Protein 1AW2 (pdb70)

InterPro domains:
  IPR000652 Triosephosphate isomerase [PF00121] (4-250)
  IPR000652 Triosephosphate isomerase [PS51440] (3-250)
  IPR000652 Triosephosphate isomerase [PTHR21139] (2-249)
  IPR000652 Triosephosphate isomerase [TIGR00419] (5-241)
  IPR000652 Triosephosphate isomerase [cd00311] (4-240)
  IPR013785 Aldolase-type TIM barrel [G3DSA:3.20.20.70] (1-256)
  IPR020861 Triosephosphate isomerase, active site [PS00171] (167-177)
  IPR022896 Triosephosphate isomerase, bacterial/eukaryotic [MF_00147_B] (2-250)
  IPR035990 Triosephosphate isomerase superfamily [SSF51351] (2-251)

Solvent-accessible surface area: 73599 Å² total; per-residue (Å²): 108,90,4,7,0,0,0,3,1,40,0,39,17,26,58,118,53,0,53,102,11,1,68,28,0,45,58,62,20,151,68,40,118,31,12,53,10,0,0,0,0,6,18,4,0,0,4,14,0,39,92,14,16,97,160,42,67,25,97,19,42,12,0,0,6,11,0,13,54,45,42,70,25,50,41,1,26,17,26,1,0,42,7,0,105,65,3,43,0,51,22,0,0,3,2,11,17,22,20,40,128,122,62,85,12,53,22,115,53,2,7,127,1,0,29,33,0,67,142,23,61,10,29,0,0,0,0,3,7,0,45,42,74,42,31,121,71,58,72,17,41,69,4,0,15,127,14,0,31,19,2,2,102,102,56,15,7,108,15,0,81,53,5,8,0,0,1,8,0,55,12,19,82,81,57,95,74,76,18,36,7,60,36,1,31,126,3,0,14,54,0,21,21,41,0,23,67,60,24,59,66,10,0,100,92,3,19,0,0,3,12,7,66,8,90,63,113,42,0,42,25,12,2,70,26,93,21,0,2,0,0,10,2,21,61,18,1,59,61,15,149,27,1,1,39,0,0,80,25,0,16,139,47,57,139,111,95,7,9,0,0,0,3,2,39,0,35,14,26,68,129,57,0,52,93,12,0,72,24,1,41,63,59,23,145,74,33,127,28,19,56,14,0,1,0,0,5,19,4,0,0,4,16,0,40,91,14,13,101,160,42,65,28,99,20,44,12,0,0,4,7,0,10,55,48,46,69,24,49,44,1,20,19,27,0,0,44,9,0,104,54,1,47,0,48,20,0,0,2,1,9,20,21,25,38,130,123,59,82,13,49,22,117,58,2,9,123,0,0,30,33,0,52,139,23,63,8,32,0,0,1,0,1,5,0,42,67,67,50,42,130,63,66,76,20,47,63,6,0,20,123,11,1,33,26,1,8,106,113,60,22,23,106,9,1,101,68,5,9,0,0,1,14,4,58,19,9,117,87,81,63,121,74,19,67,16,113,31,0,29,134,15,0,38,90,0,18,55,31,0,27,135,82,21,128,58,21,3,133,101,6,20,0,0,2,20,10,93,11,111,46,132,43,0,46,58,13,0,66,26,86,21,0,0,0,0,9,4,24,62,20,1,63,67,17,141,25,0,1,31,0,0,75,15,0,20,128,43,83,106,89,5,6,0,0,0,3,2,40,0,38,18,26,58,120,54,0,53,102,12,1,69,28,0,47,59,61,17,88,2,17,38,19,13,54,10,0,0,0,0,5,18,5,0,0,4,15,0,30,42,13,16,85,75,42,65,25,96,18,40,11,0,0,5,10,0,14,53,45,44,69,24,51,41,1,24,16,28,1,0,41,6,0,106,67,2,45,0,52,21,0,0,2,2,11,15,23,20,40,128,122,62,84,12,52,22,116,55,1,7,127,1,0,30,32,0,69,141,24,62,9,27,0,0,0,0,2,6,0,44,42,75,41,33,121,70,57,71,16,41,69,4,0,15,127,14,0,32,17,1,9,107,103,56,22,14,116,15,0,82,54,5,9,0,0,1,7,0,53,12,19,82,82,57,92,73,76,18,35,6,64,36,1,31,125,4,0,38,77,0,21,55,40,0,40,151,96,26,110,66,9,0,117,91,4,19,0,0,3,11,8,65,8,91,62,113,41,0,44,29,11,2,71,26,94,20,0,3,0,0,10,3,22,60,18,1,61,61,14,148,27,1,1,33,0,0,33,25,0,2,86,46,60,117,110,94,8,9,0,0,0,3,1,40,0,34,14,25,30,129,56,0,50,93,12,0,65,25,1,40,64,58,24,145,74,36,128,27,19,56,13,0,1,0,0,5,19,5,0,0,4,15,0,40,45,15,13,101,85,41,65,27,98,21,40,12,0,0,4,7,0,10,55,48,47,67,25,48,46,1,20,19,28,0,0,44,10,0,104,54,1,47,0,46,22,0,0,2,1,10,19,20,26,39,127,123,58,81,13,47,21,117,58,2,9,122,0,0,31,34,0,52,141,23,62,9,31,0,0,2,0,1,5,0,42,69,70,50,42,129,64,66,75,20,48,62,6,0,21,121,12,1,34,24,1,8,106,113,60,23,23,105,9,1,100,68,4,8,0,0,1,14,4,58,19,10,116,88,81,63,119,74,18,67,16,114,30,0,28,134,14,0,39,88,0,18,57,32,0,28,136,79,22,128,57,22,3,133,101,6,20,0,0,3,20,10,94,11,109,47,134,42,0,45,58,13,1,65,27,88,21,0,0,0,0,10,3,23,62,21,1,62,65,18,139,26,1,1,32,0,0,74,16,0,21,130,43,85,106,92,4,6,0,0,0,2,1,39,0,40,17,26,58,119,54,0,52,102,13,1,69,28,0,46,58,61,20,152,68,41,120,30,13,53,10,0,0,0,0,5,17,5,0,0,5,14,0,39,90,13,16,98,159,43,66,24,96,18,41,12,0,0,6,10,0,13,54,45,44,69,25,51,41,1,25,16,26,0,0,41,6,0,105,66,3,44,1,52,22,0,0,2,2,11,17,23,20,42,128,120,62,84,13,53,22,118,56,2,7,127,1,0,29,33,0,67,144,23,61,9,27,0,0,0,0,2,7,0,46,42,74,43,32,121,69,58,74,18,42,69,4,0,15,125,14,0,33,20,1,3,105,104,55,15,7,109,14,1,84,53,5,8,0,0,1,8,0,52,11,19,83,80,57,93,72,78,19,37,8,63,36,1,31,127,4,0,13,54,0,20,22,39,0,22,71,60,23,60,65,9,0,101,92,4,20,0,0,3,12,7,66,6,91,64,112,42,0,42,29,11,1,70,27,92,21,0,3,0,0,10,3,21,61,18,0,61,62,15,148,28,0,1,39,0,0,79,24,0,17,139,47,60,138,109,92,7,9,0,0,0,3,1,39,0,35,14,25,67,130,56,0,51,91,13,0,70,25,1,40,63,58,23,144,74,34,128,28,20,55,15,0,1,0,0,6,19,5,0,0,4,16,0,41,92,15,13,101,160,41,64,27,98,21,41,12,0,0,4,7,0,10,54,49,46,67,26,48,44,2,19,19,27,0,0,46,9,0,103,55,1,48,0,47,21,0,0,2,1,9,20,20,26,40,128,123,58,81,12,46,20,117,58,2,8,123,0,0,30,34,0,52,140,24,63,8,31,0,0,1,0,1,5,0,42,70,67,49,42,128,63,66,77,21,45,61,6,0,21,123,12,0,32,25,1,8,107,112,60,21,23,103,9,1,100,67,5,8,0,0,1,15,5,58,19,8,118,87,81,63,118,74,17,66,15,114,30,0,28,138,13,0,38,88,0,18,56,30,0,28,135,82,21,128,56,21,2,134,100,6,20,0,0,2,21,10,94,10,109,47,132,43,0,46,58,14,1,66,26,85,20,0,0,0,0,9,4,23,62,20,1,61,67,17,141,27,1,1,32,0,0,74,15,0,20,129,42,86,106,89,4,7,0,0,0,2,1,40,0,40,17,25,60,119,52,0,51,103,11,1,69,27,0,46,58,62,18,94,2,17,37,18,13,53,9,0,1,0,0,5,18,4,0,0,5,14,0,30,44,14,15,87,73,43,66,25,97,19,42,11,0,0,5,10,0,14,54,46,44,71,24,51,41,1,24,16,28,0,0,42,8,0,105,66,3,44,0,51,22,0,0,2,2,11,16,22,21,42,128,120,64,84,13,52,23,116,56,2,7,125,1,0,29,33,0,68,143,22,61,9,28,0,0,0,0,2,7,0,46,42,74,41,33,120,71,57,75,18,42,69,4,0,15,126,14,0,33,20,1,10,109,103,56,21,14,115,15,0,83,54,5,8,0,0,1,8,0,53,13,19,83,81,59,95,73,77,18,35,7,57,36,0,31,129,4,0,38,77,0,20,55,41,0,39,152,96,26,112,66,9,1,118,92,3,19,0,0,3,11,7,67,7,89,64,113,40,0,41,25,12,2,70,27,94,20,0,3,0,0,10,3,21,59,18,1,60,62,15,150,28,0,0,34,0,0,34,24,0,2,83,47,56,113,109,92,7,9,0,0,0,3,2,38,0,34,14,26,28,130,56,0,52,93,12,0,65,26,1,42,64,57,22,146,73,34,128,26,20,56,16,0,0,0,0,5,18,5,0,0,4,16,0,39,45,15,13,102,84,41,64,28,99,21,42,12,0,0,4,6,0,11,54,48,46,69,25,50,46,1,19,19,27,0,0,44,9,0,101,53,1,46,1,48,22,0,0,2,0,9,19,21,25,39,129,123,58,80,12,46,20,117,59,2,9,123,0,0,30,34,0,52,140,24,62,8,31,0,0,2,0,1,5,0,43,69,67,50,43,128,63,66,76,20,47,62,6,0,20,123,12,1,33,26,1,8,106,113,60,22,24,105,9,1,102,67,5,8,0,0,1,14,4,59,19,9,117,89,80,63,120,73,18,68,15,112,30,1,29,135,13,0,38,88,0,18,56,31,0,27,136,82,22,128,57,21,3,132,99,6,19,0,0,3,21,12,94,10,108,47,132,43,0,46,59,13,0,66,26,85,21,0,0,0,0,10,4,24,62,21,1,61,66,17,141,26,1,1,32,0,0,75,14,0,21,129,42,84

Nearest PDB structures (foldseek):
  1aw1-assembly1_A  TM=9.905E-01  e=1.212E-48  Moritella marina
  4mva-assembly1_B  TM=9.909E-01  e=1.090E-39  Escherichia coli BW2952
  1tre-assembly1_B  TM=9.906E-01  e=3.287E-36  Escherichia coli
  1tmh-assembly2_D  TM=9.787E-01  e=3.252E-34  Escherichia coli
  6w4u-assembly1_A  TM=9.477E-01  e=1.389E-29  Stenotrophomonas maltophilia K279a

B-factor: mean 19.43, std 13.55, range [2.0, 79.36]

Radius of gyration: 52.15 Å; Cα contacts (8 Å, |Δi|>4): 4455; chains: 8; bounding box: 75×168×125 Å

CATH classification: 3.20.20.70

Structure (mmCIF, N/CA/C/O backbone):
data_1AW2
#
_entry.id   1AW2
#
_cell.length_a   89.660
_cell.length_b   137.820
_cell.length_c   89.540
_cell.angle_alpha   90.00
_cell.angle_beta   90.94
_cell.angle_gamma   90.00
#
_symmetry.space_group_name_H-M   'P 1 21 1'
#
loop_
_entity.id
_entity.type
_entity.pdbx_description
1 polymer 'TRIOSEPHOSPHATE ISOMERASE'
2 non-polymer 'SULFATE ION'
3 water water
#
loop_
_atom_site.group_PDB
_atom_site.id
_atom_site.type_symbol
_atom_site.label_atom_id
_atom_site.label_alt_id
_atom_site.label_comp_id
_atom_site.label_asym_id
_atom_site.label_entity_id
_atom_site.label_seq_id
_atom_site.pdbx_PDB_ins_code
_atom_site.Cartn_x
_atom_site.Cartn_y
_atom_site.Cartn_z
_atom_site.occupancy
_atom_site.B_iso_or_equiv
_atom_site.auth_seq_id
_atom_site.auth_comp_id
_atom_site.auth_asym_id
_atom_site.auth_atom_id
_atom_site.pdbx_PDB_model_num
ATOM 1 N N . ARG A 1 2 ? 35.074 20.008 44.527 1.00 22.73 2 ARG A N 1
ATOM 2 C CA . ARG A 1 2 ? 34.280 18.935 43.830 1.00 18.98 2 ARG A CA 1
ATOM 3 C C . ARG A 1 2 ? 34.861 18.695 42.443 1.00 18.82 2 ARG A C 1
ATOM 4 O O . ARG A 1 2 ? 35.080 19.642 41.672 1.00 18.21 2 ARG A O 1
ATOM 12 N N . HIS A 1 3 ? 35.117 17.420 42.153 1.00 16.11 3 HIS A N 1
ATOM 13 C CA . HIS A 1 3 ? 35.696 16.981 40.896 1.00 13.56 3 HIS A CA 1
ATOM 14 C C . HIS A 1 3 ? 34.575 17.006 39.893 1.00 10.45 3 HIS A C 1
ATOM 15 O O . HIS A 1 3 ? 33.527 16.455 40.146 1.00 14.98 3 HIS A O 1
ATOM 22 N N . PRO A 1 4 ? 34.770 17.662 38.744 1.00 8.30 4 PRO A N 1
ATOM 23 C CA . PRO A 1 4 ? 33.681 17.712 37.768 1.00 7.83 4 PRO A CA 1
ATOM 24 C C . PRO A 1 4 ? 33.327 16.434 37.044 1.00 7.52 4 PRO A C 1
ATOM 25 O O . PRO A 1 4 ? 34.172 15.558 36.819 1.00 8.43 4 PRO A O 1
ATOM 29 N N . VAL A 1 5 ? 32.039 16.335 36.728 1.00 5.52 5 VAL A N 1
ATOM 30 C CA . VAL A 1 5 ? 31.470 15.219 35.988 1.00 2.00 5 VAL A CA 1
ATOM 31 C C . VAL A 1 5 ? 30.694 15.762 34.804 1.00 2.90 5 VAL A C 1
ATOM 32 O O . VAL A 1 5 ? 29.798 16.589 34.955 1.00 5.30 5 VAL A O 1
ATOM 36 N N . VAL A 1 6 ? 31.077 15.301 33.622 1.00 4.83 6 VAL A N 1
ATOM 37 C CA . VAL A 1 6 ? 30.445 15.645 32.363 1.00 3.86 6 VAL A CA 1
ATOM 38 C C . VAL A 1 6 ? 29.864 14.329 31.811 1.00 6.62 6 VAL A C 1
ATOM 39 O O . VAL A 1 6 ? 30.600 13.373 31.533 1.00 8.28 6 VAL A O 1
ATOM 43 N N . MET A 1 7 ? 28.540 14.272 31.698 1.00 3.96 7 MET A N 1
ATOM 44 C CA . MET A 1 7 ? 27.848 13.092 31.208 1.00 2.00 7 MET A CA 1
ATOM 45 C C . MET A 1 7 ? 27.132 13.360 29.914 1.00 2.00 7 MET A C 1
ATOM 46 O O . MET A 1 7 ? 26.433 14.348 29.798 1.00 3.69 7 MET A O 1
ATOM 51 N N . GLY A 1 8 ? 27.318 12.491 28.933 1.00 2.00 8 GLY A N 1
ATOM 52 C CA . GLY A 1 8 ? 26.591 12.649 27.699 1.00 2.00 8 GLY A CA 1
ATOM 53 C C . GLY A 1 8 ? 25.351 11.757 27.699 1.00 3.86 8 GLY A C 1
ATOM 54 O O . GLY A 1 8 ? 25.483 10.566 27.863 1.00 5.69 8 GLY A O 1
ATOM 55 N N . ASN A 1 9 ? 24.145 12.316 27.645 1.00 4.05 9 ASN A N 1
ATOM 56 C CA . ASN A 1 9 ? 22.924 11.513 27.553 1.00 2.00 9 ASN A CA 1
ATOM 57 C C . ASN A 1 9 ? 22.660 11.406 26.051 1.00 7.44 9 ASN A C 1
ATOM 58 O O . ASN A 1 9 ? 22.375 12.405 25.414 1.00 14.13 9 ASN A O 1
ATOM 63 N N . TRP A 1 10 ? 22.845 10.232 25.458 1.00 8.15 10 TRP A N 1
ATOM 64 C CA . TRP A 1 10 ? 22.614 10.042 24.030 1.00 4.58 10 TRP A CA 1
ATOM 65 C C . TRP A 1 10 ? 21.161 9.923 23.619 1.00 6.84 10 TRP A C 1
ATOM 66 O O . TRP A 1 10 ? 20.863 9.826 22.437 1.00 13.30 10 TRP A O 1
ATOM 77 N N . LYS A 1 11 ? 20.246 9.860 24.565 1.00 6.54 11 LYS A N 1
ATOM 78 C CA . LYS A 1 11 ? 18.846 9.693 24.204 1.00 8.19 11 LYS A CA 1
ATOM 79 C C . LYS A 1 11 ? 18.588 8.566 23.186 1.00 9.92 11 LYS A C 1
ATOM 80 O O . LYS A 1 11 ? 19.306 7.558 23.171 1.00 9.00 11 LYS A O 1
ATOM 86 N N . LEU A 1 12 ? 17.554 8.722 22.364 1.00 9.81 12 LEU A N 1
ATOM 87 C CA . LEU A 1 12 ? 17.210 7.710 21.378 1.00 6.67 12 LEU A CA 1
ATOM 88 C C . LEU A 1 12 ? 18.116 7.834 20.166 1.00 9.62 12 LEU A C 1
ATOM 89 O O . LEU A 1 12 ? 17.666 8.151 19.050 1.00 10.82 12 LEU A O 1
ATOM 94 N N . ASN A 1 13 ? 19.405 7.619 20.416 1.00 9.26 13 ASN A N 1
ATOM 95 C CA . ASN A 1 13 ? 20.436 7.697 19.393 1.00 11.77 13 ASN A CA 1
ATOM 96 C C . ASN A 1 13 ? 21.458 6.581 19.569 1.00 11.30 13 ASN A C 1
ATOM 97 O O . ASN A 1 13 ? 21.880 6.254 20.676 1.00 13.51 13 ASN A O 1
ATOM 102 N N . GLY A 1 14 ? 21.813 5.956 18.464 1.00 10.92 14 GLY A N 1
ATOM 103 C CA . GLY A 1 14 ? 22.764 4.878 18.543 1.00 8.12 14 GLY A CA 1
ATOM 104 C C . GLY A 1 14 ? 22.627 3.955 17.351 1.00 7.06 14 GLY A C 1
ATOM 105 O O . GLY A 1 14 ? 21.600 3.898 16.688 1.00 5.94 14 GLY A O 1
ATOM 106 N N . SER A 1 15 ? 23.683 3.217 17.080 1.00 7.34 15 SER A N 1
ATOM 107 C CA . SER A 1 15 ? 23.688 2.282 15.988 1.00 8.88 15 SER A CA 1
ATOM 108 C C . SER A 1 15 ? 24.964 1.500 16.182 1.00 8.52 15 SER A C 1
ATOM 109 O O . SER A 1 15 ? 25.874 1.959 16.862 1.00 8.97 15 SER A O 1
ATOM 112 N N . LYS A 1 16 ? 25.044 0.306 15.631 1.00 7.58 16 LYS A N 1
ATOM 113 C CA . LYS A 1 16 ? 26.257 -0.454 15.837 1.00 10.19 16 LYS A CA 1
ATOM 114 C C . LYS A 1 16 ? 27.498 0.271 15.385 1.00 10.86 16 LYS A C 1
ATOM 115 O O . LYS A 1 16 ? 28.438 0.405 16.146 1.00 13.67 16 LYS A O 1
ATOM 121 N N . GLU A 1 17 ? 27.460 0.849 14.195 1.00 10.65 17 GLU A N 1
ATOM 122 C CA . GLU A 1 17 ? 28.637 1.506 13.675 1.00 9.75 17 GLU A CA 1
ATOM 123 C C . GLU A 1 17 ? 28.933 2.767 14.428 1.00 7.78 17 GLU A C 1
ATOM 124 O O . GLU A 1 17 ? 30.062 3.014 14.794 1.00 13.77 17 GLU A O 1
ATOM 130 N N . MET A 1 18 ? 27.899 3.500 14.778 1.00 9.54 18 MET A N 1
ATOM 131 C CA . MET A 1 18 ? 28.062 4.754 15.491 1.00 10.38 18 MET A CA 1
ATOM 132 C C . MET A 1 18 ? 28.617 4.604 16.903 1.00 13.15 18 MET A C 1
ATOM 133 O O . MET A 1 18 ? 29.489 5.366 17.313 1.00 18.05 18 MET A O 1
ATOM 138 N N . VAL A 1 19 ? 28.143 3.621 17.651 1.00 12.24 19 VAL A N 1
ATOM 139 C CA . VAL A 1 19 ? 28.641 3.434 18.990 1.00 9.35 19 VAL A CA 1
ATOM 140 C C . VAL A 1 19 ? 30.155 3.244 18.997 1.00 9.41 19 VAL A C 1
ATOM 141 O O . VAL A 1 19 ? 30.860 3.862 19.791 1.00 11.40 19 VAL A O 1
ATOM 145 N N . VAL A 1 20 ? 30.696 2.438 18.095 1.00 7.79 20 VAL A N 1
ATOM 146 C CA . VAL A 1 20 ? 32.122 2.291 18.175 1.00 5.01 20 VAL A CA 1
ATOM 147 C C . VAL A 1 20 ? 32.889 3.436 17.628 1.00 4.93 20 VAL A C 1
ATOM 148 O O . VAL A 1 20 ? 33.935 3.744 18.153 1.00 7.55 20 VAL A O 1
ATOM 152 N N . ASP A 1 21 ? 32.408 4.085 16.582 1.00 8.08 21 ASP A N 1
ATOM 153 C CA . ASP A 1 21 ? 33.153 5.236 16.090 1.00 11.08 21 ASP A CA 1
ATOM 154 C C . ASP A 1 21 ? 33.185 6.338 17.145 1.00 10.42 21 ASP A C 1
ATOM 155 O O . ASP A 1 21 ? 34.237 6.859 17.464 1.00 17.54 21 ASP A O 1
ATOM 160 N N . LEU A 1 22 ? 32.047 6.640 17.740 1.00 8.35 22 LEU A N 1
ATOM 161 C CA . LEU A 1 22 ? 31.967 7.672 18.765 1.00 8.35 22 LEU A CA 1
ATOM 162 C C . LEU A 1 22 ? 32.842 7.418 19.992 1.00 10.39 22 LEU A C 1
ATOM 163 O O . LEU A 1 22 ? 33.548 8.321 20.442 1.00 15.86 22 LEU A O 1
ATOM 168 N N . LEU A 1 23 ? 32.788 6.208 20.546 1.00 8.21 23 LEU A N 1
ATOM 169 C CA . LEU A 1 23 ? 33.559 5.911 21.725 1.00 3.06 23 LEU A CA 1
ATOM 170 C C . LEU A 1 23 ? 35.017 5.891 21.419 1.00 6.70 23 LEU A C 1
ATOM 171 O O . LEU A 1 23 ? 35.804 6.275 22.251 1.00 11.69 23 LEU A O 1
ATOM 176 N N . ASN A 1 24 ? 35.397 5.476 20.215 1.00 11.18 24 ASN A N 1
ATOM 177 C CA . ASN A 1 24 ? 36.816 5.412 19.846 1.00 10.42 24 ASN A CA 1
ATOM 178 C C . ASN A 1 24 ? 37.426 6.773 19.605 1.00 13.79 24 ASN A C 1
ATOM 179 O O . ASN A 1 24 ? 38.582 6.983 19.944 1.00 17.47 24 ASN A O 1
ATOM 184 N N . GLY A 1 25 ? 36.685 7.668 18.946 1.00 11.93 25 GLY A N 1
ATOM 185 C CA . GLY A 1 25 ? 37.181 9.012 18.699 1.00 10.94 25 GLY A CA 1
ATOM 186 C C . GLY A 1 25 ? 37.214 9.830 19.976 1.00 12.51 25 GLY A C 1
ATOM 187 O O . GLY A 1 25 ? 38.108 10.630 20.226 1.00 15.19 25 GLY A O 1
ATOM 188 N N . LEU A 1 26 ? 36.224 9.588 20.811 1.00 13.05 26 LEU A N 1
ATOM 189 C CA . LEU A 1 26 ? 36.092 10.263 22.077 1.00 11.62 26 LEU A CA 1
ATOM 190 C C . LEU A 1 26 ? 37.266 9.965 22.963 1.00 8.63 26 LEU A C 1
ATOM 191 O O . LEU A 1 26 ? 37.884 10.844 23.508 1.00 14.25 26 LEU A O 1
ATOM 196 N N . ASN A 1 27 ? 37.598 8.704 23.072 1.00 12.87 27 ASN A N 1
ATOM 197 C CA . ASN A 1 27 ? 38.721 8.227 23.888 1.00 12.53 27 ASN A CA 1
ATOM 198 C C . ASN A 1 27 ? 40.082 8.739 23.334 1.00 15.35 27 ASN A C 1
ATOM 199 O O . ASN A 1 27 ? 41.084 8.830 24.033 1.00 17.98 27 ASN A O 1
ATOM 204 N N . ALA A 1 28 ? 40.113 9.066 22.056 1.00 16.91 28 ALA A N 1
ATOM 205 C CA . ALA A 1 28 ? 41.332 9.522 21.440 1.00 15.21 28 ALA A CA 1
ATOM 206 C C . ALA A 1 28 ? 41.502 10.958 21.820 1.00 15.20 28 ALA A C 1
ATOM 207 O O . ALA A 1 28 ? 42.608 11.408 22.067 1.00 21.02 28 ALA A O 1
ATOM 209 N N . GLU A 1 29 ? 40.389 11.672 21.828 1.00 12.44 29 GLU A N 1
ATOM 210 C CA . GLU A 1 29 ? 40.355 13.090 22.167 1.00 12.81 29 GLU A CA 1
ATOM 211 C C . GLU A 1 29 ? 40.658 13.368 23.632 1.00 12.14 29 GLU A C 1
ATOM 212 O O . GLU A 1 29 ? 41.102 14.437 23.961 1.00 14.95 29 GLU A O 1
ATOM 218 N N . LEU A 1 30 ? 40.407 12.417 24.514 1.00 11.54 30 LEU A N 1
ATOM 219 C CA . LEU A 1 30 ? 40.581 12.686 25.923 1.00 9.74 30 LEU A CA 1
ATOM 220 C C . LEU A 1 30 ? 41.889 12.215 26.461 1.00 9.06 30 LEU A C 1
ATOM 221 O O . LEU A 1 30 ? 42.123 12.257 27.661 1.00 11.80 30 LEU A O 1
ATOM 226 N N . GLU A 1 31 ? 42.793 11.924 25.544 1.00 11.79 31 GLU A N 1
ATOM 227 C CA . GLU A 1 31 ? 44.129 11.447 25.856 1.00 14.47 31 GLU A CA 1
ATOM 228 C C . GLU A 1 31 ? 44.881 12.029 27.032 1.00 16.50 31 GLU A C 1
ATOM 229 O O . GLU A 1 31 ? 45.334 11.288 27.892 1.00 27.62 31 GLU A O 1
ATOM 235 N N . GLY A 1 32 ? 45.082 13.314 27.157 1.00 13.77 32 GLY A N 1
ATOM 236 C CA . GLY A 1 32 ? 45.811 13.632 28.389 1.00 12.64 32 GLY A CA 1
ATOM 237 C C . GLY A 1 32 ? 44.951 14.084 29.544 1.00 10.12 32 GLY A C 1
ATOM 238 O O . GLY A 1 32 ? 45.447 14.286 30.629 1.00 9.92 32 GLY A O 1
ATOM 239 N N . VAL A 1 33 ? 43.659 14.263 29.263 1.00 11.66 33 VAL A N 1
ATOM 240 C CA . VAL A 1 33 ? 42.637 14.779 30.171 1.00 6.18 33 VAL A CA 1
ATOM 241 C C . VAL A 1 33 ? 42.401 13.908 31.381 1.00 8.93 33 VAL A C 1
ATOM 242 O O . VAL A 1 33 ? 42.140 12.737 31.219 1.00 17.80 33 VAL A O 1
ATOM 246 N N . THR A 1 34 ? 42.517 14.452 32.593 1.00 8.15 34 THR A N 1
ATOM 247 C CA . THR A 1 34 ? 42.331 13.636 33.810 1.00 8.69 34 THR A CA 1
ATOM 248 C C . THR A 1 34 ? 41.613 14.320 34.949 1.00 6.57 34 THR A C 1
ATOM 249 O O . THR A 1 34 ? 41.358 13.717 35.985 1.00 11.73 34 THR A O 1
ATOM 253 N N . GLY A 1 35 ? 41.262 15.576 34.756 1.00 6.31 35 GLY A N 1
ATOM 254 C CA . GLY A 1 35 ? 40.589 16.267 35.812 1.00 2.00 35 GLY A CA 1
ATOM 255 C C . GLY A 1 35 ? 39.109 16.381 35.646 1.00 7.08 35 GLY A C 1
ATOM 256 O O . GLY A 1 35 ? 38.538 17.327 36.157 1.00 9.77 35 GLY A O 1
ATOM 257 N N . VAL A 1 36 ? 38.478 15.429 34.968 1.00 7.42 36 VAL A N 1
ATOM 258 C CA . VAL A 1 36 ? 37.025 15.444 34.779 1.00 9.11 36 VAL A CA 1
ATOM 259 C C . VAL A 1 36 ? 36.640 13.987 34.632 1.00 12.37 36 VAL A C 1
ATOM 260 O O . VAL A 1 36 ? 37.365 13.284 33.943 1.00 10.70 36 VAL A O 1
ATOM 264 N N . ASP A 1 37 ? 35.479 13.578 35.173 1.00 9.64 37 ASP A N 1
ATOM 265 C CA . ASP A 1 37 ? 34.943 12.216 35.004 1.00 6.03 37 ASP A CA 1
ATOM 266 C C . ASP A 1 37 ? 34.028 12.337 33.792 1.00 6.14 37 ASP A C 1
ATOM 267 O O . ASP A 1 37 ? 33.141 13.175 33.827 1.00 9.66 37 ASP A O 1
ATOM 272 N N . VAL A 1 38 ? 34.227 11.529 32.743 1.00 3.87 38 VAL A N 1
ATOM 273 C CA . VAL A 1 38 ? 33.398 11.583 31.548 1.00 2.00 38 VAL A CA 1
ATOM 274 C C . VAL A 1 38 ? 32.549 10.341 31.528 1.00 2.00 38 VAL A C 1
ATOM 275 O O . VAL A 1 38 ? 33.076 9.247 31.496 1.00 2.19 38 VAL A O 1
ATOM 279 N N . ALA A 1 39 ? 31.232 10.486 31.596 1.00 3.94 39 ALA A N 1
ATOM 280 C CA . ALA A 1 39 ? 30.360 9.305 31.559 1.00 3.17 39 ALA A CA 1
ATOM 281 C C . ALA A 1 39 ? 29.582 9.360 30.260 1.00 2.00 39 ALA A C 1
ATOM 282 O O . ALA A 1 39 ? 29.456 10.402 29.677 1.00 2.62 39 ALA A O 1
ATOM 284 N N . VAL A 1 40 ? 29.085 8.227 29.799 1.00 2.13 40 VAL A N 1
ATOM 285 C CA . VAL A 1 40 ? 28.338 8.160 28.557 1.00 2.00 40 VAL A CA 1
ATOM 286 C C . VAL A 1 40 ? 27.136 7.264 28.855 1.00 2.00 40 VAL A C 1
ATOM 287 O O . VAL A 1 40 ? 27.272 6.330 29.625 1.00 6.47 40 VAL A O 1
ATOM 291 N N . ALA A 1 41 ? 25.947 7.604 28.358 1.00 2.00 41 ALA A N 1
ATOM 292 C CA . ALA A 1 41 ? 24.727 6.813 28.605 1.00 2.14 41 ALA A CA 1
ATOM 293 C C . ALA A 1 41 ? 24.081 6.428 27.285 1.00 2.06 41 ALA A C 1
ATOM 294 O O . ALA A 1 41 ? 23.331 7.196 26.689 1.00 2.63 41 ALA A O 1
ATOM 296 N N . PRO A 1 42 ? 24.381 5.241 26.786 1.00 2.00 42 PRO A N 1
ATOM 297 C CA . PRO A 1 42 ? 23.747 4.916 25.514 1.00 4.72 42 PRO A CA 1
ATOM 298 C C . PRO A 1 42 ? 22.417 4.176 25.689 1.00 8.35 42 PRO A C 1
ATOM 299 O O . PRO A 1 42 ? 21.971 3.948 26.816 1.00 11.28 42 PRO A O 1
ATOM 303 N N . PRO A 1 43 ? 21.689 3.926 24.583 1.00 5.45 43 PRO A N 1
ATOM 304 C CA . PRO A 1 43 ? 20.439 3.199 24.797 1.00 4.52 43 PRO A CA 1
ATOM 305 C C . PRO A 1 43 ? 20.771 1.795 25.314 1.00 5.66 43 PRO A C 1
ATOM 306 O O . PRO A 1 43 ? 21.818 1.264 24.960 1.00 11.20 43 PRO A O 1
ATOM 310 N N . ALA A 1 44 ? 19.898 1.221 26.159 1.00 7.11 44 ALA A N 1
ATOM 311 C CA . ALA A 1 44 ? 20.052 -0.126 26.739 1.00 2.00 44 ALA A CA 1
ATOM 312 C C . ALA A 1 44 ? 20.536 -1.133 25.724 1.00 2.00 44 ALA A C 1
ATOM 313 O O . ALA A 1 44 ? 21.411 -1.924 26.031 1.00 2.00 44 ALA A O 1
ATOM 315 N N . LEU A 1 45 ? 19.985 -1.066 24.517 1.00 2.00 45 LEU A N 1
ATOM 316 C CA . LEU A 1 45 ? 20.338 -1.933 23.407 1.00 2.00 45 LEU A CA 1
ATOM 317 C C . LEU A 1 45 ? 21.810 -1.930 23.111 1.00 2.00 45 LEU A C 1
ATOM 318 O O . LEU A 1 45 ? 22.335 -2.938 22.673 1.00 3.06 45 LEU A O 1
ATOM 323 N N . PHE A 1 46 ? 22.500 -0.836 23.410 1.00 2.00 46 PHE A N 1
ATOM 324 C CA . PHE A 1 46 ? 23.919 -0.740 23.119 1.00 2.00 46 PHE A CA 1
ATOM 325 C C . PHE A 1 46 ? 24.843 -0.689 24.300 1.00 2.00 46 PHE A C 1
ATOM 326 O O . PHE A 1 46 ? 26.000 -0.363 24.144 1.00 3.42 46 PHE A O 1
ATOM 334 N N . VAL A 1 47 ? 24.364 -0.974 25.494 1.00 2.00 47 VAL A N 1
ATOM 335 C CA . VAL A 1 47 ? 25.245 -0.979 26.651 1.00 2.00 47 VAL A C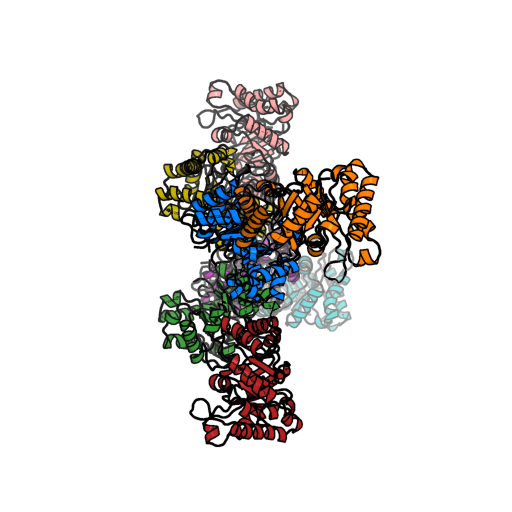A 1
ATOM 336 C C . VAL A 1 47 ? 26.311 -2.066 26.518 1.00 3.66 47 VAL A C 1
ATOM 337 O O . VAL A 1 47 ? 27.440 -1.842 26.893 1.00 5.22 47 VAL A O 1
ATOM 341 N N . ASP A 1 48 ? 25.967 -3.242 25.980 1.00 7.04 48 ASP A N 1
ATOM 342 C CA . ASP A 1 48 ? 26.956 -4.317 25.801 1.00 5.68 48 ASP A CA 1
ATOM 343 C C . ASP A 1 48 ? 28.061 -3.866 24.825 1.00 3.47 48 ASP A C 1
ATOM 344 O O . ASP A 1 48 ? 29.235 -3.935 25.160 1.00 5.99 48 ASP A O 1
ATOM 349 N N . LEU A 1 49 ? 27.687 -3.397 23.635 1.00 2.22 49 LEU A N 1
ATOM 350 C CA . LEU A 1 49 ? 28.644 -2.926 22.641 1.00 2.08 49 LEU A CA 1
ATOM 351 C C . LEU A 1 49 ? 29.481 -1.807 23.227 1.00 4.64 49 LEU A C 1
ATOM 352 O O . LEU A 1 49 ? 30.680 -1.748 22.990 1.00 8.83 49 LEU A O 1
ATOM 357 N N . ALA A 1 50 ? 28.847 -0.890 23.958 1.00 2.00 50 ALA A N 1
ATOM 358 C CA . ALA A 1 50 ? 29.583 0.184 24.601 1.00 2.00 50 ALA A CA 1
ATOM 359 C C . ALA A 1 50 ? 30.697 -0.422 25.471 1.00 3.84 50 ALA A C 1
ATOM 360 O O . ALA A 1 50 ? 31.860 -0.096 25.292 1.00 9.81 50 ALA A O 1
ATOM 362 N N . GLU A 1 51 ? 30.359 -1.375 26.344 1.00 7.35 51 GLU A N 1
ATOM 363 C CA . GLU A 1 51 ? 31.331 -2.031 27.231 1.00 2.00 51 GLU A CA 1
ATOM 364 C C . GLU A 1 51 ? 32.441 -2.679 26.459 1.00 4.04 51 GLU A C 1
ATOM 365 O O . GLU A 1 51 ? 33.611 -2.566 26.826 1.00 4.19 51 GLU A O 1
ATOM 371 N N . ARG A 1 52 ? 32.070 -3.440 25.435 1.00 2.80 52 ARG A N 1
ATOM 372 C CA . ARG A 1 52 ? 33.070 -4.134 24.649 1.00 3.04 52 ARG A CA 1
ATOM 373 C C . ARG A 1 52 ? 34.097 -3.154 24.082 1.00 5.03 52 ARG A C 1
ATOM 374 O O . ARG A 1 52 ? 35.297 -3.366 24.241 1.00 8.76 52 ARG A O 1
ATOM 382 N N . THR A 1 53 ? 33.626 -2.039 23.516 1.00 5.01 53 THR A N 1
ATOM 383 C CA . THR A 1 53 ? 34.506 -1.041 22.919 1.00 2.92 53 THR A CA 1
ATOM 384 C C . THR A 1 53 ? 35.423 -0.412 23.969 1.00 4.99 53 THR A C 1
ATOM 385 O O . THR A 1 53 ? 36.634 -0.479 23.849 1.00 8.59 53 THR A O 1
ATOM 389 N N . LEU A 1 54 ? 34.853 0.070 25.065 1.00 2.00 54 LEU A N 1
ATOM 390 C CA . LEU A 1 54 ? 35.629 0.692 26.124 1.00 2.00 54 LEU A CA 1
ATOM 391 C C . LEU A 1 54 ? 36.643 -0.230 26.739 1.00 3.07 54 LEU A C 1
ATOM 392 O O . LEU A 1 54 ? 37.727 0.172 27.121 1.00 7.87 54 LEU A O 1
ATOM 397 N N . THR A 1 55 ? 36.284 -1.487 26.853 1.00 4.87 55 THR A N 1
ATOM 398 C CA . THR A 1 55 ? 37.180 -2.440 27.431 1.00 5.39 55 THR A CA 1
ATOM 399 C C . THR A 1 55 ? 38.349 -2.711 26.498 1.00 8.49 55 THR A C 1
ATOM 400 O O . THR A 1 55 ? 39.489 -2.692 26.918 1.00 14.72 55 THR A O 1
ATOM 404 N N . GLU A 1 56 ? 38.081 -2.938 25.221 1.00 8.49 56 GLU A N 1
ATOM 405 C CA . GLU A 1 56 ? 39.155 -3.201 24.288 1.00 5.82 56 GLU A CA 1
ATOM 406 C C . GLU A 1 56 ? 40.159 -2.058 24.277 1.00 10.97 56 GLU A C 1
ATOM 407 O O . GLU A 1 56 ? 41.367 -2.263 24.137 1.00 17.20 56 GLU A O 1
ATOM 413 N N . ALA A 1 57 ? 39.644 -0.846 24.415 1.00 12.48 57 ALA A N 1
ATOM 414 C CA . ALA A 1 57 ? 40.451 0.362 24.385 1.00 11.63 57 ALA A CA 1
ATOM 415 C C . ALA A 1 57 ? 41.136 0.687 25.699 1.00 9.97 57 ALA A C 1
ATOM 416 O O . ALA A 1 57 ? 42.029 1.511 25.727 1.00 17.31 57 ALA A O 1
ATOM 418 N N . GLY A 1 58 ? 40.716 0.068 26.787 1.00 9.40 58 GLY A N 1
ATOM 419 C CA . GLY A 1 58 ? 41.318 0.371 28.071 1.00 6.78 58 GLY A CA 1
ATOM 420 C C . GLY A 1 58 ? 40.918 1.770 28.440 1.00 12.71 58 GLY A C 1
ATOM 421 O O . GLY A 1 58 ? 41.623 2.451 29.173 1.00 18.85 58 GLY A O 1
ATOM 422 N N . SER A 1 59 ? 39.753 2.192 27.950 1.00 14.05 59 SER A N 1
ATOM 423 C CA . SER A 1 59 ? 39.254 3.540 28.179 1.00 9.41 59 SER A CA 1
ATOM 424 C C . SER A 1 59 ? 38.941 3.760 29.624 1.00 10.10 59 SER A C 1
ATOM 425 O O . SER A 1 59 ? 38.781 2.803 30.376 1.00 12.37 59 SER A O 1
ATOM 428 N N . ALA A 1 60 ? 38.873 5.026 30.020 1.00 10.26 60 ALA A N 1
ATOM 429 C CA . ALA A 1 60 ? 38.542 5.369 31.396 1.00 7.99 60 ALA A CA 1
ATOM 430 C C . ALA A 1 60 ? 37.161 6.013 31.443 1.00 8.75 60 ALA A C 1
ATOM 431 O O . ALA A 1 60 ? 36.708 6.421 32.519 1.00 9.61 60 ALA A O 1
ATOM 433 N N . ILE A 1 61 ? 36.530 6.161 30.273 1.00 3.70 61 ILE A N 1
ATOM 434 C CA . ILE A 1 61 ? 35.208 6.749 30.193 1.00 2.91 61 ILE A CA 1
ATOM 435 C C . ILE A 1 61 ? 34.269 5.873 31.021 1.00 3.74 61 ILE A C 1
ATOM 436 O O . ILE A 1 61 ? 34.441 4.667 31.038 1.00 8.16 61 ILE A O 1
ATOM 441 N N . ILE A 1 62 ? 33.362 6.491 31.780 1.00 5.98 62 ILE A N 1
ATOM 442 C CA . ILE A 1 62 ? 32.377 5.815 32.647 1.00 3.23 62 ILE A CA 1
ATOM 443 C C . ILE A 1 62 ? 31.120 5.465 31.857 1.00 5.40 62 ILE A C 1
ATOM 444 O O . ILE A 1 62 ? 30.675 6.262 31.022 1.00 6.07 62 ILE A O 1
ATOM 449 N N . LEU A 1 63 ? 30.567 4.269 32.101 1.00 5.84 63 LEU A N 1
ATOM 450 C CA . LEU A 1 63 ? 29.364 3.803 31.404 1.00 2.00 63 LEU A CA 1
ATOM 451 C C . LEU A 1 63 ? 28.172 3.968 32.312 1.00 3.01 63 LEU A C 1
ATOM 452 O O . LEU A 1 63 ? 28.246 3.671 33.515 1.00 2.78 63 LEU A O 1
ATOM 457 N N . GLY A 1 64 ? 27.071 4.429 31.724 1.00 2.00 64 GLY A N 1
ATOM 458 C CA . GLY A 1 64 ? 25.848 4.645 32.464 1.00 2.00 64 GLY A CA 1
ATOM 459 C C . GLY A 1 64 ? 24.710 4.221 31.575 1.00 2.19 64 GLY A C 1
ATOM 460 O O . GLY A 1 64 ? 24.962 3.694 30.509 1.00 4.08 64 GLY A O 1
ATOM 461 N N . ALA A 1 65 ? 23.478 4.461 32.000 1.00 2.00 65 ALA A N 1
ATOM 462 C CA . ALA A 1 65 ? 22.299 4.086 31.245 1.00 2.00 65 ALA A CA 1
ATOM 463 C C . ALA A 1 65 ? 21.289 5.202 31.433 1.00 4.60 65 ALA A C 1
ATOM 464 O O . ALA A 1 65 ? 21.458 6.047 32.300 1.00 8.83 65 ALA A O 1
ATOM 466 N N . GLN A 1 66 ? 20.194 5.163 30.684 1.00 4.20 66 GLN A N 1
ATOM 467 C CA . GLN A 1 66 ? 19.223 6.257 30.702 1.00 2.56 66 GLN A CA 1
ATOM 468 C C . GLN A 1 66 ? 18.025 6.108 31.563 1.00 2.14 66 GLN A C 1
ATOM 469 O O . GLN A 1 66 ? 17.198 7.011 31.583 1.00 3.87 66 GLN A O 1
ATOM 475 N N . ASN A 1 67 ? 17.929 5.004 32.291 1.00 2.00 67 ASN A N 1
ATOM 476 C CA . ASN A 1 67 ? 16.778 4.792 33.148 1.00 2.00 67 ASN A CA 1
ATOM 477 C C . ASN A 1 67 ? 16.901 3.469 33.883 1.00 4.85 67 ASN A C 1
ATOM 478 O O . ASN A 1 67 ? 17.804 2.703 33.618 1.00 8.59 67 ASN A O 1
ATOM 483 N N . THR A 1 68 ? 16.070 3.263 34.896 1.00 4.82 68 THR A N 1
ATOM 484 C CA . THR A 1 68 ? 16.052 2.006 35.612 1.00 5.09 68 THR A CA 1
ATOM 485 C C . THR A 1 68 ? 14.667 1.780 36.155 1.00 5.22 68 THR A C 1
ATOM 486 O O . THR A 1 68 ? 13.873 2.700 36.245 1.00 5.93 68 THR A O 1
ATOM 490 N N . ASP A 1 69 ? 14.376 0.536 36.494 1.00 7.91 69 ASP A N 1
ATOM 491 C CA . ASP A 1 69 ? 13.103 0.215 37.091 1.00 10.20 69 ASP A CA 1
ATOM 492 C C . ASP A 1 69 ? 13.396 -0.233 38.512 1.00 10.93 69 ASP A C 1
ATOM 493 O O . ASP A 1 69 ? 14.542 -0.114 38.974 1.00 13.75 69 ASP A O 1
ATOM 498 N N . LEU A 1 70 ? 12.355 -0.679 39.206 1.00 11.62 70 LEU A N 1
ATOM 499 C CA . LEU A 1 70 ? 12.436 -1.033 40.617 1.00 13.77 70 LEU A CA 1
ATOM 500 C C . LEU A 1 70 ? 12.673 -2.487 41.016 1.00 17.02 70 LEU A C 1
ATOM 501 O O . LEU A 1 70 ? 12.645 -2.810 42.214 1.00 18.32 70 LEU A O 1
ATOM 506 N N . ASN A 1 71 ? 12.991 -3.345 40.038 1.00 22.08 71 ASN A N 1
ATOM 507 C CA . ASN A 1 71 ? 13.266 -4.767 40.308 1.00 18.95 71 ASN A CA 1
ATOM 508 C C . ASN A 1 71 ? 14.513 -5.300 39.611 1.00 17.49 71 ASN A C 1
ATOM 509 O O . ASN A 1 71 ? 14.861 -4.845 38.508 1.00 18.88 71 ASN A O 1
ATOM 514 N N . ASN A 1 72 ? 15.183 -6.251 40.263 1.00 13.59 72 ASN A N 1
ATOM 515 C CA . ASN A 1 72 ? 16.384 -6.875 39.716 1.00 13.81 72 ASN A CA 1
ATOM 516 C C . ASN A 1 72 ? 16.124 -8.091 38.848 1.00 14.95 72 ASN A C 1
ATOM 517 O O . ASN A 1 72 ? 16.869 -8.373 37.888 1.00 14.00 72 ASN A O 1
ATOM 522 N N . SER A 1 73 ? 15.106 -8.854 39.231 1.00 15.67 73 SER A N 1
ATOM 523 C CA . SER A 1 73 ? 14.698 -10.039 38.472 1.00 17.05 73 SER A CA 1
ATOM 524 C C . SER A 1 73 ? 13.264 -10.318 38.840 1.00 17.45 73 SER A C 1
ATOM 525 O O . SER A 1 73 ? 12.780 -9.834 39.878 1.00 20.63 73 SER A O 1
ATOM 528 N N . GLY A 1 74 ? 12.556 -11.033 37.973 1.00 15.66 74 GLY A N 1
ATOM 529 C CA . GLY A 1 74 ? 11.180 -11.356 38.294 1.00 9.99 74 GLY A CA 1
ATOM 530 C C . GLY A 1 74 ? 10.218 -11.200 37.162 1.00 10.71 74 GLY A C 1
ATOM 531 O O . GLY A 1 74 ? 10.607 -10.985 36.022 1.00 9.18 74 GLY A O 1
ATOM 532 N N . ALA A 1 75 ? 8.937 -11.243 37.494 1.00 12.69 75 ALA A N 1
ATOM 533 C CA . ALA A 1 75 ? 7.920 -11.133 36.476 1.00 14.16 75 ALA A CA 1
ATOM 534 C C . ALA A 1 75 ? 7.611 -9.704 36.087 1.00 17.42 75 ALA A C 1
ATOM 535 O O . ALA A 1 75 ? 6.510 -9.216 36.326 1.00 21.48 75 ALA A O 1
ATOM 537 N N . PHE A 1 76 ? 8.553 -9.031 35.445 1.00 16.97 76 PHE A N 1
ATOM 538 C CA . PHE A 1 76 ? 8.259 -7.677 35.044 1.00 16.59 76 PHE A CA 1
ATOM 539 C C . PHE A 1 76 ? 8.712 -7.485 33.614 1.00 19.36 76 PHE A C 1
ATOM 540 O O . PHE A 1 76 ? 9.808 -6.992 33.348 1.00 22.74 76 PHE A O 1
ATOM 548 N N . THR A 1 77 ? 7.883 -7.969 32.696 1.00 18.10 77 THR A N 1
ATOM 549 C CA . THR A 1 77 ? 8.141 -7.878 31.267 1.00 13.56 77 THR A CA 1
ATOM 550 C C . THR A 1 77 ? 8.530 -6.486 30.857 1.00 13.76 77 THR A C 1
ATOM 551 O O . THR A 1 77 ? 7.903 -5.499 31.245 1.00 16.06 77 THR A O 1
ATOM 555 N N . GLY A 1 78 ? 9.630 -6.412 30.130 1.00 14.89 78 GLY A N 1
ATOM 556 C CA . GLY A 1 78 ? 10.105 -5.140 29.635 1.00 13.39 78 GLY A CA 1
ATOM 557 C C . GLY A 1 78 ? 10.777 -4.167 30.574 1.00 13.53 78 GLY A C 1
ATOM 558 O O . GLY A 1 78 ? 11.124 -3.105 30.106 1.00 19.21 78 GLY A O 1
ATOM 559 N N . ASP A 1 79 ? 10.984 -4.505 31.847 1.00 12.22 79 ASP A N 1
ATOM 560 C CA . ASP A 1 79 ? 11.638 -3.618 32.820 1.00 11.40 79 ASP A CA 1
ATOM 561 C C . ASP A 1 79 ? 13.169 -3.602 32.760 1.00 13.73 79 ASP A C 1
ATOM 562 O O . ASP A 1 79 ? 13.777 -4.499 32.177 1.00 14.02 79 ASP A O 1
ATOM 567 N N . MET A 1 80 ? 13.769 -2.588 33.395 1.00 13.60 80 MET A N 1
ATOM 568 C CA . MET A 1 80 ? 15.221 -2.382 33.445 1.00 15.36 80 MET A CA 1
ATOM 569 C C . MET A 1 80 ? 15.778 -2.714 34.806 1.00 13.13 80 MET A C 1
ATOM 570 O O . MET A 1 80 ? 15.420 -2.094 35.806 1.00 12.97 80 MET A O 1
ATOM 575 N N . SER A 1 81 ? 16.774 -3.582 34.814 1.00 9.19 81 SER A N 1
ATOM 576 C CA . SER A 1 81 ? 17.326 -4.047 36.046 1.00 7.07 81 SER A CA 1
ATOM 577 C C . SER A 1 81 ? 18.683 -3.562 36.440 1.00 7.58 81 SER A C 1
ATOM 578 O O . SER A 1 81 ? 19.669 -3.724 35.711 1.00 5.46 81 SER A O 1
ATOM 581 N N . PRO A 1 82 ? 18.766 -3.009 37.658 1.00 8.21 82 PRO A N 1
ATOM 582 C CA . PRO A 1 82 ? 20.008 -2.493 38.210 1.00 6.43 82 PRO A CA 1
ATOM 583 C C . PRO A 1 82 ? 21.033 -3.604 38.195 1.00 11.14 82 PRO A C 1
ATOM 584 O O . PRO A 1 82 ? 22.150 -3.406 37.765 1.00 15.87 82 PRO A O 1
ATOM 588 N N . ALA A 1 83 ? 20.643 -4.804 38.606 1.00 13.53 83 ALA A N 1
ATOM 589 C CA . ALA A 1 83 ? 21.589 -5.932 38.628 1.00 11.37 83 ALA A CA 1
ATOM 590 C C . ALA A 1 83 ? 22.070 -6.310 37.232 1.00 8.75 83 ALA A C 1
ATOM 591 O O . ALA A 1 83 ? 23.256 -6.603 37.021 1.00 11.54 83 ALA A O 1
ATOM 593 N N . MET A 1 84 ? 21.172 -6.315 36.258 1.00 7.34 84 MET A N 1
ATOM 594 C CA . MET A 1 84 ? 21.637 -6.632 34.909 1.00 8.52 84 MET A CA 1
ATOM 595 C C . MET A 1 84 ? 22.578 -5.516 34.443 1.00 9.26 84 MET A C 1
ATOM 596 O O . MET A 1 84 ? 23.581 -5.784 33.801 1.00 10.72 84 MET A O 1
ATOM 601 N N . LEU A 1 85 ? 22.266 -4.267 34.794 1.00 10.10 85 LEU A N 1
ATOM 602 C CA . LEU A 1 85 ? 23.123 -3.146 34.423 1.00 9.73 85 LEU A CA 1
ATOM 603 C C . LEU A 1 85 ? 24.521 -3.311 35.034 1.00 8.40 85 LEU A C 1
ATOM 604 O O . LEU A 1 85 ? 25.511 -3.116 34.353 1.00 8.83 85 LEU A O 1
ATOM 609 N N . LYS A 1 86 ? 24.605 -3.732 36.293 1.00 9.46 86 LYS A N 1
ATOM 610 C CA . LYS A 1 86 ? 25.901 -3.952 36.955 1.00 11.42 86 LYS A CA 1
ATOM 611 C C . LYS A 1 86 ? 26.784 -4.952 36.226 1.00 11.66 86 LYS A C 1
ATOM 612 O O . LYS A 1 86 ? 27.984 -4.891 36.353 1.00 16.73 86 LYS A O 1
ATOM 618 N N . GLU A 1 87 ? 26.201 -5.869 35.477 1.00 12.40 87 GLU A N 1
ATOM 619 C CA . GLU A 1 87 ? 26.987 -6.848 34.767 1.00 10.57 87 GLU A CA 1
ATOM 620 C C . GLU A 1 87 ? 27.810 -6.267 33.657 1.00 11.93 87 GLU A C 1
ATOM 621 O O . GLU A 1 87 ? 28.836 -6.830 33.277 1.00 16.30 87 GLU A O 1
ATOM 627 N N . PHE A 1 88 ? 27.343 -5.170 33.081 1.00 12.54 88 PHE A N 1
ATOM 628 C CA . PHE A 1 88 ? 28.066 -4.537 31.974 1.00 7.05 88 PHE A CA 1
ATOM 629 C C . PHE A 1 88 ? 28.979 -3.441 32.486 1.00 6.89 88 PHE A C 1
ATOM 630 O O . PHE A 1 88 ? 29.719 -2.837 31.710 1.00 11.92 88 PHE A O 1
ATOM 638 N N . GLY A 1 89 ? 28.960 -3.238 33.797 1.00 2.00 89 GLY A N 1
ATOM 639 C CA . GLY A 1 89 ? 29.753 -2.203 34.405 1.00 2.00 89 GLY A CA 1
ATOM 640 C C . GLY A 1 89 ? 29.104 -0.811 34.388 1.00 4.24 89 GLY A C 1
ATOM 641 O O . GLY A 1 89 ? 29.806 0.165 34.609 1.00 8.43 89 GLY A O 1
ATOM 642 N N . ALA A 1 90 ? 27.804 -0.694 34.104 1.00 4.20 90 ALA A N 1
ATOM 643 C CA . ALA A 1 90 ? 27.123 0.611 34.073 1.00 3.53 90 ALA A CA 1
ATOM 644 C C . ALA A 1 90 ? 26.930 1.115 35.490 1.00 4.80 90 ALA A C 1
ATOM 645 O O . ALA A 1 90 ? 26.376 0.412 36.295 1.00 14.10 90 ALA A O 1
ATOM 647 N N . THR A 1 91 ? 27.405 2.307 35.835 1.00 6.96 91 THR A N 1
ATOM 648 C CA . THR A 1 91 ? 27.247 2.791 37.216 1.00 2.13 91 THR A CA 1
ATOM 649 C C . THR A 1 91 ? 26.364 3.999 37.369 1.00 4.17 91 THR A C 1
ATOM 650 O O . THR A 1 91 ? 25.548 4.046 38.280 1.00 11.08 91 THR A O 1
ATOM 654 N N . HIS A 1 92 ? 26.511 4.978 36.478 1.00 5.70 92 HIS A N 1
ATOM 655 C CA . HIS A 1 92 ? 25.739 6.230 36.536 1.00 2.14 92 HIS A CA 1
ATOM 656 C C . HIS A 1 92 ? 24.413 6.100 35.857 1.00 2.00 92 HIS A C 1
ATOM 657 O O . HIS A 1 92 ? 24.336 6.003 34.644 1.00 4.80 92 HIS A O 1
ATOM 664 N N . ILE A 1 93 ? 23.348 6.107 36.634 1.00 4.12 93 ILE A N 1
ATOM 665 C CA . ILE A 1 93 ? 22.029 5.913 36.052 1.00 4.53 93 ILE A CA 1
ATOM 666 C C . ILE A 1 93 ? 21.114 7.130 36.141 1.00 6.07 93 ILE A C 1
ATOM 667 O O . ILE A 1 93 ? 20.727 7.548 37.232 1.00 8.46 93 ILE A O 1
ATOM 672 N N . ILE A 1 94 ? 20.756 7.670 34.977 1.00 3.36 94 ILE A N 1
ATOM 673 C CA . ILE A 1 94 ? 19.882 8.826 34.870 1.00 3.16 94 ILE A CA 1
ATOM 674 C C . ILE A 1 94 ? 18.451 8.424 35.273 1.00 7.21 94 ILE A C 1
ATOM 675 O O . ILE A 1 94 ? 17.926 7.427 34.797 1.00 10.34 94 ILE A O 1
ATOM 680 N N . ILE A 1 95 ? 17.859 9.139 36.227 1.00 10.48 95 ILE A N 1
ATOM 681 C CA . ILE A 1 95 ? 16.468 8.902 36.652 1.00 4.97 95 ILE A CA 1
ATOM 682 C C . ILE A 1 95 ? 15.811 10.282 36.784 1.00 5.33 95 ILE A C 1
ATOM 683 O O . ILE A 1 95 ? 16.469 11.261 37.097 1.00 9.52 95 ILE A O 1
ATOM 688 N N . GLY A 1 96 ? 14.522 10.367 36.490 1.00 8.27 96 GLY A N 1
ATOM 689 C CA . GLY A 1 96 ? 13.815 11.627 36.598 1.00 4.50 96 GLY A CA 1
ATOM 690 C C . GLY A 1 96 ? 13.944 12.584 35.419 1.00 3.91 96 GLY A C 1
ATOM 691 O O . GLY A 1 96 ? 13.392 13.678 35.439 1.00 10.18 96 GLY A O 1
ATOM 692 N N . HIS A 1 97 ? 14.596 12.166 34.361 1.00 2.00 97 HIS A N 1
ATOM 693 C CA . HIS A 1 97 ? 14.769 13.024 33.230 1.00 2.00 97 HIS A CA 1
ATOM 694 C C . HIS A 1 97 ? 13.460 13.599 32.865 1.00 2.51 97 HIS A C 1
ATOM 695 O O . HIS A 1 97 ? 12.440 12.942 32.967 1.00 8.59 97 HIS A O 1
ATOM 702 N N . SER A 1 98 ? 13.495 14.840 32.422 1.00 6.58 98 SER A N 1
ATOM 703 C CA . SER A 1 98 ? 12.287 15.530 32.068 1.00 8.77 98 SER A CA 1
ATOM 704 C C . SER A 1 98 ? 11.498 14.842 30.987 1.00 6.60 98 SER A C 1
ATOM 705 O O . SER A 1 98 ? 10.277 14.811 31.041 1.00 11.05 98 SER A O 1
ATOM 708 N N . GLU A 1 99 ? 12.167 14.210 30.040 1.00 7.52 99 GLU A N 1
ATOM 709 C CA . GLU A 1 99 ? 11.405 13.535 29.005 1.00 9.06 99 GLU A CA 1
ATOM 710 C C . GLU A 1 99 ? 10.611 12.333 29.544 1.00 11.50 99 GLU A C 1
ATOM 711 O O . GLU A 1 99 ? 9.539 12.011 29.027 1.00 13.15 99 GLU A O 1
ATOM 717 N N . ARG A 1 100 ? 11.071 11.735 30.646 1.00 11.46 100 ARG A N 1
ATOM 718 C CA . ARG A 1 100 ? 10.367 10.599 31.239 1.00 9.61 100 ARG A CA 1
ATOM 719 C C . ARG A 1 100 ? 9.247 11.080 32.137 1.00 12.50 100 ARG A C 1
ATOM 720 O O . ARG A 1 100 ? 8.174 10.460 32.209 1.00 12.72 100 ARG A O 1
ATOM 728 N N . ARG A 1 101 ? 9.543 12.159 32.864 1.00 10.11 101 ARG A N 1
ATOM 729 C CA . ARG A 1 101 ? 8.597 12.809 33.767 1.00 10.01 101 ARG A CA 1
ATOM 730 C C . ARG A 1 101 ? 7.384 13.322 32.959 1.00 11.57 101 ARG A C 1
ATOM 731 O O . ARG A 1 101 ? 6.249 13.295 33.428 1.00 18.81 101 ARG A O 1
ATOM 739 N N . GLU A 1 102 ? 7.614 13.719 31.719 1.00 12.18 102 GLU A N 1
ATOM 740 C CA . GLU A 1 102 ? 6.549 14.219 30.861 1.00 16.55 102 GLU A CA 1
ATOM 741 C C . GLU A 1 102 ? 5.852 13.177 30.008 1.00 17.01 102 GLU A C 1
ATOM 742 O O . GLU A 1 102 ? 4.642 13.135 29.962 1.00 23.19 102 GLU A O 1
ATOM 748 N N . TYR A 1 103 ? 6.626 12.443 29.225 1.00 16.77 103 TYR A N 1
ATOM 749 C CA . TYR A 1 103 ? 6.101 11.416 28.341 1.00 18.52 103 TYR A CA 1
ATOM 750 C C . TYR A 1 103 ? 5.601 10.132 29.027 1.00 18.30 103 TYR A C 1
ATOM 751 O O . TYR A 1 103 ? 4.696 9.474 28.513 1.00 21.02 103 TYR A O 1
ATOM 760 N N . HIS A 1 104 ? 6.194 9.783 30.165 1.00 16.77 104 HIS A N 1
ATOM 761 C CA . HIS A 1 104 ? 5.841 8.563 30.897 1.00 14.70 104 HIS A CA 1
ATOM 762 C C . HIS A 1 104 ? 5.217 8.894 32.228 1.00 15.44 104 HIS A C 1
ATOM 763 O O . HIS A 1 104 ? 4.994 8.023 33.060 1.00 16.65 104 HIS A O 1
ATOM 770 N N . ALA A 1 105 ? 4.974 10.170 32.444 1.00 13.63 105 ALA A N 1
ATOM 771 C CA . ALA A 1 105 ? 4.370 10.607 33.675 1.00 15.44 105 ALA A CA 1
ATOM 772 C C . ALA A 1 105 ? 4.976 9.994 34.923 1.00 16.45 105 ALA A C 1
ATOM 773 O O . ALA A 1 105 ? 4.239 9.497 35.777 1.00 22.64 105 ALA A O 1
ATOM 775 N N . GLU A 1 106 ? 6.305 10.017 35.037 1.00 16.84 106 GLU A N 1
ATOM 776 C CA . GLU A 1 106 ? 6.961 9.499 36.243 1.00 14.95 106 GLU A CA 1
ATOM 777 C C . GLU A 1 106 ? 6.878 10.587 37.359 1.00 18.38 106 GLU A C 1
ATOM 778 O O . GLU A 1 106 ? 7.305 11.743 37.179 1.00 24.93 106 GLU A O 1
ATOM 784 N N . SER A 1 107 ? 6.318 10.224 38.507 1.00 18.27 107 SER A N 1
ATOM 785 C CA . SER A 1 107 ? 6.144 11.162 39.607 1.00 13.97 107 SER A CA 1
ATOM 786 C C . SER A 1 107 ? 7.405 11.314 40.435 1.00 14.09 107 SER A C 1
ATOM 787 O O . SER A 1 107 ? 8.389 10.638 40.181 1.00 16.08 107 SER A O 1
ATOM 790 N N . ASP A 1 108 ? 7.388 12.206 41.424 1.00 13.10 108 ASP A N 1
ATOM 791 C CA . ASP A 1 108 ? 8.557 12.379 42.272 1.00 13.46 108 ASP A CA 1
ATOM 792 C C . ASP A 1 108 ? 8.673 11.158 43.158 1.00 15.58 108 ASP A C 1
ATOM 793 O O . ASP A 1 108 ? 9.780 10.748 43.520 1.00 15.39 108 ASP A O 1
ATOM 798 N N . GLU A 1 109 ? 7.522 10.576 43.503 1.00 17.08 109 GLU A N 1
ATOM 799 C CA . GLU A 1 109 ? 7.459 9.388 44.357 1.00 17.47 109 GLU A CA 1
ATOM 800 C C . GLU A 1 109 ? 8.114 8.207 43.664 1.00 15.52 109 GLU A C 1
ATOM 801 O O . GLU A 1 109 ? 8.926 7.507 44.259 1.00 12.77 109 GLU A O 1
ATOM 807 N N . PHE A 1 110 ? 7.795 8.040 42.382 1.00 14.39 110 PHE A N 1
ATOM 808 C CA . PHE A 1 110 ? 8.368 6.985 41.542 1.00 12.07 110 PHE A CA 1
ATOM 809 C C . PHE A 1 110 ? 9.889 7.209 41.412 1.00 12.53 110 PHE A C 1
ATOM 810 O O . PHE A 1 110 ? 10.699 6.326 41.732 1.00 15.12 110 PHE A O 1
ATOM 818 N N . VAL A 1 111 ? 10.265 8.389 40.920 1.00 10.61 111 VAL A N 1
ATOM 819 C CA . VAL A 1 111 ? 11.666 8.761 40.766 1.00 8.33 111 VAL A CA 1
ATOM 820 C C . VAL A 1 111 ? 12.413 8.538 42.099 1.00 10.31 111 VAL A C 1
ATOM 821 O O . VAL A 1 111 ? 13.444 7.875 42.109 1.00 9.55 111 VAL A O 1
ATOM 825 N N . ALA A 1 112 ? 11.877 9.030 43.217 1.00 9.03 112 ALA A N 1
ATOM 826 C CA . ALA A 1 112 ? 12.519 8.831 44.516 1.00 9.31 112 ALA A CA 1
ATOM 827 C C . ALA A 1 112 ? 12.724 7.352 44.855 1.00 13.56 112 ALA A C 1
ATOM 828 O O . ALA A 1 112 ? 13.716 6.985 45.514 1.00 15.88 112 ALA A O 1
ATOM 830 N N . LYS A 1 113 ? 11.781 6.499 44.436 1.00 14.27 113 LYS A N 1
ATOM 831 C CA . LYS A 1 113 ? 11.899 5.072 44.691 1.00 9.67 113 LYS A CA 1
ATOM 832 C C . LYS A 1 113 ? 13.060 4.516 43.900 1.00 11.76 113 LYS A C 1
ATOM 833 O O . LYS A 1 113 ? 13.828 3.704 44.408 1.00 14.77 113 LYS A O 1
ATOM 839 N N . LYS A 1 114 ? 13.218 4.962 42.664 1.00 8.67 114 LYS A N 1
ATOM 840 C CA . LYS A 1 114 ? 14.373 4.525 41.878 1.00 8.53 114 LYS A CA 1
ATOM 841 C C . LYS A 1 114 ? 15.718 4.955 42.495 1.00 8.47 114 LYS A C 1
ATOM 842 O O . LYS A 1 114 ? 16.709 4.238 42.411 1.00 11.93 114 LYS A O 1
ATOM 848 N N . PHE A 1 115 ? 15.757 6.121 43.130 1.00 11.00 115 PHE A N 1
ATOM 849 C CA . PHE A 1 115 ? 16.992 6.631 43.749 1.00 8.71 115 PHE A CA 1
ATOM 850 C C . PHE A 1 115 ? 17.417 5.691 44.852 1.00 8.49 115 PHE A C 1
ATOM 851 O O . PHE A 1 115 ? 18.572 5.304 44.935 1.00 8.46 115 PHE A O 1
ATOM 859 N N . ALA A 1 116 ? 16.473 5.327 45.708 1.00 10.67 116 ALA A N 1
ATOM 860 C CA . ALA A 1 116 ? 16.774 4.428 46.822 1.00 12.78 116 ALA A CA 1
ATOM 861 C C . ALA A 1 116 ? 17.242 3.059 46.365 1.00 15.28 116 ALA A C 1
ATOM 862 O O . ALA A 1 116 ? 18.132 2.448 46.966 1.00 20.92 116 ALA A O 1
ATOM 864 N N . PHE A 1 117 ? 16.669 2.600 45.261 1.00 17.12 117 PHE A N 1
ATOM 865 C CA . PHE A 1 117 ? 16.981 1.291 44.719 1.00 14.52 117 PHE A CA 1
ATOM 866 C C . PHE A 1 117 ? 18.383 1.289 44.107 1.00 14.90 117 PHE A C 1
ATOM 867 O O . PHE A 1 117 ? 19.135 0.296 44.210 1.00 11.52 117 PHE A O 1
ATOM 875 N N . LEU A 1 118 ? 18.741 2.416 43.490 1.00 9.90 118 LEU A N 1
ATOM 876 C CA . LEU A 1 118 ? 20.051 2.532 42.896 1.00 6.31 118 LEU A CA 1
ATOM 877 C C . LEU A 1 118 ? 21.064 2.501 44.026 1.00 7.27 118 LEU A C 1
ATOM 878 O O . LEU A 1 118 ? 22.004 1.693 44.023 1.00 4.97 118 LEU A O 1
ATOM 883 N N . LYS A 1 119 ? 20.810 3.296 45.059 1.00 10.90 119 LYS A N 1
ATOM 884 C CA . LYS A 1 119 ? 21.722 3.320 46.192 1.00 11.55 119 LYS A CA 1
ATOM 885 C C . LYS A 1 119 ? 21.783 1.914 46.774 1.00 14.22 119 LYS A C 1
ATOM 886 O O . LYS A 1 119 ? 22.868 1.419 47.029 1.00 14.42 119 LYS A O 1
ATOM 892 N N . GLU A 1 120 ? 20.643 1.226 46.869 1.00 17.15 120 GLU A N 1
ATOM 893 C CA . GLU A 1 120 ? 20.625 -0.162 47.399 1.00 18.35 120 GLU A CA 1
ATOM 894 C C . GLU A 1 120 ? 21.507 -1.109 46.592 1.00 18.05 120 GLU A C 1
ATOM 895 O O . GLU A 1 120 ? 22.118 -2.014 47.152 1.00 22.55 120 GLU A O 1
ATOM 901 N N . ASN A 1 121 ? 21.592 -0.896 45.281 1.00 16.67 121 ASN A N 1
ATOM 902 C CA . ASN A 1 121 ? 22.397 -1.763 44.441 1.00 11.52 121 ASN A CA 1
ATOM 903 C C . ASN A 1 121 ? 23.798 -1.328 44.183 1.00 10.34 121 ASN A C 1
ATOM 904 O O . ASN A 1 121 ? 24.466 -1.952 43.380 1.00 14.12 121 ASN A O 1
ATOM 909 N N . GLY A 1 122 ? 24.244 -0.245 44.809 1.00 9.94 122 GLY A N 1
ATOM 910 C CA . GLY A 1 122 ? 25.615 0.191 44.603 1.00 9.50 122 GLY A CA 1
ATOM 911 C C . GLY A 1 122 ? 25.856 1.072 43.387 1.00 16.16 122 GLY A C 1
ATOM 912 O O . GLY A 1 122 ? 27.012 1.290 43.019 1.00 21.88 122 GLY A O 1
ATOM 913 N N . LEU A 1 123 ? 24.799 1.602 42.765 1.00 14.88 123 LEU A N 1
ATOM 914 C CA . LEU A 1 123 ? 24.973 2.444 41.583 1.00 10.05 123 LEU A CA 1
ATOM 915 C C . LEU A 1 123 ? 24.874 3.922 41.924 1.00 13.15 123 LEU A C 1
ATOM 916 O O . LEU A 1 123 ? 24.554 4.284 43.070 1.00 11.27 123 LEU A O 1
ATOM 921 N N . THR A 1 124 ? 25.266 4.772 40.966 1.00 13.97 124 THR A N 1
ATOM 922 C CA . THR A 1 124 ? 25.247 6.236 41.155 1.00 8.13 124 THR A CA 1
ATOM 923 C C . THR A 1 124 ? 24.089 6.870 40.441 1.00 4.88 124 THR A C 1
ATOM 924 O O . THR A 1 124 ? 24.008 6.799 39.223 1.00 2.23 124 THR A O 1
ATOM 928 N N . PRO A 1 125 ? 23.106 7.372 41.205 1.00 3.98 125 PRO A N 1
ATOM 929 C CA . PRO A 1 125 ? 21.987 7.995 40.506 1.00 6.41 125 PRO A CA 1
ATOM 930 C C . PRO A 1 125 ? 22.272 9.453 40.069 1.00 9.23 125 PRO A C 1
ATOM 931 O O . PRO A 1 125 ? 22.956 10.219 40.774 1.00 16.53 125 PRO A O 1
ATOM 935 N N . VAL A 1 126 ? 21.882 9.788 38.847 1.00 4.95 126 VAL A N 1
ATOM 936 C CA . VAL A 1 126 ? 22.055 11.137 38.339 1.00 2.71 126 VAL A CA 1
ATOM 937 C C . VAL A 1 126 ? 20.623 11.631 38.405 1.00 2.71 126 VAL A C 1
ATOM 938 O O . VAL A 1 126 ? 19.820 11.376 37.520 1.00 3.24 126 VAL A O 1
ATOM 942 N N . LEU A 1 127 ? 20.287 12.244 39.532 1.00 3.29 127 LEU A N 1
ATOM 943 C CA . LEU A 1 127 ? 18.938 12.716 39.808 1.00 4.31 127 LEU A CA 1
ATOM 944 C C . LEU A 1 127 ? 18.583 13.981 39.045 1.00 5.88 127 LEU A C 1
ATOM 945 O O . LEU A 1 127 ? 19.076 15.033 39.396 1.00 5.04 127 LEU A O 1
ATOM 950 N N . CYS A 1 128 ? 17.740 13.899 38.020 1.00 4.89 128 CYS A N 1
ATOM 951 C CA . CYS A 1 128 ? 17.332 15.105 37.301 1.00 6.13 128 CYS A CA 1
ATOM 952 C C . CYS A 1 128 ? 16.158 15.840 37.996 1.00 6.16 128 CYS A C 1
ATOM 953 O O . CYS A 1 128 ? 15.247 15.213 38.513 1.00 8.27 128 CYS A O 1
ATOM 956 N N . ILE A 1 129 ? 16.226 17.164 38.066 1.00 5.16 129 ILE A N 1
ATOM 957 C CA . ILE A 1 129 ? 15.170 17.982 38.657 1.00 6.21 129 ILE A CA 1
ATOM 958 C C . ILE A 1 129 ? 15.094 19.211 37.757 1.00 6.49 129 ILE A C 1
ATOM 959 O O . ILE A 1 129 ? 15.994 19.443 36.943 1.00 6.21 129 ILE A O 1
ATOM 964 N N . GLY A 1 130 ? 13.988 19.940 37.821 1.00 7.09 130 GLY A N 1
ATOM 965 C CA . GLY A 1 130 ? 13.879 21.137 37.007 1.00 12.91 130 GLY A CA 1
ATOM 966 C C . GLY A 1 130 ? 12.458 21.611 36.870 1.00 18.59 130 GLY A C 1
ATOM 967 O O . GLY A 1 130 ? 11.537 20.788 36.939 1.00 21.74 130 GLY A O 1
ATOM 968 N N . GLU A 1 131 ? 12.271 22.916 36.639 1.00 21.86 131 GLU A N 1
ATOM 969 C CA . GLU A 1 131 ? 10.919 23.469 36.482 1.00 22.96 131 GLU A CA 1
ATOM 970 C C . GLU A 1 131 ? 10.559 23.911 35.059 1.00 23.05 131 GLU A C 1
ATOM 971 O O . GLU A 1 131 ? 11.425 24.153 34.208 1.00 22.07 131 GLU A O 1
ATOM 977 N N . SER A 1 132 ? 9.259 23.919 34.792 1.00 25.29 132 SER A N 1
ATOM 978 C CA . SER A 1 132 ? 8.734 24.288 33.490 1.00 27.55 132 SER A CA 1
ATOM 979 C C . SER A 1 132 ? 8.649 25.794 33.288 1.00 30.26 132 SER A C 1
ATOM 980 O O . SER A 1 132 ? 8.881 26.588 34.208 1.00 32.79 132 SER A O 1
ATOM 983 N N . ASP A 1 133 ? 8.261 26.166 32.075 1.00 32.82 133 ASP A N 1
ATOM 984 C CA . ASP A 1 133 ? 8.106 27.557 31.672 1.00 34.60 133 ASP A CA 1
ATOM 985 C C . ASP A 1 133 ? 7.166 28.332 32.606 1.00 32.96 133 ASP A C 1
ATOM 986 O O . ASP A 1 133 ? 7.550 29.314 33.231 1.00 32.42 133 ASP A O 1
ATOM 991 N N . ALA A 1 134 ? 5.942 27.850 32.727 1.00 30.96 134 ALA A N 1
ATOM 992 C CA . ALA A 1 134 ? 4.954 28.486 33.557 1.00 30.57 134 ALA A CA 1
ATOM 993 C C . ALA A 1 134 ? 5.320 28.572 35.036 1.00 32.02 134 ALA A C 1
ATOM 994 O O . ALA A 1 134 ? 4.762 29.386 35.767 1.00 33.44 134 ALA A O 1
ATOM 996 N N . GLN A 1 135 ? 6.209 27.706 35.501 1.00 33.72 135 GLN A N 1
ATOM 997 C CA . GLN A 1 135 ? 6.588 27.727 36.915 1.00 33.32 135 GLN A CA 1
ATOM 998 C C . GLN A 1 135 ? 7.697 28.738 37.075 1.00 31.87 135 GLN A C 1
ATOM 999 O O . GLN A 1 135 ? 7.787 29.455 38.061 1.00 29.13 135 GLN A O 1
ATOM 1005 N N . ASN A 1 136 ? 8.548 28.786 36.074 1.00 31.19 136 ASN A N 1
ATOM 1006 C CA . ASN A 1 136 ? 9.633 29.727 36.092 1.00 32.60 136 ASN A CA 1
ATOM 1007 C C . ASN A 1 136 ? 9.102 31.159 35.951 1.00 33.74 136 ASN A C 1
ATOM 1008 O O . ASN A 1 136 ? 9.563 32.065 36.659 1.00 32.10 136 ASN A O 1
ATOM 1013 N N . GLU A 1 137 ? 8.163 31.356 35.014 1.00 36.12 137 GLU A N 1
ATOM 1014 C CA . GLU A 1 137 ? 7.536 32.664 34.792 1.00 37.89 137 GLU A CA 1
ATOM 1015 C C . GLU A 1 137 ? 6.880 33.023 36.119 1.00 37.53 137 GLU A C 1
ATOM 1016 O O . GLU A 1 137 ? 7.153 34.080 36.686 1.00 40.70 137 GLU A O 1
ATOM 1022 N N . ALA A 1 138 ? 6.088 32.098 36.658 1.00 38.25 138 ALA A N 1
ATOM 1023 C CA . ALA A 1 138 ? 5.433 32.305 37.950 1.00 38.62 138 ALA A CA 1
ATOM 1024 C C . ALA A 1 138 ? 6.508 32.376 39.024 1.00 40.49 138 ALA A C 1
ATOM 1025 O O . ALA A 1 138 ? 6.199 32.499 40.216 1.00 41.83 138 ALA A O 1
ATOM 1027 N N . GLY A 1 139 ? 7.763 32.233 38.582 1.00 41.29 139 GLY A N 1
ATOM 1028 C CA . GLY A 1 139 ? 8.919 32.285 39.458 1.00 38.98 139 GLY A CA 1
ATOM 1029 C C . GLY A 1 139 ? 8.910 31.320 40.630 1.00 39.33 139 GLY A C 1
ATOM 1030 O O . GLY A 1 139 ? 9.243 31.719 41.741 1.00 41.03 139 GLY A O 1
ATOM 1031 N N . GLU A 1 140 ? 8.540 30.061 40.414 1.00 37.25 140 GLU A N 1
ATOM 1032 C CA . GLU A 1 140 ? 8.539 29.112 41.511 1.00 32.63 140 GLU A CA 1
ATOM 1033 C C . GLU A 1 140 ? 9.643 28.077 41.413 1.00 26.70 140 GLU A C 1
ATOM 1034 O O . GLU A 1 140 ? 9.540 27.011 41.978 1.00 29.65 140 GLU A O 1
ATOM 1040 N N . THR A 1 141 ? 10.736 28.434 40.760 1.00 21.03 141 THR A N 1
ATOM 1041 C CA . THR A 1 141 ? 11.878 27.554 40.613 1.00 21.70 141 THR A CA 1
ATOM 1042 C C . THR A 1 141 ? 12.297 26.770 41.860 1.00 20.41 141 THR A C 1
ATOM 1043 O O . THR A 1 141 ? 12.505 25.570 41.773 1.00 21.03 141 THR A O 1
ATOM 1047 N N . MET A 1 142 ? 12.437 27.416 43.011 1.00 20.28 142 MET A N 1
ATOM 1048 C CA . MET A 1 142 ? 12.855 26.654 44.191 1.00 22.56 142 MET A CA 1
ATOM 1049 C C . MET A 1 142 ? 11.824 25.777 44.846 1.00 23.17 142 MET A C 1
ATOM 1050 O O . MET A 1 142 ? 12.168 24.773 45.473 1.00 24.71 142 MET A O 1
ATOM 1055 N N . ALA A 1 143 ? 10.565 26.173 44.748 1.00 23.23 143 ALA A N 1
ATOM 1056 C CA . ALA A 1 143 ? 9.494 25.384 45.331 1.00 23.95 143 ALA A CA 1
ATOM 1057 C C . ALA A 1 143 ? 9.450 24.033 44.587 1.00 24.26 143 ALA A C 1
ATOM 1058 O O . ALA A 1 143 ? 9.355 22.974 45.211 1.00 24.24 143 ALA A O 1
ATOM 1060 N N . VAL A 1 144 ? 9.580 24.089 43.258 1.00 20.74 144 VAL A N 1
ATOM 1061 C CA . VAL A 1 144 ? 9.577 22.908 42.422 1.00 18.75 144 VAL A CA 1
ATOM 1062 C C . VAL A 1 144 ? 10.804 22.055 42.718 1.00 21.35 144 VAL A C 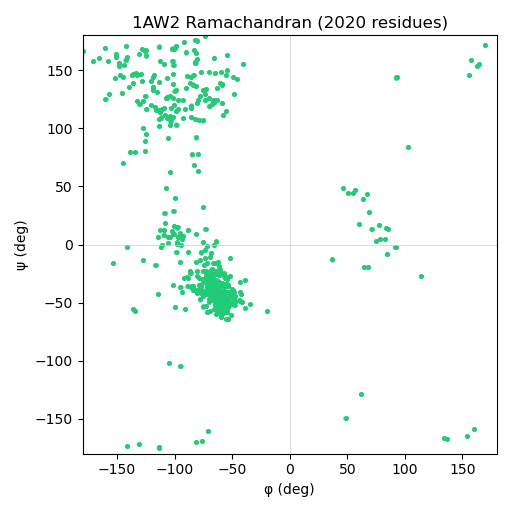1
ATOM 1063 O O . VAL A 1 144 ? 10.674 20.892 43.075 1.00 25.79 144 VAL A O 1
ATOM 1067 N N . CYS A 1 145 ? 11.987 22.651 42.618 1.00 18.55 145 CYS A N 1
ATOM 1068 C CA . CYS A 1 145 ? 13.228 21.948 42.868 1.00 16.18 145 CYS A CA 1
ATOM 1069 C C . CYS A 1 145 ? 13.278 21.346 44.258 1.00 19.01 145 CYS A C 1
ATOM 1070 O O . CYS A 1 145 ? 13.600 20.175 44.427 1.00 24.66 145 CYS A O 1
ATOM 1073 N N . ALA A 1 146 ? 12.934 22.128 45.264 1.00 18.02 146 ALA A N 1
ATOM 1074 C CA . ALA A 1 146 ? 12.951 21.620 46.622 1.00 15.51 146 ALA A CA 1
ATOM 1075 C C . ALA A 1 146 ? 11.920 20.513 46.803 1.00 17.13 146 ALA A C 1
ATOM 1076 O O . ALA A 1 146 ? 12.128 19.557 47.553 1.00 17.59 146 ALA A O 1
ATOM 1078 N N . ARG A 1 147 ? 10.798 20.643 46.111 1.00 18.69 147 ARG A N 1
ATOM 1079 C CA . ARG A 1 147 ? 9.747 19.640 46.199 1.00 21.24 147 ARG A CA 1
ATOM 1080 C C . ARG A 1 147 ? 10.338 18.334 45.717 1.00 21.49 147 ARG A C 1
ATOM 1081 O O . ARG A 1 147 ? 10.330 17.329 46.418 1.00 26.59 147 ARG A O 1
ATOM 1089 N N . GLN A 1 148 ? 10.919 18.386 44.530 1.00 19.08 148 GLN A N 1
ATOM 1090 C CA . GLN A 1 148 ? 11.512 17.227 43.921 1.00 14.29 148 GLN A CA 1
ATOM 1091 C C . GLN A 1 148 ? 12.709 16.607 44.648 1.00 13.57 148 GLN A C 1
ATOM 1092 O O . GLN A 1 148 ? 12.896 15.385 44.569 1.00 17.94 148 GLN A O 1
ATOM 1098 N N . LEU A 1 149 ? 13.524 17.422 45.324 1.00 10.39 149 LEU A N 1
ATOM 1099 C CA . LEU A 1 149 ? 14.666 16.906 46.074 1.00 8.13 149 LEU A CA 1
ATOM 1100 C C . LEU A 1 149 ? 14.169 16.331 47.398 1.00 12.78 149 LEU A C 1
ATOM 1101 O O . LEU A 1 149 ? 14.706 15.337 47.914 1.00 14.84 149 LEU A O 1
ATOM 1106 N N . ASP A 1 150 ? 13.137 16.955 47.961 1.00 15.47 150 ASP A N 1
ATOM 1107 C CA . ASP A 1 150 ? 12.586 16.496 49.232 1.00 14.87 150 ASP A CA 1
ATOM 1108 C C . ASP A 1 150 ? 11.997 15.098 49.129 1.00 13.93 150 ASP A C 1
ATOM 1109 O O . ASP A 1 150 ? 12.019 14.336 50.089 1.00 16.84 150 ASP A O 1
ATOM 1114 N N . ALA A 1 151 ? 11.479 14.762 47.956 1.00 12.84 151 ALA A N 1
ATOM 1115 C CA . ALA A 1 151 ? 10.937 13.440 47.690 1.00 12.20 151 ALA A CA 1
ATOM 1116 C C . ALA A 1 151 ? 11.962 12.386 48.146 1.00 13.48 151 ALA A C 1
ATOM 1117 O O . ALA A 1 151 ? 11.603 11.339 48.703 1.00 14.93 151 ALA A O 1
ATOM 1119 N N . VAL A 1 152 ? 13.243 12.651 47.911 1.00 9.97 152 VAL A N 1
ATOM 1120 C CA . VAL A 1 152 ? 14.215 11.694 48.359 1.00 8.08 152 VAL A CA 1
ATOM 1121 C C . VAL A 1 152 ? 14.725 12.065 49.735 1.00 11.06 152 VAL A C 1
ATOM 1122 O O . VAL A 1 152 ? 14.801 11.201 50.593 1.00 13.26 152 VAL A O 1
ATOM 1126 N N . ILE A 1 153 ? 14.970 13.353 49.990 1.00 14.77 153 ILE A N 1
ATOM 1127 C CA . ILE A 1 153 ? 15.455 13.780 51.306 1.00 15.46 153 ILE A CA 1
ATOM 1128 C C . ILE A 1 153 ? 14.533 13.447 52.466 1.00 19.01 153 ILE A C 1
ATOM 1129 O O . ILE A 1 153 ? 14.993 13.019 53.524 1.00 22.32 153 ILE A O 1
ATOM 1134 N N . ASN A 1 154 ? 13.241 13.682 52.294 1.00 21.47 154 ASN A N 1
ATOM 1135 C CA . ASN A 1 154 ? 12.260 13.407 53.349 1.00 25.05 154 ASN A CA 1
ATOM 1136 C C . ASN A 1 154 ? 11.908 11.964 53.639 1.00 26.18 154 ASN A C 1
ATOM 1137 O O . ASN A 1 154 ? 11.229 11.675 54.618 1.00 31.36 154 ASN A O 1
ATOM 1142 N N . THR A 1 155 ? 12.328 11.061 52.772 1.00 25.29 155 THR A N 1
ATOM 1143 C CA . THR A 1 155 ? 12.017 9.671 52.952 1.00 22.06 155 THR A CA 1
ATOM 1144 C C . THR A 1 155 ? 13.293 8.876 53.158 1.00 22.52 155 THR A C 1
ATOM 1145 O O . THR A 1 155 ? 13.255 7.779 53.700 1.00 30.41 155 THR A O 1
ATOM 1149 N N . GLN A 1 156 ? 14.440 9.440 52.797 1.00 20.29 156 GLN A N 1
ATOM 1150 C CA . GLN A 1 156 ? 15.689 8.716 52.939 1.00 15.08 156 GLN A CA 1
ATOM 1151 C C . GLN A 1 156 ? 16.798 9.453 53.698 1.00 18.94 156 GLN A C 1
ATOM 1152 O O . GLN A 1 156 ? 17.819 8.836 54.025 1.00 21.31 156 GLN A O 1
ATOM 1158 N N . GLY A 1 157 ? 16.648 10.765 53.928 1.00 16.93 157 GLY A N 1
ATOM 1159 C CA . GLY A 1 157 ? 17.667 11.509 54.663 1.00 14.82 157 GLY A CA 1
ATOM 1160 C C . GLY A 1 157 ? 18.688 12.139 53.750 1.00 17.37 157 GLY A C 1
ATOM 1161 O O . GLY A 1 157 ? 19.041 11.510 52.764 1.00 19.28 157 GLY A O 1
ATOM 1162 N N . VAL A 1 158 ? 19.187 13.342 54.069 1.00 17.53 158 VAL A N 1
ATOM 1163 C CA . VAL A 1 158 ? 20.160 14.009 53.192 1.00 19.20 158 VAL A CA 1
ATOM 1164 C C . VAL A 1 158 ? 21.364 13.195 52.860 1.00 19.73 158 VAL A C 1
ATOM 1165 O O . VAL A 1 158 ? 22.014 13.466 51.865 1.00 25.28 158 VAL A O 1
ATOM 1169 N N . GLU A 1 159 ? 21.751 12.315 53.767 1.00 18.19 159 GLU A N 1
ATOM 1170 C CA . GLU A 1 159 ? 22.928 11.507 53.544 1.00 20.32 159 GLU A CA 1
ATOM 1171 C C . GLU A 1 159 ? 22.763 10.633 52.333 1.00 15.83 159 GLU A C 1
ATOM 1172 O O . GLU A 1 159 ? 23.742 10.171 51.774 1.00 18.25 159 GLU A O 1
ATOM 1178 N N . ALA A 1 160 ? 21.525 10.444 51.902 1.00 13.78 160 ALA A N 1
ATOM 1179 C CA . ALA A 1 160 ? 21.229 9.631 50.719 1.00 12.42 160 ALA A CA 1
ATOM 1180 C C . ALA A 1 160 ? 21.830 10.273 49.461 1.00 14.04 160 ALA A C 1
ATOM 1181 O O . ALA A 1 160 ? 22.086 9.597 48.460 1.00 18.98 160 ALA A O 1
ATOM 1183 N N . LEU A 1 161 ? 22.022 11.588 49.507 1.00 13.57 161 LEU A N 1
ATOM 1184 C CA . LEU A 1 161 ? 22.595 12.318 48.391 1.00 11.02 161 LEU A CA 1
ATOM 1185 C C . LEU A 1 161 ? 24.069 12.121 48.365 1.00 11.34 161 LEU A C 1
ATOM 1186 O O . LEU A 1 161 ? 24.699 12.452 47.380 1.00 13.08 161 LEU A O 1
ATOM 1191 N N . GLU A 1 162 ? 24.640 11.592 49.438 1.00 10.80 162 GLU A N 1
ATOM 1192 C CA . GLU A 1 162 ? 26.080 11.404 49.433 1.00 14.37 162 GLU A CA 1
ATOM 1193 C C . GLU A 1 162 ? 26.381 10.362 48.370 1.00 14.43 162 GLU A C 1
ATOM 1194 O O . GLU A 1 162 ? 25.788 9.290 48.349 1.00 15.00 162 GLU A O 1
ATOM 1200 N N . GLY A 1 163 ? 27.211 10.741 47.404 1.00 16.63 163 GLY A N 1
ATOM 1201 C CA . GLY A 1 163 ? 27.562 9.824 46.332 1.00 13.05 163 GLY A CA 1
ATOM 1202 C C . GLY A 1 163 ? 26.648 9.936 45.119 1.00 15.20 163 GLY A C 1
ATOM 1203 O O . GLY A 1 163 ? 26.835 9.243 44.125 1.00 20.31 163 GLY A O 1
ATOM 1204 N N . ALA A 1 164 ? 25.647 10.802 45.191 1.00 12.08 164 ALA A N 1
ATOM 1205 C CA . ALA A 1 164 ? 24.739 10.978 44.081 1.00 9.82 164 ALA A CA 1
ATOM 1206 C C . ALA A 1 164 ? 25.175 12.205 43.304 1.00 11.96 164 ALA A C 1
ATOM 1207 O O . ALA A 1 164 ? 26.096 12.930 43.709 1.00 12.49 164 ALA A O 1
ATOM 1209 N N . ILE A 1 165 ? 24.548 12.384 42.150 1.00 11.27 165 ILE A N 1
ATOM 1210 C CA . ILE A 1 165 ? 24.791 13.524 41.277 1.00 7.61 165 ILE A CA 1
ATOM 1211 C C . ILE A 1 165 ? 23.372 14.068 41.031 1.00 10.89 165 ILE A C 1
ATOM 1212 O O . ILE A 1 165 ? 22.413 13.267 40.925 1.00 10.65 165 ILE A O 1
ATOM 1217 N N . ILE A 1 166 ? 23.237 15.406 41.002 1.00 8.27 166 ILE A N 1
ATOM 1218 C CA . ILE A 1 166 ? 21.963 16.104 40.770 1.00 4.15 166 ILE A CA 1
ATOM 1219 C C . ILE A 1 166 ? 22.143 16.918 39.498 1.00 4.27 166 ILE A C 1
ATOM 1220 O O . ILE A 1 166 ? 23.172 17.520 39.328 1.00 11.72 166 ILE A O 1
ATOM 1225 N N . ALA A 1 167 ? 21.181 16.917 38.579 1.00 4.65 167 ALA A N 1
ATOM 1226 C CA . ALA A 1 167 ? 21.311 17.701 37.357 1.00 2.00 167 ALA A CA 1
ATOM 1227 C C . ALA A 1 167 ? 20.115 18.617 37.244 1.00 3.45 167 ALA A C 1
ATOM 1228 O O . ALA A 1 167 ? 18.984 18.148 37.142 1.00 5.07 167 ALA A O 1
ATOM 1230 N N . TYR A 1 168 ? 20.350 19.930 37.278 1.00 3.93 168 TYR A N 1
ATOM 1231 C CA . TYR A 1 168 ? 19.277 20.874 37.136 1.00 2.00 168 TYR A CA 1
ATOM 1232 C C . TYR A 1 168 ? 18.925 21.033 35.668 1.00 5.14 168 TYR A C 1
ATOM 1233 O O . TYR A 1 168 ? 19.781 21.369 34.847 1.00 6.35 168 TYR A O 1
ATOM 1242 N N . GLU A 1 169 ? 17.672 20.766 35.314 1.00 8.76 169 GLU A N 1
ATOM 1243 C CA . GLU A 1 169 ? 17.210 20.968 33.931 1.00 10.48 169 GLU A CA 1
ATOM 1244 C C . GLU A 1 169 ? 16.298 22.208 33.823 1.00 11.59 169 GLU A C 1
ATOM 1245 O O . GLU A 1 169 ? 15.174 22.232 34.355 1.00 10.98 169 GLU A O 1
ATOM 1251 N N . PRO A 1 170 ? 16.788 23.279 33.204 1.00 10.95 170 PRO A N 1
ATOM 1252 C CA . PRO A 1 170 ? 15.889 24.434 33.111 1.00 13.01 170 PRO A CA 1
ATOM 1253 C C . PRO A 1 170 ? 15.012 24.089 31.925 1.00 16.06 170 PRO A C 1
ATOM 1254 O O . PRO A 1 170 ? 15.410 24.262 30.771 1.00 17.05 170 PRO A O 1
ATOM 1258 N N . ILE A 1 171 ? 13.884 23.453 32.210 1.00 18.87 171 ILE A N 1
ATOM 1259 C CA . ILE A 1 171 ? 12.974 23.022 31.155 1.00 21.78 171 ILE A CA 1
ATOM 1260 C C . ILE A 1 171 ? 12.301 24.214 30.479 1.00 24.78 171 ILE A C 1
ATOM 1261 O O . ILE A 1 171 ? 12.028 24.173 29.274 1.00 26.05 171 ILE A O 1
ATOM 1266 N N . TRP A 1 172 ? 12.112 25.293 31.242 1.00 26.71 172 TRP A N 1
ATOM 1267 C CA . TRP A 1 172 ? 11.521 26.555 30.754 1.00 28.48 172 TRP A CA 1
ATOM 1268 C C . TRP A 1 172 ? 12.332 27.213 29.645 1.00 32.10 172 TRP A C 1
ATOM 1269 O O . TRP A 1 172 ? 11.826 28.040 28.884 1.00 36.01 172 TRP A O 1
ATOM 1280 N N . ALA A 1 173 ? 13.625 26.926 29.641 1.00 32.59 173 ALA A N 1
ATOM 1281 C CA . ALA A 1 173 ? 14.516 27.464 28.652 1.00 34.75 173 ALA A CA 1
ATOM 1282 C C . ALA A 1 173 ? 14.482 26.541 27.462 1.00 39.12 173 ALA A C 1
ATOM 1283 O O . ALA A 1 173 ? 14.753 26.947 26.322 1.00 44.67 173 ALA A O 1
ATOM 1285 N N . ILE A 1 174 ? 14.101 25.299 27.715 1.00 42.56 174 ILE A N 1
ATOM 1286 C CA . ILE A 1 174 ? 14.083 24.302 26.658 1.00 47.06 174 ILE A CA 1
ATOM 1287 C C . ILE A 1 174 ? 12.822 24.238 25.790 1.00 50.55 174 ILE A C 1
ATOM 1288 O O . ILE A 1 174 ? 11.700 23.973 26.268 1.00 49.77 174 ILE A O 1
ATOM 1293 N N . GLY A 1 175 ? 13.039 24.512 24.504 1.00 54.05 175 GLY A N 1
ATOM 1294 C CA . GLY A 1 175 ? 11.967 24.509 23.523 1.00 56.94 175 GLY A CA 1
ATOM 1295 C C . GLY A 1 175 ? 10.968 25.668 23.634 1.00 56.19 175 GLY A C 1
ATOM 1296 O O . GLY A 1 175 ? 9.903 25.640 22.981 1.00 59.97 175 GLY A O 1
ATOM 1297 N N . THR A 1 176 ? 11.308 26.695 24.416 1.00 52.22 176 THR A N 1
ATOM 1298 C CA . THR A 1 176 ? 10.400 27.832 24.602 1.00 48.37 176 THR A CA 1
ATOM 1299 C C . THR A 1 176 ? 11.106 29.163 24.735 1.00 47.67 176 THR A C 1
ATOM 1300 O O . THR A 1 176 ? 11.182 29.715 25.841 1.00 46.62 176 THR A O 1
ATOM 1304 N N . GLY A 1 177 ? 11.672 29.625 23.625 1.00 50.74 177 GLY A N 1
ATOM 1305 C CA . GLY A 1 177 ? 12.353 30.927 23.525 1.00 54.28 177 GLY A CA 1
ATOM 1306 C C . GLY A 1 177 ? 13.212 31.583 24.612 1.00 56.04 177 GLY A C 1
ATOM 1307 O O . GLY A 1 177 ? 13.882 32.607 24.350 1.00 54.73 177 GLY A O 1
ATOM 1308 N N . LYS A 1 178 ? 13.149 31.057 25.838 1.00 55.97 178 LYS A N 1
ATOM 1309 C CA . LYS A 1 178 ? 13.952 31.583 26.931 1.00 51.00 178 LYS A CA 1
ATOM 1310 C C . LYS A 1 178 ? 15.349 30.949 26.825 1.00 49.19 178 LYS A C 1
ATOM 1311 O O . LYS A 1 178 ? 15.568 29.997 26.036 1.00 46.71 178 LYS A O 1
ATOM 1317 N N . ALA A 1 179 ? 16.283 31.525 27.585 1.00 45.92 179 ALA A N 1
ATOM 1318 C CA . ALA A 1 179 ? 17.672 31.087 27.631 1.00 41.44 179 ALA A CA 1
ATOM 1319 C C . ALA A 1 179 ? 18.216 31.265 29.045 1.00 39.50 179 ALA A C 1
ATOM 1320 O O . ALA A 1 179 ? 17.791 32.178 29.785 1.00 35.99 179 ALA A O 1
ATOM 1322 N N . ALA A 1 180 ? 19.076 30.334 29.463 1.00 35.02 180 ALA A N 1
ATOM 1323 C CA . ALA A 1 180 ? 19.672 30.460 30.786 1.00 30.27 180 ALA A CA 1
ATOM 1324 C C . ALA A 1 180 ? 21.060 30.987 30.520 1.00 25.63 180 ALA A C 1
ATOM 1325 O O . ALA A 1 180 ? 21.546 30.941 29.402 1.00 25.76 180 ALA A O 1
ATOM 1327 N N . THR A 1 181 ? 21.644 31.602 31.524 1.00 23.76 181 THR A N 1
ATOM 1328 C CA . THR A 1 181 ? 22.967 32.164 31.376 1.00 19.88 181 THR A CA 1
ATOM 1329 C C . THR A 1 181 ? 23.780 31.545 32.462 1.00 14.74 181 THR A C 1
ATOM 1330 O O . THR A 1 181 ? 23.240 30.995 33.411 1.00 15.38 181 THR A O 1
ATOM 1334 N N . ALA A 1 182 ? 25.081 31.615 32.338 1.00 10.55 182 ALA A N 1
ATOM 1335 C CA . ALA A 1 182 ? 25.884 31.045 33.385 1.00 13.98 182 ALA A CA 1
ATOM 1336 C C . ALA A 1 182 ? 25.484 31.651 34.749 1.00 17.78 182 ALA A C 1
ATOM 1337 O O . ALA A 1 182 ? 25.430 30.953 35.778 1.00 17.80 182 ALA A O 1
ATOM 1339 N N . GLU A 1 183 ? 25.097 32.928 34.703 1.00 20.41 183 GLU A N 1
ATOM 1340 C CA . GLU A 1 183 ? 24.730 33.722 35.873 1.00 19.27 183 GLU A CA 1
ATOM 1341 C C . GLU A 1 183 ? 23.402 33.325 36.501 1.00 18.26 183 GLU A C 1
ATOM 1342 O O . GLU A 1 183 ? 23.272 33.335 37.725 1.00 21.09 183 GLU A O 1
ATOM 1348 N N . ASP A 1 184 ? 22.408 33.011 35.681 1.00 14.19 184 ASP A N 1
ATOM 1349 C CA . ASP A 1 184 ? 21.129 32.534 36.188 1.00 13.41 184 ASP A CA 1
ATOM 1350 C C . ASP A 1 184 ? 21.335 31.108 36.705 1.00 14.83 184 ASP A C 1
ATOM 1351 O O . ASP A 1 184 ? 20.737 30.700 37.693 1.00 16.30 184 ASP A O 1
ATOM 1356 N N . ALA A 1 185 ? 22.106 30.317 35.956 1.00 14.51 185 ALA A N 1
ATOM 1357 C CA . ALA A 1 185 ? 22.421 28.932 36.323 1.00 11.53 185 ALA A CA 1
ATOM 1358 C C . ALA A 1 185 ? 23.095 28.916 37.689 1.00 12.52 185 ALA A C 1
ATOM 1359 O O . ALA A 1 185 ? 22.641 28.227 38.604 1.00 14.68 185 ALA A O 1
ATOM 1361 N N . GLN A 1 186 ? 24.187 29.664 37.821 1.00 13.29 186 GLN A N 1
ATOM 1362 C CA . GLN A 1 186 ? 24.903 29.746 39.085 1.00 12.46 186 GLN A CA 1
ATOM 1363 C C . GLN A 1 186 ? 23.970 30.152 40.227 1.00 15.39 186 GLN A C 1
ATOM 1364 O O . GLN A 1 186 ? 24.117 29.677 41.357 1.00 18.41 186 GLN A O 1
ATOM 1370 N N . ARG A 1 187 ? 22.988 31.004 39.935 1.00 15.77 187 ARG A N 1
ATOM 1371 C CA . ARG A 1 187 ? 22.063 31.438 40.972 1.00 16.42 187 ARG A CA 1
ATOM 1372 C C . ARG A 1 187 ? 21.146 30.316 41.410 1.00 14.20 187 ARG A C 1
ATOM 1373 O O . ARG A 1 187 ? 20.837 30.208 42.602 1.00 14.34 187 ARG A O 1
ATOM 1381 N N . ILE A 1 188 ? 20.704 29.488 40.465 1.00 11.85 188 ILE A N 1
ATOM 1382 C CA . ILE A 1 188 ? 19.840 28.357 40.808 1.00 10.45 188 ILE A CA 1
ATOM 1383 C C . ILE A 1 188 ? 20.572 27.234 41.532 1.00 8.68 188 ILE A C 1
ATOM 1384 O O . ILE A 1 188 ? 20.043 26.681 42.500 1.00 11.90 188 ILE A O 1
ATOM 1389 N N . HIS A 1 189 ? 21.835 27.002 41.178 1.00 7.33 189 HIS A N 1
ATOM 1390 C CA . HIS A 1 189 ? 22.616 25.949 41.830 1.00 5.89 189 HIS A CA 1
ATOM 1391 C C . HIS A 1 189 ? 22.986 26.262 43.254 1.00 7.79 189 HIS A C 1
ATOM 1392 O O . HIS A 1 189 ? 23.234 25.373 44.049 1.00 8.36 189 HIS A O 1
ATOM 1399 N N . ALA A 1 190 ? 23.077 27.532 43.582 1.00 9.35 190 ALA A N 1
ATOM 1400 C CA . ALA A 1 190 ? 23.454 27.872 44.938 1.00 8.47 190 ALA A CA 1
ATOM 1401 C C . ALA A 1 190 ? 22.249 27.763 45.831 1.00 6.26 190 ALA A C 1
ATOM 1402 O O . ALA A 1 190 ? 22.392 27.497 47.012 1.00 4.85 190 ALA A O 1
ATOM 1404 N N . GLN A 1 191 ? 21.063 27.941 45.255 1.00 3.50 191 GLN A N 1
ATOM 1405 C CA . GLN A 1 191 ? 19.837 27.833 46.020 1.00 5.77 191 GLN A CA 1
ATOM 1406 C C . GLN A 1 191 ? 19.568 26.380 46.296 1.00 8.70 191 GLN A C 1
ATOM 1407 O O . GLN A 1 191 ? 19.118 26.005 47.389 1.00 9.87 191 GLN A O 1
ATOM 1413 N N . ILE A 1 192 ? 19.826 25.566 45.277 1.00 8.88 192 ILE A N 1
ATOM 1414 C CA . ILE A 1 192 ? 19.706 24.130 45.399 1.00 5.46 192 ILE A CA 1
ATOM 1415 C C . ILE A 1 192 ? 20.710 23.678 46.453 1.00 6.95 192 ILE A C 1
ATOM 1416 O O . ILE A 1 192 ? 20.330 23.057 47.429 1.00 13.34 192 ILE A O 1
ATOM 1421 N N . ARG A 1 193 ? 21.977 24.058 46.323 1.00 6.39 193 ARG A N 1
ATOM 1422 C CA . ARG A 1 193 ? 22.967 23.637 47.308 1.00 2.49 193 ARG A CA 1
ATOM 1423 C C . ARG A 1 193 ? 22.633 24.094 48.708 1.00 6.18 193 ARG A C 1
ATOM 1424 O O . ARG A 1 193 ? 22.876 23.387 49.675 1.00 5.00 193 ARG A O 1
ATOM 1432 N N . ALA A 1 194 ? 22.041 25.277 48.805 1.00 9.68 194 ALA A N 1
ATOM 1433 C CA . ALA A 1 194 ? 21.705 25.872 50.089 1.00 11.47 194 ALA A CA 1
ATOM 1434 C C . ALA A 1 194 ? 20.539 25.162 50.782 1.00 14.78 194 ALA A C 1
ATOM 1435 O O . ALA A 1 194 ? 20.416 25.204 52.012 1.00 20.31 194 ALA A O 1
ATOM 1437 N N . HIS A 1 195 ? 19.674 24.536 49.991 1.00 15.10 195 HIS A N 1
ATOM 1438 C CA . HIS A 1 195 ? 18.530 23.778 50.504 1.00 12.63 195 HIS A CA 1
ATOM 1439 C C . HIS A 1 195 ? 19.036 22.497 51.139 1.00 12.01 195 HIS A C 1
ATOM 1440 O O . HIS A 1 195 ? 18.566 22.071 52.187 1.00 12.65 195 HIS A O 1
ATOM 1447 N N . ILE A 1 196 ? 19.987 21.877 50.458 1.00 11.09 196 ILE A N 1
ATOM 1448 C CA . ILE A 1 196 ? 20.596 20.662 50.924 1.00 12.21 196 ILE A CA 1
ATOM 1449 C C . ILE A 1 196 ? 21.443 20.976 52.155 1.00 14.92 196 ILE A C 1
ATOM 1450 O O . ILE A 1 196 ? 21.572 20.145 53.068 1.00 18.56 196 ILE A O 1
ATOM 1455 N N . ALA A 1 197 ? 22.043 22.162 52.165 1.00 13.50 197 ALA A N 1
ATOM 1456 C CA . ALA A 1 197 ? 22.905 22.573 53.277 1.00 10.21 197 ALA A CA 1
ATOM 1457 C C . ALA A 1 197 ? 22.114 22.896 54.526 1.00 10.22 197 ALA A C 1
ATOM 1458 O O . ALA A 1 197 ? 22.643 22.873 55.630 1.00 10.93 197 ALA A O 1
ATOM 1460 N N . GLU A 1 198 ? 20.842 23.220 54.356 1.00 13.81 198 GLU A N 1
ATOM 1461 C CA . GLU A 1 198 ? 20.028 23.507 55.513 1.00 16.07 198 GLU A CA 1
ATOM 1462 C C . GLU A 1 198 ? 19.891 22.219 56.307 1.00 17.42 198 GLU A C 1
ATOM 1463 O O . GLU A 1 198 ? 19.657 22.275 57.500 1.00 24.14 198 GLU A O 1
ATOM 1469 N N . LYS A 1 199 ? 20.093 21.063 55.664 1.00 17.50 199 LYS A N 1
ATOM 1470 C CA . LYS A 1 199 ? 19.990 19.772 56.339 1.00 13.23 199 LYS A CA 1
ATOM 1471 C C . LYS A 1 199 ? 21.355 19.230 56.661 1.00 14.95 199 LYS A C 1
ATOM 1472 O O . LYS A 1 199 ? 21.530 18.551 57.660 1.00 22.92 199 LYS A O 1
ATOM 1478 N N . SER A 1 200 ? 22.325 19.475 55.799 1.00 15.40 200 SER A N 1
ATOM 1479 C CA . SER A 1 200 ? 23.688 19.016 56.047 1.00 13.83 200 SER A CA 1
ATOM 1480 C C . SER A 1 200 ? 24.679 19.805 55.213 1.00 17.05 200 SER A C 1
ATOM 1481 O O . SER A 1 200 ? 24.566 19.875 53.988 1.00 20.55 200 SER A O 1
ATOM 1484 N N . GLU A 1 201 ? 25.664 20.389 55.871 1.00 15.55 201 GLU A N 1
ATOM 1485 C CA . GLU A 1 201 ? 26.661 21.167 55.172 1.00 15.20 201 GLU A CA 1
ATOM 1486 C C . GLU A 1 201 ? 27.630 20.238 54.505 1.00 15.18 201 GLU A C 1
ATOM 1487 O O . GLU A 1 201 ? 28.079 20.493 53.387 1.00 14.51 201 GLU A O 1
ATOM 1493 N N . ALA A 1 202 ? 27.999 19.188 55.222 1.00 12.75 202 ALA A N 1
ATOM 1494 C CA . ALA A 1 202 ? 28.932 18.231 54.684 1.00 11.70 202 ALA A CA 1
ATOM 1495 C C . ALA A 1 202 ? 28.411 17.680 53.373 1.00 14.91 202 ALA A C 1
ATOM 1496 O O . ALA A 1 202 ? 29.133 17.691 52.382 1.00 18.05 202 ALA A O 1
ATOM 1498 N N . VAL A 1 203 ? 27.160 17.212 53.354 1.00 15.87 203 VAL A N 1
ATOM 1499 C CA . VAL A 1 203 ? 26.595 16.675 52.117 1.00 15.01 203 VAL A CA 1
ATOM 1500 C C . VAL A 1 203 ? 26.590 17.792 51.066 1.00 14.06 203 VAL A C 1
ATOM 1501 O O . VAL A 1 203 ? 27.265 17.671 50.063 1.00 21.03 203 VAL A O 1
ATOM 1505 N N . ALA A 1 204 ? 25.978 18.933 51.344 1.00 11.37 204 ALA A N 1
ATOM 1506 C CA . ALA A 1 204 ? 25.941 20.011 50.371 1.00 5.72 204 ALA A CA 1
ATOM 1507 C C . ALA A 1 204 ? 27.275 20.416 49.742 1.00 9.51 204 ALA A C 1
ATOM 1508 O O . ALA A 1 204 ? 27.321 20.732 48.556 1.00 12.49 204 ALA A O 1
ATOM 1510 N N . LYS A 1 205 ? 28.356 20.421 50.518 1.00 12.06 205 LYS A N 1
ATOM 1511 C CA . LYS A 1 205 ? 29.677 20.814 50.011 1.00 16.17 205 LYS A CA 1
ATOM 1512 C C . LYS A 1 205 ? 30.212 19.871 48.982 1.00 17.75 205 LYS A C 1
ATOM 1513 O O . LYS A 1 205 ? 30.979 20.249 48.099 1.00 19.33 205 LYS A O 1
ATOM 1519 N N . ASN A 1 206 ? 29.881 18.607 49.167 1.00 18.33 206 ASN A N 1
ATOM 1520 C CA . ASN A 1 206 ? 30.381 17.572 48.297 1.00 17.81 206 ASN A CA 1
ATOM 1521 C C . ASN A 1 206 ? 29.536 17.101 47.129 1.00 14.02 206 ASN A C 1
ATOM 1522 O O . ASN A 1 206 ? 30.060 16.519 46.213 1.00 16.97 206 ASN A O 1
ATOM 1527 N N . VAL A 1 207 ? 28.256 17.424 47.100 1.00 12.18 207 VAL A N 1
ATOM 1528 C CA . VAL A 1 207 ? 27.413 16.976 46.017 1.00 7.65 207 VAL A CA 1
ATOM 1529 C C . VAL A 1 207 ? 27.683 17.698 44.723 1.00 7.47 207 VAL A C 1
ATOM 1530 O O . VAL A 1 207 ? 27.855 18.930 44.697 1.00 10.77 207 VAL A O 1
ATOM 1534 N N . VAL A 1 208 ? 27.788 16.904 43.659 1.00 6.46 208 VAL A N 1
ATOM 1535 C CA . VAL A 1 208 ? 28.025 17.387 42.308 1.00 2.00 208 VAL A CA 1
ATOM 1536 C C . VAL A 1 208 ? 26.688 17.725 41.748 1.00 5.61 208 VAL A C 1
ATOM 1537 O O . VAL A 1 208 ? 25.805 16.863 41.726 1.00 6.46 208 VAL A O 1
ATOM 1541 N N . ILE A 1 209 ? 26.507 18.997 41.382 1.00 3.63 209 ILE A N 1
ATOM 1542 C CA . ILE A 1 209 ? 25.270 19.437 40.788 1.00 2.00 209 ILE A CA 1
ATOM 1543 C C . ILE A 1 209 ? 25.583 19.821 39.370 1.00 3.76 209 ILE A C 1
ATOM 1544 O O . ILE A 1 209 ? 26.228 20.810 39.120 1.00 10.25 209 ILE A O 1
ATOM 1549 N N . GLN A 1 210 ? 25.149 19.012 38.434 1.00 2.07 210 GLN A N 1
ATOM 1550 C CA . GLN A 1 210 ? 25.392 19.287 37.056 1.00 2.00 210 GLN A CA 1
ATOM 1551 C C . GLN A 1 210 ? 24.388 20.282 36.497 1.00 3.65 210 GLN A C 1
ATOM 1552 O O . GLN A 1 210 ? 23.258 20.399 36.962 1.00 4.80 210 GLN A O 1
ATOM 1558 N N . TYR A 1 211 ? 24.798 20.949 35.434 1.00 3.70 211 TYR A N 1
ATOM 1559 C CA . TYR A 1 211 ? 23.951 21.875 34.751 1.00 3.28 211 TYR A CA 1
ATOM 1560 C C . TYR A 1 211 ? 23.359 21.113 33.569 1.00 5.19 211 TYR A C 1
ATOM 1561 O O . TYR A 1 211 ? 24.090 20.636 32.693 1.00 4.96 211 TYR A O 1
ATOM 1570 N N . GLY A 1 212 ? 22.033 21.099 33.496 1.00 6.54 212 GLY A N 1
ATOM 1571 C CA . GLY A 1 212 ? 21.365 20.382 32.437 1.00 4.84 212 GLY A CA 1
ATOM 1572 C C . GLY A 1 212 ? 20.777 21.159 31.285 1.00 8.15 212 GLY A C 1
ATOM 1573 O O . GLY A 1 212 ? 20.123 20.583 30.428 1.00 11.15 212 GLY A O 1
ATOM 1574 N N . GLY A 1 213 ? 21.000 22.454 31.213 1.00 13.27 213 GLY A N 1
ATOM 1575 C CA . GLY A 1 213 ? 20.430 23.189 30.099 1.00 15.77 213 GLY A CA 1
ATOM 1576 C C . GLY A 1 213 ? 21.152 22.826 28.819 1.00 16.93 213 GLY A C 1
ATOM 1577 O O . GLY A 1 213 ? 21.787 21.794 28.755 1.00 19.52 213 GLY A O 1
ATOM 1578 N N . SER A 1 214 ? 21.049 23.662 27.796 1.00 19.87 214 SER A N 1
ATOM 1579 C CA . SER A 1 214 ? 21.736 23.389 26.554 1.00 19.16 214 SER A CA 1
ATOM 1580 C C . SER A 1 214 ? 23.181 23.849 26.663 1.00 19.18 214 SER A C 1
ATOM 1581 O O . SER A 1 214 ? 23.447 25.024 26.721 1.00 25.14 214 SER A O 1
ATOM 1584 N N . VAL A 1 215 ? 24.116 22.920 26.750 1.00 19.96 215 VAL A N 1
ATOM 1585 C CA . VAL A 1 215 ? 25.510 23.286 26.867 1.00 19.18 215 VAL A CA 1
ATOM 1586 C C . VAL A 1 215 ? 26.108 22.979 25.513 1.00 22.05 215 VAL A C 1
ATOM 1587 O O . VAL A 1 215 ? 25.682 22.027 24.838 1.00 23.31 215 VAL A O 1
ATOM 1591 N N . LYS A 1 216 ? 27.037 23.835 25.089 1.00 20.84 216 LYS A N 1
ATOM 1592 C CA . LYS A 1 216 ? 27.693 23.726 23.794 1.00 19.65 216 LYS A CA 1
ATOM 1593 C C . LYS A 1 216 ? 29.136 24.126 23.965 1.00 18.74 216 LYS A C 1
ATOM 1594 O O . LYS A 1 216 ? 29.462 24.835 24.913 1.00 19.53 216 LYS A O 1
ATOM 1600 N N . PRO A 1 217 ? 30.021 23.704 23.043 1.00 16.92 217 PRO A N 1
ATOM 1601 C CA . PRO A 1 217 ? 31.431 24.055 23.175 1.00 19.35 217 PRO A CA 1
ATOM 1602 C C . PRO A 1 217 ? 31.714 25.551 23.242 1.00 24.25 217 PRO A C 1
ATOM 1603 O O . PRO A 1 217 ? 32.713 25.955 23.850 1.00 26.41 217 PRO A O 1
ATOM 1607 N N . GLU A 1 218 ? 30.815 26.371 22.687 1.00 27.55 218 GLU A N 1
ATOM 1608 C CA . GLU A 1 218 ? 30.985 27.833 22.699 1.00 29.49 218 GLU A CA 1
ATOM 1609 C C . GLU A 1 218 ? 30.617 28.485 24.034 1.00 29.11 218 GLU A C 1
ATOM 1610 O O . GLU A 1 218 ? 31.293 29.409 24.491 1.00 32.56 218 GLU A O 1
ATOM 1616 N N . ASN A 1 219 ? 29.562 27.985 24.669 1.00 27.37 219 ASN A N 1
ATOM 1617 C CA . ASN A 1 219 ? 29.130 28.511 25.951 1.00 25.01 219 ASN A CA 1
ATOM 1618 C C . ASN A 1 219 ? 29.604 27.731 27.227 1.00 26.83 219 ASN A C 1
ATOM 1619 O O . ASN A 1 219 ? 29.365 28.180 28.357 1.00 30.62 219 ASN A O 1
ATOM 1624 N N . ALA A 1 220 ? 30.370 26.646 27.067 1.00 22.12 220 ALA A N 1
ATOM 1625 C CA . ALA A 1 220 ? 30.758 25.845 28.228 1.00 18.79 220 ALA A CA 1
ATOM 1626 C C . ALA A 1 220 ? 31.625 26.468 29.306 1.00 17.79 220 ALA A C 1
ATOM 1627 O O . ALA A 1 220 ? 31.305 26.344 30.489 1.00 23.14 220 ALA A O 1
ATOM 1629 N N . ALA A 1 221 ? 32.718 27.124 28.930 1.00 16.87 221 ALA A N 1
ATOM 1630 C CA . ALA A 1 221 ? 33.618 27.747 29.923 1.00 13.40 221 ALA A CA 1
ATOM 1631 C C . ALA A 1 221 ? 32.910 28.812 30.764 1.00 9.60 221 ALA A C 1
ATOM 1632 O O . ALA A 1 221 ? 33.278 29.086 31.896 1.00 5.44 221 ALA A O 1
ATOM 1634 N N . ALA A 1 222 ? 31.860 29.372 30.182 1.00 10.72 222 ALA A N 1
ATOM 1635 C CA . ALA A 1 222 ? 31.045 30.375 30.833 1.00 11.25 222 ALA A CA 1
ATOM 1636 C C . ALA A 1 222 ? 30.397 29.693 32.015 1.00 14.17 222 ALA A C 1
ATOM 1637 O O . ALA A 1 222 ? 30.426 30.225 33.126 1.00 17.34 222 ALA A O 1
ATOM 1639 N N . TYR A 1 223 ? 29.792 28.523 31.768 1.00 12.22 223 TYR A N 1
ATOM 1640 C CA . TYR A 1 223 ? 29.154 27.763 32.835 1.00 9.86 223 TYR A CA 1
ATOM 1641 C C . TYR A 1 223 ? 30.085 27.115 33.857 1.00 8.50 223 TYR A C 1
ATOM 1642 O O . TYR A 1 223 ? 29.826 27.202 35.069 1.00 6.68 223 TYR A O 1
ATOM 1651 N N . PHE A 1 224 ? 31.136 26.440 33.384 1.00 4.75 224 PHE A N 1
ATOM 1652 C CA . PHE A 1 224 ? 32.067 25.778 34.289 1.00 7.58 224 PHE A CA 1
ATOM 1653 C C . PHE A 1 224 ? 32.871 26.774 35.103 1.00 10.88 224 PHE A C 1
ATOM 1654 O O . PHE A 1 224 ? 33.673 26.388 35.946 1.00 12.71 224 PHE A O 1
ATOM 1662 N N . ALA A 1 225 ? 32.723 28.052 34.776 1.00 12.26 225 ALA A N 1
ATOM 1663 C CA . ALA A 1 225 ? 33.383 29.131 35.511 1.00 13.34 225 ALA A CA 1
ATOM 1664 C C . ALA A 1 225 ? 32.668 29.424 36.870 1.00 16.45 225 ALA A C 1
ATOM 1665 O O . ALA A 1 225 ? 33.314 29.793 37.853 1.00 16.47 225 ALA A O 1
ATOM 1667 N N . GLN A 1 226 ? 31.334 29.282 36.903 1.00 14.39 226 GLN A N 1
ATOM 1668 C CA . GLN A 1 226 ? 30.550 29.494 38.112 1.00 9.88 226 GLN A CA 1
ATOM 1669 C C . GLN A 1 226 ? 30.935 28.487 39.198 1.00 11.16 226 GLN A C 1
ATOM 1670 O O . GLN A 1 226 ? 30.993 27.278 38.976 1.00 15.54 226 GLN A O 1
ATOM 1676 N N . PRO A 1 227 ? 31.107 28.956 40.422 1.00 7.94 227 PRO A N 1
ATOM 1677 C CA . PRO A 1 227 ? 31.485 27.997 41.463 1.00 6.53 227 PRO A CA 1
ATOM 1678 C C . PRO A 1 227 ? 30.487 26.896 41.850 1.00 6.50 227 PRO A C 1
ATOM 1679 O O . PRO A 1 227 ? 30.863 25.929 42.497 1.00 7.25 227 PRO A O 1
ATOM 1683 N N . ASP A 1 228 ? 29.222 27.021 41.492 1.00 6.61 228 ASP A N 1
ATOM 1684 C CA . ASP A 1 228 ? 28.287 25.979 41.902 1.00 8.46 228 ASP A CA 1
ATOM 1685 C C . ASP A 1 228 ? 27.832 25.021 40.840 1.00 9.52 228 ASP A C 1
ATOM 1686 O O . ASP A 1 228 ? 26.892 24.262 41.072 1.00 10.80 228 ASP A O 1
ATOM 1691 N N . ILE A 1 229 ? 28.431 25.141 39.655 1.00 7.62 229 ILE A N 1
ATOM 1692 C CA . ILE A 1 229 ? 28.142 24.280 38.513 1.00 5.51 229 ILE A CA 1
ATOM 1693 C C . ILE A 1 229 ? 29.332 23.307 38.444 1.00 8.16 229 ILE A C 1
ATOM 1694 O O . ILE A 1 229 ? 30.452 23.734 38.145 1.00 6.58 229 ILE A O 1
ATOM 1699 N N . ASP A 1 230 ? 29.102 22.037 38.841 1.00 9.59 230 ASP A N 1
ATOM 1700 C CA . ASP A 1 230 ? 30.116 20.949 38.898 1.00 2.00 230 ASP A CA 1
ATOM 1701 C C . ASP A 1 230 ? 30.289 20.022 37.681 1.00 3.48 230 ASP A C 1
ATOM 1702 O O . ASP A 1 230 ? 31.077 19.075 37.709 1.00 6.52 230 ASP A O 1
ATOM 1707 N N . GLY A 1 231 ? 29.621 20.351 36.586 1.00 2.56 231 GLY A N 1
ATOM 1708 C CA . GLY A 1 231 ? 29.736 19.573 35.388 1.00 2.00 231 GLY A CA 1
ATOM 1709 C C . GLY A 1 231 ? 28.516 19.914 34.582 1.00 2.00 231 GLY A C 1
ATOM 1710 O O . GLY A 1 231 ? 27.827 20.895 34.860 1.00 2.00 231 GLY A O 1
ATOM 1711 N N . ALA A 1 232 ? 28.185 19.017 33.661 1.00 6.35 232 ALA A N 1
ATOM 1712 C CA . ALA A 1 232 ? 27.044 19.153 32.757 1.00 3.38 232 ALA A CA 1
ATOM 1713 C C . ALA A 1 232 ? 26.455 17.780 32.402 1.00 4.69 232 ALA A C 1
ATOM 1714 O O . ALA A 1 232 ? 27.144 16.760 32.483 1.00 2.56 232 ALA A O 1
ATOM 1716 N N . LEU A 1 233 ? 25.168 17.758 32.072 1.00 2.77 233 LEU A N 1
ATOM 1717 C CA . LEU A 1 233 ? 24.516 16.544 31.596 1.00 3.13 233 LEU A CA 1
ATOM 1718 C C . LEU A 1 233 ? 24.229 16.984 30.179 1.00 3.41 233 LEU A C 1
ATOM 1719 O O . LEU A 1 233 ? 23.367 17.821 29.942 1.00 2.00 233 LEU A O 1
ATOM 1724 N N . VAL A 1 234 ? 25.045 16.521 29.246 1.00 6.34 234 VAL A N 1
ATOM 1725 C CA . VAL A 1 234 ? 24.908 16.931 27.846 1.00 6.84 234 VAL A CA 1
ATOM 1726 C C . VAL A 1 234 ? 23.991 16.095 26.945 1.00 7.75 234 VAL A C 1
ATOM 1727 O O . VAL A 1 234 ? 23.992 14.874 26.994 1.00 10.46 234 VAL A O 1
ATOM 1731 N N . GLY A 1 235 ? 23.311 16.758 26.021 1.00 9.82 235 GLY A N 1
ATOM 1732 C CA . GLY A 1 235 ? 22.410 16.061 25.126 1.00 2.72 235 GLY A CA 1
ATOM 1733 C C . GLY A 1 235 ? 23.027 15.937 23.764 1.00 5.58 235 GLY A C 1
ATOM 1734 O O . GLY A 1 235 ? 23.907 15.101 23.544 1.00 8.09 235 GLY A O 1
ATOM 1735 N N . GLY A 1 236 ? 22.554 16.805 22.866 1.00 7.70 236 GLY A N 1
ATOM 1736 C CA . GLY A 1 236 ? 22.982 16.876 21.469 1.00 4.09 236 GLY A CA 1
ATOM 1737 C C . GLY A 1 236 ? 24.464 16.952 21.229 1.00 8.56 236 GLY A C 1
ATOM 1738 O O . GLY A 1 236 ? 24.949 16.290 20.338 1.00 18.51 236 GLY A O 1
ATOM 1739 N N . ALA A 1 237 ? 25.200 17.735 22.012 1.00 13.11 237 ALA A N 1
ATOM 1740 C CA . ALA A 1 237 ? 26.647 17.849 21.831 1.00 8.96 237 ALA A CA 1
ATOM 1741 C C . ALA A 1 237 ? 27.365 16.574 22.214 1.00 10.64 237 ALA A C 1
ATOM 1742 O O . ALA A 1 237 ? 28.552 16.434 21.927 1.00 14.67 237 ALA A O 1
ATOM 1744 N N . ALA A 1 238 ? 26.635 15.648 22.849 1.00 12.82 238 ALA A N 1
ATOM 1745 C CA . ALA A 1 238 ? 27.158 14.333 23.281 1.00 11.00 238 ALA A CA 1
ATOM 1746 C C . ALA A 1 238 ? 27.370 13.416 22.085 1.00 11.66 238 ALA A C 1
ATOM 1747 O O . ALA A 1 238 ? 28.202 12.532 22.136 1.00 13.94 238 ALA A O 1
ATOM 1749 N N . LEU A 1 239 ? 26.606 13.638 21.015 1.00 13.48 239 LEU A N 1
ATOM 1750 C CA . LEU A 1 239 ? 26.648 12.826 19.807 1.00 9.93 239 LEU A CA 1
ATOM 1751 C C . LEU A 1 239 ? 27.836 12.987 18.905 1.00 11.01 239 LEU A C 1
ATOM 1752 O O . LEU A 1 239 ? 27.947 12.266 17.936 1.00 10.73 239 LEU A O 1
ATOM 1757 N N . ASP A 1 240 ? 28.714 13.930 19.219 1.00 12.36 240 ASP A N 1
ATOM 1758 C CA . ASP A 1 240 ? 29.915 14.187 18.439 1.00 11.49 240 ASP A CA 1
ATOM 1759 C C . ASP A 1 240 ? 31.154 14.116 19.355 1.00 10.09 240 ASP A C 1
ATOM 1760 O O . ASP A 1 240 ? 31.227 14.792 20.367 1.00 14.29 240 ASP A O 1
ATOM 1765 N N . ALA A 1 241 ? 32.150 13.333 18.996 1.00 10.75 241 ALA A N 1
ATOM 1766 C CA . ALA A 1 241 ? 33.334 13.238 19.836 1.00 11.44 241 ALA A CA 1
ATOM 1767 C C . ALA A 1 241 ? 34.101 14.549 20.000 1.00 11.77 241 ALA A C 1
ATOM 1768 O O . ALA A 1 241 ? 34.625 14.842 21.092 1.00 11.30 241 ALA A O 1
ATOM 1770 N N . LYS A 1 242 ? 34.172 15.348 18.934 1.00 14.27 242 LYS A N 1
ATOM 1771 C CA . LYS A 1 242 ? 34.914 16.618 19.003 1.00 10.82 242 LYS A CA 1
ATOM 1772 C C . LYS A 1 242 ? 34.224 17.665 19.851 1.00 7.36 242 LYS A C 1
ATOM 1773 O O . LYS A 1 242 ? 34.878 18.305 20.650 1.00 8.66 242 LYS A O 1
ATOM 1779 N N . SER A 1 243 ? 32.896 17.747 19.766 1.00 4.32 243 SER A N 1
ATOM 1780 C CA . SER A 1 243 ? 32.113 18.648 20.600 1.00 4.03 243 SER A CA 1
ATOM 1781 C C . SER A 1 243 ? 32.078 18.218 22.048 1.00 6.01 243 SER A C 1
ATOM 1782 O O . SER A 1 243 ? 32.194 19.050 22.930 1.00 12.22 243 SER A O 1
ATOM 1785 N N . PHE A 1 244 ? 31.777 16.945 22.306 1.00 6.99 244 PHE A N 1
ATOM 1786 C CA . PHE A 1 244 ? 31.696 16.453 23.670 1.00 4.87 244 PHE A CA 1
ATOM 1787 C C . PHE A 1 244 ? 33.030 16.526 24.420 1.00 8.60 244 PHE A C 1
ATOM 1788 O O . PHE A 1 244 ? 33.039 16.822 25.621 1.00 13.51 244 PHE A O 1
ATOM 1796 N N . ALA A 1 245 ? 34.149 16.266 23.728 1.00 7.86 245 ALA A N 1
ATOM 1797 C CA . ALA A 1 245 ? 35.502 16.330 24.326 1.00 5.13 245 ALA A CA 1
ATOM 1798 C C . ALA A 1 245 ? 35.921 17.768 24.648 1.00 7.51 245 ALA A C 1
ATOM 1799 O O . ALA A 1 245 ? 36.683 18.013 25.591 1.00 7.72 245 ALA A O 1
ATOM 1801 N N . ALA A 1 246 ? 35.406 18.715 23.859 1.00 5.36 246 ALA A N 1
ATOM 1802 C CA . ALA A 1 246 ? 35.652 20.137 24.060 1.00 2.15 246 ALA A CA 1
ATOM 1803 C C . ALA A 1 246 ? 34.982 20.572 25.343 1.00 5.90 246 ALA A C 1
ATOM 1804 O O . ALA A 1 246 ? 35.588 21.271 26.144 1.00 14.48 246 ALA A O 1
ATOM 1806 N N . ILE A 1 247 ? 33.718 20.194 25.526 1.00 5.35 247 ILE A N 1
ATOM 1807 C CA . ILE A 1 247 ? 33.013 20.490 26.754 1.00 2.00 247 ILE A CA 1
ATOM 1808 C C . ILE A 1 247 ? 33.714 19.808 27.916 1.00 4.76 247 ILE A C 1
ATOM 1809 O O . ILE A 1 247 ? 33.877 20.420 28.956 1.00 7.29 247 ILE A O 1
ATOM 1814 N N . ALA A 1 248 ? 34.130 18.543 27.778 1.00 8.28 248 ALA A N 1
ATOM 1815 C CA . ALA A 1 248 ? 34.853 17.882 28.909 1.00 10.30 248 ALA A CA 1
ATOM 1816 C C . ALA A 1 248 ? 36.131 18.642 29.291 1.00 10.17 248 ALA A C 1
ATOM 1817 O O . ALA A 1 248 ? 36.371 18.884 30.467 1.00 13.57 248 ALA A O 1
ATOM 1819 N N . LYS A 1 249 ? 36.942 19.022 28.301 1.00 8.12 249 LYS A N 1
ATOM 1820 C CA . LYS A 1 249 ? 38.187 19.766 28.551 1.00 6.07 249 LYS A CA 1
ATOM 1821 C C . LYS A 1 249 ? 37.983 21.102 29.289 1.00 7.58 249 LYS A C 1
ATOM 1822 O O . LYS A 1 249 ? 38.661 21.385 30.293 1.00 13.50 249 LYS A O 1
ATOM 1828 N N . ALA A 1 250 ? 37.061 21.927 28.801 1.00 7.10 250 ALA A N 1
ATOM 1829 C CA . ALA A 1 250 ? 36.758 23.212 29.449 1.00 4.02 250 ALA A CA 1
ATOM 1830 C C . ALA A 1 250 ? 36.443 23.021 30.926 1.00 7.26 250 ALA A C 1
ATOM 1831 O O . ALA A 1 250 ? 36.823 23.846 31.746 1.00 15.97 250 ALA A O 1
ATOM 1833 N N . ALA A 1 251 ? 35.689 21.975 31.256 1.00 8.70 251 ALA A N 1
ATOM 1834 C CA . ALA A 1 251 ? 35.360 21.671 32.640 1.00 9.14 251 ALA A CA 1
ATOM 1835 C C . ALA A 1 251 ? 36.627 21.345 33.405 1.00 9.70 251 ALA A C 1
ATOM 1836 O O . ALA A 1 251 ? 36.788 21.801 34.538 1.00 15.49 251 ALA A O 1
ATOM 1838 N N . ALA A 1 252 ? 37.512 20.554 32.788 1.00 8.29 252 ALA A N 1
ATOM 1839 C CA . ALA A 1 252 ? 38.798 20.131 33.380 1.00 7.47 252 ALA A CA 1
ATOM 1840 C C . ALA A 1 252 ? 39.603 21.344 33.769 1.00 9.32 252 ALA A C 1
ATOM 1841 O O . ALA A 1 252 ? 39.990 21.497 34.924 1.00 11.17 252 ALA A O 1
ATOM 1843 N N . GLU A 1 253 ? 39.816 22.242 32.821 1.00 11.50 253 GLU A N 1
ATOM 1844 C CA . GLU A 1 253 ? 40.568 23.453 33.128 1.00 15.50 253 GLU A CA 1
ATOM 1845 C C . GLU A 1 253 ? 39.873 24.409 34.106 1.00 14.92 253 GLU A C 1
ATOM 1846 O O . GLU A 1 253 ? 40.493 24.870 35.052 1.00 20.00 253 GLU A O 1
ATOM 1852 N N . ALA A 1 254 ? 38.588 24.679 33.890 1.00 10.94 254 ALA A N 1
ATOM 1853 C CA . ALA A 1 254 ? 37.818 25.565 34.746 1.00 7.98 254 ALA A CA 1
ATOM 1854 C C . ALA A 1 254 ? 37.982 25.231 36.195 1.00 8.92 254 ALA A C 1
ATOM 1855 O O . ALA A 1 254 ? 38.091 26.096 37.032 1.00 16.06 254 ALA A O 1
ATOM 1857 N N . LYS A 1 255 ? 38.017 23.952 36.499 1.00 12.00 255 LYS A N 1
ATOM 1858 C CA . LYS A 1 255 ? 38.118 23.516 37.874 1.00 9.53 255 LYS A CA 1
ATOM 1859 C C . LYS A 1 255 ? 39.478 23.070 38.379 1.00 13.65 255 LYS A C 1
ATOM 1860 O O . LYS A 1 255 ? 39.571 22.517 39.474 1.00 16.34 255 LYS A O 1
ATOM 1866 N N . ALA A 1 256 ? 40.531 23.271 37.600 1.00 15.70 256 ALA A N 1
ATOM 1867 C CA . ALA A 1 256 ? 41.859 22.874 38.057 1.00 17.36 256 ALA A CA 1
ATOM 1868 C C . ALA A 1 256 ? 42.339 23.745 39.225 1.00 13.83 256 ALA A C 1
ATOM 1869 O O . ALA A 1 256 ? 43.187 23.291 39.992 0.00 20.00 256 ALA A O 1
ATOM 1872 N N . ARG B 1 2 ? -2.571 -22.782 9.650 1.00 45.63 2 ARG B N 1
ATOM 1873 C CA . ARG B 1 2 ? -1.840 -21.953 10.699 1.00 43.28 2 ARG B CA 1
ATOM 1874 C C . ARG B 1 2 ? -0.637 -22.652 11.363 1.00 41.52 2 ARG B C 1
ATOM 1875 O O . ARG B 1 2 ? -0.804 -23.503 12.250 1.00 41.42 2 ARG B O 1
ATOM 1883 N N . HIS B 1 3 ? 0.565 -22.232 10.962 1.00 37.91 3 HIS B N 1
ATOM 1884 C CA . HIS B 1 3 ? 1.825 -22.756 11.484 1.00 32.30 3 HIS B CA 1
ATOM 1885 C C . HIS B 1 3 ? 1.978 -22.346 12.957 1.00 28.41 3 HIS B C 1
ATOM 1886 O O . HIS B 1 3 ? 2.009 -21.155 13.275 1.00 31.02 3 HIS B O 1
ATOM 1893 N N . PRO B 1 4 ? 2.096 -23.317 13.872 1.00 23.33 4 PRO B N 1
ATOM 1894 C CA . PRO B 1 4 ? 2.241 -22.950 15.287 1.00 20.19 4 PRO B CA 1
ATOM 1895 C C . PRO B 1 4 ? 3.484 -22.099 15.528 1.00 20.59 4 PRO B C 1
ATOM 1896 O O . PRO B 1 4 ? 4.476 -22.240 14.800 1.00 22.87 4 PRO B O 1
ATOM 1900 N N . VAL B 1 5 ? 3.401 -21.202 16.521 1.00 17.48 5 VAL B N 1
ATOM 1901 C CA . VAL B 1 5 ? 4.487 -20.304 16.919 1.00 11.17 5 VAL B CA 1
ATOM 1902 C C . VAL B 1 5 ? 4.581 -20.395 18.414 1.00 10.58 5 VAL B C 1
ATOM 1903 O O . VAL B 1 5 ? 3.568 -20.210 19.073 1.00 13.15 5 VAL B O 1
ATOM 1907 N N . VAL B 1 6 ? 5.748 -20.747 18.954 1.00 10.33 6 VAL B N 1
ATOM 1908 C CA . VAL B 1 6 ? 5.936 -20.808 20.420 1.00 13.77 6 VAL B CA 1
ATOM 1909 C C . VAL B 1 6 ? 6.990 -19.777 20.826 1.00 19.61 6 VAL B C 1
ATOM 1910 O O . VAL B 1 6 ? 8.156 -19.884 20.404 1.00 21.22 6 VAL B O 1
ATOM 1914 N N . MET B 1 7 ? 6.587 -18.810 21.661 1.00 18.81 7 MET B N 1
ATOM 1915 C CA . MET B 1 7 ? 7.494 -17.773 22.131 1.00 13.60 7 MET B CA 1
ATOM 1916 C C . MET B 1 7 ? 7.790 -17.816 23.609 1.00 14.41 7 MET B C 1
ATOM 1917 O O . MET B 1 7 ? 6.925 -18.088 24.445 1.00 10.99 7 MET B O 1
ATOM 1922 N N . GLY B 1 8 ? 9.057 -17.572 23.910 1.00 13.84 8 GLY B N 1
ATOM 1923 C CA . GLY B 1 8 ? 9.500 -17.553 25.278 1.00 17.03 8 GLY B CA 1
ATOM 1924 C C . GLY B 1 8 ? 9.682 -16.125 25.758 1.00 17.71 8 GLY B C 1
ATOM 1925 O O . GLY B 1 8 ? 10.480 -15.367 25.203 1.00 19.08 8 GLY B O 1
ATOM 1926 N N . ASN B 1 9 ? 8.906 -15.745 26.763 1.00 14.14 9 ASN B N 1
ATOM 1927 C CA . ASN B 1 9 ? 9.006 -14.423 27.329 1.00 14.78 9 ASN B CA 1
ATOM 1928 C C . ASN B 1 9 ? 9.876 -14.614 28.574 1.00 14.93 9 ASN B C 1
ATOM 1929 O O . ASN B 1 9 ? 9.402 -15.147 29.581 1.00 18.40 9 ASN B O 1
ATOM 1934 N N . TRP B 1 10 ? 11.157 -14.228 28.503 1.00 13.33 10 TRP B N 1
ATOM 1935 C CA . TRP B 1 10 ? 12.074 -14.393 29.649 1.00 10.20 10 TRP B CA 1
ATOM 1936 C C . TRP B 1 10 ? 11.856 -13.403 30.767 1.00 12.22 10 TRP B C 1
ATOM 1937 O O . TRP B 1 10 ? 12.347 -13.601 31.874 1.00 10.30 10 TRP B O 1
ATOM 1948 N N . LYS B 1 11 ? 11.150 -12.319 30.455 1.00 13.66 11 LYS B N 1
ATOM 1949 C CA . LYS B 1 11 ? 10.849 -11.260 31.415 1.00 13.13 11 LYS B CA 1
ATOM 1950 C C . LYS B 1 11 ? 12.081 -10.563 31.976 1.00 12.88 11 LYS B C 1
ATOM 1951 O O . LYS B 1 11 ? 12.925 -10.122 31.212 1.00 17.97 11 LYS B O 1
ATOM 1957 N N . LEU B 1 12 ? 12.179 -10.457 33.294 1.00 12.01 12 LEU B N 1
ATOM 1958 C CA . LEU B 1 12 ? 13.293 -9.786 33.949 1.00 10.45 12 LEU B CA 1
ATOM 1959 C C . LEU B 1 12 ? 14.227 -10.803 34.533 1.00 12.50 12 LEU B C 1
ATOM 1960 O O . LEU B 1 12 ? 14.431 -10.857 35.764 1.00 13.04 12 LEU B O 1
ATOM 1965 N N . ASN B 1 13 ? 14.791 -11.605 33.630 1.00 11.80 13 ASN B N 1
ATOM 1966 C CA . ASN B 1 13 ? 15.696 -12.691 33.976 1.00 8.29 13 ASN B CA 1
ATOM 1967 C C . ASN B 1 13 ? 16.700 -12.777 32.897 1.00 7.26 13 ASN B C 1
ATOM 1968 O O . ASN B 1 13 ? 16.352 -12.875 31.719 1.00 5.02 13 ASN B O 1
ATOM 1973 N N . GLY B 1 14 ? 17.951 -12.814 33.303 1.00 6.20 14 GLY B N 1
ATOM 1974 C CA . GLY B 1 14 ? 18.998 -12.926 32.330 1.00 8.39 14 GLY B CA 1
ATOM 1975 C C . GLY B 1 14 ? 20.272 -12.552 33.029 1.00 12.90 14 GLY B C 1
ATOM 1976 O O . GLY B 1 14 ? 20.249 -11.875 34.060 1.00 15.26 14 GLY B O 1
ATOM 1977 N N . SER B 1 15 ? 21.373 -13.061 32.493 1.00 12.51 15 SER B N 1
ATOM 1978 C CA . SER B 1 15 ? 22.710 -12.789 32.982 1.00 11.18 15 SER B CA 1
ATOM 1979 C C . SER B 1 15 ? 23.601 -13.162 31.807 1.00 11.88 15 SER B C 1
ATOM 1980 O O . SER B 1 15 ? 23.127 -13.760 30.826 1.00 10.10 15 SER B O 1
ATOM 1983 N N . LYS B 1 16 ? 24.877 -12.812 31.878 1.00 12.40 16 LYS B N 1
ATOM 1984 C CA . LYS B 1 16 ? 25.747 -13.139 30.769 1.00 11.91 16 LYS B CA 1
ATOM 1985 C C . LYS B 1 16 ? 25.992 -14.616 30.634 1.00 15.35 16 LYS B C 1
ATOM 1986 O O . LYS B 1 16 ? 26.098 -15.096 29.519 1.00 17.21 16 LYS B O 1
ATOM 1992 N N . GLU B 1 17 ? 26.098 -15.347 31.744 1.00 20.69 17 GLU B N 1
ATOM 1993 C CA . GLU B 1 17 ? 26.331 -16.801 31.671 1.00 24.03 17 GLU B CA 1
ATOM 1994 C C . GLU B 1 17 ? 25.071 -17.533 31.214 1.00 22.70 17 GLU B C 1
ATOM 1995 O O . GLU B 1 17 ? 25.081 -18.280 30.208 1.00 21.03 17 GLU B O 1
ATOM 2001 N N . MET B 1 18 ? 23.971 -17.265 31.915 1.00 18.12 18 MET B N 1
ATOM 2002 C CA . MET B 1 18 ? 22.701 -17.868 31.571 1.00 15.73 18 MET B CA 1
ATOM 2003 C C . MET B 1 18 ? 22.288 -17.703 30.099 1.00 15.04 18 MET B C 1
ATOM 2004 O O . MET B 1 18 ? 21.878 -18.653 29.451 1.00 19.72 18 MET B O 1
ATOM 2009 N N . VAL B 1 19 ? 22.308 -16.483 29.592 1.00 12.37 19 VAL B N 1
ATOM 2010 C CA . VAL B 1 19 ? 21.893 -16.258 28.224 1.00 11.37 19 VAL B CA 1
ATOM 2011 C C . VAL B 1 19 ? 22.606 -17.178 27.273 1.00 13.81 19 VAL B C 1
ATOM 2012 O O . VAL B 1 19 ? 21.980 -17.793 26.417 1.00 19.69 19 VAL B O 1
ATOM 2016 N N . VAL B 1 20 ? 23.907 -17.332 27.452 1.00 15.13 20 VAL B N 1
ATOM 2017 C CA . VAL B 1 20 ? 24.666 -18.182 26.554 1.00 17.25 20 VAL B CA 1
ATOM 2018 C C . VAL B 1 20 ? 24.319 -19.637 26.775 1.00 18.44 20 VAL B C 1
ATOM 2019 O O . VAL B 1 20 ? 24.090 -20.381 25.811 1.00 17.01 20 VAL B O 1
ATOM 2023 N N . ASP B 1 21 ? 24.327 -20.061 28.035 1.00 16.78 21 ASP B N 1
ATOM 2024 C CA . ASP B 1 21 ? 23.972 -21.440 28.322 1.00 20.42 21 ASP B CA 1
ATOM 2025 C C . ASP B 1 21 ? 22.609 -21.776 27.698 1.00 20.07 21 ASP B C 1
ATOM 2026 O O . ASP B 1 21 ? 22.512 -22.564 26.751 1.00 24.01 21 ASP B O 1
ATOM 2031 N N . LEU B 1 22 ? 21.574 -21.102 28.186 1.00 16.49 22 LEU B N 1
ATOM 2032 C CA . LEU B 1 22 ? 20.215 -21.327 27.750 1.00 14.66 22 LEU B CA 1
ATOM 2033 C C . LEU B 1 22 ? 20.033 -21.382 26.258 1.00 16.43 22 LEU B C 1
ATOM 2034 O O . LEU B 1 22 ? 19.466 -22.335 25.757 1.00 19.26 22 LEU B O 1
ATOM 2039 N N . LEU B 1 23 ? 20.567 -20.404 25.540 1.00 18.90 23 LEU B N 1
ATOM 2040 C CA . LEU B 1 23 ? 20.419 -20.369 24.089 1.00 21.95 23 LEU B CA 1
ATOM 2041 C C . LEU B 1 23 ? 21.150 -21.508 23.404 1.00 23.66 23 LEU B C 1
ATOM 2042 O O . LEU B 1 23 ? 20.792 -21.880 22.293 1.00 27.91 23 LEU B O 1
ATOM 2047 N N . ASN B 1 24 ? 22.229 -21.996 24.011 1.00 23.51 24 ASN B N 1
ATOM 2048 C CA . ASN B 1 24 ? 22.964 -23.105 23.413 1.00 25.39 24 ASN B CA 1
ATOM 2049 C C . ASN B 1 24 ? 22.207 -24.395 23.693 1.00 25.65 24 ASN B C 1
ATOM 2050 O O . ASN B 1 24 ? 21.975 -25.201 22.788 1.00 23.06 24 ASN B O 1
ATOM 2055 N N . GLY B 1 25 ? 21.805 -24.567 24.948 1.00 25.51 25 GLY B N 1
ATOM 2056 C CA . GLY B 1 25 ? 21.002 -25.715 25.301 1.00 27.32 25 GLY B CA 1
ATOM 2057 C C . GLY B 1 25 ? 19.798 -25.711 24.376 1.00 27.35 25 GLY B C 1
ATOM 2058 O O . GLY B 1 25 ? 19.577 -26.645 23.633 1.00 32.95 25 GLY B O 1
ATOM 2059 N N . LEU B 1 26 ? 19.066 -24.615 24.355 1.00 25.71 26 LEU B N 1
ATOM 2060 C CA . LEU B 1 26 ? 17.917 -24.507 23.495 1.00 23.58 26 LEU B CA 1
ATOM 2061 C C . LEU B 1 26 ? 18.202 -24.948 22.072 1.00 22.46 26 LEU B C 1
ATOM 2062 O O . LEU B 1 26 ? 17.423 -25.665 21.472 1.00 24.46 26 LEU B O 1
ATOM 2067 N N . ASN B 1 27 ? 19.318 -24.526 21.519 1.00 23.62 27 ASN B N 1
ATOM 2068 C CA . ASN B 1 27 ? 19.606 -24.874 20.143 1.00 28.31 27 ASN B CA 1
ATOM 2069 C C . ASN B 1 27 ? 19.822 -26.379 19.984 1.00 31.69 27 ASN B C 1
ATOM 2070 O O . ASN B 1 27 ? 19.442 -26.994 18.974 1.00 31.86 27 ASN B O 1
ATOM 2075 N N . ALA B 1 28 ? 20.471 -26.961 20.980 1.00 32.09 28 ALA B N 1
ATOM 2076 C CA . ALA B 1 28 ? 20.739 -28.385 20.977 1.00 32.95 28 ALA B CA 1
ATOM 2077 C C . ALA B 1 28 ? 19.403 -29.135 20.916 1.00 34.22 28 ALA B C 1
ATOM 2078 O O . ALA B 1 28 ? 19.119 -29.818 19.927 1.00 35.46 28 ALA B O 1
ATOM 2080 N N . GLU B 1 29 ? 18.577 -28.942 21.949 1.00 32.91 29 GLU B N 1
ATOM 2081 C CA . GLU B 1 29 ? 17.279 -29.588 22.071 1.00 32.87 29 GLU B CA 1
ATOM 2082 C C . GLU B 1 29 ? 16.445 -29.455 20.832 1.00 31.75 29 GLU B C 1
ATOM 2083 O O . GLU B 1 29 ? 15.859 -30.400 20.354 1.00 33.96 29 GLU B O 1
ATOM 2089 N N . LEU B 1 30 ? 16.434 -28.281 20.263 1.00 36.13 30 LEU B N 1
ATOM 2090 C CA . LEU B 1 30 ? 15.612 -28.093 19.099 1.00 39.08 30 LEU B CA 1
ATOM 2091 C C . LEU B 1 30 ? 16.317 -28.444 17.807 1.00 41.24 30 LEU B C 1
ATOM 2092 O O . LEU B 1 30 ? 15.820 -28.153 16.725 1.00 43.30 30 LEU B O 1
ATOM 2097 N N . GLU B 1 31 ? 17.459 -29.107 17.906 1.00 44.86 31 GLU B N 1
ATOM 2098 C CA . GLU B 1 31 ? 18.193 -29.475 16.699 1.00 48.91 31 GLU B CA 1
ATOM 2099 C C . GLU B 1 31 ? 17.261 -30.288 15.771 1.00 48.09 31 GLU B C 1
ATOM 2100 O O . GLU B 1 31 ? 16.741 -31.362 16.151 1.00 46.09 31 GLU B O 1
ATOM 2106 N N . GLY B 1 32 ? 16.970 -29.692 14.610 1.00 46.53 32 GLY B N 1
ATOM 2107 C CA . GLY B 1 32 ? 16.096 -30.304 13.620 1.00 46.27 32 GLY B CA 1
ATOM 2108 C C . GLY B 1 32 ? 14.702 -30.676 14.126 1.00 47.64 32 GLY B C 1
ATOM 2109 O O . GLY B 1 32 ? 14.219 -31.793 13.864 1.00 48.10 32 GLY B O 1
ATOM 2110 N N . VAL B 1 33 ? 14.049 -29.750 14.836 1.00 43.88 33 VAL B N 1
ATOM 2111 C CA . VAL B 1 33 ? 12.717 -29.996 15.382 1.00 40.02 33 VAL B CA 1
ATOM 2112 C C . VAL B 1 33 ? 11.669 -29.210 14.612 1.00 40.38 33 VAL B C 1
ATOM 2113 O O . VAL B 1 33 ? 10.797 -28.569 15.202 1.00 44.04 33 VAL B O 1
ATOM 2117 N N . THR B 1 34 ? 11.752 -29.326 13.288 1.00 38.08 34 THR B N 1
ATOM 2118 C CA . THR B 1 34 ? 10.868 -28.691 12.296 1.00 39.47 34 THR B CA 1
ATOM 2119 C C . THR B 1 34 ? 9.385 -28.668 12.662 1.00 39.47 34 THR B C 1
ATOM 2120 O O . THR B 1 34 ? 8.923 -29.534 13.417 1.00 41.56 34 THR B O 1
ATOM 2124 N N . GLY B 1 35 ? 8.632 -27.710 12.105 1.00 37.93 35 GLY B N 1
ATOM 2125 C CA . GLY B 1 35 ? 7.196 -27.644 12.383 1.00 35.83 35 GLY B CA 1
ATOM 2126 C C . GLY B 1 35 ? 6.612 -26.468 13.156 1.00 35.95 35 GLY B C 1
ATOM 2127 O O . GLY B 1 35 ? 5.422 -26.139 13.024 1.00 36.24 35 GLY B O 1
ATOM 2128 N N . VAL B 1 36 ? 7.440 -25.861 13.993 1.00 33.05 36 VAL B N 1
ATOM 2129 C CA . VAL B 1 36 ? 7.042 -24.732 14.801 1.00 30.15 36 VAL B CA 1
ATOM 2130 C C . VAL B 1 36 ? 8.009 -23.612 14.540 1.00 31.09 36 VAL B C 1
ATOM 2131 O O . VAL B 1 36 ? 9.076 -23.822 13.966 1.00 35.03 36 VAL B O 1
ATOM 2135 N N . ASP B 1 37 ? 7.627 -22.420 14.986 1.00 28.95 37 ASP B N 1
ATOM 2136 C CA . ASP B 1 37 ? 8.470 -21.238 14.931 1.00 20.09 37 ASP B CA 1
ATOM 2137 C C . ASP B 1 37 ? 8.800 -20.977 16.407 1.00 18.73 37 ASP B C 1
ATOM 2138 O O . ASP B 1 37 ? 7.891 -20.798 17.217 1.00 19.47 37 ASP B O 1
ATOM 2143 N N . VAL B 1 38 ? 10.071 -21.055 16.785 1.00 15.88 38 VAL B N 1
ATOM 2144 C CA . VAL B 1 38 ? 10.440 -20.806 18.165 1.00 15.25 38 VAL B CA 1
ATOM 2145 C C . VAL B 1 38 ? 11.078 -19.427 18.309 1.00 17.18 38 VAL B C 1
ATOM 2146 O O . VAL B 1 38 ? 11.999 -19.081 17.580 1.00 19.26 38 VAL B O 1
ATOM 2150 N N . ALA B 1 39 ? 10.571 -18.625 19.238 1.00 16.99 39 ALA B N 1
ATOM 2151 C CA . ALA B 1 39 ? 11.118 -17.291 19.435 1.00 13.75 39 ALA B CA 1
ATOM 2152 C C . ALA B 1 39 ? 11.457 -17.005 20.882 1.00 13.09 39 ALA B C 1
ATOM 2153 O O . ALA B 1 39 ? 10.897 -17.603 21.789 1.00 10.73 39 ALA B O 1
ATOM 2155 N N . VAL B 1 40 ? 12.514 -16.217 21.079 1.00 17.84 40 VAL B N 1
ATOM 2156 C CA . VAL B 1 40 ? 12.911 -15.789 22.423 1.00 17.17 40 VAL B CA 1
ATOM 2157 C C . VAL B 1 40 ? 12.854 -14.243 22.575 1.00 16.86 40 VAL B C 1
ATOM 2158 O O . VAL B 1 40 ? 13.059 -13.476 21.608 1.00 16.61 40 VAL B O 1
ATOM 2162 N N . ALA B 1 41 ? 12.457 -13.811 23.768 1.00 10.52 41 ALA B N 1
ATOM 2163 C CA . ALA B 1 41 ? 12.333 -12.405 24.081 1.00 7.18 41 ALA B CA 1
ATOM 2164 C C . ALA B 1 41 ? 13.147 -12.113 25.316 1.00 7.50 41 ALA B C 1
ATOM 2165 O O . ALA B 1 41 ? 12.655 -12.248 26.431 1.00 11.66 41 ALA B O 1
ATOM 2167 N N . PRO B 1 42 ? 14.423 -11.776 25.156 1.00 7.06 42 PRO B N 1
ATOM 2168 C CA . PRO B 1 42 ? 15.225 -11.483 26.338 1.00 8.09 42 PRO B CA 1
ATOM 2169 C C . PRO B 1 42 ? 15.176 -9.981 26.739 1.00 8.08 42 PRO B C 1
ATOM 2170 O O . PRO B 1 42 ? 14.664 -9.139 25.994 1.00 6.82 42 PRO B O 1
ATOM 2174 N N . PRO B 1 43 ? 15.618 -9.651 27.964 1.00 7.78 43 PRO B N 1
ATOM 2175 C CA . PRO B 1 43 ? 15.615 -8.244 28.387 1.00 9.09 43 PRO B CA 1
ATOM 2176 C C . PRO B 1 43 ? 16.427 -7.426 27.340 1.00 8.62 43 PRO B C 1
ATOM 2177 O O . PRO B 1 43 ? 17.366 -7.937 26.763 1.00 13.01 43 PRO B O 1
ATOM 2181 N N . ALA B 1 44 ? 16.053 -6.181 27.067 1.00 8.82 44 ALA B N 1
ATOM 2182 C CA . ALA B 1 44 ? 16.780 -5.369 26.088 1.00 2.99 44 ALA B CA 1
ATOM 2183 C C . ALA B 1 44 ? 18.278 -5.395 26.300 1.00 2.00 44 ALA B C 1
ATOM 2184 O O . ALA B 1 44 ? 19.036 -5.453 25.337 1.00 2.00 44 ALA B O 1
ATOM 2186 N N . LEU B 1 45 ? 18.733 -5.342 27.540 1.00 2.00 45 LEU B N 1
ATOM 2187 C CA . LEU B 1 45 ? 20.173 -5.389 27.728 1.00 5.02 45 LEU B CA 1
ATOM 2188 C C . LEU B 1 45 ? 20.849 -6.592 27.056 1.00 9.51 45 LEU B C 1
ATOM 2189 O O . LEU B 1 45 ? 22.017 -6.459 26.669 1.00 14.47 45 LEU B O 1
ATOM 2194 N N . PHE B 1 46 ? 20.126 -7.729 26.879 1.00 7.76 46 PHE B N 1
ATOM 2195 C CA . PHE B 1 46 ? 20.685 -8.960 26.265 1.00 2.00 46 PHE B CA 1
ATOM 2196 C C . PHE B 1 46 ? 20.347 -9.303 24.808 1.00 5.09 46 PHE B C 1
ATOM 2197 O O . PHE B 1 46 ? 20.668 -10.399 24.321 1.00 4.96 46 PHE B O 1
ATOM 2205 N N . VAL B 1 47 ? 19.761 -8.360 24.075 1.00 6.53 47 VAL B N 1
ATOM 2206 C CA . VAL B 1 47 ? 19.447 -8.590 22.671 1.00 3.61 47 VAL B CA 1
ATOM 2207 C C . VAL B 1 47 ? 20.729 -8.709 21.872 1.00 5.38 47 VAL B C 1
ATOM 2208 O O . VAL B 1 47 ? 20.808 -9.525 20.959 1.00 10.53 47 VAL B O 1
ATOM 2212 N N . ASP B 1 48 ? 21.745 -7.917 22.207 1.00 6.93 48 ASP B N 1
ATOM 2213 C CA . ASP B 1 48 ? 23.022 -7.993 21.485 1.00 7.18 48 ASP B CA 1
ATOM 2214 C C . ASP B 1 48 ? 23.589 -9.403 21.624 1.00 8.89 48 ASP B C 1
ATOM 2215 O O . ASP B 1 48 ? 23.863 -10.018 20.593 1.00 10.25 48 ASP B O 1
ATOM 2220 N N . LEU B 1 49 ? 23.750 -9.895 22.877 1.00 10.34 49 LEU B N 1
ATOM 2221 C CA . LEU B 1 49 ? 24.268 -11.256 23.187 1.00 9.02 49 LEU B CA 1
ATOM 2222 C C . LEU B 1 49 ? 23.482 -12.359 22.512 1.00 13.87 49 LEU B C 1
ATOM 2223 O O . LEU B 1 49 ? 24.069 -13.285 21.963 1.00 17.69 49 LEU B O 1
ATOM 2228 N N . ALA B 1 50 ? 22.155 -12.296 22.637 1.00 12.23 50 ALA B N 1
ATOM 2229 C CA . ALA B 1 50 ? 21.274 -13.267 22.037 1.00 7.84 50 ALA B CA 1
ATOM 2230 C C . ALA B 1 50 ? 21.609 -13.337 20.582 1.00 8.87 50 ALA B C 1
ATOM 2231 O O . ALA B 1 50 ? 21.957 -14.384 20.095 1.00 13.49 50 ALA B O 1
ATOM 2233 N N . GLU B 1 51 ? 21.611 -12.213 19.888 1.00 13.18 51 GLU B N 1
ATOM 2234 C CA . GLU B 1 51 ? 21.922 -12.255 18.466 1.00 14.58 51 GLU B CA 1
ATOM 2235 C C . GLU B 1 51 ? 23.239 -12.930 18.151 1.00 15.55 51 GLU B C 1
ATOM 2236 O O . GLU B 1 51 ? 23.313 -13.739 17.263 1.00 20.65 51 GLU B O 1
ATOM 2242 N N . ARG B 1 52 ? 24.291 -12.551 18.850 1.00 16.22 52 ARG B N 1
ATOM 2243 C CA . ARG B 1 52 ? 25.616 -13.109 18.630 1.00 15.14 52 ARG B CA 1
ATOM 2244 C C . ARG B 1 52 ? 25.694 -14.630 18.892 1.00 19.05 52 ARG B C 1
ATOM 2245 O O . ARG B 1 52 ? 26.338 -15.391 18.163 1.00 22.32 52 ARG B O 1
ATOM 2253 N N . THR B 1 53 ? 25.065 -15.057 19.966 1.00 18.17 53 THR B N 1
ATOM 2254 C CA . THR B 1 53 ? 25.039 -16.454 20.326 1.00 17.91 53 THR B CA 1
ATOM 2255 C C . THR B 1 53 ? 24.290 -17.286 19.273 1.00 21.59 53 THR B C 1
ATOM 2256 O O . THR B 1 53 ? 24.784 -18.319 18.835 1.00 28.54 53 THR B O 1
ATOM 2260 N N . LEU B 1 54 ? 23.098 -16.850 18.885 1.00 20.65 54 LEU B N 1
ATOM 2261 C CA . LEU B 1 54 ? 22.312 -17.570 17.899 1.00 22.81 54 LEU B CA 1
ATOM 2262 C C . LEU B 1 54 ? 23.021 -17.584 16.563 1.00 26.09 54 LEU B C 1
ATOM 2263 O O . LEU B 1 54 ? 23.107 -18.630 15.932 1.00 29.87 54 LEU B O 1
ATOM 2268 N N . THR B 1 55 ? 23.553 -16.439 16.143 1.00 26.44 55 THR B N 1
ATOM 2269 C CA . THR B 1 55 ? 24.260 -16.367 14.874 1.00 28.67 55 THR B CA 1
ATOM 2270 C C . THR B 1 55 ? 25.473 -17.296 14.848 1.00 31.40 55 THR B C 1
ATOM 2271 O O . THR B 1 55 ? 25.696 -17.977 13.855 1.00 33.64 55 THR B O 1
ATOM 2275 N N . GLU B 1 56 ? 26.252 -17.353 15.920 1.00 33.09 56 GLU B N 1
ATOM 2276 C CA . GLU B 1 56 ? 27.373 -18.284 15.914 1.00 37.37 56 GLU B CA 1
ATOM 2277 C C . GLU B 1 56 ? 26.734 -19.650 15.693 1.00 38.21 56 GLU B C 1
ATOM 2278 O O . GLU B 1 56 ? 26.947 -20.292 14.664 1.00 42.66 56 GLU B O 1
ATOM 2284 N N . ALA B 1 57 ? 25.856 -20.030 16.612 1.00 35.37 57 ALA B N 1
ATOM 2285 C CA . ALA B 1 57 ? 25.156 -21.298 16.543 1.00 31.95 57 ALA B CA 1
ATOM 2286 C C . ALA B 1 57 ? 24.455 -21.571 15.196 1.00 30.67 57 ALA B C 1
ATOM 2287 O O . ALA B 1 57 ? 24.032 -22.684 14.937 1.00 31.19 57 ALA B O 1
ATOM 2289 N N . GLY B 1 58 ? 24.347 -20.577 14.324 1.00 29.51 58 GLY B N 1
ATOM 2290 C CA . GLY B 1 58 ? 23.645 -20.797 13.071 1.00 27.42 58 GLY B CA 1
ATOM 2291 C C . GLY B 1 58 ? 22.187 -21.200 13.313 1.00 28.58 58 GLY B C 1
ATOM 2292 O O . GLY B 1 58 ? 21.524 -21.677 12.401 1.00 31.08 58 GLY B O 1
ATOM 2293 N N . SER B 1 59 ? 21.684 -20.948 14.528 1.00 27.49 59 SER B N 1
ATOM 2294 C CA . SER B 1 59 ? 20.323 -21.264 14.976 1.00 22.69 59 SER B CA 1
ATOM 2295 C C . SER B 1 59 ? 19.138 -20.745 14.155 1.00 21.94 59 SER B C 1
ATOM 2296 O O . SER B 1 59 ? 19.275 -19.840 13.354 1.00 26.45 59 SER B O 1
ATOM 2299 N N . ALA B 1 60 ? 17.958 -21.316 14.367 1.00 21.79 60 ALA B N 1
ATOM 2300 C CA . ALA B 1 60 ? 16.769 -20.893 13.618 1.00 20.61 60 ALA B CA 1
ATOM 2301 C C . ALA B 1 60 ? 15.745 -20.197 14.507 1.00 21.69 60 ALA B C 1
ATOM 2302 O O . ALA B 1 60 ? 14.654 -19.814 14.038 1.00 21.64 60 ALA B O 1
ATOM 2304 N N . ILE B 1 61 ? 16.072 -20.132 15.801 1.00 19.23 61 ILE B N 1
ATOM 2305 C CA . ILE B 1 61 ? 15.259 -19.463 16.809 1.00 17.41 61 ILE B CA 1
ATOM 2306 C C . ILE B 1 61 ? 15.088 -17.986 16.416 1.00 18.22 61 ILE B C 1
ATOM 2307 O O . ILE B 1 61 ? 16.025 -17.354 15.922 1.00 17.22 61 ILE B O 1
ATOM 2312 N N . ILE B 1 62 ? 13.874 -17.468 16.571 1.00 19.46 62 ILE B N 1
ATOM 2313 C CA . ILE B 1 62 ? 13.577 -16.064 16.258 1.00 17.87 62 ILE B CA 1
ATOM 2314 C C . ILE B 1 62 ? 13.907 -15.200 17.480 1.00 18.50 62 ILE B C 1
ATOM 2315 O O . ILE B 1 62 ? 13.796 -15.647 18.647 1.00 17.87 62 ILE B O 1
ATOM 2320 N N . LEU B 1 63 ? 14.403 -13.994 17.210 1.00 16.44 63 LEU B N 1
ATOM 2321 C CA . LEU B 1 63 ? 14.747 -13.070 18.285 1.00 13.09 63 LEU B CA 1
ATOM 2322 C C . LEU B 1 63 ? 13.618 -12.053 18.439 1.00 11.28 63 LEU B C 1
ATOM 2323 O O . LEU B 1 63 ? 13.090 -11.531 17.461 1.00 10.55 63 LEU B O 1
ATOM 2328 N N . GLY B 1 64 ? 13.188 -11.839 19.670 1.00 12.69 64 GLY B N 1
ATOM 2329 C CA . GLY B 1 64 ? 12.146 -10.857 19.909 1.00 13.59 64 GLY B CA 1
ATOM 2330 C C . GLY B 1 64 ? 12.555 -9.927 21.042 1.00 14.06 64 GLY B C 1
ATOM 2331 O O . GLY B 1 64 ? 13.702 -9.951 21.490 1.00 15.82 64 GLY B O 1
ATOM 2332 N N . ALA B 1 65 ? 11.632 -9.086 21.494 1.00 12.68 65 ALA B N 1
ATOM 2333 C CA . ALA B 1 65 ? 11.905 -8.161 22.593 1.00 12.23 65 ALA B CA 1
ATOM 2334 C C . ALA B 1 65 ? 10.583 -7.977 23.332 1.00 12.27 65 ALA B C 1
ATOM 2335 O O . ALA B 1 65 ? 9.513 -8.233 22.766 1.00 11.63 65 ALA B O 1
ATOM 2337 N N . GLN B 1 66 ? 10.686 -7.599 24.606 1.00 10.05 66 GLN B N 1
ATOM 2338 C CA . GLN B 1 66 ? 9.553 -7.431 25.505 1.00 8.42 66 GLN B CA 1
ATOM 2339 C C . GLN B 1 66 ? 8.712 -6.140 25.492 1.00 10.82 66 GLN B C 1
ATOM 2340 O O . GLN B 1 66 ? 7.864 -5.988 26.364 1.00 10.95 66 GLN B O 1
ATOM 2346 N N . ASN B 1 67 ? 8.911 -5.241 24.524 1.00 8.00 67 ASN B N 1
ATOM 2347 C CA . ASN B 1 67 ? 8.151 -3.994 24.495 1.00 7.14 67 ASN B CA 1
ATOM 2348 C C . ASN B 1 67 ? 8.758 -3.109 23.470 1.00 6.76 67 ASN B C 1
ATOM 2349 O O . ASN B 1 67 ? 9.799 -3.425 22.944 1.00 10.40 67 ASN B O 1
ATOM 2354 N N . THR B 1 68 ? 8.088 -2.002 23.183 1.00 6.40 68 THR B N 1
ATOM 2355 C CA . THR B 1 68 ? 8.601 -0.998 22.268 1.00 6.35 68 THR B CA 1
ATOM 2356 C C . THR B 1 68 ? 8.034 0.337 22.693 1.00 10.51 68 THR B C 1
ATOM 2357 O O . THR B 1 68 ? 7.104 0.400 23.528 1.00 14.69 68 THR B O 1
ATOM 2361 N N . ASP B 1 69 ? 8.640 1.405 22.183 1.00 7.52 69 ASP B N 1
ATOM 2362 C CA . ASP B 1 69 ? 8.143 2.731 22.455 1.00 7.80 69 ASP B CA 1
ATOM 2363 C C . ASP B 1 69 ? 7.645 3.282 21.156 1.00 7.54 69 ASP B C 1
ATOM 2364 O O . ASP B 1 69 ? 7.594 2.543 20.185 1.00 14.08 69 ASP B O 1
ATOM 2369 N N . LEU B 1 70 ? 7.234 4.539 21.118 1.00 7.70 70 LEU B N 1
ATOM 2370 C CA . LEU B 1 70 ? 6.650 5.079 19.913 1.00 6.63 70 LEU B CA 1
ATOM 2371 C C . LEU B 1 70 ? 7.503 5.902 18.938 1.00 12.57 70 LEU B C 1
ATOM 2372 O O . LEU B 1 70 ? 6.963 6.561 18.041 1.00 16.36 70 LEU B O 1
ATOM 2377 N N . ASN B 1 71 ? 8.826 5.855 19.070 1.00 14.70 71 ASN B N 1
ATOM 2378 C CA . ASN B 1 71 ? 9.691 6.601 18.154 1.00 14.29 71 ASN B CA 1
ATOM 2379 C C . ASN B 1 71 ? 10.945 5.811 17.874 1.00 14.79 71 ASN B C 1
ATOM 2380 O O . ASN B 1 71 ? 11.404 5.032 18.716 1.00 10.28 71 ASN B O 1
ATOM 2385 N N . ASN B 1 72 ? 11.536 6.089 16.718 1.00 12.50 72 ASN B N 1
ATOM 2386 C CA . ASN B 1 72 ? 12.748 5.436 16.315 1.00 13.25 72 ASN B CA 1
ATOM 2387 C C . ASN B 1 72 ? 14.024 6.117 16.769 1.00 14.23 72 ASN B C 1
ATOM 2388 O O . ASN B 1 72 ? 15.065 5.463 16.956 1.00 10.57 72 ASN B O 1
ATOM 2393 N N . SER B 1 73 ? 13.950 7.429 16.938 1.00 12.13 73 SER B N 1
ATOM 2394 C CA . SER B 1 73 ? 15.107 8.197 17.377 1.00 16.85 73 SER B CA 1
ATOM 2395 C C . SER B 1 73 ? 14.659 9.568 17.816 1.00 15.31 73 SER B C 1
ATOM 2396 O O . SER B 1 73 ? 13.554 9.998 17.486 1.00 17.66 73 SER B O 1
ATOM 2399 N N . GLY B 1 74 ? 15.481 10.245 18.605 1.00 13.57 74 GLY B N 1
ATOM 2400 C CA . GLY B 1 74 ? 15.078 11.566 19.037 1.00 8.00 74 GLY B CA 1
ATOM 2401 C C . GLY B 1 74 ? 15.280 11.817 20.498 1.00 11.02 74 GLY B C 1
ATOM 2402 O O . GLY B 1 74 ? 15.965 11.059 21.195 1.00 10.65 74 GLY B O 1
ATOM 2403 N N . ALA B 1 75 ? 14.673 12.889 20.977 1.00 13.05 75 ALA B N 1
ATOM 2404 C CA . ALA B 1 75 ? 14.833 13.240 22.371 1.00 11.98 75 ALA B CA 1
ATOM 2405 C C . ALA B 1 75 ? 13.828 12.475 23.186 1.00 12.35 75 ALA B C 1
ATOM 2406 O O . ALA B 1 75 ? 12.812 13.036 23.616 1.00 15.11 75 ALA B O 1
ATOM 2408 N N . PHE B 1 76 ? 14.118 11.199 23.415 1.00 8.64 76 PHE B N 1
ATOM 2409 C CA . PHE B 1 76 ? 13.226 10.375 24.183 1.00 6.88 76 PHE B CA 1
ATOM 2410 C C . PHE B 1 76 ? 14.081 9.528 25.074 1.00 8.79 76 PHE B C 1
ATOM 2411 O O . PHE B 1 76 ? 14.369 8.356 24.788 1.00 11.90 76 PHE B O 1
ATOM 2419 N N . THR B 1 77 ? 14.522 10.160 26.152 1.00 6.03 77 THR B N 1
ATOM 2420 C CA . THR B 1 77 ? 15.392 9.511 27.097 1.00 6.52 77 THR B CA 1
ATOM 2421 C C . THR B 1 77 ? 14.753 8.267 27.678 1.00 11.50 77 THR B C 1
ATOM 2422 O O . THR B 1 77 ? 13.628 8.307 28.186 1.00 16.83 77 THR B O 1
ATOM 2426 N N . GLY B 1 78 ? 15.446 7.144 27.492 1.00 10.72 78 GLY B N 1
ATOM 2427 C CA . GLY B 1 78 ? 15.017 5.874 28.046 1.00 10.65 78 GLY B CA 1
ATOM 2428 C C . GLY B 1 78 ? 14.154 4.990 27.167 1.00 15.38 78 GLY B C 1
ATOM 2429 O O . GLY B 1 78 ? 13.900 3.852 27.554 1.00 13.02 78 GLY B O 1
ATOM 2430 N N . ASP B 1 79 ? 13.798 5.441 25.958 1.00 15.17 79 ASP B N 1
ATOM 2431 C CA . ASP B 1 79 ? 12.904 4.671 25.100 1.00 9.95 79 ASP B CA 1
ATOM 2432 C C . ASP B 1 79 ? 13.479 3.526 24.286 1.00 11.67 79 ASP B C 1
ATOM 2433 O O . ASP B 1 79 ? 14.691 3.439 24.041 1.00 12.13 79 ASP B O 1
ATOM 2438 N N . MET B 1 80 ? 12.561 2.642 23.893 1.00 14.51 80 MET B N 1
ATOM 2439 C CA . MET B 1 80 ? 12.816 1.457 23.079 1.00 17.48 80 MET B CA 1
ATOM 2440 C C . MET B 1 80 ? 12.419 1.766 21.651 1.00 15.32 80 MET B C 1
ATOM 2441 O O . MET B 1 80 ? 11.244 2.060 21.370 1.00 15.94 80 MET B O 1
ATOM 2446 N N . SER B 1 81 ? 13.390 1.662 20.748 1.00 11.21 81 SER B N 1
ATOM 2447 C CA . SER B 1 81 ? 13.185 1.961 19.335 1.00 9.66 81 SER B CA 1
ATOM 2448 C C . SER B 1 81 ? 13.132 0.757 18.378 1.00 14.01 81 SER B C 1
ATOM 2449 O O . SER B 1 81 ? 14.029 -0.100 18.379 1.00 12.64 81 SER B O 1
ATOM 2452 N N . PRO B 1 82 ? 12.052 0.665 17.567 1.00 14.83 82 PRO B N 1
ATOM 2453 C CA . PRO B 1 82 ? 11.895 -0.430 16.610 1.00 13.82 82 PRO B CA 1
ATOM 2454 C C . PRO B 1 82 ? 13.072 -0.489 15.650 1.00 13.59 82 PRO B C 1
ATOM 2455 O O . PRO B 1 82 ? 13.575 -1.565 15.328 1.00 14.12 82 PRO B O 1
ATOM 2459 N N . ALA B 1 83 ? 13.502 0.677 15.185 1.00 13.98 83 ALA B N 1
ATOM 2460 C CA . ALA B 1 83 ? 14.632 0.746 14.256 1.00 14.99 83 ALA B CA 1
ATOM 2461 C C . ALA B 1 83 ? 15.923 0.217 14.896 1.00 11.49 83 ALA B C 1
ATOM 2462 O O . ALA B 1 83 ? 16.731 -0.398 14.217 1.00 12.60 83 ALA B O 1
ATOM 2464 N N . MET B 1 84 ? 16.107 0.447 16.197 1.00 9.41 84 MET B N 1
ATOM 2465 C CA . MET B 1 84 ? 17.291 -0.055 16.876 1.00 10.02 84 MET B CA 1
ATOM 2466 C C . MET B 1 84 ? 17.221 -1.576 17.071 1.00 11.03 84 MET B C 1
ATOM 2467 O O . MET B 1 84 ? 18.227 -2.293 16.912 1.00 12.21 84 MET B O 1
ATOM 2472 N N . LEU B 1 85 ? 16.030 -2.063 17.430 1.00 13.24 85 LEU B N 1
ATOM 2473 C CA . LEU B 1 85 ? 15.774 -3.494 17.607 1.00 11.43 85 LEU B CA 1
ATOM 2474 C C . LEU B 1 85 ? 16.068 -4.214 16.276 1.00 14.29 85 LEU B C 1
ATOM 2475 O O . LEU B 1 85 ? 16.658 -5.278 16.283 1.00 17.53 85 LEU B O 1
ATOM 2480 N N . LYS B 1 86 ? 15.681 -3.610 15.151 1.00 12.61 86 LYS B N 1
ATOM 2481 C CA . LYS B 1 86 ? 15.919 -4.161 13.825 1.00 12.58 86 LYS B CA 1
ATOM 2482 C C . LYS B 1 86 ? 17.366 -4.375 13.503 1.00 15.52 86 LYS B C 1
ATOM 2483 O O . LYS B 1 86 ? 17.691 -5.199 12.664 1.00 22.87 86 LYS B O 1
ATOM 2489 N N . GLU B 1 87 ? 18.247 -3.627 14.142 1.00 19.28 87 GLU B N 1
ATOM 2490 C CA . GLU B 1 87 ? 19.674 -3.753 13.877 1.00 18.21 87 GLU B CA 1
ATOM 2491 C C . GLU B 1 87 ? 20.273 -5.038 14.422 1.00 17.99 87 GLU B C 1
ATOM 2492 O O . GLU B 1 87 ? 21.403 -5.384 14.081 1.00 20.08 87 GLU B O 1
ATOM 2498 N N . PHE B 1 88 ? 19.545 -5.698 15.323 1.00 14.56 88 PHE B N 1
ATOM 2499 C CA . PHE B 1 88 ? 19.992 -6.937 15.945 1.00 8.64 88 PHE B CA 1
ATOM 2500 C C . PHE B 1 88 ? 19.188 -8.114 15.458 1.00 10.96 88 PHE B C 1
ATOM 2501 O O . PHE B 1 88 ? 19.300 -9.193 16.015 1.00 13.63 88 PHE B O 1
ATOM 2509 N N . GLY B 1 89 ? 18.348 -7.898 14.451 1.00 9.45 89 GLY B N 1
ATOM 2510 C CA . GLY B 1 89 ? 17.531 -8.967 13.920 1.00 10.34 89 GLY B CA 1
ATOM 2511 C C . GLY B 1 89 ? 16.216 -9.228 14.651 1.00 15.61 89 GLY B C 1
ATOM 2512 O O . GLY B 1 89 ? 15.434 -10.024 14.153 1.00 21.39 89 GLY B O 1
ATOM 2513 N N . ALA B 1 90 ? 15.960 -8.604 15.808 1.00 13.06 90 ALA B N 1
ATOM 2514 C CA . ALA B 1 90 ? 14.711 -8.805 16.553 1.00 11.61 90 ALA B CA 1
ATOM 2515 C C . ALA B 1 90 ? 13.517 -8.527 15.627 1.00 14.54 90 ALA B C 1
ATOM 2516 O O . ALA B 1 90 ? 13.645 -7.748 14.683 1.00 23.71 90 ALA B O 1
ATOM 2518 N N . THR B 1 91 ? 12.377 -9.178 15.823 1.00 10.82 91 THR B N 1
ATOM 2519 C CA . THR B 1 91 ? 11.249 -8.921 14.928 1.00 9.43 91 THR B CA 1
ATOM 2520 C C . THR B 1 91 ? 9.898 -9.170 15.535 1.00 10.51 91 THR B C 1
ATOM 2521 O O . THR B 1 91 ? 8.890 -8.829 14.936 1.00 10.81 91 THR B O 1
ATOM 2525 N N . HIS B 1 92 ? 9.894 -9.881 16.655 1.00 8.86 92 HIS B N 1
ATOM 2526 C CA . HIS B 1 92 ? 8.684 -10.238 17.354 1.00 12.88 92 HIS B CA 1
ATOM 2527 C C . HIS B 1 92 ? 8.688 -9.477 18.647 1.00 15.38 92 HIS B C 1
ATOM 2528 O O . HIS B 1 92 ? 9.463 -9.813 19.550 1.00 18.53 92 HIS B O 1
ATOM 2535 N N . ILE B 1 93 ? 7.798 -8.479 18.758 1.00 14.53 93 ILE B N 1
ATOM 2536 C CA . ILE B 1 93 ? 7.762 -7.613 19.934 1.00 9.17 93 ILE B CA 1
ATOM 2537 C C . ILE B 1 93 ? 6.544 -7.753 20.784 1.00 7.31 93 ILE B C 1
ATOM 2538 O O . ILE B 1 93 ? 5.465 -7.342 20.388 1.00 10.22 93 ILE B O 1
ATOM 2543 N N . ILE B 1 94 ? 6.746 -8.240 21.999 1.00 3.30 94 ILE B N 1
ATOM 2544 C CA . ILE B 1 94 ? 5.657 -8.399 22.941 1.00 5.86 94 ILE B CA 1
ATOM 2545 C C . ILE B 1 94 ? 5.150 -7.003 23.327 1.00 9.64 94 ILE B C 1
ATOM 2546 O O . ILE B 1 94 ? 5.940 -6.139 23.696 1.00 15.11 94 ILE B O 1
ATOM 2551 N N . ILE B 1 95 ? 3.854 -6.753 23.131 1.00 14.41 95 ILE B N 1
ATOM 2552 C CA . ILE B 1 95 ? 3.205 -5.477 23.507 1.00 14.53 95 ILE B CA 1
ATOM 2553 C C . ILE B 1 95 ? 1.885 -5.718 24.271 1.00 12.72 95 ILE B C 1
ATOM 2554 O O . ILE B 1 95 ? 1.184 -6.683 24.015 1.00 14.40 95 ILE B O 1
ATOM 2559 N N . GLY B 1 96 ? 1.571 -4.849 25.228 1.00 12.97 96 GLY B N 1
ATOM 2560 C CA . GLY B 1 96 ? 0.346 -4.981 26.001 1.00 10.53 96 GLY B CA 1
ATOM 2561 C C . GLY B 1 96 ? 0.378 -6.017 27.095 1.00 9.63 96 GLY B C 1
ATOM 2562 O O . GLY B 1 96 ? -0.617 -6.263 27.771 1.00 13.82 96 GLY B O 1
ATOM 2563 N N . HIS B 1 97 ? 1.524 -6.629 27.306 1.00 8.61 97 HIS B N 1
ATOM 2564 C CA . HIS B 1 97 ? 1.608 -7.641 28.332 1.00 8.58 97 HIS B CA 1
ATOM 2565 C C . HIS B 1 97 ? 0.935 -7.192 29.632 1.00 12.58 97 HIS B C 1
ATOM 2566 O O . HIS B 1 97 ? 1.023 -6.039 30.022 1.00 15.95 97 HIS B O 1
ATOM 2573 N N . SER B 1 98 ? 0.271 -8.118 30.300 1.00 15.13 98 SER B N 1
ATOM 2574 C CA . SER B 1 98 ? -0.451 -7.816 31.520 1.00 16.36 98 SER B CA 1
ATOM 2575 C C . SER B 1 98 ? 0.341 -7.095 32.602 1.00 16.56 98 SER B C 1
ATOM 2576 O O . SER B 1 98 ? -0.234 -6.373 33.421 1.00 20.84 98 SER B O 1
ATOM 2579 N N . GLU B 1 99 ? 1.653 -7.294 32.596 1.00 17.30 99 GLU B N 1
ATOM 2580 C CA . GLU B 1 99 ? 2.551 -6.689 33.582 1.00 14.31 99 GLU B CA 1
ATOM 2581 C C . GLU B 1 99 ? 2.831 -5.215 33.305 1.00 13.99 99 GLU B C 1
ATOM 2582 O O . GLU B 1 99 ? 2.972 -4.427 34.245 1.00 11.18 99 GLU B O 1
ATOM 2588 N N . ARG B 1 100 ? 2.925 -4.851 32.025 1.00 12.48 100 ARG B N 1
ATOM 2589 C CA . ARG B 1 100 ? 3.154 -3.472 31.646 1.00 12.28 100 ARG B CA 1
ATOM 2590 C C . ARG B 1 100 ? 1.846 -2.702 31.834 1.00 14.77 100 ARG B C 1
ATOM 2591 O O . ARG B 1 100 ? 1.859 -1.551 32.257 1.00 16.03 100 ARG B O 1
ATOM 2599 N N . ARG B 1 101 ? 0.723 -3.315 31.453 1.00 15.83 101 ARG B N 1
ATOM 2600 C CA . ARG B 1 101 ? -0.603 -2.686 31.576 1.00 13.80 101 ARG B CA 1
ATOM 2601 C C . ARG B 1 101 ? -0.921 -2.322 33.045 1.00 16.45 101 ARG B C 1
ATOM 2602 O O . ARG B 1 101 ? -1.431 -1.234 33.353 1.00 19.29 101 ARG B O 1
ATOM 2610 N N . GLU B 1 102 ? -0.649 -3.272 33.931 1.00 17.04 102 GLU B N 1
ATOM 2611 C CA . GLU B 1 102 ? -0.853 -3.124 35.347 1.00 18.72 102 GLU B CA 1
ATOM 2612 C C . GLU B 1 102 ? 0.156 -2.180 36.000 1.00 23.36 102 GLU B C 1
ATOM 2613 O O . GLU B 1 102 ? -0.217 -1.172 36.588 1.00 28.18 102 GLU B O 1
ATOM 2619 N N . TYR B 1 103 ? 1.439 -2.489 35.868 1.00 22.24 103 TYR B N 1
ATOM 2620 C CA . TYR B 1 103 ? 2.461 -1.683 36.489 1.00 21.16 103 TYR B CA 1
ATOM 2621 C C . TYR B 1 103 ? 2.740 -0.371 35.813 1.00 21.11 103 TYR B C 1
ATOM 2622 O O . TYR B 1 103 ? 2.891 0.642 36.483 1.00 25.90 103 TYR B O 1
ATOM 2631 N N . HIS B 1 104 ? 2.827 -0.370 34.493 1.00 19.67 104 HIS B N 1
ATOM 2632 C CA . HIS B 1 104 ? 3.145 0.856 33.774 1.00 15.75 104 HIS B CA 1
ATOM 2633 C C . HIS B 1 104 ? 1.942 1.559 33.253 1.00 21.12 104 HIS B C 1
ATOM 2634 O O . HIS B 1 104 ? 2.059 2.534 32.505 1.00 24.48 104 HIS B O 1
ATOM 2641 N N . ALA B 1 105 ? 0.774 1.044 33.630 1.00 24.48 105 ALA B N 1
ATOM 2642 C CA . ALA B 1 105 ? -0.495 1.621 33.218 1.00 24.07 105 ALA B CA 1
ATOM 2643 C C . ALA B 1 105 ? -0.612 1.869 31.705 1.00 26.60 105 ALA B C 1
ATOM 2644 O O . ALA B 1 105 ? -1.058 2.936 31.256 1.00 30.64 105 ALA B O 1
ATOM 2646 N N . GLU B 1 106 ? -0.182 0.892 30.914 1.00 25.26 106 GLU B N 1
ATOM 2647 C CA . GLU B 1 106 ? -0.281 1.020 29.480 1.00 22.15 106 GLU B CA 1
ATOM 2648 C C . GLU B 1 106 ? -1.753 0.789 29.169 1.00 22.48 106 GLU B C 1
ATOM 2649 O O . GLU B 1 106 ? -2.396 -0.103 29.716 1.00 23.86 106 GLU B O 1
ATOM 2655 N N . SER B 1 107 ? -2.301 1.657 28.347 1.00 23.46 107 SER B N 1
ATOM 2656 C CA . SER B 1 107 ? -3.706 1.607 28.009 1.00 23.18 107 SER B CA 1
ATOM 2657 C C . SER B 1 107 ? -3.932 0.948 26.663 1.00 24.69 107 SER B C 1
ATOM 2658 O O . SER B 1 107 ? -2.984 0.795 25.879 1.00 22.40 107 SER B O 1
ATOM 2661 N N . ASP B 1 108 ? -5.215 0.656 26.390 1.00 23.60 108 ASP B N 1
ATOM 2662 C CA . ASP B 1 108 ? -5.663 0.037 25.144 1.00 21.86 108 ASP B CA 1
ATOM 2663 C C . ASP B 1 108 ? -5.215 0.930 23.977 1.00 19.88 108 ASP B C 1
ATOM 2664 O O . ASP B 1 108 ? -4.680 0.462 22.987 1.00 22.70 108 ASP B O 1
ATOM 2669 N N . GLU B 1 109 ? -5.410 2.227 24.104 1.00 20.34 109 GLU B N 1
ATOM 2670 C CA . GLU B 1 109 ? -5.057 3.107 23.017 1.00 23.43 109 GLU B CA 1
ATOM 2671 C C . GLU B 1 109 ? -3.557 3.200 22.874 1.00 21.77 109 GLU B C 1
ATOM 2672 O O . GLU B 1 109 ? -3.039 3.211 21.759 1.00 19.60 109 GLU B O 1
ATOM 2678 N N . PHE B 1 110 ? -2.847 3.182 23.998 1.00 21.57 110 PHE B N 1
ATOM 2679 C CA . PHE B 1 110 ? -1.373 3.250 23.958 1.00 21.05 110 PHE B CA 1
ATOM 2680 C C . PHE B 1 110 ? -0.817 2.020 23.241 1.00 18.93 110 PHE B C 1
ATOM 2681 O O . PHE B 1 110 ? -0.068 2.142 22.270 1.00 23.04 110 PHE B O 1
ATOM 2689 N N . VAL B 1 111 ? -1.203 0.845 23.738 1.00 16.77 111 VAL B N 1
ATOM 2690 C CA . VAL B 1 111 ? -0.809 -0.438 23.172 1.00 12.43 111 VAL B CA 1
ATOM 2691 C C . VAL B 1 111 ? -1.221 -0.537 21.700 1.00 14.55 111 VAL B C 1
ATOM 2692 O O . VAL B 1 111 ? -0.512 -1.141 20.916 1.00 22.24 111 VAL B O 1
ATOM 2696 N N . ALA B 1 112 ? -2.344 0.060 21.314 1.00 13.70 112 ALA B N 1
ATOM 2697 C CA . ALA B 1 112 ? -2.773 0.046 19.913 1.00 17.53 112 ALA B CA 1
ATOM 2698 C C . ALA B 1 112 ? -1.841 0.886 19.016 1.00 20.35 112 ALA B C 1
ATOM 2699 O O . ALA B 1 112 ? -1.591 0.546 17.857 1.00 23.06 112 ALA B O 1
ATOM 2701 N N . LYS B 1 113 ? -1.342 1.998 19.547 1.00 22.33 113 LYS B N 1
ATOM 2702 C CA . LYS B 1 113 ? -0.424 2.850 18.811 1.00 21.81 113 LYS B CA 1
ATOM 2703 C C . LYS B 1 113 ? 0.879 2.085 18.601 1.00 22.90 113 LYS B C 1
ATOM 2704 O O . LYS B 1 113 ? 1.542 2.186 17.547 1.00 22.55 113 LYS B O 1
ATOM 2710 N N . LYS B 1 114 ? 1.290 1.374 19.644 1.00 19.78 114 LYS B N 1
ATOM 2711 C CA . LYS B 1 114 ? 2.492 0.568 19.541 1.00 18.55 114 LYS B CA 1
ATOM 2712 C C . LYS B 1 114 ? 2.276 -0.463 18.405 1.00 17.96 114 LYS B C 1
ATOM 2713 O O . LYS B 1 114 ? 3.106 -0.571 17.502 1.00 18.51 114 LYS B O 1
ATOM 2719 N N . PHE B 1 115 ? 1.112 -1.128 18.411 1.00 17.65 115 PHE B N 1
ATOM 2720 C CA . PHE B 1 115 ? 0.747 -2.136 17.419 1.00 15.53 115 PHE B CA 1
ATOM 2721 C C . PHE B 1 115 ? 0.957 -1.594 16.007 1.00 18.91 115 PHE B C 1
ATOM 2722 O O . PHE B 1 115 ? 1.616 -2.220 15.154 1.00 16.49 115 PHE B O 1
ATOM 2730 N N . ALA B 1 116 ? 0.388 -0.412 15.773 1.00 21.75 116 ALA B N 1
ATOM 2731 C CA . ALA B 1 116 ? 0.488 0.271 14.483 1.00 20.74 116 ALA B CA 1
ATOM 2732 C C . ALA B 1 116 ? 1.905 0.676 14.093 1.00 20.45 116 ALA B C 1
ATOM 2733 O O . ALA B 1 116 ? 2.277 0.576 12.924 1.00 22.38 116 ALA B O 1
ATOM 2735 N N . PHE B 1 117 ? 2.669 1.183 15.058 1.00 18.53 117 PHE B N 1
ATOM 2736 C CA . PHE B 1 117 ? 4.038 1.615 14.799 1.00 17.73 117 PHE B CA 1
ATOM 2737 C C . PHE B 1 117 ? 4.949 0.439 14.450 1.00 15.25 117 PHE B C 1
ATOM 2738 O O . PHE B 1 117 ? 5.759 0.527 13.533 1.00 14.53 117 PHE B O 1
ATOM 2746 N N . LEU B 1 118 ? 4.798 -0.663 15.175 1.00 12.70 118 LEU B N 1
ATOM 2747 C CA . LEU B 1 118 ? 5.580 -1.865 14.918 1.00 16.56 118 LEU B CA 1
ATOM 2748 C C . LEU B 1 118 ? 5.361 -2.341 13.491 1.00 19.16 118 LEU B C 1
ATOM 2749 O O . LEU B 1 118 ? 6.308 -2.658 12.765 1.00 21.99 118 LEU B O 1
ATOM 2754 N N . LYS B 1 119 ? 4.094 -2.397 13.105 1.00 22.80 119 LYS B N 1
ATOM 2755 C CA . LYS B 1 119 ? 3.715 -2.846 11.772 1.00 28.11 119 LYS B CA 1
ATOM 2756 C C . LYS B 1 119 ? 4.278 -1.925 10.723 1.00 26.92 119 LYS B C 1
ATOM 2757 O O . LYS B 1 119 ? 4.657 -2.364 9.632 1.00 25.63 119 LYS B O 1
ATOM 2763 N N . GLU B 1 120 ? 4.329 -0.647 11.079 1.00 29.42 120 GLU B N 1
ATOM 2764 C CA . GLU B 1 120 ? 4.832 0.411 10.211 1.00 29.25 120 GLU B CA 1
ATOM 2765 C C . GLU B 1 120 ? 6.331 0.217 10.033 1.00 27.79 120 GLU B C 1
ATOM 2766 O O . GLU B 1 120 ? 6.917 0.622 9.026 1.00 26.73 120 GLU B O 1
ATOM 2772 N N . ASN B 1 121 ? 6.933 -0.482 10.984 1.00 23.20 121 ASN B N 1
ATOM 2773 C CA . ASN B 1 121 ? 8.350 -0.691 10.937 1.00 21.05 121 ASN B CA 1
ATOM 2774 C C . ASN B 1 121 ? 8.773 -2.030 10.419 1.00 20.60 121 ASN B C 1
ATOM 2775 O O . ASN B 1 121 ? 9.960 -2.368 10.443 1.00 20.38 121 ASN B O 1
ATOM 2780 N N . GLY B 1 122 ? 7.808 -2.771 9.898 1.00 17.77 122 GLY B N 1
ATOM 2781 C CA . GLY B 1 122 ? 8.104 -4.080 9.362 1.00 17.22 122 GLY B CA 1
ATOM 2782 C C . GLY B 1 122 ? 8.284 -5.135 10.434 1.00 17.86 122 GLY B C 1
ATOM 2783 O O . GLY B 1 122 ? 8.831 -6.184 10.164 1.00 20.95 122 GLY B O 1
ATOM 2784 N N . LEU B 1 123 ? 7.833 -4.866 11.653 1.00 18.20 123 LEU B N 1
ATOM 2785 C CA . LEU B 1 123 ? 7.983 -5.821 12.733 1.00 15.73 123 LEU B CA 1
ATOM 2786 C C . LEU B 1 123 ? 6.681 -6.572 13.010 1.00 15.88 123 LEU B C 1
ATOM 2787 O O . LEU B 1 123 ? 5.596 -6.178 12.555 1.00 19.90 123 LEU B O 1
ATOM 2792 N N . THR B 1 124 ? 6.782 -7.620 13.813 1.00 12.72 124 THR B N 1
ATOM 2793 C CA . THR B 1 124 ? 5.623 -8.420 14.152 1.00 14.95 124 THR B CA 1
ATOM 2794 C C . THR B 1 124 ? 5.130 -8.251 15.577 1.00 13.09 124 THR B C 1
ATOM 2795 O O . THR B 1 124 ? 5.789 -8.672 16.525 1.00 12.50 124 THR B O 1
ATOM 2799 N N . PRO B 1 125 ? 3.947 -7.647 15.746 1.00 12.98 125 PRO B N 1
ATOM 2800 C CA . PRO B 1 125 ? 3.454 -7.480 17.116 1.00 10.21 125 PRO B CA 1
ATOM 2801 C C . PRO B 1 125 ? 2.893 -8.765 17.681 1.00 9.81 125 PRO B C 1
ATOM 2802 O O . PRO B 1 125 ? 2.458 -9.618 16.954 1.00 14.33 125 PRO B O 1
ATOM 2806 N N . VAL B 1 126 ? 3.024 -8.919 18.985 1.00 11.34 126 VAL B N 1
ATOM 2807 C CA . VAL B 1 126 ? 2.537 -10.057 19.731 1.00 10.23 126 VAL B CA 1
ATOM 2808 C C . VAL B 1 126 ? 1.689 -9.357 20.784 1.00 10.86 126 VAL B C 1
ATOM 2809 O O . VAL B 1 126 ? 2.121 -9.143 21.911 1.00 10.94 126 VAL B O 1
ATOM 2813 N N . LEU B 1 127 ? 0.484 -8.985 20.363 1.00 11.56 127 LEU B N 1
ATOM 2814 C CA . LEU B 1 127 ? -0.487 -8.267 21.174 1.00 12.62 127 LEU B CA 1
ATOM 2815 C C . LEU B 1 127 ? -1.080 -9.091 22.291 1.00 14.24 127 LEU B C 1
ATOM 2816 O O . LEU B 1 127 ? -1.715 -10.100 22.021 1.00 19.08 127 LEU B O 1
ATOM 2821 N N . CYS B 1 128 ? -0.898 -8.676 23.542 1.00 11.06 128 CYS B N 1
ATOM 2822 C CA . CYS B 1 128 ? -1.483 -9.430 24.632 1.00 9.38 128 CYS B CA 1
ATOM 2823 C C . CYS B 1 128 ? -2.764 -8.845 25.129 1.00 14.38 128 CYS B C 1
ATOM 2824 O O . CYS B 1 128 ? -2.847 -7.647 25.381 1.00 19.08 128 CYS B O 1
ATOM 2827 N N . ILE B 1 129 ? -3.759 -9.704 25.288 1.00 14.48 129 ILE B N 1
ATOM 2828 C CA . ILE B 1 129 ? -5.062 -9.329 25.823 1.00 13.41 129 ILE B CA 1
ATOM 2829 C C . ILE B 1 129 ? -5.366 -10.304 26.949 1.00 17.35 129 ILE B C 1
ATOM 2830 O O . ILE B 1 129 ? -4.681 -11.323 27.104 1.00 22.65 129 ILE B O 1
ATOM 2835 N N . GLY B 1 130 ? -6.383 -10.013 27.748 1.00 20.43 130 GLY B N 1
ATOM 2836 C CA . GLY B 1 130 ? -6.685 -10.894 28.863 1.00 22.69 130 GLY B CA 1
ATOM 2837 C C . GLY B 1 130 ? -7.434 -10.182 29.970 1.00 25.97 130 GLY B C 1
ATOM 2838 O O . GLY B 1 130 ? -7.190 -9.005 30.219 1.00 30.28 130 GLY B O 1
ATOM 2839 N N . GLU B 1 131 ? -8.328 -10.909 30.640 1.00 27.53 131 GLU B N 1
ATOM 2840 C CA . GLU B 1 131 ? -9.161 -10.377 31.703 1.00 25.45 131 GLU B CA 1
ATOM 2841 C C . GLU B 1 131 ? -8.698 -10.705 33.132 1.00 25.27 131 GLU B C 1
ATOM 2842 O O . GLU B 1 131 ? -8.015 -11.696 33.398 1.00 25.99 131 GLU B O 1
ATOM 2848 N N . SER B 1 132 ? -9.095 -9.837 34.049 1.00 26.03 132 SER B N 1
ATOM 2849 C CA . SER B 1 132 ? -8.772 -9.942 35.459 1.00 27.94 132 SER B CA 1
ATOM 2850 C C . SER B 1 132 ? -9.561 -11.037 36.165 1.00 30.22 132 SER B C 1
ATOM 2851 O O . SER B 1 132 ? -10.435 -11.664 35.592 1.00 34.19 132 SER B O 1
ATOM 2854 N N . ASP B 1 133 ? -9.308 -11.186 37.452 1.00 31.96 133 ASP B N 1
ATOM 2855 C CA . ASP B 1 133 ? -9.980 -12.171 38.261 1.00 34.06 133 ASP B CA 1
ATOM 2856 C C . ASP B 1 133 ? -11.434 -11.796 38.401 1.00 34.47 133 ASP B C 1
ATOM 2857 O O . ASP B 1 133 ? -12.319 -12.642 38.316 1.00 37.81 133 ASP B O 1
ATOM 2862 N N . ALA B 1 134 ? -11.666 -10.515 38.632 1.00 35.41 134 ALA B N 1
ATOM 2863 C CA . ALA B 1 134 ? -13.002 -9.994 38.840 1.00 35.18 134 ALA B CA 1
ATOM 2864 C C . ALA B 1 134 ? -13.784 -9.811 37.589 1.00 36.37 134 ALA B C 1
ATOM 2865 O O . ALA B 1 134 ? -15.002 -9.779 37.658 1.00 40.75 134 ALA B O 1
ATOM 2867 N N . GLN B 1 135 ? -13.117 -9.552 36.470 1.00 33.89 135 GLN B N 1
ATOM 2868 C CA . GLN B 1 135 ? -13.847 -9.416 35.224 1.00 31.72 135 GLN B CA 1
ATOM 2869 C C . GLN B 1 135 ? -14.286 -10.830 34.809 1.00 32.08 135 GLN B C 1
ATOM 2870 O O . GLN B 1 135 ? -15.288 -10.983 34.109 1.00 31.33 135 GLN B O 1
ATOM 2876 N N . ASN B 1 136 ? -13.563 -11.846 35.310 1.00 31.99 136 ASN B N 1
ATOM 2877 C CA . ASN B 1 136 ? -13.832 -13.279 35.054 1.00 33.29 136 ASN B CA 1
ATOM 2878 C C . ASN B 1 136 ? -14.967 -13.844 35.938 1.00 35.43 136 ASN B C 1
ATOM 2879 O O . ASN B 1 136 ? -15.773 -14.679 35.494 1.00 35.66 136 ASN B O 1
ATOM 2884 N N . GLU B 1 137 ? -14.957 -13.457 37.213 1.00 36.24 137 GLU B N 1
ATOM 2885 C CA . GLU B 1 137 ? -16.003 -13.842 38.145 1.00 34.13 137 GLU B CA 1
ATOM 2886 C C . GLU B 1 137 ? -17.272 -13.245 37.600 1.00 32.44 137 GLU B C 1
ATOM 2887 O O . GLU B 1 137 ? -18.295 -13.902 37.578 1.00 39.59 137 GLU B O 1
ATOM 2893 N N . ALA B 1 138 ? -17.188 -12.011 37.127 1.00 27.15 138 ALA B N 1
ATOM 2894 C CA . ALA B 1 138 ? -18.326 -11.318 36.552 1.00 29.46 138 ALA B CA 1
ATOM 2895 C C . ALA B 1 138 ? -18.753 -11.850 35.174 1.00 30.38 138 ALA B C 1
ATOM 2896 O O . ALA B 1 138 ? -19.705 -11.342 34.569 1.00 31.82 138 ALA B O 1
ATOM 2898 N N . GLY B 1 139 ? -18.036 -12.838 34.656 1.00 28.47 139 GLY B N 1
ATOM 2899 C CA . GLY B 1 139 ? -18.397 -13.361 33.354 1.00 24.30 139 GLY B CA 1
ATOM 2900 C C . GLY B 1 139 ? -18.257 -12.322 32.268 1.00 22.60 139 GLY B C 1
ATOM 2901 O O . GLY B 1 139 ? -19.072 -12.258 31.368 1.00 23.43 139 GLY B O 1
ATOM 2902 N N . GLU B 1 140 ? -17.211 -11.506 32.345 1.00 27.46 140 GLU B N 1
ATOM 2903 C CA . GLU B 1 140 ? -16.964 -10.467 31.336 1.00 31.33 140 GLU B CA 1
ATOM 2904 C C . GLU B 1 140 ? -15.758 -10.722 30.406 1.00 28.83 140 GLU B C 1
ATOM 2905 O O . GLU B 1 140 ? -15.330 -9.819 29.662 1.00 29.57 140 GLU B O 1
ATOM 2911 N N . THR B 1 141 ? -15.229 -11.945 30.439 1.00 24.47 141 THR B N 1
ATOM 2912 C CA . THR B 1 141 ? -14.073 -12.326 29.648 1.00 22.68 141 THR B CA 1
ATOM 2913 C C . THR B 1 141 ? -14.031 -11.812 28.221 1.00 26.18 141 THR B C 1
ATOM 2914 O O . THR B 1 141 ? -13.025 -11.252 27.797 1.00 29.46 141 THR B O 1
ATOM 2918 N N . MET B 1 142 ? -15.118 -11.983 27.482 1.00 29.18 142 MET B N 1
ATOM 2919 C CA . MET B 1 142 ? -15.151 -11.556 26.086 1.00 30.02 142 MET B CA 1
ATOM 2920 C C . MET B 1 142 ? -15.402 -10.095 25.880 1.00 30.01 142 MET B C 1
ATOM 2921 O O . MET B 1 142 ? -15.086 -9.542 24.821 1.00 30.83 142 MET B O 1
ATOM 2926 N N . ALA B 1 143 ? -16.014 -9.478 26.880 1.00 28.20 143 ALA B N 1
ATOM 2927 C CA . ALA B 1 143 ? -16.289 -8.063 26.819 1.00 24.52 143 ALA B CA 1
ATOM 2928 C C . ALA B 1 143 ? -14.907 -7.465 26.794 1.00 23.95 143 ALA B C 1
ATOM 2929 O O . ALA B 1 143 ? -14.546 -6.778 25.849 1.00 29.68 143 ALA B O 1
ATOM 2931 N N . VAL B 1 144 ? -14.098 -7.842 27.775 1.00 20.74 144 VAL B N 1
ATOM 2932 C CA . VAL B 1 144 ? -12.735 -7.361 27.871 1.00 21.68 144 VAL B CA 1
ATOM 2933 C C . VAL B 1 144 ? -11.857 -7.642 26.646 1.00 23.18 144 VAL B C 1
ATOM 2934 O O . VAL B 1 144 ? -11.240 -6.723 26.109 1.00 26.43 144 VAL B O 1
ATOM 2938 N N . CYS B 1 145 ? -11.816 -8.894 26.190 1.00 23.87 145 CYS B N 1
ATOM 2939 C CA . CYS B 1 145 ? -11.015 -9.274 25.021 1.00 19.34 145 CYS B CA 1
ATOM 2940 C C . CYS B 1 145 ? -11.506 -8.609 23.757 1.00 19.19 145 CYS B C 1
ATOM 2941 O O . CYS B 1 145 ? -10.735 -8.326 22.851 1.00 18.01 145 CYS B O 1
ATOM 2944 N N . ALA B 1 146 ? -12.805 -8.386 23.678 1.00 19.95 146 ALA B N 1
ATOM 2945 C CA . ALA B 1 146 ? -13.360 -7.732 22.510 1.00 21.24 146 ALA B CA 1
ATOM 2946 C C . ALA B 1 146 ? -12.888 -6.279 22.521 1.00 22.72 146 ALA B C 1
ATOM 2947 O O . ALA B 1 146 ? -12.495 -5.711 21.483 1.00 19.30 146 ALA B O 1
ATOM 2949 N N . ARG B 1 147 ? -12.900 -5.700 23.720 1.00 24.25 147 ARG B N 1
ATOM 2950 C CA . ARG B 1 147 ? -12.500 -4.307 23.931 1.00 25.05 147 ARG B CA 1
ATOM 2951 C C . ARG B 1 147 ? -11.029 -4.075 23.514 1.00 25.19 147 ARG B C 1
ATOM 2952 O O . ARG B 1 147 ? -10.740 -3.300 22.586 1.00 25.19 147 ARG B O 1
ATOM 2960 N N . GLN B 1 148 ? -10.119 -4.821 24.142 1.00 20.43 148 GLN B N 1
ATOM 2961 C CA . GLN B 1 148 ? -8.704 -4.722 23.852 1.00 15.03 148 GLN B CA 1
ATOM 2962 C C . GLN B 1 148 ? -8.338 -4.956 22.398 1.00 17.57 148 GLN B C 1
ATOM 2963 O O . GLN B 1 148 ? -7.415 -4.349 21.877 1.00 21.64 148 GLN B O 1
ATOM 2969 N N . LEU B 1 149 ? -9.137 -5.748 21.710 1.00 21.38 149 LEU B N 1
ATOM 2970 C CA . LEU B 1 149 ? -8.883 -6.068 20.320 1.00 24.20 149 LEU B CA 1
ATOM 2971 C C . LEU B 1 149 ? -9.418 -5.014 19.367 1.00 25.93 149 LEU B C 1
ATOM 2972 O O . LEU B 1 149 ? -8.820 -4.742 18.330 1.00 24.14 149 LEU B O 1
ATOM 2977 N N . ASP B 1 150 ? -10.565 -4.438 19.722 1.00 28.31 150 ASP B N 1
ATOM 2978 C CA . ASP B 1 150 ? -11.211 -3.399 18.913 1.00 29.14 150 ASP B CA 1
ATOM 2979 C C . ASP B 1 150 ? -10.475 -2.066 18.851 1.00 26.62 150 ASP B C 1
ATOM 2980 O O . ASP B 1 150 ? -10.648 -1.297 17.913 1.00 26.28 150 ASP B O 1
ATOM 2985 N N . ALA B 1 151 ? -9.625 -1.819 19.843 1.00 27.50 151 ALA B N 1
ATOM 2986 C CA . ALA B 1 151 ? -8.811 -0.607 19.896 1.00 22.10 151 ALA B CA 1
ATOM 2987 C C . ALA B 1 151 ? -7.904 -0.574 18.673 1.00 19.64 151 ALA B C 1
ATOM 2988 O O . ALA B 1 151 ? -7.446 0.480 18.267 1.00 23.43 151 ALA B O 1
ATOM 2990 N N . VAL B 1 152 ? -7.672 -1.737 18.075 1.00 19.87 152 VAL B N 1
ATOM 2991 C CA . VAL B 1 152 ? -6.853 -1.832 16.875 1.00 22.95 152 VAL B CA 1
ATOM 2992 C C . VAL B 1 152 ? -7.753 -1.923 15.644 1.00 26.86 152 VAL B C 1
ATOM 2993 O O . VAL B 1 152 ? -7.614 -1.158 14.695 1.00 27.15 152 VAL B O 1
ATOM 2997 N N . ILE B 1 153 ? -8.667 -2.888 15.682 1.00 32.37 153 ILE B N 1
ATOM 2998 C CA . ILE B 1 153 ? -9.600 -3.157 14.598 1.00 34.67 153 ILE B CA 1
ATOM 2999 C C . ILE B 1 153 ? -10.424 -1.928 14.286 1.00 35.26 153 ILE B C 1
ATOM 3000 O O . ILE B 1 153 ? -10.558 -1.534 13.120 1.00 33.68 153 ILE B O 1
ATOM 3005 N N . ASN B 1 154 ? -10.995 -1.323 15.322 1.00 34.91 154 ASN B N 1
ATOM 3006 C CA . ASN B 1 154 ? -11.823 -0.145 15.093 1.00 38.92 154 ASN B CA 1
ATOM 3007 C C . ASN B 1 154 ? -11.075 1.115 14.737 1.00 39.79 154 ASN B C 1
ATOM 3008 O O . ASN B 1 154 ? -11.639 2.190 14.805 1.00 44.59 154 ASN B O 1
ATOM 3013 N N . THR B 1 155 ? -9.801 1.001 14.392 1.00 39.99 155 THR B N 1
ATOM 3014 C CA . THR B 1 155 ? -9.034 2.174 14.013 1.00 38.96 155 THR B CA 1
ATOM 3015 C C . THR B 1 155 ? -8.268 1.841 12.772 1.00 39.34 155 THR B C 1
ATOM 3016 O O . THR B 1 155 ? -8.392 2.509 11.746 1.00 44.10 155 THR B O 1
ATOM 3020 N N . GLN B 1 156 ? -7.471 0.791 12.886 1.00 36.68 156 GLN B N 1
ATOM 3021 C CA . GLN B 1 156 ? -6.625 0.335 11.810 1.00 33.91 156 GLN B CA 1
ATOM 3022 C C . GLN B 1 156 ? -7.352 -0.608 10.874 1.00 34.59 156 GLN B C 1
ATOM 3023 O O . GLN B 1 156 ? -6.984 -0.729 9.698 1.00 34.64 156 GLN B O 1
ATOM 3029 N N . GLY B 1 157 ? -8.390 -1.257 11.399 1.00 33.51 157 GLY B N 1
ATOM 3030 C CA . GLY B 1 157 ? -9.177 -2.185 10.610 1.00 34.34 157 GLY B CA 1
ATOM 3031 C C . GLY B 1 157 ? -8.733 -3.632 10.689 1.00 32.88 157 GLY B C 1
ATOM 3032 O O . GLY B 1 157 ? -7.546 -3.900 10.724 1.00 34.48 157 GLY B O 1
ATOM 3033 N N . VAL B 1 158 ? -9.697 -4.550 10.661 1.00 31.20 158 VAL B N 1
ATOM 3034 C CA . VAL B 1 158 ? -9.453 -5.979 10.721 1.00 29.31 158 VAL B CA 1
ATOM 3035 C C . VAL B 1 158 ? -8.187 -6.412 10.027 1.00 29.61 158 VAL B C 1
ATOM 3036 O O . VAL B 1 158 ? -7.402 -7.151 10.596 1.00 29.56 158 VAL B O 1
ATOM 3040 N N . GLU B 1 159 ? -8.016 -5.995 8.782 1.00 29.72 159 GLU B N 1
ATOM 3041 C CA . GLU B 1 159 ? -6.829 -6.367 8.039 1.00 35.14 159 GLU B CA 1
ATOM 3042 C C . GLU B 1 159 ? -5.604 -6.228 8.918 1.00 35.48 159 GLU B C 1
ATOM 3043 O O . GLU B 1 159 ? -4.819 -7.146 8.978 1.00 38.75 159 GLU B O 1
ATOM 3049 N N . ALA B 1 160 ? -5.461 -5.102 9.623 1.00 34.23 160 ALA B N 1
ATOM 3050 C CA . ALA B 1 160 ? -4.289 -4.838 10.481 1.00 31.48 160 ALA B CA 1
ATOM 3051 C C . ALA B 1 160 ? -3.747 -6.022 11.274 1.00 30.53 160 ALA B C 1
ATOM 3052 O O . ALA B 1 160 ? -2.552 -6.076 11.528 1.00 31.56 160 ALA B O 1
ATOM 3054 N N . LEU B 1 161 ? -4.601 -6.970 11.655 1.00 27.55 161 LEU B N 1
ATOM 3055 C CA . LEU B 1 161 ? -4.127 -8.146 12.388 1.00 29.29 161 LEU B CA 1
ATOM 3056 C C . LEU B 1 161 ? -3.406 -9.123 11.447 1.00 30.29 161 LEU B C 1
ATOM 3057 O O . LEU B 1 161 ? -2.953 -10.205 11.841 1.00 30.53 161 LEU B O 1
ATOM 3062 N N . GLU B 1 162 ? -3.316 -8.700 10.194 1.00 33.74 162 GLU B N 1
ATOM 3063 C CA . GLU B 1 162 ? -2.659 -9.413 9.102 1.00 37.75 162 GLU B CA 1
ATOM 3064 C C . GLU B 1 162 ? -1.207 -9.655 9.504 1.00 34.25 162 GLU B C 1
ATOM 3065 O O . GLU B 1 162 ? -0.441 -8.717 9.655 1.00 36.02 162 GLU B O 1
ATOM 3071 N N . GLY B 1 163 ? -0.834 -10.896 9.749 1.00 33.29 163 GLY B N 1
ATOM 3072 C CA . GLY B 1 163 ? 0.554 -11.140 10.093 1.00 32.42 163 GLY B CA 1
ATOM 3073 C C . GLY B 1 163 ? 0.999 -10.576 11.424 1.00 32.26 163 GLY B C 1
ATOM 3074 O O . GLY B 1 163 ? 2.058 -9.954 11.547 1.00 34.07 163 GLY B O 1
ATOM 3075 N N . ALA B 1 164 ? 0.141 -10.772 12.413 1.00 31.74 164 ALA B N 1
ATOM 3076 C CA . ALA B 1 164 ? 0.388 -10.361 13.783 1.00 29.48 164 ALA B CA 1
ATOM 3077 C C . ALA B 1 164 ? 0.046 -11.606 14.585 1.00 26.31 164 ALA B C 1
ATOM 3078 O O . ALA B 1 164 ? -0.578 -12.524 14.066 1.00 29.56 164 ALA B O 1
ATOM 3080 N N . ILE B 1 165 ? 0.477 -11.644 15.831 1.00 21.28 165 ILE B N 1
ATOM 3081 C CA . ILE B 1 165 ? 0.177 -12.743 16.728 1.00 18.11 165 ILE B CA 1
ATOM 3082 C C . ILE B 1 165 ? -0.634 -12.116 17.890 1.00 22.93 165 ILE B C 1
ATOM 3083 O O . ILE B 1 165 ? -0.478 -10.916 18.208 1.00 23.82 165 ILE B O 1
ATOM 3088 N N . ILE B 1 166 ? -1.585 -12.880 18.430 1.00 21.47 166 ILE B N 1
ATOM 3089 C CA . ILE B 1 166 ? -2.416 -12.415 19.530 1.00 15.73 166 ILE B CA 1
ATOM 3090 C C . ILE B 1 166 ? -2.122 -13.422 20.603 1.00 16.38 166 ILE B C 1
ATOM 3091 O O . ILE B 1 166 ? -1.935 -14.583 20.306 1.00 18.51 166 ILE B O 1
ATOM 3096 N N . ALA B 1 167 ? -2.021 -12.982 21.841 1.00 13.77 167 ALA B N 1
ATOM 3097 C CA . ALA B 1 167 ? -1.724 -13.904 22.904 1.00 10.84 167 ALA B CA 1
ATOM 3098 C C . ALA B 1 167 ? -2.742 -13.649 24.000 1.00 16.70 167 ALA B C 1
ATOM 3099 O O . ALA B 1 167 ? -2.874 -12.525 24.477 1.00 20.12 167 ALA B O 1
ATOM 3101 N N . TYR B 1 168 ? -3.510 -14.679 24.355 1.00 18.19 168 TYR B N 1
ATOM 3102 C CA . TYR B 1 168 ? -4.524 -14.533 25.365 1.00 15.17 168 TYR B CA 1
ATOM 3103 C C . TYR B 1 168 ? -3.999 -14.854 26.750 1.00 17.65 168 TYR B C 1
ATOM 3104 O O . TYR B 1 168 ? -3.626 -15.984 27.034 1.00 17.52 168 TYR B O 1
ATOM 3113 N N . GLU B 1 169 ? -4.000 -13.853 27.622 1.00 17.23 169 GLU B N 1
ATOM 3114 C CA . GLU B 1 169 ? -3.526 -14.038 28.985 1.00 19.66 169 GLU B CA 1
ATOM 3115 C C . GLU B 1 169 ? -4.622 -14.204 30.030 1.00 21.79 169 GLU B C 1
ATOM 3116 O O . GLU B 1 169 ? -5.312 -13.250 30.396 1.00 23.58 169 GLU B O 1
ATOM 3122 N N . PRO B 1 170 ? -4.759 -15.401 30.575 1.00 21.84 170 PRO B N 1
ATOM 3123 C CA . PRO B 1 170 ? -5.783 -15.603 31.594 1.00 23.01 170 PRO B CA 1
ATOM 3124 C C . PRO B 1 170 ? -5.220 -15.058 32.909 1.00 24.37 170 PRO B C 1
ATOM 3125 O O . PRO B 1 170 ? -4.744 -15.820 33.749 1.00 27.40 170 PRO B O 1
ATOM 3129 N N . ILE B 1 171 ? -5.238 -13.738 33.063 1.00 22.96 171 ILE B N 1
ATOM 3130 C CA . ILE B 1 171 ? -4.714 -13.093 34.271 1.00 21.99 171 ILE B CA 1
ATOM 3131 C C . ILE B 1 171 ? -5.423 -13.558 35.549 1.00 24.75 171 ILE B C 1
ATOM 3132 O O . ILE B 1 171 ? -4.807 -13.596 36.634 1.00 25.17 171 ILE B O 1
ATOM 3137 N N . TRP B 1 172 ? -6.721 -13.862 35.428 1.00 27.45 172 TRP B N 1
ATOM 3138 C CA . TRP B 1 172 ? -7.524 -14.338 36.563 1.00 29.81 172 TRP B CA 1
ATOM 3139 C C . TRP B 1 172 ? -6.900 -15.562 37.239 1.00 34.15 172 TRP B C 1
ATOM 3140 O O . TRP B 1 172 ? -6.856 -15.632 38.478 1.00 39.00 172 TRP B O 1
ATOM 3151 N N . ALA B 1 173 ? -6.372 -16.499 36.444 1.00 37.24 173 ALA B N 1
ATOM 3152 C CA . ALA B 1 173 ? -5.702 -17.695 37.002 1.00 40.80 173 ALA B CA 1
ATOM 3153 C C . ALA B 1 173 ? -4.356 -17.089 37.452 1.00 47.42 173 ALA B C 1
ATOM 3154 O O . ALA B 1 173 ? -4.211 -15.843 37.374 1.00 55.30 173 ALA B O 1
ATOM 3156 N N . ILE B 1 174 ? -3.361 -17.918 37.816 1.00 50.50 174 ILE B N 1
ATOM 3157 C CA . ILE B 1 174 ? -2.018 -17.435 38.245 1.00 54.41 174 ILE B CA 1
ATOM 3158 C C . ILE B 1 174 ? -1.784 -17.464 39.768 1.00 59.36 174 ILE B C 1
ATOM 3159 O O . ILE B 1 174 ? -2.001 -16.452 40.489 1.00 59.05 174 ILE B O 1
ATOM 3164 N N . GLY B 1 175 ? -1.389 -18.654 40.237 1.00 62.82 175 GLY B N 1
ATOM 3165 C CA . GLY B 1 175 ? -1.105 -18.862 41.648 1.00 62.68 175 GLY B CA 1
ATOM 3166 C C . GLY B 1 175 ? -2.278 -18.706 42.609 1.00 61.39 175 GLY B C 1
ATOM 3167 O O . GLY B 1 175 ? -2.211 -19.214 43.754 1.00 62.31 175 GLY B O 1
ATOM 3168 N N . THR B 1 176 ? -3.334 -18.017 42.142 1.00 59.88 176 THR B N 1
ATOM 3169 C CA . THR B 1 176 ? -4.558 -17.736 42.901 1.00 56.18 176 THR B CA 1
ATOM 3170 C C . THR B 1 176 ? -5.477 -18.964 43.033 1.00 56.24 176 THR B C 1
ATOM 3171 O O . THR B 1 176 ? -6.713 -18.840 43.122 1.00 57.40 176 THR B O 1
ATOM 3175 N N . GLY B 1 177 ? -4.846 -20.140 43.086 1.00 56.36 177 GLY B N 1
ATOM 3176 C CA . GLY B 1 177 ? -5.555 -21.393 43.224 1.00 56.80 177 GLY B CA 1
ATOM 3177 C C . GLY B 1 177 ? -6.353 -21.695 41.979 1.00 59.28 177 GLY B C 1
ATOM 3178 O O . GLY B 1 177 ? -6.748 -22.852 41.758 1.00 63.27 177 GLY B O 1
ATOM 3179 N N . LYS B 1 178 ? -6.612 -20.660 41.176 1.00 55.50 178 LYS B N 1
ATOM 3180 C CA . LYS B 1 178 ? -7.374 -20.828 39.951 1.00 51.57 178 LYS B CA 1
ATOM 3181 C C . LYS B 1 178 ? -6.566 -21.288 38.780 1.00 50.38 178 LYS B C 1
ATOM 3182 O O . LYS B 1 178 ? -5.366 -20.971 38.655 1.00 50.05 178 LYS B O 1
ATOM 3188 N N . ALA B 1 179 ? -7.247 -22.087 37.956 1.00 50.24 179 ALA B N 1
ATOM 3189 C CA . ALA B 1 179 ? -6.668 -22.715 36.778 1.00 47.29 179 ALA B CA 1
ATOM 3190 C C . ALA B 1 179 ? -7.549 -22.684 35.557 1.00 46.58 179 ALA B C 1
ATOM 3191 O O . ALA B 1 179 ? -8.787 -22.776 35.654 1.00 48.31 179 ALA B O 1
ATOM 3193 N N . ALA B 1 180 ? -6.878 -22.556 34.413 1.00 43.04 180 ALA B N 1
ATOM 3194 C CA . ALA B 1 180 ? -7.508 -22.567 33.103 1.00 42.28 180 ALA B CA 1
ATOM 3195 C C . ALA B 1 180 ? -7.213 -23.990 32.606 1.00 42.05 180 ALA B C 1
ATOM 3196 O O . ALA B 1 180 ? -6.196 -24.585 32.979 1.00 46.56 180 ALA B O 1
ATOM 3198 N N . THR B 1 181 ? -8.130 -24.567 31.841 1.00 38.35 181 THR B N 1
ATOM 3199 C CA . THR B 1 181 ? -7.939 -25.909 31.328 1.00 35.11 181 THR B CA 1
ATOM 3200 C C . THR B 1 181 ? -7.820 -25.740 29.828 1.00 36.07 181 THR B C 1
ATOM 3201 O O . THR B 1 181 ? -8.081 -24.649 29.307 1.00 36.94 181 THR B O 1
ATOM 3205 N N . ALA B 1 182 ? -7.442 -26.801 29.121 1.00 35.37 182 ALA B N 1
ATOM 3206 C CA . ALA B 1 182 ? -7.330 -26.695 27.670 1.00 34.21 182 ALA B CA 1
ATOM 3207 C C . ALA B 1 182 ? -8.703 -26.403 27.060 1.00 34.46 182 ALA B C 1
ATOM 3208 O O . ALA B 1 182 ? -8.794 -25.819 25.980 1.00 34.94 182 ALA B O 1
ATOM 3210 N N . GLU B 1 183 ? -9.762 -26.749 27.800 1.00 36.96 183 GLU B N 1
ATOM 3211 C CA . GLU B 1 183 ? -11.155 -26.547 27.361 1.00 37.22 183 GLU B CA 1
ATOM 3212 C C . GLU B 1 183 ? -11.549 -25.077 27.482 1.00 35.96 183 GLU B C 1
ATOM 3213 O O . GLU B 1 183 ? -12.199 -24.524 26.591 1.00 35.15 183 GLU B O 1
ATOM 3219 N N . ASP B 1 184 ? -11.181 -24.479 28.612 1.00 33.68 184 ASP B N 1
ATOM 3220 C CA . ASP B 1 184 ? -11.405 -23.063 28.876 1.00 34.45 184 ASP B CA 1
ATOM 3221 C C . ASP B 1 184 ? -10.702 -22.284 27.767 1.00 33.47 184 ASP B C 1
ATOM 3222 O O . ASP B 1 184 ? -11.316 -21.466 27.073 1.00 35.07 184 ASP B O 1
ATOM 3227 N N . ALA B 1 185 ? -9.395 -22.536 27.644 1.00 28.58 185 ALA B N 1
ATOM 3228 C CA . ALA B 1 185 ? -8.553 -21.902 26.655 1.00 22.89 185 ALA B CA 1
ATOM 3229 C C . ALA B 1 185 ? -9.186 -21.943 25.266 1.00 24.88 185 ALA B C 1
ATOM 3230 O O . ALA B 1 185 ? -9.332 -20.897 24.611 1.00 23.65 185 ALA B O 1
ATOM 3232 N N . GLN B 1 186 ? -9.593 -23.138 24.826 1.00 23.09 186 GLN B N 1
ATOM 3233 C CA . GLN B 1 186 ? -10.193 -23.298 23.502 1.00 21.25 186 GLN B CA 1
ATOM 3234 C C . GLN B 1 186 ? -11.511 -22.560 23.395 1.00 22.45 186 GLN B C 1
ATOM 3235 O O . GLN B 1 186 ? -11.825 -21.989 22.354 1.00 23.18 186 GLN B O 1
ATOM 3241 N N . ARG B 1 187 ? -12.281 -22.580 24.477 1.00 22.88 187 ARG B N 1
ATOM 3242 C CA . ARG B 1 187 ? -13.585 -21.913 24.543 1.00 25.41 187 ARG B CA 1
ATOM 3243 C C . ARG B 1 187 ? -13.311 -20.478 24.176 1.00 26.41 187 ARG B C 1
ATOM 3244 O O . ARG B 1 187 ? -13.646 -20.030 23.076 1.00 29.87 187 ARG B O 1
ATOM 3252 N N . ILE B 1 188 ? -12.521 -19.833 25.029 1.00 25.22 188 ILE B N 1
ATOM 3253 C CA . ILE B 1 188 ? -12.126 -18.444 24.857 1.00 21.70 188 ILE B CA 1
ATOM 3254 C C . ILE B 1 188 ? -11.488 -18.099 23.488 1.00 19.97 188 ILE B C 1
ATOM 3255 O O . ILE B 1 188 ? -11.915 -17.137 22.840 1.00 21.96 188 ILE B O 1
ATOM 3260 N N . HIS B 1 189 ? -10.527 -18.905 23.020 1.00 18.77 189 HIS B N 1
ATOM 3261 C CA . HIS B 1 189 ? -9.859 -18.646 21.727 1.00 16.49 189 HIS B CA 1
ATOM 3262 C C . HIS B 1 189 ? -10.802 -18.746 20.569 1.00 15.93 189 HIS B C 1
ATOM 3263 O O . HIS B 1 189 ? -10.546 -18.190 19.512 1.00 18.65 189 HIS B O 1
ATOM 3270 N N . ALA B 1 190 ? -11.878 -19.496 20.743 1.00 19.53 190 ALA B N 1
ATOM 3271 C CA . ALA B 1 190 ? -12.847 -19.647 19.674 1.00 19.87 190 ALA B CA 1
ATOM 3272 C C . ALA B 1 190 ? -13.688 -18.391 19.582 1.00 19.85 190 ALA B C 1
ATOM 3273 O O . ALA B 1 190 ? -14.002 -17.929 18.477 1.00 19.36 190 ALA B O 1
ATOM 3275 N N . GLN B 1 191 ? -14.025 -17.828 20.745 1.00 22.02 191 GLN B N 1
ATOM 3276 C CA . GLN B 1 191 ? -14.813 -16.594 20.811 1.00 25.33 191 GLN B CA 1
ATOM 3277 C C . GLN B 1 191 ? -14.043 -15.417 20.195 1.00 25.18 191 GLN B C 1
ATOM 3278 O O . GLN B 1 191 ? -14.603 -14.646 19.422 1.00 26.38 191 GLN B O 1
ATOM 3284 N N . ILE B 1 192 ? -12.757 -15.289 20.534 1.00 23.82 192 ILE B N 1
ATOM 3285 C CA . ILE B 1 192 ? -11.922 -14.211 20.003 1.00 19.62 192 ILE B CA 1
ATOM 3286 C C . ILE B 1 192 ? -11.846 -14.319 18.503 1.00 21.69 192 ILE B C 1
ATOM 3287 O O . ILE B 1 192 ? -12.079 -13.351 17.805 1.00 24.89 192 ILE B O 1
ATOM 3292 N N . ARG B 1 193 ? -11.481 -15.498 18.004 1.00 25.64 193 ARG B N 1
ATOM 3293 C CA . ARG B 1 193 ? -11.357 -15.704 16.560 1.00 27.07 193 ARG B CA 1
ATOM 3294 C C . ARG B 1 193 ? -12.666 -15.332 15.899 1.00 28.77 193 ARG B C 1
ATOM 3295 O O . ARG B 1 193 ? -12.683 -14.591 14.915 1.00 28.56 193 ARG B O 1
ATOM 3303 N N . ALA B 1 194 ? -13.759 -15.805 16.498 1.00 30.31 194 ALA B N 1
ATOM 3304 C CA . ALA B 1 194 ? -15.113 -15.542 16.013 1.00 30.73 194 ALA B CA 1
ATOM 3305 C C . ALA B 1 194 ? -15.390 -14.043 15.916 1.00 31.56 194 ALA B C 1
ATOM 3306 O O . ALA B 1 194 ? -16.012 -13.567 14.954 1.00 35.82 194 ALA B O 1
ATOM 3308 N N . HIS B 1 195 ? -14.903 -13.304 16.906 1.00 30.68 195 HIS B N 1
ATOM 3309 C CA . HIS B 1 195 ? -15.078 -11.852 16.950 1.00 31.42 195 HIS B CA 1
ATOM 3310 C C . HIS B 1 195 ? -14.389 -11.197 15.760 1.00 28.41 195 HIS B C 1
ATOM 3311 O O . HIS B 1 195 ? -14.807 -10.150 15.250 1.00 30.27 195 HIS B O 1
ATOM 3318 N N . ILE B 1 196 ? -13.319 -11.837 15.333 1.00 27.33 196 ILE B N 1
ATOM 3319 C CA . ILE B 1 196 ? -12.546 -11.361 14.216 1.00 29.54 196 ILE B CA 1
ATOM 3320 C C . ILE B 1 196 ? -13.267 -11.839 12.952 1.00 32.31 196 ILE B C 1
ATOM 3321 O O . ILE B 1 196 ? -13.432 -11.077 11.999 1.00 34.32 196 ILE B O 1
ATOM 3326 N N . ALA B 1 197 ? -13.792 -13.062 12.996 1.00 32.41 197 ALA B N 1
ATOM 3327 C CA . ALA B 1 197 ? -14.490 -13.646 11.854 1.00 34.10 197 ALA B CA 1
ATOM 3328 C C . ALA B 1 197 ? -15.726 -12.866 11.457 1.00 35.60 197 ALA B C 1
ATOM 3329 O O . ALA B 1 197 ? -16.268 -13.041 10.369 1.00 36.87 197 ALA B O 1
ATOM 3331 N N . GLU B 1 198 ? -16.160 -11.998 12.355 1.00 39.09 198 GLU B N 1
ATOM 3332 C CA . GLU B 1 198 ? -17.334 -11.163 12.159 1.00 39.89 198 GLU B CA 1
ATOM 3333 C C . GLU B 1 198 ? -17.055 -10.025 11.196 1.00 40.77 198 GLU B C 1
ATOM 3334 O O . GLU B 1 198 ? -17.962 -9.538 10.509 1.00 42.44 198 GLU B O 1
ATOM 3340 N N . LYS B 1 199 ? -15.819 -9.538 11.208 1.00 41.14 199 LYS B N 1
ATOM 3341 C CA . LYS B 1 199 ? -15.444 -8.454 10.300 1.00 41.79 199 LYS B CA 1
ATOM 3342 C C . LYS B 1 199 ? -14.807 -9.059 9.039 1.00 42.82 199 LYS B C 1
ATOM 3343 O O . LYS B 1 199 ? -15.002 -8.555 7.923 1.00 45.86 199 LYS B O 1
ATOM 3349 N N . SER B 1 200 ? -14.046 -10.137 9.242 1.00 43.30 200 SER B N 1
ATOM 3350 C CA . SER B 1 200 ? -13.356 -10.860 8.180 1.00 41.89 200 SER B CA 1
ATOM 3351 C C . SER B 1 200 ? -13.068 -12.298 8.623 1.00 44.15 200 SER B C 1
ATOM 3352 O O . SER B 1 200 ? -12.553 -12.536 9.722 1.00 43.40 200 SER B O 1
ATOM 3355 N N . GLU B 1 201 ? -13.444 -13.254 7.779 1.00 45.49 201 GLU B N 1
ATOM 3356 C CA . GLU B 1 201 ? -13.232 -14.675 8.061 1.00 46.15 201 GLU B CA 1
ATOM 3357 C C . GLU B 1 201 ? -11.860 -15.126 7.562 1.00 44.40 201 GLU B C 1
ATOM 3358 O O . GLU B 1 201 ? -11.265 -16.074 8.095 1.00 43.31 201 GLU B O 1
ATOM 3364 N N . ALA B 1 202 ? -11.375 -14.460 6.517 1.00 41.17 202 ALA B N 1
ATOM 3365 C CA . ALA B 1 202 ? -10.076 -14.787 5.956 1.00 40.14 202 ALA B CA 1
ATOM 3366 C C . ALA B 1 202 ? -9.036 -14.475 7.018 1.00 39.93 202 ALA B C 1
ATOM 3367 O O . ALA B 1 202 ? -8.230 -15.337 7.388 1.00 40.91 202 ALA B O 1
ATOM 3369 N N . VAL B 1 203 ? -9.106 -13.255 7.543 1.00 35.82 203 VAL B N 1
ATOM 3370 C CA . VAL B 1 203 ? -8.204 -12.816 8.591 1.00 32.52 203 VAL B CA 1
ATOM 3371 C C . VAL B 1 203 ? -8.327 -13.801 9.754 1.00 32.61 203 VAL B C 1
ATOM 3372 O O . VAL B 1 203 ? -7.376 -14.492 10.108 1.00 34.14 203 VAL B O 1
ATOM 3376 N N . ALA B 1 204 ? -9.536 -13.944 10.270 1.00 31.49 204 ALA B N 1
ATOM 3377 C CA . ALA B 1 204 ? -9.757 -14.823 11.400 1.00 31.16 204 ALA B CA 1
ATOM 3378 C C . ALA B 1 204 ? -9.170 -16.219 11.264 1.00 31.38 204 ALA B C 1
ATOM 3379 O O . ALA B 1 204 ? -8.484 -16.702 12.162 1.00 33.45 204 ALA B O 1
ATOM 3381 N N . LYS B 1 205 ? -9.372 -16.856 10.125 1.00 32.59 205 LYS B N 1
ATOM 3382 C CA . LYS B 1 205 ? -8.869 -18.212 9.999 1.00 33.45 205 LYS B CA 1
ATOM 3383 C C . LYS B 1 205 ? -7.363 -18.296 9.967 1.00 33.40 205 LYS B C 1
ATOM 3384 O O . LYS B 1 205 ? -6.795 -19.314 10.338 1.00 31.09 205 LYS B O 1
ATOM 3390 N N . ASN B 1 206 ? -6.729 -17.190 9.591 1.00 36.37 206 ASN B N 1
ATOM 3391 C CA . ASN B 1 206 ? -5.265 -17.091 9.482 1.00 38.21 206 ASN B CA 1
ATOM 3392 C C . ASN B 1 206 ? -4.483 -16.591 10.715 1.00 37.28 206 ASN B C 1
ATOM 3393 O O . ASN B 1 206 ? -3.308 -16.930 10.894 1.00 39.22 206 ASN B O 1
ATOM 3398 N N . VAL B 1 207 ? -5.109 -15.761 11.539 1.00 32.53 207 VAL B N 1
ATOM 3399 C CA . VAL B 1 207 ? -4.416 -15.186 12.671 1.00 25.24 207 VAL B CA 1
ATOM 3400 C C . VAL B 1 207 ? -3.997 -16.178 13.716 1.00 21.79 207 VAL B C 1
ATOM 3401 O O . VAL B 1 207 ? -4.813 -16.932 14.210 1.00 23.57 207 VAL B O 1
ATOM 3405 N N . VAL B 1 208 ? -2.704 -16.181 14.025 1.00 20.20 208 VAL B N 1
ATOM 3406 C CA . VAL B 1 208 ? -2.145 -17.055 15.049 1.00 16.78 208 VAL B CA 1
ATOM 3407 C C . VAL B 1 208 ? -2.588 -16.477 16.357 1.00 17.05 208 VAL B C 1
ATOM 3408 O O . VAL B 1 208 ? -2.464 -15.294 16.586 1.00 23.28 208 VAL B O 1
ATOM 3412 N N . ILE B 1 209 ? -3.153 -17.319 17.197 1.00 17.18 209 ILE B N 1
ATOM 3413 C CA . ILE B 1 209 ? -3.651 -16.916 18.483 1.00 12.69 209 ILE B CA 1
ATOM 3414 C C . ILE B 1 209 ? -3.020 -17.849 19.484 1.00 15.67 209 ILE B C 1
ATOM 3415 O O . ILE B 1 209 ? -3.442 -18.998 19.623 1.00 17.97 209 ILE B O 1
ATOM 3420 N N . GLN B 1 210 ? -1.977 -17.367 20.151 1.00 15.36 210 GLN B N 1
ATOM 3421 C CA . GLN B 1 210 ? -1.269 -18.152 21.145 1.00 12.77 210 GLN B CA 1
ATOM 3422 C C . GLN B 1 210 ? -1.998 -18.101 22.477 1.00 10.74 210 GLN B C 1
ATOM 3423 O O . GLN B 1 210 ? -2.658 -17.132 22.772 1.00 13.30 210 GLN B O 1
ATOM 3429 N N . TYR B 1 211 ? -1.762 -19.097 23.318 1.00 8.68 211 TYR B N 1
ATOM 3430 C CA . TYR B 1 211 ? -2.341 -19.171 24.638 1.00 9.87 211 TYR B CA 1
ATOM 3431 C C . TYR B 1 211 ? -1.273 -18.726 25.637 1.00 12.11 211 TYR B C 1
ATOM 3432 O O . TYR B 1 211 ? -0.184 -19.292 25.683 1.00 15.08 211 TYR B O 1
ATOM 3441 N N . GLY B 1 212 ? -1.607 -17.749 26.475 1.00 14.55 212 GLY B N 1
ATOM 3442 C CA . GLY B 1 212 ? -0.651 -17.246 27.441 1.00 13.20 212 GLY B CA 1
ATOM 3443 C C . GLY B 1 212 ? -0.770 -17.748 28.867 1.00 17.66 212 GLY B C 1
ATOM 3444 O O . GLY B 1 212 ? -0.189 -17.172 29.775 1.00 20.91 212 GLY B O 1
ATOM 3445 N N . GLY B 1 213 ? -1.492 -18.829 29.098 1.00 20.33 213 GLY B N 1
ATOM 3446 C CA . GLY B 1 213 ? -1.624 -19.306 30.463 1.00 21.46 213 GLY B CA 1
ATOM 3447 C C . GLY B 1 213 ? -0.434 -20.116 30.874 1.00 23.88 213 GLY B C 1
ATOM 3448 O O . GLY B 1 213 ? 0.576 -20.130 30.175 1.00 28.49 213 GLY B O 1
ATOM 3449 N N . SER B 1 214 ? -0.536 -20.774 32.021 1.00 26.83 214 SER B N 1
ATOM 3450 C CA . SER B 1 214 ? 0.548 -21.614 32.509 1.00 29.26 214 SER B CA 1
ATOM 3451 C C . SER B 1 214 ? 0.557 -22.957 31.792 1.00 30.33 214 SER B C 1
ATOM 3452 O O . SER B 1 214 ? -0.293 -23.810 32.031 1.00 36.05 214 SER B O 1
ATOM 3455 N N . VAL B 1 215 ? 1.535 -23.132 30.917 1.00 30.51 215 VAL B N 1
ATOM 3456 C CA . VAL B 1 215 ? 1.679 -24.335 30.130 1.00 28.81 215 VAL B CA 1
ATOM 3457 C C . VAL B 1 215 ? 3.020 -24.943 30.498 1.00 28.60 215 VAL B C 1
ATOM 3458 O O . VAL B 1 215 ? 4.005 -24.236 30.641 1.00 29.82 215 VAL B O 1
ATOM 3462 N N . LYS B 1 216 ? 3.020 -26.245 30.750 1.00 29.12 216 LYS B N 1
ATOM 3463 C CA . LYS B 1 216 ? 4.226 -26.971 31.111 1.00 29.53 216 LYS B CA 1
ATOM 3464 C C . LYS B 1 216 ? 4.384 -28.140 30.130 1.00 32.41 216 LYS B C 1
ATOM 3465 O O . LYS B 1 216 ? 3.451 -28.453 29.372 1.00 33.96 216 LYS B O 1
ATOM 3471 N N . PRO B 1 217 ? 5.565 -28.800 30.115 1.00 33.45 217 PRO B N 1
ATOM 3472 C CA . PRO B 1 217 ? 5.826 -29.940 29.217 1.00 32.45 217 PRO B CA 1
ATOM 3473 C C . PRO B 1 217 ? 4.684 -30.933 29.115 1.00 34.51 217 PRO B C 1
ATOM 3474 O O . PRO B 1 217 ? 4.362 -31.409 28.027 1.00 38.44 217 PRO B O 1
ATOM 3478 N N . GLU B 1 218 ? 4.060 -31.220 30.250 1.00 36.40 218 GLU B N 1
ATOM 3479 C CA . GLU B 1 218 ? 2.929 -32.143 30.317 1.00 41.21 218 GLU B CA 1
ATOM 3480 C C . GLU B 1 218 ? 1.550 -31.453 30.369 1.00 42.09 218 GLU B C 1
ATOM 3481 O O . GLU B 1 218 ? 0.672 -31.844 31.136 1.00 42.56 218 GLU B O 1
ATOM 3487 N N . ASN B 1 219 ? 1.399 -30.389 29.585 1.00 43.82 219 ASN B N 1
ATOM 3488 C CA . ASN B 1 219 ? 0.145 -29.625 29.466 1.00 43.46 219 ASN B CA 1
ATOM 3489 C C . ASN B 1 219 ? 0.103 -29.460 27.975 1.00 43.09 219 ASN B C 1
ATOM 3490 O O . ASN B 1 219 ? -0.837 -29.872 27.297 1.00 42.90 219 ASN B O 1
ATOM 3495 N N . ALA B 1 220 ? 1.214 -28.892 27.510 1.00 39.94 220 ALA B N 1
ATOM 3496 C CA . ALA B 1 220 ? 1.470 -28.540 26.141 1.00 38.80 220 ALA B CA 1
ATOM 3497 C C . ALA B 1 220 ? 0.636 -29.208 25.049 1.00 38.25 220 ALA B C 1
ATOM 3498 O O . ALA B 1 220 ? -0.064 -28.512 24.285 1.00 37.85 220 ALA B O 1
ATOM 3500 N N . ALA B 1 221 ? 0.655 -30.541 24.987 1.00 34.91 221 ALA B N 1
ATOM 3501 C CA . ALA B 1 221 ? -0.097 -31.214 23.925 1.00 29.60 221 ALA B CA 1
ATOM 3502 C C . ALA B 1 221 ? -1.615 -31.246 24.150 1.00 27.91 221 ALA B C 1
ATOM 3503 O O . ALA B 1 221 ? -2.402 -31.359 23.195 1.00 28.69 221 ALA B O 1
ATOM 3505 N N . ALA B 1 222 ? -2.032 -31.114 25.402 1.00 23.39 222 ALA B N 1
ATOM 3506 C CA . ALA B 1 222 ? -3.448 -31.066 25.689 1.00 22.57 222 ALA B CA 1
ATOM 3507 C C . ALA B 1 222 ? -3.920 -29.728 25.090 1.00 23.97 222 ALA B C 1
ATOM 3508 O O . ALA B 1 222 ? -4.989 -29.623 24.461 1.00 27.07 222 ALA B O 1
ATOM 3510 N N . TYR B 1 223 ? -3.064 -28.721 25.219 1.00 20.47 223 TYR B N 1
ATOM 3511 C CA . TYR B 1 223 ? -3.379 -27.422 24.694 1.00 15.62 223 TYR B CA 1
ATOM 3512 C C . TYR B 1 223 ? -3.250 -27.358 23.214 1.00 16.55 223 TYR B C 1
ATOM 3513 O O . TYR B 1 223 ? -4.171 -26.949 22.530 1.00 19.80 223 TYR B O 1
ATOM 3522 N N . PHE B 1 224 ? -2.097 -27.754 22.697 1.00 19.87 224 PHE B N 1
ATOM 3523 C CA . PHE B 1 224 ? -1.884 -27.667 21.265 1.00 23.51 224 PHE B CA 1
ATOM 3524 C C . PHE B 1 224 ? -2.780 -28.536 20.418 1.00 24.99 224 PHE B C 1
ATOM 3525 O O . PHE B 1 224 ? -2.713 -28.504 19.196 1.00 27.48 224 PHE B O 1
ATOM 3533 N N . ALA B 1 225 ? -3.687 -29.229 21.093 1.00 26.02 225 ALA B N 1
ATOM 3534 C CA . ALA B 1 225 ? -4.671 -30.105 20.462 1.00 28.58 225 ALA B CA 1
ATOM 3535 C C . ALA B 1 225 ? -5.900 -29.298 20.023 1.00 28.32 225 ALA B C 1
ATOM 3536 O O . ALA B 1 225 ? -6.537 -29.613 19.009 1.00 30.50 225 ALA B O 1
ATOM 3538 N N . GLN B 1 226 ? -6.259 -28.289 20.814 1.00 23.91 226 GLN B N 1
ATOM 3539 C CA . GLN B 1 226 ? -7.396 -27.464 20.493 1.00 24.38 226 GLN B CA 1
ATOM 3540 C C . GLN B 1 226 ? -7.189 -26.816 19.131 1.00 24.85 226 GLN B C 1
ATOM 3541 O O . GLN B 1 226 ? -6.106 -26.414 18.766 1.00 25.81 226 GLN B O 1
ATOM 3547 N N . PRO B 1 227 ? -8.229 -26.771 18.334 1.00 24.60 227 PRO B N 1
ATOM 3548 C CA . PRO B 1 227 ? -8.124 -26.178 17.006 1.00 26.92 227 PRO B CA 1
ATOM 3549 C C . PRO B 1 227 ? -7.889 -24.666 16.908 1.00 28.84 227 PRO B C 1
ATOM 3550 O O . PRO B 1 227 ? -7.445 -24.180 15.859 1.00 27.90 227 PRO B O 1
ATOM 3554 N N . ASP B 1 228 ? -8.210 -23.922 17.971 1.00 30.79 228 ASP B N 1
ATOM 3555 C CA . ASP B 1 228 ? -8.023 -22.455 17.966 1.00 29.12 228 ASP B CA 1
ATOM 3556 C C . ASP B 1 228 ? -6.859 -21.887 18.775 1.00 24.95 228 ASP B C 1
ATOM 3557 O O . ASP B 1 228 ? -6.712 -20.668 18.856 1.00 24.50 228 ASP B O 1
ATOM 3562 N N . ILE B 1 229 ? -6.095 -22.786 19.403 1.00 18.32 229 ILE B N 1
ATOM 3563 C CA . ILE B 1 229 ? -4.900 -22.468 20.167 1.00 17.15 229 ILE B CA 1
ATOM 3564 C C . ILE B 1 229 ? -3.754 -22.766 19.183 1.00 20.06 229 ILE B C 1
ATOM 3565 O O . ILE B 1 229 ? -3.573 -23.911 18.813 1.00 25.05 229 ILE B O 1
ATOM 3570 N N . ASP B 1 230 ? -2.982 -21.767 18.753 1.00 21.08 230 ASP B N 1
ATOM 3571 C CA . ASP B 1 230 ? -1.906 -22.004 17.774 1.00 18.97 230 ASP B CA 1
ATOM 3572 C C . ASP B 1 230 ? -0.481 -21.940 18.254 1.00 18.79 230 ASP B C 1
ATOM 3573 O O . ASP B 1 230 ? 0.435 -21.806 17.451 1.00 22.57 230 ASP B O 1
ATOM 3578 N N . GLY B 1 231 ? -0.279 -22.043 19.554 1.00 19.29 231 GLY B N 1
ATOM 3579 C CA . GLY B 1 231 ? 1.062 -21.951 20.086 1.00 18.25 231 GLY B CA 1
ATOM 3580 C C . GLY B 1 231 ? 0.965 -21.450 21.512 1.00 16.82 231 GLY B C 1
ATOM 3581 O O . GLY B 1 231 ? -0.100 -21.454 22.097 1.00 14.07 231 GLY B O 1
ATOM 3582 N N . ALA B 1 232 ? 2.073 -21.011 22.080 1.00 17.82 232 ALA B N 1
ATOM 3583 C CA . ALA B 1 232 ? 2.044 -20.532 23.445 1.00 18.14 232 ALA B CA 1
ATOM 3584 C C . ALA B 1 232 ? 3.048 -19.397 23.723 1.00 18.32 232 ALA B C 1
ATOM 3585 O O . ALA B 1 232 ? 4.089 -19.295 23.055 1.00 17.86 232 ALA B O 1
ATOM 3587 N N . LEU B 1 233 ? 2.665 -18.470 24.593 1.00 11.55 233 LEU B N 1
ATOM 3588 C CA . LEU B 1 233 ? 3.599 -17.445 24.962 1.00 13.40 233 LEU B CA 1
ATOM 3589 C C . LEU B 1 233 ? 3.987 -17.966 26.331 1.00 12.75 233 LEU B C 1
ATOM 3590 O O . LEU B 1 233 ? 3.245 -17.860 27.287 1.00 13.33 233 LEU B O 1
ATOM 3595 N N . VAL B 1 234 ? 5.159 -18.569 26.397 1.00 12.82 234 VAL B N 1
ATOM 3596 C CA . VAL B 1 234 ? 5.612 -19.195 27.606 1.00 13.05 234 VAL B CA 1
ATOM 3597 C C . VAL B 1 234 ? 6.403 -18.299 28.533 1.00 12.44 234 VAL B C 1
ATOM 3598 O O . VAL B 1 234 ? 7.333 -17.624 28.091 1.00 14.05 234 VAL B O 1
ATOM 3602 N N . GLY B 1 235 ? 6.051 -18.384 29.822 1.00 11.21 235 GLY B N 1
ATOM 3603 C CA . GLY B 1 235 ? 6.688 -17.657 30.895 1.00 7.80 235 GLY B CA 1
ATOM 3604 C C . GLY B 1 235 ? 7.771 -18.490 31.569 1.00 14.91 235 GLY B C 1
ATOM 3605 O O . GLY B 1 235 ? 8.830 -18.660 30.979 1.00 23.08 235 GLY B O 1
ATOM 3606 N N . GLY B 1 236 ? 7.528 -19.033 32.765 1.00 14.39 236 GLY B N 1
ATOM 3607 C CA . GLY B 1 236 ? 8.548 -19.816 33.461 1.00 17.38 236 GLY B CA 1
ATOM 3608 C C . GLY B 1 236 ? 9.262 -20.945 32.710 1.00 23.58 236 GLY B C 1
ATOM 3609 O O . GLY B 1 236 ? 10.487 -21.087 32.804 1.00 27.42 236 GLY B O 1
ATOM 3610 N N . ALA B 1 237 ? 8.526 -21.755 31.949 1.00 25.27 237 ALA B N 1
ATOM 3611 C CA . ALA B 1 237 ? 9.161 -22.855 31.211 1.00 25.25 237 ALA B CA 1
ATOM 3612 C C . ALA B 1 237 ? 10.226 -22.408 30.197 1.00 24.31 237 ALA B C 1
ATOM 3613 O O . ALA B 1 237 ? 11.087 -23.202 29.801 1.00 24.41 237 ALA B O 1
ATOM 3615 N N . ALA B 1 238 ? 10.126 -21.150 29.756 1.00 23.40 238 ALA B N 1
ATOM 3616 C CA . ALA B 1 238 ? 11.043 -20.555 28.776 1.00 20.08 238 ALA B CA 1
ATOM 3617 C C . ALA B 1 238 ? 12.463 -20.401 29.295 1.00 14.67 238 ALA B C 1
ATOM 3618 O O . ALA B 1 238 ? 13.403 -20.243 28.530 1.00 11.65 238 ALA B O 1
ATOM 3620 N N . LEU B 1 239 ? 12.609 -20.506 30.601 1.00 15.43 239 LEU B N 1
ATOM 3621 C CA . LEU B 1 239 ? 13.898 -20.348 31.245 1.00 17.92 239 LEU B CA 1
ATOM 3622 C C . LEU B 1 239 ? 14.676 -21.623 31.348 1.00 20.96 239 LEU B C 1
ATOM 3623 O O . LEU B 1 239 ? 15.824 -21.624 31.812 1.00 24.86 239 LEU B O 1
ATOM 3628 N N . ASP B 1 240 ? 14.035 -22.722 30.967 1.00 24.58 240 ASP B N 1
ATOM 3629 C CA . ASP B 1 240 ? 14.683 -24.027 30.986 1.00 23.29 240 ASP B CA 1
ATOM 3630 C C . ASP B 1 240 ? 14.671 -24.589 29.571 1.00 22.73 240 ASP B C 1
ATOM 3631 O O . ASP B 1 240 ? 13.606 -24.766 28.964 1.00 20.32 240 ASP B O 1
ATOM 3636 N N . ALA B 1 241 ? 15.869 -24.845 29.050 1.00 20.04 241 ALA B N 1
ATOM 3637 C CA . ALA B 1 241 ? 16.033 -25.385 27.715 1.00 21.31 241 ALA B CA 1
ATOM 3638 C C . ALA B 1 241 ? 15.218 -26.689 27.476 1.00 26.25 241 ALA B C 1
ATOM 3639 O O . ALA B 1 241 ? 14.556 -26.837 26.441 1.00 27.83 241 ALA B O 1
ATOM 3641 N N . LYS B 1 242 ? 15.233 -27.614 28.439 1.00 27.69 242 LYS B N 1
ATOM 3642 C CA . LYS B 1 242 ? 14.522 -28.881 28.289 1.00 26.14 242 LYS B CA 1
ATOM 3643 C C . LYS B 1 242 ? 13.046 -28.665 28.181 1.00 23.32 242 LYS B C 1
ATOM 3644 O O . LYS B 1 242 ? 12.436 -28.992 27.150 1.00 21.77 242 LYS B O 1
ATOM 3650 N N . SER B 1 243 ? 12.490 -28.065 29.232 1.00 18.48 243 SER B N 1
ATOM 3651 C CA . SER B 1 243 ? 11.058 -27.779 29.300 1.00 19.58 243 SER B CA 1
ATOM 3652 C C . SER B 1 243 ? 10.562 -26.988 28.126 1.00 21.10 243 SER B C 1
ATOM 3653 O O . SER B 1 243 ? 9.510 -27.280 27.572 1.00 26.66 243 SER B O 1
ATOM 3656 N N . PHE B 1 244 ? 11.302 -25.952 27.764 1.00 21.14 244 PHE B N 1
ATOM 3657 C CA . PHE B 1 244 ? 10.863 -25.111 26.684 1.00 19.95 244 PHE B CA 1
ATOM 3658 C C . PHE B 1 244 ? 10.916 -25.792 25.322 1.00 22.16 244 PHE B C 1
ATOM 3659 O O . PHE B 1 244 ? 10.001 -25.602 24.491 1.00 23.07 244 PHE B O 1
ATOM 3667 N N . ALA B 1 245 ? 11.954 -26.601 25.094 1.00 22.20 245 ALA B N 1
ATOM 3668 C CA . ALA B 1 245 ? 12.085 -27.313 23.814 1.00 22.35 245 ALA B CA 1
ATOM 3669 C C . ALA B 1 245 ? 10.922 -28.285 23.729 1.00 23.35 245 ALA B C 1
ATOM 3670 O O . ALA B 1 245 ? 10.278 -28.412 22.675 1.00 27.07 245 ALA B O 1
ATOM 3672 N N . ALA B 1 246 ? 10.629 -28.921 24.870 1.00 24.16 246 ALA B N 1
ATOM 3673 C CA . ALA B 1 246 ? 9.513 -29.870 25.011 1.00 21.36 246 ALA B CA 1
ATOM 3674 C C . ALA B 1 246 ? 8.231 -29.235 24.481 1.00 20.84 246 ALA B C 1
ATOM 3675 O O . ALA B 1 246 ? 7.643 -29.707 23.497 1.00 23.17 246 ALA B O 1
ATOM 3677 N N . ILE B 1 247 ? 7.848 -28.116 25.102 1.00 19.27 247 ILE B N 1
ATOM 3678 C CA . ILE B 1 247 ? 6.652 -27.375 24.703 1.00 18.54 247 ILE B CA 1
ATOM 3679 C C . ILE B 1 247 ? 6.680 -27.040 23.218 1.00 17.45 247 ILE B C 1
ATOM 3680 O O . ILE B 1 247 ? 5.662 -27.111 22.549 1.00 20.17 247 ILE B O 1
ATOM 3685 N N . ALA B 1 248 ? 7.860 -26.753 22.686 1.00 18.67 248 ALA B N 1
ATOM 3686 C CA . ALA B 1 248 ? 7.954 -26.415 21.282 1.00 22.09 248 ALA B CA 1
ATOM 3687 C C . ALA B 1 248 ? 7.651 -27.649 20.469 1.00 26.10 248 ALA B C 1
ATOM 3688 O O . ALA B 1 248 ? 6.855 -27.584 19.517 1.00 27.51 248 ALA B O 1
ATOM 3690 N N . LYS B 1 249 ? 8.261 -28.776 20.853 1.00 28.06 249 LYS B N 1
ATOM 3691 C CA . LYS B 1 249 ? 8.068 -30.049 20.134 1.00 28.79 249 LYS B CA 1
ATOM 3692 C C . LYS B 1 249 ? 6.601 -30.470 20.117 1.00 28.71 249 LYS B C 1
ATOM 3693 O O . LYS B 1 249 ? 6.023 -30.745 19.058 1.00 29.71 249 LYS B O 1
ATOM 3699 N N . ALA B 1 250 ? 6.001 -30.491 21.304 1.00 25.68 250 ALA B N 1
ATOM 3700 C CA . ALA B 1 250 ? 4.613 -30.857 21.454 1.00 23.13 250 ALA B CA 1
ATOM 3701 C C . ALA B 1 250 ? 3.746 -30.108 20.466 1.00 25.31 250 ALA B C 1
ATOM 3702 O O . ALA B 1 250 ? 2.949 -30.707 19.769 1.00 30.89 250 ALA B O 1
ATOM 3704 N N . ALA B 1 251 ? 3.935 -28.803 20.352 1.00 26.64 251 ALA B N 1
ATOM 3705 C CA . ALA B 1 251 ? 3.114 -28.042 19.420 1.00 27.14 251 ALA B CA 1
ATOM 3706 C C . ALA B 1 251 ? 3.383 -28.396 17.970 1.00 24.89 251 ALA B C 1
ATOM 3707 O O . ALA B 1 251 ? 2.477 -28.363 17.158 1.00 28.08 251 ALA B O 1
ATOM 3709 N N . ALA B 1 252 ? 4.624 -28.747 17.652 1.00 25.26 252 ALA B N 1
ATOM 3710 C CA . ALA B 1 252 ? 5.018 -29.067 16.282 1.00 25.30 252 ALA B CA 1
ATOM 3711 C C . ALA B 1 252 ? 4.258 -30.261 15.744 1.00 28.44 252 ALA B C 1
ATOM 3712 O O . ALA B 1 252 ? 3.627 -30.198 14.682 1.00 28.59 252 ALA B O 1
ATOM 3714 N N . GLU B 1 253 ? 4.348 -31.354 16.486 1.00 30.47 253 GLU B N 1
ATOM 3715 C CA . GLU B 1 253 ? 3.694 -32.596 16.138 1.00 34.40 253 GLU B CA 1
ATOM 3716 C C . GLU B 1 253 ? 2.189 -32.468 16.272 1.00 33.69 253 GLU B C 1
ATOM 3717 O O . GLU B 1 253 ? 1.454 -32.662 15.302 1.00 35.41 253 GLU B O 1
ATOM 3723 N N . ALA B 1 254 ? 1.747 -32.109 17.474 1.00 33.92 254 ALA B N 1
ATOM 3724 C CA . ALA B 1 254 ? 0.330 -31.949 17.782 1.00 34.86 254 ALA B CA 1
ATOM 3725 C C . ALA B 1 254 ? -0.421 -31.219 16.687 1.00 34.97 254 ALA B C 1
ATOM 3726 O O . ALA B 1 254 ? -1.576 -31.523 16.405 1.00 41.41 254 ALA B O 1
ATOM 3728 N N . LYS B 1 255 ? 0.259 -30.305 16.018 1.00 33.53 255 LYS B N 1
ATOM 3729 C CA . LYS B 1 255 ? -0.377 -29.530 14.970 1.00 33.13 255 LYS B CA 1
ATOM 3730 C C . LYS B 1 255 ? -0.282 -30.205 13.598 1.00 30.20 255 LYS B C 1
ATOM 3731 O O . LYS B 1 255 ? -0.744 -29.622 12.618 0.00 20.00 255 LYS B O 1
ATOM 3737 N N . ARG C 1 2 ? 44.040 54.435 53.899 1.00 22.73 2 ARG D N 1
ATOM 3738 C CA . ARG C 1 2 ? 43.331 53.363 54.684 1.00 18.98 2 ARG D CA 1
ATOM 3739 C C . ARG C 1 2 ? 41.946 53.134 54.092 1.00 18.82 2 ARG D C 1
ATOM 3740 O O . ARG C 1 2 ? 41.182 54.086 53.872 1.00 18.21 2 ARG D O 1
ATOM 3748 N N . HIS C 1 3 ? 41.650 51.862 53.829 1.00 16.11 3 HIS D N 1
ATOM 3749 C CA . HIS C 1 3 ? 40.395 51.433 53.240 1.00 13.56 3 HIS D CA 1
ATOM 3750 C C . HIS C 1 3 ? 39.384 51.459 54.354 1.00 10.45 3 HIS D C 1
ATOM 3751 O O . HIS C 1 3 ? 39.626 50.902 55.401 1.00 14.98 3 HIS D O 1
ATOM 3758 N N . PRO C 1 4 ? 38.240 52.123 54.153 1.00 8.30 4 PRO D N 1
ATOM 3759 C CA . PRO C 1 4 ? 37.257 52.174 55.236 1.00 7.83 4 PRO D CA 1
ATOM 3760 C C . PRO C 1 4 ? 36.523 50.899 55.579 1.00 7.52 4 PRO D C 1
ATOM 3761 O O . PRO C 1 4 ? 36.299 50.028 54.729 1.00 8.43 4 PRO D O 1
ATOM 3765 N N . VAL C 1 5 ? 36.197 50.797 56.865 1.00 5.52 5 VAL D N 1
ATOM 3766 C CA . VAL C 1 5 ? 35.447 49.683 57.424 1.00 2.00 5 VAL D CA 1
ATOM 3767 C C . VAL C 1 5 ? 34.260 50.230 58.194 1.00 2.90 5 VAL D C 1
ATOM 3768 O O . VAL C 1 5 ? 34.410 51.053 59.094 1.00 5.30 5 VAL D O 1
ATOM 3772 N N . VAL C 1 6 ? 33.078 49.778 57.801 1.00 4.83 6 VAL D N 1
ATOM 3773 C CA . VAL C 1 6 ? 31.817 50.127 58.425 1.00 3.86 6 VAL D CA 1
ATOM 3774 C C . VAL C 1 6 ? 31.253 48.812 58.997 1.00 6.62 6 VAL D C 1
ATOM 3775 O O . VAL C 1 6 ? 30.974 47.860 58.256 1.00 8.28 6 VAL D O 1
ATOM 3779 N N . MET C 1 7 ? 31.130 48.750 60.320 1.00 3.96 7 MET D N 1
ATOM 3780 C CA . MET C 1 7 ? 30.629 47.570 61.004 1.00 2.00 7 MET D CA 1
ATOM 3781 C C . MET C 1 7 ? 29.331 47.843 61.712 1.00 2.00 7 MET D C 1
ATOM 3782 O O . MET C 1 7 ? 29.216 48.829 62.414 1.00 3.69 7 MET D O 1
ATOM 3787 N N . GLY C 1 8 ? 28.346 46.981 61.516 1.00 2.00 8 GLY D N 1
ATOM 3788 C CA . GLY C 1 8 ? 27.108 47.143 62.235 1.00 2.00 8 GLY D CA 1
ATOM 3789 C C . GLY C 1 8 ? 27.094 46.246 63.471 1.00 3.86 8 GLY D C 1
ATOM 3790 O O . GLY C 1 8 ? 27.252 45.055 63.336 1.00 5.69 8 GLY D O 1
ATOM 3791 N N . ASN C 1 9 ? 27.035 46.801 64.679 1.00 4.05 9 ASN D N 1
ATOM 3792 C CA . ASN C 1 9 ? 26.930 45.994 65.896 1.00 2.00 9 ASN D CA 1
ATOM 3793 C C . ASN C 1 9 ? 25.425 45.894 66.149 1.00 7.44 9 ASN D C 1
ATOM 3794 O O . ASN C 1 9 ? 24.792 46.896 66.434 1.00 14.13 9 ASN D O 1
ATOM 3799 N N . TRP C 1 10 ? 24.826 44.725 65.955 1.00 8.15 10 TRP D N 1
ATOM 3800 C CA . TRP C 1 10 ? 23.396 44.542 66.176 1.00 4.58 10 TRP D CA 1
ATOM 3801 C C . TRP C 1 10 ? 22.974 44.420 67.625 1.00 6.84 10 TRP D C 1
ATOM 3802 O O . TRP C 1 10 ? 21.789 44.329 67.915 1.00 13.30 10 TRP D O 1
ATOM 3813 N N . LYS C 1 11 ? 23.913 44.348 68.547 1.00 6.54 11 LYS D N 1
ATOM 3814 C CA . LYS C 1 11 ? 23.541 44.177 69.944 1.00 8.19 11 LYS D CA 1
ATOM 3815 C C . LYS C 1 11 ? 22.515 43.055 70.190 1.00 9.92 11 LYS D C 1
ATOM 3816 O O . LYS C 1 11 ? 22.499 42.050 69.468 1.00 9.00 11 LYS D O 1
ATOM 3822 N N . LEU C 1 12 ? 21.686 43.212 71.219 1.00 9.81 12 LEU D N 1
ATOM 3823 C CA . LEU C 1 12 ? 20.692 42.205 71.552 1.00 6.67 12 LEU D CA 1
ATOM 3824 C C . LEU C 1 12 ? 19.487 42.340 70.638 1.00 9.62 12 LEU D C 1
ATOM 3825 O O . LEU C 1 12 ? 18.370 42.662 71.081 1.00 10.82 12 LEU D O 1
ATOM 3830 N N . ASN C 1 13 ? 19.745 42.128 69.350 1.00 9.26 13 ASN D N 1
ATOM 3831 C CA . ASN C 1 13 ? 18.729 42.217 68.312 1.00 11.77 13 ASN D CA 1
ATOM 3832 C C . ASN C 1 13 ? 18.906 41.104 67.287 1.00 11.30 13 ASN D C 1
ATOM 3833 O O . ASN C 1 13 ? 20.014 40.772 66.871 1.00 13.51 13 ASN D O 1
ATOM 3838 N N . GLY C 1 14 ? 17.799 40.487 66.921 1.00 10.92 14 GLY D N 1
ATOM 3839 C CA . GLY C 1 14 ? 17.879 39.412 65.967 1.00 8.12 14 GLY D CA 1
ATOM 3840 C C . GLY C 1 14 ? 16.680 38.496 66.092 1.00 7.06 14 GLY D C 1
ATOM 3841 O O . GLY C 1 14 ? 16.010 38.438 67.114 1.00 5.94 14 GLY D O 1
ATOM 3842 N N . SER C 1 15 ? 16.412 37.763 65.031 1.00 7.34 15 SER D N 1
ATOM 3843 C CA . SER C 1 15 ? 15.315 36.835 65.014 1.00 8.88 15 SER D CA 1
ATOM 3844 C C . SER C 1 15 ? 15.513 36.057 63.737 1.00 8.52 15 SER D C 1
ATOM 3845 O O . SER C 1 15 ? 16.202 36.515 62.833 1.00 8.97 15 SER D O 1
ATOM 3848 N N . LYS C 1 16 ? 14.955 34.867 63.648 1.00 7.58 16 LYS D N 1
ATOM 3849 C CA . LYS C 1 16 ? 15.165 34.110 62.433 1.00 10.19 16 LYS D CA 1
ATOM 3850 C C . LYS C 1 16 ? 14.726 34.843 61.192 1.00 10.86 16 LYS D C 1
ATOM 3851 O O . LYS C 1 16 ? 15.495 34.976 60.258 1.00 13.67 16 LYS D O 1
ATOM 3857 N N . GLU C 1 17 ? 13.539 35.428 61.224 1.00 10.65 17 GLU D N 1
ATOM 3858 C CA . GLU C 1 17 ? 13.032 36.093 60.046 1.00 9.75 17 GLU D CA 1
ATOM 3859 C C . GLU C 1 17 ? 13.794 37.350 59.760 1.00 7.78 17 GLU D C 1
ATOM 3860 O O . GLU C 1 17 ? 14.170 37.600 58.635 1.00 13.77 17 GLU D O 1
ATOM 3866 N N . MET C 1 18 ? 14.141 38.077 60.800 1.00 9.54 18 MET D N 1
ATOM 3867 C CA . MET C 1 18 ? 14.863 39.327 60.647 1.00 10.38 18 MET D CA 1
ATOM 3868 C C . MET C 1 18 ? 16.278 39.171 60.101 1.00 13.15 18 MET D C 1
ATOM 3869 O O . MET C 1 18 ? 16.699 39.934 59.235 1.00 18.05 18 MET D O 1
ATOM 3874 N N . VAL C 1 19 ? 17.017 38.182 60.576 1.00 12.24 19 VAL D N 1
ATOM 3875 C CA . VAL C 1 19 ? 18.358 37.989 60.087 1.00 9.35 19 VAL D CA 1
ATOM 3876 C C . VAL C 1 19 ? 18.375 37.805 58.572 1.00 9.41 19 VAL D C 1
ATOM 3877 O O . VAL C 1 19 ? 19.177 38.421 57.875 1.00 11.40 19 VAL D O 1
ATOM 3881 N N . VAL C 1 20 ? 17.472 37.006 58.022 1.00 7.79 20 VAL D N 1
ATOM 3882 C CA . VAL C 1 20 ? 17.561 36.865 56.596 1.00 5.01 20 VAL D CA 1
ATOM 3883 C C . VAL C 1 20 ? 17.026 38.016 55.830 1.00 4.93 20 VAL D C 1
ATOM 3884 O O . VAL C 1 20 ? 17.560 38.325 54.788 1.00 7.55 20 VAL D O 1
ATOM 3888 N N . ASP C 1 21 ? 15.980 38.669 56.306 1.00 8.08 21 ASP D N 1
ATOM 3889 C CA . ASP C 1 21 ? 15.501 39.826 55.562 1.00 11.08 21 ASP D CA 1
ATOM 3890 C C . ASP C 1 21 ? 16.562 40.922 55.542 1.00 10.42 21 ASP D C 1
ATOM 3891 O O . ASP C 1 21 ? 16.892 41.445 54.494 1.00 17.54 21 ASP D O 1
ATOM 3896 N N . LEU C 1 22 ? 17.151 41.216 56.685 1.00 8.35 22 LEU D N 1
ATOM 3897 C CA . LEU C 1 22 ? 18.182 42.241 56.776 1.00 8.35 22 LEU D CA 1
ATOM 3898 C C . LEU C 1 22 ? 19.413 41.984 55.909 1.00 10.39 22 LEU D C 1
ATOM 3899 O O . LEU C 1 22 ? 19.874 42.887 55.210 1.00 15.86 22 LEU D O 1
ATOM 3904 N N . LEU C 1 23 ? 19.960 40.770 55.962 1.00 8.21 23 LEU D N 1
ATOM 3905 C CA . LEU C 1 23 ? 21.142 40.469 55.198 1.00 3.06 23 LEU D CA 1
ATOM 3906 C C . LEU C 1 23 ? 20.846 40.457 53.738 1.00 6.70 23 LEU D C 1
ATOM 3907 O O . LEU C 1 23 ? 21.686 40.839 52.958 1.00 11.69 23 LEU D O 1
ATOM 3912 N N . ASN C 1 24 ? 19.643 40.050 53.348 1.00 11.18 24 ASN D N 1
ATOM 3913 C CA . ASN C 1 24 ? 19.283 39.994 51.926 1.00 10.42 24 ASN D CA 1
ATOM 3914 C C . ASN C 1 24 ? 19.055 41.359 51.320 1.00 13.79 24 ASN D C 1
ATOM 3915 O O . ASN C 1 24 ? 19.403 41.572 50.167 1.00 17.47 24 ASN D O 1
ATOM 3920 N N . GLY C 1 25 ? 18.396 42.255 52.060 1.00 11.93 25 GLY D N 1
ATOM 3921 C CA . GLY C 1 25 ? 18.160 43.603 51.567 1.00 10.94 25 GLY D CA 1
ATOM 3922 C C . GLY C 1 25 ? 19.442 44.413 51.547 1.00 12.51 25 GLY D C 1
ATOM 3923 O O . GLY C 1 25 ? 19.704 45.215 50.657 1.00 15.19 25 GLY D O 1
ATOM 3924 N N . LEU C 1 26 ? 20.269 44.162 52.541 1.00 13.05 26 LEU D N 1
ATOM 3925 C CA . LEU C 1 26 ? 21.538 44.829 52.685 1.00 11.62 26 LEU D CA 1
ATOM 3926 C C . LEU C 1 26 ? 22.431 44.530 51.516 1.00 8.63 26 LEU D C 1
ATOM 3927 O O . LEU C 1 26 ? 22.985 45.409 50.905 1.00 14.25 26 LEU D O 1
ATOM 3932 N N . ASN C 1 27 ? 22.534 43.270 51.180 1.00 12.87 27 ASN D N 1
ATOM 3933 C CA . ASN C 1 27 ? 23.355 42.793 50.060 1.00 12.53 27 ASN D CA 1
ATOM 3934 C C . ASN C 1 27 ? 22.814 43.313 48.698 1.00 15.35 27 ASN D C 1
ATOM 3935 O O . ASN C 1 27 ? 23.521 43.404 47.701 1.00 17.98 27 ASN D O 1
ATOM 3940 N N . ALA C 1 28 ? 21.538 43.648 48.659 1.00 16.91 28 ALA D N 1
ATOM 3941 C CA . ALA C 1 28 ? 20.933 44.113 47.438 1.00 15.21 28 ALA D CA 1
ATOM 3942 C C . ALA C 1 28 ? 21.323 45.547 47.276 1.00 15.20 28 ALA D C 1
ATOM 3943 O O . ALA C 1 28 ? 21.581 46.000 46.173 1.00 21.02 28 ALA D O 1
ATOM 3945 N N . GLU C 1 29 ? 21.328 46.257 48.392 1.00 12.44 29 GLU D N 1
ATOM 3946 C CA . GLU C 1 29 ? 21.675 47.673 48.434 1.00 12.81 29 GLU D CA 1
ATOM 3947 C C . GLU C 1 29 ? 23.144 47.943 48.142 1.00 12.14 29 GLU D C 1
ATOM 3948 O O . GLU C 1 29 ? 23.482 49.012 47.705 1.00 14.95 29 GLU D O 1
ATOM 3954 N N . LEU C 1 30 ? 24.018 46.986 48.396 1.00 11.54 30 LEU D N 1
ATOM 3955 C CA . LEU C 1 30 ? 25.430 47.247 48.233 1.00 9.74 30 LEU D CA 1
ATOM 3956 C C . LEU C 1 30 ? 25.975 46.778 46.926 1.00 9.06 30 LEU D C 1
ATOM 3957 O O . LEU C 1 30 ? 27.176 46.814 46.701 1.00 11.80 30 LEU D O 1
ATOM 3962 N N . GLU C 1 31 ? 25.062 46.496 46.015 1.00 11.79 31 GLU D N 1
ATOM 3963 C CA . GLU C 1 31 ? 25.381 46.023 44.679 1.00 14.47 31 GLU D CA 1
ATOM 3964 C C . GLU C 1 31 ? 26.565 46.600 43.938 1.00 16.50 31 GLU D C 1
ATOM 3965 O O . GLU C 1 31 ? 27.424 45.856 43.488 1.00 27.62 31 GLU D O 1
ATOM 3971 N N . GLY C 1 32 ? 26.699 47.886 43.743 1.00 13.77 32 GLY D N 1
ATOM 3972 C CA . GLY C 1 32 ? 27.938 48.199 43.024 1.00 12.64 32 GLY D CA 1
ATOM 3973 C C . GLY C 1 32 ? 29.090 48.641 43.894 1.00 10.12 32 GLY D C 1
ATOM 3974 O O . GLY C 1 32 ? 30.180 48.838 43.406 1.00 9.92 32 GLY D O 1
ATOM 3975 N N . VAL C 1 33 ? 28.801 48.816 45.184 1.00 11.66 33 VAL D N 1
ATOM 3976 C CA . VAL C 1 33 ? 29.705 49.323 46.215 1.00 6.18 33 VAL D CA 1
ATOM 3977 C C . VAL C 1 33 ? 30.908 48.443 46.456 1.00 8.93 33 VAL D C 1
ATOM 3978 O O . VAL C 1 33 ? 30.737 47.272 46.711 1.00 17.80 33 VAL D O 1
ATOM 3982 N N . THR C 1 34 ? 32.124 48.981 46.350 1.00 8.15 34 THR D N 1
ATOM 3983 C CA . THR C 1 34 ? 33.335 48.157 46.542 1.00 8.69 34 THR D CA 1
ATOM 3984 C C . THR C 1 34 ? 34.473 48.831 47.270 1.00 6.57 34 THR D C 1
ATOM 3985 O O . THR C 1 34 ? 35.504 48.221 47.530 1.00 11.73 34 THR D O 1
ATOM 3989 N N . GLY C 1 35 ? 34.285 50.087 47.625 1.00 6.31 35 GLY D N 1
ATOM 3990 C CA . GLY C 1 35 ? 35.341 50.769 48.308 1.00 2.00 35 GLY D CA 1
ATOM 3991 C C . GLY C 1 35 ? 35.165 50.878 49.787 1.00 7.08 35 GLY D C 1
ATOM 3992 O O . GLY C 1 35 ? 35.678 51.818 50.366 1.00 9.77 35 GLY D O 1
ATOM 3993 N N . VAL C 1 36 ? 34.477 49.927 50.410 1.00 7.42 36 VAL D N 1
ATOM 3994 C CA . VAL C 1 36 ? 34.278 49.938 51.862 1.00 9.11 36 VAL D CA 1
ATOM 3995 C C . VAL C 1 36 ? 34.119 48.480 52.240 1.00 12.37 36 VAL D C 1
ATOM 3996 O O . VAL C 1 36 ? 33.431 47.784 51.507 1.00 10.70 36 VAL D O 1
ATOM 4000 N N . ASP C 1 37 ? 34.650 48.063 53.403 1.00 9.64 37 ASP D N 1
ATOM 4001 C CA . ASP C 1 37 ? 34.469 46.700 53.932 1.00 6.03 37 ASP D CA 1
ATOM 4002 C C . ASP C 1 37 ? 33.251 46.825 54.839 1.00 6.14 37 ASP D C 1
ATOM 4003 O O . ASP C 1 37 ? 33.285 47.659 55.730 1.00 9.66 37 ASP D O 1
ATOM 4008 N N . VAL C 1 38 ? 32.199 46.024 54.630 1.00 3.87 38 VAL D N 1
ATOM 4009 C CA . VAL C 1 38 ? 30.998 46.081 55.451 1.00 2.00 38 VAL D CA 1
ATOM 4010 C C . VAL C 1 38 ? 30.965 44.836 56.294 1.00 2.00 38 VAL D C 1
ATOM 4011 O O . VAL C 1 38 ? 30.930 43.744 55.763 1.00 2.19 38 VAL D O 1
ATOM 4015 N N . ALA C 1 39 ? 31.025 44.976 57.612 1.00 3.94 39 ALA D N 1
ATOM 4016 C CA . ALA C 1 39 ? 30.974 43.791 58.479 1.00 3.17 39 ALA D CA 1
ATOM 4017 C C . ALA C 1 39 ? 29.670 43.851 59.249 1.00 2.00 39 ALA D C 1
ATOM 4018 O O . ALA C 1 39 ? 29.093 44.896 59.375 1.00 2.62 39 ALA D O 1
ATOM 4020 N N . VAL C 1 40 ? 29.199 42.719 59.738 1.00 2.13 40 VAL D N 1
ATOM 4021 C CA . VAL C 1 40 ? 27.951 42.656 60.476 1.00 2.00 40 VAL D CA 1
ATOM 4022 C C . VAL C 1 40 ? 28.236 41.754 61.676 1.00 2.00 40 VAL D C 1
ATOM 4023 O O . VAL C 1 40 ? 29.001 40.815 61.542 1.00 6.47 40 VAL D O 1
ATOM 4027 N N . ALA C 1 41 ? 27.732 42.092 62.863 1.00 2.00 41 ALA D N 1
ATOM 4028 C CA . ALA C 1 41 ? 27.966 41.294 64.082 1.00 2.14 41 ALA D CA 1
ATOM 4029 C C . ALA C 1 41 ? 26.639 40.915 64.717 1.00 2.06 41 ALA D C 1
ATOM 4030 O O . ALA C 1 41 ? 26.043 41.683 65.466 1.00 2.63 41 ALA D O 1
ATOM 4032 N N . PRO C 1 42 ? 26.135 39.732 64.409 1.00 2.00 42 PRO D N 1
ATOM 4033 C CA . PRO C 1 42 ? 24.857 39.412 65.033 1.00 4.72 42 PRO D CA 1
ATOM 4034 C C . PRO C 1 42 ? 25.018 38.666 66.361 1.00 8.35 42 PRO D C 1
ATOM 4035 O O . PRO C 1 42 ? 26.141 38.429 66.814 1.00 11.28 42 PRO D O 1
ATOM 4039 N N . PRO C 1 43 ? 23.905 38.419 67.080 1.00 5.45 43 PRO D N 1
ATOM 4040 C CA . PRO C 1 43 ? 24.106 37.686 68.329 1.00 4.52 43 PRO D CA 1
ATOM 4041 C C . PRO C 1 43 ? 24.617 36.280 67.995 1.00 5.66 43 PRO D C 1
ATOM 4042 O O . PRO C 1 43 ? 24.267 35.756 66.943 1.00 11.20 43 PRO D O 1
ATOM 4046 N N . ALA C 1 44 ? 25.453 35.698 68.871 1.00 7.11 44 ALA D N 1
ATOM 4047 C CA . ALA C 1 44 ? 26.026 34.348 68.716 1.00 2.00 44 ALA D CA 1
ATOM 4048 C C . ALA C 1 44 ? 25.008 33.349 68.221 1.00 2.00 44 ALA D C 1
ATOM 4049 O O . ALA C 1 44 ? 25.316 32.560 67.345 1.00 2.00 44 ALA D O 1
ATOM 4051 N N . LEU C 1 45 ? 23.798 33.421 68.764 1.00 2.00 45 LEU D N 1
ATOM 4052 C CA . LEU C 1 45 ? 22.685 32.562 68.399 1.00 2.00 45 LEU D CA 1
ATOM 4053 C C . LEU C 1 45 ? 22.399 32.573 66.925 1.00 2.00 45 LEU D C 1
ATOM 4054 O O . LEU C 1 45 ? 21.959 31.569 66.393 1.00 3.06 45 LEU D O 1
ATOM 4059 N N . PHE C 1 46 ? 22.710 33.668 66.242 1.00 2.00 46 PHE D N 1
ATOM 4060 C CA . PHE C 1 46 ? 22.429 33.771 64.821 1.00 2.00 46 PHE D CA 1
ATOM 4061 C C . PHE C 1 46 ? 23.617 33.819 63.906 1.00 2.00 46 PHE D C 1
ATOM 4062 O O . PHE C 1 46 ? 23.471 34.150 62.749 1.00 3.42 46 PHE D O 1
ATOM 4070 N N . VAL C 1 47 ? 24.806 33.525 64.392 1.00 2.00 47 VAL D N 1
ATOM 4071 C CA . VAL C 1 47 ? 25.969 33.516 63.519 1.00 2.00 47 VAL D CA 1
ATOM 4072 C C . VAL C 1 47 ? 25.837 32.434 62.448 1.00 3.66 47 VAL D C 1
ATOM 4073 O O . VAL C 1 47 ? 26.221 32.661 61.322 1.00 5.22 47 VAL D O 1
ATOM 4077 N N . ASP C 1 48 ? 25.289 31.260 62.783 1.00 7.04 48 ASP D N 1
ATOM 4078 C CA . ASP C 1 48 ? 25.111 30.190 61.789 1.00 5.68 48 ASP D CA 1
ATOM 4079 C C . ASP C 1 48 ? 24.145 30.651 60.679 1.00 3.47 48 ASP D C 1
ATOM 4080 O O . ASP C 1 48 ? 24.488 30.585 59.507 1.00 5.99 48 ASP D O 1
ATOM 4085 N N . LEU C 1 49 ? 22.955 31.126 61.046 1.00 2.22 49 LEU D N 1
ATOM 4086 C CA . LEU C 1 49 ? 21.971 31.607 60.084 1.00 2.08 49 LEU D CA 1
ATOM 4087 C C . LEU C 1 49 ? 22.570 32.726 59.256 1.00 4.64 49 LEU D C 1
ATOM 4088 O O . LEU C 1 49 ? 22.341 32.791 58.055 1.00 8.83 49 LEU D O 1
ATOM 4093 N N . ALA C 1 50 ? 23.302 33.636 59.899 1.00 2.00 50 ALA D N 1
ATOM 4094 C CA . ALA C 1 50 ? 23.956 34.709 59.171 1.00 2.00 50 ALA D CA 1
ATOM 4095 C C . ALA C 1 50 ? 24.830 34.102 58.061 1.00 3.84 50 ALA D C 1
ATOM 4096 O O . ALA C 1 50 ? 24.661 34.434 56.898 1.00 9.81 50 ALA D O 1
ATOM 4098 N N . GLU C 1 51 ? 25.695 33.143 58.401 1.00 7.35 51 GLU D N 1
ATOM 4099 C CA . GLU C 1 51 ? 26.585 32.485 57.433 1.00 2.00 51 GLU D CA 1
ATOM 4100 C C . GLU C 1 51 ? 25.817 31.846 56.315 1.00 4.04 51 GLU D C 1
ATOM 4101 O O . GLU C 1 51 ? 26.193 31.962 55.148 1.00 4.19 51 GLU D O 1
ATOM 4107 N N . ARG C 1 52 ? 24.786 31.090 56.676 1.00 2.80 52 ARG D N 1
ATOM 4108 C CA . ARG C 1 52 ? 24.003 30.405 55.667 1.00 3.04 52 ARG D CA 1
ATOM 4109 C C . ARG C 1 52 ? 23.449 31.392 54.640 1.00 5.03 52 ARG D C 1
ATOM 4110 O O . ARG C 1 52 ? 23.615 31.184 53.441 1.00 8.76 52 ARG D O 1
ATOM 4118 N N . THR C 1 53 ? 22.886 32.509 55.112 1.00 5.01 53 THR D N 1
ATOM 4119 C CA . THR C 1 53 ? 22.301 33.514 54.232 1.00 2.92 53 THR D CA 1
ATOM 4120 C C . THR C 1 53 ? 23.362 34.140 53.324 1.00 4.99 53 THR D C 1
ATOM 4121 O O . THR C 1 53 ? 23.250 34.079 52.112 1.00 8.59 53 THR D O 1
ATOM 4125 N N . LEU C 1 54 ? 24.456 34.613 53.904 1.00 2.00 54 LEU D N 1
ATOM 4126 C CA . LEU C 1 54 ? 25.525 35.232 53.138 1.00 2.00 54 LEU D CA 1
ATOM 4127 C C . LEU C 1 54 ? 26.141 34.310 52.125 1.00 3.07 54 LEU D C 1
ATOM 4128 O O . LEU C 1 54 ? 26.533 34.714 51.045 1.00 7.87 54 LEU D O 1
ATOM 4133 N N . THR C 1 55 ? 26.245 33.051 52.479 1.00 4.87 55 THR D N 1
ATOM 4134 C CA . THR C 1 55 ? 26.824 32.098 51.584 1.00 5.39 55 THR D CA 1
ATOM 4135 C C . THR C 1 55 ? 25.897 31.838 50.407 1.00 8.49 55 THR D C 1
ATOM 4136 O O . THR C 1 55 ? 26.325 31.859 49.270 1.00 14.72 55 THR D O 1
ATOM 4140 N N . GLU C 1 56 ? 24.617 31.617 50.665 1.00 8.49 56 GLU D N 1
ATOM 4141 C CA . GLU C 1 56 ? 23.690 31.364 49.584 1.00 5.82 56 GLU D CA 1
ATOM 4142 C C . GLU C 1 56 ? 23.693 32.511 48.584 1.00 10.97 56 GLU D C 1
ATOM 4143 O O . GLU C 1 56 ? 23.560 32.312 47.374 1.00 17.20 56 GLU D O 1
ATOM 4149 N N . ALA C 1 57 ? 23.834 33.720 49.105 1.00 12.48 57 ALA D N 1
ATOM 4150 C CA . ALA C 1 57 ? 23.817 34.932 48.303 1.00 11.63 57 ALA D CA 1
ATOM 4151 C C . ALA C 1 57 ? 25.138 35.252 47.628 1.00 9.97 57 ALA D C 1
ATOM 4152 O O . ALA C 1 57 ? 25.177 36.079 46.738 1.00 17.31 57 ALA D O 1
ATOM 4154 N N . GLY C 1 58 ? 26.219 34.624 48.053 1.00 9.40 58 GLY D N 1
ATOM 4155 C CA . GLY C 1 58 ? 27.509 34.922 47.461 1.00 6.78 58 GLY D CA 1
ATOM 4156 C C . GLY C 1 58 ? 27.884 36.317 47.870 1.00 12.71 58 GLY D C 1
ATOM 4157 O O . GLY C 1 58 ? 28.626 36.997 47.172 1.00 18.85 58 GLY D O 1
ATOM 4158 N N . SER C 1 59 ? 27.388 36.737 49.033 1.00 14.05 59 SER D N 1
ATOM 4159 C CA . SER C 1 59 ? 27.622 38.082 49.539 1.00 9.41 59 SER D CA 1
ATOM 4160 C C . SER C 1 59 ? 29.066 38.292 49.863 1.00 10.10 59 SER D C 1
ATOM 4161 O O . SER C 1 59 ? 29.811 37.330 50.024 1.00 12.37 59 SER D O 1
ATOM 4164 N N . ALA C 1 60 ? 29.469 39.556 49.939 1.00 10.26 60 ALA D N 1
ATOM 4165 C CA . ALA C 1 60 ? 30.845 39.889 50.281 1.00 7.99 60 ALA D CA 1
ATOM 4166 C C . ALA C 1 60 ? 30.886 40.527 51.665 1.00 8.75 60 ALA D C 1
ATOM 4167 O O . ALA C 1 60 ? 31.962 40.927 52.127 1.00 9.61 60 ALA D O 1
ATOM 4169 N N . ILE C 1 61 ? 29.713 40.680 52.288 1.00 3.70 61 ILE D N 1
ATOM 4170 C CA . ILE C 1 61 ? 29.627 41.263 53.612 1.00 2.91 61 ILE D CA 1
ATOM 4171 C C . ILE C 1 61 ? 30.443 40.378 54.553 1.00 3.74 61 ILE D C 1
ATOM 4172 O O . ILE C 1 61 ? 30.454 39.173 54.376 1.00 8.16 61 ILE D O 1
ATOM 4177 N N . ILE C 1 62 ? 31.200 40.988 55.468 1.00 5.98 62 ILE D N 1
ATOM 4178 C CA . ILE C 1 62 ? 32.056 40.303 56.456 1.00 3.23 62 ILE D CA 1
ATOM 4179 C C . ILE C 1 62 ? 31.255 39.952 57.706 1.00 5.40 62 ILE D C 1
ATOM 4180 O O . ILE C 1 62 ? 30.421 40.753 58.149 1.00 6.07 62 ILE D O 1
ATOM 4185 N N . LEU C 1 63 ? 31.488 38.753 58.256 1.00 5.84 63 LEU D N 1
ATOM 4186 C CA . LEU C 1 63 ? 30.779 38.286 59.452 1.00 2.00 63 LEU D CA 1
ATOM 4187 C C . LEU C 1 63 ? 31.680 38.441 60.651 1.00 3.01 63 LEU D C 1
ATOM 4188 O O . LEU C 1 63 ? 32.882 38.137 60.585 1.00 2.78 63 LEU D O 1
ATOM 4193 N N . GLY C 1 64 ? 31.087 38.901 61.750 1.00 2.00 64 GLY D N 1
ATOM 4194 C CA . GLY C 1 64 ? 31.820 39.108 62.979 1.00 2.00 64 GLY D CA 1
ATOM 4195 C C . GLY C 1 64 ? 30.920 38.685 64.109 1.00 2.19 64 GLY D C 1
ATOM 4196 O O . GLY C 1 64 ? 29.853 38.165 63.848 1.00 4.08 64 GLY D O 1
ATOM 4197 N N . ALA C 1 65 ? 31.338 38.917 65.345 1.00 2.00 65 ALA D N 1
ATOM 4198 C CA . ALA C 1 65 ? 30.573 38.542 66.517 1.00 2.00 65 ALA D CA 1
ATOM 4199 C C . ALA C 1 65 ? 30.760 39.653 67.533 1.00 4.60 65 ALA D C 1
ATOM 4200 O O . ALA C 1 65 ? 31.634 40.493 67.374 1.00 8.83 65 ALA D O 1
ATOM 4202 N N . GLN C 1 66 ? 30.003 39.614 68.623 1.00 4.20 66 GLN D N 1
ATOM 4203 C CA . GLN C 1 66 ? 30.021 40.704 69.598 1.00 2.56 66 GLN D CA 1
ATOM 4204 C C . GLN C 1 66 ? 30.873 40.545 70.802 1.00 2.14 66 GLN D C 1
ATOM 4205 O O . GLN C 1 66 ? 30.892 41.444 71.632 1.00 3.87 66 GLN D O 1
ATOM 4211 N N . ASN C 1 67 ? 31.594 39.436 70.898 1.00 2.00 67 ASN D N 1
ATOM 4212 C CA . ASN C 1 67 ? 32.441 39.214 72.055 1.00 2.00 67 ASN D CA 1
ATOM 4213 C C . ASN C 1 67 ? 33.169 37.887 71.931 1.00 4.85 67 ASN D C 1
ATOM 4214 O O . ASN C 1 67 ? 32.906 37.127 71.023 1.00 8.59 67 ASN D O 1
ATOM 4219 N N . THR C 1 68 ? 34.175 37.672 72.769 1.00 4.82 68 THR D N 1
ATOM 4220 C CA . THR C 1 68 ? 34.883 36.411 72.787 1.00 5.09 68 THR D CA 1
ATOM 4221 C C . THR C 1 68 ? 35.415 36.176 74.175 1.00 5.22 68 THR D C 1
ATOM 4222 O O . THR C 1 68 ? 35.505 37.092 74.973 1.00 5.93 68 THR D O 1
ATOM 4226 N N . ASP C 1 69 ? 35.745 34.929 74.463 1.00 7.91 69 ASP D N 1
ATOM 4227 C CA . ASP C 1 69 ? 36.331 34.599 75.739 1.00 10.20 69 ASP D CA 1
ATOM 4228 C C . ASP C 1 69 ? 37.751 34.144 75.454 1.00 10.93 69 ASP D C 1
ATOM 4229 O O . ASP C 1 69 ? 38.222 34.264 74.312 1.00 13.75 69 ASP D O 1
ATOM 4234 N N . LEU C 1 70 ? 38.435 33.689 76.498 1.00 11.62 70 LEU D N 1
ATOM 4235 C CA . LEU C 1 70 ? 39.845 33.327 76.426 1.00 13.77 70 LEU D CA 1
ATOM 4236 C C . LEU C 1 70 ? 40.237 31.872 76.186 1.00 17.02 70 LEU D C 1
ATOM 4237 O O . LEU C 1 70 ? 41.433 31.541 76.221 1.00 18.32 70 LEU D O 1
ATOM 4242 N N . ASN C 1 71 ? 39.256 31.021 75.857 1.00 22.08 71 ASN D N 1
ATOM 4243 C CA . ASN C 1 71 ? 39.519 29.598 75.578 1.00 18.95 71 ASN D CA 1
ATOM 4244 C C . ASN C 1 71 ? 38.828 29.075 74.324 1.00 17.49 71 ASN D C 1
ATOM 4245 O O . ASN C 1 71 ? 37.730 29.538 73.971 1.00 18.88 71 ASN D O 1
ATOM 4250 N N . ASN C 1 72 ? 39.479 28.122 73.655 1.00 13.59 72 ASN D N 1
ATOM 4251 C CA . ASN C 1 72 ? 38.936 27.506 72.448 1.00 13.81 72 ASN D CA 1
ATOM 4252 C C . ASN C 1 72 ? 38.059 26.295 72.697 1.00 14.95 72 ASN D C 1
ATOM 4253 O O . ASN C 1 72 ? 37.103 26.021 71.944 1.00 14.00 72 ASN D O 1
ATOM 4258 N N . SER C 1 73 ? 38.431 25.525 73.715 1.00 15.67 73 SER D N 1
ATOM 4259 C CA . SER C 1 73 ? 37.662 24.343 74.113 1.00 17.05 73 SER D CA 1
ATOM 4260 C C . SER C 1 73 ? 38.018 24.056 75.548 1.00 17.45 73 SER D C 1
ATOM 4261 O O . SER C 1 73 ? 39.055 24.532 76.041 1.00 20.63 73 SER D O 1
ATOM 4264 N N . GLY C 1 74 ? 37.142 23.344 76.247 1.00 15.66 74 GLY D N 1
ATOM 4265 C CA . GLY C 1 74 ? 37.451 23.013 77.624 1.00 9.99 74 GLY D CA 1
ATOM 4266 C C . GLY C 1 74 ? 36.313 23.172 78.579 1.00 10.71 74 GLY D C 1
ATOM 4267 O O . GLY C 1 74 ? 35.177 23.395 78.183 1.00 9.18 74 GLY D O 1
ATOM 4268 N N . ALA C 1 75 ? 36.636 23.122 79.862 1.00 12.69 75 ALA D N 1
ATOM 4269 C CA . ALA C 1 75 ? 35.612 23.234 80.872 1.00 14.16 75 ALA D CA 1
ATOM 4270 C C . ALA C 1 75 ? 35.229 24.664 81.184 1.00 17.42 75 ALA D C 1
ATOM 4271 O O . ALA C 1 75 ? 35.463 25.146 82.289 1.00 21.48 75 ALA D O 1
ATOM 4273 N N . PHE C 1 76 ? 34.598 25.345 80.240 1.00 16.97 76 PHE D N 1
ATOM 4274 C CA . PHE C 1 76 ? 34.203 26.700 80.537 1.00 16.59 76 PHE D CA 1
ATOM 4275 C C . PHE C 1 76 ? 32.777 26.902 80.075 1.00 19.36 76 PHE D C 1
ATOM 4276 O O . PHE C 1 76 ? 32.522 27.401 78.979 1.00 22.74 76 PHE D O 1
ATOM 4284 N N . THR C 1 77 ? 31.850 26.421 80.895 1.00 18.10 77 THR D N 1
ATOM 4285 C CA . THR C 1 77 ? 30.424 26.521 80.628 1.00 13.56 77 THR D CA 1
ATOM 4286 C C . THR C 1 77 ? 30.025 27.917 80.241 1.00 13.76 77 THR D C 1
ATOM 4287 O O . THR C 1 77 ? 30.414 28.899 80.875 1.00 16.06 77 THR D O 1
ATOM 4291 N N . GLY C 1 78 ? 29.306 28.000 79.137 1.00 14.89 78 GLY D N 1
ATOM 4292 C CA . GLY C 1 78 ? 28.822 29.277 78.663 1.00 13.39 78 GLY D CA 1
ATOM 4293 C C . GLY C 1 78 ? 29.771 30.247 78.002 1.00 13.53 78 GLY D C 1
ATOM 4294 O O . GLY C 1 78 ? 29.312 31.313 77.656 1.00 19.21 78 GLY D O 1
ATOM 4295 N N . ASP C 1 79 ? 31.044 29.902 77.802 1.00 12.22 79 ASP D N 1
ATOM 4296 C CA . ASP C 1 79 ? 32.027 30.786 77.159 1.00 11.40 79 ASP D CA 1
ATOM 4297 C C . ASP C 1 79 ? 31.978 30.808 75.627 1.00 13.73 79 ASP D C 1
ATOM 4298 O O . ASP C 1 79 ? 31.393 29.917 75.012 1.00 14.02 79 ASP D O 1
ATOM 4303 N N . MET C 1 80 ? 32.623 31.821 75.036 1.00 13.60 80 MET D N 1
ATOM 4304 C CA . MET C 1 80 ? 32.684 32.032 73.585 1.00 15.36 80 MET D CA 1
ATOM 4305 C C . MET C 1 80 ? 34.047 31.694 73.036 1.00 13.13 80 MET D C 1
ATOM 4306 O O . MET C 1 80 ? 35.048 32.307 73.404 1.00 12.97 80 MET D O 1
ATOM 4311 N N . SER C 1 81 ? 34.057 30.830 72.037 1.00 9.19 81 SER D N 1
ATOM 4312 C CA . SER C 1 81 ? 35.290 30.360 71.491 1.00 7.07 81 SER D CA 1
ATOM 4313 C C . SER C 1 81 ? 35.696 30.848 70.139 1.00 7.58 81 SER D C 1
ATOM 4314 O O . SER C 1 81 ? 34.973 30.695 69.147 1.00 5.46 81 SER D O 1
ATOM 4317 N N . PRO C 1 82 ? 36.918 31.394 70.067 1.00 8.21 82 PRO D N 1
ATOM 4318 C CA . PRO C 1 82 ? 37.482 31.912 68.831 1.00 6.43 82 PRO D CA 1
ATOM 4319 C C . PRO C 1 82 ? 37.468 30.805 67.801 1.00 11.14 82 PRO D C 1
ATOM 4320 O O . PRO C 1 82 ? 37.047 31.010 66.682 1.00 15.87 82 PRO D O 1
ATOM 4324 N N . ALA C 1 83 ? 37.869 29.601 68.189 1.00 13.53 83 ALA D N 1
ATOM 4325 C CA . ALA C 1 83 ? 37.891 28.477 67.239 1.00 11.37 83 ALA D CA 1
ATOM 4326 C C . ALA C 1 83 ? 36.496 28.109 66.747 1.00 8.75 83 ALA D C 1
ATOM 4327 O O . ALA C 1 83 ? 36.291 27.822 65.558 1.00 11.54 83 ALA D O 1
ATOM 4329 N N . MET C 1 84 ? 35.515 28.106 67.638 1.00 7.34 84 MET D N 1
ATOM 4330 C CA . MET C 1 84 ? 34.168 27.799 67.162 1.00 8.52 84 MET D CA 1
ATOM 4331 C C . MET C 1 84 ? 33.715 28.922 66.222 1.00 9.26 84 MET D C 1
ATOM 4332 O O . MET C 1 84 ? 33.078 28.662 65.214 1.00 10.72 84 MET D O 1
ATOM 4337 N N . LEU C 1 85 ? 34.071 30.167 66.542 1.00 10.10 85 LEU D N 1
ATOM 4338 C CA . LEU C 1 85 ? 33.713 31.294 65.687 1.00 9.73 85 LEU D CA 1
ATOM 4339 C C . LEU C 1 85 ? 34.333 31.131 64.292 1.00 8.40 85 LEU D C 1
ATOM 4340 O O . LEU C 1 85 ? 33.660 31.334 63.298 1.00 8.83 85 LEU D O 1
ATOM 4345 N N . LYS C 1 86 ? 35.590 30.703 64.215 1.00 9.46 86 LYS D N 1
ATOM 4346 C CA . LYS C 1 86 ? 36.260 30.484 62.923 1.00 11.42 86 LYS D CA 1
ATOM 4347 C C . LYS C 1 86 ? 35.531 29.492 62.031 1.00 11.66 86 LYS D C 1
ATOM 4348 O O . LYS C 1 86 ? 35.667 29.557 60.832 1.00 16.73 86 LYS D O 1
ATOM 4354 N N . GLU C 1 87 ? 34.772 28.577 62.605 1.00 12.40 87 GLU D N 1
ATOM 4355 C CA . GLU C 1 87 ? 34.062 27.606 61.810 1.00 10.57 87 GLU D CA 1
ATOM 4356 C C . GLU C 1 87 ? 32.961 28.196 60.982 1.00 11.93 87 GLU D C 1
ATOM 4357 O O . GLU C 1 87 ? 32.585 27.640 59.951 1.00 16.30 87 GLU D O 1
ATOM 4363 N N . PHE C 1 88 ? 32.388 29.295 61.449 1.00 12.54 88 PHE D N 1
ATOM 4364 C CA . PHE C 1 88 ? 31.290 29.938 60.721 1.00 7.05 88 PHE D CA 1
ATOM 4365 C C . PHE C 1 88 ? 31.815 31.034 59.816 1.00 6.89 88 PHE D C 1
ATOM 4366 O O . PHE C 1 88 ? 31.048 31.646 59.073 1.00 11.92 88 PHE D O 1
ATOM 4374 N N . GLY C 1 89 ? 33.127 31.229 59.845 1.00 2.00 89 GLY D N 1
ATOM 4375 C CA . GLY C 1 89 ? 33.747 32.264 59.060 1.00 2.00 89 GLY D CA 1
ATOM 4376 C C . GLY C 1 89 ? 33.734 33.653 59.715 1.00 4.24 89 GLY D C 1
ATOM 4377 O O . GLY C 1 89 ? 33.966 34.631 59.018 1.00 8.43 89 GLY D O 1
ATOM 4378 N N . ALA C 1 90 ? 33.441 33.767 61.013 1.00 4.20 90 ALA D N 1
ATOM 4379 C CA . ALA C 1 90 ? 33.414 35.069 61.699 1.00 3.53 90 ALA D CA 1
ATOM 4380 C C . ALA C 1 90 ? 34.832 35.564 61.904 1.00 4.80 90 ALA D C 1
ATOM 4381 O O . ALA C 1 90 ? 35.629 34.854 62.461 1.00 14.10 90 ALA D O 1
ATOM 4383 N N . THR C 1 91 ? 35.188 36.756 61.436 1.00 6.96 91 THR D N 1
ATOM 4384 C CA . THR C 1 91 ? 36.570 37.231 61.606 1.00 2.13 91 THR D CA 1
ATOM 4385 C C . THR C 1 91 ? 36.725 38.434 62.495 1.00 4.17 91 THR D C 1
ATOM 4386 O O . THR C 1 91 ? 37.630 38.473 63.318 1.00 11.08 91 THR D O 1
ATOM 4390 N N . HIS C 1 92 ? 35.840 39.419 62.346 1.00 5.70 92 HIS D N 1
ATOM 4391 C CA . HIS C 1 92 ? 35.901 40.668 63.123 1.00 2.14 92 HIS D CA 1
ATOM 4392 C C . HIS C 1 92 ? 35.212 40.537 64.444 1.00 2.00 92 HIS D C 1
ATOM 4393 O O . HIS C 1 92 ? 33.997 40.447 64.512 1.00 4.80 92 HIS D O 1
ATOM 4400 N N . ILE C 1 93 ? 35.981 40.535 65.514 1.00 4.12 93 ILE D N 1
ATOM 4401 C CA . ILE C 1 93 ? 35.389 40.339 66.828 1.00 4.53 93 ILE D CA 1
ATOM 4402 C C . ILE C 1 93 ? 35.479 41.552 67.749 1.00 6.07 93 ILE D C 1
ATOM 4403 O O . ILE C 1 93 ? 36.569 41.962 68.145 1.00 8.46 93 ILE D O 1
ATOM 4408 N N . ILE C 1 94 ? 34.315 42.097 68.101 1.00 3.36 94 ILE D N 1
ATOM 4409 C CA . ILE C 1 94 ? 34.209 43.250 68.979 1.00 3.16 94 ILE D CA 1
ATOM 4410 C C . ILE C 1 94 ? 34.600 42.840 70.411 1.00 7.21 94 ILE D C 1
ATOM 4411 O O . ILE C 1 94 ? 34.114 41.844 70.929 1.00 10.34 94 ILE D O 1
ATOM 4416 N N . ILE C 1 95 ? 35.554 43.547 71.013 1.00 10.48 95 ILE D N 1
ATOM 4417 C CA . ILE C 1 95 ? 35.968 43.302 72.406 1.00 4.97 95 ILE D CA 1
ATOM 4418 C C . ILE C 1 95 ? 36.103 44.679 73.069 1.00 5.33 95 ILE D C 1
ATOM 4419 O O . ILE C 1 95 ? 36.427 45.658 72.417 1.00 9.52 95 ILE D O 1
ATOM 4424 N N . GLY C 1 96 ? 35.801 44.760 74.356 1.00 8.27 96 GLY D N 1
ATOM 4425 C CA . GLY C 1 96 ? 35.911 46.017 75.069 1.00 4.50 96 GLY D CA 1
ATOM 4426 C C . GLY C 1 96 ? 34.739 46.981 74.936 1.00 3.91 96 GLY D C 1
ATOM 4427 O O . GLY C 1 96 ? 34.762 48.073 75.492 1.00 10.18 96 GLY D O 1
ATOM 4428 N N . HIS C 1 97 ? 33.683 46.572 74.275 1.00 2.00 97 HIS D N 1
ATOM 4429 C CA . HIS C 1 97 ? 32.559 47.438 74.097 1.00 2.00 97 HIS D CA 1
ATOM 4430 C C . HIS C 1 97 ? 32.188 48.010 75.406 1.00 2.51 97 HIS D C 1
ATOM 4431 O O . HIS C 1 97 ? 32.279 47.348 76.424 1.00 8.59 97 HIS D O 1
ATOM 4438 N N . SER C 1 98 ? 31.753 49.254 75.373 1.00 6.58 98 SER D N 1
ATOM 4439 C CA . SER C 1 98 ? 31.394 49.941 76.581 1.00 8.77 98 SER D CA 1
ATOM 4440 C C . SER C 1 98 ? 30.304 49.256 77.360 1.00 6.60 98 SER D C 1
ATOM 4441 O O . SER C 1 98 ? 30.349 49.220 78.581 1.00 11.05 98 SER D O 1
ATOM 4444 N N . GLU C 1 99 ? 29.357 48.633 76.681 1.00 7.52 99 GLU D N 1
ATOM 4445 C CA . GLU C 1 99 ? 28.313 47.961 77.434 1.00 9.06 99 GLU D CA 1
ATOM 4446 C C . GLU C 1 99 ? 28.839 46.752 78.227 1.00 11.50 99 GLU D C 1
ATOM 4447 O O . GLU C 1 99 ? 28.313 46.429 79.294 1.00 13.15 99 GLU D O 1
ATOM 4453 N N . ARG C 1 100 ? 29.941 46.150 77.772 1.00 11.46 100 ARG D N 1
ATOM 4454 C CA . ARG C 1 100 ? 30.522 45.007 78.475 1.00 9.61 100 ARG D CA 1
ATOM 4455 C C . ARG C 1 100 ? 31.415 45.478 79.604 1.00 12.50 100 ARG D C 1
ATOM 4456 O O . ARG C 1 100 ? 31.476 44.854 80.675 1.00 12.72 100 ARG D O 1
ATOM 4464 N N . ARG C 1 101 ? 32.151 46.554 79.317 1.00 10.11 101 ARG D N 1
ATOM 4465 C CA . ARG C 1 101 ? 33.051 47.195 80.272 1.00 10.01 101 ARG D CA 1
ATOM 4466 C C . ARG C 1 101 ? 32.238 47.708 81.481 1.00 11.57 101 ARG D C 1
ATOM 4467 O O . ARG C 1 101 ? 32.699 47.674 82.620 1.00 18.81 101 ARG D O 1
ATOM 4475 N N . GLU C 1 102 ? 31.002 48.113 81.244 1.00 12.18 102 GLU D N 1
ATOM 4476 C CA . GLU C 1 102 ? 30.139 48.614 82.305 1.00 16.55 102 GLU D CA 1
ATOM 4477 C C . GLU C 1 102 ? 29.275 47.575 82.992 1.00 17.01 102 GLU D C 1
ATOM 4478 O O . GLU C 1 102 ? 29.220 47.528 84.202 1.00 23.19 102 GLU D O 1
ATOM 4484 N N . TYR C 1 103 ? 28.493 46.848 82.210 1.00 16.77 103 TYR D N 1
ATOM 4485 C CA . TYR C 1 103 ? 27.599 45.825 82.724 1.00 18.52 103 TYR D CA 1
ATOM 4486 C C . TYR C 1 103 ? 28.274 44.534 83.224 1.00 18.30 103 TYR D C 1
ATOM 4487 O O . TYR C 1 103 ? 27.750 43.876 84.123 1.00 21.02 103 TYR D O 1
ATOM 4496 N N . HIS C 1 104 ? 29.414 44.181 82.638 1.00 16.77 104 HIS D N 1
ATOM 4497 C CA . HIS C 1 104 ? 30.136 42.955 82.991 1.00 14.70 104 HIS D CA 1
ATOM 4498 C C . HIS C 1 104 ? 31.465 43.276 83.626 1.00 15.44 104 HIS D C 1
ATOM 4499 O O . HIS C 1 104 ? 32.290 42.399 83.851 1.00 16.65 104 HIS D O 1
ATOM 4506 N N . ALA C 1 105 ? 31.687 44.549 83.875 1.00 13.63 105 ALA D N 1
ATOM 4507 C CA . ALA C 1 105 ? 32.916 44.977 84.490 1.00 15.44 105 ALA D CA 1
ATOM 4508 C C . ALA C 1 105 ? 34.165 44.359 83.890 1.00 16.45 105 ALA D C 1
ATOM 4509 O O . ALA C 1 105 ? 35.011 43.853 84.631 1.00 22.64 105 ALA D O 1
ATOM 4511 N N . GLU C 1 106 ? 34.288 44.386 82.562 1.00 16.84 106 GLU D N 1
ATOM 4512 C CA . GLU C 1 106 ? 35.496 43.864 81.912 1.00 14.95 106 GLU D CA 1
ATOM 4513 C C . GLU C 1 106 ? 36.618 44.945 82.007 1.00 18.38 106 GLU D C 1
ATOM 4514 O O . GLU C 1 106 ? 36.448 46.103 81.584 1.00 24.93 106 GLU D O 1
ATOM 4520 N N . SER C 1 107 ? 37.760 44.572 82.574 1.00 18.27 107 SER D N 1
ATOM 4521 C CA . SER C 1 107 ? 38.864 45.503 82.759 1.00 13.97 107 SER D CA 1
ATOM 4522 C C . SER C 1 107 ? 39.702 45.655 81.505 1.00 14.09 107 SER D C 1
ATOM 4523 O O . SER C 1 107 ? 39.451 44.985 80.516 1.00 16.08 107 SER D O 1
ATOM 4526 N N . ASP C 1 108 ? 40.696 46.541 81.532 1.00 13.10 108 ASP D N 1
ATOM 4527 C CA . ASP C 1 108 ? 41.553 46.714 80.370 1.00 13.46 108 ASP D CA 1
ATOM 4528 C C . ASP C 1 108 ? 42.433 45.488 80.255 1.00 15.58 108 ASP D C 1
ATOM 4529 O O . ASP C 1 108 ? 42.800 45.080 79.149 1.00 15.39 108 ASP D O 1
ATOM 4534 N N . GLU C 1 109 ? 42.766 44.899 81.406 1.00 17.08 109 GLU D N 1
ATOM 4535 C CA . GLU C 1 109 ? 43.613 43.706 81.470 1.00 17.47 109 GLU D CA 1
ATOM 4536 C C . GLU C 1 109 ? 42.917 42.532 80.806 1.00 15.52 109 GLU D C 1
ATOM 4537 O O . GLU C 1 109 ? 43.514 41.831 79.995 1.00 12.77 109 GLU D O 1
ATOM 4543 N N . PHE C 1 110 ? 41.632 42.371 81.115 1.00 14.39 110 PHE D N 1
ATOM 4544 C CA . PHE C 1 110 ? 40.790 41.323 80.532 1.00 12.07 110 PHE D CA 1
ATOM 4545 C C . PHE C 1 110 ? 40.671 41.554 79.011 1.00 12.53 110 PHE D C 1
ATOM 4546 O O . PHE C 1 110 ? 40.992 40.673 78.200 1.00 15.12 110 PHE D O 1
ATOM 4554 N N . VAL C 1 111 ? 40.189 42.739 78.636 1.00 10.61 111 VAL D N 1
ATOM 4555 C CA . VAL C 1 111 ? 40.047 43.117 77.236 1.00 8.33 111 VAL D CA 1
ATOM 4556 C C . VAL C 1 111 ? 41.384 42.889 76.497 1.00 10.31 111 VAL D C 1
ATOM 4557 O O . VAL C 1 111 ? 41.397 42.230 75.464 1.00 9.55 111 VAL D O 1
ATOM 4561 N N . ALA C 1 112 ? 42.501 43.372 77.043 1.00 9.03 112 ALA D N 1
ATOM 4562 C CA . ALA C 1 112 ? 43.804 43.168 76.409 1.00 9.31 112 ALA D CA 1
ATOM 4563 C C . ALA C 1 112 ? 44.135 41.688 76.201 1.00 13.56 112 ALA D C 1
ATOM 4564 O O . ALA C 1 112 ? 44.799 41.321 75.212 1.00 15.88 112 ALA D O 1
ATOM 4566 N N . LYS C 1 113 ? 43.704 40.834 77.137 1.00 14.27 113 LYS D N 1
ATOM 4567 C CA . LYS C 1 113 ? 43.952 39.406 77.015 1.00 9.67 113 LYS D CA 1
ATOM 4568 C C . LYS C 1 113 ? 43.166 38.859 75.847 1.00 11.76 113 LYS D C 1
ATOM 4569 O O . LYS C 1 113 ? 43.674 38.047 75.079 1.00 14.77 113 LYS D O 1
ATOM 4575 N N . LYS C 1 114 ? 41.933 39.313 75.682 1.00 8.67 114 LYS D N 1
ATOM 4576 C CA . LYS C 1 114 ? 41.153 38.885 74.520 1.00 8.53 114 LYS D CA 1
ATOM 4577 C C . LYS C 1 114 ? 41.782 39.317 73.181 1.00 8.47 114 LYS D C 1
ATOM 4578 O O . LYS C 1 114 ? 41.700 38.605 72.186 1.00 11.93 114 LYS D O 1
ATOM 4584 N N . PHE C 1 115 ? 42.424 40.479 73.151 1.00 11.00 115 PHE D N 1
ATOM 4585 C CA . PHE C 1 115 ? 43.055 40.991 71.922 1.00 8.71 115 PHE D CA 1
ATOM 4586 C C . PHE C 1 115 ? 44.155 40.046 71.501 1.00 8.49 115 PHE D C 1
ATOM 4587 O O . PHE C 1 115 ? 44.244 39.663 70.345 1.00 8.46 115 PHE D O 1
ATOM 4595 N N . ALA C 1 116 ? 45.002 39.673 72.450 1.00 10.67 116 ALA D N 1
ATOM 4596 C CA . ALA C 1 116 ? 46.113 38.768 72.153 1.00 12.78 116 ALA D CA 1
ATOM 4597 C C . ALA C 1 116 ? 45.651 37.404 71.676 1.00 15.28 116 ALA D C 1
ATOM 4598 O O . ALA C 1 116 ? 46.255 36.793 70.788 1.00 20.92 116 ALA D O 1
ATOM 4600 N N . PHE C 1 117 ? 44.540 36.949 72.240 1.00 17.12 117 PHE D N 1
ATOM 4601 C CA . PHE C 1 117 ? 43.993 35.645 71.919 1.00 14.52 117 PHE D CA 1
ATOM 4602 C C . PHE C 1 117 ? 43.390 35.652 70.512 1.00 14.90 117 PHE D C 1
ATOM 4603 O O . PHE C 1 117 ? 43.493 34.661 69.757 1.00 11.52 117 PHE D O 1
ATOM 4611 N N . LEU C 1 118 ? 42.783 36.784 70.154 1.00 9.90 118 LEU D N 1
ATOM 4612 C CA . LEU C 1 118 ? 42.199 36.909 68.841 1.00 6.31 118 LEU D CA 1
ATOM 4613 C C . LEU C 1 118 ? 43.335 36.875 67.836 1.00 7.27 118 LEU D C 1
ATOM 4614 O O . LEU C 1 118 ? 43.334 36.071 66.892 1.00 4.97 118 LEU D O 1
ATOM 4619 N N . LYS C 1 119 ? 44.371 37.663 68.100 1.00 10.90 119 LYS D N 1
ATOM 4620 C CA . LYS C 1 119 ? 45.511 37.684 67.196 1.00 11.55 119 LYS D CA 1
ATOM 4621 C C . LYS C 1 119 ? 46.085 36.275 67.133 1.00 14.22 119 LYS D C 1
ATOM 4622 O O . LYS C 1 119 ? 46.345 35.782 66.048 1.00 14.42 119 LYS D O 1
ATOM 4628 N N . GLU C 1 120 ? 46.168 35.582 68.271 1.00 17.15 120 GLU D N 1
ATOM 4629 C CA . GLU C 1 120 ? 46.689 34.190 68.288 1.00 18.35 120 GLU D CA 1
ATOM 4630 C C . GLU C 1 120 ? 45.883 33.252 67.396 1.00 18.05 120 GLU D C 1
ATOM 4631 O O . GLU C 1 120 ? 46.442 32.346 66.785 1.00 22.55 120 GLU D O 1
ATOM 4637 N N . ASN C 1 121 ? 44.574 33.473 67.303 1.00 16.67 121 ASN D N 1
ATOM 4638 C CA . ASN C 1 121 ? 43.734 32.614 66.488 1.00 11.52 121 ASN D CA 1
ATOM 4639 C C . ASN C 1 121 ? 43.489 33.056 65.087 1.00 10.34 121 ASN D C 1
ATOM 4640 O O . ASN C 1 121 ? 42.687 32.440 64.411 1.00 14.12 121 ASN D O 1
ATOM 4645 N N . GLY C 1 122 ? 44.124 34.137 64.650 1.00 9.94 122 GLY D N 1
ATOM 4646 C CA . GLY C 1 122 ? 43.930 34.580 63.279 1.00 9.50 122 GLY D CA 1
ATOM 4647 C C . GLY C 1 122 ? 42.721 35.469 63.033 1.00 16.16 122 GLY D C 1
ATOM 4648 O O . GLY C 1 122 ? 42.363 35.694 61.876 1.00 21.88 122 GLY D O 1
ATOM 4649 N N . LEU C 1 123 ? 42.095 35.999 64.088 1.00 14.88 123 LEU D N 1
ATOM 4650 C CA . LEU C 1 123 ? 40.919 36.849 63.909 1.00 10.05 123 LEU D CA 1
ATOM 4651 C C . LEU C 1 123 ? 41.269 38.324 64.017 1.00 13.15 123 LEU D C 1
ATOM 4652 O O . LEU C 1 123 ? 42.415 38.678 64.346 1.00 11.27 123 LEU D O 1
ATOM 4657 N N . THR C 1 124 ? 40.319 39.181 63.621 1.00 13.97 124 THR D N 1
ATOM 4658 C CA . THR C 1 124 ? 40.516 40.644 63.647 1.00 8.13 124 THR D CA 1
ATOM 4659 C C . THR C 1 124 ? 39.798 41.278 64.803 1.00 4.88 124 THR D C 1
ATOM 4660 O O . THR C 1 124 ? 38.579 41.214 64.875 1.00 2.23 124 THR D O 1
ATOM 4664 N N . PRO C 1 125 ? 40.558 41.771 65.793 1.00 3.98 125 PRO D N 1
ATOM 4665 C CA . PRO C 1 125 ? 39.855 42.394 66.910 1.00 6.41 125 PRO D CA 1
ATOM 4666 C C . PRO C 1 125 ? 39.429 43.856 66.628 1.00 9.23 125 PRO D C 1
ATOM 4667 O O . PRO C 1 125 ? 40.143 44.620 65.952 1.00 16.53 125 PRO D O 1
ATOM 4671 N N . VAL C 1 126 ? 38.206 44.197 67.010 1.00 4.95 126 VAL D N 1
ATOM 4672 C CA . VAL C 1 126 ? 37.707 45.549 66.839 1.00 2.71 126 VAL D CA 1
ATOM 4673 C C . VAL C 1 126 ? 37.766 46.037 68.274 1.00 2.71 126 VAL D C 1
ATOM 4674 O O . VAL C 1 126 ? 36.874 45.784 69.070 1.00 3.24 126 VAL D O 1
ATOM 4678 N N . LEU C 1 127 ? 38.894 46.642 68.620 1.00 3.29 127 LEU D N 1
ATOM 4679 C CA . LEU C 1 127 ? 39.164 47.107 69.973 1.00 4.31 127 LEU D CA 1
ATOM 4680 C C . LEU C 1 127 ? 38.406 48.375 70.328 1.00 5.88 127 LEU D C 1
ATOM 4681 O O . LEU C 1 127 ? 38.767 49.427 69.841 1.00 5.04 127 LEU D O 1
ATOM 4686 N N . CYS C 1 128 ? 37.375 48.296 71.163 1.00 4.89 128 CYS D N 1
ATOM 4687 C CA . CYS C 1 128 ? 36.660 49.505 71.571 1.00 6.13 128 CYS D CA 1
ATOM 4688 C C . CYS C 1 128 ? 37.351 50.231 72.753 1.00 6.16 128 CYS D C 1
ATOM 4689 O O . CYS C 1 128 ? 37.858 49.597 73.665 1.00 8.27 128 CYS D O 1
ATOM 4692 N N . ILE C 1 129 ? 37.430 51.555 72.690 1.00 5.16 129 ILE D N 1
ATOM 4693 C CA . ILE C 1 129 ? 38.018 52.365 73.754 1.00 6.21 129 ILE D CA 1
ATOM 4694 C C . ILE C 1 129 ? 37.125 53.599 73.829 1.00 6.49 129 ILE D C 1
ATOM 4695 O O . ILE C 1 129 ? 36.319 53.839 72.924 1.00 6.21 129 ILE D O 1
ATOM 4700 N N . GLY C 1 130 ? 37.186 54.323 74.938 1.00 7.09 130 GLY D N 1
ATOM 4701 C CA . GLY C 1 130 ? 36.378 55.525 75.046 1.00 12.91 130 GLY D CA 1
ATOM 4702 C C . GLY C 1 130 ? 36.234 55.994 76.468 1.00 18.59 130 GLY D C 1
ATOM 4703 O O . GLY C 1 130 ? 36.292 55.167 77.386 1.00 21.74 130 GLY D O 1
ATOM 4704 N N . GLU C 1 131 ? 36.009 57.299 76.658 1.00 21.86 131 GLU D N 1
ATOM 4705 C CA . GLU C 1 131 ? 35.846 57.848 78.012 1.00 22.96 131 GLU D CA 1
ATOM 4706 C C . GLU C 1 131 ? 34.423 58.297 78.363 1.00 23.05 131 GLU D C 1
ATOM 4707 O O . GLU C 1 131 ? 33.580 58.548 77.492 1.00 22.07 131 GLU D O 1
ATOM 4713 N N . SER C 1 132 ? 34.147 58.301 79.662 1.00 25.29 132 SER D N 1
ATOM 4714 C CA . SER C 1 132 ? 32.844 58.676 80.179 1.00 27.55 132 SER D CA 1
ATOM 4715 C C . SER C 1 132 ? 32.650 60.183 80.269 1.00 30.26 132 SER D C 1
ATOM 4716 O O . SER C 1 132 ? 33.577 60.972 80.046 1.00 32.79 132 SER D O 1
ATOM 4719 N N . ASP C 1 133 ? 31.437 60.561 80.650 1.00 32.82 133 ASP D N 1
ATOM 4720 C CA . ASP C 1 133 ? 31.041 61.954 80.807 1.00 34.60 133 ASP D CA 1
ATOM 4721 C C . ASP C 1 133 ? 31.973 62.719 81.757 1.00 32.96 133 ASP D C 1
ATOM 4722 O O . ASP C 1 133 ? 32.607 63.699 81.381 1.00 32.42 133 ASP D O 1
ATOM 4727 N N . ALA C 1 134 ? 32.083 62.232 82.980 1.00 30.96 134 ALA D N 1
ATOM 4728 C CA . ALA C 1 134 ? 32.910 62.859 83.976 1.00 30.57 134 ALA D CA 1
ATOM 4729 C C . ALA C 1 134 ? 34.392 62.937 83.621 1.00 32.02 134 ALA D C 1
ATOM 4730 O O . ALA C 1 134 ? 35.124 63.745 84.187 1.00 33.44 134 ALA D O 1
ATOM 4732 N N . GLN C 1 135 ? 34.858 62.072 82.732 1.00 33.72 135 GLN D N 1
ATOM 4733 C CA . GLN C 1 135 ? 36.274 62.086 82.363 1.00 33.32 135 GLN D CA 1
ATOM 4734 C C . GLN C 1 135 ? 36.448 63.101 81.259 1.00 31.87 135 GLN D C 1
ATOM 4735 O O . GLN C 1 135 ? 37.439 63.812 81.179 1.00 29.13 135 GLN D O 1
ATOM 4741 N N . ASN C 1 136 ? 35.454 63.158 80.401 1.00 31.19 136 ASN D N 1
ATOM 4742 C CA . ASN C 1 136 ? 35.485 64.103 79.320 1.00 32.60 136 ASN D CA 1
ATOM 4743 C C . ASN C 1 136 ? 35.349 65.534 79.856 1.00 33.74 136 ASN D C 1
ATOM 4744 O O . ASN C 1 136 ? 36.065 66.437 79.403 1.00 32.10 136 ASN D O 1
ATOM 4749 N N . GLU C 1 137 ? 34.406 65.733 80.789 1.00 36.12 137 GLU D N 1
ATOM 4750 C CA . GLU C 1 137 ? 34.188 67.040 81.420 1.00 37.89 137 GLU D CA 1
ATOM 4751 C C . GLU C 1 137 ? 35.512 67.388 82.086 1.00 37.53 137 GLU D C 1
ATOM 4752 O O . GLU C 1 137 ? 36.088 68.443 81.821 1.00 40.70 137 GLU D O 1
ATOM 4758 N N . ALA C 1 138 ? 36.040 66.457 82.878 1.00 38.25 138 ALA D N 1
ATOM 4759 C CA . ALA C 1 138 ? 37.329 66.653 83.543 1.00 38.62 138 ALA D CA 1
ATOM 4760 C C . ALA C 1 138 ? 38.411 66.722 82.476 1.00 40.49 138 ALA D C 1
ATOM 4761 O O . ALA C 1 138 ? 39.601 66.837 82.794 1.00 41.83 138 ALA D O 1
ATOM 4763 N N . GLY C 1 139 ? 37.977 66.587 81.217 1.00 41.29 139 GLY D N 1
ATOM 4764 C CA . GLY C 1 139 ? 38.861 66.638 80.068 1.00 38.98 139 GLY D CA 1
ATOM 4765 C C . GLY C 1 139 ? 40.027 65.666 80.081 1.00 39.33 139 GLY D C 1
ATOM 4766 O O . GLY C 1 139 ? 41.143 66.060 79.757 1.00 41.03 139 GLY D O 1
ATOM 4767 N N . GLU C 1 140 ? 39.801 64.407 80.445 1.00 37.25 140 GLU D N 1
ATOM 4768 C CA . GLU C 1 140 ? 40.892 63.451 80.449 1.00 32.63 140 GLU D CA 1
ATOM 4769 C C . GLU C 1 140 ? 40.796 62.421 79.341 1.00 26.70 140 GLU D C 1
ATOM 4770 O O . GLU C 1 140 ? 41.354 61.351 79.443 1.00 29.65 140 GLU D O 1
ATOM 4776 N N . THR C 1 141 ? 40.153 62.787 78.244 1.00 21.03 141 THR D N 1
ATOM 4777 C CA . THR C 1 141 ? 40.008 61.912 77.098 1.00 21.70 141 THR D CA 1
ATOM 4778 C C . THR C 1 141 ? 41.254 61.122 76.684 1.00 20.41 141 THR D C 1
ATOM 4779 O O . THR C 1 141 ? 41.161 59.924 76.471 1.00 21.03 141 THR D O 1
ATOM 4783 N N . MET C 1 142 ? 42.410 61.762 76.555 1.00 20.28 142 MET D N 1
ATOM 4784 C CA . MET C 1 142 ? 43.588 60.994 76.142 1.00 22.56 142 MET D CA 1
ATOM 4785 C C . MET C 1 142 ? 44.230 60.109 77.174 1.00 23.17 142 MET D C 1
ATOM 4786 O O . MET C 1 142 ? 44.854 59.103 76.831 1.00 24.71 142 MET D O 1
ATOM 4791 N N . ALA C 1 143 ? 44.126 60.501 78.434 1.00 23.23 143 ALA D N 1
ATOM 4792 C CA . ALA C 1 143 ? 44.697 59.704 79.506 1.00 23.95 143 ALA D CA 1
ATOM 4793 C C . ALA C 1 143 ? 43.944 58.357 79.540 1.00 24.26 143 ALA D C 1
ATOM 4794 O O . ALA C 1 143 ? 44.561 57.294 79.635 1.00 24.24 143 ALA D O 1
ATOM 4796 N N . VAL C 1 144 ? 42.617 58.422 79.401 1.00 20.74 144 VAL D N 1
ATOM 4797 C CA . VAL C 1 144 ? 41.774 57.246 79.393 1.00 18.75 144 VAL D CA 1
ATOM 4798 C C . VAL C 1 144 ? 42.073 56.396 78.165 1.00 21.35 144 VAL D C 1
ATOM 4799 O O . VAL C 1 144 ? 42.422 55.230 78.292 1.00 25.79 144 VAL D O 1
ATOM 4803 N N . CYS C 1 145 ? 41.985 56.997 76.983 1.00 18.55 145 CYS D N 1
ATOM 4804 C CA . CYS C 1 145 ? 42.239 56.298 75.741 1.00 16.18 145 CYS D CA 1
ATOM 4805 C C . CYS C 1 145 ? 43.626 55.688 75.699 1.00 19.01 145 CYS D C 1
ATOM 4806 O O . CYS C 1 145 ? 43.790 54.517 75.373 1.00 24.66 145 CYS D O 1
ATOM 4809 N N . ALA C 1 146 ? 44.634 56.462 76.053 1.00 18.02 146 ALA D N 1
ATOM 4810 C CA . ALA C 1 146 ? 45.989 55.946 76.043 1.00 15.51 146 ALA D CA 1
ATOM 4811 C C . ALA C 1 146 ? 46.157 54.834 77.071 1.00 17.13 146 ALA D C 1
ATOM 4812 O O . ALA C 1 146 ? 46.902 53.874 76.864 1.00 17.59 146 ALA D O 1
ATOM 4814 N N . ARG C 1 147 ? 45.457 54.964 78.189 1.00 18.69 147 ARG D N 1
ATOM 4815 C CA . ARG C 1 147 ? 45.532 53.956 79.236 1.00 21.24 147 ARG D CA 1
ATOM 4816 C C . ARG C 1 147 ? 45.046 52.655 78.637 1.00 21.49 147 ARG D C 1
ATOM 4817 O O . ARG C 1 147 ? 45.741 51.646 78.646 1.00 26.59 147 ARG D O 1
ATOM 4825 N N . GLN C 1 148 ? 43.864 52.717 78.048 1.00 19.08 148 GLN D N 1
ATOM 4826 C CA . GLN C 1 148 ? 43.252 51.564 77.446 1.00 14.29 148 GLN D CA 1
ATOM 4827 C C . GLN C 1 148 ? 43.984 50.944 76.251 1.00 13.57 148 GLN D C 1
ATOM 4828 O O . GLN C 1 148 ? 43.899 49.723 76.059 1.00 17.94 148 GLN D O 1
ATOM 4834 N N . LEU C 1 149 ? 44.670 51.758 75.444 1.00 10.39 149 LEU D N 1
ATOM 4835 C CA . LEU C 1 149 ? 45.425 51.242 74.306 1.00 8.13 149 LEU D CA 1
ATOM 4836 C C . LEU C 1 149 ? 46.742 50.657 74.809 1.00 12.78 149 LEU D C 1
ATOM 4837 O O . LEU C 1 149 ? 47.256 49.662 74.272 1.00 14.84 149 LEU D O 1
ATOM 4842 N N . ASP C 1 150 ? 47.302 51.274 75.848 1.00 15.47 150 ASP D N 1
ATOM 4843 C CA . ASP C 1 150 ? 48.566 50.805 76.406 1.00 14.87 150 ASP D CA 1
ATOM 4844 C C . ASP C 1 150 ? 48.451 49.405 76.989 1.00 13.93 150 ASP D C 1
ATOM 4845 O O . ASP C 1 150 ? 49.406 48.638 76.970 1.00 16.84 150 ASP D O 1
ATOM 4850 N N . ALA C 1 151 ? 47.272 49.074 77.497 1.00 12.84 151 ALA D N 1
ATOM 4851 C CA . ALA C 1 151 ? 46.994 47.752 78.032 1.00 12.20 151 ALA D CA 1
ATOM 4852 C C . ALA C 1 151 ? 47.451 46.699 77.006 1.00 13.48 151 ALA D C 1
ATOM 4853 O O . ALA C 1 151 ? 47.999 45.647 77.365 1.00 14.93 151 ALA D O 1
ATOM 4855 N N . VAL C 1 152 ? 47.227 46.971 75.724 1.00 9.97 152 VAL D N 1
ATOM 4856 C CA . VAL C 1 152 ? 47.676 46.015 74.752 1.00 8.08 152 VAL D CA 1
ATOM 4857 C C . VAL C 1 152 ? 49.057 46.380 74.253 1.00 11.06 152 VAL D C 1
ATOM 4858 O O . VAL C 1 152 ? 49.911 45.511 74.179 1.00 13.26 152 VAL D O 1
ATOM 4862 N N . ILE C 1 153 ? 49.322 47.667 74.015 1.00 14.77 153 ILE D N 1
ATOM 4863 C CA . ILE C 1 153 ? 50.644 48.088 73.541 1.00 15.46 153 ILE D CA 1
ATOM 4864 C C . ILE C 1 153 ? 51.795 47.744 74.469 1.00 19.01 153 ILE D C 1
ATOM 4865 O O . ILE C 1 153 ? 52.854 47.312 74.015 1.00 22.32 153 ILE D O 1
ATOM 4870 N N . ASN C 1 154 ? 51.616 47.975 75.761 1.00 21.47 154 ASN D N 1
ATOM 4871 C CA . ASN C 1 154 ? 52.662 47.690 76.748 1.00 25.05 154 ASN D CA 1
ATOM 4872 C C . ASN C 1 154 ? 52.941 46.244 77.097 1.00 26.18 154 ASN D C 1
ATOM 4873 O O . ASN C 1 154 ? 53.914 45.946 77.781 1.00 31.36 154 ASN D O 1
ATOM 4878 N N . THR C 1 155 ? 52.072 45.348 76.667 1.00 25.29 155 THR D N 1
ATOM 4879 C CA . THR C 1 155 ? 52.241 43.956 76.974 1.00 22.06 155 THR D CA 1
ATOM 4880 C C . THR C 1 155 ? 52.451 43.164 75.696 1.00 22.52 155 THR D C 1
ATOM 4881 O O . THR C 1 155 ? 52.986 42.064 75.733 1.00 30.41 155 THR D O 1
ATOM 4885 N N . GLN C 1 156 ? 52.102 43.735 74.549 1.00 20.29 156 GLN D N 1
ATOM 4886 C CA . GLN C 1 156 ? 52.248 43.015 73.298 1.00 15.08 156 GLN D CA 1
ATOM 4887 C C . GLN C 1 156 ? 53.019 43.752 72.197 1.00 18.94 156 GLN D C 1
ATOM 4888 O O . GLN C 1 156 ? 53.350 43.137 71.176 1.00 21.31 156 GLN D O 1
ATOM 4894 N N . GLY C 1 157 ? 53.256 45.062 72.354 1.00 16.93 157 GLY D N 1
ATOM 4895 C CA . GLY C 1 157 ? 54.003 45.806 71.343 1.00 14.82 157 GLY D CA 1
ATOM 4896 C C . GLY C 1 157 ? 53.101 46.445 70.318 1.00 17.37 157 GLY D C 1
ATOM 4897 O O . GLY C 1 157 ? 52.113 45.824 69.956 1.00 19.28 157 GLY D O 1
ATOM 4898 N N . VAL C 1 158 ? 53.430 47.648 69.826 1.00 17.53 158 VAL D N 1
ATOM 4899 C CA . VAL C 1 158 ? 52.564 48.325 68.850 1.00 19.20 158 VAL D CA 1
ATOM 4900 C C . VAL C 1 158 ? 52.236 47.517 67.640 1.00 19.73 158 VAL D C 1
ATOM 4901 O O . VAL C 1 158 ? 51.247 47.797 66.984 1.00 25.28 158 VAL D O 1
ATOM 4905 N N . GLU C 1 159 ? 53.140 46.634 67.256 1.00 18.19 159 GLU D N 1
ATOM 4906 C CA . GLU C 1 159 ? 52.921 45.832 66.074 1.00 20.32 159 GLU D CA 1
ATOM 4907 C C . GLU C 1 159 ? 51.703 44.964 66.227 1.00 15.83 159 GLU D C 1
ATOM 4908 O O . GLU C 1 159 ? 51.148 44.509 65.242 1.00 18.25 159 GLU D O 1
ATOM 4914 N N . ALA C 1 160 ? 51.262 44.773 67.461 1.00 13.78 160 ALA D N 1
ATOM 4915 C CA . ALA C 1 160 ? 50.072 43.966 67.746 1.00 12.42 160 ALA D CA 1
ATOM 4916 C C . ALA C 1 160 ? 48.822 44.618 67.139 1.00 14.04 160 ALA D C 1
ATOM 4917 O O . ALA C 1 160 ? 47.819 43.949 66.873 1.00 18.98 160 ALA D O 1
ATOM 4919 N N . LEU C 1 161 ? 48.878 45.933 66.952 1.00 13.57 161 LEU D N 1
ATOM 4920 C CA . LEU C 1 161 ? 47.770 46.672 66.374 1.00 11.02 161 LEU D CA 1
ATOM 4921 C C . LEU C 1 161 ? 47.753 46.481 64.899 1.00 11.34 161 LEU D C 1
ATOM 4922 O O . LEU C 1 161 ? 46.775 46.821 64.264 1.00 13.08 161 LEU D O 1
ATOM 4927 N N . GLU C 1 162 ? 48.827 45.948 64.334 1.00 10.80 162 GLU D N 1
ATOM 4928 C CA . GLU C 1 162 ? 48.831 45.766 62.893 1.00 14.37 162 GLU D CA 1
ATOM 4929 C C . GLU C 1 162 ? 47.764 44.731 62.580 1.00 14.43 162 GLU D C 1
ATOM 4930 O O . GLU C 1 162 ? 47.732 43.657 63.169 1.00 15.00 162 GLU D O 1
ATOM 4936 N N . GLY C 1 163 ? 46.806 45.120 61.745 1.00 16.63 163 GLY D N 1
ATOM 4937 C CA . GLY C 1 163 ? 45.731 44.210 61.383 1.00 13.05 163 GLY D CA 1
ATOM 4938 C C . GLY C 1 163 ? 44.512 44.326 62.289 1.00 15.20 163 GLY D C 1
ATOM 4939 O O . GLY C 1 163 ? 43.515 43.640 62.092 1.00 20.31 163 GLY D O 1
ATOM 4940 N N . ALA C 1 164 ? 44.582 45.188 63.294 1.00 12.08 164 ALA D N 1
ATOM 4941 C CA . ALA C 1 164 ? 43.467 45.367 64.195 1.00 9.82 164 ALA D CA 1
ATOM 4942 C C . ALA C 1 164 ? 42.700 46.600 63.758 1.00 11.96 164 ALA D C 1
ATOM 4943 O O . ALA C 1 164 ? 43.116 47.326 62.843 1.00 12.49 164 ALA D O 1
ATOM 4945 N N . ILE C 1 165 ? 41.543 46.783 64.378 1.00 11.27 165 ILE D N 1
ATOM 4946 C CA . ILE C 1 165 ? 40.679 47.930 64.133 1.00 7.61 165 ILE D CA 1
ATOM 4947 C C . ILE C 1 165 ? 40.426 48.469 65.553 1.00 10.89 165 ILE D C 1
ATOM 4948 O O . ILE C 1 165 ? 40.309 47.665 66.508 1.00 10.65 165 ILE D O 1
ATOM 4953 N N . ILE C 1 166 ? 40.404 49.807 65.693 1.00 8.27 166 ILE D N 1
ATOM 4954 C CA . ILE C 1 166 ? 40.167 50.501 66.968 1.00 4.15 166 ILE D CA 1
ATOM 4955 C C . ILE C 1 166 ? 38.902 51.324 66.783 1.00 4.27 166 ILE D C 1
ATOM 4956 O O . ILE C 1 166 ? 38.742 51.931 65.755 1.00 11.72 166 ILE D O 1
ATOM 4961 N N . ALA C 1 167 ? 37.976 51.324 67.738 1.00 4.65 167 ALA D N 1
ATOM 4962 C CA . ALA C 1 167 ? 36.759 52.116 67.603 1.00 2.00 167 ALA D CA 1
ATOM 4963 C C . ALA C 1 167 ? 36.644 53.028 68.802 1.00 3.45 167 ALA D C 1
ATOM 4964 O O . ALA C 1 167 ? 36.531 52.555 69.930 1.00 5.07 167 ALA D O 1
ATOM 4966 N N . TYR C 1 168 ? 36.687 54.342 68.572 1.00 3.93 168 TYR D N 1
ATOM 4967 C CA . TYR C 1 168 ? 36.543 55.282 69.648 1.00 2.00 168 TYR D CA 1
ATOM 4968 C C . TYR C 1 168 ? 35.074 55.449 69.990 1.00 5.14 168 TYR D C 1
ATOM 4969 O O . TYR C 1 168 ? 34.261 55.793 69.130 1.00 6.35 168 TYR D O 1
ATOM 4978 N N . GLU C 1 169 ? 34.709 55.179 71.240 1.00 8.76 169 GLU D N 1
ATOM 4979 C CA . GLU C 1 169 ? 33.324 55.387 71.693 1.00 10.48 169 GLU D CA 1
ATOM 4980 C C . GLU C 1 169 ? 33.217 56.624 72.609 1.00 11.59 169 GLU D C 1
ATOM 4981 O O . GLU C 1 169 ? 33.742 56.641 73.737 1.00 10.98 169 GLU D O 1
ATOM 4987 N N . PRO C 1 170 ? 32.608 57.701 72.119 1.00 10.95 170 PRO D N 1
ATOM 4988 C CA . PRO C 1 170 ? 32.516 58.853 73.022 1.00 13.01 170 PRO D CA 1
ATOM 4989 C C . PRO C 1 170 ? 31.322 58.512 73.889 1.00 16.06 170 PRO D C 1
ATOM 4990 O O . PRO C 1 170 ? 30.171 58.693 73.484 1.00 17.05 170 PRO D O 1
ATOM 4994 N N . ILE C 1 171 ? 31.595 57.869 75.017 1.00 18.87 171 ILE D N 1
ATOM 4995 C CA . ILE C 1 171 ? 30.531 57.441 75.918 1.00 21.78 171 ILE D CA 1
ATOM 4996 C C . ILE C 1 171 ? 29.857 58.634 76.591 1.00 24.78 171 ILE D C 1
ATOM 4997 O O . ILE C 1 171 ? 28.650 58.600 76.855 1.00 26.05 171 ILE D O 1
ATOM 5002 N N . TRP C 1 172 ? 30.626 59.708 76.789 1.00 26.71 172 TRP D N 1
ATOM 5003 C CA . TRP C 1 172 ? 30.141 60.971 77.382 1.00 28.48 172 TRP D CA 1
ATOM 5004 C C . TRP C 1 172 ? 29.042 61.639 76.566 1.00 32.10 172 TRP D C 1
ATOM 5005 O O . TRP C 1 172 ? 28.282 62.468 77.070 1.00 36.01 172 TRP D O 1
ATOM 5016 N N . ALA C 1 173 ? 29.045 61.357 75.272 1.00 32.59 173 ALA D N 1
ATOM 5017 C CA . ALA C 1 173 ? 28.065 61.904 74.376 1.00 34.75 173 ALA D CA 1
ATOM 5018 C C . ALA C 1 173 ? 26.870 60.988 74.398 1.00 39.12 173 ALA D C 1
ATOM 5019 O O . ALA C 1 173 ? 25.734 61.402 74.120 1.00 44.67 173 ALA D O 1
ATOM 5021 N N . ILE C 1 174 ? 27.113 59.743 74.776 1.00 42.56 174 ILE D N 1
ATOM 5022 C CA . ILE C 1 174 ? 26.049 58.753 74.782 1.00 47.06 174 ILE D CA 1
ATOM 5023 C C . ILE C 1 174 ? 25.172 58.689 76.037 1.00 50.55 174 ILE D C 1
ATOM 5024 O O . ILE C 1 174 ? 25.641 58.416 77.161 1.00 49.77 174 ILE D O 1
ATOM 5029 N N . GLY C 1 175 ? 23.889 58.971 75.812 1.00 54.05 175 GLY D N 1
ATOM 5030 C CA . GLY C 1 175 ? 22.901 58.970 76.877 1.00 56.94 175 GLY D CA 1
ATOM 5031 C C . GLY C 1 175 ? 23.012 60.124 77.881 1.00 56.19 175 GLY D C 1
ATOM 5032 O O . GLY C 1 175 ? 22.351 60.096 78.942 1.00 59.97 175 GLY D O 1
ATOM 5033 N N . THR C 1 176 ? 23.802 61.148 77.551 1.00 52.22 176 THR D N 1
ATOM 5034 C CA . THR C 1 176 ? 23.989 62.280 78.465 1.00 48.37 176 THR D CA 1
ATOM 5035 C C . THR C 1 176 ? 24.135 63.613 77.765 1.00 47.67 176 THR D C 1
ATOM 5036 O O . THR C 1 176 ? 25.245 64.159 77.699 1.00 46.62 176 THR D O 1
ATOM 5040 N N . GLY C 1 177 ? 23.031 64.084 77.193 1.00 50.74 177 GLY D N 1
ATOM 5041 C CA . GLY C 1 177 ? 22.944 65.389 76.517 1.00 54.28 177 GLY D CA 1
ATOM 5042 C C . GLY C 1 177 ? 24.041 66.042 75.668 1.00 56.04 177 GLY D C 1
ATOM 5043 O O . GLY C 1 177 ? 23.790 67.071 75.000 1.00 54.73 177 GLY D O 1
ATOM 5044 N N . LYS C 1 178 ? 25.263 65.509 75.737 1.00 55.97 178 LYS D N 1
ATOM 5045 C CA . LYS C 1 178 ? 26.365 66.031 74.944 1.00 51.00 178 LYS D CA 1
ATOM 5046 C C . LYS C 1 178 ? 26.265 65.404 73.544 1.00 49.19 178 LYS D C 1
ATOM 5047 O O . LYS C 1 178 ? 25.472 64.457 73.316 1.00 46.71 178 LYS D O 1
ATOM 5053 N N . ALA C 1 179 ? 27.035 65.979 72.618 1.00 45.92 179 ALA D N 1
ATOM 5054 C CA . ALA C 1 179 ? 27.088 65.546 71.227 1.00 41.44 179 ALA D CA 1
ATOM 5055 C C . ALA C 1 179 ? 28.507 65.718 70.694 1.00 39.50 179 ALA D C 1
ATOM 5056 O O . ALA C 1 179 ? 29.250 66.625 71.128 1.00 35.99 179 ALA D O 1
ATOM 5058 N N . ALA C 1 180 ? 28.926 64.788 69.833 1.00 35.02 180 ALA D N 1
ATOM 5059 C CA . ALA C 1 180 ? 30.253 64.908 69.247 1.00 30.27 180 ALA D CA 1
ATOM 5060 C C . ALA C 1 180 ? 30.000 65.442 67.859 1.00 25.63 180 ALA D C 1
ATOM 5061 O O . ALA C 1 180 ? 28.885 65.405 67.365 1.00 25.76 180 ALA D O 1
ATOM 5063 N N . THR C 1 181 ? 31.012 66.054 67.284 1.00 23.76 181 THR D N 1
ATOM 5064 C CA . THR C 1 181 ? 30.877 66.622 65.963 1.00 19.88 181 THR D CA 1
ATOM 5065 C C . THR C 1 181 ? 31.965 66.000 65.155 1.00 14.74 181 THR D C 1
ATOM 5066 O O . THR C 1 181 ? 32.907 65.442 65.699 1.00 15.38 181 THR D O 1
ATOM 5070 N N . ALA C 1 182 ? 31.850 66.075 63.853 1.00 10.55 182 ALA D N 1
ATOM 5071 C CA . ALA C 1 182 ? 32.899 65.502 63.055 1.00 13.98 182 ALA D CA 1
ATOM 5072 C C . ALA C 1 182 ? 34.264 66.099 63.467 1.00 17.78 182 ALA D C 1
ATOM 5073 O O . ALA C 1 182 ? 35.289 65.394 63.526 1.00 17.80 182 ALA D O 1
ATOM 5075 N N . GLU C 1 183 ? 34.223 67.374 63.859 1.00 20.41 183 GLU D N 1
ATOM 5076 C CA . GLU C 1 183 ? 35.395 68.160 64.237 1.00 19.27 183 GLU D CA 1
ATOM 5077 C C . GLU C 1 183 ? 36.012 67.754 65.568 1.00 18.26 183 GLU D C 1
ATOM 5078 O O . GLU C 1 183 ? 37.235 67.756 65.707 1.00 21.09 183 GLU D O 1
ATOM 5084 N N . ASP C 1 184 ? 35.183 67.441 66.555 1.00 14.19 184 ASP D N 1
ATOM 5085 C CA . ASP C 1 184 ? 35.678 66.956 67.836 1.00 13.41 184 ASP D CA 1
ATOM 5086 C C . ASP C 1 184 ? 36.188 65.527 67.628 1.00 14.83 184 ASP D C 1
ATOM 5087 O O . ASP C 1 184 ? 37.169 65.111 68.231 1.00 16.30 184 ASP D O 1
ATOM 5092 N N . ALA C 1 185 ? 35.440 64.744 66.848 1.00 14.51 185 ALA D N 1
ATOM 5093 C CA . ALA C 1 185 ? 35.801 63.358 66.530 1.00 11.53 185 ALA D CA 1
ATOM 5094 C C . ALA C 1 185 ? 37.171 63.336 65.866 1.00 12.52 185 ALA D C 1
ATOM 5095 O O . ALA C 1 185 ? 38.079 62.640 66.323 1.00 14.68 185 ALA D O 1
ATOM 5097 N N . GLN C 1 186 ? 37.315 64.088 64.778 1.00 13.29 186 GLN D N 1
ATOM 5098 C CA . GLN C 1 186 ? 38.585 64.165 64.071 1.00 12.46 186 GLN D CA 1
ATOM 5099 C C . GLN C 1 186 ? 39.723 64.561 65.014 1.00 15.39 186 GLN D C 1
ATOM 5100 O O . GLN C 1 186 ? 40.851 64.079 64.873 1.00 18.41 186 GLN D O 1
ATOM 5106 N N . ARG C 1 187 ? 39.429 65.410 65.997 1.00 15.77 187 ARG D N 1
ATOM 5107 C CA . ARG C 1 187 ? 40.462 65.835 66.931 1.00 16.42 187 ARG D CA 1
ATOM 5108 C C . ARG C 1 187 ? 40.887 64.706 67.846 1.00 14.20 187 ARG D C 1
ATOM 5109 O O . ARG C 1 187 ? 42.076 64.590 68.163 1.00 14.34 187 ARG D O 1
ATOM 5117 N N . ILE C 1 188 ? 39.934 63.882 68.279 1.00 11.85 188 ILE D N 1
ATOM 5118 C CA . ILE C 1 188 ? 40.264 62.746 69.140 1.00 10.45 188 ILE D CA 1
ATOM 5119 C C . ILE C 1 188 ? 40.986 61.621 68.409 1.00 8.68 188 ILE D C 1
ATOM 5120 O O . ILE C 1 188 ? 41.947 61.060 68.943 1.00 11.90 188 ILE D O 1
ATOM 5125 N N . HIS C 1 189 ? 40.640 61.396 67.143 1.00 7.33 189 HIS D N 1
ATOM 5126 C CA . HIS C 1 189 ? 41.291 60.343 66.362 1.00 5.89 189 HIS D CA 1
ATOM 5127 C C . HIS C 1 189 ? 42.719 60.649 66.003 1.00 7.79 189 HIS D C 1
ATOM 5128 O O . HIS C 1 189 ? 43.511 59.756 65.757 1.00 8.36 189 HIS D O 1
ATOM 5135 N N . ALA C 1 190 ? 43.056 61.917 65.920 1.00 9.35 190 ALA D N 1
ATOM 5136 C CA . ALA C 1 190 ? 44.416 62.250 65.553 1.00 8.47 190 ALA D CA 1
ATOM 5137 C C . ALA C 1 190 ? 45.300 62.131 66.764 1.00 6.26 190 ALA D C 1
ATOM 5138 O O . ALA C 1 190 ? 46.481 61.859 66.628 1.00 4.85 190 ALA D O 1
ATOM 5140 N N . GLN C 1 191 ? 44.717 62.308 67.947 1.00 3.50 191 GLN D N 1
ATOM 5141 C CA . GLN C 1 191 ? 45.473 62.190 69.178 1.00 5.77 191 GLN D CA 1
ATOM 5142 C C . GLN C 1 191 ? 45.738 60.735 69.443 1.00 8.70 191 GLN D C 1
ATOM 5143 O O . GLN C 1 191 ? 46.826 60.351 69.899 1.00 9.87 191 GLN D O 1
ATOM 5149 N N . ILE C 1 192 ? 44.716 59.928 69.175 1.00 8.88 192 ILE D N 1
ATOM 5150 C CA . ILE C 1 192 ? 44.829 58.491 69.290 1.00 5.46 192 ILE D CA 1
ATOM 5151 C C . ILE C 1 192 ? 45.887 58.036 68.291 1.00 6.95 192 ILE D C 1
ATOM 5152 O O . ILE C 1 192 ? 46.857 57.408 68.676 1.00 13.34 192 ILE D O 1
ATOM 5157 N N . ARG C 1 193 ? 45.768 58.422 67.025 1.00 6.39 193 ARG D N 1
ATOM 5158 C CA . ARG C 1 193 ? 46.758 57.999 66.040 1.00 2.49 193 ARG D CA 1
ATOM 5159 C C . ARG C 1 193 ? 48.158 58.446 66.386 1.00 6.18 193 ARG D C 1
ATOM 5160 O O . ARG C 1 193 ? 49.122 57.735 66.147 1.00 5.00 193 ARG D O 1
ATOM 5168 N N . ALA C 1 194 ? 48.258 59.626 66.983 1.00 9.68 194 ALA D N 1
ATOM 5169 C CA . ALA C 1 194 ? 49.543 60.212 67.330 1.00 11.47 194 ALA D CA 1
ATOM 5170 C C . ALA C 1 194 ? 50.224 59.494 68.498 1.00 14.78 194 ALA D C 1
ATOM 5171 O O . ALA C 1 194 ? 51.453 59.528 68.630 1.00 20.31 194 ALA D O 1
ATOM 5173 N N . HIS C 1 195 ? 49.423 58.869 69.355 1.00 15.10 195 HIS D N 1
ATOM 5174 C CA . HIS C 1 195 ? 49.923 58.103 70.500 1.00 12.63 195 HIS D CA 1
ATOM 5175 C C . HIS C 1 195 ? 50.554 56.820 69.993 1.00 12.01 195 HIS D C 1
ATOM 5176 O O . HIS C 1 195 ? 51.596 56.386 70.469 1.00 12.65 195 HIS D O 1
ATOM 5183 N N . ILE C 1 196 ? 49.876 56.208 69.035 1.00 11.09 196 ILE D N 1
ATOM 5184 C CA . ILE C 1 196 ? 50.339 54.993 68.424 1.00 12.21 196 ILE D CA 1
ATOM 5185 C C . ILE C 1 196 ? 51.578 55.303 67.587 1.00 14.92 196 ILE D C 1
ATOM 5186 O O . ILE C 1 196 ? 52.487 54.467 67.461 1.00 18.56 196 ILE D O 1
ATOM 5191 N N . ALA C 1 197 ? 51.599 56.491 66.992 1.00 13.50 197 ALA D N 1
ATOM 5192 C CA . ALA C 1 197 ? 52.720 56.899 66.140 1.00 10.21 197 ALA D CA 1
ATOM 5193 C C . ALA C 1 197 ? 53.965 57.211 66.941 1.00 10.22 197 ALA D C 1
ATOM 5194 O O . ALA C 1 197 ? 55.073 57.184 66.419 1.00 10.93 197 ALA D O 1
ATOM 5196 N N . GLU C 1 198 ? 53.788 57.531 68.213 1.00 13.81 198 GLU D N 1
ATOM 5197 C CA . GLU C 1 198 ? 54.941 57.808 69.036 1.00 16.07 198 GLU D CA 1
ATOM 5198 C C . GLU C 1 198 ? 55.727 56.515 69.173 1.00 17.42 198 GLU D C 1
ATOM 5199 O O . GLU C 1 198 ? 56.918 56.563 69.416 1.00 24.14 198 GLU D O 1
ATOM 5205 N N . LYS C 1 199 ? 55.078 55.364 68.962 1.00 17.50 199 LYS D N 1
ATOM 5206 C CA . LYS C 1 199 ? 55.745 54.068 69.065 1.00 13.23 199 LYS D CA 1
ATOM 5207 C C . LYS C 1 199 ? 56.073 53.530 67.700 1.00 14.95 199 LYS D C 1
ATOM 5208 O O . LYS C 1 199 ? 57.069 52.845 67.529 1.00 22.92 199 LYS D O 1
ATOM 5214 N N . SER C 1 200 ? 55.219 53.784 66.725 1.00 15.40 200 SER D N 1
ATOM 5215 C CA . SER C 1 200 ? 55.474 53.329 65.362 1.00 13.83 200 SER D CA 1
ATOM 5216 C C . SER C 1 200 ? 54.652 54.127 64.368 1.00 17.05 200 SER D C 1
ATOM 5217 O O . SER C 1 200 ? 53.426 54.203 64.473 1.00 20.55 200 SER D O 1
ATOM 5220 N N . GLU C 1 201 ? 55.320 54.711 63.390 1.00 15.55 201 GLU D N 1
ATOM 5221 C CA . GLU C 1 201 ? 54.633 55.497 62.391 1.00 15.20 201 GLU D CA 1
ATOM 5222 C C . GLU C 1 201 ? 53.967 54.576 61.414 1.00 15.18 201 GLU D C 1
ATOM 5223 O O . GLU C 1 201 ? 52.854 54.839 60.958 1.00 14.51 201 GLU D O 1
ATOM 5229 N N . ALA C 1 202 ? 54.680 53.523 61.046 1.00 12.75 202 ALA D N 1
ATOM 5230 C CA . ALA C 1 202 ? 54.143 52.573 60.105 1.00 11.70 202 ALA D CA 1
ATOM 5231 C C . ALA C 1 202 ? 52.825 52.028 60.615 1.00 14.91 202 ALA D C 1
ATOM 5232 O O . ALA C 1 202 ? 51.839 52.047 59.886 1.00 18.05 202 ALA D O 1
ATOM 5234 N N . VAL C 1 203 ? 52.794 51.555 61.864 1.00 15.87 203 VAL D N 1
ATOM 5235 C CA . VAL C 1 203 ? 51.550 51.023 62.418 1.00 15.01 203 VAL D CA 1
ATOM 5236 C C . VAL C 1 203 ? 50.506 52.146 62.420 1.00 14.06 203 VAL D C 1
ATOM 5237 O O . VAL C 1 203 ? 49.507 52.034 61.737 1.00 21.03 203 VAL D O 1
ATOM 5241 N N . ALA C 1 204 ? 50.786 53.283 63.038 1.00 11.37 204 ALA D N 1
ATOM 5242 C CA . ALA C 1 204 ? 49.820 54.367 63.073 1.00 5.72 204 ALA D CA 1
ATOM 5243 C C . ALA C 1 204 ? 49.202 54.781 61.736 1.00 9.51 204 ALA D C 1
ATOM 5244 O O . ALA C 1 204 ? 48.019 55.104 61.683 1.00 12.49 204 ALA D O 1
ATOM 5246 N N . LYS C 1 205 ? 49.986 54.785 60.661 1.00 12.06 205 LYS D N 1
ATOM 5247 C CA . LYS C 1 205 ? 49.491 55.187 59.338 1.00 16.17 205 LYS D CA 1
ATOM 5248 C C . LYS C 1 205 ? 48.460 54.252 58.792 1.00 17.75 205 LYS D C 1
ATOM 5249 O O . LYS C 1 205 ? 47.584 54.638 58.020 1.00 19.33 205 LYS D O 1
ATOM 5255 N N . ASN C 1 206 ? 48.635 52.986 59.119 1.00 18.33 206 ASN D N 1
ATOM 5256 C CA . ASN C 1 206 ? 47.762 51.958 58.609 1.00 17.81 206 ASN D CA 1
ATOM 5257 C C . ASN C 1 206 ? 46.585 51.491 59.444 1.00 14.02 206 ASN D C 1
ATOM 5258 O O . ASN C 1 206 ? 45.670 50.916 58.911 1.00 16.97 206 ASN D O 1
ATOM 5263 N N . VAL C 1 207 ? 46.549 51.809 60.725 1.00 12.18 207 VAL D N 1
ATOM 5264 C CA . VAL C 1 207 ? 45.458 51.364 61.558 1.00 7.65 207 VAL D CA 1
ATOM 5265 C C . VAL C 1 207 ? 44.170 52.095 61.282 1.00 7.47 207 VAL D C 1
ATOM 5266 O O . VAL C 1 207 ? 44.153 53.327 61.115 1.00 10.77 207 VAL D O 1
ATOM 5270 N N . VAL C 1 208 ? 43.102 51.307 61.167 1.00 6.46 208 VAL D N 1
ATOM 5271 C CA . VAL C 1 208 ? 41.756 51.799 60.922 1.00 2.00 208 VAL D CA 1
ATOM 5272 C C . VAL C 1 208 ? 41.188 52.135 62.256 1.00 5.61 208 VAL D C 1
ATOM 5273 O O . VAL C 1 208 ? 41.155 51.270 63.136 1.00 6.46 208 VAL D O 1
ATOM 5277 N N . ILE C 1 209 ? 40.829 53.409 62.440 1.00 3.63 209 ILE D N 1
ATOM 5278 C CA . ILE C 1 209 ? 40.229 53.848 63.675 1.00 2.00 209 ILE D CA 1
ATOM 5279 C C . ILE C 1 209 ? 38.815 54.241 63.353 1.00 3.76 209 ILE D C 1
ATOM 5280 O O . ILE C 1 209 ? 38.575 55.234 62.710 1.00 10.25 209 ILE D O 1
ATOM 5285 N N . GLN C 1 210 ? 37.871 53.436 63.777 1.00 2.07 210 GLN D N 1
ATOM 5286 C CA . GLN C 1 210 ? 36.496 53.720 63.526 1.00 2.00 210 GLN D CA 1
ATOM 5287 C C . GLN C 1 210 ? 35.936 54.715 64.530 1.00 3.65 210 GLN D C 1
ATOM 5288 O O . GLN C 1 210 ? 36.394 54.824 65.664 1.00 4.80 210 GLN D O 1
ATOM 5294 N N . TYR C 1 211 ? 34.880 55.390 64.115 1.00 3.70 211 TYR D N 1
ATOM 5295 C CA . TYR C 1 211 ? 34.197 56.316 64.961 1.00 3.28 211 TYR D CA 1
ATOM 5296 C C . TYR C 1 211 ? 33.006 55.559 65.542 1.00 5.19 211 TYR D C 1
ATOM 5297 O O . TYR C 1 211 ? 32.132 55.090 64.803 1.00 4.96 211 TYR D O 1
ATOM 5306 N N . GLY C 1 212 ? 32.924 55.540 66.867 1.00 6.54 212 GLY D N 1
ATOM 5307 C CA . GLY C 1 212 ? 31.856 54.827 67.525 1.00 4.84 212 GLY D CA 1
ATOM 5308 C C . GLY C 1 212 ? 30.704 55.609 68.108 1.00 8.15 212 GLY D C 1
ATOM 5309 O O . GLY C 1 212 ? 29.839 55.035 68.754 1.00 11.15 212 GLY D O 1
ATOM 5310 N N . GLY C 1 213 ? 30.642 56.905 67.890 1.00 13.27 213 GLY D N 1
ATOM 5311 C CA . GLY C 1 213 ? 29.528 57.644 68.455 1.00 15.77 213 GLY D CA 1
ATOM 5312 C C . GLY C 1 213 ? 28.251 57.292 67.722 1.00 16.93 213 GLY D C 1
ATOM 5313 O O . GLY C 1 213 ? 28.185 56.263 67.083 1.00 19.52 213 GLY D O 1
ATOM 5314 N N . SER C 1 214 ? 27.232 58.134 67.822 1.00 19.87 214 SER D N 1
ATOM 5315 C CA . SER C 1 214 ? 25.994 57.871 67.125 1.00 19.16 214 SER D CA 1
ATOM 5316 C C . SER C 1 214 ? 26.115 58.336 65.682 1.00 19.18 214 SER D C 1
ATOM 5317 O O . SER C 1 214 ? 26.182 59.512 65.422 1.00 25.14 214 SER D O 1
ATOM 5320 N N . VAL C 1 215 ? 26.203 57.410 64.744 1.00 19.96 215 VAL D N 1
ATOM 5321 C CA . VAL C 1 215 ? 26.332 57.781 63.353 1.00 19.18 215 VAL D CA 1
ATOM 5322 C C . VAL C 1 215 ? 24.981 57.485 62.744 1.00 22.05 215 VAL D C 1
ATOM 5323 O O . VAL C 1 215 ? 24.297 56.535 63.161 1.00 23.31 215 VAL D O 1
ATOM 5327 N N . LYS C 1 216 ? 24.568 58.347 61.815 1.00 20.84 216 LYS D N 1
ATOM 5328 C CA . LYS C 1 216 ? 23.277 58.248 61.150 1.00 19.65 216 LYS D CA 1
ATOM 5329 C C . LYS C 1 216 ? 23.461 58.653 59.710 1.00 18.74 216 LYS D C 1
ATOM 5330 O O . LYS C 1 216 ? 24.415 59.358 59.393 1.00 19.53 216 LYS D O 1
ATOM 5336 N N . PRO C 1 217 ? 22.542 58.240 58.816 1.00 16.92 217 PRO D N 1
ATOM 5337 C CA . PRO C 1 217 ? 22.686 58.596 57.409 1.00 19.35 217 PRO D CA 1
ATOM 5338 C C . PRO C 1 217 ? 22.764 60.093 57.132 1.00 24.25 217 PRO D C 1
ATOM 5339 O O . PRO C 1 217 ? 23.382 60.497 56.139 1.00 26.41 217 PRO D O 1
ATOM 5343 N N . GLU C 1 218 ? 22.208 60.912 58.031 1.00 27.55 218 GLU D N 1
ATOM 5344 C CA . GLU C 1 218 ? 22.230 62.375 57.867 1.00 29.49 218 GLU D CA 1
ATOM 5345 C C . GLU C 1 218 ? 23.566 63.017 58.247 1.00 29.11 218 GLU D C 1
ATOM 5346 O O . GLU C 1 218 ? 24.034 63.941 57.577 1.00 32.56 218 GLU D O 1
ATOM 5352 N N . ASN C 1 219 ? 24.191 62.509 59.304 1.00 27.37 219 ASN D N 1
ATOM 5353 C CA . ASN C 1 219 ? 25.473 63.026 59.747 1.00 25.01 219 ASN D CA 1
ATOM 5354 C C . ASN C 1 219 ? 26.748 62.240 59.279 1.00 26.83 219 ASN D C 1
ATOM 5355 O O . ASN C 1 219 ? 27.879 62.681 59.528 1.00 30.62 219 ASN D O 1
ATOM 5360 N N . ALA C 1 220 ? 26.586 61.159 58.507 1.00 22.12 220 ALA D N 1
ATOM 5361 C CA . ALA C 1 220 ? 27.745 60.353 58.124 1.00 18.79 220 ALA D CA 1
ATOM 5362 C C . ALA C 1 220 ? 28.833 60.973 57.267 1.00 17.79 220 ALA D C 1
ATOM 5363 O O . ALA C 1 220 ? 30.013 60.840 57.595 1.00 23.14 220 ALA D O 1
ATOM 5365 N N . ALA C 1 221 ? 28.469 61.635 56.174 1.00 16.87 221 ALA D N 1
ATOM 5366 C CA . ALA C 1 221 ? 29.472 62.256 55.284 1.00 13.40 221 ALA D CA 1
ATOM 5367 C C . ALA C 1 221 ? 30.314 63.313 56.002 1.00 9.60 221 ALA D C 1
ATOM 5368 O O . ALA C 1 221 ? 31.450 63.582 55.643 1.00 5.44 221 ALA D O 1
ATOM 5370 N N . ALA C 1 222 ? 29.728 63.873 57.050 1.00 10.72 222 ALA D N 1
ATOM 5371 C CA . ALA C 1 222 ? 30.380 64.868 57.874 1.00 11.25 222 ALA D CA 1
ATOM 5372 C C . ALA C 1 222 ? 31.553 64.177 58.527 1.00 14.17 222 ALA D C 1
ATOM 5373 O O . ALA C 1 222 ? 32.667 64.702 58.508 1.00 17.34 222 ALA D O 1
ATOM 5375 N N . TYR C 1 223 ? 31.295 63.006 59.126 1.00 12.22 223 TYR D N 1
ATOM 5376 C CA . TYR C 1 223 ? 32.353 62.237 59.768 1.00 9.86 223 TYR D CA 1
ATOM 5377 C C . TYR C 1 223 ? 33.377 61.586 58.842 1.00 8.50 223 TYR D C 1
ATOM 5378 O O . TYR C 1 223 ? 34.588 61.665 59.110 1.00 6.68 223 TYR D O 1
ATOM 5387 N N . PHE C 1 224 ? 32.908 60.918 57.785 1.00 4.75 224 PHE D N 1
ATOM 5388 C CA . PHE C 1 224 ? 33.815 60.255 56.857 1.00 7.58 224 PHE D CA 1
ATOM 5389 C C . PHE C 1 224 ? 34.641 61.249 56.063 1.00 10.88 224 PHE D C 1
ATOM 5390 O O . PHE C 1 224 ? 35.487 60.861 55.266 1.00 12.71 224 PHE D O 1
ATOM 5398 N N . ALA C 1 225 ? 34.320 62.528 56.214 1.00 12.26 225 ALA D N 1
ATOM 5399 C CA . ALA C 1 225 ? 35.066 63.606 55.563 1.00 13.34 225 ALA D CA 1
ATOM 5400 C C . ALA C 1 225 ? 36.422 63.888 56.289 1.00 16.45 225 ALA D C 1
ATOM 5401 O O . ALA C 1 225 ? 37.412 64.253 55.652 1.00 16.47 225 ALA D O 1
ATOM 5403 N N . GLN C 1 226 ? 36.445 63.740 57.623 1.00 14.39 226 GLN D N 1
ATOM 5404 C CA . GLN C 1 226 ? 37.650 63.942 58.416 1.00 9.88 226 GLN D CA 1
ATOM 5405 C C . GLN C 1 226 ? 38.732 62.930 58.035 1.00 11.16 226 GLN D C 1
ATOM 5406 O O . GLN C 1 226 ? 38.504 61.722 57.970 1.00 15.54 226 GLN D O 1
ATOM 5412 N N . PRO C 1 227 ? 39.961 63.392 57.873 1.00 7.94 227 PRO D N 1
ATOM 5413 C CA . PRO C 1 227 ? 40.998 62.428 57.499 1.00 6.53 227 PRO D CA 1
ATOM 5414 C C . PRO C 1 227 ? 41.372 61.321 58.495 1.00 6.50 227 PRO D C 1
ATOM 5415 O O . PRO C 1 227 ? 42.016 60.352 58.120 1.00 7.25 227 PRO D O 1
ATOM 5419 N N . ASP C 1 228 ? 41.006 61.443 59.758 1.00 6.61 228 ASP D N 1
ATOM 5420 C CA . ASP C 1 228 ? 41.403 60.395 60.692 1.00 8.46 228 ASP D CA 1
ATOM 5421 C C . ASP C 1 228 ? 40.332 59.441 61.135 1.00 9.52 228 ASP D C 1
ATOM 5422 O O . ASP C 1 228 ? 40.553 58.677 62.074 1.00 10.80 228 ASP D O 1
ATOM 5427 N N . ILE C 1 229 ? 39.152 59.571 60.529 1.00 7.62 229 ILE D N 1
ATOM 5428 C CA . ILE C 1 229 ? 38.003 58.716 60.806 1.00 5.51 229 ILE D CA 1
ATOM 5429 C C . ILE C 1 229 ? 37.936 57.748 59.612 1.00 8.16 229 ILE D C 1
ATOM 5430 O O . ILE C 1 229 ? 37.648 58.181 58.491 1.00 6.58 229 ILE D O 1
ATOM 5435 N N . ASP C 1 230 ? 38.324 56.475 59.839 1.00 9.59 230 ASP D N 1
ATOM 5436 C CA . ASP C 1 230 ? 38.382 55.390 58.821 1.00 2.00 230 ASP D CA 1
ATOM 5437 C C . ASP C 1 230 ? 37.160 54.471 58.636 1.00 3.48 230 ASP D C 1
ATOM 5438 O O . ASP C 1 230 ? 37.188 53.527 57.845 1.00 6.52 230 ASP D O 1
ATOM 5443 N N . GLY C 1 231 ? 36.062 54.804 59.298 1.00 2.56 231 GLY D N 1
ATOM 5444 C CA . GLY C 1 231 ? 34.861 54.034 59.171 1.00 2.00 231 GLY D CA 1
ATOM 5445 C C . GLY C 1 231 ? 34.048 54.375 60.387 1.00 2.00 231 GLY D C 1
ATOM 5446 O O . GLY C 1 231 ? 34.327 55.351 61.082 1.00 2.00 231 GLY D O 1
ATOM 5447 N N . ALA C 1 232 ? 33.119 53.482 60.708 1.00 6.35 232 ALA D N 1
ATOM 5448 C CA . ALA C 1 232 ? 32.208 53.619 61.843 1.00 3.38 232 ALA D CA 1
ATOM 5449 C C . ALA C 1 232 ? 31.841 52.246 62.424 1.00 4.69 232 ALA D C 1
ATOM 5450 O O . ALA C 1 232 ? 31.921 51.228 61.732 1.00 2.56 232 ALA D O 1
ATOM 5452 N N . LEU C 1 233 ? 31.502 52.220 63.709 1.00 2.77 233 LEU D N 1
ATOM 5453 C CA . LEU C 1 233 ? 31.014 51.007 64.353 1.00 3.13 233 LEU D CA 1
ATOM 5454 C C . LEU C 1 233 ? 29.598 51.454 64.632 1.00 3.41 233 LEU D C 1
ATOM 5455 O O . LEU C 1 233 ? 29.360 52.289 65.495 1.00 2.00 233 LEU D O 1
ATOM 5460 N N . VAL C 1 234 ? 28.667 51.000 63.807 1.00 6.34 234 VAL D N 1
ATOM 5461 C CA . VAL C 1 234 ? 27.269 51.418 63.936 1.00 6.84 234 VAL D CA 1
ATOM 5462 C C . VAL C 1 234 ? 26.357 50.583 64.843 1.00 7.75 234 VAL D C 1
ATOM 5463 O O . VAL C 1 234 ? 26.398 49.362 64.838 1.00 10.46 234 VAL D O 1
ATOM 5467 N N . GLY C 1 235 ? 25.432 51.249 65.520 1.00 9.82 235 GLY D N 1
ATOM 5468 C CA . GLY C 1 235 ? 24.526 50.554 66.411 1.00 2.72 235 GLY D CA 1
ATOM 5469 C C . GLY C 1 235 ? 23.168 50.441 65.784 1.00 5.58 235 GLY D C 1
ATOM 5470 O O . GLY C 1 235 ? 22.949 49.610 64.900 1.00 8.09 235 GLY D O 1
ATOM 5471 N N . GLY C 1 236 ? 22.272 51.312 66.255 1.00 7.70 236 GLY D N 1
ATOM 5472 C CA . GLY C 1 236 ? 20.878 51.393 65.817 1.00 4.09 236 GLY D CA 1
ATOM 5473 C C . GLY C 1 236 ? 20.649 51.477 64.334 1.00 8.56 236 GLY D C 1
ATOM 5474 O O . GLY C 1 236 ? 19.757 50.822 63.840 1.00 18.51 236 GLY D O 1
ATOM 5475 N N . ALA C 1 237 ? 21.442 52.258 63.606 1.00 13.11 237 ALA D N 1
ATOM 5476 C CA . ALA C 1 237 ? 21.272 52.379 62.159 1.00 8.96 237 ALA D CA 1
ATOM 5477 C C . ALA C 1 237 ? 21.652 51.104 61.438 1.00 10.64 237 ALA D C 1
ATOM 5478 O O . ALA C 1 237 ? 21.372 50.971 60.249 1.00 14.67 237 ALA D O 1
ATOM 5480 N N . ALA C 1 238 ? 22.276 50.172 62.169 1.00 12.82 238 ALA D N 1
ATOM 5481 C CA . ALA C 1 238 ? 22.704 48.856 61.644 1.00 11.00 238 ALA D CA 1
ATOM 5482 C C . ALA C 1 238 ? 21.504 47.947 61.420 1.00 11.66 238 ALA D C 1
ATOM 5483 O O . ALA C 1 238 ? 21.556 47.066 60.584 1.00 13.94 238 ALA D O 1
ATOM 5485 N N . LEU C 1 239 ? 20.430 48.172 62.177 1.00 13.48 239 LEU D N 1
ATOM 5486 C CA . LEU C 1 239 ? 19.218 47.368 62.123 1.00 9.93 239 LEU D CA 1
ATOM 5487 C C . LEU C 1 239 ? 18.325 47.539 60.930 1.00 11.01 239 LEU D C 1
ATOM 5488 O O . LEU C 1 239 ? 17.352 46.824 60.809 1.00 10.73 239 LEU D O 1
ATOM 5493 N N . ASP C 1 240 ? 18.651 48.484 60.058 1.00 12.36 240 ASP D N 1
ATOM 5494 C CA . ASP C 1 240 ? 17.881 48.750 58.852 1.00 11.49 240 ASP D CA 1
ATOM 5495 C C . ASP C 1 240 ? 18.805 48.679 57.619 1.00 10.09 240 ASP D C 1
ATOM 5496 O O . ASP C 1 240 ? 19.821 49.349 57.556 1.00 14.29 240 ASP D O 1
ATOM 5501 N N . ALA C 1 241 ? 18.448 47.902 56.618 1.00 10.75 241 ALA D N 1
ATOM 5502 C CA . ALA C 1 241 ? 19.296 47.806 55.439 1.00 11.44 241 ALA D CA 1
ATOM 5503 C C . ALA C 1 241 ? 19.473 49.120 54.679 1.00 11.77 241 ALA D C 1
ATOM 5504 O O . ALA C 1 241 ? 20.570 49.408 54.163 1.00 11.30 241 ALA D O 1
ATOM 5506 N N . LYS C 1 242 ? 18.412 49.925 54.603 1.00 14.27 242 LYS D N 1
ATOM 5507 C CA . LYS C 1 242 ? 18.494 51.198 53.867 1.00 10.82 242 LYS D CA 1
ATOM 5508 C C . LYS C 1 242 ? 19.344 52.237 54.567 1.00 7.36 242 LYS D C 1
ATOM 5509 O O . LYS C 1 242 ? 20.151 52.875 53.921 1.00 8.66 242 LYS D O 1
ATOM 5515 N N . SER C 1 243 ? 19.250 52.314 55.895 1.00 4.32 243 SER D N 1
ATOM 5516 C CA . SER C 1 243 ? 20.084 53.207 56.687 1.00 4.03 243 SER D CA 1
ATOM 5517 C C . SER C 1 243 ? 21.529 52.768 56.731 1.00 6.01 243 SER D C 1
ATOM 5518 O O . SER C 1 243 ? 22.417 53.595 56.624 1.00 12.22 243 SER D O 1
ATOM 5521 N N . PHE C 1 244 ? 21.777 51.492 57.028 1.00 6.99 244 PHE D N 1
ATOM 5522 C CA . PHE C 1 244 ? 23.138 50.992 57.117 1.00 4.87 244 PHE D CA 1
ATOM 5523 C C . PHE C 1 244 ? 23.897 51.066 55.788 1.00 8.60 244 PHE D C 1
ATOM 5524 O O . PHE C 1 244 ? 25.100 51.355 55.789 1.00 13.51 244 PHE D O 1
ATOM 5532 N N . ALA C 1 245 ? 23.212 50.814 54.664 1.00 7.86 245 ALA D N 1
ATOM 5533 C CA . ALA C 1 245 ? 23.820 50.880 53.315 1.00 5.13 245 ALA D CA 1
ATOM 5534 C C . ALA C 1 245 ? 24.153 52.318 52.904 1.00 7.51 245 ALA D C 1
ATOM 5535 O O . ALA C 1 245 ? 25.103 52.560 52.150 1.00 7.72 245 ALA D O 1
ATOM 5537 N N . ALA C 1 246 ? 23.366 53.268 53.417 1.00 5.36 246 ALA D N 1
ATOM 5538 C CA . ALA C 1 246 ? 23.577 54.689 53.178 1.00 2.15 246 ALA D CA 1
ATOM 5539 C C . ALA C 1 246 ? 24.858 55.114 53.859 1.00 5.90 246 ALA D C 1
ATOM 5540 O O . ALA C 1 246 ? 25.668 55.811 53.261 1.00 14.48 246 ALA D O 1
ATOM 5542 N N . ILE C 1 247 ? 25.030 54.730 55.123 1.00 5.35 247 ILE D N 1
ATOM 5543 C CA . ILE C 1 247 ? 26.255 55.016 55.838 1.00 2.00 247 ILE D CA 1
ATOM 5544 C C . ILE C 1 247 ? 27.418 54.330 55.142 1.00 4.76 247 ILE D C 1
ATOM 5545 O O . ILE C 1 247 ? 28.463 54.936 54.989 1.00 7.29 247 ILE D O 1
ATOM 5550 N N . ALA C 1 248 ? 27.275 53.067 54.720 1.00 8.28 248 ALA D N 1
ATOM 5551 C CA . ALA C 1 248 ? 28.407 52.402 54.002 1.00 10.30 248 ALA D CA 1
ATOM 5552 C C . ALA C 1 248 ? 28.803 53.165 52.730 1.00 10.17 248 ALA D C 1
ATOM 5553 O O . ALA C 1 248 ? 29.982 53.401 52.499 1.00 13.57 248 ALA D O 1
ATOM 5555 N N . LYS C 1 249 ? 27.821 53.554 51.914 1.00 8.12 249 LYS D N 1
ATOM 5556 C CA . LYS C 1 249 ? 28.084 54.302 50.673 1.00 6.07 249 LYS D CA 1
ATOM 5557 C C . LYS C 1 249 ? 28.829 55.632 50.888 1.00 7.58 249 LYS D C 1
ATOM 5558 O O . LYS C 1 249 ? 29.839 55.912 50.218 1.00 13.50 249 LYS D O 1
ATOM 5564 N N . ALA C 1 250 ? 28.339 56.457 51.810 1.00 7.10 250 ALA D N 1
ATOM 5565 C CA . ALA C 1 250 ? 28.993 57.736 52.122 1.00 4.02 250 ALA D CA 1
ATOM 5566 C C . ALA C 1 250 ? 30.466 57.535 52.447 1.00 7.26 250 ALA D C 1
ATOM 5567 O O . ALA C 1 250 ? 31.294 58.357 52.076 1.00 15.97 250 ALA D O 1
ATOM 5569 N N . ALA C 1 251 ? 30.785 56.484 53.199 1.00 8.70 251 ALA D N 1
ATOM 5570 C CA . ALA C 1 251 ? 32.165 56.171 53.537 1.00 9.14 251 ALA D CA 1
ATOM 5571 C C . ALA C 1 251 ? 32.936 55.845 52.274 1.00 9.70 251 ALA D C 1
ATOM 5572 O O . ALA C 1 251 ? 34.073 56.295 52.122 1.00 15.49 251 ALA D O 1
ATOM 5574 N N . ALA C 1 252 ? 32.321 55.061 51.381 1.00 8.29 252 ALA D N 1
ATOM 5575 C CA . ALA C 1 252 ? 32.919 54.640 50.098 1.00 7.47 252 ALA D CA 1
ATOM 5576 C C . ALA C 1 252 ? 33.321 55.854 49.300 1.00 9.32 252 ALA D C 1
ATOM 5577 O O . ALA C 1 252 ? 34.480 56.002 48.922 1.00 11.17 252 ALA D O 1
ATOM 5579 N N . GLU C 1 253 ? 32.380 56.758 49.084 1.00 11.50 253 GLU D N 1
ATOM 5580 C CA . GLU C 1 253 ? 32.700 57.971 48.339 1.00 15.50 253 GLU D CA 1
ATOM 5581 C C . GLU C 1 253 ? 33.679 58.918 49.045 1.00 14.92 253 GLU D C 1
ATOM 5582 O O . GLU C 1 253 ? 34.632 59.376 48.433 1.00 20.00 253 GLU D O 1
ATOM 5588 N N . ALA C 1 254 ? 33.455 59.184 50.329 1.00 10.94 254 ALA D N 1
ATOM 5589 C CA . ALA C 1 254 ? 34.311 60.062 51.109 1.00 7.98 254 ALA D CA 1
ATOM 5590 C C . ALA C 1 254 ? 35.759 59.720 50.954 1.00 8.92 254 ALA D C 1
ATOM 5591 O O . ALA C 1 254 ? 36.602 60.580 50.854 1.00 16.06 254 ALA D O 1
ATOM 5593 N N . LYS C 1 255 ? 36.056 58.439 50.916 1.00 12.00 255 LYS D N 1
ATOM 5594 C CA . LYS C 1 255 ? 37.429 57.995 50.823 1.00 9.53 255 LYS D CA 1
ATOM 5595 C C . LYS C 1 255 ? 37.941 57.552 49.464 1.00 13.65 255 LYS D C 1
ATOM 5596 O O . LYS C 1 255 ? 39.033 56.993 49.377 1.00 16.34 255 LYS D O 1
ATOM 5602 N N . ALA C 1 256 ? 37.170 57.762 48.407 1.00 15.70 256 ALA D N 1
ATOM 5603 C CA . ALA C 1 256 ? 37.634 57.367 47.080 1.00 17.36 256 ALA D CA 1
ATOM 5604 C C . ALA C 1 256 ? 38.811 58.233 46.612 1.00 13.83 256 ALA D C 1
ATOM 5605 O O . ALA C 1 256 ? 39.581 57.778 45.767 0.00 20.00 256 ALA D O 1
ATOM 5608 N N . ARG D 1 2 ? 8.642 11.704 91.129 1.00 45.63 2 ARG E N 1
ATOM 5609 C CA . ARG D 1 2 ? 9.701 12.530 90.408 1.00 43.28 2 ARG E CA 1
ATOM 5610 C C . ARG D 1 2 ? 10.370 11.831 89.207 1.00 41.52 2 ARG E C 1
ATOM 5611 O O . ARG D 1 2 ? 11.250 10.974 89.377 1.00 41.42 2 ARG E O 1
ATOM 5619 N N . HIS D 1 3 ? 9.980 12.259 88.004 1.00 37.91 3 HIS E N 1
ATOM 5620 C CA . HIS D 1 3 ? 10.507 11.737 86.746 1.00 32.30 3 HIS E CA 1
ATOM 5621 C C . HIS D 1 3 ? 11.984 12.138 86.605 1.00 28.41 3 HIS E C 1
ATOM 5622 O O . HIS D 1 3 ? 12.309 13.328 86.581 1.00 31.02 3 HIS E O 1
ATOM 5629 N N . PRO D 1 4 ? 12.894 11.162 86.489 1.00 23.33 4 PRO E N 1
ATOM 5630 C CA . PRO D 1 4 ? 14.312 11.521 86.356 1.00 20.19 4 PRO E CA 1
ATOM 5631 C C . PRO D 1 4 ? 14.567 12.376 85.118 1.00 20.59 4 PRO E C 1
ATOM 5632 O O . PRO D 1 4 ? 13.845 12.243 84.120 1.00 22.87 4 PRO E O 1
ATOM 5636 N N . VAL D 1 5 ? 15.565 13.267 85.211 1.00 17.48 5 VAL E N 1
ATOM 5637 C CA . VAL D 1 5 ? 15.976 14.167 84.132 1.00 11.17 5 VAL E CA 1
ATOM 5638 C C . VAL D 1 5 ? 17.471 14.067 84.048 1.00 10.58 5 VAL E C 1
ATOM 5639 O O . VAL D 1 5 ? 18.124 14.244 85.066 1.00 13.15 5 VAL E O 1
ATOM 5643 N N . VAL D 1 6 ? 18.017 13.716 82.883 1.00 10.33 6 VAL E N 1
ATOM 5644 C CA . VAL D 1 6 ? 19.484 13.647 82.705 1.00 13.77 6 VAL E CA 1
ATOM 5645 C C . VAL D 1 6 ? 19.903 14.680 81.658 1.00 19.61 6 VAL E C 1
ATOM 5646 O O . VAL D 1 6 ? 19.489 14.580 80.489 1.00 21.22 6 VAL E O 1
ATOM 5650 N N . MET D 1 7 ? 20.741 15.641 82.071 1.00 18.81 7 MET E N 1
ATOM 5651 C CA . MET D 1 7 ? 21.224 16.678 81.171 1.00 13.60 7 MET E CA 1
ATOM 5652 C C . MET D 1 7 ? 22.704 16.628 80.885 1.00 14.41 7 MET E C 1
ATOM 5653 O O . MET D 1 7 ? 23.532 16.347 81.755 1.00 10.99 7 MET E O 1
ATOM 5658 N N . GLY D 1 8 ? 23.015 16.875 79.621 1.00 13.84 8 GLY E N 1
ATOM 5659 C CA . GLY D 1 8 ? 24.386 16.887 79.188 1.00 17.03 8 GLY E CA 1
ATOM 5660 C C . GLY D 1 8 ? 24.876 18.313 79.015 1.00 17.71 8 GLY E C 1
ATOM 5661 O O . GLY D 1 8 ? 24.331 19.078 78.216 1.00 19.08 8 GLY E O 1
ATOM 5662 N N . ASN D 1 9 ? 25.878 18.684 79.800 1.00 14.14 9 ASN E N 1
ATOM 5663 C CA . ASN D 1 9 ? 26.453 20.003 79.709 1.00 14.78 9 ASN E CA 1
ATOM 5664 C C . ASN D 1 9 ? 27.702 19.808 78.847 1.00 14.93 9 ASN E C 1
ATOM 5665 O O . ASN D 1 9 ? 28.703 19.267 79.326 1.00 18.40 9 ASN E O 1
ATOM 5670 N N . TRP D 1 10 ? 27.643 20.200 77.567 1.00 13.33 10 TRP E N 1
ATOM 5671 C CA . TRP D 1 10 ? 28.794 20.032 76.657 1.00 10.20 10 TRP E CA 1
ATOM 5672 C C . TRP D 1 10 ? 29.917 21.014 76.887 1.00 12.22 10 TRP E C 1
ATOM 5673 O O . TRP D 1 10 ? 31.026 20.811 76.403 1.00 10.30 10 TRP E O 1
ATOM 5684 N N . LYS D 1 11 ? 29.606 22.097 77.595 1.00 13.66 11 LYS E N 1
ATOM 5685 C CA . LYS D 1 11 ? 30.570 23.149 77.907 1.00 13.13 11 LYS E CA 1
ATOM 5686 C C . LYS D 1 11 ? 31.144 23.848 76.682 1.00 12.88 11 LYS E C 1
ATOM 5687 O O . LYS D 1 11 ? 30.389 24.297 75.834 1.00 17.97 11 LYS E O 1
ATOM 5693 N N . LEU D 1 12 ? 32.464 23.946 76.594 1.00 12.01 12 LEU E N 1
ATOM 5694 C CA . LEU D 1 12 ? 33.130 24.618 75.487 1.00 10.45 12 LEU E CA 1
ATOM 5695 C C . LEU D 1 12 ? 33.715 23.601 74.553 1.00 12.50 12 LEU E C 1
ATOM 5696 O O . LEU D 1 12 ? 34.947 23.540 74.357 1.00 13.04 12 LEU E O 1
ATOM 5701 N N . ASN D 1 13 ? 32.811 22.807 73.979 1.00 11.80 13 ASN E N 1
ATOM 5702 C CA . ASN D 1 13 ? 33.157 21.722 73.072 1.00 8.29 13 ASN E CA 1
ATOM 5703 C C . ASN D 1 13 ? 32.084 21.647 72.061 1.00 7.26 13 ASN E C 1
ATOM 5704 O O . ASN D 1 13 ? 30.903 21.554 72.400 1.00 5.02 13 ASN E O 1
ATOM 5709 N N . GLY D 1 14 ? 32.499 21.612 70.812 1.00 6.20 14 GLY E N 1
ATOM 5710 C CA . GLY D 1 14 ? 31.532 21.510 69.758 1.00 8.39 14 GLY E CA 1
ATOM 5711 C C . GLY D 1 14 ? 32.243 21.885 68.490 1.00 12.90 14 GLY E C 1
ATOM 5712 O O . GLY D 1 14 ? 33.278 22.556 68.523 1.00 15.26 14 GLY E O 1
ATOM 5713 N N . SER D 1 15 ? 31.711 21.384 67.384 1.00 12.51 15 SER E N 1
ATOM 5714 C CA . SER D 1 15 ? 32.211 21.658 66.051 1.00 11.18 15 SER E CA 1
ATOM 5715 C C . SER D 1 15 ? 31.040 21.296 65.150 1.00 11.88 15 SER E C 1
ATOM 5716 O O . SER D 1 15 ? 30.052 20.702 65.615 1.00 10.10 15 SER E O 1
ATOM 5719 N N . LYS D 1 16 ? 31.122 21.650 63.876 1.00 12.40 16 LYS E N 1
ATOM 5720 C CA . LYS D 1 16 ? 30.017 21.334 62.997 1.00 11.91 16 LYS E CA 1
ATOM 5721 C C . LYS D 1 16 ? 29.875 19.858 62.745 1.00 15.35 16 LYS E C 1
ATOM 5722 O O . LYS D 1 16 ? 28.758 19.385 62.630 1.00 17.21 16 LYS E O 1
ATOM 5728 N N . GLU D 1 17 ? 30.982 19.121 62.644 1.00 20.69 17 GLU E N 1
ATOM 5729 C CA . GLU D 1 17 ? 30.902 17.668 62.405 1.00 24.03 17 GLU E CA 1
ATOM 5730 C C . GLU D 1 17 ? 30.431 16.934 63.659 1.00 22.70 17 GLU E C 1
ATOM 5731 O O . GLU D 1 17 ? 29.421 16.193 63.639 1.00 21.03 17 GLU E O 1
ATOM 5737 N N . MET D 1 18 ? 31.126 17.194 64.765 1.00 18.12 18 MET E N 1
ATOM 5738 C CA . MET D 1 18 ? 30.770 16.588 66.030 1.00 15.73 18 MET E CA 1
ATOM 5739 C C . MET D 1 18 ? 29.296 16.760 66.433 1.00 15.04 18 MET E C 1
ATOM 5740 O O . MET D 1 18 ? 28.639 15.812 66.835 1.00 19.72 18 MET E O 1
ATOM 5745 N N . VAL D 1 19 ? 28.796 17.983 66.415 1.00 12.37 19 VAL E N 1
ATOM 5746 C CA . VAL D 1 19 ? 27.427 18.214 66.821 1.00 11.37 19 VAL E CA 1
ATOM 5747 C C . VAL D 1 19 ? 26.475 17.303 66.098 1.00 13.81 19 VAL E C 1
ATOM 5748 O O . VAL D 1 19 ? 25.611 16.691 66.715 1.00 19.69 19 VAL E O 1
ATOM 5752 N N . VAL D 1 20 ? 26.662 17.153 64.797 1.00 15.13 20 VAL E N 1
ATOM 5753 C CA . VAL D 1 20 ? 25.765 16.312 64.029 1.00 17.25 20 VAL E CA 1
ATOM 5754 C C . VAL D 1 20 ? 25.974 14.854 64.371 1.00 18.44 20 VAL E C 1
ATOM 5755 O O . VAL D 1 20 ? 25.004 14.115 64.591 1.00 17.01 20 VAL E O 1
ATOM 5759 N N . ASP D 1 21 ? 27.232 14.422 64.370 1.00 16.78 21 ASP E N 1
ATOM 5760 C CA . ASP D 1 21 ? 27.508 13.040 64.722 1.00 20.42 21 ASP E CA 1
ATOM 5761 C C . ASP D 1 21 ? 26.873 12.702 66.079 1.00 20.07 21 ASP E C 1
ATOM 5762 O O . ASP D 1 21 ? 25.920 11.920 66.166 1.00 24.01 21 ASP E O 1
ATOM 5767 N N . LEU D 1 22 ? 27.357 13.369 67.120 1.00 16.49 22 LEU E N 1
ATOM 5768 C CA . LEU D 1 22 ? 26.911 13.142 68.475 1.00 14.66 22 LEU E CA 1
ATOM 5769 C C . LEU D 1 22 ? 25.417 13.095 68.647 1.00 16.43 22 LEU E C 1
ATOM 5770 O O . LEU D 1 22 ? 24.906 12.142 69.206 1.00 19.26 22 LEU E O 1
ATOM 5775 N N . LEU D 1 23 ? 24.709 14.079 68.112 1.00 18.90 23 LEU E N 1
ATOM 5776 C CA . LEU D 1 23 ? 23.257 14.122 68.250 1.00 21.95 23 LEU E CA 1
ATOM 5777 C C . LEU D 1 23 ? 22.570 12.990 67.509 1.00 23.66 23 LEU E C 1
ATOM 5778 O O . LEU D 1 23 ? 21.454 12.624 67.858 1.00 27.91 23 LEU E O 1
ATOM 5783 N N . ASN D 1 24 ? 23.182 12.503 66.432 1.00 23.51 24 ASN E N 1
ATOM 5784 C CA . ASN D 1 24 ? 22.582 11.401 65.689 1.00 25.39 24 ASN E CA 1
ATOM 5785 C C . ASN D 1 24 ? 22.849 10.106 66.443 1.00 25.65 24 ASN E C 1
ATOM 5786 O O . ASN D 1 24 ? 21.938 9.304 66.665 1.00 23.06 24 ASN E O 1
ATOM 5791 N N . GLY D 1 25 ? 24.100 9.925 66.853 1.00 25.51 25 GLY E N 1
ATOM 5792 C CA . GLY D 1 25 ? 24.441 8.771 67.654 1.00 27.32 25 GLY E CA 1
ATOM 5793 C C . GLY D 1 25 ? 23.507 8.776 68.851 1.00 27.35 25 GLY E C 1
ATOM 5794 O O . GLY D 1 25 ? 22.757 7.846 69.063 1.00 32.95 25 GLY E O 1
ATOM 5795 N N . LEU D 1 26 ? 23.488 9.869 69.587 1.00 25.71 26 LEU E N 1
ATOM 5796 C CA . LEU D 1 26 ? 22.620 9.978 70.731 1.00 23.58 26 LEU E CA 1
ATOM 5797 C C . LEU D 1 26 ? 21.197 9.547 70.434 1.00 22.46 26 LEU E C 1
ATOM 5798 O O . LEU D 1 26 ? 20.587 8.830 71.206 1.00 24.46 26 LEU E O 1
ATOM 5803 N N . ASN D 1 27 ? 20.654 9.976 69.316 1.00 23.62 27 ASN E N 1
ATOM 5804 C CA . ASN D 1 27 ? 19.278 9.638 69.017 1.00 28.31 27 ASN E CA 1
ATOM 5805 C C . ASN D 1 27 ? 19.111 8.135 68.794 1.00 31.69 27 ASN E C 1
ATOM 5806 O O . ASN D 1 27 ? 18.095 7.524 69.164 1.00 31.86 27 ASN E O 1
ATOM 5811 N N . ALA D 1 28 ? 20.109 7.549 68.149 1.00 32.09 28 ALA E N 1
ATOM 5812 C CA . ALA D 1 28 ? 20.099 6.126 67.876 1.00 32.95 28 ALA E CA 1
ATOM 5813 C C . ALA D 1 28 ? 20.024 5.371 69.208 1.00 34.22 28 ALA E C 1
ATOM 5814 O O . ALA D 1 28 ? 19.029 4.693 69.483 1.00 35.46 28 ALA E O 1
ATOM 5816 N N . GLU D 1 29 ? 21.052 5.555 70.042 1.00 32.91 29 GLU E N 1
ATOM 5817 C CA . GLU D 1 29 ? 21.161 4.903 71.339 1.00 32.87 29 GLU E CA 1
ATOM 5818 C C . GLU D 1 29 ? 19.917 5.040 72.164 1.00 31.75 29 GLU E C 1
ATOM 5819 O O . GLU D 1 29 ? 19.430 4.095 72.743 1.00 33.96 29 GLU E O 1
ATOM 5825 N N . LEU D 1 30 ? 19.355 6.217 72.176 1.00 36.13 30 LEU E N 1
ATOM 5826 C CA . LEU D 1 30 ? 18.187 6.409 72.991 1.00 39.08 30 LEU E CA 1
ATOM 5827 C C . LEU D 1 30 ? 16.898 6.069 72.275 1.00 41.24 30 LEU E C 1
ATOM 5828 O O . LEU D 1 30 ? 15.814 6.364 72.766 1.00 43.30 30 LEU E O 1
ATOM 5833 N N . GLU D 1 31 ? 17.001 5.410 71.131 1.00 44.86 31 GLU E N 1
ATOM 5834 C CA . GLU D 1 31 ? 15.797 5.052 70.387 1.00 48.91 31 GLU E CA 1
ATOM 5835 C C . GLU D 1 31 ? 14.857 4.241 71.310 1.00 48.09 31 GLU E C 1
ATOM 5836 O O . GLU D 1 31 ? 15.227 3.162 71.828 1.00 46.09 31 GLU E O 1
ATOM 5842 N N . GLY D 1 32 ? 13.698 4.842 71.595 1.00 46.53 32 GLY E N 1
ATOM 5843 C CA . GLY D 1 32 ? 12.698 4.233 72.459 1.00 46.27 32 GLY E CA 1
ATOM 5844 C C . GLY D 1 32 ? 13.192 3.852 73.856 1.00 47.64 32 GLY E C 1
ATOM 5845 O O . GLY D 1 32 ? 12.920 2.735 74.332 1.00 48.10 32 GLY E O 1
ATOM 5846 N N . VAL D 1 33 ? 13.903 4.771 74.517 1.00 43.88 33 VAL E N 1
ATOM 5847 C CA . VAL D 1 33 ? 14.438 4.517 75.852 1.00 40.02 33 VAL E CA 1
ATOM 5848 C C . VAL D 1 33 ? 13.665 5.303 76.898 1.00 40.38 33 VAL E C 1
ATOM 5849 O O . VAL D 1 33 ? 14.253 5.937 77.776 1.00 44.04 33 VAL E O 1
ATOM 5853 N N . THR D 1 34 ? 12.341 5.195 76.805 1.00 38.08 34 THR E N 1
ATOM 5854 C CA . THR D 1 34 ? 11.347 5.833 77.685 1.00 39.47 34 THR E CA 1
ATOM 5855 C C . THR D 1 34 ? 11.703 5.848 79.170 1.00 39.47 34 THR E C 1
ATOM 5856 O O . THR D 1 34 ? 12.449 4.975 79.634 1.00 41.56 34 THR E O 1
ATOM 5860 N N . GLY D 1 35 ? 11.146 6.806 79.923 1.00 37.93 35 GLY E N 1
ATOM 5861 C CA . GLY D 1 35 ? 11.415 6.865 81.361 1.00 35.83 35 GLY E CA 1
ATOM 5862 C C . GLY D 1 35 ? 12.190 8.034 81.956 1.00 35.95 35 GLY E C 1
ATOM 5863 O O . GLY D 1 35 ? 12.052 8.359 83.146 1.00 36.24 35 GLY E O 1
ATOM 5864 N N . VAL D 1 36 ? 13.037 8.639 81.136 1.00 33.05 36 VAL E N 1
ATOM 5865 C CA . VAL D 1 36 ? 13.849 9.762 81.544 1.00 30.15 36 VAL E CA 1
ATOM 5866 C C . VAL D 1 36 ? 13.601 10.887 80.580 1.00 31.09 36 VAL E C 1
ATOM 5867 O O . VAL D 1 36 ? 13.034 10.685 79.508 1.00 35.03 36 VAL E O 1
ATOM 5871 N N . ASP D 1 37 ? 14.052 12.075 80.970 1.00 28.95 37 ASP E N 1
ATOM 5872 C CA . ASP D 1 37 ? 14.010 13.260 80.131 1.00 20.09 37 ASP E CA 1
ATOM 5873 C C . ASP D 1 37 ? 15.490 13.514 79.812 1.00 18.73 37 ASP E C 1
ATOM 5874 O O . ASP D 1 37 ? 16.294 13.684 80.728 1.00 19.47 37 ASP E O 1
ATOM 5879 N N . VAL D 1 38 ? 15.876 13.439 78.544 1.00 15.88 38 VAL E N 1
ATOM 5880 C CA . VAL D 1 38 ? 17.260 13.681 78.185 1.00 15.25 38 VAL E CA 1
ATOM 5881 C C . VAL D 1 38 ? 17.417 15.062 77.554 1.00 17.18 38 VAL E C 1
ATOM 5882 O O . VAL D 1 38 ? 16.697 15.416 76.629 1.00 19.26 38 VAL E O 1
ATOM 5886 N N . ALA D 1 39 ? 18.347 15.856 78.071 1.00 16.99 39 ALA E N 1
ATOM 5887 C CA . ALA D 1 39 ? 18.556 17.191 77.530 1.00 13.75 39 ALA E CA 1
ATOM 5888 C C . ALA D 1 39 ? 20.007 17.470 77.203 1.00 13.09 39 ALA E C 1
ATOM 5889 O O . ALA D 1 39 ? 20.907 16.864 77.766 1.00 10.73 39 ALA E O 1
ATOM 5891 N N . VAL D 1 40 ? 20.216 18.261 76.150 1.00 17.84 40 VAL E N 1
ATOM 5892 C CA . VAL D 1 40 ? 21.566 18.682 75.764 1.00 17.17 40 VAL E CA 1
ATOM 5893 C C . VAL D 1 40 ? 21.727 20.227 75.828 1.00 16.86 40 VAL E C 1
ATOM 5894 O O . VAL D 1 40 ? 20.766 21.001 75.620 1.00 16.61 40 VAL E O 1
ATOM 5898 N N . ALA D 1 41 ? 22.919 20.650 76.235 1.00 10.52 41 ALA E N 1
ATOM 5899 C CA . ALA D 1 41 ? 23.240 22.054 76.367 1.00 7.18 41 ALA E CA 1
ATOM 5900 C C . ALA D 1 41 ? 24.482 22.342 75.563 1.00 7.50 41 ALA E C 1
ATOM 5901 O O . ALA D 1 41 ? 25.593 22.198 76.062 1.00 11.66 41 ALA E O 1
ATOM 5903 N N . PRO D 1 42 ? 24.333 22.685 74.287 1.00 7.06 42 PRO E N 1
ATOM 5904 C CA . PRO D 1 42 ? 25.523 22.974 73.495 1.00 8.09 42 PRO E CA 1
ATOM 5905 C C . PRO D 1 42 ? 25.932 24.473 73.553 1.00 8.08 42 PRO E C 1
ATOM 5906 O O . PRO D 1 42 ? 25.189 25.318 74.063 1.00 6.82 42 PRO E O 1
ATOM 5910 N N . PRO D 1 43 ? 27.162 24.798 73.121 1.00 7.78 43 PRO E N 1
ATOM 5911 C CA . PRO D 1 43 ? 27.594 26.202 73.132 1.00 9.09 43 PRO E CA 1
ATOM 5912 C C . PRO D 1 43 ? 26.557 27.030 72.316 1.00 8.62 43 PRO E C 1
ATOM 5913 O O . PRO D 1 43 ? 25.984 26.526 71.371 1.00 13.01 43 PRO E O 1
ATOM 5917 N N . ALA D 1 44 ? 26.289 28.275 72.693 1.00 8.82 44 ALA E N 1
ATOM 5918 C CA . ALA D 1 44 ? 25.320 29.096 71.962 1.00 2.99 44 ALA E CA 1
ATOM 5919 C C . ALA D 1 44 ? 25.543 29.074 70.466 1.00 2.00 44 ALA E C 1
ATOM 5920 O O . ALA D 1 44 ? 24.585 29.025 69.701 1.00 2.00 44 ALA E O 1
ATOM 5922 N N . LEU D 1 45 ? 26.786 29.122 70.020 1.00 2.00 45 LEU E N 1
ATOM 5923 C CA . LEU D 1 45 ? 26.984 29.079 68.581 1.00 5.02 45 LEU E CA 1
ATOM 5924 C C . LEU D 1 45 ? 26.309 27.883 67.895 1.00 9.51 45 LEU E C 1
ATOM 5925 O O . LEU D 1 45 ? 25.931 28.023 66.725 1.00 14.47 45 LEU E O 1
ATOM 5930 N N . PHE D 1 46 ? 26.121 26.744 68.613 1.00 7.76 46 PHE E N 1
ATOM 5931 C CA . PHE D 1 46 ? 25.503 25.519 68.044 1.00 2.00 46 PHE E CA 1
ATOM 5932 C C . PHE D 1 46 ? 24.042 25.184 68.371 1.00 5.09 46 PHE E C 1
ATOM 5933 O O . PHE D 1 46 ? 23.550 24.092 68.042 1.00 4.96 46 PHE E O 1
ATOM 5941 N N . VAL D 1 47 ? 23.310 26.129 68.955 1.00 6.53 47 VAL E N 1
ATOM 5942 C CA . VAL D 1 47 ? 21.903 25.906 69.259 1.00 3.61 47 VAL E CA 1
ATOM 5943 C C . VAL D 1 47 ? 21.112 25.797 67.971 1.00 5.38 47 VAL E C 1
ATOM 5944 O O . VAL D 1 47 ? 20.195 24.987 67.882 1.00 10.53 47 VAL E O 1
ATOM 5948 N N . ASP D 1 48 ? 21.459 26.591 66.960 1.00 6.93 48 ASP E N 1
ATOM 5949 C CA . ASP D 1 48 ? 20.745 26.524 65.678 1.00 7.18 48 ASP E CA 1
ATOM 5950 C C . ASP D 1 48 ? 20.880 25.116 65.106 1.00 8.89 48 ASP E C 1
ATOM 5951 O O . ASP D 1 48 ? 19.847 24.508 64.822 1.00 10.25 48 ASP E O 1
ATOM 5956 N N . LEU D 1 49 ? 22.131 24.617 64.952 1.00 10.34 49 LEU E N 1
ATOM 5957 C CA . LEU D 1 49 ? 22.436 23.256 64.431 1.00 9.02 49 LEU E CA 1
ATOM 5958 C C . LEU D 1 49 ? 21.749 22.154 65.208 1.00 13.87 49 LEU E C 1
ATOM 5959 O O . LEU D 1 49 ? 21.199 21.234 64.613 1.00 17.69 49 LEU E O 1
ATOM 5964 N N . ALA D 1 50 ? 21.865 22.211 66.536 1.00 12.23 50 ALA E N 1
ATOM 5965 C CA . ALA D 1 50 ? 21.253 21.240 67.409 1.00 7.84 50 ALA E CA 1
ATOM 5966 C C . ALA D 1 50 ? 19.800 21.180 67.063 1.00 8.87 50 ALA E C 1
ATOM 5967 O O . ALA D 1 50 ? 19.309 20.137 66.707 1.00 13.49 50 ALA E O 1
ATOM 5969 N N . GLU D 1 51 ? 19.113 22.308 67.061 1.00 13.18 51 GLU E N 1
ATOM 5970 C CA . GLU D 1 51 ? 17.693 22.276 66.740 1.00 14.58 51 GLU E CA 1
ATOM 5971 C C . GLU D 1 51 ? 17.383 21.608 65.418 1.00 15.55 51 GLU E C 1
ATOM 5972 O O . GLU D 1 51 ? 16.491 20.805 65.334 1.00 20.65 51 GLU E O 1
ATOM 5978 N N . ARG D 1 52 ? 18.092 21.987 64.372 1.00 16.22 52 ARG E N 1
ATOM 5979 C CA . ARG D 1 52 ? 17.878 21.436 63.043 1.00 15.14 52 ARG E CA 1
ATOM 5980 C C . ARG D 1 52 ? 18.131 19.914 62.961 1.00 19.05 52 ARG E C 1
ATOM 5981 O O . ARG D 1 52 ? 17.402 19.160 62.309 1.00 22.32 52 ARG E O 1
ATOM 5989 N N . THR D 1 53 ? 19.198 19.478 63.596 1.00 18.17 53 THR E N 1
ATOM 5990 C CA . THR D 1 53 ? 19.550 18.078 63.619 1.00 17.91 53 THR E CA 1
ATOM 5991 C C . THR D 1 53 ? 18.486 17.250 64.357 1.00 21.59 53 THR E C 1
ATOM 5992 O O . THR D 1 53 ? 18.046 16.221 63.856 1.00 28.54 53 THR E O 1
ATOM 5996 N N . LEU D 1 54 ? 18.093 17.683 65.548 1.00 20.65 54 LEU E N 1
ATOM 5997 C CA . LEU D 1 54 ? 17.097 16.966 66.324 1.00 22.81 54 LEU E CA 1
ATOM 5998 C C . LEU D 1 54 ? 15.766 16.963 65.606 1.00 26.09 54 LEU E C 1
ATOM 5999 O O . LEU D 1 54 ? 15.129 15.921 65.511 1.00 29.87 54 LEU E O 1
ATOM 6004 N N . THR D 1 55 ? 15.356 18.113 65.076 1.00 26.44 55 THR E N 1
ATOM 6005 C CA . THR D 1 55 ? 14.093 18.195 64.360 1.00 28.67 55 THR E CA 1
ATOM 6006 C C . THR D 1 55 ? 14.070 17.271 63.143 1.00 31.40 55 THR E C 1
ATOM 6007 O O . THR D 1 55 ? 13.074 16.597 62.910 1.00 33.64 55 THR E O 1
ATOM 6011 N N . GLU D 1 56 ? 15.147 17.211 62.371 1.00 33.09 56 GLU E N 1
ATOM 6012 C CA . GLU D 1 56 ? 15.143 16.284 61.247 1.00 37.37 56 GLU E CA 1
ATOM 6013 C C . GLU D 1 56 ? 14.909 14.917 61.879 1.00 38.21 56 GLU E C 1
ATOM 6014 O O . GLU D 1 56 ? 13.878 14.282 61.656 1.00 42.66 56 GLU E O 1
ATOM 6020 N N . ALA D 1 57 ? 15.820 14.528 62.762 1.00 35.37 57 ALA E N 1
ATOM 6021 C CA . ALA D 1 57 ? 15.738 13.258 63.456 1.00 31.95 57 ALA E CA 1
ATOM 6022 C C . ALA D 1 57 ? 14.385 12.990 64.146 1.00 30.67 57 ALA E C 1
ATOM 6023 O O . ALA D 1 57 ? 14.116 11.877 64.563 1.00 31.19 57 ALA E O 1
ATOM 6025 N N . GLY D 1 58 ? 13.518 13.989 64.252 1.00 29.51 58 GLY E N 1
ATOM 6026 C CA . GLY D 1 58 ? 12.259 13.773 64.945 1.00 27.42 58 GLY E CA 1
ATOM 6027 C C . GLY D 1 58 ? 12.488 13.363 66.403 1.00 28.58 58 GLY E C 1
ATOM 6028 O O . GLY D 1 58 ? 11.569 12.889 67.057 1.00 31.08 58 GLY E O 1
ATOM 6029 N N . SER D 1 59 ? 13.701 13.606 66.915 1.00 27.49 59 SER E N 1
ATOM 6030 C CA . SER D 1 59 ? 14.138 13.282 68.278 1.00 22.69 59 SER E CA 1
ATOM 6031 C C . SER D 1 59 ? 13.312 13.801 69.459 1.00 21.94 59 SER E C 1
ATOM 6032 O O . SER D 1 59 ? 12.517 14.711 69.320 1.00 26.45 59 SER E O 1
ATOM 6035 N N . ALA D 1 60 ? 13.512 13.224 70.639 1.00 21.79 60 ALA E N 1
ATOM 6036 C CA . ALA D 1 60 ? 12.757 13.647 71.824 1.00 20.61 60 ALA E CA 1
ATOM 6037 C C . ALA D 1 60 ? 13.643 14.333 72.857 1.00 21.69 60 ALA E C 1
ATOM 6038 O O . ALA D 1 60 ? 13.169 14.715 73.946 1.00 21.64 60 ALA E O 1
ATOM 6040 N N . ILE D 1 61 ? 14.940 14.392 72.539 1.00 19.23 61 ILE E N 1
ATOM 6041 C CA . ILE D 1 61 ? 15.946 15.051 73.362 1.00 17.41 61 ILE E CA 1
ATOM 6042 C C . ILE D 1 61 ? 15.561 16.530 73.536 1.00 18.22 61 ILE E C 1
ATOM 6043 O O . ILE D 1 61 ? 15.077 17.169 72.598 1.00 17.22 61 ILE E O 1
ATOM 6048 N N . ILE D 1 62 ? 15.710 17.042 74.753 1.00 19.46 62 ILE E N 1
ATOM 6049 C CA . ILE D 1 62 ? 15.404 18.447 75.054 1.00 17.87 62 ILE E CA 1
ATOM 6050 C C . ILE D 1 62 ? 16.633 19.305 74.736 1.00 18.50 62 ILE E C 1
ATOM 6051 O O . ILE D 1 62 ? 17.797 18.850 74.853 1.00 17.87 62 ILE E O 1
ATOM 6056 N N . LEU D 1 63 ? 16.374 20.515 74.243 1.00 16.44 63 LEU E N 1
ATOM 6057 C CA . LEU D 1 63 ? 17.457 21.433 73.910 1.00 13.09 63 LEU E CA 1
ATOM 6058 C C . LEU D 1 63 ? 17.609 22.445 75.044 1.00 11.28 63 LEU E C 1
ATOM 6059 O O . LEU D 1 63 ? 16.630 22.971 75.567 1.00 10.55 63 LEU E O 1
ATOM 6064 N N . GLY D 1 64 ? 18.838 22.650 75.484 1.00 12.69 64 GLY E N 1
ATOM 6065 C CA . GLY D 1 64 ? 19.076 23.626 76.531 1.00 13.59 64 GLY E CA 1
ATOM 6066 C C . GLY D 1 64 ? 20.217 24.551 76.134 1.00 14.06 64 GLY E C 1
ATOM 6067 O O . GLY D 1 64 ? 20.673 24.529 74.990 1.00 15.82 64 GLY E O 1
ATOM 6068 N N . ALA D 1 65 ? 20.668 25.386 77.063 1.00 12.68 65 ALA E N 1
ATOM 6069 C CA . ALA D 1 65 ? 21.774 26.305 76.802 1.00 12.23 65 ALA E CA 1
ATOM 6070 C C . ALA D 1 65 ? 22.505 26.479 78.130 1.00 12.27 65 ALA E C 1
ATOM 6071 O O . ALA D 1 65 ? 21.930 26.223 79.195 1.00 11.63 65 ALA E O 1
ATOM 6073 N N . GLN D 1 66 ? 23.782 26.850 78.037 1.00 10.05 66 GLN E N 1
ATOM 6074 C CA . GLN D 1 66 ? 24.674 27.008 79.177 1.00 8.42 66 GLN E CA 1
ATOM 6075 C C . GLN D 1 66 ? 24.663 28.296 80.023 1.00 10.82 66 GLN E C 1
ATOM 6076 O O . GLN D 1 66 ? 25.530 28.439 80.878 1.00 10.95 66 GLN E O 1
ATOM 6082 N N . ASN D 1 67 ? 23.702 29.202 79.821 1.00 8.00 67 ASN E N 1
ATOM 6083 C CA . ASN D 1 67 ? 23.675 30.446 80.586 1.00 7.14 67 ASN E CA 1
ATOM 6084 C C . ASN D 1 67 ? 22.660 31.339 79.975 1.00 6.76 67 ASN E C 1
ATOM 6085 O O . ASN D 1 67 ? 22.139 31.031 78.929 1.00 10.40 67 ASN E O 1
ATOM 6090 N N . THR D 1 68 ? 22.375 32.445 80.648 1.00 6.40 68 THR E N 1
ATOM 6091 C CA . THR D 1 68 ? 21.469 33.457 80.132 1.00 6.35 68 THR E CA 1
ATOM 6092 C C . THR D 1 68 ? 21.898 34.787 80.708 1.00 10.51 68 THR E C 1
ATOM 6093 O O . THR D 1 68 ? 22.727 34.841 81.644 1.00 14.69 68 THR E O 1
ATOM 6097 N N . ASP D 1 69 ? 21.399 35.861 80.102 1.00 7.52 69 ASP E N 1
ATOM 6098 C CA . ASP D 1 69 ? 21.675 37.183 80.606 1.00 7.80 69 ASP E CA 1
ATOM 6099 C C . ASP D 1 69 ? 20.376 37.740 81.098 1.00 7.54 69 ASP E C 1
ATOM 6100 O O . ASP D 1 69 ? 19.400 37.006 81.139 1.00 14.08 69 ASP E O 1
ATOM 6105 N N . LEU D 1 70 ? 20.343 38.995 81.513 1.00 7.70 70 LEU E N 1
ATOM 6106 C CA . LEU D 1 70 ? 19.137 39.540 82.091 1.00 6.63 70 LEU E CA 1
ATOM 6107 C C . LEU D 1 70 ? 18.173 40.373 81.235 1.00 12.57 70 LEU E C 1
ATOM 6108 O O . LEU D 1 70 ? 17.276 41.035 81.771 1.00 16.36 70 LEU E O 1
ATOM 6113 N N . ASN D 1 71 ? 18.314 40.330 79.912 1.00 14.70 71 ASN E N 1
ATOM 6114 C CA . ASN D 1 71 ? 17.408 41.085 79.044 1.00 14.29 71 ASN E CA 1
ATOM 6115 C C . ASN D 1 71 ? 17.133 40.302 77.785 1.00 14.79 71 ASN E C 1
ATOM 6116 O O . ASN D 1 71 ? 17.973 39.519 77.328 1.00 10.28 71 ASN E O 1
ATOM 6121 N N . ASN D 1 72 ? 15.982 40.589 77.187 1.00 12.50 72 ASN E N 1
ATOM 6122 C CA . ASN D 1 72 ? 15.584 39.943 75.969 1.00 13.25 72 ASN E CA 1
ATOM 6123 C C . ASN D 1 72 ? 16.051 40.627 74.699 1.00 14.23 72 ASN E C 1
ATOM 6124 O O . ASN D 1 72 ? 16.241 39.976 73.657 1.00 10.57 72 ASN E O 1
ATOM 6129 N N . SER D 1 73 ? 16.227 41.937 74.780 1.00 12.13 73 SER E N 1
ATOM 6130 C CA . SER D 1 73 ? 16.679 42.707 73.629 1.00 16.85 73 SER E CA 1
ATOM 6131 C C . SER D 1 73 ? 17.123 44.074 74.085 1.00 15.31 73 SER E C 1
ATOM 6132 O O . SER D 1 73 ? 16.788 44.501 75.190 1.00 17.66 73 SER E O 1
ATOM 6135 N N . GLY D 1 74 ? 17.922 44.749 73.272 1.00 13.57 74 GLY E N 1
ATOM 6136 C CA . GLY D 1 74 ? 18.359 46.066 73.683 1.00 8.00 74 GLY E CA 1
ATOM 6137 C C . GLY D 1 74 ? 19.823 46.309 73.492 1.00 11.02 74 GLY E C 1
ATOM 6138 O O . GLY D 1 74 ? 20.520 45.550 72.809 1.00 10.65 74 GLY E O 1
ATOM 6139 N N . ALA D 1 75 ? 20.304 47.376 74.107 1.00 13.05 75 ALA E N 1
ATOM 6140 C CA . ALA D 1 75 ? 21.701 47.719 73.958 1.00 11.98 75 ALA E CA 1
ATOM 6141 C C . ALA D 1 75 ? 22.505 46.945 74.966 1.00 12.35 75 ALA E C 1
ATOM 6142 O O . ALA D 1 75 ? 22.931 47.500 75.987 1.00 15.11 75 ALA E O 1
ATOM 6144 N N . PHE D 1 76 ? 22.728 45.669 74.672 1.00 8.64 76 PHE E N 1
ATOM 6145 C CA . PHE D 1 76 ? 23.485 44.837 75.566 1.00 6.88 76 PHE E CA 1
ATOM 6146 C C . PHE D 1 76 ? 24.377 43.988 74.714 1.00 8.79 76 PHE E C 1
ATOM 6147 O O . PHE D 1 76 ? 24.086 42.819 74.419 1.00 11.90 76 PHE E O 1
ATOM 6155 N N . THR D 1 77 ? 25.462 44.615 74.283 1.00 6.03 77 THR E N 1
ATOM 6156 C CA . THR D 1 77 ? 26.409 43.964 73.417 1.00 6.52 77 THR E CA 1
ATOM 6157 C C . THR D 1 77 ? 26.978 42.714 74.055 1.00 11.50 77 THR E C 1
ATOM 6158 O O . THR D 1 77 ? 27.478 42.747 75.184 1.00 16.83 77 THR E O 1
ATOM 6162 N N . GLY D 1 78 ? 26.790 41.595 73.356 1.00 10.72 78 GLY E N 1
ATOM 6163 C CA . GLY D 1 78 ? 27.333 40.320 73.784 1.00 10.65 78 GLY E CA 1
ATOM 6164 C C . GLY D 1 78 ? 26.443 39.438 74.637 1.00 15.38 78 GLY E C 1
ATOM 6165 O O . GLY D 1 78 ? 26.821 38.296 74.890 1.00 13.02 78 GLY E O 1
ATOM 6166 N N . ASP D 1 79 ? 25.234 39.895 74.987 1.00 15.17 79 ASP E N 1
ATOM 6167 C CA . ASP D 1 79 ? 24.365 39.126 75.872 1.00 9.95 79 ASP E CA 1
ATOM 6168 C C . ASP D 1 79 ? 23.549 37.988 75.286 1.00 11.67 79 ASP E C 1
ATOM 6169 O O . ASP D 1 79 ? 23.311 37.908 74.072 1.00 12.13 79 ASP E O 1
ATOM 6174 N N . MET D 1 80 ? 23.144 37.103 76.198 1.00 14.51 80 MET E N 1
ATOM 6175 C CA . MET D 1 80 ? 22.324 35.924 75.933 1.00 17.48 80 MET E CA 1
ATOM 6176 C C . MET D 1 80 ? 20.896 36.240 76.321 1.00 15.32 80 MET E C 1
ATOM 6177 O O . MET D 1 80 ? 20.608 36.531 77.495 1.00 15.94 80 MET E O 1
ATOM 6182 N N . SER D 1 81 ? 19.999 36.145 75.343 1.00 11.21 81 SER E N 1
ATOM 6183 C CA . SER D 1 81 ? 18.586 36.452 75.540 1.00 9.66 81 SER E CA 1
ATOM 6184 C C . SER D 1 81 ? 17.621 35.253 75.581 1.00 14.01 81 SER E C 1
ATOM 6185 O O . SER D 1 81 ? 17.624 34.400 74.681 1.00 12.64 81 SER E O 1
ATOM 6188 N N . PRO D 1 82 ? 16.802 35.162 76.655 1.00 14.83 82 PRO E N 1
ATOM 6189 C CA . PRO D 1 82 ? 15.838 34.072 76.801 1.00 13.82 82 PRO E CA 1
ATOM 6190 C C . PRO D 1 82 ? 14.886 34.024 75.617 1.00 13.59 82 PRO E C 1
ATOM 6191 O O . PRO D 1 82 ? 14.561 32.951 75.107 1.00 14.12 82 PRO E O 1
ATOM 6195 N N . ALA D 1 83 ? 14.431 35.194 75.188 1.00 13.98 83 ALA E N 1
ATOM 6196 C CA . ALA D 1 83 ? 13.510 35.273 74.052 1.00 14.99 83 ALA E CA 1
ATOM 6197 C C . ALA D 1 83 ? 14.156 34.745 72.763 1.00 11.49 83 ALA E C 1
ATOM 6198 O O . ALA D 1 83 ? 13.479 34.138 71.948 1.00 12.60 83 ALA E O 1
ATOM 6200 N N . MET D 1 84 ? 15.459 34.968 72.590 1.00 9.41 84 MET E N 1
ATOM 6201 C CA . MET D 1 84 ? 16.144 34.467 71.408 1.00 10.02 84 MET E CA 1
ATOM 6202 C C . MET D 1 84 ? 16.329 32.945 71.474 1.00 11.03 84 MET E C 1
ATOM 6203 O O . MET D 1 84 ? 16.173 32.233 70.464 1.00 12.21 84 MET E O 1
ATOM 6208 N N . LEU D 1 85 ? 16.677 32.451 72.665 1.00 13.24 85 LEU E N 1
ATOM 6209 C CA . LEU D 1 85 ? 16.843 31.018 72.917 1.00 11.43 85 LEU E CA 1
ATOM 6210 C C . LEU D 1 85 ? 15.510 30.307 72.610 1.00 14.29 85 LEU E C 1
ATOM 6211 O O . LEU D 1 85 ? 15.515 29.245 72.016 1.00 17.53 85 LEU E O 1
ATOM 6216 N N . LYS D 1 86 ? 14.386 30.916 72.992 1.00 12.61 86 LYS E N 1
ATOM 6217 C CA . LYS D 1 86 ? 13.058 30.374 72.742 1.00 12.58 86 LYS E CA 1
ATOM 6218 C C . LYS D 1 86 ? 12.745 30.168 71.292 1.00 15.52 86 LYS E C 1
ATOM 6219 O O . LYS D 1 86 ? 11.904 29.350 70.958 1.00 22.87 86 LYS E O 1
ATOM 6225 N N . GLU D 1 87 ? 13.395 30.915 70.419 1.00 19.28 87 GLU E N 1
ATOM 6226 C CA . GLU D 1 87 ? 13.139 30.797 68.989 1.00 18.21 87 GLU E CA 1
ATOM 6227 C C . GLU D 1 87 ? 13.681 29.511 68.389 1.00 17.99 87 GLU E C 1
ATOM 6228 O O . GLU D 1 87 ? 13.346 29.171 67.255 1.00 20.08 87 GLU E O 1
ATOM 6234 N N . PHE D 1 88 ? 14.573 28.842 69.121 1.00 14.56 88 PHE E N 1
ATOM 6235 C CA . PHE D 1 88 ? 15.190 27.601 68.673 1.00 8.64 88 PHE E CA 1
ATOM 6236 C C . PHE D 1 88 ? 14.691 26.424 69.469 1.00 10.96 88 PHE E C 1
ATOM 6237 O O . PHE D 1 88 ? 15.242 25.342 69.357 1.00 13.63 88 PHE E O 1
ATOM 6245 N N . GLY D 1 89 ? 13.679 26.643 70.303 1.00 9.45 89 GLY E N 1
ATOM 6246 C CA . GLY D 1 89 ? 13.136 25.574 71.112 1.00 10.34 89 GLY E CA 1
ATOM 6247 C C . GLY D 1 89 ? 13.856 25.303 72.431 1.00 15.61 89 GLY E C 1
ATOM 6248 O O . GLY D 1 89 ? 13.348 24.507 73.206 1.00 21.39 89 GLY E O 1
ATOM 6249 N N . ALA D 1 90 ? 15.015 25.919 72.698 1.00 13.06 90 ALA E N 1
ATOM 6250 C CA . ALA D 1 90 ? 15.750 25.709 73.951 1.00 11.61 90 ALA E CA 1
ATOM 6251 C C . ALA D 1 90 ? 14.817 25.987 75.140 1.00 14.54 90 ALA E C 1
ATOM 6252 O O . ALA D 1 90 ? 13.879 26.773 75.008 1.00 23.71 90 ALA E O 1
ATOM 6254 N N . THR D 1 91 ? 15.002 25.331 76.278 1.00 10.82 91 THR E N 1
ATOM 6255 C CA . THR D 1 91 ? 14.100 25.589 77.401 1.00 9.43 91 THR E CA 1
ATOM 6256 C C . THR D 1 91 ? 14.696 25.331 78.755 1.00 10.51 91 THR E C 1
ATOM 6257 O O . THR D 1 91 ? 14.092 25.671 79.761 1.00 10.81 91 THR E O 1
ATOM 6261 N N . HIS D 1 92 ? 15.812 24.613 78.764 1.00 8.86 92 HIS E N 1
ATOM 6262 C CA . HIS D 1 92 ? 16.500 24.247 79.978 1.00 12.88 92 HIS E CA 1
ATOM 6263 C C . HIS D 1 92 ? 17.798 25.000 79.986 1.00 15.38 92 HIS E C 1
ATOM 6264 O O . HIS D 1 92 ? 18.704 24.662 79.216 1.00 18.53 92 HIS E O 1
ATOM 6271 N N . ILE D 1 93 ? 17.909 25.994 80.881 1.00 14.53 93 ILE E N 1
ATOM 6272 C CA . ILE D 1 93 ? 19.090 26.853 80.928 1.00 9.17 93 ILE E CA 1
ATOM 6273 C C . ILE D 1 93 ? 19.930 26.703 82.152 1.00 7.31 93 ILE E C 1
ATOM 6274 O O . ILE D 1 93 ? 19.529 27.112 83.230 1.00 10.22 93 ILE E O 1
ATOM 6279 N N . ILE D 1 94 ? 21.144 26.209 81.956 1.00 3.30 94 ILE E N 1
ATOM 6280 C CA . ILE D 1 94 ? 22.077 26.040 83.051 1.00 5.86 94 ILE E CA 1
ATOM 6281 C C . ILE D 1 94 ? 22.468 27.432 83.567 1.00 9.64 94 ILE E C 1
ATOM 6282 O O . ILE D 1 94 ? 22.848 28.297 82.783 1.00 15.11 94 ILE E O 1
ATOM 6287 N N . ILE D 1 95 ? 22.264 27.678 84.862 1.00 14.41 95 ILE E N 1
ATOM 6288 C CA . ILE D 1 95 ? 22.644 28.949 85.519 1.00 14.53 95 ILE E CA 1
ATOM 6289 C C . ILE D 1 95 ? 23.397 28.698 86.843 1.00 12.72 95 ILE E C 1
ATOM 6290 O O . ILE D 1 95 ? 23.130 27.732 87.539 1.00 14.40 95 ILE E O 1
ATOM 6295 N N . GLY D 1 96 ? 24.357 29.560 87.168 1.00 12.97 96 GLY E N 1
ATOM 6296 C CA . GLY D 1 96 ? 25.121 29.419 88.397 1.00 10.53 96 GLY E CA 1
ATOM 6297 C C . GLY D 1 96 ? 26.209 28.376 88.369 1.00 9.63 96 GLY E C 1
ATOM 6298 O O . GLY D 1 96 ? 26.876 28.122 89.368 1.00 13.82 96 GLY E O 1
ATOM 6299 N N . HIS D 1 97 ? 26.424 27.767 87.222 1.00 8.61 97 HIS E N 1
ATOM 6300 C CA . HIS D 1 97 ? 27.444 26.750 87.141 1.00 8.58 97 HIS E CA 1
ATOM 6301 C C . HIS D 1 97 ? 28.742 27.188 87.825 1.00 12.58 97 HIS E C 1
ATOM 6302 O O . HIS D 1 97 ? 29.140 28.339 87.744 1.00 15.95 97 HIS E O 1
ATOM 6309 N N . SER D 1 98 ? 29.400 26.255 88.490 1.00 15.13 98 SER E N 1
ATOM 6310 C CA . SER D 1 98 ? 30.617 26.547 89.222 1.00 16.36 98 SER E CA 1
ATOM 6311 C C . SER D 1 98 ? 31.709 27.265 88.440 1.00 16.56 98 SER E C 1
ATOM 6312 O O . SER D 1 98 ? 32.528 27.980 89.024 1.00 20.84 98 SER E O 1
ATOM 6315 N N . GLU D 1 99 ? 31.711 27.071 87.127 1.00 17.30 99 GLU E N 1
ATOM 6316 C CA . GLU D 1 99 ? 32.707 27.674 86.239 1.00 14.31 99 GLU E CA 1
ATOM 6317 C C . GLU D 1 99 ? 32.441 29.151 85.963 1.00 13.99 99 GLU E C 1
ATOM 6318 O O . GLU D 1 99 ? 33.386 29.934 85.831 1.00 11.18 99 GLU E O 1
ATOM 6324 N N . ARG D 1 100 ? 31.163 29.523 85.861 1.00 12.48 100 ARG E N 1
ATOM 6325 C CA . ARG D 1 100 ? 30.794 30.905 85.635 1.00 12.28 100 ARG E CA 1
ATOM 6326 C C . ARG D 1 100 ? 30.978 31.669 86.947 1.00 14.77 100 ARG E C 1
ATOM 6327 O O . ARG D 1 100 ? 31.408 32.817 86.942 1.00 16.03 100 ARG E O 1
ATOM 6335 N N . ARG D 1 101 ? 30.585 31.053 88.065 1.00 15.83 101 ARG E N 1
ATOM 6336 C CA . ARG D 1 101 ? 30.703 31.676 89.395 1.00 13.80 101 ARG E CA 1
ATOM 6337 C C . ARG D 1 101 ? 32.172 32.030 89.724 1.00 16.45 101 ARG E C 1
ATOM 6338 O O . ARG D 1 101 ? 32.483 33.114 90.241 1.00 19.29 101 ARG E O 1
ATOM 6346 N N . GLU D 1 102 ? 33.054 31.076 89.455 1.00 17.04 102 GLU E N 1
ATOM 6347 C CA . GLU D 1 102 ? 34.469 31.215 89.669 1.00 18.72 102 GLU E CA 1
ATOM 6348 C C . GLU D 1 102 ? 35.135 32.159 88.669 1.00 23.36 102 GLU E C 1
ATOM 6349 O O . GLU D 1 102 ? 35.726 33.162 89.050 1.00 28.18 102 GLU E O 1
ATOM 6355 N N . TYR D 1 103 ? 35.010 31.856 87.383 1.00 22.24 103 TYR E N 1
ATOM 6356 C CA . TYR D 1 103 ? 35.643 32.662 86.369 1.00 21.16 103 TYR E CA 1
ATOM 6357 C C . TYR D 1 103 ? 34.977 33.979 86.091 1.00 21.11 103 TYR E C 1
ATOM 6358 O O . TYR D 1 103 ? 35.654 34.989 85.948 1.00 25.90 103 TYR E O 1
ATOM 6367 N N . HIS D 1 104 ? 33.658 33.989 85.994 1.00 19.67 104 HIS E N 1
ATOM 6368 C CA . HIS D 1 104 ? 32.948 35.220 85.676 1.00 15.75 104 HIS E CA 1
ATOM 6369 C C . HIS D 1 104 ? 32.423 35.921 86.878 1.00 21.12 104 HIS E C 1
ATOM 6370 O O . HIS D 1 104 ? 31.682 36.901 86.760 1.00 24.48 104 HIS E O 1
ATOM 6377 N N . ALA D 1 105 ? 32.789 35.399 88.047 1.00 24.48 105 ALA E N 1
ATOM 6378 C CA . ALA D 1 105 ? 32.371 35.974 89.315 1.00 24.07 105 ALA E CA 1
ATOM 6379 C C . ALA D 1 105 ? 30.859 36.230 89.423 1.00 26.60 105 ALA E C 1
ATOM 6380 O O . ALA D 1 105 ? 30.413 37.298 89.870 1.00 30.64 105 ALA E O 1
ATOM 6382 N N . GLU D 1 106 ? 30.065 35.260 88.983 1.00 25.26 106 GLU E N 1
ATOM 6383 C CA . GLU D 1 106 ? 28.631 35.396 89.073 1.00 22.15 106 GLU E CA 1
ATOM 6384 C C . GLU D 1 106 ? 28.308 35.161 90.542 1.00 22.48 106 GLU E C 1
ATOM 6385 O O . GLU D 1 106 ? 28.846 34.263 91.185 1.00 23.86 106 GLU E O 1
ATOM 6391 N N . SER D 1 107 ? 27.488 36.032 91.087 1.00 23.46 107 SER E N 1
ATOM 6392 C CA . SER D 1 107 ? 27.140 35.978 92.490 1.00 23.18 107 SER E CA 1
ATOM 6393 C C . SER D 1 107 ? 25.788 35.326 92.704 1.00 24.69 107 SER E C 1
ATOM 6394 O O . SER D 1 107 ? 25.010 35.182 91.750 1.00 22.40 107 SER E O 1
ATOM 6397 N N . ASP D 1 108 ? 25.504 35.031 93.984 1.00 23.60 108 ASP E N 1
ATOM 6398 C CA . ASP D 1 108 ? 24.252 34.418 94.421 1.00 21.86 108 ASP E CA 1
ATOM 6399 C C . ASP D 1 108 ? 23.093 35.319 93.968 1.00 19.88 108 ASP E C 1
ATOM 6400 O O . ASP D 1 108 ? 22.104 34.860 93.424 1.00 22.70 108 ASP E O 1
ATOM 6405 N N . GLU D 1 109 ? 23.227 36.615 94.169 1.00 20.34 109 GLU E N 1
ATOM 6406 C CA . GLU D 1 109 ? 22.147 37.503 93.812 1.00 23.43 109 GLU E CA 1
ATOM 6407 C C . GLU D 1 109 ? 22.015 37.603 92.311 1.00 21.77 109 GLU E C 1
ATOM 6408 O O . GLU D 1 109 ? 20.904 37.622 91.786 1.00 19.60 109 GLU E O 1
ATOM 6414 N N . PHE D 1 110 ? 23.144 37.581 91.609 1.00 21.57 110 PHE E N 1
ATOM 6415 C CA . PHE D 1 110 ? 23.115 37.655 90.135 1.00 21.05 110 PHE E CA 1
ATOM 6416 C C . PHE D 1 110 ? 22.394 36.431 89.569 1.00 18.93 110 PHE E C 1
ATOM 6417 O O . PHE D 1 110 ? 21.429 36.562 88.814 1.00 23.04 110 PHE E O 1
ATOM 6425 N N . VAL D 1 111 ? 22.882 35.252 89.954 1.00 16.77 111 VAL E N 1
ATOM 6426 C CA . VAL D 1 111 ? 22.311 33.974 89.551 1.00 12.43 111 VAL E CA 1
ATOM 6427 C C . VAL D 1 111 ? 20.835 33.882 89.952 1.00 14.55 111 VAL E C 1
ATOM 6428 O O . VAL D 1 111 ? 20.053 33.286 89.235 1.00 22.24 111 VAL E O 1
ATOM 6432 N N . ALA D 1 112 ? 20.445 34.477 91.075 1.00 13.70 112 ALA E N 1
ATOM 6433 C CA . ALA D 1 112 ? 19.041 34.470 91.494 1.00 17.53 112 ALA E CA 1
ATOM 6434 C C . ALA D 1 112 ? 18.155 35.319 90.559 1.00 20.35 112 ALA E C 1
ATOM 6435 O O . ALA D 1 112 ? 16.996 34.987 90.300 1.00 23.06 112 ALA E O 1
ATOM 6437 N N . LYS D 1 113 ? 18.697 36.430 90.068 1.00 22.33 113 LYS E N 1
ATOM 6438 C CA . LYS D 1 113 ? 17.972 37.290 89.148 1.00 21.81 113 LYS E CA 1
ATOM 6439 C C . LYS D 1 113 ? 17.767 36.531 87.841 1.00 22.90 113 LYS E C 1
ATOM 6440 O O . LYS D 1 113 ? 16.718 36.641 87.171 1.00 22.55 113 LYS E O 1
ATOM 6446 N N . LYS D 1 114 ? 18.808 35.815 87.434 1.00 19.78 114 LYS E N 1
ATOM 6447 C CA . LYS D 1 114 ? 18.709 35.015 86.228 1.00 18.55 114 LYS E CA 1
ATOM 6448 C C . LYS D 1 114 ? 17.565 33.990 86.432 1.00 17.96 114 LYS E C 1
ATOM 6449 O O . LYS D 1 114 ? 16.667 33.891 85.596 1.00 18.51 114 LYS E O 1
ATOM 6455 N N . PHE D 1 115 ? 17.559 33.320 87.594 1.00 17.65 115 PHE E N 1
ATOM 6456 C CA . PHE D 1 115 ? 16.558 32.317 87.948 1.00 15.53 115 PHE E CA 1
ATOM 6457 C C . PHE D 1 115 ? 15.151 32.868 87.730 1.00 18.91 115 PHE E C 1
ATOM 6458 O O . PHE D 1 115 ? 14.299 32.250 87.063 1.00 16.49 115 PHE E O 1
ATOM 6466 N N . ALA D 1 116 ? 14.920 34.049 88.302 1.00 21.75 116 ALA E N 1
ATOM 6467 C CA . ALA D 1 116 ? 13.635 34.740 88.196 1.00 20.74 116 ALA E CA 1
ATOM 6468 C C . ALA D 1 116 ? 13.257 35.153 86.778 1.00 20.45 116 ALA E C 1
ATOM 6469 O O . ALA D 1 116 ? 12.090 35.062 86.397 1.00 22.38 116 ALA E O 1
ATOM 6471 N N . PHE D 1 117 ? 14.231 35.657 86.022 1.00 18.53 117 PHE E N 1
ATOM 6472 C CA . PHE D 1 117 ? 13.984 36.097 84.653 1.00 17.73 117 PHE E CA 1
ATOM 6473 C C . PHE D 1 117 ? 13.634 34.926 83.735 1.00 15.25 117 PHE E C 1
ATOM 6474 O O . PHE D 1 117 ? 12.723 35.023 82.919 1.00 14.53 117 PHE E O 1
ATOM 6482 N N . LEU D 1 118 ? 14.352 33.819 83.887 1.00 12.70 118 LEU E N 1
ATOM 6483 C CA . LEU D 1 118 ? 14.093 32.622 83.098 1.00 16.56 118 LEU E CA 1
ATOM 6484 C C . LEU D 1 118 ? 12.662 32.154 83.305 1.00 19.16 118 LEU E C 1
ATOM 6485 O O . LEU D 1 118 ? 11.940 31.845 82.352 1.00 21.99 118 LEU E O 1
ATOM 6490 N N . LYS D 1 119 ? 12.266 32.095 84.570 1.00 22.80 119 LYS E N 1
ATOM 6491 C CA . LYS D 1 119 ? 10.928 31.652 84.937 1.00 28.11 119 LYS E CA 1
ATOM 6492 C C . LYS D 1 119 ? 9.888 32.582 84.371 1.00 26.92 119 LYS E C 1
ATOM 6493 O O . LYS D 1 119 ? 8.797 32.151 83.982 1.00 25.63 119 LYS E O 1
ATOM 6499 N N . GLU D 1 120 ? 10.252 33.858 84.327 1.00 29.42 120 GLU E N 1
ATOM 6500 C CA . GLU D 1 120 ? 9.394 34.923 83.822 1.00 29.25 120 GLU E CA 1
ATOM 6501 C C . GLU D 1 120 ? 9.226 34.736 82.321 1.00 27.79 120 GLU E C 1
ATOM 6502 O O . GLU D 1 120 ? 8.225 35.150 81.730 1.00 26.73 120 GLU E O 1
ATOM 6508 N N . ASN D 1 121 ? 10.177 34.034 81.723 1.00 23.20 121 ASN E N 1
ATOM 6509 C CA . ASN D 1 121 ? 10.138 33.831 80.305 1.00 21.05 121 ASN E CA 1
ATOM 6510 C C . ASN D 1 121 ? 9.615 32.497 79.873 1.00 20.60 121 ASN E C 1
ATOM 6511 O O . ASN D 1 121 ? 9.646 32.163 78.685 1.00 20.38 121 ASN E O 1
ATOM 6516 N N . GLY D 1 122 ? 9.083 31.755 80.832 1.00 17.77 122 GLY E N 1
ATOM 6517 C CA . GLY D 1 122 ? 8.541 30.450 80.527 1.00 17.22 122 GLY E CA 1
ATOM 6518 C C . GLY D 1 122 ? 9.608 29.390 80.350 1.00 17.86 122 GLY E C 1
ATOM 6519 O O . GLY D 1 122 ? 9.336 28.345 79.797 1.00 20.95 122 GLY E O 1
ATOM 6520 N N . LEU D 1 123 ? 10.826 29.650 80.810 1.00 18.20 123 LEU E N 1
ATOM 6521 C CA . LEU D 1 123 ? 11.901 28.689 80.664 1.00 15.73 123 LEU E CA 1
ATOM 6522 C C . LEU D 1 123 ? 12.164 27.931 81.965 1.00 15.88 123 LEU E C 1
ATOM 6523 O O . LEU D 1 123 ? 11.704 28.323 83.049 1.00 19.90 123 LEU E O 1
ATOM 6528 N N . THR D 1 124 ? 12.962 26.878 81.866 1.00 12.72 124 THR E N 1
ATOM 6529 C CA . THR D 1 124 ? 13.288 26.072 83.024 1.00 14.95 124 THR E CA 1
ATOM 6530 C C . THR D 1 124 ? 14.710 26.230 83.527 1.00 13.09 124 THR E C 1
ATOM 6531 O O . THR D 1 124 ? 15.661 25.806 82.873 1.00 12.50 124 THR E O 1
ATOM 6535 N N . PRO D 1 125 ? 14.875 26.828 84.714 1.00 12.98 125 PRO E N 1
ATOM 6536 C CA . PRO D 1 125 ? 16.242 26.985 85.217 1.00 10.21 125 PRO E CA 1
ATOM 6537 C C . PRO D 1 125 ? 16.796 25.695 85.777 1.00 9.81 125 PRO E C 1
ATOM 6538 O O . PRO D 1 125 ? 16.061 24.844 86.204 1.00 14.33 125 PRO E O 1
ATOM 6542 N N . VAL D 1 126 ? 18.100 25.533 85.655 1.00 11.34 126 VAL E N 1
ATOM 6543 C CA . VAL D 1 126 ? 18.835 24.389 86.142 1.00 10.23 126 VAL E CA 1
ATOM 6544 C C . VAL D 1 126 ? 19.887 25.079 87.000 1.00 10.86 126 VAL E C 1
ATOM 6545 O O . VAL D 1 126 ? 21.018 25.288 86.577 1.00 10.94 126 VAL E O 1
ATOM 6549 N N . LEU D 1 127 ? 19.459 25.449 88.204 1.00 11.56 127 LEU E N 1
ATOM 6550 C CA . LEU D 1 127 ? 20.268 26.158 89.184 1.00 12.62 127 LEU E CA 1
ATOM 6551 C C . LEU D 1 127 ? 21.376 25.325 89.781 1.00 14.24 127 LEU E C 1
ATOM 6552 O O . LEU D 1 127 ? 21.095 24.315 90.410 1.00 19.08 127 LEU E O 1
ATOM 6557 N N . CYS D 1 128 ? 22.631 25.733 89.609 1.00 11.06 128 CYS E N 1
ATOM 6558 C CA . CYS D 1 128 ? 23.712 24.970 90.199 1.00 9.38 128 CYS E CA 1
ATOM 6559 C C . CYS D 1 128 ? 24.204 25.547 91.486 1.00 14.38 128 CYS E C 1
ATOM 6560 O O . CYS D 1 128 ? 24.462 26.743 91.575 1.00 19.08 128 CYS E O 1
ATOM 6563 N N . ILE D 1 129 ? 24.350 24.683 92.479 1.00 14.48 129 ILE E N 1
ATOM 6564 C CA . ILE D 1 129 ? 24.879 25.050 93.787 1.00 13.41 129 ILE E CA 1
ATOM 6565 C C . ILE D 1 129 ? 25.997 24.067 94.095 1.00 17.35 129 ILE E C 1
ATOM 6566 O O . ILE D 1 129 ? 26.150 23.050 93.407 1.00 22.65 129 ILE E O 1
ATOM 6571 N N . GLY D 1 130 ? 26.790 24.349 95.119 1.00 20.43 130 GLY E N 1
ATOM 6572 C CA . GLY D 1 130 ? 27.898 23.460 95.425 1.00 22.69 130 GLY E CA 1
ATOM 6573 C C . GLY D 1 130 ? 29.004 24.163 96.184 1.00 25.97 130 GLY E C 1
ATOM 6574 O O . GLY D 1 130 ? 29.262 25.339 95.947 1.00 30.28 130 GLY E O 1
ATOM 6575 N N . GLU D 1 131 ? 29.663 23.428 97.080 1.00 27.53 131 GLU E N 1
ATOM 6576 C CA . GLU D 1 131 ? 30.724 23.950 97.923 1.00 25.45 131 GLU E CA 1
ATOM 6577 C C . GLU D 1 131 ? 32.154 23.616 97.468 1.00 25.27 131 GLU E C 1
ATOM 6578 O O . GLU D 1 131 ? 32.419 22.626 96.783 1.00 25.99 131 GLU E O 1
ATOM 6584 N N . SER D 1 132 ? 33.073 24.476 97.875 1.00 26.03 132 SER E N 1
ATOM 6585 C CA . SER D 1 132 ? 34.485 24.364 97.562 1.00 27.94 132 SER E CA 1
ATOM 6586 C C . SER D 1 132 ? 35.179 23.262 98.351 1.00 30.22 132 SER E C 1
ATOM 6587 O O . SER D 1 132 ? 34.596 22.635 99.219 1.00 34.19 132 SER E O 1
ATOM 6590 N N . ASP D 1 133 ? 36.467 23.106 98.107 1.00 31.96 133 ASP E N 1
ATOM 6591 C CA . ASP D 1 133 ? 37.265 22.114 98.781 1.00 34.06 133 ASP E CA 1
ATOM 6592 C C . ASP D 1 133 ? 37.397 22.482 100.237 1.00 34.47 133 ASP E C 1
ATOM 6593 O O . ASP D 1 133 ? 37.301 21.633 101.118 1.00 37.81 133 ASP E O 1
ATOM 6598 N N . ALA D 1 134 ? 37.634 23.761 100.476 1.00 35.41 134 ALA E N 1
ATOM 6599 C CA . ALA D 1 134 ? 37.836 24.275 101.815 1.00 35.18 134 ALA E CA 1
ATOM 6600 C C . ALA D 1 134 ? 36.581 24.462 102.589 1.00 36.37 134 ALA E C 1
ATOM 6601 O O . ALA D 1 134 ? 36.641 24.489 103.808 1.00 40.75 134 ALA E O 1
ATOM 6603 N N . GLN D 1 135 ? 35.468 24.731 101.915 1.00 33.89 135 GLN E N 1
ATOM 6604 C CA . GLN D 1 135 ? 34.218 24.871 102.637 1.00 31.72 135 GLN E CA 1
ATOM 6605 C C . GLN D 1 135 ? 33.791 23.458 103.068 1.00 32.08 135 GLN E C 1
ATOM 6606 O O . GLN D 1 135 ? 33.083 23.305 104.064 1.00 31.33 135 GLN E O 1
ATOM 6612 N N . ASN D 1 136 ? 34.291 22.442 102.344 1.00 31.99 136 ASN E N 1
ATOM 6613 C CA . ASN D 1 136 ? 34.025 21.010 102.606 1.00 33.29 136 ASN E CA 1
ATOM 6614 C C . ASN D 1 136 ? 34.897 20.435 103.745 1.00 35.43 136 ASN E C 1
ATOM 6615 O O . ASN D 1 136 ? 34.443 19.599 104.544 1.00 35.66 136 ASN E O 1
ATOM 6620 N N . GLU D 1 137 ? 36.175 20.814 103.745 1.00 36.24 137 GLU E N 1
ATOM 6621 C CA . GLU D 1 137 ? 37.097 20.419 104.796 1.00 34.13 137 GLU E CA 1
ATOM 6622 C C . GLU D 1 137 ? 36.547 21.014 106.064 1.00 32.44 137 GLU E C 1
ATOM 6623 O O . GLU D 1 137 ? 36.514 20.354 107.084 1.00 39.59 137 GLU E O 1
ATOM 6629 N N . ALA D 1 138 ? 36.082 22.252 105.981 1.00 27.15 138 ALA E N 1
ATOM 6630 C CA . ALA D 1 138 ? 35.503 22.944 107.118 1.00 29.46 138 ALA E CA 1
ATOM 6631 C C . ALA D 1 138 ? 34.119 22.418 107.533 1.00 30.38 138 ALA E C 1
ATOM 6632 O O . ALA D 1 138 ? 33.510 22.926 108.483 1.00 31.82 138 ALA E O 1
ATOM 6634 N N . GLY D 1 139 ? 33.600 21.436 106.809 1.00 28.47 139 GLY E N 1
ATOM 6635 C CA . GLY D 1 139 ? 32.292 20.919 107.158 1.00 24.30 139 GLY E CA 1
ATOM 6636 C C . GLY D 1 139 ? 31.213 21.966 107.015 1.00 22.60 139 GLY E C 1
ATOM 6637 O O . GLY D 1 139 ? 30.308 22.032 107.824 1.00 23.43 139 GLY E O 1
ATOM 6638 N N . GLU D 1 140 ? 31.303 22.785 105.973 1.00 27.46 140 GLU E N 1
ATOM 6639 C CA . GLU D 1 140 ? 30.301 23.831 105.723 1.00 31.33 140 GLU E CA 1
ATOM 6640 C C . GLU D 1 140 ? 29.378 23.587 104.509 1.00 28.83 140 GLU E C 1
ATOM 6641 O O . GLU D 1 140 ? 28.643 24.496 104.080 1.00 29.57 140 GLU E O 1
ATOM 6647 N N . THR D 1 141 ? 29.408 22.366 103.976 1.00 24.47 141 THR E N 1
ATOM 6648 C CA . THR D 1 141 ? 28.623 21.994 102.813 1.00 22.68 141 THR E CA 1
ATOM 6649 C C . THR D 1 141 ? 27.199 22.517 102.763 1.00 26.18 141 THR E C 1
ATOM 6650 O O . THR D 1 141 ? 26.785 23.083 101.756 1.00 29.46 141 THR E O 1
ATOM 6654 N N . MET D 1 142 ? 26.451 22.346 103.844 1.00 29.18 142 MET E N 1
ATOM 6655 C CA . MET D 1 142 ? 25.058 22.781 103.869 1.00 30.02 142 MET E CA 1
ATOM 6656 C C . MET D 1 142 ? 24.859 24.242 104.124 1.00 30.01 142 MET E C 1
ATOM 6657 O O . MET D 1 142 ? 23.805 24.803 103.803 1.00 30.83 142 MET E O 1
ATOM 6662 N N . ALA D 1 143 ? 25.858 24.851 104.746 1.00 28.20 143 ALA E N 1
ATOM 6663 C CA . ALA D 1 143 ? 25.804 26.265 105.026 1.00 24.52 143 ALA E CA 1
ATOM 6664 C C . ALA D 1 143 ? 25.792 26.869 103.646 1.00 23.95 143 ALA E C 1
ATOM 6665 O O . ALA D 1 143 ? 24.854 27.563 103.281 1.00 29.68 143 ALA E O 1
ATOM 6667 N N . VAL D 1 144 ? 26.776 26.489 102.842 1.00 20.74 144 VAL E N 1
ATOM 6668 C CA . VAL D 1 144 ? 26.885 26.975 101.482 1.00 21.68 144 VAL E CA 1
ATOM 6669 C C . VAL D 1 144 ? 25.664 26.705 100.594 1.00 23.18 144 VAL E C 1
ATOM 6670 O O . VAL D 1 144 ? 25.137 27.630 99.977 1.00 26.43 144 VAL E O 1
ATOM 6674 N N . CYS D 1 145 ? 25.201 25.456 100.545 1.00 23.87 145 CYS E N 1
ATOM 6675 C CA . CYS D 1 145 ? 24.035 25.086 99.734 1.00 19.34 145 CYS E CA 1
ATOM 6676 C C . CYS D 1 145 ? 22.772 25.757 100.219 1.00 19.19 145 CYS E C 1
ATOM 6677 O O . CYS D 1 145 ? 21.873 26.048 99.443 1.00 18.01 145 CYS E O 1
ATOM 6680 N N . ALA D 1 146 ? 22.685 25.975 101.519 1.00 19.95 146 ALA E N 1
ATOM 6681 C CA . ALA D 1 146 ? 21.517 26.634 102.068 1.00 21.24 146 ALA E CA 1
ATOM 6682 C C . ALA D 1 146 ? 21.540 28.088 101.602 1.00 22.72 146 ALA E C 1
ATOM 6683 O O . ALA D 1 146 ? 20.508 28.664 101.204 1.00 19.30 146 ALA E O 1
ATOM 6685 N N . ARG D 1 147 ? 22.743 28.660 101.625 1.00 24.25 147 ARG E N 1
ATOM 6686 C CA . ARG D 1 147 ? 22.965 30.054 101.232 1.00 25.05 147 ARG E CA 1
ATOM 6687 C C . ARG D 1 147 ? 22.559 30.294 99.759 1.00 25.19 147 ARG E C 1
ATOM 6688 O O . ARG D 1 147 ? 21.638 31.076 99.466 1.00 25.19 147 ARG E O 1
ATOM 6696 N N . GLN D 1 148 ? 23.189 29.548 98.850 1.00 20.43 148 GLN E N 1
ATOM 6697 C CA . GLN D 1 148 ? 22.910 29.654 97.433 1.00 15.03 148 GLN E CA 1
ATOM 6698 C C . GLN D 1 148 ? 21.457 29.430 97.056 1.00 17.57 148 GLN E C 1
ATOM 6699 O O . GLN D 1 148 ? 20.946 30.044 96.132 1.00 21.64 148 GLN E O 1
ATOM 6705 N N . LEU D 1 149 ? 20.759 28.639 97.847 1.00 21.38 149 LEU E N 1
ATOM 6706 C CA . LEU D 1 149 ? 19.368 28.329 97.582 1.00 24.20 149 LEU E CA 1
ATOM 6707 C C . LEU D 1 149 ? 18.418 29.386 98.115 1.00 25.93 149 LEU E C 1
ATOM 6708 O O . LEU D 1 149 ? 17.387 29.667 97.511 1.00 24.14 149 LEU E O 1
ATOM 6713 N N . ASP D 1 150 ? 18.768 29.956 99.267 1.00 28.31 150 ASP E N 1
ATOM 6714 C CA . ASP D 1 150 ? 17.961 30.997 99.911 1.00 29.14 150 ASP E CA 1
ATOM 6715 C C . ASP D 1 150 ? 17.912 32.333 99.180 1.00 26.62 150 ASP E C 1
ATOM 6716 O O . ASP D 1 150 ? 16.978 33.107 99.350 1.00 26.28 150 ASP E O 1
ATOM 6721 N N . ALA D 1 151 ? 18.912 32.578 98.338 1.00 27.50 151 ALA E N 1
ATOM 6722 C CA . ALA D 1 151 ? 18.978 33.793 97.529 1.00 22.10 151 ALA E CA 1
ATOM 6723 C C . ALA D 1 151 ? 17.761 33.837 96.614 1.00 19.64 151 ALA E C 1
ATOM 6724 O O . ALA D 1 151 ? 17.365 34.895 96.157 1.00 23.43 151 ALA E O 1
ATOM 6726 N N . VAL D 1 152 ? 17.158 32.678 96.373 1.00 19.87 152 VAL E N 1
ATOM 6727 C CA . VAL D 1 152 ? 15.963 32.593 95.545 1.00 22.95 152 VAL E CA 1
ATOM 6728 C C . VAL D 1 152 ? 14.725 32.506 96.436 1.00 26.86 152 VAL E C 1
ATOM 6729 O O . VAL D 1 152 ? 13.782 33.278 96.294 1.00 27.15 152 VAL E O 1
ATOM 6733 N N . ILE D 1 153 ? 14.751 31.537 97.347 1.00 32.37 153 ILE E N 1
ATOM 6734 C CA . ILE D 1 153 ? 13.659 31.271 98.271 1.00 34.67 153 ILE E CA 1
ATOM 6735 C C . ILE D 1 153 ? 13.348 32.499 99.098 1.00 35.26 153 ILE E C 1
ATOM 6736 O O . ILE D 1 153 ? 12.184 32.899 99.225 1.00 33.68 153 ILE E O 1
ATOM 6741 N N . ASN D 1 154 ? 14.384 33.095 99.678 1.00 34.91 154 ASN E N 1
ATOM 6742 C CA . ASN D 1 154 ? 14.156 34.271 100.509 1.00 38.92 154 ASN E CA 1
ATOM 6743 C C . ASN D 1 154 ? 13.813 35.536 99.764 1.00 39.79 154 ASN E C 1
ATOM 6744 O O . ASN D 1 154 ? 13.884 36.609 100.333 1.00 44.59 154 ASN E O 1
ATOM 6749 N N . THR D 1 155 ? 13.476 35.430 98.487 1.00 39.99 155 THR E N 1
ATOM 6750 C CA . THR D 1 155 ? 13.110 36.608 97.722 1.00 38.96 155 THR E CA 1
ATOM 6751 C C . THR D 1 155 ? 11.872 36.285 96.946 1.00 39.34 155 THR E C 1
ATOM 6752 O O . THR D 1 155 ? 10.849 36.959 97.066 1.00 44.10 155 THR E O 1
ATOM 6756 N N . GLN D 1 156 ? 11.985 35.238 96.146 1.00 36.68 156 GLN E N 1
ATOM 6757 C CA . GLN D 1 156 ? 10.913 34.792 95.290 1.00 33.91 156 GLN E CA 1
ATOM 6758 C C . GLN D 1 156 ? 9.966 33.852 96.007 1.00 34.59 156 GLN E C 1
ATOM 6759 O O . GLN D 1 156 ? 8.792 33.739 95.630 1.00 34.64 156 GLN E O 1
ATOM 6765 N N . GLY D 1 157 ? 10.480 33.195 97.046 1.00 33.51 157 GLY E N 1
ATOM 6766 C CA . GLY D 1 157 ? 9.680 32.269 97.824 1.00 34.34 157 GLY E CA 1
ATOM 6767 C C . GLY D 1 157 ? 9.753 30.823 97.375 1.00 32.88 157 GLY E C 1
ATOM 6768 O O . GLY D 1 157 ? 9.795 30.560 96.187 1.00 34.48 157 GLY E O 1
ATOM 6769 N N . VAL D 1 158 ? 9.713 29.901 98.335 1.00 31.20 158 VAL E N 1
ATOM 6770 C CA . VAL D 1 158 ? 9.766 28.473 98.085 1.00 29.31 158 VAL E CA 1
ATOM 6771 C C . VAL D 1 158 ? 9.078 28.049 96.813 1.00 29.61 158 VAL E C 1
ATOM 6772 O O . VAL D 1 158 ? 9.648 27.310 96.029 1.00 29.56 158 VAL E O 1
ATOM 6776 N N . GLU D 1 159 ? 7.837 28.474 96.635 1.00 29.72 159 GLU E N 1
ATOM 6777 C CA . GLU D 1 159 ? 7.100 28.112 95.441 1.00 35.14 159 GLU E CA 1
ATOM 6778 C C . GLU D 1 159 ? 7.988 28.250 94.223 1.00 35.48 159 GLU E C 1
ATOM 6779 O O . GLU D 1 159 ? 8.048 27.335 93.435 1.00 38.75 159 GLU E O 1
ATOM 6785 N N . ALA D 1 160 ? 8.701 29.373 94.089 1.00 34.23 160 ALA E N 1
ATOM 6786 C CA . ALA D 1 160 ? 9.569 29.636 92.924 1.00 31.48 160 ALA E CA 1
ATOM 6787 C C . ALA D 1 160 ? 10.359 28.450 92.383 1.00 30.53 160 ALA E C 1
ATOM 6788 O O . ALA D 1 160 ? 10.621 28.399 91.190 1.00 31.56 160 ALA E O 1
ATOM 6790 N N . LEU D 1 161 ? 10.728 27.496 93.236 1.00 27.55 161 LEU E N 1
ATOM 6791 C CA . LEU D 1 161 ? 11.457 26.317 92.762 1.00 29.29 161 LEU E CA 1
ATOM 6792 C C . LEU D 1 161 ? 10.515 25.349 92.031 1.00 30.29 161 LEU E C 1
ATOM 6793 O O . LEU D 1 161 ? 10.906 24.266 91.576 1.00 30.53 161 LEU E O 1
ATOM 6798 N N . GLU D 1 162 ? 9.266 25.780 91.934 1.00 33.74 162 GLU E N 1
ATOM 6799 C CA . GLU D 1 162 ? 8.174 25.076 91.266 1.00 37.75 162 GLU E CA 1
ATOM 6800 C C . GLU D 1 162 ? 8.585 24.837 89.816 1.00 34.25 162 GLU E C 1
ATOM 6801 O O . GLU D 1 162 ? 8.747 25.777 89.055 1.00 36.02 162 GLU E O 1
ATOM 6807 N N . GLY D 1 163 ? 8.825 23.596 89.440 1.00 33.29 163 GLY E N 1
ATOM 6808 C CA . GLY D 1 163 ? 9.177 23.356 88.053 1.00 32.42 163 GLY E CA 1
ATOM 6809 C C . GLY D 1 163 ? 10.515 23.914 87.620 1.00 32.26 163 GLY E C 1
ATOM 6810 O O . GLY D 1 163 ? 10.649 24.539 86.564 1.00 34.07 163 GLY E O 1
ATOM 6811 N N . ALA D 1 164 ? 11.496 23.708 88.484 1.00 31.74 164 ALA E N 1
ATOM 6812 C CA . ALA D 1 164 ? 12.871 24.112 88.248 1.00 29.48 164 ALA E CA 1
ATOM 6813 C C . ALA D 1 164 ? 13.663 22.861 88.591 1.00 26.31 164 ALA E C 1
ATOM 6814 O O . ALA D 1 164 ? 13.134 21.943 89.208 1.00 29.56 164 ALA E O 1
ATOM 6816 N N . ILE D 1 165 ? 14.911 22.817 88.169 1.00 21.28 165 ILE E N 1
ATOM 6817 C CA . ILE D 1 165 ? 15.800 21.712 88.470 1.00 18.11 165 ILE E CA 1
ATOM 6818 C C . ILE D 1 165 ? 16.960 22.328 89.292 1.00 22.93 165 ILE E C 1
ATOM 6819 O O . ILE D 1 165 ? 17.286 23.527 89.143 1.00 23.82 165 ILE E O 1
ATOM 6824 N N . ILE D 1 166 ? 17.489 21.557 90.244 1.00 21.47 166 ILE E N 1
ATOM 6825 C CA . ILE D 1 166 ? 18.586 22.012 91.084 1.00 15.73 166 ILE E CA 1
ATOM 6826 C C . ILE D 1 166 ? 19.655 21.000 90.794 1.00 16.38 166 ILE E C 1
ATOM 6827 O O . ILE D 1 166 ? 19.352 19.842 90.600 1.00 18.51 166 ILE E O 1
ATOM 6832 N N . ALA D 1 167 ? 20.896 21.433 90.703 1.00 13.77 167 ALA E N 1
ATOM 6833 C CA . ALA D 1 167 ? 21.956 20.506 90.410 1.00 10.84 167 ALA E CA 1
ATOM 6834 C C . ALA D 1 167 ? 23.046 20.750 91.437 1.00 16.70 167 ALA E C 1
ATOM 6835 O O . ALA D 1 167 ? 23.529 21.871 91.577 1.00 20.12 167 ALA E O 1
ATOM 6837 N N . TYR D 1 168 ? 23.389 19.715 92.203 1.00 18.19 168 TYR E N 1
ATOM 6838 C CA . TYR D 1 168 ? 24.393 19.851 93.225 1.00 15.17 168 TYR E CA 1
ATOM 6839 C C . TYR D 1 168 ? 25.780 19.524 92.708 1.00 17.65 168 TYR E C 1
ATOM 6840 O O . TYR D 1 168 ? 26.060 18.393 92.333 1.00 17.52 168 TYR E O 1
ATOM 6849 N N . GLU D 1 169 ? 26.658 20.519 92.719 1.00 17.23 169 GLU E N 1
ATOM 6850 C CA . GLU D 1 169 ? 28.023 20.328 92.254 1.00 19.66 169 GLU E CA 1
ATOM 6851 C C . GLU D 1 169 ? 29.059 20.151 93.357 1.00 21.79 169 GLU E C 1
ATOM 6852 O O . GLU D 1 169 ? 29.426 21.101 94.053 1.00 23.58 169 GLU E O 1
ATOM 6858 N N . PRO D 1 170 ? 29.596 18.951 93.493 1.00 21.84 170 PRO E N 1
ATOM 6859 C CA . PRO D 1 170 ? 30.607 18.738 94.523 1.00 23.01 170 PRO E CA 1
ATOM 6860 C C . PRO D 1 170 ? 31.929 19.278 93.971 1.00 24.37 170 PRO E C 1
ATOM 6861 O O . PRO D 1 170 ? 32.768 18.513 93.498 1.00 27.40 170 PRO E O 1
ATOM 6865 N N . ILE D 1 171 ? 32.091 20.597 93.996 1.00 22.96 171 ILE E N 1
ATOM 6866 C CA . ILE D 1 171 ? 33.306 21.237 93.483 1.00 21.99 171 ILE E CA 1
ATOM 6867 C C . ILE D 1 171 ? 34.577 20.761 94.199 1.00 24.75 171 ILE E C 1
ATOM 6868 O O . ILE D 1 171 ? 35.666 20.719 93.590 1.00 25.17 171 ILE E O 1
ATOM 6873 N N . TRP D 1 172 ? 34.445 20.453 95.495 1.00 27.45 172 TRP E N 1
ATOM 6874 C CA . TRP D 1 172 ? 35.571 19.967 96.304 1.00 29.81 172 TRP E CA 1
ATOM 6875 C C . TRP D 1 172 ? 36.244 18.741 95.680 1.00 34.15 172 TRP E C 1
ATOM 6876 O O . TRP D 1 172 ? 37.483 18.664 95.644 1.00 39.00 172 TRP E O 1
ATOM 6887 N N . ALA D 1 173 ? 35.447 17.811 95.142 1.00 37.24 173 ALA E N 1
ATOM 6888 C CA . ALA D 1 173 ? 36.003 16.614 94.472 1.00 40.80 173 ALA E CA 1
ATOM 6889 C C . ALA D 1 173 ? 36.466 17.223 93.131 1.00 47.42 173 ALA E C 1
ATOM 6890 O O . ALA D 1 173 ? 36.396 18.470 92.991 1.00 55.30 173 ALA E O 1
ATOM 6892 N N . ILE D 1 174 ? 36.832 16.396 92.135 1.00 50.50 174 ILE E N 1
ATOM 6893 C CA . ILE D 1 174 ? 37.273 16.882 90.797 1.00 54.41 174 ILE E CA 1
ATOM 6894 C C . ILE D 1 174 ? 38.798 16.844 90.574 1.00 59.36 174 ILE E C 1
ATOM 6895 O O . ILE D 1 174 ? 39.523 17.851 90.800 1.00 59.05 174 ILE E O 1
ATOM 6900 N N . GLY D 1 175 ? 39.262 15.653 90.177 1.00 62.82 175 GLY E N 1
ATOM 6901 C CA . GLY D 1 175 ? 40.674 15.438 89.902 1.00 62.68 175 GLY E CA 1
ATOM 6902 C C . GLY D 1 175 ? 41.628 15.583 91.083 1.00 61.39 175 GLY E C 1
ATOM 6903 O O . GLY D 1 175 ? 42.770 15.069 91.022 1.00 62.31 175 GLY E O 1
ATOM 6904 N N . THR D 1 176 ? 41.158 16.271 92.138 1.00 59.88 176 THR E N 1
ATOM 6905 C CA . THR D 1 176 ? 41.910 16.543 93.369 1.00 56.18 176 THR E CA 1
ATOM 6906 C C . THR D 1 176 ? 42.028 15.310 94.284 1.00 56.24 176 THR E C 1
ATOM 6907 O O . THR D 1 176 ? 42.109 15.429 95.521 1.00 57.40 176 THR E O 1
ATOM 6911 N N . GLY D 1 177 ? 42.078 14.136 93.648 1.00 56.36 177 GLY E N 1
ATOM 6912 C CA . GLY D 1 177 ? 42.204 12.880 94.353 1.00 56.80 177 GLY E CA 1
ATOM 6913 C C . GLY D 1 177 ? 40.951 12.582 95.141 1.00 59.28 177 GLY E C 1
ATOM 6914 O O . GLY D 1 177 ? 40.721 11.425 95.530 1.00 63.27 177 GLY E O 1
ATOM 6915 N N . LYS D 1 178 ? 40.153 13.621 95.399 1.00 55.50 178 LYS E N 1
ATOM 6916 C CA . LYS D 1 178 ? 38.921 13.457 96.152 1.00 51.57 178 LYS E CA 1
ATOM 6917 C C . LYS D 1 178 ? 37.753 13.007 95.334 1.00 50.38 178 LYS E C 1
ATOM 6918 O O . LYS D 1 178 ? 37.639 13.330 94.134 1.00 50.05 178 LYS E O 1
ATOM 6924 N N . ALA D 1 179 ? 36.920 12.210 96.006 1.00 50.24 179 ALA E N 1
ATOM 6925 C CA . ALA D 1 179 ? 35.742 11.592 95.416 1.00 47.29 179 ALA E CA 1
ATOM 6926 C C . ALA D 1 179 ? 34.515 11.627 96.289 1.00 46.58 179 ALA E C 1
ATOM 6927 O O . ALA D 1 179 ? 34.603 11.529 97.527 1.00 48.31 179 ALA E O 1
ATOM 6929 N N . ALA D 1 180 ? 33.377 11.764 95.610 1.00 43.04 180 ALA E N 1
ATOM 6930 C CA . ALA D 1 180 ? 32.062 11.759 96.231 1.00 42.28 180 ALA E CA 1
ATOM 6931 C C . ALA D 1 180 ? 31.559 10.340 95.927 1.00 42.05 180 ALA E C 1
ATOM 6932 O O . ALA D 1 180 ? 31.935 9.747 94.910 1.00 46.56 180 ALA E O 1
ATOM 6934 N N . THR D 1 181 ? 30.784 9.764 96.836 1.00 38.35 181 THR E N 1
ATOM 6935 C CA . THR D 1 181 ? 30.264 8.425 96.636 1.00 35.11 181 THR E CA 1
ATOM 6936 C C . THR D 1 181 ? 28.766 8.604 96.507 1.00 36.07 181 THR E C 1
ATOM 6937 O O . THR D 1 181 ? 28.250 9.697 96.769 1.00 36.94 181 THR E O 1
ATOM 6941 N N . ALA D 1 182 ? 28.055 7.549 96.120 1.00 35.37 182 ALA E N 1
ATOM 6942 C CA . ALA D 1 182 ? 26.606 7.664 95.998 1.00 34.21 182 ALA E CA 1
ATOM 6943 C C . ALA D 1 182 ? 25.988 7.954 97.368 1.00 34.46 182 ALA E C 1
ATOM 6944 O O . ALA D 1 182 ? 24.911 8.544 97.454 1.00 34.94 182 ALA E O 1
ATOM 6946 N N . GLU D 1 183 ? 26.718 7.599 98.431 1.00 36.96 183 GLU E N 1
ATOM 6947 C CA . GLU D 1 183 ? 26.271 7.798 99.822 1.00 37.22 183 GLU E CA 1
ATOM 6948 C C . GLU D 1 183 ? 26.398 9.266 100.222 1.00 35.96 183 GLU E C 1
ATOM 6949 O O . GLU D 1 183 ? 25.505 9.822 100.868 1.00 35.15 183 GLU E O 1
ATOM 6955 N N . ASP D 1 184 ? 27.534 9.859 99.865 1.00 33.68 184 ASP E N 1
ATOM 6956 C CA . ASP D 1 184 ? 27.805 11.272 100.096 1.00 34.45 184 ASP E CA 1
ATOM 6957 C C . ASP D 1 184 ? 26.705 12.061 99.389 1.00 33.47 184 ASP E C 1
ATOM 6958 O O . ASP D 1 184 ? 26.012 12.880 100.001 1.00 35.07 184 ASP E O 1
ATOM 6963 N N . ALA D 1 185 ? 26.590 11.815 98.080 1.00 28.58 185 ALA E N 1
ATOM 6964 C CA . ALA D 1 185 ? 25.611 12.458 97.233 1.00 22.89 185 ALA E CA 1
ATOM 6965 C C . ALA D 1 185 ? 24.217 12.423 97.856 1.00 24.88 185 ALA E C 1
ATOM 6966 O O . ALA D 1 185 ? 23.567 13.472 98.002 1.00 23.65 185 ALA E O 1
ATOM 6968 N N . GLN D 1 186 ? 23.767 11.229 98.256 1.00 23.09 186 GLN E N 1
ATOM 6969 C CA . GLN D 1 186 ? 22.438 11.074 98.846 1.00 21.25 186 GLN E CA 1
ATOM 6970 C C . GLN D 1 186 ? 22.326 11.808 100.166 1.00 22.45 186 GLN E C 1
ATOM 6971 O O . GLN D 1 186 ? 21.286 12.384 100.475 1.00 23.18 186 GLN E O 1
ATOM 6977 N N . ARG D 1 187 ? 23.403 11.778 100.943 1.00 22.88 187 ARG E N 1
ATOM 6978 C CA . ARG D 1 187 ? 23.463 12.440 102.251 1.00 25.41 187 ARG E CA 1
ATOM 6979 C C . ARG D 1 187 ? 23.107 13.878 101.980 1.00 26.41 187 ARG E C 1
ATOM 6980 O O . ARG D 1 187 ? 22.007 14.331 102.309 1.00 29.87 187 ARG E O 1
ATOM 6988 N N . ILE D 1 188 ? 23.969 14.521 101.198 1.00 25.22 188 ILE E N 1
ATOM 6989 C CA . ILE D 1 188 ? 23.808 15.913 100.808 1.00 21.70 188 ILE E CA 1
ATOM 6990 C C . ILE D 1 188 ? 22.446 16.268 100.161 1.00 19.97 188 ILE E C 1
ATOM 6991 O O . ILE D 1 188 ? 21.801 17.232 100.588 1.00 21.96 188 ILE E O 1
ATOM 6996 N N . HIS D 1 189 ? 21.980 15.469 99.194 1.00 18.77 189 HIS E N 1
ATOM 6997 C CA . HIS D 1 189 ? 20.693 15.738 98.518 1.00 16.49 189 HIS E CA 1
ATOM 6998 C C . HIS D 1 189 ? 19.528 15.642 99.452 1.00 15.93 189 HIS E C 1
ATOM 6999 O O . HIS D 1 189 ? 18.476 16.205 99.191 1.00 18.65 189 HIS E O 1
ATOM 7006 N N . ALA D 1 190 ? 19.690 14.886 100.527 1.00 19.53 190 ALA E N 1
ATOM 7007 C CA . ALA D 1 190 ? 18.613 14.738 101.487 1.00 19.87 190 ALA E CA 1
ATOM 7008 C C . ALA D 1 190 ? 18.523 15.991 102.333 1.00 19.85 190 ALA E C 1
ATOM 7009 O O . ALA D 1 190 ? 17.418 16.458 102.641 1.00 19.36 190 ALA E O 1
ATOM 7011 N N . GLN D 1 191 ? 19.687 16.546 102.680 1.00 22.02 191 GLN E N 1
ATOM 7012 C CA . GLN D 1 191 ? 19.755 17.776 103.474 1.00 25.33 191 GLN E CA 1
ATOM 7013 C C . GLN D 1 191 ? 19.151 18.960 102.704 1.00 25.18 191 GLN E C 1
ATOM 7014 O O . GLN D 1 191 ? 18.379 19.733 103.262 1.00 26.38 191 GLN E O 1
ATOM 7020 N N . ILE D 1 192 ? 19.500 19.091 101.421 1.00 23.82 192 ILE E N 1
ATOM 7021 C CA . ILE D 1 192 ? 18.981 20.175 100.587 1.00 19.62 192 ILE E CA 1
ATOM 7022 C C . ILE D 1 192 ? 17.481 20.077 100.500 1.00 21.69 192 ILE E C 1
ATOM 7023 O O . ILE D 1 192 ? 16.787 21.048 100.732 1.00 24.89 192 ILE E O 1
ATOM 7028 N N . ARG D 1 193 ? 16.978 18.902 100.126 1.00 25.64 193 ARG E N 1
ATOM 7029 C CA . ARG D 1 193 ? 15.533 18.705 99.991 1.00 27.07 193 ARG E CA 1
ATOM 7030 C C . ARG D 1 193 ? 14.865 19.076 101.297 1.00 28.77 193 ARG E C 1
ATOM 7031 O O . ARG D 1 193 ? 13.886 19.823 101.310 1.00 28.56 193 ARG E O 1
ATOM 7039 N N . ALA D 1 194 ? 15.454 18.595 102.393 1.00 30.31 194 ALA E N 1
ATOM 7040 C CA . ALA D 1 194 ? 14.961 18.856 103.744 1.00 30.73 194 ALA E CA 1
ATOM 7041 C C . ALA D 1 194 ? 14.871 20.354 104.027 1.00 31.56 194 ALA E C 1
ATOM 7042 O O . ALA D 1 194 ? 13.908 20.833 104.644 1.00 35.82 194 ALA E O 1
ATOM 7044 N N . HIS D 1 195 ? 15.869 21.089 103.549 1.00 30.68 195 HIS E N 1
ATOM 7045 C CA . HIS D 1 195 ? 15.920 22.540 103.731 1.00 31.42 195 HIS E CA 1
ATOM 7046 C C . HIS D 1 195 ? 14.739 23.205 103.036 1.00 28.41 195 HIS E C 1
ATOM 7047 O O . HIS D 1 195 ? 14.232 24.253 103.455 1.00 30.27 195 HIS E O 1
ATOM 7054 N N . ILE D 1 196 ? 14.316 22.572 101.960 1.00 27.33 196 ILE E N 1
ATOM 7055 C CA . ILE D 1 196 ? 13.207 23.058 101.181 1.00 29.54 196 ILE E CA 1
ATOM 7056 C C . ILE D 1 196 ? 11.935 22.584 101.892 1.00 32.31 196 ILE E C 1
ATOM 7057 O O . ILE D 1 196 ? 10.986 23.351 102.053 1.00 34.32 196 ILE E O 1
ATOM 7062 N N . ALA D 1 197 ? 11.968 21.359 102.412 1.00 32.41 197 ALA E N 1
ATOM 7063 C CA . ALA D 1 197 ? 10.818 20.779 103.100 1.00 34.10 197 ALA E CA 1
ATOM 7064 C C . ALA D 1 197 ? 10.417 21.557 104.336 1.00 35.60 197 ALA E C 1
ATOM 7065 O O . ALA D 1 197 ? 9.324 21.386 104.870 1.00 36.87 197 ALA E O 1
ATOM 7067 N N . GLU D 1 198 ? 11.317 22.417 104.780 1.00 39.09 198 GLU E N 1
ATOM 7068 C CA . GLU D 1 198 ? 11.118 23.249 105.956 1.00 39.89 198 GLU E CA 1
ATOM 7069 C C . GLU D 1 198 ? 10.163 24.394 105.675 1.00 40.77 198 GLU E C 1
ATOM 7070 O O . GLU D 1 198 ? 9.473 24.881 106.579 1.00 42.44 198 GLU E O 1
ATOM 7076 N N . LYS D 1 199 ? 10.187 24.886 104.441 1.00 41.14 199 LYS E N 1
ATOM 7077 C CA . LYS D 1 199 ? 9.288 25.977 104.064 1.00 41.79 199 LYS E CA 1
ATOM 7078 C C . LYS D 1 199 ? 8.028 25.382 103.415 1.00 42.82 199 LYS E C 1
ATOM 7079 O O . LYS D 1 199 ? 6.914 25.892 103.605 1.00 45.86 199 LYS E O 1
ATOM 7085 N N . SER D 1 200 ? 8.230 24.306 102.652 1.00 43.30 200 SER E N 1
ATOM 7086 C CA . SER D 1 200 ? 7.168 23.592 101.951 1.00 41.89 200 SER E CA 1
ATOM 7087 C C . SER D 1 200 ? 7.605 22.152 101.661 1.00 44.15 200 SER E C 1
ATOM 7088 O O . SER D 1 200 ? 8.706 21.910 101.152 1.00 43.40 200 SER E O 1
ATOM 7091 N N . GLU D 1 201 ? 6.752 21.200 102.027 1.00 45.49 201 GLU E N 1
ATOM 7092 C CA . GLU D 1 201 ? 7.027 19.778 101.811 1.00 46.15 201 GLU E CA 1
ATOM 7093 C C . GLU D 1 201 ? 6.535 19.335 100.434 1.00 44.40 201 GLU E C 1
ATOM 7094 O O . GLU D 1 201 ? 7.067 18.387 99.839 1.00 43.31 201 GLU E O 1
ATOM 7100 N N . ALA D 1 202 ? 5.498 20.010 99.944 1.00 41.17 202 ALA E N 1
ATOM 7101 C CA . ALA D 1 202 ? 4.944 19.691 98.640 1.00 40.14 202 ALA E CA 1
ATOM 7102 C C . ALA D 1 202 ? 6.015 20.001 97.609 1.00 39.93 202 ALA E C 1
ATOM 7103 O O . ALA D 1 202 ? 6.385 19.140 96.802 1.00 40.91 202 ALA E O 1
ATOM 7105 N N . VAL D 1 203 ? 6.547 21.217 97.687 1.00 35.82 203 VAL E N 1
ATOM 7106 C CA . VAL D 1 203 ? 7.604 21.654 96.794 1.00 32.52 203 VAL E CA 1
ATOM 7107 C C . VAL D 1 203 ? 8.760 20.661 96.921 1.00 32.61 203 VAL E C 1
ATOM 7108 O O . VAL D 1 203 ? 9.116 19.972 95.970 1.00 34.14 203 VAL E O 1
ATOM 7112 N N . ALA D 1 204 ? 9.267 20.510 98.133 1.00 31.49 204 ALA E N 1
ATOM 7113 C CA . ALA D 1 204 ? 10.390 19.624 98.359 1.00 31.16 204 ALA E CA 1
ATOM 7114 C C . ALA D 1 204 ? 10.250 18.231 97.765 1.00 31.38 204 ALA E C 1
ATOM 7115 O O . ALA D 1 204 ? 11.149 17.745 97.084 1.00 33.45 204 ALA E O 1
ATOM 7117 N N . LYS D 1 205 ? 9.105 17.600 97.957 1.00 32.59 205 LYS E N 1
ATOM 7118 C CA . LYS D 1 205 ? 8.975 16.247 97.448 1.00 33.45 205 LYS E CA 1
ATOM 7119 C C . LYS D 1 205 ? 8.953 16.169 95.941 1.00 33.40 205 LYS E C 1
ATOM 7120 O O . LYS D 1 205 ? 9.322 15.151 95.371 1.00 31.09 205 LYS E O 1
ATOM 7126 N N . ASN D 1 206 ? 8.588 17.280 95.309 1.00 36.37 206 ASN E N 1
ATOM 7127 C CA . ASN D 1 206 ? 8.490 17.385 93.844 1.00 38.21 206 ASN E CA 1
ATOM 7128 C C . ASN D 1 206 ? 9.731 17.881 93.073 1.00 37.28 206 ASN E C 1
ATOM 7129 O O . ASN D 1 206 ? 9.916 17.546 91.898 1.00 39.22 206 ASN E O 1
ATOM 7134 N N . VAL D 1 207 ? 10.556 18.703 93.708 1.00 32.53 207 VAL E N 1
ATOM 7135 C CA . VAL D 1 207 ? 11.696 19.274 93.025 1.00 25.24 207 VAL E CA 1
ATOM 7136 C C . VAL D 1 207 ? 12.738 18.278 92.610 1.00 21.79 207 VAL E C 1
ATOM 7137 O O . VAL D 1 207 ? 13.222 17.518 93.426 1.00 23.57 207 VAL E O 1
ATOM 7141 N N . VAL D 1 208 ? 13.056 18.278 91.319 1.00 20.20 208 VAL E N 1
ATOM 7142 C CA . VAL D 1 208 ? 14.079 17.400 90.763 1.00 16.78 208 VAL E CA 1
ATOM 7143 C C . VAL D 1 208 ? 15.387 17.969 91.218 1.00 17.05 208 VAL E C 1
ATOM 7144 O O . VAL D 1 208 ? 15.624 19.151 91.100 1.00 23.28 208 VAL E O 1
ATOM 7148 N N . ILE D 1 209 ? 16.218 17.119 91.785 1.00 17.18 209 ILE E N 1
ATOM 7149 C CA . ILE D 1 209 ? 17.503 17.513 92.294 1.00 12.69 209 ILE E CA 1
ATOM 7150 C C . ILE D 1 209 ? 18.503 16.576 91.666 1.00 15.67 209 ILE E C 1
ATOM 7151 O O . ILE D 1 209 ? 18.632 15.425 92.085 1.00 17.97 209 ILE E O 1
ATOM 7156 N N . GLN D 1 210 ? 19.180 17.058 90.630 1.00 15.36 210 GLN E N 1
ATOM 7157 C CA . GLN D 1 210 ? 20.174 16.270 89.926 1.00 12.77 210 GLN E CA 1
ATOM 7158 C C . GLN D 1 210 ? 21.501 16.310 90.664 1.00 10.74 210 GLN E C 1
ATOM 7159 O O . GLN D 1 210 ? 21.798 17.275 91.330 1.00 13.30 210 GLN E O 1
ATOM 7165 N N . TYR D 1 211 ? 22.338 15.310 90.430 1.00 8.68 211 TYR E N 1
ATOM 7166 C CA . TYR D 1 211 ? 23.654 15.226 91.018 1.00 9.87 211 TYR E CA 1
ATOM 7167 C C . TYR D 1 211 ? 24.663 15.669 89.959 1.00 12.11 211 TYR E C 1
ATOM 7168 O O . TYR D 1 211 ? 24.713 15.107 88.868 1.00 15.08 211 TYR E O 1
ATOM 7177 N N . GLY D 1 212 ? 25.504 16.640 90.303 1.00 14.55 212 GLY E N 1
ATOM 7178 C CA . GLY D 1 212 ? 26.480 17.141 89.355 1.00 13.20 212 GLY E CA 1
ATOM 7179 C C . GLY D 1 212 ? 27.902 16.630 89.482 1.00 17.66 212 GLY E C 1
ATOM 7180 O O . GLY D 1 212 ? 28.818 17.203 88.910 1.00 20.91 212 GLY E O 1
ATOM 7181 N N . GLY D 1 213 ? 28.122 15.545 90.202 1.00 20.33 213 GLY E N 1
ATOM 7182 C CA . GLY D 1 213 ? 29.483 15.059 90.341 1.00 21.46 213 GLY E CA 1
ATOM 7183 C C . GLY D 1 213 ? 29.897 14.251 89.151 1.00 23.88 213 GLY E C 1
ATOM 7184 O O . GLY D 1 213 ? 29.205 14.245 88.136 1.00 28.49 213 GLY E O 1
ATOM 7185 N N . SER D 1 214 ? 31.040 13.586 89.258 1.00 26.83 214 SER E N 1
ATOM 7186 C CA . SER D 1 214 ? 31.530 12.747 88.174 1.00 29.26 214 SER E CA 1
ATOM 7187 C C . SER D 1 214 ? 30.805 11.409 88.155 1.00 30.33 214 SER E C 1
ATOM 7188 O O . SER D 1 214 ? 31.033 10.551 89.003 1.00 36.05 214 SER E O 1
ATOM 7191 N N . VAL D 1 215 ? 29.936 11.243 87.170 1.00 30.51 215 VAL E N 1
ATOM 7192 C CA . VAL D 1 215 ? 29.143 10.045 87.016 1.00 28.81 215 VAL E CA 1
ATOM 7193 C C . VAL D 1 215 ? 29.517 9.440 85.675 1.00 28.60 215 VAL E C 1
ATOM 7194 O O . VAL D 1 215 ? 29.671 10.150 84.694 1.00 29.82 215 VAL E O 1
ATOM 7198 N N . LYS D 1 216 ? 29.761 8.137 85.672 1.00 29.12 216 LYS E N 1
ATOM 7199 C CA . LYS D 1 216 ? 30.126 7.413 84.465 1.00 29.53 216 LYS E CA 1
ATOM 7200 C C . LYS D 1 216 ? 29.139 6.251 84.296 1.00 32.41 216 LYS E C 1
ATOM 7201 O O . LYS D 1 216 ? 28.372 5.939 85.222 1.00 33.96 216 LYS E O 1
ATOM 7207 N N . PRO D 1 217 ? 29.128 5.596 83.112 1.00 33.45 217 PRO E N 1
ATOM 7208 C CA . PRO D 1 217 ? 28.225 4.462 82.840 1.00 32.45 217 PRO E CA 1
ATOM 7209 C C . PRO D 1 217 ? 28.109 3.465 83.977 1.00 34.51 217 PRO E C 1
ATOM 7210 O O . PRO D 1 217 ? 27.016 2.994 84.290 1.00 38.44 217 PRO E O 1
ATOM 7214 N N . GLU D 1 218 ? 29.238 3.169 84.608 1.00 36.40 218 GLU E N 1
ATOM 7215 C CA . GLU D 1 218 ? 29.292 2.241 85.736 1.00 41.21 218 GLU E CA 1
ATOM 7216 C C . GLU D 1 218 ? 29.338 2.925 87.118 1.00 42.09 218 GLU E C 1
ATOM 7217 O O . GLU D 1 218 ? 30.097 2.526 88.000 1.00 42.56 218 GLU E O 1
ATOM 7223 N N . ASN D 1 219 ? 28.559 3.993 87.268 1.00 43.82 219 ASN E N 1
ATOM 7224 C CA . ASN D 1 219 ? 28.436 4.753 88.524 1.00 43.46 219 ASN E CA 1
ATOM 7225 C C . ASN D 1 219 ? 26.946 4.927 88.556 1.00 43.09 219 ASN E C 1
ATOM 7226 O O . ASN D 1 219 ? 26.259 4.515 89.490 1.00 42.90 219 ASN E O 1
ATOM 7231 N N . ALA D 1 220 ? 26.492 5.502 87.444 1.00 39.94 220 ALA E N 1
ATOM 7232 C CA . ALA D 1 220 ? 25.127 5.863 87.180 1.00 38.80 220 ALA E CA 1
ATOM 7233 C C . ALA D 1 220 ? 24.025 5.198 88.004 1.00 38.25 220 ALA E C 1
ATOM 7234 O O . ALA D 1 220 ? 23.260 5.896 88.701 1.00 37.85 220 ALA E O 1
ATOM 7236 N N . ALA D 1 221 ? 23.955 3.866 87.979 1.00 34.91 221 ALA E N 1
ATOM 7237 C CA . ALA D 1 221 ? 22.884 3.196 88.721 1.00 29.60 221 ALA E CA 1
ATOM 7238 C C . ALA D 1 221 ? 23.098 3.157 90.240 1.00 27.91 221 ALA E C 1
ATOM 7239 O O . ALA D 1 221 ? 22.137 3.046 91.020 1.00 28.69 221 ALA E O 1
ATOM 7241 N N . ALA D 1 222 ? 24.348 3.280 90.667 1.00 23.39 222 ALA E N 1
ATOM 7242 C CA . ALA D 1 222 ? 24.625 3.320 92.085 1.00 22.57 222 ALA E CA 1
ATOM 7243 C C . ALA D 1 222 ? 24.031 4.660 92.558 1.00 23.97 222 ALA E C 1
ATOM 7244 O O . ALA D 1 222 ? 23.395 4.764 93.623 1.00 27.07 222 ALA E O 1
ATOM 7246 N N . TYR D 1 223 ? 24.172 5.670 91.707 1.00 20.47 223 TYR E N 1
ATOM 7247 C CA . TYR D 1 223 ? 23.653 6.970 92.024 1.00 15.62 223 TYR E CA 1
ATOM 7248 C C . TYR D 1 223 ? 22.174 7.044 91.884 1.00 16.55 223 TYR E C 1
ATOM 7249 O O . TYR D 1 223 ? 21.486 7.453 92.802 1.00 19.80 223 TYR E O 1
ATOM 7258 N N . PHE D 1 224 ? 21.663 6.656 90.726 1.00 19.87 224 PHE E N 1
ATOM 7259 C CA . PHE D 1 224 ? 20.233 6.752 90.504 1.00 23.51 224 PHE E CA 1
ATOM 7260 C C . PHE D 1 224 ? 19.374 5.885 91.390 1.00 24.99 224 PHE E C 1
ATOM 7261 O O . PHE D 1 224 ? 18.153 5.924 91.315 1.00 27.48 224 PHE E O 1
ATOM 7269 N N . ALA D 1 225 ? 20.039 5.184 92.299 1.00 26.02 225 ALA E N 1
ATOM 7270 C CA . ALA D 1 225 ? 19.396 4.308 93.275 1.00 28.58 225 ALA E CA 1
ATOM 7271 C C . ALA D 1 225 ? 18.953 5.112 94.504 1.00 28.32 225 ALA E C 1
ATOM 7272 O O . ALA D 1 225 ? 17.933 4.801 95.133 1.00 30.50 225 ALA E O 1
ATOM 7274 N N . GLN D 1 226 ? 19.747 6.115 94.873 1.00 23.91 226 GLN E N 1
ATOM 7275 C CA . GLN D 1 226 ? 19.423 6.938 96.011 1.00 24.38 226 GLN E CA 1
ATOM 7276 C C . GLN D 1 226 ? 18.067 7.595 95.797 1.00 24.85 226 GLN E C 1
ATOM 7277 O O . GLN D 1 226 ? 17.712 8.003 94.713 1.00 25.81 226 GLN E O 1
ATOM 7283 N N . PRO D 1 227 ? 17.263 7.640 96.832 1.00 24.60 227 PRO E N 1
ATOM 7284 C CA . PRO D 1 227 ? 15.939 8.242 96.720 1.00 26.92 227 PRO E CA 1
ATOM 7285 C C . PRO D 1 227 ? 15.852 9.755 96.490 1.00 28.84 227 PRO E C 1
ATOM 7286 O O . PRO D 1 227 ? 14.809 10.249 96.041 1.00 27.90 227 PRO E O 1
ATOM 7290 N N . ASP D 1 228 ? 16.917 10.491 96.821 1.00 30.79 228 ASP E N 1
ATOM 7291 C CA . ASP D 1 228 ? 16.922 11.959 96.640 1.00 29.12 228 ASP E CA 1
ATOM 7292 C C . ASP D 1 228 ? 17.743 12.527 95.484 1.00 24.95 228 ASP E C 1
ATOM 7293 O O . ASP D 1 228 ? 17.832 13.746 95.343 1.00 24.50 228 ASP E O 1
ATOM 7298 N N . ILE D 1 229 ? 18.371 11.627 94.721 1.00 18.32 229 ILE E N 1
ATOM 7299 C CA . ILE D 1 229 ? 19.145 11.946 93.533 1.00 17.15 229 ILE E CA 1
ATOM 7300 C C . ILE D 1 229 ? 18.167 11.658 92.379 1.00 20.06 229 ILE E C 1
ATOM 7301 O O . ILE D 1 229 ? 17.792 10.516 92.190 1.00 25.05 229 ILE E O 1
ATOM 7306 N N . ASP D 1 230 ? 17.749 12.663 91.608 1.00 21.08 230 ASP E N 1
ATOM 7307 C CA . ASP D 1 230 ? 16.776 12.436 90.524 1.00 18.97 230 ASP E CA 1
ATOM 7308 C C . ASP D 1 230 ? 17.266 12.503 89.102 1.00 18.79 230 ASP E C 1
ATOM 7309 O O . ASP D 1 230 ? 16.470 12.645 88.181 1.00 22.57 230 ASP E O 1
ATOM 7314 N N . GLY D 1 231 ? 18.567 12.393 88.909 1.00 19.29 231 GLY E N 1
ATOM 7315 C CA . GLY D 1 231 ? 19.109 12.487 87.572 1.00 18.25 231 GLY E CA 1
ATOM 7316 C C . GLY D 1 231 ? 20.537 12.979 87.681 1.00 16.82 231 GLY E C 1
ATOM 7317 O O . GLY D 1 231 ? 21.115 12.967 88.750 1.00 14.07 231 GLY E O 1
ATOM 7318 N N . ALA D 1 232 ? 21.115 13.419 86.579 1.00 17.82 232 ALA E N 1
ATOM 7319 C CA . ALA D 1 232 ? 22.483 13.890 86.619 1.00 18.14 232 ALA E CA 1
ATOM 7320 C C . ALA D 1 232 ? 22.775 15.027 85.622 1.00 18.32 232 ALA E C 1
ATOM 7321 O O . ALA D 1 232 ? 22.115 15.137 84.577 1.00 17.86 232 ALA E O 1
ATOM 7323 N N . LEU D 1 233 ? 23.648 15.947 86.015 1.00 11.55 233 LEU E N 1
ATOM 7324 C CA . LEU D 1 233 ? 24.030 16.974 85.087 1.00 13.40 233 LEU E CA 1
ATOM 7325 C C . LEU D 1 233 ? 25.398 16.446 84.707 1.00 12.75 233 LEU E C 1
ATOM 7326 O O . LEU D 1 233 ? 26.350 16.543 85.456 1.00 13.33 233 LEU E O 1
ATOM 7331 N N . VAL D 1 234 ? 25.469 15.847 83.533 1.00 12.82 234 VAL E N 1
ATOM 7332 C CA . VAL D 1 234 ? 26.677 15.216 83.086 1.00 13.05 234 VAL E CA 1
ATOM 7333 C C . VAL D 1 234 ? 27.615 16.110 82.305 1.00 12.44 234 VAL E C 1
ATOM 7334 O O . VAL D 1 234 ? 27.184 16.791 81.375 1.00 14.05 234 VAL E O 1
ATOM 7338 N N . GLY D 1 235 ? 28.901 16.015 82.666 1.00 11.21 235 GLY E N 1
ATOM 7339 C CA . GLY D 1 235 ? 29.983 16.739 82.039 1.00 7.80 235 GLY E CA 1
ATOM 7340 C C . GLY D 1 235 ? 30.659 15.906 80.957 1.00 14.91 235 GLY E C 1
ATOM 7341 O O . GLY D 1 235 ? 30.076 15.744 79.894 1.00 23.08 235 GLY E O 1
ATOM 7342 N N . GLY D 1 236 ? 31.851 15.355 81.207 1.00 14.39 236 GLY E N 1
ATOM 7343 C CA . GLY D 1 236 ? 32.549 14.572 80.188 1.00 17.38 236 GLY E CA 1
ATOM 7344 C C . GLY D 1 236 ? 31.796 13.450 79.465 1.00 23.58 236 GLY E C 1
ATOM 7345 O O . GLY D 1 236 ? 31.898 13.312 78.240 1.00 27.42 236 GLY E O 1
ATOM 7346 N N . ALA D 1 237 ? 31.025 12.642 80.192 1.00 25.27 237 ALA E N 1
ATOM 7347 C CA . ALA D 1 237 ? 30.285 11.549 79.547 1.00 25.25 237 ALA E CA 1
ATOM 7348 C C . ALA D 1 237 ? 29.281 12.006 78.477 1.00 24.31 237 ALA E C 1
ATOM 7349 O O . ALA D 1 237 ? 28.886 11.218 77.610 1.00 24.41 237 ALA E O 1
ATOM 7351 N N . ALA D 1 238 ? 28.847 13.266 78.579 1.00 23.40 238 ALA E N 1
ATOM 7352 C CA . ALA D 1 238 ? 27.877 13.871 77.658 1.00 20.08 238 ALA E CA 1
ATOM 7353 C C . ALA D 1 238 ? 28.407 14.027 76.242 1.00 14.67 238 ALA E C 1
ATOM 7354 O O . ALA D 1 238 ? 27.649 14.194 75.297 1.00 11.65 238 ALA E O 1
ATOM 7356 N N . LEU D 1 239 ? 29.713 13.915 76.105 1.00 15.43 239 LEU E N 1
ATOM 7357 C CA . LEU D 1 239 ? 30.367 14.074 74.821 1.00 17.92 239 LEU E CA 1
ATOM 7358 C C . LEU D 1 239 ? 30.468 12.802 74.038 1.00 20.96 239 LEU E C 1
ATOM 7359 O O . LEU D 1 239 ? 30.940 12.803 72.894 1.00 24.86 239 LEU E O 1
ATOM 7364 N N . ASP D 1 240 ? 30.076 11.702 74.672 1.00 24.58 240 ASP E N 1
ATOM 7365 C CA . ASP D 1 240 ? 30.092 10.400 74.019 1.00 23.29 240 ASP E CA 1
ATOM 7366 C C . ASP D 1 240 ? 28.673 9.846 74.019 1.00 22.73 240 ASP E C 1
ATOM 7367 O O . ASP D 1 240 ? 28.058 9.669 75.079 1.00 20.32 240 ASP E O 1
ATOM 7372 N N . ALA D 1 241 ? 28.159 9.598 72.816 1.00 20.04 241 ALA E N 1
ATOM 7373 C CA . ALA D 1 241 ? 26.822 9.067 72.641 1.00 21.31 241 ALA E CA 1
ATOM 7374 C C . ALA D 1 241 ? 26.569 7.761 73.449 1.00 26.25 241 ALA E C 1
ATOM 7375 O O . ALA D 1 241 ? 25.529 7.617 74.103 1.00 27.83 241 ALA E O 1
ATOM 7377 N N . LYS D 1 242 ? 27.527 6.830 73.437 1.00 27.69 242 LYS E N 1
ATOM 7378 C CA . LYS D 1 242 ? 27.364 5.562 74.142 1.00 26.14 242 LYS E CA 1
ATOM 7379 C C . LYS D 1 242 ? 27.247 5.772 75.618 1.00 23.32 242 LYS E C 1
ATOM 7380 O O . LYS D 1 242 ? 26.210 5.449 76.219 1.00 21.77 242 LYS E O 1
ATOM 7386 N N . SER D 1 243 ? 28.298 6.364 76.184 1.00 18.48 243 SER E N 1
ATOM 7387 C CA . SER D 1 243 ? 28.358 6.644 77.617 1.00 19.58 243 SER E CA 1
ATOM 7388 C C . SER D 1 243 ? 27.185 7.440 78.108 1.00 21.10 243 SER E C 1
ATOM 7389 O O . SER D 1 243 ? 26.622 7.147 79.155 1.00 26.66 243 SER E O 1
ATOM 7392 N N . PHE D 1 244 ? 26.834 8.481 77.370 1.00 21.14 244 PHE E N 1
ATOM 7393 C CA . PHE D 1 244 ? 25.756 9.327 77.805 1.00 19.95 244 PHE E CA 1
ATOM 7394 C C . PHE D 1 244 ? 24.391 8.654 77.739 1.00 22.16 244 PHE E C 1
ATOM 7395 O O . PHE D 1 244 ? 23.554 8.845 78.649 1.00 23.07 244 PHE E O 1
ATOM 7403 N N . ALA D 1 245 ? 24.165 7.850 76.697 1.00 22.20 245 ALA E N 1
ATOM 7404 C CA . ALA D 1 245 ? 22.882 7.147 76.554 1.00 22.35 245 ALA E CA 1
ATOM 7405 C C . ALA D 1 245 ? 22.783 6.170 77.712 1.00 23.35 245 ALA E C 1
ATOM 7406 O O . ALA D 1 245 ? 21.723 6.047 78.348 1.00 27.07 245 ALA E O 1
ATOM 7408 N N . ALA D 1 246 ? 23.918 5.526 78.011 1.00 24.16 246 ALA E N 1
ATOM 7409 C CA . ALA D 1 246 ? 24.045 4.572 79.124 1.00 21.36 246 ALA E CA 1
ATOM 7410 C C . ALA D 1 246 ? 23.510 5.205 80.405 1.00 20.84 246 ALA E C 1
ATOM 7411 O O . ALA D 1 246 ? 22.519 4.737 80.984 1.00 23.17 246 ALA E O 1
ATOM 7413 N N . ILE D 1 247 ? 24.135 6.319 80.797 1.00 19.27 247 ILE E N 1
ATOM 7414 C CA . ILE D 1 247 ? 23.732 7.058 81.993 1.00 18.54 247 ILE E CA 1
ATOM 7415 C C . ILE D 1 247 ? 22.250 7.402 81.956 1.00 17.45 247 ILE E C 1
ATOM 7416 O O . ILE D 1 247 ? 21.573 7.331 82.969 1.00 20.17 247 ILE E O 1
ATOM 7421 N N . ALA D 1 248 ? 21.728 7.696 80.773 1.00 18.67 248 ALA E N 1
ATOM 7422 C CA . ALA D 1 248 ? 20.326 8.043 80.671 1.00 22.09 248 ALA E CA 1
ATOM 7423 C C . ALA D 1 248 ? 19.504 6.813 80.963 1.00 26.10 248 ALA E C 1
ATOM 7424 O O . ALA D 1 248 ? 18.547 6.880 81.753 1.00 27.51 248 ALA E O 1
ATOM 7426 N N . LYS D 1 249 ? 19.885 5.686 80.351 1.00 28.06 249 LYS E N 1
ATOM 7427 C CA . LYS D 1 249 ? 19.157 4.417 80.534 1.00 28.79 249 LYS E CA 1
ATOM 7428 C C . LYS D 1 249 ? 19.127 3.990 81.999 1.00 28.71 249 LYS E C 1
ATOM 7429 O O . LYS D 1 249 ? 18.063 3.719 82.569 1.00 29.71 249 LYS E O 1
ATOM 7435 N N . ALA D 1 250 ? 20.310 3.959 82.608 1.00 25.68 250 ALA E N 1
ATOM 7436 C CA . ALA D 1 250 ? 20.448 3.587 83.995 1.00 23.13 250 ALA E CA 1
ATOM 7437 C C . ALA D 1 250 ? 19.459 4.338 84.858 1.00 25.31 250 ALA E C 1
ATOM 7438 O O . ALA D 1 250 ? 18.752 3.740 85.648 1.00 30.89 250 ALA E O 1
ATOM 7440 N N . ALA D 1 251 ? 19.354 5.645 84.674 1.00 26.64 251 ALA E N 1
ATOM 7441 C CA . ALA D 1 251 ? 18.421 6.408 85.491 1.00 27.14 251 ALA E CA 1
ATOM 7442 C C . ALA D 1 251 ? 16.970 6.064 85.211 1.00 24.89 251 ALA E C 1
ATOM 7443 O O . ALA D 1 251 ? 16.152 6.098 86.111 1.00 28.08 251 ALA E O 1
ATOM 7445 N N . ALA D 1 252 ? 16.659 5.720 83.966 1.00 25.26 252 ALA E N 1
ATOM 7446 C CA . ALA D 1 252 ? 15.290 5.410 83.561 1.00 25.30 252 ALA E CA 1
ATOM 7447 C C . ALA D 1 252 ? 14.739 4.216 84.313 1.00 28.44 252 ALA E C 1
ATOM 7448 O O . ALA D 1 252 ? 13.673 4.283 84.936 1.00 28.59 252 ALA E O 1
ATOM 7450 N N . GLU D 1 253 ? 15.475 3.119 84.223 1.00 30.47 253 GLU E N 1
ATOM 7451 C CA . GLU D 1 253 ? 15.115 1.876 84.870 1.00 34.40 253 GLU E CA 1
ATOM 7452 C C . GLU D 1 253 ? 15.240 1.997 86.376 1.00 33.69 253 GLU E C 1
ATOM 7453 O O . GLU D 1 253 ? 14.263 1.806 87.104 1.00 35.41 253 GLU E O 1
ATOM 7459 N N . ALA D 1 254 ? 16.441 2.347 86.828 1.00 33.92 254 ALA E N 1
ATOM 7460 C CA . ALA D 1 254 ? 16.740 2.500 88.248 1.00 34.86 254 ALA E CA 1
ATOM 7461 C C . ALA D 1 254 ? 15.644 3.233 88.994 1.00 34.97 254 ALA E C 1
ATOM 7462 O O . ALA D 1 254 ? 15.352 2.926 90.146 1.00 41.41 254 ALA E O 1
ATOM 7464 N N . LYS D 1 255 ? 14.985 4.154 88.313 1.00 33.53 255 LYS E N 1
ATOM 7465 C CA . LYS D 1 255 ? 13.937 4.933 88.945 1.00 33.13 255 LYS E CA 1
ATOM 7466 C C . LYS D 1 255 ? 12.562 4.266 88.838 1.00 30.20 255 LYS E C 1
ATOM 7467 O O . LYS D 1 255 ? 11.582 4.853 89.295 0.00 20.00 255 LYS E O 1
ATOM 7473 N N . ARG E 1 2 ? 34.968 82.404 44.675 1.00 22.73 2 ARG G N 1
ATOM 7474 C CA . ARG E 1 2 ? 34.171 83.476 45.371 1.00 18.98 2 ARG G CA 1
ATOM 7475 C C . ARG E 1 2 ? 34.739 83.705 46.765 1.00 18.82 2 ARG G C 1
ATOM 7476 O O . ARG E 1 2 ? 34.947 82.752 47.532 1.00 18.21 2 ARG G O 1
ATOM 7484 N N . HIS E 1 3 ? 34.995 84.977 47.065 1.00 16.11 3 HIS G N 1
ATOM 7485 C CA . HIS E 1 3 ? 35.563 85.406 48.331 1.00 13.56 3 HIS G CA 1
ATOM 7486 C C . HIS E 1 3 ? 34.432 85.380 49.322 1.00 10.45 3 HIS G C 1
ATOM 7487 O O . HIS E 1 3 ? 33.388 85.936 49.062 1.00 14.98 3 HIS G O 1
ATOM 7494 N N . PRO E 1 4 ? 34.614 84.716 50.469 1.00 8.30 4 PRO G N 1
ATOM 7495 C CA . PRO E 1 4 ? 33.515 84.665 51.434 1.00 7.83 4 PRO G CA 1
ATOM 7496 C C . PRO E 1 4 ? 33.157 85.940 52.162 1.00 7.52 4 PRO G C 1
ATOM 7497 O O . PRO E 1 4 ? 34.003 86.811 52.401 1.00 8.43 4 PRO G O 1
ATOM 7501 N N . VAL E 1 5 ? 31.866 86.042 52.466 1.00 5.52 5 VAL G N 1
ATOM 7502 C CA . VAL E 1 5 ? 31.293 87.156 53.207 1.00 2.00 5 VAL G CA 1
ATOM 7503 C C . VAL E 1 5 ? 30.504 86.609 54.380 1.00 2.90 5 VAL G C 1
ATOM 7504 O O . VAL E 1 5 ? 29.607 85.786 54.215 1.00 5.30 5 VAL G O 1
ATOM 7508 N N . VAL E 1 6 ? 30.876 87.061 55.568 1.00 4.83 6 VAL G N 1
ATOM 7509 C CA . VAL E 1 6 ? 30.231 86.712 56.819 1.00 3.86 6 VAL G CA 1
ATOM 7510 C C . VAL E 1 6 ? 29.648 88.027 57.373 1.00 6.62 6 VAL G C 1
ATOM 7511 O O . VAL E 1 6 ? 30.384 88.979 57.664 1.00 8.28 6 VAL G O 1
ATOM 7515 N N . MET E 1 7 ? 28.323 88.089 57.473 1.00 3.96 7 MET G N 1
ATOM 7516 C CA . MET E 1 7 ? 27.630 89.269 57.963 1.00 2.00 7 MET G CA 1
ATOM 7517 C C . MET E 1 7 ? 26.900 88.996 59.249 1.00 2.00 7 MET G C 1
ATOM 7518 O O . MET E 1 7 ? 26.197 88.010 59.352 1.00 3.69 7 MET G O 1
ATOM 7523 N N . GLY E 1 8 ? 27.079 89.858 60.237 1.00 2.00 8 GLY G N 1
ATOM 7524 C CA . GLY E 1 8 ? 26.339 89.696 61.462 1.00 2.00 8 GLY G CA 1
ATOM 7525 C C . GLY E 1 8 ? 25.102 90.593 61.455 1.00 3.86 8 GLY G C 1
ATOM 7526 O O . GLY E 1 8 ? 25.239 91.784 61.300 1.00 5.69 8 GLY G O 1
ATOM 7527 N N . ASN E 1 9 ? 23.894 90.038 61.494 1.00 4.05 9 ASN G N 1
ATOM 7528 C CA . ASN E 1 9 ? 22.674 90.845 61.579 1.00 2.00 9 ASN G CA 1
ATOM 7529 C C . ASN E 1 9 ? 22.395 90.944 63.079 1.00 7.44 9 ASN G C 1
ATOM 7530 O O . ASN E 1 9 ? 22.101 89.943 63.707 1.00 14.13 9 ASN G O 1
ATOM 7535 N N . TRP E 1 10 ? 22.578 92.114 63.681 1.00 8.15 10 TRP G N 1
ATOM 7536 C CA . TRP E 1 10 ? 22.333 92.296 65.107 1.00 4.58 10 TRP G CA 1
ATOM 7537 C C . TRP E 1 10 ? 20.877 92.419 65.505 1.00 6.84 10 TRP G C 1
ATOM 7538 O O . TRP E 1 10 ? 20.567 92.510 66.684 1.00 13.30 10 TRP G O 1
ATOM 7549 N N . LYS E 1 11 ? 19.971 92.491 64.550 1.00 6.54 11 LYS G N 1
ATOM 7550 C CA . LYS E 1 11 ? 18.568 92.662 64.898 1.00 8.19 11 LYS G CA 1
ATOM 7551 C C . LYS E 1 11 ? 18.303 93.783 65.920 1.00 9.92 11 LYS G C 1
ATOM 7552 O O . LYS E 1 11 ? 19.024 94.789 65.948 1.00 9.00 11 LYS G O 1
ATOM 7558 N N . LEU E 1 12 ? 17.261 93.627 66.731 1.00 9.81 12 LEU G N 1
ATOM 7559 C CA . LEU E 1 12 ? 16.910 94.634 67.719 1.00 6.67 12 LEU G CA 1
ATOM 7560 C C . LEU E 1 12 ? 17.803 94.499 68.940 1.00 9.62 12 LEU G C 1
ATOM 7561 O O . LEU E 1 12 ? 17.341 94.177 70.049 1.00 10.82 12 LEU G O 1
ATOM 7566 N N . ASN E 1 13 ? 19.095 94.711 68.704 1.00 9.26 13 ASN G N 1
ATOM 7567 C CA . ASN E 1 13 ? 20.116 94.622 69.737 1.00 11.77 13 ASN G CA 1
ATOM 7568 C C . ASN E 1 13 ? 21.143 95.735 69.578 1.00 11.30 13 ASN G C 1
ATOM 7569 O O . ASN E 1 13 ? 21.577 96.067 68.477 1.00 13.51 13 ASN G O 1
ATOM 7574 N N . GLY E 1 14 ? 21.489 96.352 70.690 1.00 10.92 14 GLY G N 1
ATOM 7575 C CA . GLY E 1 14 ? 22.444 97.427 70.627 1.00 8.12 14 GLY G CA 1
ATOM 7576 C C . GLY E 1 14 ? 22.298 98.343 71.823 1.00 7.06 14 GLY G C 1
ATOM 7577 O O . GLY E 1 14 ? 21.264 98.400 72.476 1.00 5.94 14 GLY G O 1
ATOM 7578 N N . SER E 1 15 ? 23.353 99.075 72.109 1.00 7.34 15 SER G N 1
ATOM 7579 C CA . SER E 1 15 ? 23.350 100.004 73.207 1.00 8.88 15 SER G CA 1
ATOM 7580 C C . SER E 1 15 ? 24.630 100.782 73.030 1.00 8.52 15 SER G C 1
ATOM 7581 O O . SER E 1 15 ? 25.546 100.323 72.356 1.00 8.97 15 SER G O 1
ATOM 7584 N N . LYS E 1 16 ? 24.709 101.972 73.589 1.00 7.58 16 LYS G N 1
ATOM 7585 C CA . LYS E 1 16 ? 25.926 102.729 73.400 1.00 10.19 16 LYS G CA 1
ATOM 7586 C C . LYS E 1 16 ? 27.160 101.996 73.860 1.00 10.86 16 LYS G C 1
ATOM 7587 O O . LYS E 1 16 ? 28.107 101.863 73.107 1.00 13.67 16 LYS G O 1
ATOM 7593 N N . GLU E 1 17 ? 27.109 101.411 75.046 1.00 10.65 17 GLU G N 1
ATOM 7594 C CA . GLU E 1 17 ? 28.278 100.746 75.574 1.00 9.75 17 GLU G CA 1
ATOM 7595 C C . GLU E 1 17 ? 28.578 99.489 74.816 1.00 7.78 17 GLU G C 1
ATOM 7596 O O . GLU E 1 17 ? 29.710 99.239 74.460 1.00 13.77 17 GLU G O 1
ATOM 7602 N N . MET E 1 18 ? 27.545 98.762 74.451 1.00 9.54 18 MET G N 1
ATOM 7603 C CA . MET E 1 18 ? 27.712 97.511 73.733 1.00 10.38 18 MET G CA 1
ATOM 7604 C C . MET E 1 18 ? 28.281 97.668 72.327 1.00 13.15 18 MET G C 1
ATOM 7605 O O . MET E 1 18 ? 29.155 96.905 71.921 1.00 18.05 18 MET G O 1
ATOM 7610 N N . VAL E 1 19 ? 27.818 98.657 71.580 1.00 12.24 19 VAL G N 1
ATOM 7611 C CA . VAL E 1 19 ? 28.330 98.850 70.247 1.00 9.35 19 VAL G CA 1
ATOM 7612 C C . VAL E 1 19 ? 29.844 99.034 70.257 1.00 9.41 19 VAL G C 1
ATOM 7613 O O . VAL E 1 19 ? 30.555 98.418 69.466 1.00 11.40 19 VAL G O 1
ATOM 7617 N N . VAL E 1 20 ? 30.379 99.833 71.169 1.00 7.79 20 VAL G N 1
ATOM 7618 C CA . VAL E 1 20 ? 31.806 99.974 71.104 1.00 5.01 20 VAL G CA 1
ATOM 7619 C C . VAL E 1 20 ? 32.564 98.823 71.652 1.00 4.93 20 VAL G C 1
ATOM 7620 O O . VAL E 1 20 ? 33.614 98.514 71.135 1.00 7.55 20 VAL G O 1
ATOM 7624 N N . ASP E 1 21 ? 32.071 98.170 72.689 1.00 8.08 21 ASP G N 1
ATOM 7625 C CA . ASP E 1 21 ? 32.807 97.013 73.182 1.00 11.08 21 ASP G CA 1
ATOM 7626 C C . ASP E 1 21 ? 32.847 95.917 72.120 1.00 10.42 21 ASP G C 1
ATOM 7627 O O . ASP E 1 21 ? 33.900 95.394 71.809 1.00 17.54 21 ASP G O 1
ATOM 7632 N N . LEU E 1 22 ? 31.714 95.623 71.512 1.00 8.35 22 LEU G N 1
ATOM 7633 C CA . LEU E 1 22 ? 31.641 94.597 70.480 1.00 8.35 22 LEU G CA 1
ATOM 7634 C C . LEU E 1 22 ? 32.529 94.855 69.263 1.00 10.39 22 LEU G C 1
ATOM 7635 O O . LEU E 1 22 ? 33.237 93.952 68.815 1.00 15.86 22 LEU G O 1
ATOM 7640 N N . LEU E 1 23 ? 32.484 96.069 68.716 1.00 8.21 23 LEU G N 1
ATOM 7641 C CA . LEU E 1 23 ? 33.268 96.370 67.547 1.00 3.06 23 LEU G CA 1
ATOM 7642 C C . LEU E 1 23 ? 34.723 96.382 67.867 1.00 6.70 23 LEU G C 1
ATOM 7643 O O . LEU E 1 23 ? 35.517 96.000 67.041 1.00 11.69 23 LEU G O 1
ATOM 7648 N N . ASN E 1 24 ? 35.092 96.788 69.078 1.00 11.18 24 ASN G N 1
ATOM 7649 C CA . ASN E 1 24 ? 36.507 96.845 69.461 1.00 10.42 24 ASN G CA 1
ATOM 7650 C C . ASN E 1 24 ? 37.111 95.480 69.700 1.00 13.79 24 ASN G C 1
ATOM 7651 O O . ASN E 1 24 ? 38.270 95.267 69.371 1.00 17.47 24 ASN G O 1
ATOM 7656 N N . GLY E 1 25 ? 36.361 94.584 70.346 1.00 11.93 25 GLY G N 1
ATOM 7657 C CA . GLY E 1 25 ? 36.850 93.236 70.590 1.00 10.94 25 GLY G CA 1
ATOM 7658 C C . GLY E 1 25 ? 36.893 92.426 69.309 1.00 12.51 25 GLY G C 1
ATOM 7659 O O . GLY E 1 25 ? 37.788 91.624 69.063 1.00 15.19 25 GLY G O 1
ATOM 7660 N N . LEU E 1 26 ? 35.913 92.677 68.465 1.00 13.05 26 LEU G N 1
ATOM 7661 C CA . LEU E 1 26 ? 35.791 92.010 67.194 1.00 11.62 26 LEU G CA 1
ATOM 7662 C C . LEU E 1 26 ? 36.975 92.308 66.321 1.00 8.63 26 LEU G C 1
ATOM 7663 O O . LEU E 1 26 ? 37.596 91.430 65.777 1.00 14.25 26 LEU G O 1
ATOM 7668 N N . ASN E 1 27 ? 37.312 93.569 66.223 1.00 12.87 27 ASN G N 1
ATOM 7669 C CA . ASN E 1 27 ? 38.444 94.046 65.421 1.00 12.53 27 ASN G CA 1
ATOM 7670 C C . ASN E 1 27 ? 39.798 93.525 65.986 1.00 15.35 27 ASN G C 1
ATOM 7671 O O . ASN E 1 27 ? 40.807 93.435 65.296 1.00 17.98 27 ASN G O 1
ATOM 7676 N N . ALA E 1 28 ? 39.816 93.191 67.262 1.00 16.91 28 ALA G N 1
ATOM 7677 C CA . ALA E 1 28 ? 41.027 92.726 67.888 1.00 15.21 28 ALA G CA 1
ATOM 7678 C C . ALA E 1 28 ? 41.196 91.292 67.501 1.00 15.20 28 ALA G C 1
ATOM 7679 O O . ALA E 1 28 ? 42.304 90.839 67.262 1.00 21.02 28 ALA G O 1
ATOM 7681 N N . GLU E 1 29 ? 40.081 90.582 67.477 1.00 12.44 29 GLU G N 1
ATOM 7682 C CA . GLU E 1 29 ? 40.047 89.166 67.129 1.00 12.81 29 GLU G CA 1
ATOM 7683 C C . GLU E 1 29 ? 40.363 88.896 65.666 1.00 12.14 29 GLU G C 1
ATOM 7684 O O . GLU E 1 29 ? 40.807 87.827 65.335 1.00 14.95 29 GLU G O 1
ATOM 7690 N N . LEU E 1 30 ? 40.124 89.853 64.787 1.00 11.54 30 LEU G N 1
ATOM 7691 C CA . LEU E 1 30 ? 40.311 89.592 63.378 1.00 9.74 30 LEU G CA 1
ATOM 7692 C C . LEU E 1 30 ? 41.626 90.061 62.856 1.00 9.06 30 LEU G C 1
ATOM 7693 O O . LEU E 1 30 ? 41.872 90.025 61.658 1.00 11.80 30 LEU G O 1
ATOM 7698 N N . GLU E 1 31 ? 42.522 90.343 63.784 1.00 11.79 31 GLU G N 1
ATOM 7699 C CA . GLU E 1 31 ? 43.862 90.816 63.488 1.00 14.47 31 GLU G CA 1
ATOM 7700 C C . GLU E 1 31 ? 44.624 90.238 62.316 1.00 16.50 31 GLU G C 1
ATOM 7701 O O . GLU E 1 31 ? 45.088 90.983 61.465 1.00 27.62 31 GLU G O 1
ATOM 7707 N N . GLY E 1 32 ? 44.823 88.953 62.185 1.00 13.77 32 GLY G N 1
ATOM 7708 C CA . GLY E 1 32 ? 45.563 88.640 60.959 1.00 12.64 32 GLY G CA 1
ATOM 7709 C C . GLY E 1 32 ? 44.713 88.198 59.792 1.00 10.12 32 GLY G C 1
ATOM 7710 O O . GLY E 1 32 ? 45.220 88.001 58.711 1.00 9.92 32 GLY G O 1
ATOM 7711 N N . VAL E 1 33 ? 43.418 88.023 60.059 1.00 11.66 33 VAL G N 1
ATOM 7712 C CA . VAL E 1 33 ? 42.404 87.516 59.138 1.00 6.18 33 VAL G CA 1
ATOM 7713 C C . VAL E 1 33 ? 42.182 88.395 57.931 1.00 8.93 33 VAL G C 1
ATOM 7714 O O . VAL E 1 33 ? 41.923 89.566 58.097 1.00 17.80 33 VAL G O 1
ATOM 7718 N N . THR E 1 34 ? 42.309 87.858 56.717 1.00 8.15 34 THR G N 1
ATOM 7719 C CA . THR E 1 34 ? 42.137 88.682 55.503 1.00 8.69 34 THR G CA 1
ATOM 7720 C C . THR E 1 34 ? 41.429 88.008 54.353 1.00 6.57 34 THR G C 1
ATOM 7721 O O . THR E 1 34 ? 41.186 88.618 53.318 1.00 11.73 34 THR G O 1
ATOM 7725 N N . GLY E 1 35 ? 41.072 86.752 54.535 1.00 6.31 35 GLY G N 1
ATOM 7726 C CA . GLY E 1 35 ? 40.407 86.070 53.468 1.00 2.00 35 GLY G CA 1
ATOM 7727 C C . GLY E 1 35 ? 38.925 85.961 53.618 1.00 7.08 35 GLY G C 1
ATOM 7728 O O . GLY E 1 35 ? 38.357 85.021 53.096 1.00 9.77 35 GLY G O 1
ATOM 7729 N N . VAL E 1 36 ? 38.291 86.912 54.296 1.00 7.42 36 VAL G N 1
ATOM 7730 C CA . VAL E 1 36 ? 36.836 86.901 54.470 1.00 9.11 36 VAL G CA 1
ATOM 7731 C C . VAL E 1 36 ? 36.454 88.359 54.622 1.00 12.37 36 VAL G C 1
ATOM 7732 O O . VAL E 1 36 ? 37.174 89.055 55.322 1.00 10.70 36 VAL G O 1
ATOM 7736 N N . ASP E 1 37 ? 35.299 88.776 54.072 1.00 9.64 37 ASP G N 1
ATOM 7737 C CA . ASP E 1 37 ? 34.766 90.139 54.244 1.00 6.03 37 ASP G CA 1
ATOM 7738 C C . ASP E 1 37 ? 33.838 90.014 55.446 1.00 6.14 37 ASP G C 1
ATOM 7739 O O . ASP E 1 37 ? 32.949 89.180 55.397 1.00 9.66 37 ASP G O 1
ATOM 7744 N N . VAL E 1 38 ? 34.029 90.815 56.502 1.00 3.87 38 VAL G N 1
ATOM 7745 C CA . VAL E 1 38 ? 33.188 90.757 57.688 1.00 2.00 38 VAL G CA 1
ATOM 7746 C C . VAL E 1 38 ? 32.342 92.003 57.707 1.00 2.00 38 VAL G C 1
ATOM 7747 O O . VAL E 1 38 ? 32.872 93.094 57.751 1.00 2.19 38 VAL G O 1
ATOM 7751 N N . ALA E 1 39 ? 31.026 91.863 57.625 1.00 3.94 39 ALA G N 1
ATOM 7752 C CA . ALA E 1 39 ? 30.157 93.048 57.660 1.00 3.17 39 ALA G CA 1
ATOM 7753 C C . ALA E 1 39 ? 29.366 92.988 58.951 1.00 2.00 39 ALA G C 1
ATOM 7754 O O . ALA E 1 39 ? 29.231 91.943 59.527 1.00 2.62 39 ALA G O 1
ATOM 7756 N N . VAL E 1 40 ? 28.867 94.120 59.414 1.00 2.13 40 VAL G N 1
ATOM 7757 C CA . VAL E 1 40 ? 28.108 94.183 60.649 1.00 2.00 40 VAL G CA 1
ATOM 7758 C C . VAL E 1 40 ? 26.912 95.085 60.344 1.00 2.00 40 VAL G C 1
ATOM 7759 O O . VAL E 1 40 ? 27.058 96.023 59.581 1.00 6.47 40 VAL G O 1
ATOM 7763 N N . ALA E 1 41 ? 25.717 94.747 60.827 1.00 2.00 41 ALA G N 1
ATOM 7764 C CA . ALA E 1 41 ? 24.502 95.544 60.573 1.00 2.14 41 ALA G CA 1
ATOM 7765 C C . ALA E 1 41 ? 23.844 95.924 61.889 1.00 2.06 41 ALA G C 1
ATOM 7766 O O . ALA E 1 41 ? 23.085 95.156 62.473 1.00 2.63 41 ALA G O 1
ATOM 7768 N N . PRO E 1 42 ? 24.142 97.107 62.398 1.00 2.00 42 PRO G N 1
ATOM 7769 C CA . PRO E 1 42 ? 23.497 97.427 63.665 1.00 4.72 42 PRO G CA 1
ATOM 7770 C C . PRO E 1 42 ? 22.171 98.173 63.482 1.00 8.35 42 PRO G C 1
ATOM 7771 O O . PRO E 1 42 ? 21.736 98.410 62.351 1.00 11.28 42 PRO G O 1
ATOM 7775 N N . PRO E 1 43 ? 21.432 98.419 64.582 1.00 5.45 43 PRO G N 1
ATOM 7776 C CA . PRO E 1 43 ? 20.187 99.153 64.360 1.00 4.52 43 PRO G CA 1
ATOM 7777 C C . PRO E 1 43 ? 20.528 100.559 63.854 1.00 5.66 43 PRO G C 1
ATOM 7778 O O . PRO E 1 43 ? 21.573 101.083 64.222 1.00 11.20 43 PRO G O 1
ATOM 7782 N N . ALA E 1 44 ? 19.665 101.141 63.004 1.00 7.11 44 ALA G N 1
ATOM 7783 C CA . ALA E 1 44 ? 19.829 102.491 62.434 1.00 2.00 44 ALA G CA 1
ATOM 7784 C C . ALA E 1 44 ? 20.306 103.490 63.460 1.00 2.00 44 ALA G C 1
ATOM 7785 O O . ALA E 1 44 ? 21.186 104.279 63.166 1.00 2.00 44 ALA G O 1
ATOM 7787 N N . LEU E 1 45 ? 19.743 103.418 64.661 1.00 2.00 45 LEU G N 1
ATOM 7788 C CA . LEU E 1 45 ? 20.087 104.277 65.779 1.00 2.00 45 LEU G CA 1
ATOM 7789 C C . LEU E 1 45 ? 21.556 104.266 66.090 1.00 2.00 45 LEU G C 1
ATOM 7790 O O . LEU E 1 45 ? 22.080 105.269 66.539 1.00 3.06 45 LEU G O 1
ATOM 7795 N N . PHE E 1 46 ? 22.246 103.171 65.791 1.00 2.00 46 PHE G N 1
ATOM 7796 C CA . PHE E 1 46 ? 23.662 103.068 66.096 1.00 2.00 46 PHE G CA 1
ATOM 7797 C C . PHE E 1 46 ? 24.597 103.020 64.924 1.00 2.00 46 PHE G C 1
ATOM 7798 O O . PHE E 1 46 ? 25.752 102.689 65.090 1.00 3.42 46 PHE G O 1
ATOM 7806 N N . VAL E 1 47 ? 24.131 103.314 63.727 1.00 2.00 47 VAL G N 1
ATOM 7807 C CA . VAL E 1 47 ? 25.024 103.323 62.579 1.00 2.00 47 VAL G CA 1
ATOM 7808 C C . VAL E 1 47 ? 26.092 104.405 62.729 1.00 3.66 47 VAL G C 1
ATOM 7809 O O . VAL E 1 47 ? 27.224 104.178 62.364 1.00 5.22 47 VAL G O 1
ATOM 7813 N N . ASP E 1 48 ? 25.746 105.579 63.271 1.00 7.04 48 ASP G N 1
ATOM 7814 C CA . ASP E 1 48 ? 26.736 106.649 63.466 1.00 5.68 48 ASP G CA 1
ATOM 7815 C C . ASP E 1 48 ? 27.83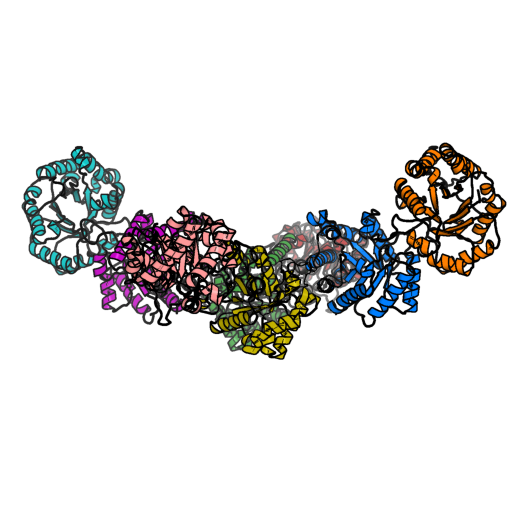0 106.187 64.450 1.00 3.47 48 ASP G C 1
ATOM 7816 O O . ASP E 1 48 ? 29.008 106.254 64.127 1.00 5.99 48 ASP G O 1
ATOM 7821 N N . LEU E 1 49 ? 27.443 105.713 65.634 1.00 2.22 49 LEU G N 1
ATOM 7822 C CA . LEU E 1 49 ? 28.388 105.232 66.634 1.00 2.08 49 LEU G CA 1
ATOM 7823 C C . LEU E 1 49 ? 29.228 104.113 66.050 1.00 4.64 49 LEU G C 1
ATOM 7824 O O . LEU E 1 49 ? 30.424 104.048 66.299 1.00 8.83 49 LEU G O 1
ATOM 7829 N N . ALA E 1 50 ? 28.598 103.203 65.307 1.00 2.00 50 ALA G N 1
ATOM 7830 C CA . ALA E 1 50 ? 29.338 102.130 64.665 1.00 2.00 50 ALA G CA 1
ATOM 7831 C C . ALA E 1 50 ? 30.462 102.737 63.810 1.00 3.84 50 ALA G C 1
ATOM 7832 O O . ALA E 1 50 ? 31.622 102.405 63.999 1.00 9.81 50 ALA G O 1
ATOM 7834 N N . GLU E 1 51 ? 30.136 103.696 62.939 1.00 7.35 51 GLU G N 1
ATOM 7835 C CA . GLU E 1 51 ? 31.119 104.354 62.066 1.00 2.00 51 GLU G CA 1
ATOM 7836 C C . GLU E 1 51 ? 32.223 104.993 62.853 1.00 4.04 51 GLU G C 1
ATOM 7837 O O . GLU E 1 51 ? 33.396 104.877 62.497 1.00 4.19 51 GLU G O 1
ATOM 7843 N N . ARG E 1 52 ? 31.844 105.749 63.878 1.00 2.80 52 ARG G N 1
ATOM 7844 C CA . ARG E 1 52 ? 32.838 106.434 64.678 1.00 3.04 52 ARG G CA 1
ATOM 7845 C C . ARG E 1 52 ? 33.856 105.447 65.249 1.00 5.03 52 ARG G C 1
ATOM 7846 O O . ARG E 1 52 ? 35.059 105.655 65.104 1.00 8.76 52 ARG G O 1
ATOM 7854 N N . THR E 1 53 ? 33.376 104.330 65.804 1.00 5.01 53 THR G N 1
ATOM 7855 C CA . THR E 1 53 ? 34.247 103.325 66.404 1.00 2.92 53 THR G CA 1
ATOM 7856 C C . THR E 1 53 ? 35.173 102.699 65.359 1.00 4.99 53 THR G C 1
ATOM 7857 O O . THR E 1 53 ? 36.383 102.760 65.492 1.00 8.59 53 THR G O 1
ATOM 7861 N N . LEU E 1 54 ? 34.613 102.226 64.255 1.00 2.00 54 LEU G N 1
ATOM 7862 C CA . LEU E 1 54 ? 35.397 101.607 63.200 1.00 2.00 54 LEU G CA 1
ATOM 7863 C C . LEU E 1 54 ? 36.420 102.529 62.600 1.00 3.07 54 LEU G C 1
ATOM 7864 O O . LEU E 1 54 ? 37.507 102.125 62.227 1.00 7.87 54 LEU G O 1
ATOM 7869 N N . THR E 1 55 ? 36.066 103.788 62.490 1.00 4.87 55 THR G N 1
ATOM 7870 C CA . THR E 1 55 ? 36.971 104.741 61.927 1.00 5.39 55 THR G CA 1
ATOM 7871 C C . THR E 1 55 ? 38.131 105.001 62.873 1.00 8.49 55 THR G C 1
ATOM 7872 O O . THR E 1 55 ? 39.275 104.980 62.464 1.00 14.72 55 THR G O 1
ATOM 7876 N N . GLU E 1 56 ? 37.851 105.222 64.149 1.00 8.49 56 GLU G N 1
ATOM 7877 C CA . GLU E 1 56 ? 38.917 105.475 65.094 1.00 5.82 56 GLU G CA 1
ATOM 7878 C C . GLU E 1 56 ? 39.917 104.328 65.108 1.00 10.97 56 GLU G C 1
ATOM 7879 O O . GLU E 1 56 ? 41.124 104.527 65.262 1.00 17.20 56 GLU G O 1
ATOM 7885 N N . ALA E 1 57 ? 39.400 103.119 64.958 1.00 12.48 57 ALA G N 1
ATOM 7886 C CA . ALA E 1 57 ? 40.203 101.907 64.989 1.00 11.63 57 ALA G CA 1
ATOM 7887 C C . ALA E 1 57 ? 40.900 101.587 63.680 1.00 9.97 57 ALA G C 1
ATOM 7888 O O . ALA E 1 57 ? 41.791 100.760 63.656 1.00 17.31 57 ALA G O 1
ATOM 7890 N N . GLY E 1 58 ? 40.493 102.215 62.591 1.00 9.40 58 GLY G N 1
ATOM 7891 C CA . GLY E 1 58 ? 41.107 101.917 61.311 1.00 6.78 58 GLY G CA 1
ATOM 7892 C C . GLY E 1 58 ? 40.706 100.522 60.930 1.00 12.71 58 GLY G C 1
ATOM 7893 O O . GLY E 1 58 ? 41.417 99.842 60.200 1.00 18.85 58 GLY G O 1
ATOM 7894 N N . SER E 1 59 ? 39.535 100.101 61.406 1.00 14.05 59 SER G N 1
ATOM 7895 C CA . SER E 1 59 ? 39.034 98.757 61.164 1.00 9.41 59 SER G CA 1
ATOM 7896 C C . SER E 1 59 ? 38.735 98.547 59.714 1.00 10.10 59 SER G C 1
ATOM 7897 O O . SER E 1 59 ? 38.586 99.509 58.966 1.00 12.37 59 SER G O 1
ATOM 7900 N N . ALA E 1 60 ? 38.667 97.283 59.310 1.00 10.26 60 ALA G N 1
ATOM 7901 C CA . ALA E 1 60 ? 38.349 96.950 57.929 1.00 7.99 60 ALA G CA 1
ATOM 7902 C C . ALA E 1 60 ? 36.967 96.312 57.864 1.00 8.75 60 ALA G C 1
ATOM 7903 O O . ALA E 1 60 ? 36.523 95.912 56.781 1.00 9.61 60 ALA G O 1
ATOM 7905 N N . ILE E 1 61 ? 36.323 96.159 59.027 1.00 3.70 61 ILE G N 1
ATOM 7906 C CA . ILE E 1 61 ? 34.999 95.576 59.090 1.00 2.91 61 ILE G CA 1
ATOM 7907 C C . ILE E 1 61 ? 34.071 96.461 58.258 1.00 3.74 61 ILE G C 1
ATOM 7908 O O . ILE E 1 61 ? 34.247 97.666 58.250 1.00 8.16 61 ILE G O 1
ATOM 7913 N N . ILE E 1 62 ? 33.169 95.851 57.486 1.00 5.98 62 ILE G N 1
ATOM 7914 C CA . ILE E 1 62 ? 32.195 96.536 56.613 1.00 3.23 62 ILE G CA 1
ATOM 7915 C C . ILE E 1 62 ? 30.931 96.886 57.393 1.00 5.40 62 ILE G C 1
ATOM 7916 O O . ILE E 1 62 ? 30.476 96.086 58.219 1.00 6.07 62 ILE G O 1
ATOM 7921 N N . LEU E 1 63 ? 30.384 98.086 57.150 1.00 5.84 63 LEU G N 1
ATOM 7922 C CA . LEU E 1 63 ? 29.176 98.553 57.838 1.00 2.00 63 LEU G CA 1
ATOM 7923 C C . LEU E 1 63 ? 27.992 98.398 56.917 1.00 3.01 63 LEU G C 1
ATOM 7924 O O . LEU E 1 63 ? 28.079 98.702 55.717 1.00 2.78 63 LEU G O 1
ATOM 7929 N N . GLY E 1 64 ? 26.884 97.938 57.492 1.00 2.00 64 GLY G N 1
ATOM 7930 C CA . GLY E 1 64 ? 25.668 97.731 56.738 1.00 2.00 64 GLY G CA 1
ATOM 7931 C C . GLY E 1 64 ? 24.522 98.154 57.618 1.00 2.19 64 GLY G C 1
ATOM 7932 O O . GLY E 1 64 ? 24.765 98.674 58.690 1.00 4.08 64 GLY G O 1
ATOM 7933 N N . ALA E 1 65 ? 23.294 97.922 57.179 1.00 2.00 65 ALA G N 1
ATOM 7934 C CA . ALA E 1 65 ? 22.108 98.297 57.925 1.00 2.00 65 ALA G CA 1
ATOM 7935 C C . ALA E 1 65 ? 21.097 97.186 57.720 1.00 4.60 65 ALA G C 1
ATOM 7936 O O . ALA E 1 65 ? 21.272 96.346 56.850 1.00 8.83 65 ALA G O 1
ATOM 7938 N N . GLN E 1 66 ? 19.995 97.225 58.458 1.00 4.20 66 GLN G N 1
ATOM 7939 C CA . GLN E 1 66 ? 19.020 96.135 58.424 1.00 2.56 66 GLN G CA 1
ATOM 7940 C C . GLN E 1 66 ? 17.831 96.294 57.552 1.00 2.14 66 GLN G C 1
ATOM 7941 O O . GLN E 1 66 ? 17.002 95.394 57.518 1.00 3.87 66 GLN G O 1
ATOM 7947 N N . ASN E 1 67 ? 17.746 97.403 56.830 1.00 2.00 67 ASN G N 1
ATOM 7948 C CA . ASN E 1 67 ? 16.604 97.624 55.962 1.00 2.00 67 ASN G CA 1
ATOM 7949 C C . ASN E 1 67 ? 16.739 98.951 55.237 1.00 4.85 67 ASN G C 1
ATOM 7950 O O . ASN E 1 67 ? 17.641 99.712 55.515 1.00 8.59 67 ASN G O 1
ATOM 7955 N N . THR E 1 68 ? 15.918 99.167 54.217 1.00 4.82 68 THR G N 1
ATOM 7956 C CA . THR E 1 68 ? 15.911 100.428 53.508 1.00 5.09 68 THR G CA 1
ATOM 7957 C C . THR E 1 68 ? 14.532 100.663 52.952 1.00 5.22 68 THR G C 1
ATOM 7958 O O . THR E 1 68 ? 13.737 99.747 52.849 1.00 5.93 68 THR G O 1
ATOM 7962 N N . ASP E 1 69 ? 14.249 101.910 52.618 1.00 7.91 69 ASP G N 1
ATOM 7963 C CA . ASP E 1 69 ? 12.982 102.240 52.010 1.00 10.20 69 ASP G CA 1
ATOM 7964 C C . ASP E 1 69 ? 13.291 102.695 50.595 1.00 10.93 69 ASP G C 1
ATOM 7965 O O . ASP E 1 69 ? 14.441 102.574 50.144 1.00 13.75 69 ASP G O 1
ATOM 7970 N N . LEU E 1 70 ? 12.258 103.150 49.893 1.00 11.62 70 LEU G N 1
ATOM 7971 C CA . LEU E 1 70 ? 12.354 103.512 48.485 1.00 13.77 70 LEU G CA 1
ATOM 7972 C C . LEU E 1 70 ? 12.600 104.967 48.097 1.00 17.02 70 LEU G C 1
ATOM 7973 O O . LEU E 1 70 ? 12.585 105.297 46.901 1.00 18.32 70 LEU G O 1
ATOM 7978 N N . ASN E 1 71 ? 12.911 105.818 49.083 1.00 22.08 71 ASN G N 1
ATOM 7979 C CA . ASN E 1 71 ? 13.193 107.241 48.825 1.00 18.95 71 ASN G CA 1
ATOM 7980 C C . ASN E 1 71 ? 14.434 107.764 49.537 1.00 17.49 71 ASN G C 1
ATOM 7981 O O . ASN E 1 71 ? 14.770 107.301 50.641 1.00 18.88 71 ASN G O 1
ATOM 7986 N N . ASN E 1 72 ? 15.114 108.717 48.898 1.00 13.59 72 ASN G N 1
ATOM 7987 C CA . ASN E 1 72 ? 16.311 109.332 49.461 1.00 13.81 72 ASN G CA 1
ATOM 7988 C C . ASN E 1 72 ? 16.046 110.544 50.333 1.00 14.95 72 ASN G C 1
ATOM 7989 O O . ASN E 1 72 ? 16.782 110.818 51.302 1.00 14.00 72 ASN G O 1
ATOM 7994 N N . SER E 1 73 ? 15.034 111.314 49.945 1.00 15.67 73 SER G N 1
ATOM 7995 C CA . SER E 1 73 ? 14.622 112.496 50.707 1.00 17.05 73 SER G CA 1
ATOM 7996 C C . SER E 1 73 ? 13.193 112.783 50.326 1.00 17.45 73 SER G C 1
ATOM 7997 O O . SER E 1 73 ? 12.717 112.307 49.280 1.00 20.63 73 SER G O 1
ATOM 8000 N N . GLY E 1 74 ? 12.478 113.495 51.190 1.00 15.66 74 GLY G N 1
ATOM 8001 C CA . GLY E 1 74 ? 11.106 113.826 50.857 1.00 9.99 74 GLY G CA 1
ATOM 8002 C C . GLY E 1 74 ? 10.132 113.667 51.979 1.00 10.71 74 GLY G C 1
ATOM 8003 O O . GLY E 1 74 ? 10.509 113.443 53.121 1.00 9.18 74 GLY G O 1
ATOM 8004 N N . ALA E 1 75 ? 8.855 113.717 51.634 1.00 12.69 75 ALA G N 1
ATOM 8005 C CA . ALA E 1 75 ? 7.827 113.605 52.641 1.00 14.16 75 ALA G CA 1
ATOM 8006 C C . ALA E 1 75 ? 7.510 112.175 53.019 1.00 17.42 75 ALA G C 1
ATOM 8007 O O . ALA E 1 75 ? 6.410 111.693 52.766 1.00 21.48 75 ALA G O 1
ATOM 8009 N N . PHE E 1 76 ? 8.444 111.494 53.666 1.00 16.97 76 PHE G N 1
ATOM 8010 C CA . PHE E 1 76 ? 8.142 110.139 54.056 1.00 16.59 76 PHE G CA 1
ATOM 8011 C C . PHE E 1 76 ? 8.580 109.937 55.489 1.00 19.36 76 PHE G C 1
ATOM 8012 O O . PHE E 1 76 ? 9.672 109.438 55.763 1.00 22.74 76 PHE G O 1
ATOM 8020 N N . THR E 1 77 ? 7.743 110.418 56.402 1.00 18.10 77 THR G N 1
ATOM 8021 C CA . THR E 1 77 ? 7.986 110.318 57.833 1.00 13.56 77 THR G CA 1
ATOM 8022 C C . THR E 1 77 ? 8.367 108.922 58.239 1.00 13.76 77 THR G C 1
ATOM 8023 O O . THR E 1 77 ? 7.741 107.940 57.838 1.00 16.06 77 THR G O 1
ATOM 8027 N N . GLY E 1 78 ? 9.460 108.839 58.976 1.00 14.89 78 GLY G N 1
ATOM 8028 C CA . GLY E 1 78 ? 9.926 107.562 59.468 1.00 13.39 78 GLY G CA 1
ATOM 8029 C C . GLY E 1 78 ? 10.604 106.592 58.530 1.00 13.53 78 GLY G C 1
ATOM 8030 O O . GLY E 1 78 ? 10.944 105.526 58.995 1.00 19.21 78 GLY G O 1
ATOM 8031 N N . ASP E 1 79 ? 10.825 106.937 57.261 1.00 12.22 79 ASP G N 1
ATOM 8032 C CA . ASP E 1 79 ? 11.486 106.053 56.290 1.00 11.40 79 ASP G CA 1
ATOM 8033 C C . ASP E 1 79 ? 13.017 106.031 56.365 1.00 13.73 79 ASP G C 1
ATOM 8034 O O . ASP E 1 79 ? 13.621 106.922 56.959 1.00 14.02 79 ASP G O 1
ATOM 8039 N N . MET E 1 80 ? 13.620 105.018 55.730 1.00 13.60 80 MET G N 1
ATOM 8040 C CA . MET E 1 80 ? 15.072 104.807 55.693 1.00 15.36 80 MET G CA 1
ATOM 8041 C C . MET E 1 80 ? 15.643 105.144 54.340 1.00 13.13 80 MET G C 1
ATOM 8042 O O . MET E 1 80 ? 15.294 104.532 53.332 1.00 12.97 80 MET G O 1
ATOM 8047 N N . SER E 1 81 ? 16.642 106.009 54.347 1.00 9.19 81 SER G N 1
ATOM 8048 C CA . SER E 1 81 ? 17.208 106.479 53.123 1.00 7.07 81 SER G CA 1
ATOM 8049 C C . SER E 1 81 ? 18.567 105.991 52.740 1.00 7.58 81 SER G C 1
ATOM 8050 O O . SER E 1 81 ? 19.546 106.144 53.479 1.00 5.46 81 SER G O 1
ATOM 8053 N N . PRO E 1 82 ? 18.661 105.445 51.519 1.00 8.21 82 PRO G N 1
ATOM 8054 C CA . PRO E 1 82 ? 19.907 104.927 50.976 1.00 6.43 82 PRO G CA 1
ATOM 8055 C C . PRO E 1 82 ? 20.935 106.034 51.008 1.00 11.14 82 PRO G C 1
ATOM 8056 O O . PRO E 1 82 ? 22.047 105.829 51.448 1.00 15.87 82 PRO G O 1
ATOM 8060 N N . ALA E 1 83 ? 20.553 107.238 50.601 1.00 13.53 83 ALA G N 1
ATOM 8061 C CA . ALA E 1 83 ? 21.502 108.362 50.595 1.00 11.37 83 ALA G CA 1
ATOM 8062 C C . ALA E 1 83 ? 21.970 108.730 51.998 1.00 8.75 83 ALA G C 1
ATOM 8063 O O . ALA E 1 83 ? 23.155 109.017 52.223 1.00 11.54 83 ALA G O 1
ATOM 8065 N N . MET E 1 84 ? 21.063 108.733 52.963 1.00 7.34 84 MET G N 1
ATOM 8066 C CA . MET E 1 84 ? 21.515 109.040 54.319 1.00 8.52 84 MET G CA 1
ATOM 8067 C C . MET E 1 84 ? 22.448 107.917 54.787 1.00 9.26 84 MET G C 1
ATOM 8068 O O . MET E 1 84 ? 23.446 108.177 55.441 1.00 10.72 84 MET G O 1
ATOM 8073 N N . LEU E 1 85 ? 22.136 106.671 54.426 1.00 10.10 85 LEU G N 1
ATOM 8074 C CA . LEU E 1 85 ? 22.986 105.545 54.799 1.00 9.73 85 LEU G CA 1
ATOM 8075 C C . LEU E 1 85 ? 24.390 105.708 54.203 1.00 8.40 85 LEU G C 1
ATOM 8076 O O . LEU E 1 85 ? 25.373 105.505 54.892 1.00 8.83 85 LEU G O 1
ATOM 8081 N N . LYS E 1 86 ? 24.488 106.136 52.947 1.00 9.46 86 LYS G N 1
ATOM 8082 C CA . LYS E 1 86 ? 25.792 106.355 52.299 1.00 11.42 86 LYS G CA 1
ATOM 8083 C C . LYS E 1 86 ? 26.670 107.347 53.043 1.00 11.66 86 LYS G C 1
ATOM 8084 O O . LYS E 1 86 ? 27.871 107.282 52.928 1.00 16.73 86 LYS G O 1
ATOM 8090 N N . GLU E 1 87 ? 26.083 108.262 53.792 1.00 12.40 87 GLU G N 1
ATOM 8091 C CA . GLU E 1 87 ? 26.864 109.233 54.515 1.00 10.57 87 GLU G CA 1
ATOM 8092 C C . GLU E 1 87 ? 27.675 108.642 55.630 1.00 11.93 87 GLU G C 1
ATOM 8093 O O . GLU E 1 87 ? 28.698 109.199 56.024 1.00 16.30 87 GLU G O 1
ATOM 8099 N N . PHE E 1 88 ? 27.198 107.544 56.195 1.00 12.54 88 PHE G N 1
ATOM 8100 C CA . PHE E 1 88 ? 27.909 106.901 57.305 1.00 7.05 88 PHE G CA 1
ATOM 8101 C C . PHE E 1 88 ? 28.823 105.805 56.796 1.00 6.89 88 PHE G C 1
ATOM 8102 O O . PHE E 1 88 ? 29.554 105.193 57.576 1.00 11.92 88 PHE G O 1
ATOM 8110 N N . GLY E 1 89 ? 28.817 105.610 55.483 1.00 2.00 89 GLY G N 1
ATOM 8111 C CA . GLY E 1 89 ? 29.613 104.575 54.877 1.00 2.00 89 GLY G CA 1
ATOM 8112 C C . GLY E 1 89 ? 28.959 103.186 54.879 1.00 4.24 89 GLY G C 1
ATOM 8113 O O . GLY E 1 89 ? 29.661 102.208 54.660 1.00 8.43 89 GLY G O 1
ATOM 8114 N N . ALA E 1 90 ? 27.656 103.072 55.150 1.00 4.20 90 ALA G N 1
ATOM 8115 C CA . ALA E 1 90 ? 26.971 101.770 55.166 1.00 3.53 90 ALA G CA 1
ATOM 8116 C C . ALA E 1 90 ? 26.791 101.275 53.744 1.00 4.80 90 ALA G C 1
ATOM 8117 O O . ALA E 1 90 ? 26.247 101.985 52.938 1.00 14.10 90 ALA G O 1
ATOM 8119 N N . THR E 1 91 ? 27.266 100.083 53.397 1.00 6.96 91 THR G N 1
ATOM 8120 C CA . THR E 1 91 ? 27.120 99.608 52.011 1.00 2.13 91 THR G CA 1
ATOM 8121 C C . THR E 1 91 ? 26.235 98.404 51.842 1.00 4.17 91 THR G C 1
ATOM 8122 O O . THR E 1 91 ? 25.428 98.366 50.923 1.00 11.08 91 THR G O 1
ATOM 8126 N N . HIS E 1 92 ? 26.370 97.420 52.729 1.00 5.70 92 HIS G N 1
ATOM 8127 C CA . HIS E 1 92 ? 25.595 96.171 52.655 1.00 2.14 92 HIS G CA 1
ATOM 8128 C C . HIS E 1 92 ? 24.262 96.302 53.322 1.00 2.00 92 HIS G C 1
ATOM 8129 O O . HIS E 1 92 ? 24.174 96.392 54.535 1.00 4.80 92 HIS G O 1
ATOM 8136 N N . ILE E 1 93 ? 23.205 96.304 52.534 1.00 4.12 93 ILE G N 1
ATOM 8137 C CA . ILE E 1 93 ? 21.881 96.500 53.104 1.00 4.53 93 ILE G CA 1
ATOM 8138 C C . ILE E 1 93 ? 20.963 95.287 52.999 1.00 6.07 93 ILE G C 1
ATOM 8139 O O . ILE E 1 93 ? 20.586 94.877 51.901 1.00 8.46 93 ILE G O 1
ATOM 8144 N N . ILE E 1 94 ? 20.592 94.742 54.156 1.00 3.36 94 ILE G N 1
ATOM 8145 C CA . ILE E 1 94 ? 19.713 93.588 54.247 1.00 3.16 94 ILE G CA 1
ATOM 8146 C C . ILE E 1 94 ? 18.288 93.999 53.832 1.00 7.21 94 ILE G C 1
ATOM 8147 O O . ILE E 1 94 ? 17.761 94.995 54.309 1.00 10.34 94 ILE G O 1
ATOM 8152 N N . ILE E 1 95 ? 17.703 93.292 52.868 1.00 10.48 95 ILE G N 1
ATOM 8153 C CA . ILE E 1 95 ? 16.317 93.537 52.431 1.00 4.97 95 ILE G CA 1
ATOM 8154 C C . ILE E 1 95 ? 15.657 92.160 52.284 1.00 5.33 95 ILE G C 1
ATOM 8155 O O . ILE E 1 95 ? 16.315 91.180 51.972 1.00 9.52 95 ILE G O 1
ATOM 8160 N N . GLY E 1 96 ? 14.365 92.079 52.564 1.00 8.27 96 GLY G N 1
ATOM 8161 C CA . GLY E 1 96 ? 13.655 90.822 52.442 1.00 4.50 96 GLY G CA 1
ATOM 8162 C C . GLY E 1 96 ? 13.770 89.857 53.616 1.00 3.91 96 GLY G C 1
ATOM 8163 O O . GLY E 1 96 ? 13.215 88.766 53.584 1.00 10.18 96 GLY G O 1
ATOM 8164 N N . HIS E 1 97 ? 14.412 90.267 54.683 1.00 2.00 97 HIS G N 1
ATOM 8165 C CA . HIS E 1 97 ? 14.571 89.401 55.811 1.00 2.00 97 HIS G CA 1
ATOM 8166 C C . HIS E 1 97 ? 13.257 88.829 56.159 1.00 2.51 97 HIS G C 1
ATOM 8167 O O . HIS E 1 97 ? 12.240 89.491 56.051 1.00 8.59 97 HIS G O 1
ATOM 8174 N N . SER E 1 98 ? 13.284 87.585 56.595 1.00 6.58 98 SER G N 1
ATOM 8175 C CA . SER E 1 98 ? 12.070 86.898 56.933 1.00 8.77 98 SER G CA 1
ATOM 8176 C C . SER E 1 98 ? 11.273 87.583 58.010 1.00 6.60 98 SER G C 1
ATOM 8177 O O . SER E 1 98 ? 10.052 87.619 57.944 1.00 11.05 98 SER G O 1
ATOM 8180 N N . GLU E 1 99 ? 11.934 88.206 58.968 1.00 7.52 99 GLU G N 1
ATOM 8181 C CA . GLU E 1 99 ? 11.164 88.878 59.999 1.00 9.06 99 GLU G CA 1
ATOM 8182 C C . GLU E 1 99 ? 10.379 90.087 59.460 1.00 11.50 99 GLU G C 1
ATOM 8183 O O . GLU E 1 99 ? 9.302 90.410 59.968 1.00 13.15 99 GLU G O 1
ATOM 8189 N N . ARG E 1 100 ? 10.851 90.689 58.366 1.00 11.46 100 ARG G N 1
ATOM 8190 C CA . ARG E 1 100 ? 10.157 91.832 57.773 1.00 9.61 100 ARG G CA 1
ATOM 8191 C C . ARG E 1 100 ? 9.044 91.361 56.860 1.00 12.50 100 ARG G C 1
ATOM 8192 O O . ARG E 1 100 ? 7.974 91.985 56.781 1.00 12.72 100 ARG G O 1
ATOM 8200 N N . ARG E 1 101 ? 9.344 90.285 56.130 1.00 10.11 101 ARG G N 1
ATOM 8201 C CA . ARG E 1 101 ? 8.405 89.644 55.214 1.00 10.01 101 ARG G CA 1
ATOM 8202 C C . ARG E 1 101 ? 7.183 89.131 56.006 1.00 11.57 101 ARG G C 1
ATOM 8203 O O . ARG E 1 101 ? 6.053 89.165 55.526 1.00 18.81 101 ARG G O 1
ATOM 8211 N N . GLU E 1 102 ? 7.399 88.726 57.246 1.00 12.18 102 GLU G N 1
ATOM 8212 C CA . GLU E 1 102 ? 6.324 88.225 58.091 1.00 16.55 102 GLU G CA 1
ATOM 8213 C C . GLU E 1 102 ? 5.622 89.264 58.943 1.00 17.01 102 GLU G C 1
ATOM 8214 O O . GLU E 1 102 ? 4.411 89.311 58.977 1.00 23.19 102 GLU G O 1
ATOM 8220 N N . TYR E 1 103 ? 6.390 89.991 59.738 1.00 16.77 103 TYR G N 1
ATOM 8221 C CA . TYR E 1 103 ? 5.859 91.014 60.623 1.00 18.52 103 TYR G CA 1
ATOM 8222 C C . TYR E 1 103 ? 5.370 92.304 59.940 1.00 18.30 103 TYR G C 1
ATOM 8223 O O . TYR E 1 103 ? 4.462 92.963 60.449 1.00 21.02 103 TYR G O 1
ATOM 8232 N N . HIS E 1 104 ? 5.975 92.658 58.810 1.00 16.77 104 HIS G N 1
ATOM 8233 C CA . HIS E 1 104 ? 5.633 93.884 58.081 1.00 14.70 104 HIS G CA 1
ATOM 8234 C C . HIS E 1 104 ? 5.022 93.563 56.742 1.00 15.44 104 HIS G C 1
ATOM 8235 O O . HIS E 1 104 ? 4.810 94.440 55.913 1.00 16.65 104 HIS G O 1
ATOM 8242 N N . ALA E 1 105 ? 4.777 92.289 56.516 1.00 13.63 105 ALA G N 1
ATOM 8243 C CA . ALA E 1 105 ? 4.184 91.862 55.277 1.00 15.44 105 ALA G CA 1
ATOM 8244 C C . ALA E 1 105 ? 4.804 92.480 54.038 1.00 16.45 105 ALA G C 1
ATOM 8245 O O . ALA E 1 105 ? 4.077 92.985 53.180 1.00 22.64 105 ALA G O 1
ATOM 8247 N N . GLU E 1 106 ? 6.134 92.453 53.937 1.00 16.84 106 GLU G N 1
ATOM 8248 C CA . GLU E 1 106 ? 6.804 92.975 52.741 1.00 14.95 106 GLU G CA 1
ATOM 8249 C C . GLU E 1 106 ? 6.729 91.894 51.618 1.00 18.38 106 GLU G C 1
ATOM 8250 O O . GLU E 1 106 ? 7.151 90.736 51.795 1.00 24.93 106 GLU G O 1
ATOM 8256 N N . SER E 1 107 ? 6.182 92.266 50.466 1.00 18.27 107 SER G N 1
ATOM 8257 C CA . SER E 1 107 ? 6.016 91.336 49.359 1.00 13.97 107 SER G CA 1
ATOM 8258 C C . SER E 1 107 ? 7.285 91.184 48.543 1.00 14.09 107 SER G C 1
ATOM 8259 O O . SER E 1 107 ? 8.268 91.854 48.811 1.00 16.08 107 SER G O 1
ATOM 8262 N N . ASP E 1 108 ? 7.275 90.298 47.548 1.00 13.10 108 ASP G N 1
ATOM 8263 C CA . ASP E 1 108 ? 8.452 90.125 46.711 1.00 13.46 108 ASP G CA 1
ATOM 8264 C C . ASP E 1 108 ? 8.580 91.351 45.833 1.00 15.58 108 ASP G C 1
ATOM 8265 O O . ASP E 1 108 ? 9.692 91.759 45.485 1.00 15.39 108 ASP G O 1
ATOM 8270 N N . GLU E 1 109 ? 7.434 91.940 45.480 1.00 17.08 109 GLU G N 1
ATOM 8271 C CA . GLU E 1 109 ? 7.384 93.133 44.633 1.00 17.47 109 GLU G CA 1
ATOM 8272 C C . GLU E 1 109 ? 8.035 94.307 45.339 1.00 15.52 109 GLU G C 1
ATOM 8273 O O . GLU E 1 109 ? 8.855 95.008 44.757 1.00 12.77 109 GLU G O 1
ATOM 8279 N N . PHE E 1 110 ? 7.704 94.468 46.619 1.00 14.39 110 PHE G N 1
ATOM 8280 C CA . PHE E 1 110 ? 8.272 95.516 47.471 1.00 12.07 110 PHE G CA 1
ATOM 8281 C C . PHE E 1 110 ? 9.791 95.285 47.615 1.00 12.53 110 PHE G C 1
ATOM 8282 O O . PHE E 1 110 ? 10.607 96.166 47.308 1.00 15.12 110 PHE G O 1
ATOM 8290 N N . VAL E 1 111 ? 10.158 94.100 48.104 1.00 10.61 111 VAL G N 1
ATOM 8291 C CA . VAL E 1 111 ? 11.557 93.722 48.270 1.00 8.33 111 VAL G CA 1
ATOM 8292 C C . VAL E 1 111 ? 12.318 93.950 46.945 1.00 10.31 111 VAL G C 1
ATOM 8293 O O . VAL E 1 111 ? 13.351 94.609 46.950 1.00 9.55 111 VAL G O 1
ATOM 8297 N N . ALA E 1 112 ? 11.791 93.467 45.819 1.00 9.03 112 ALA G N 1
ATOM 8298 C CA . ALA E 1 112 ? 12.447 93.671 44.528 1.00 9.31 112 ALA G CA 1
ATOM 8299 C C . ALA E 1 112 ? 12.660 95.151 44.200 1.00 13.56 112 ALA G C 1
ATOM 8300 O O . ALA E 1 112 ? 13.659 95.518 43.553 1.00 15.88 112 ALA G O 1
ATOM 8302 N N . LYS E 1 113 ? 11.715 96.005 44.614 1.00 14.27 113 LYS G N 1
ATOM 8303 C CA . LYS E 1 113 ? 11.840 97.433 44.369 1.00 9.67 113 LYS G CA 1
ATOM 8304 C C . LYS E 1 113 ? 12.995 97.980 45.175 1.00 11.76 113 LYS G C 1
ATOM 8305 O O . LYS E 1 113 ? 13.770 98.792 44.679 1.00 14.77 113 LYS G O 1
ATOM 8311 N N . LYS E 1 114 ? 13.139 97.526 46.410 1.00 8.67 114 LYS G N 1
ATOM 8312 C CA . LYS E 1 114 ? 14.287 97.953 47.210 1.00 8.53 114 LYS G CA 1
ATOM 8313 C C . LYS E 1 114 ? 15.637 97.522 46.604 1.00 8.47 114 LYS G C 1
ATOM 8314 O O . LYS E 1 114 ? 16.630 98.234 46.702 1.00 11.93 114 LYS G O 1
ATOM 8320 N N . PHE E 1 115 ? 15.679 96.359 45.962 1.00 11.00 115 PHE G N 1
ATOM 8321 C CA . PHE E 1 115 ? 16.919 95.848 45.353 1.00 8.71 115 PHE G CA 1
ATOM 8322 C C . PHE E 1 115 ? 17.358 96.793 44.259 1.00 8.49 115 PHE G C 1
ATOM 8323 O O . PHE E 1 115 ? 18.515 97.176 44.190 1.00 8.46 115 PHE G O 1
ATOM 8331 N N . ALA E 1 116 ? 16.423 97.166 43.396 1.00 10.67 116 ALA G N 1
ATOM 8332 C CA . ALA E 1 116 ? 16.738 98.071 42.291 1.00 12.78 116 ALA G CA 1
ATOM 8333 C C . ALA E 1 116 ? 17.206 99.435 42.761 1.00 15.28 116 ALA G C 1
ATOM 8334 O O . ALA E 1 116 ? 18.103 100.046 42.172 1.00 20.92 116 ALA G O 1
ATOM 8336 N N . PHE E 1 117 ? 16.623 99.890 43.862 1.00 17.12 117 PHE G N 1
ATOM 8337 C CA . PHE E 1 117 ? 16.933 101.194 44.415 1.00 14.52 117 PHE G CA 1
ATOM 8338 C C . PHE E 1 117 ? 18.329 101.187 45.041 1.00 14.90 117 PHE G C 1
ATOM 8339 O O . PHE E 1 117 ? 19.085 102.177 44.951 1.00 11.52 117 PHE G O 1
ATOM 8347 N N . LEU E 1 118 ? 18.678 100.055 45.654 1.00 9.90 118 LEU G N 1
ATOM 8348 C CA . LEU E 1 118 ? 19.982 99.930 46.261 1.00 6.31 118 LEU G CA 1
ATOM 8349 C C . LEU E 1 118 ? 21.006 99.964 45.141 1.00 7.27 118 LEU G C 1
ATOM 8350 O O . LEU E 1 118 ? 21.948 100.768 45.158 1.00 4.97 118 LEU G O 1
ATOM 8355 N N . LYS E 1 119 ? 20.760 99.176 44.101 1.00 10.90 119 LYS G N 1
ATOM 8356 C CA . LYS E 1 119 ? 21.683 99.155 42.977 1.00 11.55 119 LYS G CA 1
ATOM 8357 C C . LYS E 1 119 ? 21.754 100.564 42.404 1.00 14.22 119 LYS G C 1
ATOM 8358 O O . LYS E 1 119 ? 22.843 101.056 42.163 1.00 14.42 119 LYS G O 1
ATOM 8364 N N . GLU E 1 120 ? 20.617 101.257 42.302 1.00 17.15 120 GLU G N 1
ATOM 8365 C CA . GLU E 1 120 ? 20.609 102.649 41.780 1.00 18.35 120 GLU G CA 1
ATOM 8366 C C . GLU E 1 120 ? 21.485 103.587 42.601 1.00 18.05 120 GLU G C 1
ATOM 8367 O O . GLU E 1 120 ? 22.105 104.493 42.053 1.00 22.55 120 GLU G O 1
ATOM 8373 N N . ASN E 1 121 ? 21.557 103.366 43.912 1.00 16.67 121 ASN G N 1
ATOM 8374 C CA . ASN E 1 121 ? 22.356 104.225 44.765 1.00 11.52 121 ASN G CA 1
ATOM 8375 C C . ASN E 1 121 ? 23.753 103.783 45.034 1.00 10.34 121 ASN G C 1
ATOM 8376 O O . ASN E 1 121 ? 24.415 104.399 45.848 1.00 14.12 121 ASN G O 1
ATOM 8381 N N . GLY E 1 122 ? 24.202 102.702 44.406 1.00 9.94 122 GLY G N 1
ATOM 8382 C CA . GLY E 1 122 ? 25.570 102.259 44.623 1.00 9.50 122 GLY G CA 1
ATOM 8383 C C . GLY E 1 122 ? 25.796 101.370 45.837 1.00 16.16 122 GLY G C 1
ATOM 8384 O O . GLY E 1 122 ? 26.947 101.145 46.215 1.00 21.88 122 GLY G O 1
ATOM 8385 N N . LEU E 1 123 ? 24.731 100.840 46.445 1.00 14.88 123 LEU G N 1
ATOM 8386 C CA . LEU E 1 123 ? 24.891 99.990 47.624 1.00 10.05 123 LEU G CA 1
ATOM 8387 C C . LEU E 1 123 ? 24.791 98.515 47.273 1.00 13.15 123 LEU G C 1
ATOM 8388 O O . LEU E 1 123 ? 24.481 98.161 46.121 1.00 11.27 123 LEU G O 1
ATOM 8393 N N . THR E 1 124 ? 25.171 97.657 48.229 1.00 13.97 124 THR G N 1
ATOM 8394 C CA . THR E 1 124 ? 25.149 96.195 48.031 1.00 8.13 124 THR G CA 1
ATOM 8395 C C . THR E 1 124 ? 23.982 95.561 48.730 1.00 4.88 124 THR G C 1
ATOM 8396 O O . THR E 1 124 ? 23.889 95.625 49.948 1.00 2.23 124 THR G O 1
ATOM 8400 N N . PRO E 1 125 ? 23.005 95.068 47.953 1.00 3.98 125 PRO G N 1
ATOM 8401 C CA . PRO E 1 125 ? 21.877 94.445 48.637 1.00 6.41 125 PRO G CA 1
ATOM 8402 C C . PRO E 1 125 ? 22.154 92.983 49.068 1.00 9.23 125 PRO G C 1
ATOM 8403 O O . PRO E 1 125 ? 22.842 92.219 48.366 1.00 16.53 125 PRO G O 1
ATOM 8407 N N . VAL E 1 126 ? 21.750 92.642 50.285 1.00 4.95 126 VAL G N 1
ATOM 8408 C CA . VAL E 1 126 ? 21.914 91.290 50.786 1.00 2.71 126 VAL G CA 1
ATOM 8409 C C . VAL E 1 126 ? 20.481 90.802 50.703 1.00 2.71 126 VAL G C 1
ATOM 8410 O O . VAL E 1 126 ? 19.670 91.055 51.581 1.00 3.24 126 VAL G O 1
ATOM 8414 N N . LEU E 1 127 ? 20.155 90.197 49.569 1.00 3.29 127 LEU G N 1
ATOM 8415 C CA . LEU E 1 127 ? 18.807 89.732 49.277 1.00 4.31 127 LEU G CA 1
ATOM 8416 C C . LEU E 1 127 ? 18.441 88.464 50.028 1.00 5.88 127 LEU G C 1
ATOM 8417 O O . LEU E 1 127 ? 18.934 87.412 49.676 1.00 5.04 127 LEU G O 1
ATOM 8422 N N . CYS E 1 128 ? 17.588 88.543 51.045 1.00 4.89 128 CYS G N 1
ATOM 8423 C CA . CYS E 1 128 ? 17.169 87.334 51.753 1.00 6.13 128 CYS G CA 1
ATOM 8424 C C . CYS E 1 128 ? 16.000 86.608 51.042 1.00 6.16 128 CYS G C 1
ATOM 8425 O O . CYS E 1 128 ? 15.096 87.242 50.520 1.00 8.27 128 CYS G O 1
ATOM 8428 N N . ILE E 1 129 ? 16.064 85.284 50.965 1.00 5.16 129 ILE G N 1
ATOM 8429 C CA . ILE E 1 129 ? 15.012 84.474 50.358 1.00 6.21 129 ILE G CA 1
ATOM 8430 C C . ILE E 1 129 ? 14.923 83.240 51.250 1.00 6.49 129 ILE G C 1
ATOM 8431 O O . ILE E 1 129 ? 15.814 82.999 52.072 1.00 6.21 129 ILE G O 1
ATOM 8436 N N . GLY E 1 130 ? 13.816 82.516 51.171 1.00 7.09 130 GLY G N 1
ATOM 8437 C CA . GLY E 1 130 ? 13.695 81.314 51.976 1.00 12.91 130 GLY G CA 1
ATOM 8438 C C . GLY E 1 130 ? 12.271 80.845 52.096 1.00 18.59 130 GLY G C 1
ATOM 8439 O O . GLY E 1 130 ? 11.353 81.672 52.023 1.00 21.74 130 GLY G O 1
ATOM 8440 N N . GLU E 1 131 ? 12.078 79.539 52.318 1.00 21.86 131 GLU G N 1
ATOM 8441 C CA . GLU E 1 131 ? 10.723 78.991 52.458 1.00 22.96 131 GLU G CA 1
ATOM 8442 C C . GLU E 1 131 ? 10.347 78.542 53.875 1.00 23.05 131 GLU G C 1
ATOM 8443 O O . GLU E 1 131 ? 11.204 78.291 54.733 1.00 22.07 131 GLU G O 1
ATOM 8449 N N . SER E 1 132 ? 9.044 78.537 54.129 1.00 25.29 132 SER G N 1
ATOM 8450 C CA . SER E 1 132 ? 8.505 78.163 55.423 1.00 27.55 132 SER G CA 1
ATOM 8451 C C . SER E 1 132 ? 8.414 76.656 55.615 1.00 30.26 132 SER G C 1
ATOM 8452 O O . SER E 1 132 ? 8.652 75.866 54.693 1.00 32.79 132 SER G O 1
ATOM 8455 N N . ASP E 1 133 ? 8.012 76.278 56.822 1.00 32.82 133 ASP G N 1
ATOM 8456 C CA . ASP E 1 133 ? 7.849 74.885 57.215 1.00 34.60 133 ASP G CA 1
ATOM 8457 C C . ASP E 1 133 ? 6.916 74.120 56.267 1.00 32.96 133 ASP G C 1
ATOM 8458 O O . ASP E 1 133 ? 7.304 73.140 55.640 1.00 32.42 133 ASP G O 1
ATOM 8463 N N . ALA E 1 134 ? 5.695 74.607 56.137 1.00 30.96 134 ALA G N 1
ATOM 8464 C CA . ALA E 1 134 ? 4.713 73.980 55.293 1.00 30.57 134 ALA G CA 1
ATOM 8465 C C . ALA E 1 134 ? 5.094 73.902 53.817 1.00 32.02 134 ALA G C 1
ATOM 8466 O O . ALA E 1 134 ? 4.541 73.094 53.076 1.00 33.44 134 ALA G O 1
ATOM 8468 N N . GLN E 1 135 ? 5.990 74.767 53.366 1.00 33.72 135 GLN G N 1
ATOM 8469 C CA . GLN E 1 135 ? 6.383 74.753 51.956 1.00 33.32 135 GLN G CA 1
ATOM 8470 C C . GLN E 1 135 ? 7.491 73.738 51.801 1.00 31.87 135 GLN G C 1
ATOM 8471 O O . GLN E 1 135 ? 7.588 73.027 50.812 1.00 29.13 135 GLN G O 1
ATOM 8477 N N . ASN E 1 136 ? 8.332 73.681 52.810 1.00 31.19 136 ASN G N 1
ATOM 8478 C CA . ASN E 1 136 ? 9.414 72.736 52.797 1.00 32.60 136 ASN G CA 1
ATOM 8479 C C . ASN E 1 136 ? 8.877 71.305 52.925 1.00 33.74 136 ASN G C 1
ATOM 8480 O O . ASN E 1 136 ? 9.343 70.401 52.216 1.00 32.10 136 ASN G O 1
ATOM 8485 N N . GLU E 1 137 ? 7.928 71.106 53.851 1.00 36.12 137 GLU G N 1
ATOM 8486 C CA . GLU E 1 137 ? 7.295 69.799 54.059 1.00 37.89 137 GLU G CA 1
ATOM 8487 C C . GLU E 1 137 ? 6.651 69.451 52.723 1.00 37.53 137 GLU G C 1
ATOM 8488 O O . GLU E 1 137 ? 6.927 68.396 52.152 1.00 40.70 137 GLU G O 1
ATOM 8494 N N . ALA E 1 138 ? 5.867 70.382 52.182 1.00 38.25 138 ALA G N 1
ATOM 8495 C CA . ALA E 1 138 ? 5.225 70.186 50.882 1.00 38.62 138 ALA G CA 1
ATOM 8496 C C . ALA E 1 138 ? 6.310 70.117 49.818 1.00 40.49 138 ALA G C 1
ATOM 8497 O O . ALA E 1 138 ? 6.013 70.002 48.622 1.00 41.83 138 ALA G O 1
ATOM 8499 N N . GLY E 1 139 ? 7.561 70.252 50.274 1.00 41.29 139 GLY G N 1
ATOM 8500 C CA . GLY E 1 139 ? 8.726 70.201 49.409 1.00 38.98 139 GLY G CA 1
ATOM 8501 C C . GLY E 1 139 ? 8.732 71.173 48.243 1.00 39.33 139 GLY G C 1
ATOM 8502 O O . GLY E 1 139 ? 9.074 70.779 47.133 1.00 41.03 139 GLY G O 1
ATOM 8503 N N . GLU E 1 140 ? 8.363 72.432 48.462 1.00 37.25 140 GLU G N 1
ATOM 8504 C CA . GLU E 1 140 ? 8.376 73.388 47.371 1.00 32.63 140 GLU G CA 1
ATOM 8505 C C . GLU E 1 140 ? 9.482 74.418 47.486 1.00 26.70 140 GLU G C 1
ATOM 8506 O O . GLU E 1 140 ? 9.388 75.487 46.927 1.00 29.65 140 GLU G O 1
ATOM 8512 N N . THR E 1 141 ? 10.567 74.052 48.148 1.00 21.03 141 THR G N 1
ATOM 8513 C CA . THR E 1 141 ? 11.711 74.927 48.312 1.00 21.70 141 THR G CA 1
ATOM 8514 C C . THR E 1 141 ? 12.144 75.717 47.074 1.00 20.41 141 THR G C 1
ATOM 8515 O O . THR E 1 141 ? 12.355 76.915 47.170 1.00 21.03 141 THR G O 1
ATOM 8519 N N . MET E 1 142 ? 12.294 75.077 45.920 1.00 20.28 142 MET G N 1
ATOM 8520 C CA . MET E 1 142 ? 12.726 75.844 44.749 1.00 22.56 142 MET G CA 1
ATOM 8521 C C . MET E 1 142 ? 11.704 76.729 44.089 1.00 23.17 142 MET G C 1
ATOM 8522 O O . MET E 1 142 ? 12.058 77.736 43.471 1.00 24.71 142 MET G O 1
ATOM 8527 N N . ALA E 1 143 ? 10.443 76.338 44.172 1.00 23.23 143 ALA G N 1
ATOM 8528 C CA . ALA E 1 143 ? 9.380 77.135 43.583 1.00 23.95 143 ALA G CA 1
ATOM 8529 C C . ALA E 1 143 ? 9.333 78.481 44.335 1.00 24.26 143 ALA G C 1
ATOM 8530 O O . ALA E 1 143 ? 9.247 79.545 43.716 1.00 24.24 143 ALA G O 1
ATOM 8532 N N . VAL E 1 144 ? 9.449 78.417 45.665 1.00 20.74 144 VAL G N 1
ATOM 8533 C CA . VAL E 1 144 ? 9.442 79.593 46.508 1.00 18.75 144 VAL G CA 1
ATOM 8534 C C . VAL E 1 144 ? 10.674 80.443 46.229 1.00 21.35 144 VAL G C 1
ATOM 8535 O O . VAL E 1 144 ? 10.551 81.608 45.878 1.00 25.79 144 VAL G O 1
ATOM 8539 N N . CYS E 1 145 ? 11.854 79.841 46.337 1.00 18.55 145 CYS G N 1
ATOM 8540 C CA . CYS E 1 145 ? 13.100 80.541 46.104 1.00 16.18 145 CYS G CA 1
ATOM 8541 C C . CYS E 1 145 ? 13.166 81.151 44.718 1.00 19.01 145 CYS G C 1
ATOM 8542 O O . CYS E 1 145 ? 13.493 82.322 44.559 1.00 24.66 145 CYS G O 1
ATOM 8545 N N . ALA E 1 146 ? 12.829 80.377 43.704 1.00 18.02 146 ALA G N 1
ATOM 8546 C CA . ALA E 1 146 ? 12.862 80.893 42.349 1.00 15.51 146 ALA G CA 1
ATOM 8547 C C . ALA E 1 146 ? 11.836 82.005 42.165 1.00 17.13 146 ALA G C 1
ATOM 8548 O O . ALA E 1 146 ? 12.054 82.965 41.422 1.00 17.59 146 ALA G O 1
ATOM 8550 N N . ARG E 1 147 ? 10.706 81.875 42.845 1.00 18.69 147 ARG G N 1
ATOM 8551 C CA . ARG E 1 147 ? 9.659 82.883 42.752 1.00 21.24 147 ARG G CA 1
ATOM 8552 C C . ARG E 1 147 ? 10.249 84.184 43.248 1.00 21.49 147 ARG G C 1
ATOM 8553 O O . ARG E 1 147 ? 10.251 85.193 42.553 1.00 26.59 147 ARG G O 1
ATOM 8561 N N . GLN E 1 148 ? 10.818 84.122 44.440 1.00 19.08 148 GLN G N 1
ATOM 8562 C CA . GLN E 1 148 ? 11.409 85.275 45.062 1.00 14.29 148 GLN G CA 1
ATOM 8563 C C . GLN E 1 148 ? 12.615 85.895 44.351 1.00 13.57 148 GLN G C 1
ATOM 8564 O O . GLN E 1 148 ? 12.805 87.116 44.439 1.00 17.94 148 GLN G O 1
ATOM 8570 N N . LEU E 1 149 ? 13.434 85.081 43.678 1.00 10.39 149 LEU G N 1
ATOM 8571 C CA . LEU E 1 149 ? 14.585 85.596 42.943 1.00 8.13 149 LEU G CA 1
ATOM 8572 C C . LEU E 1 149 ? 14.103 86.181 41.617 1.00 12.78 149 LEU G C 1
ATOM 8573 O O . LEU E 1 149 ? 14.648 87.176 41.112 1.00 14.84 149 LEU G O 1
ATOM 8578 N N . ASP E 1 150 ? 13.075 85.565 41.040 1.00 15.47 150 ASP G N 1
ATOM 8579 C CA . ASP E 1 150 ? 12.538 86.034 39.766 1.00 14.87 150 ASP G CA 1
ATOM 8580 C C . ASP E 1 150 ? 11.952 87.434 39.872 1.00 13.93 150 ASP G C 1
ATOM 8581 O O . ASP E 1 150 ? 11.986 88.201 38.917 1.00 16.84 150 ASP G O 1
ATOM 8586 N N . ALA E 1 151 ? 11.423 87.765 41.042 1.00 12.84 151 ALA G N 1
ATOM 8587 C CA . ALA E 1 151 ? 10.883 89.087 41.310 1.00 12.20 151 ALA G CA 1
ATOM 8588 C C . ALA E 1 151 ? 11.915 90.140 40.871 1.00 13.48 151 ALA G C 1
ATOM 8589 O O . ALA E 1 151 ? 11.565 91.192 40.316 1.00 14.93 151 ALA G O 1
ATOM 8591 N N . VAL E 1 152 ? 13.193 89.868 41.117 1.00 9.97 152 VAL G N 1
ATOM 8592 C CA . VAL E 1 152 ? 14.173 90.824 40.684 1.00 8.08 152 VAL G CA 1
ATOM 8593 C C . VAL E 1 152 ? 14.695 90.459 39.311 1.00 11.06 152 VAL G C 1
ATOM 8594 O O . VAL E 1 152 ? 14.782 91.328 38.459 1.00 13.26 152 VAL G O 1
ATOM 8598 N N . ILE E 1 153 ? 14.939 89.172 39.051 1.00 14.77 153 ILE G N 1
ATOM 8599 C CA . ILE E 1 153 ? 15.436 88.751 37.737 1.00 15.46 153 ILE G CA 1
ATOM 8600 C C . ILE E 1 153 ? 14.526 89.094 36.570 1.00 19.01 153 ILE G C 1
ATOM 8601 O O . ILE E 1 153 ? 14.998 89.527 35.519 1.00 22.32 153 ILE G O 1
ATOM 8606 N N . ASN E 1 154 ? 13.232 88.864 36.728 1.00 21.47 154 ASN G N 1
ATOM 8607 C CA . ASN E 1 154 ? 12.262 89.149 35.665 1.00 25.05 154 ASN G CA 1
ATOM 8608 C C . ASN E 1 154 ? 11.918 90.595 35.380 1.00 26.18 154 ASN G C 1
ATOM 8609 O O . ASN E 1 154 ? 11.249 90.893 34.396 1.00 31.36 154 ASN G O 1
ATOM 8614 N N . THR E 1 155 ? 12.332 91.491 36.256 1.00 25.29 155 THR G N 1
ATOM 8615 C CA . THR E 1 155 ? 12.027 92.883 36.082 1.00 22.06 155 THR G CA 1
ATOM 8616 C C . THR E 1 155 ? 13.307 93.674 35.893 1.00 22.52 155 THR G C 1
ATOM 8617 O O . THR E 1 155 ? 13.278 94.775 35.357 1.00 30.41 155 THR G O 1
ATOM 8621 N N . GLN E 1 156 ? 14.449 93.104 36.262 1.00 20.29 156 GLN G N 1
ATOM 8622 C CA . GLN E 1 156 ? 15.701 93.824 36.137 1.00 15.08 156 GLN G CA 1
ATOM 8623 C C . GLN E 1 156 ? 16.816 93.087 35.385 1.00 18.94 156 GLN G C 1
ATOM 8624 O O . GLN E 1 156 ? 17.842 93.702 35.072 1.00 21.31 156 GLN G O 1
ATOM 8630 N N . GLY E 1 157 ? 16.664 91.777 35.145 1.00 16.93 157 GLY G N 1
ATOM 8631 C CA . GLY E 1 157 ? 17.688 91.033 34.416 1.00 14.82 157 GLY G CA 1
ATOM 8632 C C . GLY E 1 157 ? 18.698 90.393 35.335 1.00 17.37 157 GLY G C 1
ATOM 8633 O O . GLY E 1 157 ? 19.043 91.015 36.329 1.00 19.28 157 GLY G O 1
ATOM 8634 N N . VAL E 1 158 ? 19.197 89.190 35.014 1.00 17.53 158 VAL G N 1
ATOM 8635 C CA . VAL E 1 158 ? 20.159 88.514 35.897 1.00 19.20 158 VAL G CA 1
ATOM 8636 C C . VAL E 1 158 ? 21.362 89.321 36.246 1.00 19.73 158 VAL G C 1
ATOM 8637 O O . VAL E 1 158 ? 22.001 89.042 37.246 1.00 25.28 158 VAL G O 1
ATOM 8641 N N . GLU E 1 159 ? 21.761 90.205 35.348 1.00 18.19 159 GLU G N 1
ATOM 8642 C CA . GLU E 1 159 ? 22.938 91.007 35.588 1.00 20.32 159 GLU G CA 1
ATOM 8643 C C . GLU E 1 159 ? 22.764 91.875 36.802 1.00 15.83 159 GLU G C 1
ATOM 8644 O O . GLU E 1 159 ? 23.738 92.329 37.374 1.00 18.25 159 GLU G O 1
ATOM 8650 N N . ALA E 1 160 ? 21.522 92.066 37.222 1.00 13.78 160 ALA G N 1
ATOM 8651 C CA . ALA E 1 160 ? 21.216 92.873 38.407 1.00 12.42 160 ALA G CA 1
ATOM 8652 C C . ALA E 1 160 ? 21.803 92.221 39.667 1.00 14.04 160 ALA G C 1
ATOM 8653 O O . ALA E 1 160 ? 22.051 92.890 40.675 1.00 18.98 160 ALA G O 1
ATOM 8655 N N . LEU E 1 161 ? 21.991 90.906 39.615 1.00 13.57 161 LEU G N 1
ATOM 8656 C CA . LEU E 1 161 ? 22.551 90.167 40.732 1.00 11.02 161 LEU G CA 1
ATOM 8657 C C . LEU E 1 161 ? 24.025 90.358 40.774 1.00 11.34 161 LEU G C 1
ATOM 8658 O O . LEU E 1 161 ? 24.645 90.018 41.764 1.00 13.08 161 LEU G O 1
ATOM 8663 N N . GLU E 1 162 ? 24.609 90.891 39.710 1.00 10.80 162 GLU G N 1
ATOM 8664 C CA . GLU E 1 162 ? 26.049 91.073 39.731 1.00 14.37 162 GLU G CA 1
ATOM 8665 C C . GLU E 1 162 ? 26.343 92.107 40.803 1.00 14.43 162 GLU G C 1
ATOM 8666 O O . GLU E 1 162 ? 25.753 93.182 40.825 1.00 15.00 162 GLU G O 1
ATOM 8672 N N . GLY E 1 163 ? 27.162 91.719 41.775 1.00 16.63 163 GLY G N 1
ATOM 8673 C CA . GLY E 1 163 ? 27.505 92.628 42.856 1.00 13.05 163 GLY G CA 1
ATOM 8674 C C . GLY E 1 163 ? 26.579 92.513 44.059 1.00 15.20 163 GLY G C 1
ATOM 8675 O O . GLY E 1 163 ? 26.758 93.199 45.059 1.00 20.31 163 GLY G O 1
ATOM 8676 N N . ALA E 1 164 ? 25.576 91.651 43.972 1.00 12.08 164 ALA G N 1
ATOM 8677 C CA . ALA E 1 164 ? 24.656 91.472 45.072 1.00 9.82 164 ALA G CA 1
ATOM 8678 C C . ALA E 1 164 ? 25.081 90.239 45.846 1.00 11.96 164 ALA G C 1
ATOM 8679 O O . ALA E 1 164 ? 26.003 89.513 45.446 1.00 12.49 164 ALA G O 1
ATOM 8681 N N . ILE E 1 165 ? 24.442 90.055 46.993 1.00 11.27 165 ILE G N 1
ATOM 8682 C CA . ILE E 1 165 ? 24.672 88.909 47.861 1.00 7.61 165 ILE G CA 1
ATOM 8683 C C . ILE E 1 165 ? 23.249 88.369 48.090 1.00 10.89 165 ILE G C 1
ATOM 8684 O O . ILE E 1 165 ? 22.292 89.174 48.191 1.00 10.65 165 ILE G O 1
ATOM 8689 N N . ILE E 1 166 ? 23.110 87.032 48.109 1.00 8.27 166 ILE G N 1
ATOM 8690 C CA . ILE E 1 166 ? 21.832 86.337 48.324 1.00 4.15 166 ILE G CA 1
ATOM 8691 C C . ILE E 1 166 ? 21.996 85.515 49.593 1.00 4.27 166 ILE G C 1
ATOM 8692 O O . ILE E 1 166 ? 23.022 84.908 49.770 1.00 11.72 166 ILE G O 1
ATOM 8697 N N . ALA E 1 167 ? 21.025 85.514 50.503 1.00 4.65 167 ALA G N 1
ATOM 8698 C CA . ALA E 1 167 ? 21.141 84.723 51.721 1.00 2.00 167 ALA G CA 1
ATOM 8699 C C . ALA E 1 167 ? 19.941 83.811 51.817 1.00 3.45 167 ALA G C 1
ATOM 8700 O O . ALA E 1 167 ? 18.810 84.284 51.910 1.00 5.07 167 ALA G O 1
ATOM 8702 N N . TYR E 1 168 ? 20.172 82.497 51.777 1.00 3.93 168 TYR G N 1
ATOM 8703 C CA . TYR E 1 168 ? 19.095 81.556 51.903 1.00 2.00 168 TYR G CA 1
ATOM 8704 C C . TYR E 1 168 ? 18.728 81.390 53.366 1.00 5.14 168 TYR G C 1
ATOM 8705 O O . TYR E 1 168 ? 19.575 81.046 54.194 1.00 6.35 168 TYR G O 1
ATOM 8714 N N . GLU E 1 169 ? 17.472 81.660 53.710 1.00 8.76 169 GLU G N 1
ATOM 8715 C CA . GLU E 1 169 ? 16.996 81.451 55.087 1.00 10.48 169 GLU G CA 1
ATOM 8716 C C . GLU E 1 169 ? 16.079 80.214 55.178 1.00 11.59 169 GLU G C 1
ATOM 8717 O O . GLU E 1 169 ? 14.960 80.198 54.635 1.00 10.98 169 GLU G O 1
ATOM 8723 N N . PRO E 1 170 ? 16.559 79.138 55.796 1.00 10.95 170 PRO G N 1
ATOM 8724 C CA . PRO E 1 170 ? 15.656 77.986 55.873 1.00 13.01 170 PRO G CA 1
ATOM 8725 C C . PRO E 1 170 ? 14.768 78.327 57.052 1.00 16.06 170 PRO G C 1
ATOM 8726 O O . PRO E 1 170 ? 15.154 78.146 58.209 1.00 17.05 170 PRO G O 1
ATOM 8730 N N . ILE E 1 171 ? 13.645 78.969 56.760 1.00 18.87 171 ILE G N 1
ATOM 8731 C CA . ILE E 1 171 ? 12.726 79.398 57.808 1.00 21.78 171 ILE G CA 1
ATOM 8732 C C . ILE E 1 171 ? 12.042 78.204 58.470 1.00 24.78 171 ILE G C 1
ATOM 8733 O O . ILE E 1 171 ? 11.757 78.239 59.673 1.00 26.05 171 ILE G O 1
ATOM 8738 N N . TRP E 1 172 ? 11.858 77.131 57.699 1.00 26.71 172 TRP G N 1
ATOM 8739 C CA . TRP E 1 172 ? 11.258 75.868 58.173 1.00 28.48 172 TRP G CA 1
ATOM 8740 C C . TRP E 1 172 ? 12.056 75.200 59.286 1.00 32.10 172 TRP G C 1
ATOM 8741 O O . TRP E 1 172 ? 11.540 74.371 60.037 1.00 36.01 172 TRP G O 1
ATOM 8752 N N . ALA E 1 173 ? 13.350 75.482 59.305 1.00 32.59 173 ALA G N 1
ATOM 8753 C CA . ALA E 1 173 ? 14.229 74.935 60.300 1.00 34.75 173 ALA G CA 1
ATOM 8754 C C . ALA E 1 173 ? 14.186 75.851 61.495 1.00 39.12 173 ALA G C 1
ATOM 8755 O O . ALA E 1 173 ? 14.445 75.437 62.635 1.00 44.67 173 ALA G O 1
ATOM 8757 N N . ILE E 1 174 ? 13.811 77.096 61.246 1.00 42.56 174 ILE G N 1
ATOM 8758 C CA . ILE E 1 174 ? 13.786 78.086 62.308 1.00 47.06 174 ILE G CA 1
ATOM 8759 C C . ILE E 1 174 ? 12.516 78.150 63.164 1.00 50.55 174 ILE G C 1
ATOM 8760 O O . ILE E 1 174 ? 11.400 78.423 62.677 1.00 49.77 174 ILE G O 1
ATOM 8765 N N . GLY E 1 175 ? 12.720 77.868 64.451 1.00 54.05 175 GLY G N 1
ATOM 8766 C CA . GLY E 1 175 ? 11.638 77.869 65.421 1.00 56.94 175 GLY G CA 1
ATOM 8767 C C . GLY E 1 175 ? 10.637 76.715 65.293 1.00 56.19 175 GLY G C 1
ATOM 8768 O O . GLY E 1 175 ? 9.565 76.743 65.936 1.00 59.97 175 GLY G O 1
ATOM 8769 N N . THR E 1 176 ? 10.981 75.691 64.508 1.00 52.22 176 THR G N 1
ATOM 8770 C CA . THR E 1 176 ? 10.072 74.559 64.306 1.00 48.37 176 THR G CA 1
ATOM 8771 C C . THR E 1 176 ? 10.775 73.226 64.173 1.00 47.67 176 THR G C 1
ATOM 8772 O O . THR E 1 176 ? 10.860 72.680 63.064 1.00 46.62 176 THR G O 1
ATOM 8776 N N . GLY E 1 177 ? 11.329 72.755 65.285 1.00 50.74 177 GLY G N 1
ATOM 8777 C CA . GLY E 1 177 ? 12.005 71.449 65.384 1.00 54.28 177 GLY G CA 1
ATOM 8778 C C . GLY E 1 177 ? 12.873 70.797 64.302 1.00 56.04 177 GLY G C 1
ATOM 8779 O O . GLY E 1 177 ? 13.537 69.768 64.565 1.00 54.73 177 GLY G O 1
ATOM 8780 N N . LYS E 1 178 ? 12.823 71.330 63.079 1.00 55.97 178 LYS G N 1
ATOM 8781 C CA . LYS E 1 178 ? 13.636 70.808 61.990 1.00 51.00 178 LYS G CA 1
ATOM 8782 C C . LYS E 1 178 ? 15.034 71.435 62.114 1.00 49.19 178 LYS G C 1
ATOM 8783 O O . LYS E 1 178 ? 15.248 72.382 62.911 1.00 46.71 178 LYS G O 1
ATOM 8789 N N . ALA E 1 179 ? 15.973 70.860 61.360 1.00 45.92 179 ALA G N 1
ATOM 8790 C CA . ALA E 1 179 ? 17.364 71.293 61.331 1.00 41.44 179 ALA G CA 1
ATOM 8791 C C . ALA E 1 179 ? 17.922 71.121 59.921 1.00 39.50 179 ALA G C 1
ATOM 8792 O O . ALA E 1 179 ? 17.501 70.214 59.171 1.00 35.99 179 ALA G O 1
ATOM 8794 N N . ALA E 1 180 ? 18.789 72.051 59.517 1.00 35.02 180 ALA G N 1
ATOM 8795 C CA . ALA E 1 180 ? 19.398 71.931 58.199 1.00 30.27 180 ALA G CA 1
ATOM 8796 C C . ALA E 1 180 ? 20.781 71.397 58.476 1.00 25.63 180 ALA G C 1
ATOM 8797 O O . ALA E 1 180 ? 21.256 71.434 59.599 1.00 25.76 180 ALA G O 1
ATOM 8799 N N . THR E 1 181 ? 21.374 70.785 57.474 1.00 23.76 181 THR G N 1
ATOM 8800 C CA . THR E 1 181 ? 22.693 70.217 57.632 1.00 19.88 181 THR G CA 1
ATOM 8801 C C . THR E 1 181 ? 23.519 70.839 56.558 1.00 14.74 181 THR G C 1
ATOM 8802 O O . THR E 1 181 ? 22.990 71.397 55.607 1.00 15.38 181 THR G O 1
ATOM 8806 N N . ALA E 1 182 ? 24.819 70.763 56.695 1.00 10.55 182 ALA G N 1
ATOM 8807 C CA . ALA E 1 182 ? 25.634 71.336 55.659 1.00 13.98 182 ALA G CA 1
ATOM 8808 C C . ALA E 1 182 ? 25.246 70.740 54.287 1.00 17.78 182 ALA G C 1
ATOM 8809 O O . ALA E 1 182 ? 25.204 71.445 53.262 1.00 17.80 182 ALA G O 1
ATOM 8811 N N . GLU E 1 183 ? 24.854 69.465 54.322 1.00 20.41 183 GLU G N 1
ATOM 8812 C CA . GLU E 1 183 ? 24.497 68.679 53.143 1.00 19.27 183 GLU G CA 1
ATOM 8813 C C . GLU E 1 183 ? 23.176 69.085 52.505 1.00 18.26 183 GLU G C 1
ATOM 8814 O O . GLU E 1 183 ? 23.058 69.083 51.279 1.00 21.09 183 GLU G O 1
ATOM 8820 N N . ASP E 1 184 ? 22.175 69.398 53.316 1.00 14.19 184 ASP G N 1
ATOM 8821 C CA . ASP E 1 184 ? 20.902 69.883 52.800 1.00 13.41 184 ASP G CA 1
ATOM 8822 C C . ASP E 1 184 ? 21.118 71.312 52.293 1.00 14.83 184 ASP G C 1
ATOM 8823 O O . ASP E 1 184 ? 20.531 71.728 51.302 1.00 16.30 184 ASP G O 1
ATOM 8828 N N . ALA E 1 185 ? 21.884 72.095 53.055 1.00 14.51 185 ALA G N 1
ATOM 8829 C CA . ALA E 1 185 ? 22.207 73.481 52.699 1.00 11.53 185 ALA G CA 1
ATOM 8830 C C . ALA E 1 185 ? 22.894 73.502 51.340 1.00 12.52 185 ALA G C 1
ATOM 8831 O O . ALA E 1 185 ? 22.452 74.199 50.424 1.00 14.68 185 ALA G O 1
ATOM 8833 N N . GLN E 1 186 ? 23.985 72.751 51.214 1.00 13.29 186 GLN G N 1
ATOM 8834 C CA . GLN E 1 186 ? 24.714 72.674 49.957 1.00 12.46 186 GLN G CA 1
ATOM 8835 C C . GLN E 1 186 ? 23.791 72.278 48.803 1.00 15.39 186 GLN G C 1
ATOM 8836 O O . GLN E 1 186 ? 23.951 72.759 47.678 1.00 18.41 186 GLN G O 1
ATOM 8842 N N . ARG E 1 187 ? 22.804 71.428 49.080 1.00 15.77 187 ARG G N 1
ATOM 8843 C CA . ARG E 1 187 ? 21.888 71.004 48.031 1.00 16.42 187 ARG G CA 1
ATOM 8844 C C . ARG E 1 187 ? 20.978 72.133 47.591 1.00 14.20 187 ARG G C 1
ATOM 8845 O O . ARG E 1 187 ? 20.682 72.249 46.397 1.00 14.34 187 ARG G O 1
ATOM 8853 N N . ILE E 1 188 ? 20.529 72.957 48.537 1.00 11.85 188 ILE G N 1
ATOM 8854 C CA . ILE E 1 188 ? 19.672 74.093 48.192 1.00 10.45 188 ILE G CA 1
ATOM 8855 C C . ILE E 1 188 ? 20.415 75.218 47.482 1.00 8.68 188 ILE G C 1
ATOM 8856 O O . ILE E 1 188 ? 19.897 75.779 46.512 1.00 11.90 188 ILE G O 1
ATOM 8861 N N . HIS E 1 189 ? 21.675 75.442 47.850 1.00 7.33 189 HIS G N 1
ATOM 8862 C CA . HIS E 1 189 ? 22.466 76.496 47.212 1.00 5.89 189 HIS G CA 1
ATOM 8863 C C . HIS E 1 189 ? 22.849 76.190 45.790 1.00 7.79 189 HIS G C 1
ATOM 8864 O O . HIS E 1 189 ? 23.108 77.083 45.003 1.00 8.36 189 HIS G O 1
ATOM 8871 N N . ALA E 1 190 ? 22.939 74.922 45.455 1.00 9.35 190 ALA G N 1
ATOM 8872 C CA . ALA E 1 190 ? 23.329 74.589 44.101 1.00 8.47 190 ALA G CA 1
ATOM 8873 C C . ALA E 1 190 ? 22.133 74.708 43.196 1.00 6.26 190 ALA G C 1
ATOM 8874 O O . ALA E 1 190 ? 22.289 74.980 42.018 1.00 4.85 190 ALA G O 1
ATOM 8876 N N . GLN E 1 191 ? 20.941 74.531 43.759 1.00 3.50 191 GLN G N 1
ATOM 8877 C CA . GLN E 1 191 ? 19.723 74.648 42.983 1.00 5.77 191 GLN G CA 1
ATOM 8878 C C . GLN E 1 191 ? 19.461 76.104 42.713 1.00 8.70 191 GLN G C 1
ATOM 8879 O O . GLN E 1 191 ? 19.023 76.488 41.618 1.00 9.87 191 GLN G O 1
ATOM 8885 N N . ILE E 1 192 ? 19.711 76.911 43.739 1.00 8.88 192 ILE G N 1
ATOM 8886 C CA . ILE E 1 192 ? 19.597 78.348 43.625 1.00 5.46 192 ILE G CA 1
ATOM 8887 C C . ILE E 1 192 ? 20.613 78.803 42.583 1.00 6.95 192 ILE G C 1
ATOM 8888 O O . ILE E 1 192 ? 20.244 79.431 41.607 1.00 13.34 192 ILE G O 1
ATOM 8893 N N . ARG E 1 193 ? 21.877 78.417 42.724 1.00 6.39 193 ARG G N 1
ATOM 8894 C CA . ARG E 1 193 ? 22.878 78.840 41.751 1.00 2.49 193 ARG G CA 1
ATOM 8895 C C . ARG E 1 193 ? 22.557 78.392 40.345 1.00 6.18 193 ARG G C 1
ATOM 8896 O O . ARG E 1 193 ? 22.812 79.104 39.385 1.00 5.00 193 ARG G O 1
ATOM 8904 N N . ALA E 1 194 ? 21.962 77.212 40.235 1.00 9.68 194 ALA G N 1
ATOM 8905 C CA . ALA E 1 194 ? 21.637 76.626 38.944 1.00 11.47 194 ALA G CA 1
ATOM 8906 C C . ALA E 1 194 ? 20.481 77.345 38.244 1.00 14.78 194 ALA G C 1
ATOM 8907 O O . ALA E 1 194 ? 20.370 77.311 37.012 1.00 20.31 194 ALA G O 1
ATOM 8909 N N . HIS E 1 195 ? 19.609 77.970 39.030 1.00 15.10 195 HIS G N 1
ATOM 8910 C CA . HIS E 1 195 ? 18.473 78.736 38.510 1.00 12.63 195 HIS G CA 1
ATOM 8911 C C . HIS E 1 195 ? 18.989 80.018 37.888 1.00 12.01 195 HIS G C 1
ATOM 8912 O O . HIS E 1 195 ? 18.531 80.453 36.838 1.00 12.65 195 HIS G O 1
ATOM 8919 N N . ILE E 1 196 ? 19.935 80.631 38.582 1.00 11.09 196 ILE G N 1
ATOM 8920 C CA . ILE E 1 196 ? 20.552 81.846 38.129 1.00 12.21 196 ILE G CA 1
ATOM 8921 C C . ILE E 1 196 ? 21.411 81.536 36.905 1.00 14.92 196 ILE G C 1
ATOM 8922 O O . ILE E 1 196 ? 21.551 82.372 35.998 1.00 18.56 196 ILE G O 1
ATOM 8927 N N . ALA E 1 197 ? 22.007 80.348 36.894 1.00 13.50 197 ALA G N 1
ATOM 8928 C CA . ALA E 1 197 ? 22.879 79.940 35.788 1.00 10.21 197 ALA G CA 1
ATOM 8929 C C . ALA E 1 197 ? 22.100 79.627 34.529 1.00 10.22 197 ALA G C 1
ATOM 8930 O O . ALA E 1 197 ? 22.640 79.655 33.431 1.00 10.93 197 ALA G O 1
ATOM 8932 N N . GLU E 1 198 ? 20.825 79.307 34.685 1.00 13.81 198 GLU G N 1
ATOM 8933 C CA . GLU E 1 198 ? 20.022 79.031 33.518 1.00 16.07 198 GLU G CA 1
ATOM 8934 C C . GLU E 1 198 ? 19.897 80.324 32.730 1.00 17.42 198 GLU G C 1
ATOM 8935 O O . GLU E 1 198 ? 19.674 80.276 31.534 1.00 24.14 198 GLU G O 1
ATOM 8941 N N . LYS E 1 199 ? 20.096 81.475 33.382 1.00 17.50 199 LYS G N 1
ATOM 8942 C CA . LYS E 1 199 ? 20.003 82.771 32.714 1.00 13.23 199 LYS G CA 1
ATOM 8943 C C . LYS E 1 199 ? 21.373 83.309 32.409 1.00 14.95 199 LYS G C 1
ATOM 8944 O O . LYS E 1 199 ? 21.560 83.994 31.415 1.00 22.92 199 LYS G O 1
ATOM 8950 N N . SER E 1 200 ? 22.334 83.055 33.279 1.00 15.40 200 SER G N 1
ATOM 8951 C CA . SER E 1 200 ? 23.701 83.510 33.047 1.00 13.83 200 SER G CA 1
ATOM 8952 C C . SER E 1 200 ? 24.681 82.712 33.886 1.00 17.05 200 SER G C 1
ATOM 8953 O O . SER E 1 200 ? 24.555 82.635 35.110 1.00 20.55 200 SER G O 1
ATOM 8956 N N . GLU E 1 201 ? 25.671 82.128 33.235 1.00 15.55 201 GLU G N 1
ATOM 8957 C CA . GLU E 1 201 ? 26.658 81.342 33.939 1.00 15.20 201 GLU G CA 1
ATOM 8958 C C . GLU E 1 201 ? 27.624 82.263 34.621 1.00 15.18 201 GLU G C 1
ATOM 8959 O O . GLU E 1 201 ? 28.061 82.000 35.742 1.00 14.51 201 GLU G O 1
ATOM 8965 N N . ALA E 1 202 ? 28.003 83.316 33.914 1.00 12.75 202 ALA G N 1
ATOM 8966 C CA . ALA E 1 202 ? 28.933 84.266 34.467 1.00 11.70 202 ALA G CA 1
ATOM 8967 C C . ALA E 1 202 ? 28.401 84.811 35.776 1.00 14.91 202 ALA G C 1
ATOM 8968 O O . ALA E 1 202 ? 29.113 84.791 36.775 1.00 18.05 202 ALA G O 1
ATOM 8970 N N . VAL E 1 203 ? 27.151 85.284 35.786 1.00 15.87 203 VAL G N 1
ATOM 8971 C CA . VAL E 1 203 ? 26.575 85.816 37.020 1.00 15.01 203 VAL G CA 1
ATOM 8972 C C . VAL E 1 203 ? 26.556 84.693 38.065 1.00 14.06 203 VAL G C 1
ATOM 8973 O O . VAL E 1 203 ? 27.222 84.805 39.075 1.00 21.03 203 VAL G O 1
ATOM 8977 N N . ALA E 1 204 ? 25.944 83.556 37.774 1.00 11.37 204 ALA G N 1
ATOM 8978 C CA . ALA E 1 204 ? 25.894 82.472 38.740 1.00 5.72 204 ALA G CA 1
ATOM 8979 C C . ALA E 1 204 ? 27.220 82.058 39.380 1.00 9.51 204 ALA G C 1
ATOM 8980 O O . ALA E 1 204 ? 27.254 81.735 40.564 1.00 12.49 204 ALA G O 1
ATOM 8982 N N . LYS E 1 205 ? 28.309 82.053 38.614 1.00 12.06 205 LYS G N 1
ATOM 8983 C CA . LYS E 1 205 ? 29.624 81.652 39.132 1.00 16.17 205 LYS G CA 1
ATOM 8984 C C . LYS E 1 205 ? 30.151 82.587 40.172 1.00 17.75 205 LYS G C 1
ATOM 8985 O O . LYS E 1 205 ? 30.908 82.200 41.061 1.00 19.33 205 LYS G O 1
ATOM 8991 N N . ASN E 1 206 ? 29.826 83.853 39.992 1.00 18.33 206 ASN G N 1
ATOM 8992 C CA . ASN E 1 206 ? 30.320 84.881 40.873 1.00 17.81 206 ASN G CA 1
ATOM 8993 C C . ASN E 1 206 ? 29.465 85.348 42.035 1.00 14.02 206 ASN G C 1
ATOM 8994 O O . ASN E 1 206 ? 29.982 85.923 42.960 1.00 16.97 206 ASN G O 1
ATOM 8999 N N . VAL E 1 207 ? 28.184 85.030 42.049 1.00 12.18 207 VAL G N 1
ATOM 9000 C CA . VAL E 1 207 ? 27.331 85.475 43.127 1.00 7.65 207 VAL G CA 1
ATOM 9001 C C . VAL E 1 207 ? 27.586 84.744 44.419 1.00 7.47 207 VAL G C 1
ATOM 9002 O O . VAL E 1 207 ? 27.754 83.511 44.439 1.00 10.77 207 VAL G O 1
ATOM 9006 N N . VAL E 1 208 ? 27.683 85.532 45.489 1.00 6.46 208 VAL G N 1
ATOM 9007 C CA . VAL E 1 208 ? 27.905 85.039 46.839 1.00 2.00 208 VAL G CA 1
ATOM 9008 C C . VAL E 1 208 ? 26.561 84.703 47.384 1.00 5.61 208 VAL G C 1
ATOM 9009 O O . VAL E 1 208 ? 25.681 85.569 47.402 1.00 6.46 208 VAL G O 1
ATOM 9013 N N . ILE E 1 209 ? 26.373 83.430 47.741 1.00 3.63 209 ILE G N 1
ATOM 9014 C CA . ILE E 1 209 ? 25.129 82.991 48.320 1.00 2.00 209 ILE G CA 1
ATOM 9015 C C . ILE E 1 209 ? 25.426 82.598 49.738 1.00 3.76 209 ILE G C 1
ATOM 9016 O O . ILE E 1 209 ? 26.066 81.605 49.989 1.00 10.25 209 ILE G O 1
ATOM 9021 N N . GLN E 1 210 ? 24.985 83.403 50.675 1.00 2.07 210 GLN G N 1
ATOM 9022 C CA . GLN E 1 210 ? 25.214 83.118 52.054 1.00 2.00 210 GLN G CA 1
ATOM 9023 C C . GLN E 1 210 ? 24.201 82.124 52.597 1.00 3.65 210 GLN G C 1
ATOM 9024 O O . GLN E 1 210 ? 23.076 82.014 52.120 1.00 4.80 210 GLN G O 1
ATOM 9030 N N . TYR E 1 211 ? 24.599 81.449 53.660 1.00 3.70 211 TYR G N 1
ATOM 9031 C CA . TYR E 1 211 ? 23.742 80.522 54.329 1.00 3.28 211 TYR G CA 1
ATOM 9032 C C . TYR E 1 211 ? 23.141 81.280 55.509 1.00 5.19 211 TYR G C 1
ATOM 9033 O O . TYR E 1 211 ? 23.864 81.749 56.396 1.00 4.96 211 TYR G O 1
ATOM 9042 N N . GLY E 1 212 ? 21.814 81.299 55.569 1.00 6.54 212 GLY G N 1
ATOM 9043 C CA . GLY E 1 212 ? 21.137 82.012 56.626 1.00 4.84 212 GLY G CA 1
ATOM 9044 C C . GLY E 1 212 ? 20.536 81.230 57.767 1.00 8.15 212 GLY G C 1
ATOM 9045 O O . GLY E 1 212 ? 19.875 81.804 58.621 1.00 11.15 212 GLY G O 1
ATOM 9046 N N . GLY E 1 213 ? 20.754 79.934 57.834 1.00 13.27 213 GLY G N 1
ATOM 9047 C CA . GLY E 1 213 ? 20.171 79.195 58.938 1.00 15.77 213 GLY G CA 1
ATOM 9048 C C . GLY E 1 213 ? 20.881 79.547 60.227 1.00 16.93 213 GLY G C 1
ATOM 9049 O O . GLY E 1 213 ? 21.518 80.576 60.304 1.00 19.52 213 GLY G O 1
ATOM 9050 N N . SER E 1 214 ? 20.765 78.705 61.244 1.00 19.87 214 SER G N 1
ATOM 9051 C CA . SER E 1 214 ? 21.441 78.968 62.494 1.00 19.16 214 SER G CA 1
ATOM 9052 C C . SER E 1 214 ? 22.885 78.503 62.397 1.00 19.18 214 SER G C 1
ATOM 9053 O O . SER E 1 214 ? 23.148 77.327 62.335 1.00 25.14 214 SER G O 1
ATOM 9056 N N . VAL E 1 215 ? 23.824 79.429 62.325 1.00 19.96 215 VAL G N 1
ATOM 9057 C CA . VAL E 1 215 ? 25.218 79.058 62.220 1.00 19.18 215 VAL G CA 1
ATOM 9058 C C . VAL E 1 215 ? 25.803 79.354 63.582 1.00 22.05 215 VAL G C 1
ATOM 9059 O O . VAL E 1 215 ? 25.373 80.304 64.258 1.00 23.31 215 VAL G O 1
ATOM 9063 N N . LYS E 1 216 ? 26.726 78.492 64.010 1.00 20.84 216 LYS G N 1
ATOM 9064 C CA . LYS E 1 216 ? 27.369 78.591 65.312 1.00 19.65 216 LYS G CA 1
ATOM 9065 C C . LYS E 1 216 ? 28.812 78.186 65.153 1.00 18.74 216 LYS G C 1
ATOM 9066 O O . LYS E 1 216 ? 29.146 77.481 64.204 1.00 19.53 216 LYS G O 1
ATOM 9072 N N . PRO E 1 217 ? 29.689 78.599 66.086 1.00 16.92 217 PRO G N 1
ATOM 9073 C CA . PRO E 1 217 ? 31.100 78.243 65.966 1.00 19.35 217 PRO G CA 1
ATOM 9074 C C . PRO E 1 217 ? 31.379 76.746 65.893 1.00 24.25 217 PRO G C 1
ATOM 9075 O O . PRO E 1 217 ? 32.383 76.342 65.293 1.00 26.41 217 PRO G O 1
ATOM 9079 N N . GLU E 1 218 ? 30.472 75.927 66.434 1.00 27.55 218 GLU G N 1
ATOM 9080 C CA . GLU E 1 218 ? 30.638 74.464 66.415 1.00 29.49 218 GLU G CA 1
ATOM 9081 C C . GLU E 1 218 ? 30.281 73.821 65.073 1.00 29.11 218 GLU G C 1
ATOM 9082 O O . GLU E 1 218 ? 30.959 72.897 64.617 1.00 32.56 218 GLU G O 1
ATOM 9088 N N . ASN E 1 219 ? 29.234 74.329 64.430 1.00 27.37 219 ASN G N 1
ATOM 9089 C CA . ASN E 1 219 ? 28.813 73.813 63.141 1.00 25.01 219 ASN G CA 1
ATOM 9090 C C . ASN E 1 219 ? 29.302 74.599 61.874 1.00 26.83 219 ASN G C 1
ATOM 9091 O O . ASN E 1 219 ? 29.073 74.157 60.739 1.00 30.62 219 ASN G O 1
ATOM 9096 N N . ALA E 1 220 ? 30.070 75.680 62.048 1.00 22.12 220 ALA G N 1
ATOM 9097 C CA . ALA E 1 220 ? 30.472 76.486 60.896 1.00 18.79 220 ALA G CA 1
ATOM 9098 C C . ALA E 1 220 ? 31.348 75.866 59.823 1.00 17.79 220 ALA G C 1
ATOM 9099 O O . ALA E 1 220 ? 31.040 75.998 58.637 1.00 23.14 220 ALA G O 1
ATOM 9101 N N . ALA E 1 221 ? 32.435 75.203 60.206 1.00 16.87 221 ALA G N 1
ATOM 9102 C CA . ALA E 1 221 ? 33.343 74.583 59.218 1.00 13.40 221 ALA G CA 1
ATOM 9103 C C . ALA E 1 221 ? 32.640 73.526 58.364 1.00 9.60 221 ALA G C 1
ATOM 9104 O O . ALA E 1 221 ? 33.019 73.257 57.234 1.00 5.44 221 ALA G O 1
ATOM 9106 N N . ALA E 1 222 ? 31.583 72.966 58.932 1.00 10.72 222 ALA G N 1
ATOM 9107 C CA . ALA E 1 222 ? 30.771 71.971 58.267 1.00 11.25 222 ALA G CA 1
ATOM 9108 C C . ALA E 1 222 ? 30.137 72.662 57.082 1.00 14.17 222 ALA G C 1
ATOM 9109 O O . ALA E 1 222 ? 30.176 72.137 55.968 1.00 17.34 222 ALA G O 1
ATOM 9111 N N . TYR E 1 223 ? 29.533 73.833 57.330 1.00 12.22 223 TYR G N 1
ATOM 9112 C CA . TYR E 1 223 ? 28.908 74.602 56.261 1.00 9.86 223 TYR G CA 1
ATOM 9113 C C . TYR E 1 223 ? 29.851 75.253 55.253 1.00 8.50 223 TYR G C 1
ATOM 9114 O O . TYR E 1 223 ? 29.604 75.174 54.037 1.00 6.68 223 TYR G O 1
ATOM 9123 N N . PHE E 1 224 ? 30.900 75.920 55.740 1.00 4.75 224 PHE G N 1
ATOM 9124 C CA . PHE E 1 224 ? 31.842 76.584 54.848 1.00 7.58 224 PHE G CA 1
ATOM 9125 C C . PHE E 1 224 ? 32.651 75.590 54.037 1.00 10.88 224 PHE G C 1
ATOM 9126 O O . PHE E 1 224 ? 33.462 75.978 53.204 1.00 12.71 224 PHE G O 1
ATOM 9134 N N . ALA E 1 225 ? 32.496 74.310 54.354 1.00 12.26 225 ALA G N 1
ATOM 9135 C CA . ALA E 1 225 ? 33.160 73.233 53.619 1.00 13.34 225 ALA G CA 1
ATOM 9136 C C . ALA E 1 225 ? 32.458 72.951 52.252 1.00 16.45 225 ALA G C 1
ATOM 9137 O O . ALA E 1 225 ? 33.112 72.586 51.273 1.00 16.47 225 ALA G O 1
ATOM 9139 N N . GLN E 1 226 ? 31.124 73.099 52.206 1.00 14.39 226 GLN G N 1
ATOM 9140 C CA . GLN E 1 226 ? 30.352 72.897 50.988 1.00 9.88 226 GLN G CA 1
ATOM 9141 C C . GLN E 1 226 ? 30.751 73.909 49.912 1.00 11.16 226 GLN G C 1
ATOM 9142 O O . GLN E 1 226 ? 30.810 75.117 50.142 1.00 15.54 226 GLN G O 1
ATOM 9148 N N . PRO E 1 227 ? 30.934 73.447 48.687 1.00 7.94 227 PRO G N 1
ATOM 9149 C CA . PRO E 1 227 ? 31.325 74.411 47.655 1.00 6.53 227 PRO G CA 1
ATOM 9150 C C . PRO E 1 227 ? 30.334 75.518 47.265 1.00 6.50 227 PRO G C 1
ATOM 9151 O O . PRO E 1 227 ? 30.719 76.487 46.627 1.00 7.25 227 PRO G O 1
ATOM 9155 N N . ASP E 1 228 ? 29.065 75.396 47.610 1.00 6.61 228 ASP G N 1
ATOM 9156 C CA . ASP E 1 228 ? 28.137 76.444 47.196 1.00 8.46 228 ASP G CA 1
ATOM 9157 C C . ASP E 1 228 ? 27.675 77.397 48.260 1.00 9.52 228 ASP G C 1
ATOM 9158 O O . ASP E 1 228 ? 26.739 78.162 48.023 1.00 10.80 228 ASP G O 1
ATOM 9163 N N . ILE E 1 229 ? 28.261 77.268 49.450 1.00 7.62 229 ILE G N 1
ATOM 9164 C CA . ILE E 1 229 ? 27.963 78.123 50.594 1.00 5.51 229 ILE G CA 1
ATOM 9165 C C . ILE E 1 229 ? 29.156 79.091 50.681 1.00 8.16 229 ILE G C 1
ATOM 9166 O O . ILE E 1 229 ? 30.271 78.658 50.989 1.00 6.58 229 ILE G O 1
ATOM 9171 N N . ASP E 1 230 ? 28.933 80.364 50.289 1.00 9.59 230 ASP G N 1
ATOM 9172 C CA . ASP E 1 230 ? 29.951 81.449 50.249 1.00 2.00 230 ASP G CA 1
ATOM 9173 C C . ASP E 1 230 ? 30.115 82.368 51.473 1.00 3.48 230 ASP G C 1
ATOM 9174 O O . ASP E 1 230 ? 30.906 83.312 51.459 1.00 6.52 230 ASP G O 1
ATOM 9179 N N . GLY E 1 231 ? 29.435 82.035 52.560 1.00 2.56 231 GLY G N 1
ATOM 9180 C CA . GLY E 1 231 ? 29.540 82.805 53.763 1.00 2.00 231 GLY G CA 1
ATOM 9181 C C . GLY E 1 231 ? 28.311 82.464 54.555 1.00 2.00 231 GLY G C 1
ATOM 9182 O O . GLY E 1 231 ? 27.622 81.488 54.264 1.00 2.00 231 GLY G O 1
ATOM 9183 N N . ALA E 1 232 ? 27.974 83.357 55.478 1.00 6.35 232 ALA G N 1
ATOM 9184 C CA . ALA E 1 232 ? 26.823 83.220 56.370 1.00 3.38 232 ALA G CA 1
ATOM 9185 C C . ALA E 1 232 ? 26.235 84.593 56.727 1.00 4.69 232 ALA G C 1
ATOM 9186 O O . ALA E 1 232 ? 26.928 85.611 56.659 1.00 2.56 232 ALA G O 1
ATOM 9188 N N . LEU E 1 233 ? 24.945 84.618 57.045 1.00 2.77 233 LEU G N 1
ATOM 9189 C CA . LEU E 1 233 ? 24.292 85.832 57.521 1.00 3.13 233 LEU G CA 1
ATOM 9190 C C . LEU E 1 233 ? 23.989 85.385 58.933 1.00 3.41 233 LEU G C 1
ATOM 9191 O O . LEU E 1 233 ? 23.122 84.550 59.156 1.00 2.00 233 LEU G O 1
ATOM 9196 N N . VAL E 1 234 ? 24.797 85.839 59.877 1.00 6.34 234 VAL G N 1
ATOM 9197 C CA . VAL E 1 234 ? 24.645 85.421 61.273 1.00 6.84 234 VAL G CA 1
ATOM 9198 C C . VAL E 1 234 ? 23.721 86.255 62.170 1.00 7.75 234 VAL G C 1
ATOM 9199 O O . VAL E 1 234 ? 23.726 87.477 62.128 1.00 10.46 234 VAL G O 1
ATOM 9203 N N . GLY E 1 235 ? 23.030 85.590 63.083 1.00 9.82 235 GLY G N 1
ATOM 9204 C CA . GLY E 1 235 ? 22.122 86.285 63.973 1.00 2.72 235 GLY G CA 1
ATOM 9205 C C . GLY E 1 235 ? 22.726 86.398 65.342 1.00 5.58 235 GLY G C 1
ATOM 9206 O O . GLY E 1 235 ? 23.606 87.229 65.576 1.00 8.09 235 GLY G O 1
ATOM 9207 N N . GLY E 1 236 ? 22.241 85.527 66.230 1.00 7.70 236 GLY G N 1
ATOM 9208 C CA . GLY E 1 236 ? 22.655 85.446 67.631 1.00 4.09 236 GLY G CA 1
ATOM 9209 C C . GLY E 1 236 ? 24.135 85.362 67.885 1.00 8.56 236 GLY G C 1
ATOM 9210 O O . GLY E 1 236 ? 24.613 86.017 68.785 1.00 18.51 236 GLY G O 1
ATOM 9211 N N . ALA E 1 237 ? 24.876 84.581 67.105 1.00 13.11 237 ALA G N 1
ATOM 9212 C CA . ALA E 1 237 ? 26.321 84.460 67.300 1.00 8.96 237 ALA G CA 1
ATOM 9213 C C . ALA E 1 237 ? 27.047 85.735 66.932 1.00 10.64 237 ALA G C 1
ATOM 9214 O O . ALA E 1 237 ? 28.231 85.868 67.231 1.00 14.67 237 ALA G O 1
ATOM 9216 N N . ALA E 1 238 ? 26.326 86.667 66.295 1.00 12.82 238 ALA G N 1
ATOM 9217 C CA . ALA E 1 238 ? 26.857 87.983 65.876 1.00 11.00 238 ALA G CA 1
ATOM 9218 C C . ALA E 1 238 ? 27.060 88.892 67.080 1.00 11.66 238 ALA G C 1
ATOM 9219 O O . ALA E 1 238 ? 27.895 89.773 67.042 1.00 13.94 238 ALA G O 1
ATOM 9221 N N . LEU E 1 239 ? 26.284 88.666 68.141 1.00 13.48 239 LEU G N 1
ATOM 9222 C CA . LEU E 1 239 ? 26.317 89.471 69.354 1.00 9.93 239 LEU G CA 1
ATOM 9223 C C . LEU E 1 239 ? 27.495 89.300 70.267 1.00 11.01 239 LEU G C 1
ATOM 9224 O O . LEU E 1 239 ? 27.599 90.015 71.241 1.00 10.73 239 LEU G O 1
ATOM 9229 N N . ASP E 1 240 ? 28.374 88.355 69.956 1.00 12.36 240 ASP G N 1
ATOM 9230 C CA . ASP E 1 240 ? 29.566 88.089 70.746 1.00 11.49 240 ASP G CA 1
ATOM 9231 C C . ASP E 1 240 ? 30.814 88.160 69.843 1.00 10.09 240 ASP G C 1
ATOM 9232 O O . ASP E 1 240 ? 30.895 87.490 68.828 1.00 14.29 240 ASP G O 1
ATOM 9237 N N . ALA E 1 241 ? 31.809 88.937 70.217 1.00 10.75 241 ALA G N 1
ATOM 9238 C CA . ALA E 1 241 ? 33.002 89.032 69.389 1.00 11.44 241 ALA G CA 1
ATOM 9239 C C . ALA E 1 241 ? 33.767 87.719 69.225 1.00 11.77 241 ALA G C 1
ATOM 9240 O O . ALA E 1 241 ? 34.301 87.431 68.137 1.00 11.30 241 ALA G O 1
ATOM 9242 N N . LYS E 1 242 ? 33.824 86.914 70.287 1.00 14.27 242 LYS G N 1
ATOM 9243 C CA . LYS E 1 242 ? 34.563 85.641 70.218 1.00 10.82 242 LYS G CA 1
ATOM 9244 C C . LYS E 1 242 ? 33.879 84.602 69.357 1.00 7.36 242 LYS G C 1
ATOM 9245 O O . LYS E 1 242 ? 34.539 83.964 68.560 1.00 8.66 242 LYS G O 1
ATOM 9251 N N . SER E 1 243 ? 32.550 84.525 69.428 1.00 4.32 243 SER G N 1
ATOM 9252 C CA . SER E 1 243 ? 31.772 83.632 68.581 1.00 4.03 243 SER G CA 1
ATOM 9253 C C . SER E 1 243 ? 31.753 84.071 67.135 1.00 6.01 243 SER G C 1
ATOM 9254 O O . SER E 1 243 ? 31.875 83.244 66.249 1.00 12.22 243 SER G O 1
ATOM 9257 N N . PHE E 1 244 ? 31.458 85.346 66.882 1.00 6.99 244 PHE G N 1
ATOM 9258 C CA . PHE E 1 244 ? 31.393 85.847 65.520 1.00 4.87 244 PHE G CA 1
ATOM 9259 C C . PHE E 1 244 ? 32.734 85.773 64.783 1.00 8.60 244 PHE G C 1
ATOM 9260 O O . PHE E 1 244 ? 32.754 85.484 63.580 1.00 13.51 244 PHE G O 1
ATOM 9268 N N . ALA E 1 245 ? 33.847 86.024 65.487 1.00 7.86 245 ALA G N 1
ATOM 9269 C CA . ALA E 1 245 ? 35.205 85.959 64.902 1.00 5.13 245 ALA G CA 1
ATOM 9270 C C . ALA E 1 245 ? 35.623 84.521 64.576 1.00 7.51 245 ALA G C 1
ATOM 9271 O O . ALA E 1 245 ? 36.394 84.279 63.639 1.00 7.72 245 ALA G O 1
ATOM 9273 N N . ALA E 1 246 ? 35.098 83.571 65.354 1.00 5.36 246 ALA G N 1
ATOM 9274 C CA . ALA E 1 246 ? 35.341 82.149 65.147 1.00 2.15 246 ALA G CA 1
ATOM 9275 C C . ALA E 1 246 ? 34.683 81.725 63.855 1.00 5.90 246 ALA G C 1
ATOM 9276 O O . ALA E 1 246 ? 35.295 81.028 63.056 1.00 14.48 246 ALA G O 1
ATOM 9278 N N . ILE E 1 247 ? 33.422 82.109 63.661 1.00 5.35 247 ILE G N 1
ATOM 9279 C CA . ILE E 1 247 ? 32.728 81.823 62.425 1.00 2.00 247 ILE G CA 1
ATOM 9280 C C . ILE E 1 247 ? 33.443 82.509 61.274 1.00 4.76 247 ILE G C 1
ATOM 9281 O O . ILE E 1 247 ? 33.614 81.903 60.232 1.00 7.29 247 ILE G O 1
ATOM 9286 N N . ALA E 1 248 ? 33.861 83.772 61.423 1.00 8.28 248 ALA G N 1
ATOM 9287 C CA . ALA E 1 248 ? 34.598 84.437 60.304 1.00 10.30 248 ALA G CA 1
ATOM 9288 C C . ALA E 1 248 ? 35.877 83.674 59.930 1.00 10.17 248 ALA G C 1
ATOM 9289 O O . ALA E 1 248 ? 36.128 83.438 58.755 1.00 13.57 248 ALA G O 1
ATOM 9291 N N . LYS E 1 249 ? 36.677 83.285 60.926 1.00 8.12 249 LYS G N 1
ATOM 9292 C CA . LYS E 1 249 ? 37.922 82.537 60.684 1.00 6.07 249 LYS G CA 1
ATOM 9293 C C . LYS E 1 249 ? 37.722 81.207 59.936 1.00 7.58 249 LYS G C 1
ATOM 9294 O O . LYS E 1 249 ? 38.409 80.927 58.937 1.00 13.50 249 LYS G O 1
ATOM 9300 N N . ALA E 1 250 ? 36.792 80.382 60.409 1.00 7.10 250 ALA G N 1
ATOM 9301 C CA . ALA E 1 250 ? 36.492 79.102 59.751 1.00 4.02 250 ALA G CA 1
ATOM 9302 C C . ALA E 1 250 ? 36.192 79.304 58.272 1.00 7.26 250 ALA G C 1
ATOM 9303 O O . ALA E 1 250 ? 36.578 78.482 57.451 1.00 15.97 250 ALA G O 1
ATOM 9305 N N . ALA E 1 251 ? 35.445 80.354 57.940 1.00 8.70 251 ALA G N 1
ATOM 9306 C CA . ALA E 1 251 ? 35.131 80.668 56.555 1.00 9.14 251 ALA G CA 1
ATOM 9307 C C . ALA E 1 251 ? 36.406 80.994 55.805 1.00 9.70 251 ALA G C 1
ATOM 9308 O O . ALA E 1 251 ? 36.577 80.544 54.671 1.00 15.49 251 ALA G O 1
ATOM 9310 N N . ALA E 1 252 ? 37.287 81.777 56.435 1.00 8.29 252 ALA G N 1
ATOM 9311 C CA . ALA E 1 252 ? 38.581 82.199 55.859 1.00 7.47 252 ALA G CA 1
ATOM 9312 C C . ALA E 1 252 ? 39.386 80.985 55.470 1.00 9.32 252 ALA G C 1
ATOM 9313 O O . ALA E 1 252 ? 39.784 80.837 54.318 1.00 11.17 252 ALA G O 1
ATOM 9315 N N . GLU E 1 253 ? 39.587 80.080 56.415 1.00 11.50 253 GLU G N 1
ATOM 9316 C CA . GLU E 1 253 ? 40.338 78.868 56.108 1.00 15.50 253 GLU G CA 1
ATOM 9317 C C . GLU E 1 253 ? 39.650 77.921 55.118 1.00 14.92 253 GLU G C 1
ATOM 9318 O O . GLU E 1 253 ? 40.278 77.463 54.175 1.00 20.00 253 GLU G O 1
ATOM 9324 N N . ALA E 1 254 ? 38.362 77.655 55.319 1.00 10.94 254 ALA G N 1
ATOM 9325 C CA . ALA E 1 254 ? 37.598 76.777 54.450 1.00 7.98 254 ALA G CA 1
ATOM 9326 C C . ALA E 1 254 ? 37.777 77.119 53.005 1.00 8.92 254 ALA G C 1
ATOM 9327 O O . ALA E 1 254 ? 37.892 76.259 52.164 1.00 16.06 254 ALA G O 1
ATOM 9329 N N . LYS E 1 255 ? 37.819 78.400 52.709 1.00 12.00 255 LYS G N 1
ATOM 9330 C CA . LYS E 1 255 ? 37.935 78.843 51.338 1.00 9.53 255 LYS G CA 1
ATOM 9331 C C . LYS E 1 255 ? 39.302 79.287 50.849 1.00 13.65 255 LYS G C 1
ATOM 9332 O O . LYS E 1 255 ? 39.407 79.846 49.758 1.00 16.34 255 LYS G O 1
ATOM 9338 N N .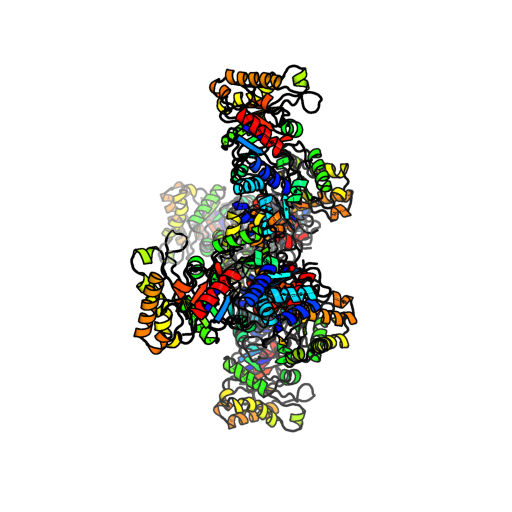 ALA E 1 256 ? 40.346 79.077 51.637 1.00 15.70 256 ALA G N 1
ATOM 9339 C CA . ALA E 1 256 ? 41.680 79.472 51.196 1.00 17.36 256 ALA G CA 1
ATOM 9340 C C . ALA E 1 256 ? 42.169 78.606 50.027 1.00 13.83 256 ALA G C 1
ATOM 9341 O O . ALA E 1 256 ? 43.026 79.061 49.272 0.00 20.00 256 ALA G O 1
ATOM 9344 N N . ARG F 1 2 ? -2.897 125.135 79.432 1.00 45.63 2 ARG H N 1
ATOM 9345 C CA . ARG F 1 2 ? -2.158 124.309 78.386 1.00 43.28 2 ARG H CA 1
ATOM 9346 C C . ARG F 1 2 ? -0.946 125.007 77.738 1.00 41.52 2 ARG H C 1
ATOM 9347 O O . ARG F 1 2 ? -1.102 125.864 76.854 1.00 41.42 2 ARG H O 1
ATOM 9355 N N . HIS F 1 3 ? 0.250 124.580 78.148 1.00 37.91 3 HIS H N 1
ATOM 9356 C CA . HIS F 1 3 ? 1.517 125.102 77.642 1.00 32.30 3 HIS H CA 1
ATOM 9357 C C . HIS F 1 3 ? 1.684 124.701 76.168 1.00 28.41 3 HIS H C 1
ATOM 9358 O O . HIS F 1 3 ? 1.714 123.511 75.843 1.00 31.02 3 HIS H O 1
ATOM 9365 N N . PRO F 1 4 ? 1.814 125.677 75.260 1.00 23.33 4 PRO H N 1
ATOM 9366 C CA . PRO F 1 4 ? 1.972 125.317 73.845 1.00 20.19 4 PRO H CA 1
ATOM 9367 C C . PRO F 1 4 ? 3.215 124.463 73.611 1.00 20.59 4 PRO H C 1
ATOM 9368 O O . PRO F 1 4 ? 4.200 124.596 74.350 1.00 22.87 4 PRO H O 1
ATOM 9372 N N . VAL F 1 5 ? 3.139 123.572 72.612 1.00 17.48 5 VAL H N 1
ATOM 9373 C CA . VAL F 1 5 ? 4.226 122.672 72.219 1.00 11.17 5 VAL H CA 1
ATOM 9374 C C . VAL F 1 5 ? 4.335 122.772 70.726 1.00 10.58 5 VAL H C 1
ATOM 9375 O O . VAL F 1 5 ? 3.329 122.595 70.055 1.00 13.15 5 VAL H O 1
ATOM 9379 N N . VAL F 1 6 ? 5.509 123.122 70.199 1.00 10.33 6 VAL H N 1
ATOM 9380 C CA . VAL F 1 6 ? 5.712 123.191 68.736 1.00 13.77 6 VAL H CA 1
ATOM 9381 C C . VAL F 1 6 ? 6.767 122.159 68.334 1.00 19.61 6 VAL H C 1
ATOM 9382 O O . VAL F 1 6 ? 7.929 122.259 68.768 1.00 21.22 6 VAL H O 1
ATOM 9386 N N . MET F 1 7 ? 6.369 121.198 67.489 1.00 18.81 7 MET H N 1
ATOM 9387 C CA . MET F 1 7 ? 7.278 120.161 67.022 1.00 13.60 7 MET H CA 1
ATOM 9388 C C . MET F 1 7 ? 7.589 120.211 65.547 1.00 14.41 7 MET H C 1
ATOM 9389 O O . MET F 1 7 ? 6.733 120.492 64.704 1.00 10.99 7 MET H O 1
ATOM 9394 N N . GLY F 1 8 ? 8.858 119.964 65.257 1.00 13.84 8 GLY H N 1
ATOM 9395 C CA . GLY F 1 8 ? 9.315 119.951 63.894 1.00 17.03 8 GLY H CA 1
ATOM 9396 C C . GLY F 1 8 ? 9.497 118.526 63.407 1.00 17.71 8 GLY H C 1
ATOM 9397 O O . GLY F 1 8 ? 10.287 117.761 63.965 1.00 19.08 8 GLY H O 1
ATOM 9398 N N . ASN F 1 9 ? 8.730 118.155 62.392 1.00 14.14 9 ASN H N 1
ATOM 9399 C CA . ASN F 1 9 ? 8.832 116.836 61.819 1.00 14.78 9 ASN H CA 1
ATOM 9400 C C . ASN F 1 9 ? 9.715 117.031 60.584 1.00 14.93 9 ASN H C 1
ATOM 9401 O O . ASN F 1 9 ? 9.252 117.572 59.575 1.00 18.40 9 ASN H O 1
ATOM 9406 N N . TRP F 1 10 ? 10.994 116.639 60.665 1.00 13.33 10 TRP H N 1
ATOM 9407 C CA . TRP F 1 10 ? 11.923 116.807 59.530 1.00 10.20 10 TRP H CA 1
ATOM 9408 C C . TRP F 1 10 ? 11.713 115.825 58.403 1.00 12.22 10 TRP H C 1
ATOM 9409 O O . TRP F 1 10 ? 12.216 116.028 57.303 1.00 10.30 10 TRP H O 1
ATOM 9420 N N . LYS F 1 11 ? 11.001 114.742 58.702 1.00 13.66 11 LYS H N 1
ATOM 9421 C CA . LYS F 1 11 ? 10.706 113.690 57.732 1.00 13.13 11 LYS H CA 1
ATOM 9422 C C . LYS F 1 11 ? 11.942 112.991 57.180 1.00 12.88 11 LYS H C 1
ATOM 9423 O O . LYS F 1 11 ? 12.777 112.542 57.949 1.00 17.97 11 LYS H O 1
ATOM 9429 N N . LEU F 1 12 ? 12.052 112.893 55.862 1.00 12.01 12 LEU H N 1
ATOM 9430 C CA . LEU F 1 12 ? 13.171 112.221 55.214 1.00 10.45 12 LEU H CA 1
ATOM 9431 C C . LEU F 1 12 ? 14.114 113.238 54.646 1.00 12.50 12 LEU H C 1
ATOM 9432 O O . LEU F 1 12 ? 14.330 113.299 53.417 1.00 13.04 12 LEU H O 1
ATOM 9437 N N . ASN F 1 13 ? 14.671 114.032 55.559 1.00 11.80 13 ASN H N 1
ATOM 9438 C CA . ASN F 1 13 ? 15.583 115.117 55.229 1.00 8.29 13 ASN H CA 1
ATOM 9439 C C . ASN F 1 13 ? 16.576 115.192 56.318 1.00 7.26 13 ASN H C 1
ATOM 9440 O O . ASN F 1 13 ? 16.217 115.285 57.493 1.00 5.02 13 ASN H O 1
ATOM 9445 N N . GLY F 1 14 ? 17.832 115.227 55.925 1.00 6.20 14 GLY H N 1
ATOM 9446 C CA . GLY F 1 14 ? 18.869 115.329 56.909 1.00 8.39 14 GLY H CA 1
ATOM 9447 C C . GLY F 1 14 ? 20.149 114.954 56.220 1.00 12.90 14 GLY H C 1
ATOM 9448 O O . GLY F 1 14 ? 20.134 114.283 55.185 1.00 15.26 14 GLY H O 1
ATOM 9449 N N . SER F 1 15 ? 21.246 115.455 56.771 1.00 12.51 15 SER H N 1
ATOM 9450 C CA . SER F 1 15 ? 22.587 115.181 56.293 1.00 11.18 15 SER H CA 1
ATOM 9451 C C . SER F 1 15 ? 23.468 115.543 57.479 1.00 11.88 15 SER H C 1
ATOM 9452 O O . SER F 1 15 ? 22.986 116.137 58.459 1.00 10.10 15 SER H O 1
ATOM 9455 N N . LYS F 1 16 ? 24.743 115.188 57.419 1.00 12.40 16 LYS H N 1
ATOM 9456 C CA . LYS F 1 16 ? 25.603 115.505 58.539 1.00 11.91 16 LYS H CA 1
ATOM 9457 C C . LYS F 1 16 ? 25.851 116.981 58.685 1.00 15.35 16 LYS H C 1
ATOM 9458 O O . LYS F 1 16 ? 25.948 117.453 59.804 1.00 17.21 16 LYS H O 1
ATOM 9464 N N . GLU F 1 17 ? 25.971 117.718 57.581 1.00 20.69 17 GLU H N 1
ATOM 9465 C CA . GLU F 1 17 ? 26.207 119.170 57.665 1.00 24.03 17 GLU H CA 1
ATOM 9466 C C . GLU F 1 17 ? 24.945 119.905 58.113 1.00 22.70 17 GLU H C 1
ATOM 9467 O O . GLU F 1 17 ? 24.947 120.646 59.124 1.00 21.03 17 GLU H O 1
ATOM 9473 N N . MET F 1 18 ? 23.851 119.645 57.400 1.00 18.12 18 MET H N 1
ATOM 9474 C CA . MET F 1 18 ? 22.579 120.251 57.735 1.00 15.73 18 MET H CA 1
ATOM 9475 C C . MET F 1 18 ? 22.151 120.079 59.202 1.00 15.04 18 MET H C 1
ATOM 9476 O O . MET F 1 18 ? 21.738 121.027 59.851 1.00 19.72 18 MET H O 1
ATOM 9481 N N . VAL F 1 19 ? 22.163 118.856 59.701 1.00 12.37 19 VAL H N 1
ATOM 9482 C CA . VAL F 1 19 ? 21.733 118.624 61.064 1.00 11.37 19 VAL H CA 1
ATOM 9483 C C . VAL F 1 19 ? 22.439 119.536 62.028 1.00 13.81 19 VAL H C 1
ATOM 9484 O O . VAL F 1 19 ? 21.807 120.148 62.881 1.00 19.69 19 VAL H O 1
ATOM 9488 N N . VAL F 1 20 ? 23.743 119.686 61.863 1.00 15.13 20 VAL H N 1
ATOM 9489 C CA . VAL F 1 20 ? 24.495 120.527 62.773 1.00 17.25 20 VAL H CA 1
ATOM 9490 C C . VAL F 1 20 ? 24.155 121.985 62.557 1.00 18.44 20 VAL H C 1
ATOM 9491 O O . VAL F 1 20 ? 23.918 122.724 63.524 1.00 17.01 20 VAL H O 1
ATOM 9495 N N . ASP F 1 21 ? 24.177 122.417 61.300 1.00 16.78 21 ASP H N 1
ATOM 9496 C CA . ASP F 1 21 ? 23.829 123.799 61.018 1.00 20.42 21 ASP H CA 1
ATOM 9497 C C . ASP F 1 21 ? 22.460 124.136 61.630 1.00 20.07 21 ASP H C 1
ATOM 9498 O O . ASP F 1 21 ? 22.356 124.919 62.581 1.00 24.01 21 ASP H O 1
ATOM 9503 N N . LEU F 1 22 ? 21.428 123.470 61.128 1.00 16.49 22 LEU H N 1
ATOM 9504 C CA . LEU F 1 22 ? 20.066 123.697 61.552 1.00 14.66 22 LEU H CA 1
ATOM 9505 C C . LEU F 1 22 ? 19.869 123.744 63.042 1.00 16.43 22 LEU H C 1
ATOM 9506 O O . LEU F 1 22 ? 19.300 124.696 63.543 1.00 19.26 22 LEU H O 1
ATOM 9511 N N . LEU F 1 23 ? 20.393 122.760 63.760 1.00 18.90 23 LEU H N 1
ATOM 9512 C CA . LEU F 1 23 ? 20.230 122.717 65.209 1.00 21.95 23 LEU H CA 1
ATOM 9513 C C . LEU F 1 23 ? 20.958 123.849 65.908 1.00 23.66 23 LEU H C 1
ATOM 9514 O O . LEU F 1 23 ? 20.590 124.215 67.018 1.00 27.91 23 LEU H O 1
ATOM 9519 N N . ASN F 1 24 ? 22.044 124.336 65.315 1.00 23.51 24 ASN H N 1
ATOM 9520 C CA . ASN F 1 24 ? 22.777 125.438 65.927 1.00 25.39 24 ASN H CA 1
ATOM 9521 C C . ASN F 1 24 ? 22.026 126.733 65.647 1.00 25.65 24 ASN H C 1
ATOM 9522 O O . ASN F 1 24 ? 21.788 127.535 66.554 1.00 23.06 24 ASN H O 1
ATOM 9527 N N . GLY F 1 25 ? 21.637 126.914 64.389 1.00 25.51 25 GLY H N 1
ATOM 9528 C CA . GLY F 1 25 ? 20.841 128.068 64.035 1.00 27.32 25 GLY H CA 1
ATOM 9529 C C . GLY F 1 25 ? 19.628 128.063 64.948 1.00 27.35 25 GLY H C 1
ATOM 9530 O O . GLY F 1 25 ? 19.402 128.993 65.694 1.00 32.95 25 GLY H O 1
ATOM 9531 N N . LEU F 1 26 ? 18.893 126.970 64.955 1.00 25.71 26 LEU H N 1
ATOM 9532 C CA . LEU F 1 26 ? 17.735 126.861 65.803 1.00 23.58 26 LEU H CA 1
ATOM 9533 C C . LEU F 1 26 ? 18.007 127.292 67.231 1.00 22.46 26 LEU H C 1
ATOM 9534 O O . LEU F 1 26 ? 17.224 128.009 67.828 1.00 24.46 26 LEU H O 1
ATOM 9539 N N . ASN F 1 27 ? 19.116 126.863 67.793 1.00 23.62 27 ASN H N 1
ATOM 9540 C CA . ASN F 1 27 ? 19.391 127.201 69.174 1.00 28.31 27 ASN H CA 1
ATOM 9541 C C . ASN F 1 27 ? 19.610 128.704 69.344 1.00 31.69 27 ASN H C 1
ATOM 9542 O O . ASN F 1 27 ? 19.222 129.315 70.354 1.00 31.86 27 ASN H O 1
ATOM 9547 N N . ALA F 1 28 ? 20.271 129.290 68.358 1.00 32.09 28 ALA H N 1
ATOM 9548 C CA . ALA F 1 28 ? 20.543 130.713 68.372 1.00 32.95 28 ALA H CA 1
ATOM 9549 C C . ALA F 1 28 ? 19.209 131.468 68.424 1.00 34.22 28 ALA H C 1
ATOM 9550 O O . ALA F 1 28 ? 18.917 132.146 69.415 1.00 35.46 28 ALA H O 1
ATOM 9552 N N . GLU F 1 29 ? 18.392 131.284 67.382 1.00 32.91 29 GLU H N 1
ATOM 9553 C CA . GLU F 1 29 ? 17.098 131.936 67.251 1.00 32.87 29 GLU H CA 1
ATOM 9554 C C . GLU F 1 29 ? 16.251 131.799 68.481 1.00 31.75 29 GLU H C 1
ATOM 9555 O O . GLU F 1 29 ? 15.663 132.743 68.958 1.00 33.96 29 GLU H O 1
ATOM 9561 N N . LEU F 1 30 ? 16.231 130.622 69.042 1.00 36.13 30 LEU H N 1
ATOM 9562 C CA . LEU F 1 30 ? 15.396 130.430 70.197 1.00 39.08 30 LEU H CA 1
ATOM 9563 C C . LEU F 1 30 ? 16.090 130.770 71.498 1.00 41.24 30 LEU H C 1
ATOM 9564 O O . LEU F 1 30 ? 15.581 130.475 72.574 1.00 43.30 30 LEU H O 1
ATOM 9569 N N . GLU F 1 31 ? 17.235 131.429 71.415 1.00 44.86 31 GLU H N 1
ATOM 9570 C CA . GLU F 1 31 ? 17.958 131.787 72.631 1.00 48.91 31 GLU H CA 1
ATOM 9571 C C . GLU F 1 31 ? 17.019 132.598 73.555 1.00 48.09 31 GLU H C 1
ATOM 9572 O O . GLU F 1 31 ? 16.506 133.677 73.176 1.00 46.09 31 GLU H O 1
ATOM 9578 N N . GLY F 1 32 ? 16.714 131.997 74.709 1.00 46.53 32 GLY H N 1
ATOM 9579 C CA . GLY F 1 32 ? 15.832 132.606 75.694 1.00 46.27 32 GLY H CA 1
ATOM 9580 C C . GLY F 1 32 ? 14.444 132.987 75.177 1.00 47.64 32 GLY H C 1
ATOM 9581 O O . GLY F 1 32 ? 13.962 134.104 75.440 1.00 48.10 32 GLY H O 1
ATOM 9582 N N . VAL F 1 33 ? 13.796 132.068 74.454 1.00 43.88 33 VAL H N 1
ATOM 9583 C CA . VAL F 1 33 ? 12.470 132.322 73.897 1.00 40.02 33 VAL H CA 1
ATOM 9584 C C . VAL F 1 33 ? 11.412 131.536 74.651 1.00 40.38 33 VAL H C 1
ATOM 9585 O O . VAL F 1 33 ? 10.544 130.902 74.049 1.00 44.04 33 VAL H O 1
ATOM 9589 N N . THR F 1 34 ? 11.482 131.643 75.977 1.00 38.08 34 THR H N 1
ATOM 9590 C CA . THR F 1 34 ? 10.586 131.006 76.956 1.00 39.47 34 THR H CA 1
ATOM 9591 C C . THR F 1 34 ? 9.107 130.991 76.575 1.00 39.47 34 THR H C 1
ATOM 9592 O O . THR F 1 34 ? 8.655 131.864 75.821 1.00 41.56 34 THR H O 1
ATOM 9596 N N . GLY F 1 35 ? 8.345 130.033 77.119 1.00 37.93 35 GLY H N 1
ATOM 9597 C CA . GLY F 1 35 ? 6.912 129.974 76.826 1.00 35.83 35 GLY H CA 1
ATOM 9598 C C . GLY F 1 35 ? 6.332 128.805 76.040 1.00 35.95 35 GLY H C 1
ATOM 9599 O O . GLY F 1 35 ? 5.140 128.480 76.158 1.00 36.24 35 GLY H O 1
ATOM 9600 N N . VAL F 1 36 ? 7.167 128.200 75.208 1.00 33.05 36 VAL H N 1
ATOM 9601 C CA . VAL F 1 36 ? 6.773 127.077 74.389 1.00 30.15 36 VAL H CA 1
ATOM 9602 C C . VAL F 1 36 ? 7.734 125.952 74.653 1.00 31.09 36 VAL H C 1
ATOM 9603 O O . VAL F 1 36 ? 8.796 126.154 75.239 1.00 35.03 36 VAL H O 1
ATOM 9607 N N . ASP F 1 37 ? 7.353 124.764 74.196 1.00 28.95 37 ASP H N 1
ATOM 9608 C CA . ASP F 1 37 ? 8.192 123.578 74.253 1.00 20.09 37 ASP H CA 1
ATOM 9609 C C . ASP F 1 37 ? 8.536 123.325 72.778 1.00 18.73 37 ASP H C 1
ATOM 9610 O O . ASP F 1 37 ? 7.635 123.154 71.958 1.00 19.47 37 ASP H O 1
ATOM 9615 N N . VAL F 1 38 ? 9.811 123.400 72.413 1.00 15.88 38 VAL H N 1
ATOM 9616 C CA . VAL F 1 38 ? 10.193 123.158 71.036 1.00 15.25 38 VAL H CA 1
ATOM 9617 C C . VAL F 1 38 ? 10.829 121.777 70.890 1.00 17.18 38 VAL H C 1
ATOM 9618 O O . VAL F 1 38 ? 11.741 121.423 71.626 1.00 19.26 38 VAL H O 1
ATOM 9622 N N . ALA F 1 39 ? 10.328 120.983 69.951 1.00 16.99 39 ALA H N 1
ATOM 9623 C CA . ALA F 1 39 ? 10.873 119.648 69.751 1.00 13.75 39 ALA H CA 1
ATOM 9624 C C . ALA F 1 39 ? 11.226 119.369 68.306 1.00 13.09 39 ALA H C 1
ATOM 9625 O O . ALA F 1 39 ? 10.677 119.975 67.397 1.00 10.73 39 ALA H O 1
ATOM 9627 N N . VAL F 1 40 ? 12.283 118.578 68.115 1.00 17.84 40 VAL H N 1
ATOM 9628 C CA . VAL F 1 40 ? 12.692 118.157 66.772 1.00 17.17 40 VAL H CA 1
ATOM 9629 C C . VAL F 1 40 ? 12.632 116.612 66.610 1.00 16.86 40 VAL H C 1
ATOM 9630 O O . VAL F 1 40 ? 12.825 115.838 67.575 1.00 16.61 40 VAL H O 1
ATOM 9634 N N . ALA F 1 41 ? 12.245 116.188 65.411 1.00 10.52 41 ALA H N 1
ATOM 9635 C CA . ALA F 1 41 ? 12.120 114.785 65.088 1.00 7.18 41 ALA H CA 1
ATOM 9636 C C . ALA F 1 41 ? 12.946 114.497 63.860 1.00 7.50 41 ALA H C 1
ATOM 9637 O O . ALA F 1 41 ? 12.465 114.641 62.740 1.00 11.66 41 ALA H O 1
ATOM 9639 N N . PRO F 1 42 ? 14.219 114.154 64.030 1.00 7.06 42 PRO H N 1
ATOM 9640 C CA . PRO F 1 42 ? 15.032 113.865 62.855 1.00 8.09 42 PRO H CA 1
ATOM 9641 C C . PRO F 1 42 ? 14.983 112.365 62.444 1.00 8.08 42 PRO H C 1
ATOM 9642 O O . PRO F 1 42 ? 14.461 111.521 63.179 1.00 6.82 42 PRO H O 1
ATOM 9646 N N . PRO F 1 43 ? 15.436 112.041 61.222 1.00 7.78 43 PRO H N 1
ATOM 9647 C CA . PRO F 1 43 ? 15.433 110.637 60.790 1.00 9.09 43 PRO H CA 1
ATOM 9648 C C . PRO F 1 43 ? 16.232 109.809 61.840 1.00 8.62 43 PRO H C 1
ATOM 9649 O O . PRO F 1 43 ? 17.167 110.313 62.430 1.00 13.01 43 PRO H O 1
ATOM 9653 N N . ALA F 1 44 ? 15.851 108.564 62.102 1.00 8.82 44 ALA H N 1
ATOM 9654 C CA . ALA F 1 44 ? 16.566 107.743 63.083 1.00 2.99 44 ALA H CA 1
ATOM 9655 C C . ALA F 1 44 ? 18.066 107.764 62.887 1.00 2.00 44 ALA H C 1
ATOM 9656 O O . ALA F 1 44 ? 18.815 107.814 63.858 1.00 2.00 44 ALA H O 1
ATOM 9658 N N . LEU F 1 45 ? 18.534 107.717 61.651 1.00 2.00 45 LEU H N 1
ATOM 9659 C CA . LEU F 1 45 ? 19.976 107.759 61.478 1.00 5.02 45 LEU H CA 1
ATOM 9660 C C . LEU F 1 45 ? 20.649 108.956 62.163 1.00 9.51 45 LEU H C 1
ATOM 9661 O O . LEU F 1 45 ? 21.812 108.816 62.561 1.00 14.47 45 LEU H O 1
ATOM 9666 N N . PHE F 1 46 ? 19.927 110.094 62.340 1.00 7.76 46 PHE H N 1
ATOM 9667 C CA . PHE F 1 46 ? 20.484 111.320 62.967 1.00 2.00 46 PHE H CA 1
ATOM 9668 C C . PHE F 1 46 ? 20.132 111.655 64.423 1.00 5.09 46 PHE H C 1
ATOM 9669 O O . PHE F 1 46 ? 20.452 112.747 64.920 1.00 4.96 46 PHE H O 1
ATOM 9677 N N . VAL F 1 47 ? 19.536 110.710 65.144 1.00 6.53 47 VAL H N 1
ATOM 9678 C CA . VAL F 1 47 ? 19.209 110.933 66.546 1.00 3.61 47 VAL H CA 1
ATOM 9679 C C . VAL F 1 47 ? 20.483 111.042 67.359 1.00 5.38 47 VAL H C 1
ATOM 9680 O O . VAL F 1 47 ? 20.555 111.852 68.278 1.00 10.53 47 VAL H O 1
ATOM 9684 N N . ASP F 1 48 ? 21.500 110.248 67.029 1.00 6.93 48 ASP H N 1
ATOM 9685 C CA . ASP F 1 48 ? 22.770 110.315 67.765 1.00 7.18 48 ASP H CA 1
ATOM 9686 C C . ASP F 1 48 ? 23.343 111.723 67.640 1.00 8.89 48 ASP H C 1
ATOM 9687 O O . ASP F 1 48 ? 23.608 112.331 68.677 1.00 10.25 48 ASP H O 1
ATOM 9692 N N . LEU F 1 49 ? 23.518 112.222 66.391 1.00 10.34 49 LEU H N 1
ATOM 9693 C CA . LEU F 1 49 ? 24.043 113.583 66.095 1.00 9.02 49 LEU H CA 1
ATOM 9694 C C . LEU F 1 49 ? 23.253 114.685 66.768 1.00 13.87 49 LEU H C 1
ATOM 9695 O O . LEU F 1 49 ? 23.838 115.605 67.329 1.00 17.69 49 LEU H O 1
ATOM 9700 N N . ALA F 1 50 ? 21.927 114.628 66.630 1.00 12.23 50 ALA H N 1
ATOM 9701 C CA . ALA F 1 50 ? 21.043 115.599 67.227 1.00 7.84 50 ALA H CA 1
ATOM 9702 C C . ALA F 1 50 ? 21.364 115.659 68.686 1.00 8.87 50 ALA H C 1
ATOM 9703 O O . ALA F 1 50 ? 21.710 116.701 69.182 1.00 13.49 50 ALA H O 1
ATOM 9705 N N . GLU F 1 51 ? 21.356 114.531 69.373 1.00 13.18 51 GLU H N 1
ATOM 9706 C CA . GLU F 1 51 ? 21.653 114.563 70.798 1.00 14.58 51 GLU H CA 1
ATOM 9707 C C . GLU F 1 51 ? 22.968 115.231 71.130 1.00 15.55 51 GLU H C 1
ATOM 9708 O O . GLU F 1 51 ? 23.036 116.034 72.024 1.00 20.65 51 GLU H O 1
ATOM 9714 N N . ARG F 1 52 ? 24.026 114.852 70.440 1.00 16.22 52 ARG H N 1
ATOM 9715 C CA . ARG F 1 52 ? 25.351 115.403 70.676 1.00 15.14 52 ARG H CA 1
ATOM 9716 C C . ARG F 1 52 ? 25.436 116.925 70.424 1.00 19.05 52 ARG H C 1
ATOM 9717 O O . ARG F 1 52 ? 26.075 117.679 71.164 1.00 22.32 52 ARG H O 1
ATOM 9725 N N . THR F 1 53 ? 24.819 117.361 69.346 1.00 18.17 53 THR H N 1
ATOM 9726 C CA . THR F 1 53 ? 24.801 118.761 68.995 1.00 17.91 53 THR H CA 1
ATOM 9727 C C . THR F 1 53 ? 24.044 119.589 70.045 1.00 21.59 53 THR H C 1
ATOM 9728 O O . THR F 1 53 ? 24.536 120.618 70.494 1.00 28.54 53 THR H O 1
ATOM 9732 N N . LEU F 1 54 ? 22.847 119.156 70.419 1.00 20.65 54 LEU H N 1
ATOM 9733 C CA . LEU F 1 54 ? 22.053 119.873 71.401 1.00 22.81 54 LEU H CA 1
ATOM 9734 C C . LEU F 1 54 ? 22.749 119.876 72.744 1.00 26.09 54 LEU H C 1
ATOM 9735 O O . LEU F 1 54 ? 22.831 120.918 73.382 1.00 29.87 54 LEU H O 1
ATOM 9740 N N . THR F 1 55 ? 23.273 118.726 73.163 1.00 26.44 55 THR H N 1
ATOM 9741 C CA . THR F 1 55 ? 23.967 118.644 74.438 1.00 28.67 55 THR H CA 1
ATOM 9742 C C . THR F 1 55 ? 25.183 119.568 74.482 1.00 31.40 55 THR H C 1
ATOM 9743 O O . THR F 1 55 ? 25.398 120.242 75.481 1.00 33.64 55 THR H O 1
ATOM 9747 N N . GLU F 1 56 ? 25.972 119.628 73.418 1.00 33.09 56 GLU H N 1
ATOM 9748 C CA . GLU F 1 56 ? 27.096 120.555 73.441 1.00 37.37 56 GLU H CA 1
ATOM 9749 C C . GLU F 1 56 ? 26.459 121.922 73.664 1.00 38.21 56 GLU H C 1
ATOM 9750 O O . GLU F 1 56 ? 26.664 122.557 74.699 1.00 42.66 56 GLU H O 1
ATOM 9756 N N . ALA F 1 57 ? 25.591 122.311 72.738 1.00 35.37 57 ALA H N 1
ATOM 9757 C CA . ALA F 1 57 ? 24.894 123.581 72.808 1.00 31.95 57 ALA H CA 1
ATOM 9758 C C . ALA F 1 57 ? 24.181 123.849 74.149 1.00 30.67 57 ALA H C 1
ATOM 9759 O O . ALA F 1 57 ? 23.759 124.962 74.411 1.00 31.19 57 ALA H O 1
ATOM 9761 N N . GLY F 1 58 ? 24.061 122.850 75.014 1.00 29.51 58 GLY H N 1
ATOM 9762 C CA . GLY F 1 58 ? 23.347 123.066 76.262 1.00 27.42 58 GLY H CA 1
ATOM 9763 C C . GLY F 1 58 ? 21.893 123.476 76.008 1.00 28.58 58 GLY H C 1
ATOM 9764 O O . GLY F 1 58 ? 21.222 123.950 76.916 1.00 31.08 58 GLY H O 1
ATOM 9765 N N . SER F 1 59 ? 21.401 123.233 74.786 1.00 27.49 59 SER H N 1
ATOM 9766 C CA . SER F 1 59 ? 20.046 123.557 74.326 1.00 22.69 59 SER H CA 1
ATOM 9767 C C . SER F 1 59 ? 18.851 123.038 75.132 1.00 21.94 59 SER H C 1
ATOM 9768 O O . SER F 1 59 ? 18.977 122.128 75.929 1.00 26.45 59 SER H O 1
ATOM 9771 N N . ALA F 1 60 ? 17.675 123.615 74.912 1.00 21.79 60 ALA H N 1
ATOM 9772 C CA . ALA F 1 60 ? 16.477 123.192 75.646 1.00 20.61 60 ALA H CA 1
ATOM 9773 C C . ALA F 1 60 ? 15.460 122.506 74.743 1.00 21.69 60 ALA H C 1
ATOM 9774 O O . ALA F 1 60 ? 14.363 122.124 75.199 1.00 21.64 60 ALA H O 1
ATOM 9776 N N . ILE F 1 61 ? 15.800 122.447 73.452 1.00 19.23 61 ILE H N 1
ATOM 9777 C CA . ILE F 1 61 ? 14.995 121.788 72.432 1.00 17.41 61 ILE H CA 1
ATOM 9778 C C . ILE F 1 61 ? 14.815 120.309 72.814 1.00 18.22 61 ILE H C 1
ATOM 9779 O O . ILE F 1 61 ? 15.745 119.670 73.314 1.00 17.22 61 ILE H O 1
ATOM 9784 N N . ILE F 1 62 ? 13.601 119.797 72.644 1.00 19.46 62 ILE H N 1
ATOM 9785 C CA . ILE F 1 62 ? 13.297 118.392 72.946 1.00 17.87 62 ILE H CA 1
ATOM 9786 C C . ILE F 1 62 ? 13.637 117.534 71.722 1.00 18.50 62 ILE H C 1
ATOM 9787 O O . ILE F 1 62 ? 13.539 117.988 70.556 1.00 17.87 62 ILE H O 1
ATOM 9792 N N . LEU F 1 63 ? 14.126 116.324 71.989 1.00 16.44 63 LEU H N 1
ATOM 9793 C CA . LEU F 1 63 ? 14.478 115.405 70.912 1.00 13.09 63 LEU H CA 1
ATOM 9794 C C . LEU F 1 63 ? 13.348 114.394 70.741 1.00 11.28 63 LEU H C 1
ATOM 9795 O O . LEU F 1 63 ? 12.808 113.868 71.711 1.00 10.55 63 LEU H O 1
ATOM 9800 N N . GLY F 1 64 ? 12.929 114.189 69.504 1.00 12.69 64 GLY H N 1
ATOM 9801 C CA . GLY F 1 64 ? 11.887 113.213 69.249 1.00 13.59 64 GLY H CA 1
ATOM 9802 C C . GLY F 1 64 ? 12.304 112.288 68.115 1.00 14.06 64 GLY H C 1
ATOM 9803 O O . GLY F 1 64 ? 13.456 112.310 67.678 1.00 15.82 64 GLY H O 1
ATOM 9804 N N . ALA F 1 65 ? 11.383 111.453 67.648 1.00 12.68 65 ALA H N 1
ATOM 9805 C CA . ALA F 1 65 ? 11.665 110.534 66.546 1.00 12.23 65 ALA H CA 1
ATOM 9806 C C . ALA F 1 65 ? 10.349 110.359 65.793 1.00 12.27 65 ALA H C 1
ATOM 9807 O O . ALA F 1 65 ? 9.275 110.616 66.350 1.00 11.63 65 ALA H O 1
ATOM 9809 N N . GLN F 1 66 ? 10.464 109.989 64.518 1.00 10.05 66 GLN H N 1
ATOM 9810 C CA . GLN F 1 66 ? 9.340 109.831 63.607 1.00 8.42 66 GLN H CA 1
ATOM 9811 C C . GLN F 1 66 ? 8.495 108.543 63.603 1.00 10.82 66 GLN H C 1
ATOM 9812 O O . GLN F 1 66 ? 7.655 108.399 62.722 1.00 10.95 66 GLN H O 1
ATOM 9818 N N . ASN F 1 67 ? 8.681 107.637 64.568 1.00 8.00 67 ASN H N 1
ATOM 9819 C CA . ASN F 1 67 ? 7.917 106.393 64.582 1.00 7.14 67 ASN H CA 1
ATOM 9820 C C . ASN F 1 67 ? 8.511 105.500 65.608 1.00 6.76 67 ASN H C 1
ATOM 9821 O O . ASN F 1 67 ? 9.548 105.808 66.146 1.00 10.40 67 ASN H O 1
ATOM 9826 N N . THR F 1 68 ? 7.835 104.393 65.881 1.00 6.40 68 THR H N 1
ATOM 9827 C CA . THR F 1 68 ? 8.336 103.382 66.795 1.00 6.35 68 THR H CA 1
ATOM 9828 C C . THR F 1 68 ? 7.769 102.052 66.357 1.00 10.51 68 THR H C 1
ATOM 9829 O O . THR F 1 68 ? 6.847 101.997 65.512 1.00 14.69 68 THR H O 1
ATOM 9833 N N . ASP F 1 69 ? 8.367 100.978 66.866 1.00 7.52 69 ASP H N 1
ATOM 9834 C CA . ASP F 1 69 ? 7.869 99.656 66.581 1.00 7.80 69 ASP H CA 1
ATOM 9835 C C . ASP F 1 69 ? 7.356 99.099 67.872 1.00 7.54 69 ASP H C 1
ATOM 9836 O O . ASP F 1 69 ? 7.297 99.832 68.847 1.00 14.08 69 ASP H O 1
ATOM 9841 N N . LEU F 1 70 ? 6.941 97.843 67.899 1.00 7.70 70 LEU H N 1
ATOM 9842 C CA . LEU F 1 70 ? 6.343 97.299 69.094 1.00 6.63 70 LEU H CA 1
ATOM 9843 C C . LEU F 1 70 ? 7.184 96.466 70.073 1.00 12.57 70 LEU H C 1
ATOM 9844 O O . LEU F 1 70 ? 6.633 95.804 70.961 1.00 16.36 70 LEU H O 1
ATOM 9849 N N . ASN F 1 71 ? 8.508 96.509 69.955 1.00 14.70 71 ASN H N 1
ATOM 9850 C CA . ASN F 1 71 ? 9.362 95.754 70.875 1.00 14.29 71 ASN H CA 1
ATOM 9851 C C . ASN F 1 71 ? 10.615 96.537 71.172 1.00 14.79 71 ASN H C 1
ATOM 9852 O O . ASN F 1 71 ? 11.085 97.319 70.339 1.00 10.28 71 ASN H O 1
ATOM 9857 N N . ASN F 1 72 ? 11.194 96.250 72.332 1.00 12.50 72 ASN H N 1
ATOM 9858 C CA . ASN F 1 72 ? 12.404 96.896 72.751 1.00 13.25 72 ASN H CA 1
ATOM 9859 C C . ASN F 1 72 ? 13.683 96.212 72.306 1.00 14.23 72 ASN H C 1
ATOM 9860 O O . ASN F 1 72 ? 14.727 96.863 72.133 1.00 10.57 72 ASN H O 1
ATOM 9865 N N . SER F 1 73 ? 13.606 94.902 72.128 1.00 12.13 73 SER H N 1
ATOM 9866 C CA . SER F 1 73 ? 14.765 94.132 71.696 1.00 16.85 73 SER H CA 1
ATOM 9867 C C . SER F 1 73 ? 14.318 92.765 71.245 1.00 15.31 73 SER H C 1
ATOM 9868 O O . SER F 1 73 ? 13.208 92.337 71.561 1.00 17.66 73 SER H O 1
ATOM 9871 N N . GLY F 1 74 ? 15.145 92.089 70.460 1.00 13.57 74 GLY H N 1
ATOM 9872 C CA . GLY F 1 74 ? 14.743 90.773 70.016 1.00 8.00 74 GLY H CA 1
ATOM 9873 C C . GLY F 1 74 ? 14.959 90.530 68.555 1.00 11.02 74 GLY H C 1
ATOM 9874 O O . GLY F 1 74 ? 15.653 91.289 67.870 1.00 10.65 74 GLY H O 1
ATOM 9875 N N . ALA F 1 75 ? 14.353 89.463 68.064 1.00 13.05 75 ALA H N 1
ATOM 9876 C CA . ALA F 1 75 ? 14.526 89.120 66.669 1.00 11.98 75 ALA H CA 1
ATOM 9877 C C . ALA F 1 75 ? 13.532 89.894 65.849 1.00 12.35 75 ALA H C 1
ATOM 9878 O O . ALA F 1 75 ? 12.518 89.339 65.405 1.00 15.11 75 ALA H O 1
ATOM 9880 N N . PHE F 1 76 ? 13.828 91.170 65.630 1.00 8.64 76 PHE H N 1
ATOM 9881 C CA . PHE F 1 76 ? 12.946 92.002 64.858 1.00 6.88 76 PHE H CA 1
ATOM 9882 C C . PHE F 1 76 ? 13.812 92.851 63.981 1.00 8.79 76 PHE H C 1
ATOM 9883 O O . PHE F 1 76 ? 14.101 94.020 64.277 1.00 11.90 76 PHE H O 1
ATOM 9891 N N . THR F 1 77 ? 14.262 92.224 62.904 1.00 6.03 77 THR H N 1
ATOM 9892 C CA . THR F 1 77 ? 15.144 92.875 61.971 1.00 6.52 77 THR H CA 1
ATOM 9893 C C . THR F 1 77 ? 14.514 94.125 61.391 1.00 11.50 77 THR H C 1
ATOM 9894 O O . THR F 1 77 ? 13.394 94.092 60.872 1.00 16.83 77 THR H O 1
ATOM 9898 N N . GLY F 1 78 ? 15.209 95.244 61.591 1.00 10.72 78 GLY H N 1
ATOM 9899 C CA . GLY F 1 78 ? 14.789 96.519 61.040 1.00 10.65 78 GLY H CA 1
ATOM 9900 C C . GLY F 1 78 ? 13.920 97.401 61.916 1.00 15.38 78 GLY H C 1
ATOM 9901 O O . GLY F 1 78 ? 13.673 98.542 61.533 1.00 13.02 78 GLY H O 1
ATOM 9902 N N . ASP F 1 79 ? 13.550 96.944 63.119 1.00 15.17 79 ASP H N 1
ATOM 9903 C CA . ASP F 1 79 ? 12.650 97.713 63.972 1.00 9.95 79 ASP H CA 1
ATOM 9904 C C . ASP F 1 79 ? 13.220 98.851 64.799 1.00 11.67 79 ASP H C 1
ATOM 9905 O O . ASP F 1 79 ? 14.430 98.931 65.057 1.00 12.13 79 ASP H O 1
ATOM 9910 N N . MET F 1 80 ? 12.301 99.736 65.188 1.00 14.51 80 MET H N 1
ATOM 9911 C CA . MET F 1 80 ? 12.552 100.915 66.012 1.00 17.48 80 MET H CA 1
ATOM 9912 C C . MET F 1 80 ? 12.139 100.599 67.434 1.00 15.32 80 MET H C 1
ATOM 9913 O O . MET F 1 80 ? 10.961 100.308 67.702 1.00 15.94 80 MET H O 1
ATOM 9918 N N . SER F 1 81 ? 13.102 100.694 68.347 1.00 11.21 81 SER H N 1
ATOM 9919 C CA . SER F 1 81 ? 12.882 100.387 69.757 1.00 9.66 81 SER H CA 1
ATOM 9920 C C . SER F 1 81 ? 12.823 101.585 70.720 1.00 14.01 81 SER H C 1
ATOM 9921 O O . SER F 1 81 ? 13.722 102.439 70.733 1.00 12.64 81 SER H O 1
ATOM 9924 N N . PRO F 1 82 ? 11.735 101.677 71.521 1.00 14.83 82 PRO H N 1
ATOM 9925 C CA . PRO F 1 82 ? 11.572 102.767 72.483 1.00 13.82 82 PRO H CA 1
ATOM 9926 C C . PRO F 1 82 ? 12.739 102.815 73.455 1.00 13.59 82 PRO H C 1
ATOM 9927 O O . PRO F 1 82 ? 13.242 103.887 73.789 1.00 14.12 82 PRO H O 1
ATOM 9931 N N . ALA F 1 83 ? 13.161 101.645 73.917 1.00 13.98 83 ALA H N 1
ATOM 9932 C CA . ALA F 1 83 ? 14.281 101.566 74.857 1.00 14.99 83 ALA H CA 1
ATOM 9933 C C . ALA F 1 83 ? 15.580 102.093 74.233 1.00 11.49 83 ALA H C 1
ATOM 9934 O O . ALA F 1 83 ? 16.384 102.701 74.924 1.00 12.60 83 ALA H O 1
ATOM 9936 N N . MET F 1 84 ? 15.777 101.870 72.933 1.00 9.41 84 MET H N 1
ATOM 9937 C CA . MET F 1 84 ? 16.969 102.372 72.269 1.00 10.02 84 MET H CA 1
ATOM 9938 C C . MET F 1 84 ? 16.906 103.894 72.082 1.00 11.03 84 MET H C 1
ATOM 9939 O O . MET F 1 84 ? 17.912 104.606 72.255 1.00 12.21 84 MET H O 1
ATOM 9944 N N . LEU F 1 85 ? 15.720 104.388 71.714 1.00 13.24 85 LEU H N 1
ATOM 9945 C CA . LEU F 1 85 ? 15.470 105.821 71.543 1.00 11.43 85 LEU H CA 1
ATOM 9946 C C . LEU F 1 85 ? 15.753 106.532 72.881 1.00 14.29 85 LEU H C 1
ATOM 9947 O O . LEU F 1 85 ? 16.346 107.594 72.887 1.00 17.53 85 LEU H O 1
ATOM 9952 N N . LYS F 1 86 ? 15.353 105.923 73.999 1.00 12.61 86 LYS H N 1
ATOM 9953 C CA . LYS F 1 86 ? 15.579 106.465 75.331 1.00 12.58 86 LYS H CA 1
ATOM 9954 C C . LYS F 1 86 ? 17.023 106.671 75.668 1.00 15.52 86 LYS H C 1
ATOM 9955 O O . LYS F 1 86 ? 17.342 107.489 76.516 1.00 22.87 86 LYS H O 1
ATOM 9961 N N . GLU F 1 87 ? 17.908 105.924 75.034 1.00 19.28 87 GLU H N 1
ATOM 9962 C CA . GLU F 1 87 ? 19.333 106.042 75.314 1.00 18.21 87 GLU H CA 1
ATOM 9963 C C . GLU F 1 87 ? 19.942 107.328 74.782 1.00 17.99 87 GLU H C 1
ATOM 9964 O O . GLU F 1 87 ? 21.069 107.668 75.137 1.00 20.08 87 GLU H O 1
ATOM 9970 N N . PHE F 1 88 ? 19.224 107.996 73.878 1.00 14.56 88 PHE H N 1
ATOM 9971 C CA . PHE F 1 88 ? 19.681 109.237 73.268 1.00 8.64 88 PHE H CA 1
ATOM 9972 C C . PHE F 1 88 ? 18.876 110.415 73.754 1.00 10.96 88 PHE H C 1
ATOM 9973 O O . PHE F 1 88 ? 18.997 111.497 73.205 1.00 13.63 88 PHE H O 1
ATOM 9981 N N . GLY F 1 89 ? 18.025 110.196 74.751 1.00 9.45 89 GLY H N 1
ATOM 9982 C CA . GLY F 1 89 ? 17.206 111.265 75.281 1.00 10.34 89 GLY H CA 1
ATOM 9983 C C . GLY F 1 89 ? 15.899 111.536 74.538 1.00 15.61 89 GLY H C 1
ATOM 9984 O O . GLY F 1 89 ? 15.115 112.332 75.033 1.00 21.39 89 GLY H O 1
ATOM 9985 N N . ALA F 1 90 ? 15.653 110.920 73.375 1.00 13.06 90 ALA H N 1
ATOM 9986 C CA . ALA F 1 90 ? 14.412 111.130 72.618 1.00 11.61 90 ALA H CA 1
ATOM 9987 C C . ALA F 1 90 ? 13.208 110.851 73.531 1.00 14.54 90 ALA H C 1
ATOM 9988 O O . ALA F 1 90 ? 13.324 110.066 74.471 1.00 23.71 90 ALA H O 1
ATOM 9990 N N . THR F 1 91 ? 12.072 111.508 73.327 1.00 10.82 91 THR H N 1
ATOM 9991 C CA . THR F 1 91 ? 10.934 111.250 74.209 1.00 9.43 91 THR H CA 1
ATOM 9992 C C . THR F 1 91 ? 9.590 111.508 73.590 1.00 10.51 91 THR H C 1
ATOM 9993 O O . THR F 1 91 ? 8.575 111.168 74.177 1.00 10.81 91 THR H O 1
ATOM 9997 N N . HIS F 1 92 ? 9.599 112.226 72.475 1.00 8.86 92 HIS H N 1
ATOM 9998 C CA . HIS F 1 92 ? 8.397 112.592 71.766 1.00 12.88 92 HIS H CA 1
ATOM 9999 C C . HIS F 1 92 ? 8.412 111.839 70.468 1.00 15.38 92 HIS H C 1
ATOM 10000 O O . HIS F 1 92 ? 9.197 112.177 69.575 1.00 18.53 92 HIS H O 1
ATOM 10007 N N . ILE F 1 93 ? 7.520 110.845 70.342 1.00 14.53 93 ILE H N 1
ATOM 10008 C CA . ILE F 1 93 ? 7.493 109.986 69.161 1.00 9.17 93 ILE H CA 1
ATOM 10009 C C . ILE F 1 93 ? 6.284 110.136 68.299 1.00 7.31 93 ILE H C 1
ATOM 10010 O O . ILE F 1 93 ? 5.200 109.727 68.682 1.00 10.22 93 ILE H O 1
ATOM 10015 N N . ILE F 1 94 ? 6.500 110.630 67.089 1.00 3.30 94 ILE H N 1
ATOM 10016 C CA . ILE F 1 94 ? 5.421 110.799 66.137 1.00 5.86 94 ILE H CA 1
ATOM 10017 C C . ILE F 1 94 ? 4.913 109.407 65.738 1.00 9.64 94 ILE H C 1
ATOM 10018 O O . ILE F 1 94 ? 5.705 108.542 65.372 1.00 15.11 94 ILE H O 1
ATOM 10023 N N . ILE F 1 95 ? 3.615 109.161 65.920 1.00 14.41 95 ILE H N 1
ATOM 10024 C CA . ILE F 1 95 ? 2.966 107.890 65.529 1.00 14.53 95 ILE H CA 1
ATOM 10025 C C . ILE F 1 95 ? 1.654 108.141 64.754 1.00 12.72 95 ILE H C 1
ATOM 10026 O O . ILE F 1 95 ? 0.953 109.107 65.008 1.00 14.40 95 ILE H O 1
ATOM 10031 N N . GLY F 1 96 ? 1.347 107.279 63.788 1.00 12.97 96 GLY H N 1
ATOM 10032 C CA . GLY F 1 96 ? 0.130 107.420 63.004 1.00 10.53 96 GLY H CA 1
ATOM 10033 C C . GLY F 1 96 ? 0.176 108.463 61.916 1.00 9.63 96 GLY H C 1
ATOM 10034 O O . GLY F 1 96 ? -0.811 108.717 61.232 1.00 13.82 96 GLY H O 1
ATOM 10035 N N . HIS F 1 97 ? 1.326 109.071 61.720 1.00 8.61 97 HIS H N 1
ATOM 10036 C CA . HIS F 1 97 ? 1.423 110.089 60.701 1.00 8.58 97 HIS H CA 1
ATOM 10037 C C . HIS F 1 97 ? 0.762 109.651 59.392 1.00 12.58 97 HIS H C 1
ATOM 10038 O O . HIS F 1 97 ? 0.851 108.500 58.996 1.00 15.95 97 HIS H O 1
ATOM 10045 N N . SER F 1 98 ? 0.108 110.583 58.723 1.00 15.13 98 SER H N 1
ATOM 10046 C CA . SER F 1 98 ? -0.603 110.292 57.494 1.00 16.36 98 SER H CA 1
ATOM 10047 C C . SER F 1 98 ? 0.197 109.574 56.415 1.00 16.56 98 SER H C 1
ATOM 10048 O O . SER F 1 98 ? -0.372 108.859 55.586 1.00 20.84 98 SER H O 1
ATOM 10051 N N . GLU F 1 99 ? 1.510 109.768 56.436 1.00 17.30 99 GLU H N 1
ATOM 10052 C CA . GLU F 1 99 ? 2.416 109.165 55.455 1.00 14.31 99 GLU H CA 1
ATOM 10053 C C . GLU F 1 99 ? 2.689 107.688 55.726 1.00 13.99 99 GLU H C 1
ATOM 10054 O O . GLU F 1 99 ? 2.837 106.905 54.783 1.00 11.18 99 GLU H O 1
ATOM 10060 N N . ARG F 1 100 ? 2.769 107.316 57.005 1.00 12.48 100 ARG H N 1
ATOM 10061 C CA . ARG F 1 100 ? 2.990 105.934 57.378 1.00 12.28 100 ARG H CA 1
ATOM 10062 C C . ARG F 1 100 ? 1.682 105.170 57.172 1.00 14.77 100 ARG H C 1
ATOM 10063 O O . ARG F 1 100 ? 1.695 104.022 56.742 1.00 16.03 100 ARG H O 1
ATOM 10071 N N . ARG F 1 101 ? 0.557 105.786 57.546 1.00 15.83 101 ARG H N 1
ATOM 10072 C CA . ARG F 1 101 ? -0.770 105.163 57.406 1.00 13.80 101 ARG H CA 1
ATOM 10073 C C . ARG F 1 101 ? -1.074 104.809 55.931 1.00 16.45 101 ARG H C 1
ATOM 10074 O O . ARG F 1 101 ? -1.585 103.725 55.612 1.00 19.29 101 ARG H O 1
ATOM 10082 N N . GLU F 1 102 ? -0.791 105.763 55.054 1.00 17.04 102 GLU H N 1
ATOM 10083 C CA . GLU F 1 102 ? -0.981 105.624 53.635 1.00 18.72 102 GLU H CA 1
ATOM 10084 C C . GLU F 1 102 ? 0.032 104.680 52.986 1.00 23.36 102 GLU H C 1
ATOM 10085 O O . GLU F 1 102 ? -0.338 103.677 52.388 1.00 28.18 102 GLU H O 1
ATOM 10091 N N . TYR F 1 103 ? 1.314 104.983 53.133 1.00 22.24 103 TYR H N 1
ATOM 10092 C CA . TYR F 1 103 ? 2.340 104.177 52.517 1.00 21.16 103 TYR H CA 1
ATOM 10093 C C . TYR F 1 103 ? 2.608 102.860 53.188 1.00 21.11 103 TYR H C 1
ATOM 10094 O O . TYR F 1 103 ? 2.763 101.850 52.514 1.00 25.90 103 TYR H O 1
ATOM 10103 N N . HIS F 1 104 ? 2.682 102.850 54.509 1.00 19.67 104 HIS H N 1
ATOM 10104 C CA . HIS F 1 104 ? 2.989 101.619 55.224 1.00 15.75 104 HIS H CA 1
ATOM 10105 C C . HIS F 1 104 ? 1.779 100.917 55.729 1.00 21.12 104 HIS H C 1
ATOM 10106 O O . HIS F 1 104 ? 1.886 99.938 56.472 1.00 24.48 104 HIS H O 1
ATOM 10113 N N . ALA F 1 105 ? 0.616 101.439 55.343 1.00 24.48 105 ALA H N 1
ATOM 10114 C CA . ALA F 1 105 ? -0.659 100.865 55.739 1.00 24.07 105 ALA H CA 1
ATOM 10115 C C . ALA F 1 105 ? -0.791 100.608 57.249 1.00 26.60 105 ALA H C 1
ATOM 10116 O O . ALA F 1 105 ? -1.245 99.540 57.687 1.00 30.64 105 ALA H O 1
ATOM 10118 N N . GLU F 1 106 ? -0.366 101.579 58.050 1.00 25.26 106 GLU H N 1
ATOM 10119 C CA . GLU F 1 106 ? -0.480 101.443 59.483 1.00 22.15 106 GLU H CA 1
ATOM 10120 C C . GLU F 1 106 ? -1.955 101.678 59.780 1.00 22.48 106 GLU H C 1
ATOM 10121 O O . GLU F 1 106 ? -2.589 102.576 59.232 1.00 23.86 106 GLU H O 1
ATOM 10127 N N . SER F 1 107 ? -2.513 100.807 60.591 1.00 23.46 107 SER H N 1
ATOM 10128 C CA . SER F 1 107 ? -3.922 100.861 60.916 1.00 23.18 107 SER H CA 1
ATOM 10129 C C . SER F 1 107 ? -4.159 101.512 62.263 1.00 24.69 107 SER H C 1
ATOM 10130 O O . SER F 1 107 ? -3.218 101.657 63.058 1.00 22.40 107 SER H O 1
ATOM 10133 N N . ASP F 1 108 ? -5.444 101.808 62.525 1.00 23.60 108 ASP H N 1
ATOM 10134 C CA . ASP F 1 108 ? -5.903 102.421 63.771 1.00 21.86 108 ASP H CA 1
ATOM 10135 C C . ASP F 1 108 ? -5.469 101.519 64.937 1.00 19.88 108 ASP H C 1
ATOM 10136 O O . ASP F 1 108 ? -4.942 101.979 65.935 1.00 22.70 108 ASP H O 1
ATOM 10141 N N . GLU F 1 109 ? -5.666 100.224 64.800 1.00 20.34 109 GLU H N 1
ATOM 10142 C CA . GLU F 1 109 ? -5.327 99.336 65.885 1.00 23.43 109 GLU H CA 1
ATOM 10143 C C . GLU F 1 109 ? -3.829 99.236 66.043 1.00 21.77 109 GLU H C 1
ATOM 10144 O O . GLU F 1 109 ? -3.322 99.216 67.163 1.00 19.60 109 GLU H O 1
ATOM 10150 N N . PHE F 1 110 ? -3.107 99.258 64.926 1.00 21.57 110 PHE H N 1
ATOM 10151 C CA . PHE F 1 110 ? -1.634 99.184 64.980 1.00 21.05 110 PHE H CA 1
ATOM 10152 C C . PHE F 1 110 ? -1.081 100.407 65.710 1.00 18.93 110 PHE H C 1
ATOM 10153 O O . PHE F 1 110 ? -0.343 100.277 66.688 1.00 23.04 110 PHE H O 1
ATOM 10161 N N . VAL F 1 111 ? -1.459 101.587 65.216 1.00 16.77 111 VAL H N 1
ATOM 10162 C CA . VAL F 1 111 ? -1.067 102.865 65.794 1.00 12.43 111 VAL H CA 1
ATOM 10163 C C . VAL F 1 111 ? -1.493 102.957 67.262 1.00 14.55 111 VAL H C 1
ATOM 10164 O O . VAL F 1 111 ? -0.790 103.553 68.057 1.00 22.24 111 VAL H O 1
ATOM 10168 N N . ALA F 1 112 ? -2.622 102.362 67.634 1.00 13.70 112 ALA H N 1
ATOM 10169 C CA . ALA F 1 112 ? -3.065 102.369 69.030 1.00 17.53 112 ALA H CA 1
ATOM 10170 C C . ALA F 1 112 ? -2.144 101.520 69.932 1.00 20.35 112 ALA H C 1
ATOM 10171 O O . ALA F 1 112 ? -1.905 101.852 71.095 1.00 23.06 112 ALA H O 1
ATOM 10173 N N . LYS F 1 113 ? -1.643 100.409 69.399 1.00 22.33 113 LYS H N 1
ATOM 10174 C CA . LYS F 1 113 ? -0.735 99.549 70.139 1.00 21.81 113 LYS H CA 1
ATOM 10175 C C . LYS F 1 113 ? 0.568 100.308 70.367 1.00 22.90 113 LYS H C 1
ATOM 10176 O O . LYS F 1 113 ? 1.220 100.198 71.427 1.00 22.55 113 LYS H O 1
ATOM 10182 N N . LYS F 1 114 ? 0.991 101.023 69.332 1.00 19.78 114 LYS H N 1
ATOM 10183 C CA . LYS F 1 114 ? 2.195 101.824 69.452 1.00 18.55 114 LYS H CA 1
ATOM 10184 C C . LYS F 1 114 ? 1.971 102.849 70.592 1.00 17.96 114 LYS H C 1
ATOM 10185 O O . LYS F 1 114 ? 2.792 102.948 71.504 1.00 18.51 114 LYS H O 1
ATOM 10191 N N . PHE F 1 115 ? 0.809 103.519 70.578 1.00 17.65 115 PHE H N 1
ATOM 10192 C CA . PHE F 1 115 ? 0.437 104.522 71.573 1.00 15.53 115 PHE H CA 1
ATOM 10193 C C . PHE F 1 115 ? 0.631 103.971 72.984 1.00 18.91 115 PHE H C 1
ATOM 10194 O O . PHE F 1 115 ? 1.283 104.589 73.847 1.00 16.49 115 PHE H O 1
ATOM 10202 N N . ALA F 1 116 ? 0.056 102.790 73.205 1.00 21.75 116 ALA H N 1
ATOM 10203 C CA . ALA F 1 116 ? 0.141 102.099 74.492 1.00 20.74 116 ALA H CA 1
ATOM 10204 C C . ALA F 1 116 ? 1.553 101.686 74.893 1.00 20.45 116 ALA H C 1
ATOM 10205 O O . ALA F 1 116 ? 1.914 101.777 76.067 1.00 22.38 116 ALA H O 1
ATOM 10207 N N . PHE F 1 117 ? 2.325 101.181 73.933 1.00 18.53 117 PHE H N 1
ATOM 10208 C CA . PHE F 1 117 ? 3.690 100.742 74.203 1.00 17.73 117 PHE H CA 1
ATOM 10209 C C . PHE F 1 117 ? 4.601 101.913 74.568 1.00 15.25 117 PHE H C 1
ATOM 10210 O O . PHE F 1 117 ? 5.402 101.816 75.493 1.00 14.53 117 PHE H O 1
ATOM 10218 N N . LEU F 1 118 ? 4.461 103.020 73.848 1.00 12.70 118 LEU H N 1
ATOM 10219 C CA . LEU F 1 118 ? 5.244 104.217 74.120 1.00 16.56 118 LEU H CA 1
ATOM 10220 C C . LEU F 1 118 ? 5.012 104.685 75.548 1.00 19.16 118 LEU H C 1
ATOM 10221 O O . LEU F 1 118 ? 5.953 104.994 76.285 1.00 21.99 118 LEU H O 1
ATOM 10226 N N . LYS F 1 119 ? 3.741 104.744 75.922 1.00 22.80 119 LYS H N 1
ATOM 10227 C CA . LYS F 1 119 ? 3.350 105.186 77.254 1.00 28.11 119 LYS H CA 1
ATOM 10228 C C . LYS F 1 119 ? 3.900 104.257 78.303 1.00 26.92 119 LYS H C 1
ATOM 10229 O O . LYS F 1 119 ? 4.270 104.688 79.400 1.00 25.63 119 LYS H O 1
ATOM 10235 N N . GLU F 1 120 ? 3.951 102.981 77.940 1.00 29.42 120 GLU H N 1
ATOM 10236 C CA . GLU F 1 120 ? 4.442 101.916 78.806 1.00 29.25 120 GLU H CA 1
ATOM 10237 C C . GLU F 1 120 ? 5.940 102.103 79.000 1.00 27.79 120 GLU H C 1
ATOM 10238 O O . GLU F 1 120 ? 6.515 101.689 80.011 1.00 26.73 120 GLU H O 1
ATOM 10244 N N . ASN F 1 121 ? 6.553 102.805 78.060 1.00 23.20 121 ASN H N 1
ATOM 10245 C CA . ASN F 1 121 ? 7.971 103.008 78.122 1.00 21.05 121 ASN H CA 1
ATOM 10246 C C . ASN F 1 121 ? 8.392 104.342 78.652 1.00 20.60 121 ASN H C 1
ATOM 10247 O O . ASN F 1 121 ? 9.581 104.676 78.642 1.00 20.38 121 ASN H O 1
ATOM 10252 N N . GLY F 1 122 ? 7.424 105.084 79.168 1.00 17.77 122 GLY H N 1
ATOM 10253 C CA . GLY F 1 122 ? 7.719 106.388 79.715 1.00 17.22 122 GLY H CA 1
ATOM 10254 C C . GLY F 1 122 ? 7.913 107.449 78.651 1.00 17.86 122 GLY H C 1
ATOM 10255 O O . GLY F 1 122 ? 8.460 108.494 78.933 1.00 20.95 122 GLY H O 1
ATOM 10256 N N . LEU F 1 123 ? 7.473 107.189 77.426 1.00 18.20 123 LEU H N 1
ATOM 10257 C CA . LEU F 1 123 ? 7.637 108.150 76.353 1.00 15.73 123 LEU H CA 1
ATOM 10258 C C . LEU F 1 123 ? 6.340 108.908 76.068 1.00 15.88 123 LEU H C 1
ATOM 10259 O O . LEU F 1 123 ? 5.249 108.516 76.509 1.00 19.90 123 LEU H O 1
ATOM 10264 N N . THR F 1 124 ? 6.452 109.960 75.272 1.00 12.72 124 THR H N 1
ATOM 10265 C CA . THR F 1 124 ? 5.299 110.767 74.926 1.00 14.95 124 THR H CA 1
ATOM 10266 C C . THR F 1 124 ? 4.820 110.609 73.495 1.00 13.09 124 THR H C 1
ATOM 10267 O O . THR F 1 124 ? 5.489 111.033 72.556 1.00 12.50 124 THR H O 1
ATOM 10271 N N . PRO F 1 125 ? 3.637 110.010 73.311 1.00 12.98 125 PRO H N 1
ATOM 10272 C CA . PRO F 1 125 ? 3.157 109.854 71.935 1.00 10.21 125 PRO H CA 1
ATOM 10273 C C . PRO F 1 125 ? 2.605 111.144 71.372 1.00 9.81 125 PRO H C 1
ATOM 10274 O O . PRO F 1 125 ? 2.166 111.995 72.100 1.00 14.33 125 PRO H O 1
ATOM 10278 N N . VAL F 1 126 ? 2.750 111.306 70.070 1.00 11.34 126 VAL H N 1
ATOM 10279 C CA . VAL F 1 126 ? 2.274 112.450 69.326 1.00 10.23 126 VAL H CA 1
ATOM 10280 C C . VAL F 1 126 ? 1.434 111.760 68.260 1.00 10.86 126 VAL H C 1
ATOM 10281 O O . VAL F 1 126 ? 1.877 111.551 67.137 1.00 10.94 126 VAL H O 1
ATOM 10285 N N . LEU F 1 127 ? 0.224 111.390 68.667 1.00 11.56 127 LEU H N 1
ATOM 10286 C CA . LEU F 1 127 ? -0.741 110.681 67.842 1.00 12.62 127 LEU H CA 1
ATOM 10287 C C . LEU F 1 127 ? -1.321 111.514 66.724 1.00 14.24 127 LEU H C 1
ATOM 10288 O O . LEU F 1 127 ? -1.955 112.524 66.994 1.00 19.08 127 LEU H O 1
ATOM 10293 N N . CYS F 1 128 ? -1.127 111.106 65.473 1.00 11.06 128 CYS H N 1
ATOM 10294 C CA . CYS F 1 128 ? -1.699 111.868 64.381 1.00 9.38 128 CYS H CA 1
ATOM 10295 C C . CYS F 1 128 ? -2.977 111.292 63.868 1.00 14.38 128 CYS H C 1
ATOM 10296 O O . CYS F 1 128 ? -3.061 110.095 63.608 1.00 19.08 128 CYS H O 1
ATOM 10299 N N . ILE F 1 129 ? -3.968 112.155 63.704 1.00 14.48 129 ILE H N 1
ATOM 10300 C CA . ILE F 1 129 ? -5.267 111.789 63.154 1.00 13.41 129 ILE H CA 1
ATOM 10301 C C . ILE F 1 129 ? -5.556 112.772 62.031 1.00 17.35 129 ILE H C 1
ATOM 10302 O O . ILE F 1 129 ? -4.867 113.789 61.889 1.00 22.65 129 ILE H O 1
ATOM 10307 N N . GLY F 1 130 ? -6.566 112.490 61.220 1.00 20.43 130 GLY H N 1
ATOM 10308 C CA . GLY F 1 130 ? -6.855 113.379 60.107 1.00 22.69 130 GLY H CA 1
ATOM 10309 C C . GLY F 1 130 ? -7.595 112.676 58.988 1.00 25.97 130 GLY H C 1
ATOM 10310 O O . GLY F 1 130 ? -7.352 111.500 58.735 1.00 30.28 130 GLY H O 1
ATOM 10311 N N . GLU F 1 131 ? -8.480 113.411 58.314 1.00 27.53 131 GLU H N 1
ATOM 10312 C CA . GLU F 1 131 ? -9.304 112.889 57.239 1.00 25.45 131 GLU H CA 1
ATOM 10313 C C . GLU F 1 131 ? -8.825 113.223 55.817 1.00 25.27 131 GLU H C 1
ATOM 10314 O O . GLU F 1 131 ? -8.137 114.213 55.563 1.00 25.99 131 GLU H O 1
ATOM 10320 N N . SER F 1 132 ? -9.216 112.362 54.891 1.00 26.03 132 SER H N 1
ATOM 10321 C CA . SER F 1 132 ? -8.878 112.475 53.484 1.00 27.94 132 SER H CA 1
ATOM 10322 C C . SER F 1 132 ? -9.657 113.577 52.777 1.00 30.22 132 SER H C 1
ATOM 10323 O O . SER F 1 132 ? -10.535 114.204 53.345 1.00 34.19 132 SER H O 1
ATOM 10326 N N . ASP F 1 133 ? -9.391 113.733 51.493 1.00 31.96 133 ASP H N 1
ATOM 10327 C CA . ASP F 1 133 ? -10.052 114.725 50.684 1.00 34.06 133 ASP H CA 1
ATOM 10328 C C . ASP F 1 133 ? -11.505 114.357 50.527 1.00 34.47 133 ASP H C 1
ATOM 10329 O O . ASP F 1 133 ? -12.389 115.206 50.608 1.00 37.81 133 ASP H O 1
ATOM 10334 N N . ALA F 1 134 ? -11.739 113.078 50.286 1.00 35.41 134 ALA H N 1
ATOM 10335 C CA . ALA F 1 134 ? -13.074 112.564 50.061 1.00 35.18 134 ALA H CA 1
ATOM 10336 C C . ALA F 1 134 ? -13.870 112.376 51.303 1.00 36.37 134 ALA H C 1
ATOM 10337 O O . ALA F 1 134 ? -15.087 112.350 51.222 1.00 40.75 134 ALA H O 1
ATOM 10339 N N . GLN F 1 135 ? -13.214 112.108 52.428 1.00 33.89 135 GLN H N 1
ATOM 10340 C CA . GLN F 1 135 ? -13.957 111.967 53.665 1.00 31.72 135 GLN H CA 1
ATOM 10341 C C . GLN F 1 135 ? -14.396 113.381 54.085 1.00 32.08 135 GLN H C 1
ATOM 10342 O O . GLN F 1 135 ? -15.405 113.534 54.775 1.00 31.33 135 GLN H O 1
ATOM 10348 N N . ASN F 1 136 ? -13.665 114.397 53.597 1.00 31.99 136 ASN H N 1
ATOM 10349 C CA . ASN F 1 136 ? -13.932 115.829 53.859 1.00 33.29 136 ASN H CA 1
ATOM 10350 C C . ASN F 1 136 ? -15.057 116.404 52.967 1.00 35.43 136 ASN H C 1
ATOM 10351 O O . ASN F 1 136 ? -15.865 117.240 53.408 1.00 35.66 136 ASN H O 1
ATOM 10356 N N . GLU F 1 137 ? -15.035 116.025 51.690 1.00 36.24 137 GLU H N 1
ATOM 10357 C CA . GLU F 1 137 ? -16.071 116.420 50.749 1.00 34.13 137 GLU H CA 1
ATOM 10358 C C . GLU F 1 137 ? -17.347 115.824 51.278 1.00 32.44 137 GLU H C 1
ATOM 10359 O O . GLU F 1 137 ? -18.368 116.485 51.294 1.00 39.59 137 GLU H O 1
ATOM 10365 N N . ALA F 1 138 ? -17.272 114.587 51.745 1.00 27.15 138 ALA H N 1
ATOM 10366 C CA . ALA F 1 138 ? -18.417 113.895 52.304 1.00 29.46 138 ALA H CA 1
ATOM 10367 C C . ALA F 1 138 ? -18.857 114.421 53.681 1.00 30.38 138 ALA H C 1
ATOM 10368 O O . ALA F 1 138 ? -19.816 113.913 54.273 1.00 31.82 138 ALA H O 1
ATOM 10370 N N . GLY F 1 139 ? -18.142 115.403 54.212 1.00 28.47 139 GLY H N 1
ATOM 10371 C CA . GLY F 1 139 ? -18.514 115.919 55.514 1.00 24.30 139 GLY H CA 1
ATOM 10372 C C . GLY F 1 139 ? -18.388 114.873 56.595 1.00 22.60 139 GLY H C 1
ATOM 10373 O O . GLY F 1 139 ? -19.212 114.807 57.486 1.00 23.43 139 GLY H O 1
ATOM 10374 N N . GLU F 1 140 ? -17.344 114.054 56.523 1.00 27.46 140 GLU H N 1
ATOM 10375 C CA . GLU F 1 140 ? -17.110 113.008 57.529 1.00 31.33 140 GLU H CA 1
ATOM 10376 C C . GLU F 1 140 ? -15.913 113.252 58.472 1.00 28.83 140 GLU H C 1
ATOM 10377 O O . GLU F 1 140 ? -15.495 112.343 59.215 1.00 29.57 140 GLU H O 1
ATOM 10383 N N . THR F 1 141 ? -15.380 114.473 58.452 1.00 24.47 141 THR H N 1
ATOM 10384 C CA . THR F 1 141 ? -14.230 114.845 59.257 1.00 22.68 141 THR H CA 1
ATOM 10385 C C . THR F 1 141 ? -14.204 114.322 60.681 1.00 26.18 141 THR H C 1
ATOM 10386 O O . THR F 1 141 ? -13.204 113.756 61.112 1.00 29.46 141 THR H O 1
ATOM 10390 N N . MET F 1 142 ? -15.298 114.493 61.410 1.00 29.18 142 MET H N 1
ATOM 10391 C CA . MET F 1 142 ? -15.346 114.058 62.803 1.00 30.02 142 MET H CA 1
ATOM 10392 C C . MET F 1 142 ? -15.604 112.597 62.998 1.00 30.01 142 MET H C 1
ATOM 10393 O O . MET F 1 142 ? -15.300 112.036 64.057 1.00 30.83 142 MET H O 1
ATOM 10398 N N . ALA F 1 143 ? -16.208 111.988 61.988 1.00 28.20 143 ALA H N 1
ATOM 10399 C CA . ALA F 1 143 ? -16.487 110.574 62.038 1.00 24.52 143 ALA H CA 1
ATOM 10400 C C . ALA F 1 143 ? -15.107 109.970 62.073 1.00 23.95 143 ALA H C 1
ATOM 10401 O O . ALA F 1 143 ? -14.758 109.276 63.018 1.00 29.68 143 ALA H O 1
ATOM 10403 N N . VAL F 1 144 ? -14.288 110.350 61.103 1.00 20.74 144 VAL H N 1
ATOM 10404 C CA . VAL F 1 144 ? -12.925 109.864 61.017 1.00 21.68 144 VAL H CA 1
ATOM 10405 C C . VAL F 1 144 ? -12.058 110.134 62.253 1.00 23.18 144 VAL H C 1
ATOM 10406 O O . VAL F 1 144 ? -11.450 109.209 62.790 1.00 26.43 144 VAL H O 1
ATOM 10410 N N . CYS F 1 145 ? -12.018 111.383 62.717 1.00 23.87 145 CYS H N 1
ATOM 10411 C CA . CYS F 1 145 ? -11.228 111.753 63.896 1.00 19.34 145 CYS H CA 1
ATOM 10412 C C . CYS F 1 145 ? -11.733 111.082 65.151 1.00 19.19 145 CYS H C 1
ATOM 10413 O O . CYS F 1 145 ? -10.972 110.791 66.063 1.00 18.01 145 CYS H O 1
ATOM 10416 N N . ALA F 1 146 ? -13.034 110.864 65.216 1.00 19.95 146 ALA H N 1
ATOM 10417 C CA . ALA F 1 146 ? -13.603 110.205 66.374 1.00 21.24 146 ALA H CA 1
ATOM 10418 C 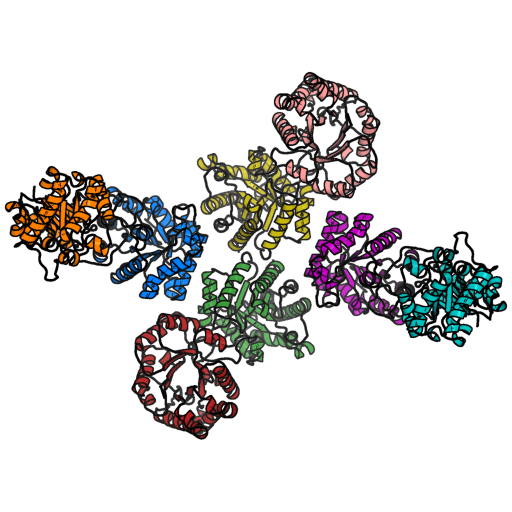C . ALA F 1 146 ? -13.135 108.750 66.359 1.00 22.72 146 ALA H C 1
ATOM 10419 O O . ALA F 1 146 ? -12.754 108.175 67.398 1.00 19.30 146 ALA H O 1
ATOM 10421 N N . ARG F 1 147 ? -13.137 108.179 65.157 1.00 24.25 147 ARG H N 1
ATOM 10422 C CA . ARG F 1 147 ? -12.739 106.785 64.941 1.00 25.05 147 ARG H CA 1
ATOM 10423 C C . ARG F 1 147 ? -11.272 106.545 65.372 1.00 25.19 147 ARG H C 1
ATOM 10424 O O . ARG F 1 147 ? -10.995 105.763 66.298 1.00 25.19 147 ARG H O 1
ATOM 10432 N N . GLN F 1 148 ? -10.354 107.291 64.757 1.00 20.43 148 GLN H N 1
ATOM 10433 C CA . GLN F 1 148 ? -8.942 107.185 65.061 1.00 15.03 148 GLN H CA 1
ATOM 10434 C C . GLN F 1 148 ? -8.590 107.408 66.520 1.00 17.57 148 GLN H C 1
ATOM 10435 O O . GLN F 1 148 ? -7.674 106.795 67.046 1.00 21.64 148 GLN H O 1
ATOM 10441 N N . LEU F 1 149 ? -9.393 108.200 67.205 1.00 21.38 149 LEU H N 1
ATOM 10442 C CA . LEU F 1 149 ? -9.152 108.510 68.599 1.00 24.20 149 LEU H CA 1
ATOM 10443 C C . LEU F 1 149 ? -9.700 107.453 69.540 1.00 25.93 149 LEU H C 1
ATOM 10444 O O . LEU F 1 149 ? -9.113 107.172 70.582 1.00 24.14 149 LEU H O 1
ATOM 10449 N N . ASP F 1 150 ? -10.845 106.883 69.170 1.00 28.31 150 ASP H N 1
ATOM 10450 C CA . ASP F 1 150 ? -11.503 105.842 69.967 1.00 29.14 150 ASP H CA 1
ATOM 10451 C C . ASP F 1 150 ? -10.771 104.506 70.028 1.00 26.62 150 ASP H C 1
ATOM 10452 O O . ASP F 1 150 ? -10.956 103.732 70.960 1.00 26.28 150 ASP H O 1
ATOM 10457 N N . ALA F 1 151 ? -9.912 104.261 69.043 1.00 27.50 151 ALA H N 1
ATOM 10458 C CA . ALA F 1 151 ? -9.101 103.046 68.991 1.00 22.10 151 ALA H CA 1
ATOM 10459 C C . ALA F 1 151 ? -8.206 103.002 70.223 1.00 19.64 151 ALA H C 1
ATOM 10460 O O . ALA F 1 151 ? -7.756 101.944 70.627 1.00 23.43 151 ALA H O 1
ATOM 10462 N N . VAL F 1 152 ? -7.977 104.161 70.830 1.00 19.87 152 VAL H N 1
ATOM 10463 C CA . VAL F 1 152 ? -7.170 104.245 72.039 1.00 22.95 152 VAL H CA 1
ATOM 10464 C C . VAL F 1 152 ? -8.082 104.333 73.261 1.00 26.86 152 VAL H C 1
ATOM 10465 O O . VAL F 1 152 ? -7.954 103.561 74.207 1.00 27.15 152 VAL H O 1
ATOM 10469 N N . ILE F 1 153 ? -8.992 105.301 73.220 1.00 32.37 153 ILE H N 1
ATOM 10470 C CA . ILE F 1 153 ? -9.935 105.568 74.296 1.00 34.67 153 ILE H CA 1
ATOM 10471 C C . ILE F 1 153 ? -10.766 104.340 74.593 1.00 35.26 153 ILE H C 1
ATOM 10472 O O . ILE F 1 153 ? -10.913 103.940 75.755 1.00 33.68 153 ILE H O 1
ATOM 10477 N N . ASN F 1 154 ? -11.329 103.744 73.547 1.00 34.91 154 ASN H N 1
ATOM 10478 C CA . ASN F 1 154 ? -12.162 102.568 73.761 1.00 38.92 154 ASN H CA 1
ATOM 10479 C C . ASN F 1 154 ? -11.422 101.302 74.117 1.00 39.79 154 ASN H C 1
ATOM 10480 O O . ASN F 1 154 ? -11.988 100.230 74.037 1.00 44.59 154 ASN H O 1
ATOM 10485 N N . THR F 1 155 ? -10.151 101.409 74.475 1.00 39.99 155 THR H N 1
ATOM 10486 C CA . THR F 1 155 ? -9.391 100.231 74.855 1.00 38.96 155 THR H CA 1
ATOM 10487 C C . THR F 1 155 ? -8.637 100.553 76.106 1.00 39.34 155 THR H C 1
ATOM 10488 O O . THR F 1 155 ? -8.773 99.880 77.126 1.00 44.10 155 THR H O 1
ATOM 10492 N N . GLN F 1 156 ? -7.835 101.601 76.006 1.00 36.68 156 GLN H N 1
ATOM 10493 C CA . GLN F 1 156 ? -6.999 102.047 77.093 1.00 33.91 156 GLN H CA 1
ATOM 10494 C C . GLN F 1 156 ? -7.732 102.987 78.028 1.00 34.59 156 GLN H C 1
ATOM 10495 O O . GLN F 1 156 ? -7.376 103.100 79.208 1.00 34.64 156 GLN H O 1
ATOM 10501 N N . GLY F 1 157 ? -8.763 103.644 77.496 1.00 33.51 157 GLY H N 1
ATOM 10502 C CA . GLY F 1 157 ? -9.555 104.570 78.283 1.00 34.34 157 GLY H CA 1
ATOM 10503 C C . GLY F 1 157 ? -9.106 106.016 78.217 1.00 32.88 157 GLY H C 1
ATOM 10504 O O . GLY F 1 157 ? -7.918 106.279 78.195 1.00 34.48 157 GLY H O 1
ATOM 10505 N N . VAL F 1 158 ? -10.068 106.937 78.241 1.00 31.20 158 VAL H N 1
ATOM 10506 C CA . VAL F 1 158 ? -9.819 108.366 78.192 1.00 29.31 158 VAL H CA 1
ATOM 10507 C C . VAL F 1 158 ? -8.558 108.790 78.901 1.00 29.61 158 VAL H C 1
ATOM 10508 O O . VAL F 1 158 ? -7.765 109.529 78.344 1.00 29.56 158 VAL H O 1
ATOM 10512 N N . GLU F 1 159 ? -8.401 108.364 80.145 1.00 29.72 159 GLU H N 1
ATOM 10513 C CA . GLU F 1 159 ? -7.220 108.727 80.902 1.00 35.14 159 GLU H CA 1
ATOM 10514 C C . GLU F 1 159 ? -5.987 108.589 80.035 1.00 35.48 159 GLU H C 1
ATOM 10515 O O . GLU F 1 159 ? -5.199 109.504 79.988 1.00 38.75 159 GLU H O 1
ATOM 10521 N N . ALA F 1 160 ? -5.840 107.466 79.324 1.00 34.23 160 ALA H N 1
ATOM 10522 C CA . ALA F 1 160 ? -4.661 107.203 78.477 1.00 31.48 160 ALA H CA 1
ATOM 10523 C C . ALA F 1 160 ? -4.107 108.389 77.696 1.00 30.53 160 ALA H C 1
ATOM 10524 O O . ALA F 1 160 ? -2.909 108.440 77.454 1.00 31.56 160 ALA H O 1
ATOM 10526 N N . LEU F 1 161 ? -4.954 109.343 77.312 1.00 27.55 161 LEU H N 1
ATOM 10527 C CA . LEU F 1 161 ? -4.470 110.522 76.591 1.00 29.29 161 LEU H CA 1
ATOM 10528 C C . LEU F 1 161 ? -3.755 111.490 77.545 1.00 30.29 161 LEU H C 1
ATOM 10529 O O . LEU F 1 161 ? -3.295 112.573 77.162 1.00 30.53 161 LEU H O 1
ATOM 10534 N N . GLU F 1 162 ? -3.679 111.059 78.796 1.00 33.74 162 GLU H N 1
ATOM 10535 C CA . GLU F 1 162 ? -3.031 111.763 79.899 1.00 37.75 162 GLU H CA 1
ATOM 10536 C C . GLU F 1 162 ? -1.574 112.002 79.513 1.00 34.25 162 GLU H C 1
ATOM 10537 O O . GLU F 1 162 ? -0.809 111.061 79.364 1.00 36.02 162 GLU H O 1
ATOM 10543 N N . GLY F 1 163 ? -1.195 113.243 79.279 1.00 33.29 163 GLY H N 1
ATOM 10544 C CA . GLY F 1 163 ? 0.198 113.483 78.951 1.00 32.42 163 GLY H CA 1
ATOM 10545 C C . GLY F 1 163 ? 0.654 112.925 77.621 1.00 32.26 163 GLY H C 1
ATOM 10546 O O . GLY F 1 163 ? 1.713 112.300 77.505 1.00 34.07 163 GLY H O 1
ATOM 10547 N N . ALA F 1 164 ? -0.193 113.131 76.624 1.00 31.74 164 ALA H N 1
ATOM 10548 C CA . ALA F 1 164 ? 0.066 112.727 75.254 1.00 29.48 164 ALA H CA 1
ATOM 10549 C C . ALA F 1 164 ? -0.264 113.978 74.457 1.00 26.31 164 ALA H C 1
ATOM 10550 O O . ALA F 1 164 ? -0.891 114.895 74.975 1.00 29.56 164 ALA H O 1
ATOM 10552 N N . ILE F 1 165 ? 0.179 114.022 73.215 1.00 21.28 165 ILE H N 1
ATOM 10553 C CA . ILE F 1 165 ? -0.108 115.127 72.322 1.00 18.11 165 ILE H CA 1
ATOM 10554 C C . ILE F 1 165 ? -0.910 114.511 71.148 1.00 22.93 165 ILE H C 1
ATOM 10555 O O . ILE F 1 165 ? -0.754 113.312 70.824 1.00 23.82 165 ILE H O 1
ATOM 10560 N N . ILE F 1 166 ? -1.853 115.282 70.603 1.00 21.47 166 ILE H N 1
ATOM 10561 C CA . ILE F 1 166 ? -2.674 114.827 69.492 1.00 15.73 166 ILE H CA 1
ATOM 10562 C C . ILE F 1 166 ? -2.367 115.839 68.428 1.00 16.38 166 ILE H C 1
ATOM 10563 O O . ILE F 1 166 ? -2.179 116.997 68.734 1.00 18.51 166 ILE H O 1
ATOM 10568 N N . ALA F 1 167 ? -2.254 115.406 67.188 1.00 13.77 167 ALA H N 1
ATOM 10569 C CA . ALA F 1 167 ? -1.944 116.333 66.134 1.00 10.84 167 ALA H CA 1
ATOM 10570 C C . ALA F 1 167 ? -2.952 116.089 65.026 1.00 16.70 167 ALA H C 1
ATOM 10571 O O . ALA F 1 167 ? -3.082 114.968 64.541 1.00 20.12 167 ALA H O 1
ATOM 10573 N N . TYR F 1 168 ? -3.713 117.124 64.669 1.00 18.19 168 TYR H N 1
ATOM 10574 C CA . TYR F 1 168 ? -4.718 116.988 63.648 1.00 15.17 168 TYR H CA 1
ATOM 10575 C C . TYR F 1 168 ? -4.178 117.315 62.271 1.00 17.65 168 TYR H C 1
ATOM 10576 O O . TYR F 1 168 ? -3.799 118.445 61.997 1.00 17.52 168 TYR H O 1
ATOM 10585 N N . GLU F 1 169 ? -4.173 116.319 61.393 1.00 17.23 169 GLU H N 1
ATOM 10586 C CA . GLU F 1 169 ? -3.685 116.511 60.035 1.00 19.66 169 GLU H CA 1
ATOM 10587 C C . GLU F 1 169 ? -4.770 116.687 58.980 1.00 21.79 169 GLU H C 1
ATOM 10588 O O . GLU F 1 169 ? -5.459 115.738 58.602 1.00 23.58 169 GLU H O 1
ATOM 10594 N N . PRO F 1 170 ? -4.898 117.888 58.441 1.00 21.84 170 PRO H N 1
ATOM 10595 C CA . PRO F 1 170 ? -5.911 118.100 57.413 1.00 23.01 170 PRO H CA 1
ATOM 10596 C C . PRO F 1 170 ? -5.337 117.561 56.101 1.00 24.37 170 PRO H C 1
ATOM 10597 O O . PRO F 1 170 ? -4.850 118.326 55.270 1.00 27.40 170 PRO H O 1
ATOM 10601 N N . ILE F 1 171 ? -5.357 116.242 55.938 1.00 22.96 171 ILE H N 1
ATOM 10602 C CA . ILE F 1 171 ? -4.823 115.602 54.732 1.00 21.99 171 ILE H CA 1
ATOM 10603 C C . ILE F 1 171 ? -5.518 116.078 53.450 1.00 24.75 171 ILE H C 1
ATOM 10604 O O . ILE F 1 171 ? -4.891 116.120 52.371 1.00 25.17 171 ILE H O 1
ATOM 10609 N N . TRP F 1 172 ? -6.816 116.386 53.559 1.00 27.45 172 TRP H N 1
ATOM 10610 C CA . TRP F 1 172 ? -7.606 116.872 52.419 1.00 29.81 172 TRP H CA 1
ATOM 10611 C C . TRP F 1 172 ? -6.972 118.098 51.757 1.00 34.15 172 TRP H C 1
ATOM 10612 O O . TRP F 1 172 ? -6.915 118.175 50.519 1.00 39.00 172 TRP H O 1
ATOM 10623 N N . ALA F 1 173 ? -6.449 119.028 52.563 1.00 37.24 173 ALA H N 1
ATOM 10624 C CA . ALA F 1 173 ? -5.770 120.225 52.019 1.00 40.80 173 ALA H CA 1
ATOM 10625 C C . ALA F 1 173 ? -4.421 119.616 51.578 1.00 47.42 173 ALA H C 1
ATOM 10626 O O . ALA F 1 173 ? -4.281 118.369 51.650 1.00 55.30 173 ALA H O 1
ATOM 10628 N N . ILE F 1 174 ? -3.420 120.443 51.229 1.00 50.50 174 ILE H N 1
ATOM 10629 C CA . ILE F 1 174 ? -2.074 119.957 50.811 1.00 54.41 174 ILE H CA 1
ATOM 10630 C C . ILE F 1 174 ? -1.825 119.994 49.290 1.00 59.36 174 ILE H C 1
ATOM 10631 O O . ILE F 1 174 ? -2.038 118.988 48.561 1.00 59.05 174 ILE H O 1
ATOM 10636 N N . GLY F 1 175 ? -1.421 121.186 48.832 1.00 62.82 175 GLY H N 1
ATOM 10637 C CA . GLY F 1 175 ? -1.123 121.401 47.426 1.00 62.68 175 GLY H CA 1
ATOM 10638 C C . GLY F 1 175 ? -2.287 121.255 46.452 1.00 61.39 175 GLY H C 1
ATOM 10639 O O . GLY F 1 175 ? -2.207 121.770 45.311 1.00 62.31 175 GLY H O 1
ATOM 10640 N N . THR F 1 176 ? -3.349 120.568 46.904 1.00 59.88 176 THR H N 1
ATOM 10641 C CA . THR F 1 176 ? -4.567 120.296 46.131 1.00 56.18 176 THR H CA 1
ATOM 10642 C C . THR F 1 176 ? -5.481 121.529 45.997 1.00 56.24 176 THR H C 1
ATOM 10643 O O . THR F 1 176 ? -6.716 121.410 45.895 1.00 57.40 176 THR H O 1
ATOM 10647 N N . GLY F 1 177 ? -4.846 122.703 45.958 1.00 56.36 177 GLY H N 1
ATOM 10648 C CA . GLY F 1 177 ? -5.549 123.959 45.820 1.00 56.80 177 GLY H CA 1
ATOM 10649 C C . GLY F 1 177 ? -6.359 124.257 47.059 1.00 59.28 177 GLY H C 1
ATOM 10650 O O . GLY F 1 177 ? -6.753 125.414 47.283 1.00 63.27 177 GLY H O 1
ATOM 10651 N N . LYS F 1 178 ? -6.629 123.218 47.853 1.00 55.50 178 LYS H N 1
ATOM 10652 C CA . LYS F 1 178 ? -7.403 123.382 49.072 1.00 51.57 178 LYS H CA 1
ATOM 10653 C C . LYS F 1 178 ? -6.605 123.832 50.254 1.00 50.38 178 LYS H C 1
ATOM 10654 O O . LYS F 1 178 ? -5.407 123.509 50.389 1.00 50.05 178 LYS H O 1
ATOM 10660 N N . ALA F 1 179 ? -7.292 124.628 51.075 1.00 50.24 179 ALA H N 1
ATOM 10661 C CA . ALA F 1 179 ? -6.723 125.247 52.263 1.00 47.29 179 ALA H CA 1
ATOM 10662 C C . ALA F 1 179 ? -7.616 125.212 53.475 1.00 46.58 179 ALA H C 1
ATOM 10663 O O . ALA F 1 179 ? -8.853 125.310 53.366 1.00 48.31 179 ALA H O 1
ATOM 10665 N N . ALA F 1 180 ? -6.957 125.075 54.625 1.00 43.04 180 ALA H N 1
ATOM 10666 C CA . ALA F 1 180 ? -7.600 125.080 55.929 1.00 42.28 180 ALA H CA 1
ATOM 10667 C C . ALA F 1 180 ? -7.306 126.499 56.437 1.00 42.05 180 ALA H C 1
ATOM 10668 O O . ALA F 1 180 ? -6.283 127.092 56.078 1.00 46.56 180 ALA H O 1
ATOM 10670 N N . THR F 1 181 ? -8.229 127.075 57.197 1.00 38.35 181 THR H N 1
ATOM 10671 C CA . THR F 1 181 ? -8.039 128.413 57.720 1.00 35.11 181 THR H CA 1
ATOM 10672 C C . THR F 1 181 ? -7.935 128.235 59.220 1.00 36.07 181 THR H C 1
ATOM 10673 O O . THR F 1 181 ? -8.205 127.142 59.732 1.00 36.94 181 THR H O 1
ATOM 10677 N N . ALA F 1 182 ? -7.561 129.290 59.937 1.00 35.37 182 ALA H N 1
ATOM 10678 C CA . ALA F 1 182 ? -7.464 129.175 61.388 1.00 34.21 182 ALA H CA 1
ATOM 10679 C C . ALA F 1 182 ? -8.844 128.885 61.983 1.00 34.46 182 ALA H C 1
ATOM 10680 O O . ALA F 1 182 ? -8.948 128.295 63.058 1.00 34.94 182 ALA H O 1
ATOM 10682 N N . GLU F 1 183 ? -9.895 129.240 61.234 1.00 36.96 183 GLU H N 1
ATOM 10683 C CA . GLU F 1 183 ? -11.293 129.041 61.658 1.00 37.22 183 GLU H CA 1
ATOM 10684 C C . GLU F 1 183 ? -11.690 127.573 61.524 1.00 35.96 183 GLU H C 1
ATOM 10685 O O . GLU F 1 183 ? -12.350 127.017 62.406 1.00 35.15 183 GLU H O 1
ATOM 10691 N N . ASP F 1 184 ? -11.312 126.980 60.395 1.00 33.68 184 ASP H N 1
ATOM 10692 C CA . ASP F 1 184 ? -11.538 125.567 60.120 1.00 34.45 184 ASP H CA 1
ATOM 10693 C C . ASP F 1 184 ? -10.848 124.778 61.231 1.00 33.47 184 ASP H C 1
ATOM 10694 O O . ASP F 1 184 ? -11.472 123.958 61.914 1.00 35.07 184 ASP H O 1
ATOM 10699 N N . ALA F 1 185 ? -9.542 125.024 61.369 1.00 28.58 185 ALA H N 1
ATOM 10700 C CA . ALA F 1 185 ? -8.712 124.381 62.362 1.00 22.89 185 ALA H CA 1
ATOM 10701 C C . ALA F 1 185 ? -9.358 124.416 63.745 1.00 24.88 185 ALA H C 1
ATOM 10702 O O . ALA F 1 185 ? -9.514 123.367 64.393 1.00 23.65 185 ALA H O 1
ATOM 10704 N N . GLN F 1 186 ? -9.766 125.610 64.188 1.00 23.09 186 GLN H N 1
ATOM 10705 C CA . GLN F 1 186 ? -10.379 125.765 65.507 1.00 21.25 186 GLN H CA 1
ATOM 10706 C C . GLN F 1 186 ? -11.700 125.031 65.597 1.00 22.45 186 GLN H C 1
ATOM 10707 O O . GLN F 1 186 ? -12.026 124.455 66.631 1.00 23.18 186 GLN H O 1
ATOM 10713 N N . ARG F 1 187 ? -12.459 125.061 64.507 1.00 22.88 187 ARG H N 1
ATOM 10714 C CA . ARG F 1 187 ? -13.765 124.399 64.424 1.00 25.41 187 ARG H CA 1
ATOM 10715 C C . ARG F 1 187 ? -13.499 122.961 64.785 1.00 26.41 187 ARG H C 1
ATOM 10716 O O . ARG F 1 187 ? -13.846 122.508 65.879 1.00 29.87 187 ARG H O 1
ATOM 10724 N N . ILE F 1 188 ? -12.702 122.318 63.936 1.00 25.22 188 ILE H N 1
ATOM 10725 C CA . ILE F 1 188 ? -12.313 120.926 64.104 1.00 21.70 188 ILE H CA 1
ATOM 10726 C C . ILE F 1 188 ? -11.690 120.571 65.477 1.00 19.97 188 ILE H C 1
ATOM 10727 O O . ILE F 1 188 ? -12.126 119.606 66.115 1.00 21.96 188 ILE H O 1
ATOM 10732 N N . HIS F 1 189 ? -10.731 121.370 65.960 1.00 18.77 189 HIS H N 1
ATOM 10733 C CA . HIS F 1 189 ? -10.077 121.101 67.258 1.00 16.49 189 HIS H CA 1
ATOM 10734 C C . HIS F 1 189 ? -11.031 121.197 68.407 1.00 15.93 189 HIS H C 1
ATOM 10735 O O . HIS F 1 189 ? -10.787 120.634 69.463 1.00 18.65 189 HIS H O 1
ATOM 10742 N N . ALA F 1 190 ? -12.103 121.953 68.227 1.00 19.53 190 ALA H N 1
ATOM 10743 C CA . ALA F 1 190 ? -13.082 122.101 69.287 1.00 19.87 190 ALA H CA 1
ATOM 10744 C C . ALA F 1 190 ? -13.928 120.848 69.363 1.00 19.85 190 ALA H C 1
ATOM 10745 O O . ALA F 1 190 ? -14.254 120.381 70.462 1.00 19.36 190 ALA H O 1
ATOM 10747 N N . GLN F 1 191 ? -14.255 120.293 68.193 1.00 22.02 191 GLN H N 1
ATOM 10748 C CA . GLN F 1 191 ? -15.046 119.063 68.112 1.00 25.33 191 GLN H CA 1
ATOM 10749 C C . GLN F 1 191 ? -14.286 117.879 68.729 1.00 25.18 191 GLN H C 1
ATOM 10750 O O . GLN F 1 191 ? -14.856 117.106 69.491 1.00 26.38 191 GLN H O 1
ATOM 10756 N N . ILE F 1 192 ? -12.997 117.748 68.402 1.00 23.82 192 ILE H N 1
ATOM 10757 C CA . ILE F 1 192 ? -12.170 116.663 68.934 1.00 19.62 192 ILE H CA 1
ATOM 10758 C C . ILE F 1 192 ? -12.109 116.762 70.436 1.00 21.69 192 ILE H C 1
ATOM 10759 O O . ILE F 1 192 ? -12.352 115.791 71.126 1.00 24.89 192 ILE H O 1
ATOM 10764 N N . ARG F 1 193 ? -11.745 117.937 70.946 1.00 25.64 193 ARG H N 1
ATOM 10765 C CA . ARG F 1 193 ? -11.635 118.134 72.392 1.00 27.07 193 ARG H CA 1
ATOM 10766 C C . ARG F 1 193 ? -12.952 117.763 73.038 1.00 28.77 193 ARG H C 1
ATOM 10767 O O . ARG F 1 193 ? -12.981 117.016 74.017 1.00 28.56 193 ARG H O 1
ATOM 10775 N N . ALA F 1 194 ? -14.037 118.244 72.431 1.00 30.31 194 ALA H N 1
ATOM 10776 C CA . ALA F 1 194 ? -15.397 117.983 72.901 1.00 30.73 194 ALA H CA 1
ATOM 10777 C C . ALA F 1 194 ? -15.680 116.485 72.986 1.00 31.56 194 ALA H C 1
ATOM 10778 O O . ALA F 1 194 ? -16.313 116.005 73.939 1.00 35.82 194 ALA H O 1
ATOM 10780 N N . HIS F 1 195 ? -15.185 115.750 71.996 1.00 30.68 195 HIS H N 1
ATOM 10781 C CA . HIS F 1 195 ? -15.364 114.299 71.942 1.00 31.42 195 HIS H CA 1
ATOM 10782 C C . HIS F 1 195 ? -14.689 113.634 73.135 1.00 28.41 195 HIS H C 1
ATOM 10783 O O . HIS F 1 195 ? -15.115 112.585 73.634 1.00 30.27 195 HIS H O 1
ATOM 10790 N N . ILE F 1 196 ? -13.621 114.267 73.576 1.00 27.33 196 ILE H N 1
ATOM 10791 C CA . ILE F 1 196 ? -12.861 113.781 74.698 1.00 29.54 196 ILE H CA 1
ATOM 10792 C C . ILE F 1 196 ? -13.593 114.255 75.958 1.00 32.31 196 ILE H C 1
ATOM 10793 O O . ILE F 1 196 ? -13.770 113.487 76.905 1.00 34.32 196 ILE H O 1
ATOM 10798 N N . ALA F 1 197 ? -14.114 115.480 75.916 1.00 32.41 197 ALA H N 1
ATOM 10799 C CA . ALA F 1 197 ? -14.821 116.060 77.054 1.00 34.10 197 ALA H CA 1
ATOM 10800 C C . ALA F 1 197 ? -16.064 115.282 77.434 1.00 35.60 197 ALA H C 1
ATOM 10801 O O . ALA F 1 197 ? -16.616 115.453 78.518 1.00 36.87 197 ALA H O 1
ATOM 10803 N N . GLU F 1 198 ? -16.491 114.421 76.527 1.00 39.09 198 GLU H N 1
ATOM 10804 C CA . GLU F 1 198 ? -17.670 113.590 76.706 1.00 39.89 198 GLU H CA 1
ATOM 10805 C C . GLU F 1 198 ? -17.404 112.445 77.665 1.00 40.77 198 GLU H C 1
ATOM 10806 O O . GLU F 1 198 ? -18.319 111.958 78.340 1.00 42.44 198 GLU H O 1
ATOM 10812 N N . LYS F 1 199 ? -16.169 111.953 77.662 1.00 41.14 199 LYS H N 1
ATOM 10813 C CA . LYS F 1 199 ? -15.806 110.862 78.568 1.00 41.79 199 LYS H CA 1
ATOM 10814 C C . LYS F 1 199 ? -15.180 111.457 79.839 1.00 42.82 199 LYS H C 1
ATOM 10815 O O . LYS F 1 199 ? -15.388 110.947 80.950 1.00 45.86 199 LYS H O 1
ATOM 10821 N N . SER F 1 200 ? -14.414 112.533 79.650 1.00 43.30 200 SER H N 1
ATOM 10822 C CA . SER F 1 200 ? -13.732 113.247 80.723 1.00 41.89 200 SER H CA 1
ATOM 10823 C C . SER F 1 200 ? -13.436 114.687 80.292 1.00 44.15 200 SER H C 1
ATOM 10824 O O . SER F 1 200 ? -12.909 114.929 79.199 1.00 43.40 200 SER H O 1
ATOM 10827 N N . GLU F 1 201 ? -13.817 115.639 81.138 1.00 45.49 201 GLU H N 1
ATOM 10828 C CA . GLU F 1 201 ? -13.598 117.061 80.866 1.00 46.15 201 GLU H CA 1
ATOM 10829 C C . GLU F 1 201 ? -12.230 117.504 81.382 1.00 44.40 201 GLU H C 1
ATOM 10830 O O . GLU F 1 201 ? -11.627 118.452 80.860 1.00 43.31 201 GLU H O 1
ATOM 10836 N N . ALA F 1 202 ? -11.757 116.829 82.427 1.00 41.17 202 ALA H N 1
ATOM 10837 C CA . ALA F 1 202 ? -10.463 117.148 83.003 1.00 40.14 202 ALA H CA 1
ATOM 10838 C C . ALA F 1 202 ? -9.413 116.838 81.950 1.00 39.93 202 ALA H C 1
ATOM 10839 O O . ALA F 1 202 ? -8.601 117.699 81.593 1.00 40.91 202 ALA H O 1
ATOM 10841 N N . VAL F 1 203 ? -9.482 115.621 81.417 1.00 35.82 203 VAL H N 1
ATOM 10842 C CA . VAL F 1 203 ? -8.570 115.185 80.375 1.00 32.52 203 VAL H CA 1
ATOM 10843 C C . VAL F 1 203 ? -8.679 116.178 79.217 1.00 32.61 203 VAL H C 1
ATOM 10844 O O . VAL F 1 203 ? -7.722 116.867 78.877 1.00 34.14 203 VAL H O 1
ATOM 10848 N N . ALA F 1 204 ? -9.882 116.328 78.690 1.00 31.49 204 ALA H N 1
ATOM 10849 C CA . ALA F 1 204 ? -10.089 117.215 77.563 1.00 31.16 204 ALA H CA 1
ATOM 10850 C C . ALA F 1 204 ? -9.500 118.608 77.713 1.00 31.38 204 ALA H C 1
ATOM 10851 O O . ALA F 1 204 ? -8.803 119.094 76.825 1.00 33.45 204 ALA H O 1
ATOM 10853 N N . LYS F 1 205 ? -9.711 119.239 78.854 1.00 32.59 205 LYS H N 1
ATOM 10854 C CA . LYS F 1 205 ? -9.205 120.592 78.993 1.00 33.45 205 LYS H CA 1
ATOM 10855 C C . LYS F 1 205 ? -7.699 120.670 79.041 1.00 33.40 205 LYS H C 1
ATOM 10856 O O . LYS F 1 205 ? -7.125 121.688 78.681 1.00 31.09 205 LYS H O 1
ATOM 10862 N N . ASN F 1 206 ? -7.072 119.559 79.416 1.00 36.37 206 ASN H N 1
ATOM 10863 C CA . ASN F 1 206 ? -5.610 119.454 79.539 1.00 38.21 206 ASN H CA 1
ATOM 10864 C C . ASN F 1 206 ? -4.817 118.958 78.311 1.00 37.28 206 ASN H C 1
ATOM 10865 O O . ASN F 1 206 ? -3.639 119.293 78.146 1.00 39.22 206 ASN H O 1
ATOM 10870 N N . VAL F 1 207 ? -5.437 118.135 77.476 1.00 32.53 207 VAL H N 1
ATOM 10871 C CA . VAL F 1 207 ? -4.735 117.564 76.347 1.00 25.24 207 VAL H CA 1
ATOM 10872 C C . VAL F 1 207 ? -4.302 118.561 75.313 1.00 21.79 207 VAL H C 1
ATOM 10873 O O . VAL F 1 207 ? -5.111 119.321 74.815 1.00 23.57 207 VAL H O 1
ATOM 10877 N N . VAL F 1 208 ? -3.006 118.561 75.016 1.00 20.20 208 VAL H N 1
ATOM 10878 C CA . VAL F 1 208 ? -2.434 119.439 74.003 1.00 16.78 208 VAL H CA 1
ATOM 10879 C C . VAL F 1 208 ? -2.866 118.870 72.687 1.00 17.05 208 VAL H C 1
ATOM 10880 O O . VAL F 1 208 ? -2.743 117.688 72.453 1.00 23.28 208 VAL H O 1
ATOM 10884 N N . ILE F 1 209 ? -3.420 119.720 71.847 1.00 17.18 209 ILE H N 1
ATOM 10885 C CA . ILE F 1 209 ? -3.906 119.326 70.553 1.00 12.69 209 ILE H CA 1
ATOM 10886 C C . ILE F 1 209 ? -3.262 120.263 69.564 1.00 15.67 209 ILE H C 1
ATOM 10887 O O . ILE F 1 209 ? -3.680 121.414 69.428 1.00 17.97 209 ILE H O 1
ATOM 10892 N N . GLN F 1 210 ? -2.214 119.781 68.905 1.00 15.36 210 GLN H N 1
ATOM 10893 C CA . GLN F 1 210 ? -1.494 120.569 67.923 1.00 12.77 210 GLN H CA 1
ATOM 10894 C C . GLN F 1 210 ? -2.210 120.529 66.583 1.00 10.74 210 GLN H C 1
ATOM 10895 O O . GLN F 1 210 ? -2.870 119.564 66.276 1.00 13.30 210 GLN H O 1
ATOM 10901 N N . TYR F 1 211 ? -1.962 121.529 65.750 1.00 8.68 211 TYR H N 1
ATOM 10902 C CA . TYR F 1 211 ? -2.528 121.613 64.425 1.00 9.87 211 TYR H CA 1
ATOM 10903 C C . TYR F 1 211 ? -1.451 121.170 63.434 1.00 12.11 211 TYR H C 1
ATOM 10904 O O . TYR F 1 211 ? -0.360 121.732 63.402 1.00 15.08 211 TYR H O 1
ATOM 10913 N N . GLY F 1 212 ? -1.780 120.199 62.587 1.00 14.55 212 GLY H N 1
ATOM 10914 C CA . GLY F 1 212 ? -0.816 119.698 61.627 1.00 13.20 212 GLY H CA 1
ATOM 10915 C C . GLY F 1 212 ? -0.919 120.209 60.203 1.00 17.66 212 GLY H C 1
ATOM 10916 O O . GLY F 1 212 ? -0.331 119.636 59.298 1.00 20.91 212 GLY H O 1
ATOM 10917 N N . GLY F 1 213 ? -1.635 121.294 59.971 1.00 20.33 213 GLY H N 1
ATOM 10918 C CA . GLY F 1 213 ? -1.752 121.780 58.608 1.00 21.46 213 GLY H CA 1
ATOM 10919 C C . GLY F 1 213 ? -0.556 122.588 58.214 1.00 23.88 213 GLY H C 1
ATOM 10920 O O . GLY F 1 213 ? 0.447 122.593 58.923 1.00 28.49 213 GLY H O 1
ATOM 10921 N N . SER F 1 214 ? -0.644 123.253 57.070 1.00 26.83 214 SER H N 1
ATOM 10922 C CA . SER F 1 214 ? 0.447 124.092 56.598 1.00 29.26 214 SER H CA 1
ATOM 10923 C C . SER F 1 214 ? 0.453 125.430 57.323 1.00 30.33 214 SER H C 1
ATOM 10924 O O . SER F 1 214 ? -0.392 126.288 57.080 1.00 36.05 214 SER H O 1
ATOM 10927 N N . VAL F 1 215 ? 1.423 125.596 58.209 1.00 30.51 215 VAL H N 1
ATOM 10928 C CA . VAL F 1 215 ? 1.562 126.794 59.004 1.00 28.81 215 VAL H CA 1
ATOM 10929 C C . VAL F 1 215 ? 2.909 127.399 58.653 1.00 28.60 215 VAL H C 1
ATOM 10930 O O . VAL F 1 215 ? 3.893 126.689 58.516 1.00 29.82 215 VAL H O 1
ATOM 10934 N N . LYS F 1 216 ? 2.915 128.702 58.409 1.00 29.12 216 LYS H N 1
ATOM 10935 C CA . LYS F 1 216 ? 4.127 129.425 58.065 1.00 29.53 216 LYS H CA 1
ATOM 10936 C C . LYS F 1 216 ? 4.279 130.588 59.054 1.00 32.41 216 LYS H C 1
ATOM 10937 O O . LYS F 1 216 ? 3.339 130.900 59.805 1.00 33.96 216 LYS H O 1
ATOM 10943 N N . PRO F 1 217 ? 5.462 131.243 59.085 1.00 33.45 217 PRO H N 1
ATOM 10944 C CA . PRO F 1 217 ? 5.717 132.377 59.992 1.00 32.45 217 PRO H CA 1
ATOM 10945 C C . PRO F 1 217 ? 4.577 133.374 60.089 1.00 34.51 217 PRO H C 1
ATOM 10946 O O . PRO F 1 217 ? 4.246 133.844 61.177 1.00 38.44 217 PRO H O 1
ATOM 10950 N N . GLU F 1 218 ? 3.965 133.670 58.949 1.00 36.40 218 GLU H N 1
ATOM 10951 C CA . GLU F 1 218 ? 2.838 134.598 58.877 1.00 41.21 218 GLU H CA 1
ATOM 10952 C C . GLU F 1 218 ? 1.457 133.914 58.807 1.00 42.09 218 GLU H C 1
ATOM 10953 O O . GLU F 1 218 ? 0.588 134.313 58.033 1.00 42.56 218 GLU H O 1
ATOM 10959 N N . ASN F 1 219 ? 1.295 132.846 59.583 1.00 43.82 219 ASN H N 1
ATOM 10960 C CA . ASN F 1 219 ? 0.038 132.086 59.685 1.00 43.46 219 ASN H CA 1
ATOM 10961 C C . ASN F 1 219 ? -0.020 131.912 61.174 1.00 43.09 219 ASN H C 1
ATOM 10962 O O . ASN F 1 219 ? -0.965 132.324 61.845 1.00 42.90 219 ASN H O 1
ATOM 10967 N N . ALA F 1 220 ? 1.085 131.337 61.647 1.00 39.94 220 ALA H N 1
ATOM 10968 C CA . ALA F 1 220 ? 1.326 130.976 63.016 1.00 38.80 220 ALA H CA 1
ATOM 10969 C C . ALA F 1 220 ? 0.483 131.640 64.104 1.00 38.25 220 ALA H C 1
ATOM 10970 O O . ALA F 1 220 ? -0.226 130.943 64.857 1.00 37.85 220 ALA H O 1
ATOM 10972 N N . ALA F 1 221 ? 0.506 132.973 64.174 1.00 34.91 221 ALA H N 1
ATOM 10973 C CA . ALA F 1 221 ? -0.255 133.643 65.233 1.00 29.60 221 ALA H CA 1
ATOM 10974 C C . ALA F 1 221 ? -1.771 133.682 64.993 1.00 27.91 221 ALA H C 1
ATOM 10975 O O . ALA F 1 221 ? -2.567 133.792 65.941 1.00 28.69 221 ALA H O 1
ATOM 10977 N N . ALA F 1 222 ? -2.175 133.559 63.736 1.00 23.39 222 ALA H N 1
ATOM 10978 C CA . ALA F 1 222 ? -3.589 133.519 63.434 1.00 22.57 222 ALA H CA 1
ATOM 10979 C C . ALA F 1 222 ? -4.071 132.179 64.021 1.00 23.97 222 ALA H C 1
ATOM 10980 O O . ALA F 1 222 ? -5.146 132.074 64.638 1.00 27.07 222 ALA H O 1
ATOM 10982 N N . TYR F 1 223 ? -3.216 131.169 63.894 1.00 20.47 223 TYR H N 1
ATOM 10983 C CA . TYR F 1 223 ? -3.541 129.868 64.408 1.00 15.62 223 TYR H CA 1
ATOM 10984 C C . TYR F 1 223 ? -3.427 129.795 65.889 1.00 16.55 223 TYR H C 1
ATOM 10985 O O . TYR F 1 223 ? -4.356 129.386 66.561 1.00 19.80 223 TYR H O 1
ATOM 10994 N N . PHE F 1 224 ? -2.278 130.183 66.420 1.00 19.87 224 PHE H N 1
ATOM 10995 C CA . PHE F 1 224 ? -2.079 130.087 67.854 1.00 23.51 224 PHE H CA 1
ATOM 10996 C C . PHE F 1 224 ? -2.981 130.954 68.697 1.00 24.99 224 PHE H C 1
ATOM 10997 O O . PHE F 1 224 ? -2.926 130.915 69.919 1.00 27.48 224 PHE H O 1
ATOM 11005 N N . ALA F 1 225 ? -3.879 131.655 68.017 1.00 26.02 225 ALA H N 1
ATOM 11006 C CA . ALA F 1 225 ? -4.867 132.531 68.643 1.00 28.58 225 ALA H CA 1
ATOM 11007 C C . ALA F 1 225 ? -6.103 131.726 69.065 1.00 28.32 225 ALA H C 1
ATOM 11008 O O . ALA F 1 225 ? -6.749 132.038 70.075 1.00 30.50 225 ALA H O 1
ATOM 11010 N N . GLN F 1 226 ? -6.457 130.724 68.265 1.00 23.91 226 GLN H N 1
ATOM 11011 C CA . GLN F 1 226 ? -7.600 129.901 68.569 1.00 24.38 226 GLN H CA 1
ATOM 11012 C C . GLN F 1 226 ? -7.408 129.244 69.929 1.00 24.85 226 GLN H C 1
ATOM 11013 O O . GLN F 1 226 ? -6.330 128.836 70.303 1.00 25.81 226 GLN H O 1
ATOM 11019 N N . P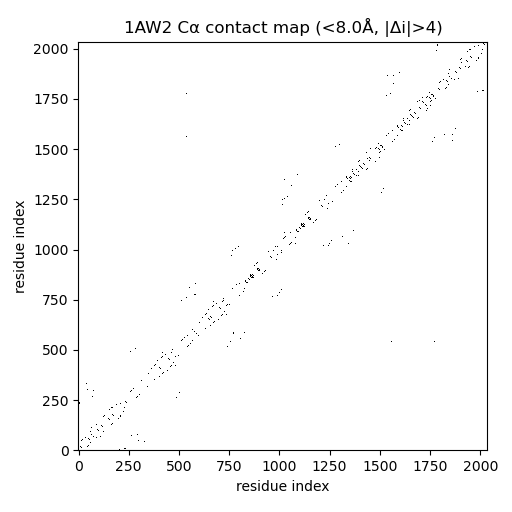RO F 1 227 ? -8.456 129.199 70.716 1.00 24.60 227 PRO H N 1
ATOM 11020 C CA . PRO F 1 227 ? -8.366 128.597 72.041 1.00 26.92 227 PRO H CA 1
ATOM 11021 C C . PRO F 1 227 ? -8.137 127.084 72.133 1.00 28.84 227 PRO H C 1
ATOM 11022 O O . PRO F 1 227 ? -7.705 126.590 73.183 1.00 27.90 227 PRO H O 1
ATOM 11026 N N . ASP F 1 228 ? -8.449 126.347 71.062 1.00 30.79 228 ASP H N 1
ATOM 11027 C CA . ASP F 1 228 ? -8.267 124.880 71.060 1.00 29.12 228 ASP H CA 1
ATOM 11028 C C . ASP F 1 228 ? -7.096 124.312 70.259 1.00 24.95 228 ASP H C 1
ATOM 11029 O O . ASP F 1 228 ? -6.952 123.093 70.172 1.00 24.50 228 ASP H O 1
ATOM 11034 N N . ILE F 1 229 ? -6.323 125.212 69.644 1.00 18.32 229 ILE H N 1
ATOM 11035 C CA . ILE F 1 229 ? -5.122 124.893 68.890 1.00 17.15 229 ILE H CA 1
ATOM 11036 C C . ILE F 1 229 ? -3.985 125.181 69.887 1.00 20.06 229 ILE H C 1
ATOM 11037 O O . ILE F 1 229 ? -3.804 126.323 70.266 1.00 25.05 229 ILE H O 1
ATOM 11042 N N . ASP F 1 230 ? -3.220 124.176 70.319 1.00 21.08 230 ASP H N 1
ATOM 11043 C CA . ASP F 1 230 ? -2.153 124.403 71.310 1.00 18.97 230 ASP H CA 1
ATOM 11044 C C . ASP F 1 230 ? -0.723 124.336 70.844 1.00 18.79 230 ASP H C 1
ATOM 11045 O O . ASP F 1 230 ? 0.184 124.194 71.656 1.00 22.57 230 ASP H O 1
ATOM 11050 N N . GLY F 1 231 ? -0.508 124.446 69.547 1.00 19.29 231 GLY H N 1
ATOM 11051 C CA . GLY F 1 231 ? 0.838 124.352 69.028 1.00 18.25 231 GLY H CA 1
ATOM 11052 C C . GLY F 1 231 ? 0.754 123.860 67.598 1.00 16.82 231 GLY H C 1
ATOM 11053 O O . GLY F 1 231 ? -0.305 123.872 67.002 1.00 14.07 231 GLY H O 1
ATOM 11054 N N . ALA F 1 232 ? 1.866 123.420 67.038 1.00 17.82 232 ALA H N 1
ATOM 11055 C CA . ALA F 1 232 ? 1.849 122.949 65.670 1.00 18.14 232 ALA H CA 1
ATOM 11056 C C . ALA F 1 232 ? 2.853 121.812 65.395 1.00 18.32 232 ALA H C 1
ATOM 11057 O O . ALA F 1 232 ? 3.887 121.702 66.073 1.00 17.86 232 ALA H O 1
ATOM 11059 N N . LEU F 1 233 ? 2.476 120.892 64.516 1.00 11.55 233 LEU H N 1
ATOM 11060 C CA . LEU F 1 233 ? 3.410 119.865 64.150 1.00 13.40 233 LEU H CA 1
ATOM 11061 C C . LEU F 1 233 ? 3.813 120.393 62.788 1.00 12.75 233 LEU H C 1
ATOM 11062 O O . LEU F 1 233 ? 3.081 120.295 61.824 1.00 13.33 233 LEU H O 1
ATOM 11067 N N . VAL F 1 234 ? 4.988 120.991 62.737 1.00 12.82 234 VAL H N 1
ATOM 11068 C CA . VAL F 1 234 ? 5.455 121.623 61.537 1.00 13.05 234 VAL H CA 1
ATOM 11069 C C . VAL F 1 234 ? 6.252 120.729 60.612 1.00 12.44 234 VAL H C 1
ATOM 11070 O O . VAL F 1 234 ? 7.176 120.048 61.060 1.00 14.05 234 VAL H O 1
ATOM 11074 N N . GLY F 1 235 ? 5.914 120.823 59.320 1.00 11.21 235 GLY H N 1
ATOM 11075 C CA . GLY F 1 235 ? 6.559 120.100 58.249 1.00 7.80 235 GLY H CA 1
ATOM 11076 C C . GLY F 1 235 ? 7.651 120.933 57.591 1.00 14.91 235 GLY H C 1
ATOM 11077 O O . GLY F 1 235 ? 8.705 121.095 58.193 1.00 23.08 235 GLY H O 1
ATOM 11078 N N . GLY F 1 236 ? 7.422 121.484 56.396 1.00 14.39 236 GLY H N 1
ATOM 11079 C CA . GLY F 1 236 ? 8.451 122.267 55.715 1.00 17.38 236 GLY H CA 1
ATOM 11080 C C . GLY F 1 236 ? 9.161 123.389 56.480 1.00 23.58 236 GLY H C 1
ATOM 11081 O O . GLY F 1 236 ? 10.387 123.527 56.399 1.00 27.42 236 GLY H O 1
ATOM 11082 N N . ALA F 1 237 ? 8.420 124.197 57.238 1.00 25.27 237 ALA H N 1
ATOM 11083 C CA . ALA F 1 237 ? 9.051 125.290 57.989 1.00 25.25 237 ALA H CA 1
ATOM 11084 C C . ALA F 1 237 ? 10.104 124.833 59.011 1.00 24.31 237 ALA H C 1
ATOM 11085 O O . ALA F 1 237 ? 10.964 125.621 59.421 1.00 24.41 237 ALA H O 1
ATOM 11087 N N . ALA F 1 238 ? 9.996 123.573 59.444 1.00 23.40 238 ALA H N 1
ATOM 11088 C CA . ALA F 1 238 ? 10.902 122.968 60.429 1.00 20.08 238 ALA H CA 1
ATOM 11089 C C . ALA F 1 238 ? 12.326 122.812 59.923 1.00 14.67 238 ALA H C 1
ATOM 11090 O O . ALA F 1 238 ? 13.258 122.645 60.697 1.00 11.65 238 ALA H O 1
ATOM 11092 N N . LEU F 1 239 ? 12.486 122.924 58.620 1.00 15.43 239 LEU H N 1
ATOM 11093 C CA . LEU F 1 239 ? 13.781 122.765 57.988 1.00 17.92 239 LEU H CA 1
ATOM 11094 C C . LEU F 1 239 ? 14.564 124.037 57.900 1.00 20.96 239 LEU H C 1
ATOM 11095 O O . LEU F 1 239 ? 15.716 124.036 57.447 1.00 24.86 239 LEU H O 1
ATOM 11100 N N . ASP F 1 240 ? 13.922 125.136 58.281 1.00 24.58 240 ASP H N 1
ATOM 11101 C CA . ASP F 1 240 ? 14.574 126.439 58.276 1.00 23.29 240 ASP H CA 1
ATOM 11102 C C . ASP F 1 240 ? 14.550 126.992 59.695 1.00 22.73 240 ASP H C 1
ATOM 11103 O O . ASP F 1 240 ? 13.479 127.170 60.292 1.00 20.32 240 ASP H O 1
ATOM 11108 N N . ALA F 1 241 ? 15.743 127.241 60.229 1.00 20.04 241 ALA H N 1
ATOM 11109 C CA . ALA F 1 241 ? 15.895 127.772 61.569 1.00 21.31 241 ALA H CA 1
ATOM 11110 C C . ALA F 1 241 ? 15.082 129.078 61.808 1.00 26.25 241 ALA H C 1
ATOM 11111 O O . ALA F 1 241 ? 14.410 129.222 62.837 1.00 27.83 241 ALA H O 1
ATOM 11113 N N . LYS F 1 242 ? 15.109 130.008 60.850 1.00 27.69 242 LYS H N 1
ATOM 11114 C CA . LYS F 1 242 ? 14.401 131.277 61.001 1.00 26.14 242 LYS H CA 1
ATOM 11115 C C . LYS F 1 242 ? 12.923 131.067 61.093 1.00 23.32 242 LYS H C 1
ATOM 11116 O O . LYS F 1 242 ? 12.304 131.390 62.120 1.00 21.77 242 LYS H O 1
ATOM 11122 N N . SER F 1 243 ? 12.376 130.475 60.033 1.00 18.48 243 SER H N 1
ATOM 11123 C CA . SER F 1 243 ? 10.944 130.195 59.949 1.00 19.58 243 SER H CA 1
ATOM 11124 C C . SER F 1 243 ? 10.433 129.399 61.113 1.00 21.10 243 SER H C 1
ATOM 11125 O O . SER F 1 243 ? 9.377 129.692 61.658 1.00 26.66 243 SER H O 1
ATOM 11128 N N . PHE F 1 244 ? 11.167 128.358 61.476 1.00 21.14 244 PHE H N 1
ATOM 11129 C CA . PHE F 1 244 ? 10.714 127.512 62.547 1.00 19.95 244 PHE H CA 1
ATOM 11130 C C . PHE F 1 244 ? 10.756 128.185 63.913 1.00 22.16 244 PHE H C 1
ATOM 11131 O O . PHE F 1 244 ? 9.832 127.994 64.734 1.00 23.07 244 PHE H O 1
ATOM 11139 N N . ALA F 1 245 ? 11.794 128.988 64.157 1.00 22.20 245 ALA H N 1
ATOM 11140 C CA . ALA F 1 245 ? 11.914 129.692 65.442 1.00 22.35 245 ALA H CA 1
ATOM 11141 C C . ALA F 1 245 ? 10.753 130.668 65.521 1.00 23.35 245 ALA H C 1
ATOM 11142 O O . ALA F 1 245 ? 10.099 130.792 66.570 1.00 27.07 245 ALA H O 1
ATOM 11144 N N . ALA F 1 246 ? 10.474 131.312 64.381 1.00 24.16 246 ALA H N 1
ATOM 11145 C CA . ALA F 1 246 ? 9.362 132.267 64.235 1.00 21.36 246 ALA H CA 1
ATOM 11146 C C . ALA F 1 246 ? 8.073 131.634 64.748 1.00 20.84 246 ALA H C 1
ATOM 11147 O O . ALA F 1 246 ? 7.476 132.102 65.729 1.00 23.17 246 ALA H O 1
ATOM 11149 N N . ILE F 1 247 ? 7.693 130.520 64.117 1.00 19.27 247 ILE H N 1
ATOM 11150 C CA . ILE F 1 247 ? 6.490 129.781 64.499 1.00 18.54 247 ILE H CA 1
ATOM 11151 C C . ILE F 1 247 ? 6.502 129.437 65.982 1.00 17.45 247 ILE H C 1
ATOM 11152 O O . ILE F 1 247 ? 5.478 129.508 66.642 1.00 20.17 247 ILE H O 1
ATOM 11157 N N . ALA F 1 248 ? 7.676 129.142 66.525 1.00 18.67 248 ALA H N 1
ATOM 11158 C CA . ALA F 1 248 ? 7.755 128.796 67.927 1.00 22.09 248 ALA H CA 1
ATOM 11159 C C . ALA F 1 248 ? 7.448 130.026 68.745 1.00 26.10 248 ALA H C 1
ATOM 11160 O O . ALA F 1 248 ? 6.642 129.958 69.688 1.00 27.51 248 ALA H O 1
ATOM 11162 N N . LYS F 1 249 ? 8.065 131.153 68.374 1.00 28.06 249 LYS H N 1
ATOM 11163 C CA . LYS F 1 249 ? 7.869 132.422 69.098 1.00 28.79 249 LYS H CA 1
ATOM 11164 C C . LYS F 1 249 ? 6.403 132.849 69.103 1.00 28.71 249 LYS H C 1
ATOM 11165 O O . LYS F 1 249 ? 5.815 133.120 70.158 1.00 29.71 249 LYS H O 1
ATOM 11171 N N . ALA F 1 250 ? 5.815 132.880 67.910 1.00 25.68 250 ALA H N 1
ATOM 11172 C CA . ALA F 1 250 ? 4.429 133.252 67.749 1.00 23.13 250 ALA H CA 1
ATOM 11173 C C . ALA F 1 250 ? 3.550 132.501 68.724 1.00 25.31 250 ALA H C 1
ATOM 11174 O O . ALA F 1 250 ? 2.748 133.099 69.416 1.00 30.89 250 ALA H O 1
ATOM 11176 N N . ALA F 1 251 ? 3.734 131.194 68.832 1.00 26.64 251 ALA H N 1
ATOM 11177 C CA . ALA F 1 251 ? 2.901 130.431 69.751 1.00 27.14 251 ALA H CA 1
ATOM 11178 C C . ALA F 1 251 ? 3.157 130.775 71.206 1.00 24.89 251 ALA H C 1
ATOM 11179 O O . ALA F 1 251 ? 2.243 130.741 72.008 1.00 28.08 251 ALA H O 1
ATOM 11181 N N . ALA F 1 252 ? 4.396 131.119 71.538 1.00 25.26 252 ALA H N 1
ATOM 11182 C CA . ALA F 1 252 ? 4.777 131.429 72.914 1.00 25.30 252 ALA H CA 1
ATOM 11183 C C . ALA F 1 252 ? 4.015 132.623 73.452 1.00 28.44 252 ALA H C 1
ATOM 11184 O O . ALA F 1 252 ? 3.374 132.556 74.507 1.00 28.59 252 ALA H O 1
ATOM 11186 N N . GLU F 1 253 ? 4.116 133.720 72.717 1.00 30.47 253 GLU H N 1
ATOM 11187 C CA . GLU F 1 253 ? 3.462 134.963 73.066 1.00 34.40 253 GLU H CA 1
ATOM 11188 C C . GLU F 1 253 ? 1.958 134.842 72.916 1.00 33.69 253 GLU H C 1
ATOM 11189 O O . GLU F 1 253 ? 1.214 135.033 73.880 1.00 35.41 253 GLU H O 1
ATOM 11195 N N . ALA F 1 254 ? 1.527 134.492 71.708 1.00 33.92 254 ALA H N 1
ATOM 11196 C CA . ALA F 1 254 ? 0.113 134.339 71.384 1.00 34.86 254 ALA H CA 1
ATOM 11197 C C . ALA F 1 254 ? -0.651 133.606 72.468 1.00 34.97 254 ALA H C 1
ATOM 11198 O O . ALA F 1 254 ? -1.808 133.912 72.740 1.00 41.41 254 ALA H O 1
ATOM 11200 N N . LYS F 1 255 ? 0.019 132.685 73.138 1.00 33.53 255 LYS H N 1
ATOM 11201 C CA . LYS F 1 255 ? -0.630 131.906 74.175 1.00 33.13 255 LYS H CA 1
ATOM 11202 C C . LYS F 1 255 ? -0.546 132.572 75.552 1.00 30.20 255 LYS H C 1
ATOM 11203 O O . LYS F 1 255 ? -1.020 131.985 76.524 0.00 20.00 255 LYS H O 1
ATOM 11209 N N . ARG G 1 2 ? 43.994 47.898 35.804 1.00 22.73 2 ARG J N 1
ATOM 11210 C CA . ARG G 1 2 ? 43.310 48.971 34.999 1.00 18.98 2 ARG J CA 1
ATOM 11211 C C . ARG G 1 2 ? 41.913 49.211 35.557 1.00 18.82 2 ARG J C 1
ATOM 11212 O O . ARG G 1 2 ? 41.139 48.264 35.764 1.00 18.21 2 ARG J O 1
ATOM 11220 N N . HIS G 1 3 ? 41.619 50.486 35.809 1.00 16.11 3 HIS J N 1
ATOM 11221 C CA . HIS G 1 3 ? 40.353 50.925 36.368 1.00 13.56 3 HIS J CA 1
ATOM 11222 C C . HIS G 1 3 ? 39.368 50.900 35.231 1.00 10.45 3 HIS J C 1
ATOM 11223 O O . HIS G 1 3 ? 39.638 51.451 34.187 1.00 14.98 3 HIS J O 1
ATOM 11230 N N . PRO G 1 4 ? 38.216 50.244 35.407 1.00 8.30 4 PRO J N 1
ATOM 11231 C CA . PRO G 1 4 ? 37.257 50.194 34.303 1.00 7.83 4 PRO J CA 1
ATOM 11232 C C . PRO G 1 4 ? 36.539 51.472 33.937 1.00 7.52 4 PRO J C 1
ATOM 11233 O O . PRO G 1 4 ? 36.300 52.348 34.778 1.00 8.43 4 PRO J O 1
ATOM 11237 N N . VAL G 1 5 ? 36.244 51.571 32.644 1.00 5.52 5 VAL J N 1
ATOM 11238 C CA . VAL G 1 5 ? 35.513 52.687 32.063 1.00 2.00 5 VAL J CA 1
ATOM 11239 C C . VAL G 1 5 ? 34.341 52.144 31.268 1.00 2.90 5 VAL J C 1
ATOM 11240 O O . VAL G 1 5 ? 34.506 51.317 30.375 1.00 5.30 5 VAL J O 1
ATOM 11244 N N . VAL G 1 6 ? 33.153 52.605 31.632 1.00 4.83 6 VAL J N 1
ATOM 11245 C CA . VAL G 1 6 ? 31.904 52.261 30.980 1.00 3.86 6 VAL J CA 1
ATOM 11246 C C . VAL G 1 6 ? 31.361 53.577 30.390 1.00 6.62 6 VAL J C 1
ATOM 11247 O O . VAL G 1 6 ? 31.072 54.533 31.122 1.00 8.28 6 VAL J O 1
ATOM 11251 N N . MET G 1 7 ? 31.270 53.634 29.065 1.00 3.96 7 MET J N 1
ATOM 11252 C CA . MET G 1 7 ? 30.791 54.814 28.365 1.00 2.00 7 MET J CA 1
ATOM 11253 C C . MET G 1 7 ? 29.508 54.546 27.628 1.00 2.00 7 MET J C 1
ATOM 11254 O O . MET G 1 7 ? 29.403 53.558 26.927 1.00 3.69 7 MET J O 1
ATOM 11259 N N . GLY G 1 8 ? 28.524 55.415 27.798 1.00 2.00 8 GLY J N 1
ATOM 11260 C CA . GLY G 1 8 ? 27.302 55.257 27.052 1.00 2.00 8 GLY J CA 1
ATOM 11261 C C . GLY G 1 8 ? 27.322 56.149 25.812 1.00 3.86 8 GLY J C 1
ATOM 11262 O O . GLY G 1 8 ? 27.483 57.340 25.946 1.00 5.69 8 GLY J O 1
ATOM 11263 N N . ASN G 1 9 ? 27.287 55.590 24.605 1.00 4.05 9 ASN J N 1
ATOM 11264 C CA . ASN G 1 9 ? 27.214 56.393 23.382 1.00 2.00 9 ASN J CA 1
ATOM 11265 C C . ASN G 1 9 ? 25.717 56.500 23.094 1.00 7.44 9 ASN J C 1
ATOM 11266 O O . ASN G 1 9 ? 25.084 55.501 22.799 1.00 14.13 9 ASN J O 1
ATOM 11271 N N . TRP G 1 10 ? 25.121 57.674 23.270 1.00 8.15 10 TRP J N 1
ATOM 11272 C CA . TRP G 1 10 ? 23.696 57.864 23.016 1.00 4.58 10 TRP J CA 1
ATOM 11273 C C . TRP G 1 10 ? 23.309 57.983 21.556 1.00 6.84 10 TRP J C 1
ATOM 11274 O O . TRP G 1 10 ? 22.131 58.080 21.239 1.00 13.30 10 TRP J O 1
ATOM 11285 N N . LYS G 1 11 ? 24.269 58.046 20.656 1.00 6.54 11 LYS J N 1
ATOM 11286 C CA . LYS G 1 11 ? 23.931 58.213 19.251 1.00 8.19 11 LYS J CA 1
ATOM 11287 C C . LYS G 1 11 ? 22.917 59.340 18.976 1.00 9.92 11 LYS J C 1
ATOM 11288 O O . LYS G 1 11 ? 22.890 60.348 19.694 1.00 9.00 11 LYS J O 1
ATOM 11294 N N . LEU G 1 12 ? 22.111 59.184 17.929 1.00 9.81 12 LEU J N 1
ATOM 11295 C CA . LEU G 1 12 ? 21.131 60.196 17.569 1.00 6.67 12 LEU J CA 1
ATOM 11296 C C . LEU G 1 12 ? 19.904 60.072 18.456 1.00 9.62 12 LEU J C 1
ATOM 11297 O O . LEU G 1 12 ? 18.796 59.755 17.988 1.00 10.82 12 LEU J O 1
ATOM 11302 N N . ASN G 1 13 ? 20.134 60.287 19.749 1.00 9.26 13 ASN J N 1
ATOM 11303 C CA . ASN G 1 13 ? 19.094 60.209 20.764 1.00 11.77 13 ASN J CA 1
ATOM 11304 C C . ASN G 1 13 ? 19.254 61.325 21.788 1.00 11.30 13 ASN J C 1
ATOM 11305 O O . ASN G 1 13 ? 20.354 61.652 22.228 1.00 13.51 13 ASN J O 1
ATOM 11310 N N . GLY G 1 14 ? 18.143 61.950 22.126 1.00 10.92 14 GLY J N 1
ATOM 11311 C CA . GLY G 1 14 ? 18.207 63.028 23.078 1.00 8.12 14 GLY J CA 1
ATOM 11312 C C . GLY G 1 14 ? 17.017 63.951 22.922 1.00 7.06 14 GLY J C 1
ATOM 11313 O O . GLY G 1 14 ? 16.371 64.008 21.884 1.00 5.94 14 GLY J O 1
ATOM 11314 N N . SER G 1 15 ? 16.729 64.689 23.974 1.00 7.34 15 SER J N 1
ATOM 11315 C CA . SER G 1 15 ? 15.637 65.624 23.961 1.00 8.88 15 SER J CA 1
ATOM 11316 C C . SER G 1 15 ? 15.811 66.406 25.240 1.00 8.52 15 SER J C 1
ATOM 11317 O O . SER G 1 15 ? 16.476 65.947 26.161 1.00 8.97 15 SER J O 1
ATOM 11320 N N . LYS G 1 16 ? 15.258 67.600 25.311 1.00 7.58 16 LYS J N 1
ATOM 11321 C CA . LYS G 1 16 ? 15.445 68.360 26.528 1.00 10.19 16 LYS J CA 1
ATOM 11322 C C . LYS G 1 16 ? 14.973 67.635 27.761 1.00 10.86 16 LYS J C 1
ATOM 11323 O O . LYS G 1 16 ? 15.719 67.501 28.714 1.00 13.67 16 LYS J O 1
ATOM 11329 N N . GLU G 1 17 ? 13.784 67.057 27.704 1.00 10.65 17 GLU J N 1
ATOM 11330 C CA . GLU G 1 17 ? 13.245 66.400 28.873 1.00 9.75 17 GLU J CA 1
ATOM 11331 C C . GLU G 1 17 ? 13.993 65.139 29.181 1.00 7.78 17 GLU J C 1
ATOM 11332 O O . GLU G 1 17 ? 14.341 64.892 30.316 1.00 13.77 17 GLU J O 1
ATOM 11338 N N . MET G 1 18 ? 14.360 64.406 28.153 1.00 9.54 18 MET J N 1
ATOM 11339 C CA . MET G 1 18 ? 15.070 63.152 28.327 1.00 10.38 18 MET J CA 1
ATOM 11340 C C . MET G 1 18 ? 16.473 63.302 28.905 1.00 13.15 18 MET J C 1
ATOM 11341 O O . MET G 1 18 ? 16.869 62.540 29.783 1.00 18.05 18 MET J O 1
ATOM 11346 N N . VAL G 1 19 ? 17.229 64.285 28.443 1.00 12.24 19 VAL J N 1
ATOM 11347 C CA . VAL G 1 19 ? 18.560 64.472 28.962 1.00 9.35 19 VAL J CA 1
ATOM 11348 C C . VAL G 1 19 ? 18.543 64.662 30.476 1.00 9.41 19 VAL J C 1
ATOM 11349 O O . VAL G 1 19 ? 19.325 64.044 31.194 1.00 11.40 19 VAL J O 1
ATOM 11353 N N . VAL G 1 20 ? 17.632 65.468 31.003 1.00 7.79 20 VAL J N 1
ATOM 11354 C CA . VAL G 1 20 ? 17.689 65.615 32.430 1.00 5.01 20 VAL J CA 1
ATOM 11355 C C . VAL G 1 20 ? 17.130 64.470 33.188 1.00 4.93 20 VAL J C 1
ATOM 11356 O O . VAL G 1 20 ? 17.638 64.162 34.243 1.00 7.55 20 VAL J O 1
ATOM 11360 N N . ASP G 1 21 ? 16.092 63.821 32.691 1.00 8.08 21 ASP J N 1
ATOM 11361 C CA . ASP G 1 21 ? 15.588 62.670 33.428 1.00 11.08 21 ASP J CA 1
ATOM 11362 C C . ASP G 1 21 ? 16.642 61.568 33.477 1.00 10.42 21 ASP J C 1
ATOM 11363 O O . ASP G 1 21 ? 16.944 61.047 34.534 1.00 17.54 21 ASP J O 1
ATOM 11368 N N . LEU G 1 22 ? 17.255 61.266 32.348 1.00 8.35 22 LEU J N 1
ATOM 11369 C CA . LEU G 1 22 ? 18.282 60.234 32.285 1.00 8.35 22 LEU J CA 1
ATOM 11370 C C . LEU G 1 22 ? 19.495 60.488 33.179 1.00 10.39 22 LEU J C 1
ATOM 11371 O O . LEU G 1 22 ? 19.933 59.585 33.892 1.00 15.86 22 LEU J O 1
ATOM 11376 N N . LEU G 1 23 ? 20.050 61.698 33.134 1.00 8.21 23 LEU J N 1
ATOM 11377 C CA . LEU G 1 23 ? 21.216 61.995 33.924 1.00 3.06 23 LEU J CA 1
ATOM 11378 C C . LEU G 1 23 ? 20.887 62.015 35.377 1.00 6.70 23 LEU J C 1
ATOM 11379 O O . LEU G 1 23 ? 21.706 61.631 36.177 1.00 11.69 23 LEU J O 1
ATOM 11384 N N . ASN G 1 24 ? 19.677 62.430 35.738 1.00 11.18 24 ASN J N 1
ATOM 11385 C CA . ASN G 1 24 ? 19.285 62.494 37.151 1.00 10.42 24 ASN J CA 1
ATOM 11386 C C . ASN G 1 24 ? 19.034 61.133 37.757 1.00 13.79 24 ASN J C 1
ATOM 11387 O O . ASN G 1 24 ? 19.355 60.923 38.918 1.00 17.47 24 ASN J O 1
ATOM 11392 N N . GLY G 1 25 ? 18.387 60.238 37.005 1.00 11.93 25 GLY J N 1
ATOM 11393 C CA . GLY G 1 25 ? 18.132 58.894 37.498 1.00 10.94 25 GLY J CA 1
ATOM 11394 C C . GLY G 1 25 ? 19.409 58.076 37.551 1.00 12.51 25 GLY J C 1
ATOM 11395 O O . GLY G 1 25 ? 19.644 57.276 38.449 1.00 15.19 25 GLY J O 1
ATOM 11396 N N . LEU G 1 26 ? 20.260 58.318 36.574 1.00 13.05 26 LEU J N 1
ATOM 11397 C CA . LEU G 1 26 ? 21.528 57.643 36.463 1.00 11.62 26 LEU J CA 1
ATOM 11398 C C . LEU G 1 26 ? 22.395 57.941 37.651 1.00 8.63 26 LEU J C 1
ATOM 11399 O O . LEU G 1 26 ? 22.930 57.062 38.277 1.00 14.25 26 LEU J O 1
ATOM 11404 N N . ASN G 1 27 ? 22.499 59.202 37.984 1.00 12.87 27 ASN J N 1
ATOM 11405 C CA . ASN G 1 27 ? 23.297 59.679 39.121 1.00 12.53 27 ASN J CA 1
ATOM 11406 C C . ASN G 1 27 ? 22.721 59.167 40.473 1.00 15.35 27 ASN J C 1
ATOM 11407 O O . ASN G 1 27 ? 23.404 59.076 41.486 1.00 17.98 27 ASN J O 1
ATOM 11412 N N . ALA G 1 28 ? 21.442 58.840 40.483 1.00 16.91 28 ALA J N 1
ATOM 11413 C CA . ALA G 1 28 ? 20.807 58.384 41.692 1.00 15.21 28 ALA J CA 1
ATOM 11414 C C . ALA G 1 28 ? 21.184 56.948 41.868 1.00 15.20 28 ALA J C 1
ATOM 11415 O O . ALA G 1 28 ? 21.413 56.498 42.978 1.00 21.02 28 ALA J O 1
ATOM 11417 N N . GLU G 1 29 ? 21.210 56.234 40.756 1.00 12.44 29 GLU J N 1
ATOM 11418 C CA . GLU G 1 29 ? 21.549 54.816 40.727 1.00 12.81 29 GLU J CA 1
ATOM 11419 C C . GLU G 1 29 ? 23.010 54.538 41.053 1.00 12.14 29 GLU J C 1
ATOM 11420 O O . GLU G 1 29 ? 23.332 53.469 41.503 1.00 14.95 29 GLU J O 1
ATOM 11426 N N . LEU G 1 30 ? 23.896 55.489 40.817 1.00 11.54 30 LEU J N 1
ATOM 11427 C CA . LEU G 1 30 ? 25.302 55.220 41.013 1.00 9.74 30 LEU J CA 1
ATOM 11428 C C . LEU G 1 30 ? 25.819 55.691 42.330 1.00 9.06 30 LEU J C 1
ATOM 11429 O O . LEU G 1 30 ? 27.015 55.649 42.583 1.00 11.80 30 LEU J O 1
ATOM 11434 N N . GLU G 1 31 ? 24.887 55.982 43.219 1.00 11.79 31 GLU J N 1
ATOM 11435 C CA . GLU G 1 31 ? 25.178 56.459 44.560 1.00 14.47 31 GLU J CA 1
ATOM 11436 C C . GLU G 1 31 ? 26.342 55.877 45.331 1.00 16.50 31 GLU J C 1
ATOM 11437 O O . GLU G 1 31 ? 27.195 56.618 45.798 1.00 27.62 31 GLU J O 1
ATOM 11443 N N . GLY G 1 32 ? 26.464 54.592 45.534 1.00 13.77 32 GLY J N 1
ATOM 11444 C CA . GLY G 1 32 ? 27.684 54.274 46.283 1.00 12.64 32 GLY J CA 1
ATOM 11445 C C . GLY G 1 32 ? 28.853 53.822 45.441 1.00 10.12 32 GLY J C 1
ATOM 11446 O O . GLY G 1 32 ? 29.930 53.620 45.954 1.00 9.92 32 GLY J O 1
ATOM 11447 N N . VAL G 1 33 ? 28.593 53.643 44.145 1.00 11.66 33 VAL J N 1
ATOM 11448 C CA . VAL G 1 33 ? 29.517 53.127 43.137 1.00 6.18 33 VAL J CA 1
ATOM 11449 C C . VAL G 1 33 ? 30.731 53.998 42.920 1.00 8.93 33 VAL J C 1
ATOM 11450 O O . VAL G 1 33 ? 30.573 55.169 42.657 1.00 17.80 33 VAL J O 1
ATOM 11454 N N . THR G 1 34 ? 31.941 53.454 43.056 1.00 8.15 34 THR J N 1
ATOM 11455 C CA . THR G 1 34 ? 33.161 54.270 42.889 1.00 8.69 34 THR J CA 1
ATOM 11456 C C . THR G 1 34 ? 34.311 53.586 42.190 1.00 6.57 34 THR J C 1
ATOM 11457 O O . THR G 1 34 ? 35.351 54.189 41.951 1.00 11.73 34 THR J O 1
ATOM 11461 N N . GLY G 1 35 ? 34.124 52.330 41.835 1.00 6.31 35 GLY J N 1
ATOM 11462 C CA . GLY G 1 35 ? 35.191 51.639 41.179 1.00 2.00 35 GLY J CA 1
ATOM 11463 C C . GLY G 1 35 ? 35.048 51.525 39.697 1.00 7.08 35 GLY J C 1
ATOM 11464 O O . GLY G 1 35 ? 35.569 50.579 39.134 1.00 9.77 35 GLY J O 1
ATOM 11465 N N . VAL G 1 36 ? 34.381 52.477 39.055 1.00 7.42 36 VAL J N 1
ATOM 11466 C CA . VAL G 1 36 ? 34.215 52.462 37.599 1.00 9.11 36 VAL J CA 1
ATOM 11467 C C . VAL G 1 36 ? 34.074 53.919 37.211 1.00 12.37 36 VAL J C 1
ATOM 11468 O O . VAL G 1 36 ? 33.373 54.622 37.925 1.00 10.70 36 VAL J O 1
ATOM 11472 N N . ASP G 1 37 ? 34.634 54.328 36.059 1.00 9.64 37 ASP J N 1
ATOM 11473 C CA . ASP G 1 37 ? 34.473 55.690 35.520 1.00 6.03 37 ASP J CA 1
ATOM 11474 C C . ASP G 1 37 ? 33.276 55.569 34.586 1.00 6.14 37 ASP J C 1
ATOM 11475 O O . ASP G 1 37 ? 33.325 54.731 33.700 1.00 9.66 37 ASP J O 1
ATOM 11480 N N . VAL G 1 38 ? 32.224 56.377 34.768 1.00 3.87 38 VAL J N 1
ATOM 1148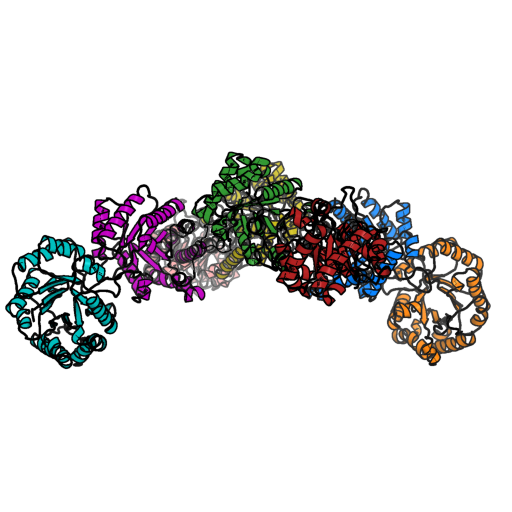1 C CA . VAL G 1 38 ? 31.042 56.323 33.920 1.00 2.00 38 VAL J CA 1
ATOM 11482 C C . VAL G 1 38 ? 31.035 57.565 33.071 1.00 2.00 38 VAL J C 1
ATOM 11483 O O . VAL G 1 38 ? 30.995 58.659 33.597 1.00 2.19 38 VAL J O 1
ATOM 11487 N N . ALA G 1 39 ? 31.124 57.420 31.755 1.00 3.94 39 ALA J N 1
ATOM 11488 C CA . ALA G 1 39 ? 31.101 58.601 30.882 1.00 3.17 39 ALA J CA 1
ATOM 11489 C C . ALA G 1 39 ? 29.815 58.546 30.083 1.00 2.00 39 ALA J C 1
ATOM 11490 O O . ALA G 1 39 ? 29.234 57.504 29.948 1.00 2.62 39 ALA J O 1
ATOM 11492 N N . VAL G 1 40 ? 29.362 59.679 29.579 1.00 2.13 40 VAL J N 1
ATOM 11493 C CA . VAL G 1 40 ? 28.132 59.746 28.812 1.00 2.00 40 VAL J CA 1
ATOM 11494 C C . VAL G 1 40 ? 28.449 60.642 27.615 1.00 2.00 40 VAL J C 1
ATOM 11495 O O . VAL G 1 40 ? 29.217 61.576 27.763 1.00 6.47 40 VAL J O 1
ATOM 11499 N N . ALA G 1 41 ? 27.971 60.302 26.418 1.00 2.00 41 ALA J N 1
ATOM 11500 C CA . ALA G 1 41 ? 28.238 61.093 25.202 1.00 2.14 41 ALA J CA 1
ATOM 11501 C C . ALA G 1 41 ? 26.928 61.478 24.535 1.00 2.06 41 ALA J C 1
ATOM 11502 O O . ALA G 1 41 ? 26.344 60.710 23.775 1.00 2.63 41 ALA J O 1
ATOM 11504 N N . PRO G 1 42 ? 26.424 62.665 24.827 1.00 2.00 42 PRO J N 1
ATOM 11505 C CA . PRO G 1 42 ? 25.162 62.990 24.173 1.00 4.72 42 PRO J CA 1
ATOM 11506 C C . PRO G 1 42 ? 25.359 63.730 22.845 1.00 8.35 42 PRO J C 1
ATOM 11507 O O . PRO G 1 42 ? 26.493 63.958 22.417 1.00 11.28 42 PRO J O 1
ATOM 11511 N N . PRO G 1 43 ? 24.264 63.980 22.100 1.00 5.45 43 PRO J N 1
ATOM 11512 C CA . PRO G 1 43 ? 24.498 64.707 20.853 1.00 4.52 43 PRO J CA 1
ATOM 11513 C C . PRO G 1 43 ? 25.010 66.111 21.193 1.00 5.66 43 PRO J C 1
ATOM 11514 O O . PRO G 1 43 ? 24.639 66.642 22.235 1.00 11.20 43 PRO J O 1
ATOM 11518 N N . ALA G 1 44 ? 25.869 66.685 20.334 1.00 7.11 44 ALA J N 1
ATOM 11519 C CA . ALA G 1 44 ? 26.446 68.032 20.497 1.00 2.00 44 ALA J CA 1
ATOM 11520 C C . ALA G 1 44 ? 25.424 69.039 20.965 1.00 2.00 44 ALA J C 1
ATOM 11521 O O . ALA G 1 44 ? 25.717 69.830 21.845 1.00 2.00 44 ALA J O 1
ATOM 11523 N N . LEU G 1 45 ? 24.225 68.972 20.395 1.00 2.00 45 LEU J N 1
ATOM 11524 C CA . LEU G 1 45 ? 23.110 69.839 20.730 1.00 2.00 45 LEU J CA 1
ATOM 11525 C C . LEU G 1 45 ? 22.790 69.836 22.197 1.00 2.00 45 LEU J C 1
ATOM 11526 O O . LEU G 1 45 ? 22.344 70.844 22.715 1.00 3.06 45 LEU J O 1
ATOM 11531 N N . PHE G 1 46 ? 23.078 68.742 22.892 1.00 2.00 46 PHE J N 1
ATOM 11532 C CA . PHE G 1 46 ? 22.764 68.646 24.306 1.00 2.00 46 PHE J CA 1
ATOM 11533 C C . PHE G 1 46 ? 23.931 68.595 25.249 1.00 2.00 46 PHE J C 1
ATOM 11534 O O . PHE G 1 46 ? 23.756 68.269 26.404 1.00 3.42 46 PHE J O 1
ATOM 11542 N N . VAL G 1 47 ? 25.132 68.880 24.789 1.00 2.00 47 VAL J N 1
ATOM 11543 C CA . VAL G 1 47 ? 26.275 68.885 25.689 1.00 2.00 47 VAL J CA 1
ATOM 11544 C C . VAL G 1 47 ? 26.125 69.972 26.753 1.00 3.66 47 VAL J C 1
ATOM 11545 O O . VAL G 1 47 ? 26.482 69.748 27.888 1.00 5.22 47 VAL J O 1
ATOM 11549 N N . ASP G 1 48 ? 25.593 71.148 26.400 1.00 7.04 48 ASP J N 1
ATOM 11550 C CA . ASP G 1 48 ? 25.398 72.223 27.386 1.00 5.68 48 ASP J CA 1
ATOM 11551 C C . ASP G 1 48 ? 24.404 71.772 28.476 1.00 3.47 48 ASP J C 1
ATOM 11552 O O . ASP G 1 48 ? 24.720 71.841 29.655 1.00 5.99 48 ASP J O 1
ATOM 11557 N N . LEU G 1 49 ? 23.220 71.303 28.083 1.00 2.22 49 LEU J N 1
ATOM 11558 C CA . LEU G 1 49 ? 22.211 70.832 29.024 1.00 2.08 49 LEU J CA 1
ATOM 11559 C C . LEU G 1 49 ? 22.783 69.713 29.870 1.00 4.64 49 LEU J C 1
ATOM 11560 O O . LEU G 1 49 ? 22.527 69.654 31.065 1.00 8.83 49 LEU J O 1
ATOM 11565 N N . ALA G 1 50 ? 23.525 68.796 29.248 1.00 2.00 50 ALA J N 1
ATOM 11566 C CA . ALA G 1 50 ? 24.156 67.722 29.994 1.00 2.00 50 ALA J CA 1
ATOM 11567 C C . ALA G 1 50 ? 25.008 68.328 31.122 1.00 3.84 50 ALA J C 1
ATOM 11568 O O . ALA G 1 50 ? 24.810 68.002 32.282 1.00 9.81 50 ALA J O 1
ATOM 11570 N N . GLU G 1 51 ? 25.886 69.281 30.798 1.00 7.35 51 GLU J N 1
ATOM 11571 C CA . GLU G 1 51 ? 26.758 69.937 31.784 1.00 2.00 51 GLU J CA 1
ATOM 11572 C C . GLU G 1 51 ? 25.968 70.585 32.882 1.00 4.04 51 GLU J C 1
ATOM 11573 O O . GLU G 1 51 ? 26.316 70.472 34.058 1.00 4.19 51 GLU J O 1
ATOM 11579 N N . ARG G 1 52 ? 24.950 71.346 32.494 1.00 2.80 52 ARG J N 1
ATOM 11580 C CA . ARG G 1 52 ? 24.148 72.040 33.482 1.00 3.04 52 ARG J CA 1
ATOM 11581 C C . ARG G 1 52 ? 23.565 71.060 34.500 1.00 5.03 52 ARG J C 1
ATOM 11582 O O . ARG G 1 52 ? 23.704 71.272 35.702 1.00 8.76 52 ARG J O 1
ATOM 11590 N N . THR G 1 53 ? 23.006 69.945 34.020 1.00 5.01 53 THR J N 1
ATOM 11591 C CA . THR G 1 53 ? 22.395 68.947 34.890 1.00 2.92 53 THR J CA 1
ATOM 11592 C C . THR G 1 53 ? 23.430 68.318 35.824 1.00 4.99 53 THR J C 1
ATOM 11593 O O . THR G 1 53 ? 23.291 68.385 37.033 1.00 8.59 53 THR J O 1
ATOM 11597 N N . LEU G 1 54 ? 24.536 67.836 35.271 1.00 2.00 54 LEU J N 1
ATOM 11598 C CA . LEU G 1 54 ? 25.582 67.214 36.064 1.00 2.00 54 LEU J CA 1
ATOM 11599 C C . LEU G 1 54 ? 26.181 68.136 37.088 1.00 3.07 54 LEU J C 1
ATOM 11600 O O . LEU G 1 54 ? 26.546 67.734 38.178 1.00 7.87 54 LEU J O 1
ATOM 11605 N N . THR G 1 55 ? 26.301 69.393 36.731 1.00 4.87 55 THR J N 1
ATOM 11606 C CA . THR G 1 55 ? 26.864 70.346 37.636 1.00 5.39 55 THR J CA 1
ATOM 11607 C C . THR G 1 55 ? 25.913 70.617 38.790 1.00 8.49 55 THR J C 1
ATOM 11608 O O . THR G 1 55 ? 26.314 70.598 39.937 1.00 14.72 55 THR J O 1
ATOM 11612 N N . GLU G 1 56 ? 24.640 70.844 38.502 1.00 8.49 56 GLU J N 1
ATOM 11613 C CA . GLU G 1 56 ? 23.690 71.107 39.561 1.00 5.82 56 GLU J CA 1
ATOM 11614 C C . GLU G 1 56 ? 23.663 69.964 40.565 1.00 10.97 56 GLU J C 1
ATOM 11615 O O . GLU G 1 56 ? 23.503 70.169 41.771 1.00 17.20 56 GLU J O 1
ATOM 11621 N N . ALA G 1 57 ? 23.809 68.752 40.052 1.00 12.48 57 ALA J N 1
ATOM 11622 C CA . ALA G 1 57 ? 23.766 67.544 40.859 1.00 11.63 57 ALA J CA 1
ATOM 11623 C C . ALA G 1 57 ? 25.069 67.219 41.565 1.00 9.97 57 ALA J C 1
ATOM 11624 O O . ALA G 1 57 ? 25.083 66.395 42.458 1.00 17.31 57 ALA J O 1
ATOM 11626 N N . GLY G 1 58 ? 26.164 67.838 41.162 1.00 9.40 58 GLY J N 1
ATOM 11627 C CA . GLY G 1 58 ? 27.438 67.535 41.784 1.00 6.78 58 GLY J CA 1
ATOM 11628 C C . GLY G 1 58 ? 27.813 66.136 41.390 1.00 12.71 58 GLY J C 1
ATOM 11629 O O . GLY G 1 58 ? 28.535 65.455 42.107 1.00 18.85 58 GLY J O 1
ATOM 11630 N N . SER G 1 59 ? 27.342 65.714 40.218 1.00 14.05 59 SER J N 1
ATOM 11631 C CA . SER G 1 59 ? 27.579 64.366 39.722 1.00 9.41 59 SER J CA 1
ATOM 11632 C C . SER G 1 59 ? 29.029 64.146 39.432 1.00 10.10 59 SER J C 1
ATOM 11633 O O . SER G 1 59 ? 29.784 65.103 39.284 1.00 12.37 59 SER J O 1
ATOM 11636 N N . ALA G 1 60 ? 29.426 62.880 39.371 1.00 10.26 60 ALA J N 1
ATOM 11637 C CA . ALA G 1 60 ? 30.808 62.537 39.062 1.00 7.99 60 ALA J CA 1
ATOM 11638 C C . ALA G 1 60 ? 30.877 61.893 37.681 1.00 8.75 60 ALA J C 1
ATOM 11639 O O . ALA G 1 60 ? 31.960 61.485 37.246 1.00 9.61 60 ALA J O 1
ATOM 11641 N N . ILE G 1 61 ? 29.717 61.745 37.032 1.00 3.70 61 ILE J N 1
ATOM 11642 C CA . ILE G 1 61 ? 29.658 61.157 35.708 1.00 2.91 61 ILE J CA 1
ATOM 11643 C C . ILE G 1 61 ? 30.501 62.033 34.783 1.00 3.74 61 ILE J C 1
ATOM 11644 O O . ILE G 1 61 ? 30.515 63.239 34.955 1.00 8.16 61 ILE J O 1
ATOM 11649 N N . ILE G 1 62 ? 31.274 61.415 33.888 1.00 5.98 62 ILE J N 1
ATOM 11650 C CA . ILE G 1 62 ? 32.157 62.091 32.917 1.00 3.23 62 ILE J CA 1
ATOM 11651 C C . ILE G 1 62 ? 31.387 62.441 31.647 1.00 5.40 62 ILE J C 1
ATOM 11652 O O . ILE G 1 62 ? 30.559 61.644 31.189 1.00 6.07 62 ILE J O 1
ATOM 11657 N N . LEU G 1 63 ? 31.640 63.637 31.098 1.00 5.84 63 LEU J N 1
ATOM 11658 C CA . LEU G 1 63 ? 30.962 64.103 29.884 1.00 2.00 63 LEU J CA 1
ATOM 11659 C C . LEU G 1 63 ? 31.889 63.938 28.706 1.00 3.01 63 LEU J C 1
ATOM 11660 O O . LEU G 1 63 ? 33.091 64.235 28.800 1.00 2.78 63 LEU J O 1
ATOM 11665 N N . GLY G 1 64 ? 31.319 63.477 27.596 1.00 2.00 64 GLY J N 1
ATOM 11666 C CA . GLY G 1 64 ? 32.079 63.261 26.385 1.00 2.00 64 GLY J CA 1
ATOM 11667 C C . GLY G 1 64 ? 31.208 63.685 25.233 1.00 2.19 64 GLY J C 1
ATOM 11668 O O . GLY G 1 64 ? 30.138 64.212 25.467 1.00 4.08 64 GLY J O 1
ATOM 11669 N N . ALA G 1 65 ? 31.653 63.445 24.007 1.00 2.00 65 ALA J N 1
ATOM 11670 C CA . ALA G 1 65 ? 30.916 63.820 22.816 1.00 2.00 65 ALA J CA 1
ATOM 11671 C C . ALA G 1 65 ? 31.121 62.704 21.809 1.00 4.60 65 ALA J C 1
ATOM 11672 O O . ALA G 1 65 ? 31.985 61.859 21.992 1.00 8.83 65 ALA J O 1
ATOM 11674 N N . GLN G 1 66 ? 30.389 62.743 20.702 1.00 4.20 66 GLN J N 1
ATOM 11675 C CA . GLN G 1 66 ? 30.423 61.649 19.732 1.00 2.56 66 GLN J CA 1
ATOM 11676 C C . GLN G 1 66 ? 31.303 61.798 18.547 1.00 2.14 66 GLN J C 1
ATOM 11677 O O . GLN G 1 66 ? 31.336 60.895 17.721 1.00 3.87 66 GLN J O 1
ATOM 11683 N N . ASN G 1 67 ? 32.032 62.902 18.463 1.00 2.00 67 ASN J N 1
ATOM 11684 C CA . ASN G 1 67 ? 32.908 63.114 17.326 1.00 2.00 67 ASN J CA 1
ATOM 11685 C C . ASN G 1 67 ? 33.641 64.437 17.460 1.00 4.85 67 ASN J C 1
ATOM 11686 O O . ASN G 1 67 ? 33.361 65.203 18.359 1.00 8.59 67 ASN J O 1
ATOM 11691 N N . THR G 1 68 ? 34.667 64.643 16.646 1.00 4.82 68 THR J N 1
ATOM 11692 C CA . THR G 1 68 ? 35.383 65.900 16.639 1.00 5.09 68 THR J CA 1
ATOM 11693 C C . THR G 1 68 ? 35.949 66.126 15.263 1.00 5.22 68 THR J C 1
ATOM 11694 O O . THR G 1 68 ? 36.051 65.206 14.470 1.00 5.93 68 THR J O 1
ATOM 11698 N N . ASP G 1 69 ? 36.292 67.370 14.977 1.00 7.91 69 ASP J N 1
ATOM 11699 C CA . ASP G 1 69 ? 36.910 67.691 13.714 1.00 10.20 69 ASP J CA 1
ATOM 11700 C C . ASP G 1 69 ? 38.326 68.139 14.030 1.00 10.93 69 ASP J C 1
ATOM 11701 O O . ASP G 1 69 ? 38.770 68.020 15.183 1.00 13.75 69 ASP J O 1
ATOM 11706 N N . LEU G 1 70 ? 39.036 68.585 13.000 1.00 11.62 70 LEU J N 1
ATOM 11707 C CA . LEU G 1 70 ? 40.446 68.939 13.103 1.00 13.77 70 LEU J CA 1
ATOM 11708 C C . LEU G 1 70 ? 40.841 70.393 13.347 1.00 17.02 70 LEU J C 1
ATOM 11709 O O . LEU G 1 70 ? 42.040 70.716 13.338 1.00 18.32 70 LEU J O 1
ATOM 11714 N N . ASN G 1 71 ? 39.858 71.251 13.649 1.00 22.08 71 ASN J N 1
ATOM 11715 C CA . ASN G 1 71 ? 40.124 72.673 13.928 1.00 18.95 71 ASN J CA 1
ATOM 11716 C C . ASN G 1 71 ? 39.407 73.206 15.164 1.00 17.49 71 ASN J C 1
ATOM 11717 O O . ASN G 1 71 ? 38.298 72.751 15.494 1.00 18.88 71 ASN J O 1
ATOM 11722 N N . ASN G 1 72 ? 40.048 74.157 15.845 1.00 13.59 72 ASN J N 1
ATOM 11723 C CA . ASN G 1 72 ? 39.482 74.781 17.037 1.00 13.81 72 ASN J CA 1
ATOM 11724 C C . ASN G 1 72 ? 38.618 75.997 16.763 1.00 14.95 72 ASN J C 1
ATOM 11725 O O . ASN G 1 72 ? 37.646 76.279 17.493 1.00 14.00 72 ASN J O 1
ATOM 11730 N N . SER G 1 73 ? 39.017 76.760 15.751 1.00 15.67 73 SER J N 1
ATOM 11731 C CA . SER G 1 73 ? 38.265 77.945 15.331 1.00 17.05 73 SER J CA 1
ATOM 11732 C C . SER G 1 73 ? 38.656 78.224 13.903 1.00 17.45 73 SER J C 1
ATOM 11733 O O . SER G 1 73 ? 39.702 77.740 13.435 1.00 20.63 73 SER J O 1
ATOM 11736 N N . GLY G 1 74 ? 37.800 78.939 13.181 1.00 15.66 74 GLY J N 1
ATOM 11737 C CA . GLY G 1 74 ? 38.143 79.262 11.810 1.00 9.99 74 GLY J CA 1
ATOM 11738 C C . GLY G 1 74 ? 37.027 79.106 10.830 1.00 10.71 74 GLY J C 1
ATOM 11739 O O . GLY G 1 74 ? 35.880 78.891 11.201 1.00 9.18 74 GLY J O 1
ATOM 11740 N N . ALA G 1 75 ? 37.379 79.149 9.554 1.00 12.69 75 ALA J N 1
ATOM 11741 C CA . ALA G 1 75 ? 36.377 79.039 8.521 1.00 14.16 75 ALA J CA 1
ATOM 11742 C C . ALA G 1 75 ? 35.993 77.610 8.206 1.00 17.42 75 ALA J C 1
ATOM 11743 O O . ALA G 1 75 ? 36.250 77.122 7.109 1.00 21.48 75 ALA J O 1
ATOM 11745 N N . PHE G 1 76 ? 35.336 76.937 9.137 1.00 16.97 76 PHE J N 1
ATOM 11746 C CA . PHE G 1 76 ? 34.940 75.583 8.837 1.00 16.59 76 PHE J CA 1
ATOM 11747 C C . PHE G 1 76 ? 33.503 75.391 9.267 1.00 19.36 76 PHE J C 1
ATOM 11748 O O . PHE G 1 76 ? 33.219 74.898 10.359 1.00 22.74 76 PHE J O 1
ATOM 11756 N N . THR G 1 77 ? 32.598 75.875 8.423 1.00 18.10 77 THR J N 1
ATOM 11757 C CA . THR G 1 77 ? 31.165 75.784 8.659 1.00 13.56 77 THR J CA 1
ATOM 11758 C C . THR G 1 77 ? 30.749 74.392 9.041 1.00 13.76 77 THR J C 1
ATOM 11759 O O . THR G 1 77 ? 31.147 73.405 8.420 1.00 16.06 77 THR J O 1
ATOM 11763 N N . GLY G 1 78 ? 30.004 74.318 10.129 1.00 14.89 78 GLY J N 1
ATOM 11764 C CA . GLY G 1 78 ? 29.501 73.046 10.596 1.00 13.39 78 GLY J CA 1
ATOM 11765 C C . GLY G 1 78 ? 30.430 72.073 11.284 1.00 13.53 78 GLY J C 1
ATOM 11766 O O . GLY G 1 78 ? 29.956 71.011 11.623 1.00 19.21 78 GLY J O 1
ATOM 11767 N N . ASP G 1 79 ? 31.699 72.411 11.511 1.00 12.22 79 ASP J N 1
ATOM 11768 C CA . ASP G 1 79 ? 32.662 71.524 12.180 1.00 11.40 79 ASP J CA 1
ATOM 11769 C C . ASP G 1 79 ? 32.577 71.508 13.710 1.00 13.73 79 ASP J C 1
ATOM 11770 O O . ASP G 1 79 ? 31.985 72.405 14.309 1.00 14.02 79 ASP J O 1
ATOM 11775 N N . MET G 1 80 ? 33.203 70.494 14.321 1.00 13.60 80 MET J N 1
ATOM 11776 C CA . MET G 1 80 ? 33.230 70.288 15.773 1.00 15.36 80 MET J CA 1
ATOM 11777 C C . MET G 1 80 ? 34.582 70.620 16.352 1.00 13.13 80 MET J C 1
ATOM 11778 O O . MET G 1 80 ? 35.587 70.000 16.010 1.00 12.97 80 MET J O 1
ATOM 11783 N N . SER G 1 81 ? 34.574 71.488 17.348 1.00 9.19 81 SER J N 1
ATOM 11784 C CA . SER G 1 81 ? 35.797 71.953 17.920 1.00 7.07 81 SER J CA 1
ATOM 11785 C C . SER G 1 81 ? 36.169 71.468 19.283 1.00 7.58 81 SER J C 1
ATOM 11786 O O . SER G 1 81 ? 35.424 71.630 20.258 1.00 5.46 81 SER J O 1
ATOM 11789 N N . PRO G 1 82 ? 37.386 70.915 19.386 1.00 8.21 82 PRO J N 1
ATOM 11790 C CA . PRO G 1 82 ? 37.918 70.399 20.637 1.00 6.43 82 PRO J CA 1
ATOM 11791 C C . PRO G 1 82 ? 37.887 71.510 21.661 1.00 11.14 82 PRO J C 1
ATOM 11792 O O . PRO G 1 82 ? 37.439 71.312 22.772 1.00 15.87 82 PRO J O 1
ATOM 11796 N N . ALA G 1 83 ? 38.304 72.710 21.278 1.00 13.53 83 ALA J N 1
ATOM 11797 C CA . ALA G 1 83 ? 38.311 73.838 22.224 1.00 11.37 83 ALA J CA 1
ATOM 11798 C C . ALA G 1 83 ? 36.907 74.216 22.683 1.00 8.75 83 ALA J C 1
ATOM 11799 O O . ALA G 1 83 ? 36.677 74.509 23.866 1.00 11.54 83 ALA J O 1
ATOM 11801 N N . MET G 1 84 ? 35.947 74.221 21.769 1.00 7.34 84 MET J N 1
ATOM 11802 C CA . MET G 1 84 ? 34.591 74.538 22.213 1.00 8.52 84 MET J CA 1
ATOM 11803 C C . MET G 1 84 ? 34.110 73.422 23.146 1.00 9.26 84 MET J C 1
ATOM 11804 O O . MET G 1 84 ? 33.452 73.690 24.139 1.00 10.72 84 MET J O 1
ATOM 11809 N N . LEU G 1 85 ? 34.466 72.173 22.840 1.00 10.10 85 LEU J N 1
ATOM 11810 C CA . LEU G 1 85 ? 34.081 71.052 23.691 1.00 9.73 85 LEU J CA 1
ATOM 11811 C C . LEU G 1 85 ? 34.670 71.217 25.099 1.00 8.40 85 LEU J C 1
ATOM 11812 O O . LEU G 1 85 ? 33.973 71.022 26.078 1.00 8.83 85 LEU J O 1
ATOM 11817 N N . LYS G 1 86 ? 35.927 71.638 25.203 1.00 9.46 86 LYS J N 1
ATOM 11818 C CA . LYS G 1 86 ? 36.569 71.858 26.510 1.00 11.42 86 LYS J CA 1
ATOM 11819 C C . LYS G 1 86 ? 35.826 72.858 27.381 1.00 11.66 86 LYS J C 1
ATOM 11820 O O . LYS G 1 86 ? 35.933 72.797 28.583 1.00 16.73 86 LYS J O 1
ATOM 11826 N N . GLU G 1 87 ? 35.086 73.775 26.786 1.00 12.40 87 GLU J N 1
ATOM 11827 C CA . GLU G 1 87 ? 34.363 74.754 27.561 1.00 10.57 87 GLU J CA 1
ATOM 11828 C C . GLU G 1 87 ? 33.240 74.173 28.366 1.00 11.93 87 GLU J C 1
ATOM 11829 O O . GLU G 1 87 ? 32.844 74.736 29.386 1.00 16.30 87 GLU J O 1
ATOM 11835 N N . PHE G 1 88 ? 32.672 73.076 27.890 1.00 12.54 88 PHE J N 1
ATOM 11836 C CA . PHE G 1 88 ? 31.553 72.443 28.595 1.00 7.05 88 PHE J CA 1
ATOM 11837 C C . PHE G 1 88 ? 32.051 71.347 29.516 1.00 6.89 88 PHE J C 1
ATOM 11838 O O . PHE G 1 88 ? 31.263 70.743 30.244 1.00 11.92 88 PHE J O 1
ATOM 11846 N N . GLY G 1 89 ? 33.362 71.144 29.518 1.00 2.00 89 GLY J N 1
ATOM 11847 C CA . GLY G 1 89 ? 33.957 70.109 30.321 1.00 2.00 89 GLY J CA 1
ATOM 11848 C C . GLY G 1 89 ? 33.951 68.717 29.672 1.00 4.24 89 GLY J C 1
ATOM 11849 O O . GLY G 1 89 ? 34.160 67.741 30.377 1.00 8.43 89 GLY J O 1
ATOM 11850 N N . ALA G 1 90 ? 33.687 68.600 28.367 1.00 4.20 90 ALA J N 1
ATOM 11851 C CA . ALA G 1 90 ? 33.667 67.295 27.686 1.00 3.53 90 ALA J CA 1
ATOM 11852 C C . ALA G 1 90 ? 35.087 66.791 27.515 1.00 4.80 90 ALA J C 1
ATOM 11853 O O . ALA G 1 90 ? 35.901 67.494 26.974 1.00 14.10 90 ALA J O 1
ATOM 11855 N N . THR G 1 91 ? 35.425 65.599 27.996 1.00 6.96 91 THR J N 1
ATOM 11856 C CA . THR G 1 91 ? 36.808 65.115 27.860 1.00 2.13 91 THR J CA 1
ATOM 11857 C C . THR G 1 91 ? 36.975 63.907 26.979 1.00 4.17 91 THR J C 1
ATOM 11858 O O . THR G 1 91 ? 37.899 63.860 26.178 1.00 11.08 91 THR J O 1
ATOM 11862 N N . HIS G 1 92 ? 36.082 62.928 27.112 1.00 5.70 92 HIS J N 1
ATOM 11863 C CA . HIS G 1 92 ? 36.152 61.676 26.341 1.00 2.14 92 HIS J CA 1
ATOM 11864 C C . HIS G 1 92 ? 35.495 61.806 25.004 1.00 2.00 92 HIS J C 1
ATOM 11865 O O . HIS G 1 92 ? 34.283 61.903 24.908 1.00 4.80 92 HIS J O 1
ATOM 11872 N N . ILE G 1 93 ? 36.289 61.799 23.951 1.00 4.12 93 ILE J N 1
ATOM 11873 C CA . ILE G 1 93 ? 35.728 61.993 22.623 1.00 4.53 93 ILE J CA 1
ATOM 11874 C C . ILE G 1 93 ? 35.831 60.776 21.710 1.00 6.07 93 ILE J C 1
ATOM 11875 O O . ILE G 1 93 ? 36.929 60.358 21.340 1.00 8.46 93 ILE J O 1
ATOM 11880 N N . ILE G 1 94 ? 34.673 60.236 21.333 1.00 3.36 94 ILE J N 1
ATOM 11881 C CA . ILE G 1 94 ? 34.580 59.080 20.457 1.00 3.16 94 ILE J CA 1
ATOM 11882 C C . ILE G 1 94 ? 35.006 59.482 19.033 1.00 7.21 94 ILE J C 1
ATOM 11883 O O . ILE G 1 94 ? 34.538 60.479 18.500 1.00 10.34 94 ILE J O 1
ATOM 11888 N N . ILE G 1 95 ? 35.969 58.767 18.456 1.00 10.48 95 ILE J N 1
ATOM 11889 C CA . ILE G 1 95 ? 36.417 59.004 17.072 1.00 4.97 95 ILE J CA 1
ATOM 11890 C C . ILE G 1 95 ? 36.559 57.624 16.417 1.00 5.33 95 ILE J C 1
ATOM 11891 O O . ILE G 1 95 ? 36.862 56.645 17.080 1.00 9.52 95 ILE J O 1
ATOM 11896 N N . GLY G 1 96 ? 36.286 57.539 15.123 1.00 8.27 96 GLY J N 1
ATOM 11897 C CA . GLY G 1 96 ? 36.405 56.279 14.418 1.00 4.50 96 GLY J CA 1
ATOM 11898 C C . GLY G 1 96 ? 35.224 55.322 14.528 1.00 3.91 96 GLY J C 1
ATOM 11899 O O . GLY G 1 96 ? 35.253 54.228 13.976 1.00 10.18 96 GLY J O 1
ATOM 11900 N N . HIS G 1 97 ? 34.156 55.740 15.163 1.00 2.00 97 HIS J N 1
ATOM 11901 C CA . HIS G 1 97 ? 33.022 54.882 15.318 1.00 2.00 97 HIS J CA 1
ATOM 11902 C C . HIS G 1 97 ? 32.678 54.307 14.003 1.00 2.51 97 HIS J C 1
ATOM 11903 O O . HIS G 1 97 ? 32.796 54.964 12.985 1.00 8.59 97 HIS J O 1
ATOM 11910 N N . SER G 1 98 ? 32.234 53.066 14.031 1.00 6.58 98 SER J N 1
ATOM 11911 C CA . SER G 1 98 ? 31.900 52.376 12.817 1.00 8.77 98 SER J CA 1
ATOM 11912 C C . SER G 1 98 ? 30.831 53.064 12.011 1.00 6.60 98 SER J C 1
ATOM 11913 O O . SER G 1 98 ? 30.905 53.095 10.791 1.00 11.05 98 SER J O 1
ATOM 11916 N N . GLU G 1 99 ? 29.874 53.696 12.665 1.00 7.52 99 GLU J N 1
ATOM 11917 C CA . GLU G 1 99 ? 28.851 54.371 11.886 1.00 9.06 99 GLU J CA 1
ATOM 11918 C C . GLU G 1 99 ? 29.402 55.573 11.101 1.00 11.50 99 GLU J C 1
ATOM 11919 O O . GLU G 1 99 ? 28.903 55.895 10.021 1.00 13.15 99 GLU J O 1
ATOM 11925 N N . ARG G 1 100 ? 30.497 56.171 11.579 1.00 11.46 100 ARG J N 1
ATOM 11926 C CA . ARG G 1 100 ? 31.101 57.307 10.884 1.00 9.61 100 ARG J CA 1
ATOM 11927 C C . ARG G 1 100 ? 32.017 56.826 9.779 1.00 12.50 100 ARG J C 1
ATOM 11928 O O . ARG G 1 100 ? 32.106 57.446 8.707 1.00 12.72 100 ARG J O 1
ATOM 11936 N N . ARG G 1 101 ? 32.739 55.747 10.086 1.00 10.11 101 ARG J N 1
ATOM 11937 C CA . ARG G 1 101 ? 33.658 55.097 9.155 1.00 10.01 101 ARG J CA 1
ATOM 11938 C C . ARG G 1 101 ? 32.869 54.584 7.929 1.00 11.57 101 ARG J C 1
ATOM 11939 O O . ARG G 1 101 ? 33.356 54.611 6.801 1.00 18.81 101 ARG J O 1
ATOM 11947 N N . GLU G 1 102 ? 31.625 54.187 8.139 1.00 12.18 102 GLU J N 1
ATOM 11948 C CA . GLU G 1 102 ? 30.784 53.687 7.060 1.00 16.55 102 GLU J CA 1
ATOM 11949 C C . GLU G 1 102 ? 29.943 54.729 6.349 1.00 17.01 102 GLU J C 1
ATOM 11950 O O . GLU G 1 102 ? 29.916 54.771 5.139 1.00 23.19 102 GLU J O 1
ATOM 11956 N N . TYR G 1 103 ? 29.147 55.463 7.111 1.00 16.77 103 TYR J N 1
ATOM 11957 C CA . TYR G 1 103 ? 28.272 56.490 6.572 1.00 18.52 103 TYR J CA 1
ATOM 11958 C C . TYR G 1 103 ? 28.966 57.774 6.083 1.00 18.30 103 TYR J C 1
ATOM 11959 O O . TYR G 1 103 ? 28.466 58.432 5.170 1.00 21.02 103 TYR J O 1
ATOM 11968 N N . HIS G 1 104 ? 30.094 58.123 6.694 1.00 16.77 104 HIS J N 1
ATOM 11969 C CA . HIS G 1 104 ? 30.832 59.343 6.353 1.00 14.70 104 HIS J CA 1
ATOM 11970 C C . HIS G 1 104 ? 32.173 59.012 5.750 1.00 15.44 104 HIS J C 1
ATOM 11971 O O . HIS G 1 104 ? 33.008 59.883 5.540 1.00 16.65 104 HIS J O 1
ATOM 11978 N N . ALA G 1 105 ? 32.393 57.736 5.510 1.00 13.63 105 ALA J N 1
ATOM 11979 C CA . ALA G 1 105 ? 33.633 57.299 4.926 1.00 15.44 105 ALA J CA 1
ATOM 11980 C C . ALA G 1 105 ? 34.872 57.912 5.552 1.00 16.45 105 ALA J C 1
ATOM 11981 O O . ALA G 1 105 ? 35.737 58.409 4.829 1.00 22.64 105 ALA J O 1
ATOM 11983 N N . GLU G 1 106 ? 34.964 57.889 6.883 1.00 16.84 106 GLU J N 1
ATOM 11984 C CA . GLU G 1 106 ? 36.160 58.407 7.558 1.00 14.95 106 GLU J CA 1
ATOM 11985 C C . GLU G 1 106 ? 37.277 57.319 7.493 1.00 18.38 106 GLU J C 1
ATOM 11986 O O . GLU G 1 106 ? 37.090 56.163 7.917 1.00 24.93 106 GLU J O 1
ATOM 11992 N N . SER G 1 107 ? 38.434 57.682 6.951 1.00 18.27 107 SER J N 1
ATOM 11993 C CA . SER G 1 107 ? 39.537 56.744 6.795 1.00 13.97 107 SER J CA 1
ATOM 11994 C C . SER G 1 107 ? 40.345 56.592 8.069 1.00 14.09 107 SER J C 1
ATOM 11995 O O . SER G 1 107 ? 40.075 57.268 9.049 1.00 16.08 107 SER J O 1
ATOM 11998 N N . ASP G 1 108 ? 41.334 55.700 8.068 1.00 13.10 108 ASP J N 1
ATOM 11999 C CA . ASP G 1 108 ? 42.163 55.527 9.251 1.00 13.46 108 ASP J CA 1
ATOM 12000 C C . ASP G 1 108 ? 43.047 56.748 9.381 1.00 15.58 108 ASP J C 1
ATOM 12001 O O . ASP G 1 108 ? 43.392 57.158 10.494 1.00 15.39 108 ASP J O 1
ATOM 12006 N N . GLU G 1 109 ? 43.411 57.330 8.235 1.00 17.08 109 GLU J N 1
ATOM 12007 C CA . GLU G 1 109 ? 44.266 58.518 8.186 1.00 17.47 109 GLU J CA 1
ATOM 12008 C C . GLU G 1 109 ? 43.562 59.699 8.830 1.00 15.52 109 GLU J C 1
ATOM 12009 O O . GLU G 1 109 ? 44.144 60.399 9.651 1.00 12.77 109 GLU J O 1
ATOM 12015 N N . PHE G 1 110 ? 42.285 59.866 8.490 1.00 14.39 110 PHE J N 1
ATOM 12016 C CA . PHE G 1 110 ? 41.436 60.921 9.050 1.00 12.07 110 PHE J CA 1
ATOM 12017 C C . PHE G 1 110 ? 41.282 60.697 10.569 1.00 12.53 110 PHE J C 1
ATOM 12018 O O . PHE G 1 110 ? 41.589 61.580 11.384 1.00 15.12 110 PHE J O 1
ATOM 12026 N N . VAL G 1 111 ? 40.784 59.517 10.937 1.00 10.61 111 VAL J N 1
ATOM 12027 C CA . VAL G 1 111 ? 40.608 59.145 12.336 1.00 8.33 111 VAL J CA 1
ATOM 12028 C C . VAL G 1 111 ? 41.929 59.368 13.104 1.00 10.31 111 VAL J C 1
ATOM 12029 O O . VAL G 1 111 ? 41.922 60.031 14.135 1.00 9.55 111 VAL J O 1
ATOM 12033 N N . ALA G 1 112 ? 43.055 58.876 12.586 1.00 9.03 112 ALA J N 1
ATOM 12034 C CA . ALA G 1 112 ? 44.344 59.075 13.249 1.00 9.31 112 ALA J CA 1
ATOM 12035 C C . ALA G 1 112 ? 44.680 60.554 13.459 1.00 13.56 112 ALA J C 1
ATOM 12036 O O . ALA G 1 112 ? 45.323 60.921 14.462 1.00 15.88 112 ALA J O 1
ATOM 12038 N N . LYS G 1 113 ? 44.276 61.407 12.509 1.00 14.27 113 LYS J N 1
ATOM 12039 C CA . LYS G 1 113 ? 44.529 62.834 12.631 1.00 9.67 113 LYS J CA 1
ATOM 12040 C C . LYS G 1 113 ? 43.719 63.390 13.780 1.00 11.76 113 LYS J C 1
ATOM 12041 O O . LYS G 1 113 ? 44.215 64.202 14.556 1.00 14.77 113 LYS J O 1
ATOM 12047 N N . LYS G 1 114 ? 42.481 62.944 13.918 1.00 8.67 114 LYS J N 1
ATOM 12048 C CA . LYS G 1 114 ? 41.676 63.381 15.060 1.00 8.53 114 LYS J CA 1
ATOM 12049 C C . LYS G 1 114 ? 42.272 62.951 16.415 1.00 8.47 114 LYS J C 1
ATOM 12050 O O . LYS G 1 114 ? 42.172 63.668 17.405 1.00 11.93 114 LYS J O 1
ATOM 12056 N N . PHE G 1 115 ? 42.906 61.785 16.464 1.00 11.00 115 PHE J N 1
ATOM 12057 C CA . PHE G 1 115 ? 43.505 61.275 17.709 1.00 8.71 115 PHE J CA 1
ATOM 12058 C C . PHE G 1 115 ? 44.602 62.215 18.152 1.00 8.49 115 PHE J C 1
ATOM 12059 O O . PHE G 1 115 ? 44.666 62.602 19.308 1.00 8.46 115 PHE J O 1
ATOM 12067 N N . ALA G 1 116 ? 45.473 62.579 17.222 1.00 10.67 116 ALA J N 1
ATOM 12068 C CA . ALA G 1 116 ? 46.582 63.478 17.540 1.00 12.78 116 ALA J CA 1
ATOM 12069 C C . ALA G 1 116 ? 46.117 64.847 18.001 1.00 15.28 116 ALA J C 1
ATOM 12070 O O . ALA G 1 116 ? 46.704 65.458 18.901 1.00 20.92 116 ALA J O 1
ATOM 12072 N N . PHE G 1 117 ? 45.022 65.306 17.411 1.00 17.12 117 PHE J N 1
ATOM 12073 C CA . PHE G 1 117 ? 44.475 66.615 17.714 1.00 14.52 117 PHE J CA 1
ATOM 12074 C C . PHE G 1 117 ? 43.841 66.617 19.106 1.00 14.90 117 PHE J C 1
ATOM 12075 O O . PHE G 1 117 ? 43.932 67.610 19.860 1.00 11.52 117 PHE J O 1
ATOM 12083 N N . LEU G 1 118 ? 43.218 65.490 19.454 1.00 9.90 118 LEU J N 1
ATOM 12084 C CA . LEU G 1 118 ? 42.603 65.374 20.755 1.00 6.31 118 LEU J CA 1
ATOM 12085 C C . LEU G 1 118 ? 43.717 65.405 21.786 1.00 7.27 118 LEU J C 1
ATOM 12086 O O . LEU G 1 118 ? 43.699 66.213 22.726 1.00 4.97 118 LEU J O 1
ATOM 12091 N N . LYS G 1 119 ? 44.754 64.610 21.548 1.00 10.90 119 LYS J N 1
ATOM 12092 C CA . LYS G 1 119 ? 45.873 64.586 22.478 1.00 11.55 119 LYS J CA 1
ATOM 12093 C C . LYS G 1 119 ? 46.454 65.992 22.549 1.00 14.22 119 LYS J C 1
ATOM 12094 O O . LYS G 1 119 ? 46.691 66.487 23.638 1.00 14.42 119 LYS J O 1
ATOM 12100 N N . GLU G 1 120 ? 46.567 66.680 21.410 1.00 17.15 120 GLU J N 1
ATOM 12101 C CA . GLU G 1 120 ? 47.097 68.068 21.401 1.00 18.35 120 GLU J CA 1
ATOM 12102 C C . GLU G 1 120 ? 46.276 69.015 22.270 1.00 18.05 120 GLU J C 1
ATOM 12103 O O . GLU G 1 120 ? 46.826 69.920 22.890 1.00 22.55 120 GLU J O 1
ATOM 12109 N N . ASN G 1 121 ? 44.964 68.802 22.334 1.00 16.67 121 ASN J N 1
ATOM 12110 C CA . ASN G 1 121 ? 44.111 69.669 23.125 1.00 11.52 121 ASN J CA 1
ATOM 12111 C C . ASN G 1 121 ? 43.830 69.234 24.522 1.00 10.34 121 ASN J C 1
ATOM 12112 O O . ASN G 1 121 ? 43.017 69.858 25.177 1.00 14.12 121 ASN J O 1
ATOM 12117 N N . GLY G 1 122 ? 44.449 68.151 24.978 1.00 9.94 122 GLY J N 1
ATOM 12118 C CA . GLY G 1 122 ? 44.221 67.715 26.346 1.00 9.50 122 GLY J CA 1
ATOM 12119 C C . GLY G 1 122 ? 43.001 66.834 26.568 1.00 16.16 122 GLY J C 1
ATOM 12120 O O . GLY G 1 122 ? 42.615 66.616 27.718 1.00 21.88 122 GLY J O 1
ATOM 12121 N N . LEU G 1 123 ? 42.396 66.304 25.501 1.00 14.88 123 LEU J N 1
ATOM 12122 C CA . LEU G 1 123 ? 41.212 65.462 25.656 1.00 10.05 123 LEU J CA 1
ATOM 12123 C C . LEU G 1 123 ? 41.554 63.984 25.562 1.00 13.15 123 LEU J C 1
ATOM 12124 O O . LEU G 1 123 ? 42.705 63.622 25.260 1.00 11.27 123 LEU J O 1
ATOM 12129 N N . THR G 1 124 ? 40.590 63.134 25.939 1.00 13.97 124 THR J N 1
ATOM 12130 C CA . THR G 1 124 ? 40.779 61.670 25.923 1.00 8.13 124 THR J CA 1
ATOM 12131 C C . THR G 1 124 ? 40.084 61.036 24.753 1.00 4.88 124 THR J C 1
ATOM 12132 O O . THR G 1 124 ? 38.867 61.107 24.653 1.00 2.23 124 THR J O 1
ATOM 12136 N N . PRO G 1 125 ? 40.863 60.534 23.783 1.00 3.98 125 PRO J N 1
ATOM 12137 C CA . PRO G 1 125 ? 40.182 59.911 22.652 1.00 6.41 125 PRO J CA 1
ATOM 12138 C C . PRO G 1 125 ? 39.741 58.453 22.930 1.00 9.23 125 PRO J C 1
ATOM 12139 O O . PRO G 1 125 ? 40.435 57.687 23.626 1.00 16.53 125 PRO J O 1
ATOM 12143 N N . VAL G 1 126 ? 38.525 58.118 22.521 1.00 4.95 126 VAL J N 1
ATOM 12144 C CA . VAL G 1 126 ? 38.014 56.769 22.686 1.00 2.71 126 VAL J CA 1
ATOM 12145 C C . VAL G 1 126 ? 38.103 56.275 21.255 1.00 2.71 126 VAL J C 1
ATOM 12146 O O . VAL G 1 126 ? 37.231 56.530 20.438 1.00 3.24 126 VAL J O 1
ATOM 12150 N N . LEU G 1 127 ? 39.236 55.662 20.937 1.00 3.29 127 LEU J N 1
ATOM 12151 C CA . LEU G 1 127 ? 39.533 55.190 19.592 1.00 4.31 127 LEU J CA 1
ATOM 12152 C C . LEU G 1 127 ? 38.776 53.925 19.225 1.00 5.88 127 LEU J C 1
ATOM 12153 O O . LEU G 1 127 ? 39.119 52.873 19.724 1.00 5.04 127 LEU J O 1
ATOM 12158 N N . CYS G 1 128 ? 37.764 54.007 18.366 1.00 4.89 128 CYS J N 1
ATOM 12159 C CA . CYS G 1 128 ? 37.052 52.801 17.946 1.00 6.13 128 CYS J CA 1
ATOM 12160 C C . CYS G 1 128 ? 37.766 52.066 16.783 1.00 6.16 128 CYS J C 1
ATOM 12161 O O . CYS G 1 128 ? 38.297 52.693 15.881 1.00 8.27 128 CYS J O 1
ATOM 12164 N N . ILE G 1 129 ? 37.835 50.742 16.852 1.00 5.16 129 ILE J N 1
ATOM 12165 C CA . ILE G 1 129 ? 38.442 49.924 15.806 1.00 6.21 129 ILE J CA 1
ATOM 12166 C C . ILE G 1 129 ? 37.544 48.695 15.715 1.00 6.49 129 ILE J C 1
ATOM 12167 O O . ILE G 1 129 ? 36.715 48.463 16.602 1.00 6.21 129 ILE J O 1
ATOM 12172 N N . GLY G 1 130 ? 37.625 47.966 14.610 1.00 7.09 130 GLY J N 1
ATOM 12173 C CA . GLY G 1 130 ? 36.813 46.769 14.488 1.00 12.91 130 GLY J CA 1
ATOM 12174 C C . GLY G 1 130 ? 36.699 46.295 13.065 1.00 18.59 130 GLY J C 1
ATOM 12175 O O . GLY G 1 130 ? 36.783 47.118 12.145 1.00 21.74 130 GLY J O 1
ATOM 12176 N N . GLU G 1 131 ? 36.471 44.990 12.875 1.00 21.86 131 GLU J N 1
ATOM 12177 C CA . GLU G 1 131 ? 36.335 44.437 11.520 1.00 22.96 131 GLU J CA 1
ATOM 12178 C C . GLU G 1 131 ? 34.918 43.995 11.137 1.00 23.05 131 GLU J C 1
ATOM 12179 O O . GLU G 1 131 ? 34.053 43.753 11.990 1.00 22.07 131 GLU J O 1
ATOM 12185 N N . SER G 1 132 ? 34.672 43.987 9.833 1.00 25.29 132 SER J N 1
ATOM 12186 C CA . SER G 1 132 ? 33.378 43.618 9.287 1.00 27.55 132 SER J CA 1
ATOM 12187 C C . SER G 1 132 ? 33.178 42.112 9.199 1.00 30.26 132 SER J C 1
ATOM 12188 O O . SER G 1 132 ? 34.094 41.318 9.446 1.00 32.79 132 SER J O 1
ATOM 12191 N N . ASP G 1 133 ? 31.971 41.740 8.792 1.00 32.82 133 ASP J N 1
ATOM 12192 C CA . ASP G 1 133 ? 31.570 40.349 8.630 1.00 34.60 133 ASP J CA 1
ATOM 12193 C C . ASP G 1 133 ? 32.520 39.574 7.705 1.00 32.96 133 ASP J C 1
ATOM 12194 O O . ASP G 1 133 ? 33.138 38.592 8.099 1.00 32.42 133 ASP J O 1
ATOM 12199 N N . ALA G 1 134 ? 32.660 40.056 6.483 1.00 30.96 134 ALA J N 1
ATOM 12200 C CA . ALA G 1 134 ? 33.506 39.420 5.508 1.00 30.57 134 ALA J CA 1
ATOM 12201 C C . ALA G 1 134 ? 34.979 39.334 5.898 1.00 32.02 134 ALA J C 1
ATOM 12202 O O . ALA G 1 134 ? 35.719 38.520 5.352 1.00 33.44 134 ALA J O 1
ATOM 12204 N N . GLN G 1 135 ? 35.430 40.200 6.794 1.00 33.72 135 GLN J N 1
ATOM 12205 C CA . GLN G 1 135 ? 36.838 40.179 7.196 1.00 33.32 135 GLN J CA 1
ATOM 12206 C C . GLN G 1 135 ? 36.980 39.168 8.308 1.00 31.87 135 GLN J C 1
ATOM 12207 O O . GLN G 1 135 ? 37.965 38.451 8.413 1.00 29.13 135 GLN J O 1
ATOM 12213 N N . ASN G 1 136 ? 35.965 39.120 9.143 1.00 31.19 136 ASN J N 1
ATOM 12214 C CA . ASN G 1 136 ? 35.966 38.179 10.228 1.00 32.60 136 ASN J CA 1
ATOM 12215 C C . ASN G 1 136 ? 35.834 36.747 9.695 1.00 33.74 136 ASN J C 1
ATOM 12216 O O . ASN G 1 136 ? 36.534 35.841 10.167 1.00 32.10 136 ASN J O 1
ATOM 12221 N N . GLU G 1 137 ? 34.912 36.550 8.741 1.00 36.12 137 GLU J N 1
ATOM 12222 C CA . GLU G 1 137 ? 34.700 35.242 8.110 1.00 37.89 137 GLU J CA 1
ATOM 12223 C C . GLU G 1 137 ? 36.037 34.883 7.475 1.00 37.53 137 GLU J C 1
ATOM 12224 O O . GLU G 1 137 ? 36.600 33.826 7.757 1.00 40.70 137 GLU J O 1
ATOM 12230 N N . ALA G 1 138 ? 36.589 35.808 6.692 1.00 38.25 138 ALA J N 1
ATOM 12231 C CA . ALA G 1 138 ? 37.891 35.601 6.058 1.00 38.62 138 ALA J CA 1
ATOM 12232 C C . ALA G 1 138 ? 38.948 35.530 7.150 1.00 40.49 138 ALA J C 1
ATOM 12233 O O . ALA G 1 138 ? 40.145 35.407 6.860 1.00 41.83 138 ALA J O 1
ATOM 12235 N N . GLY G 1 139 ? 38.486 35.673 8.398 1.00 41.29 139 GLY J N 1
ATOM 12236 C CA . GLY G 1 139 ? 39.343 35.621 9.568 1.00 38.98 139 GLY J CA 1
ATOM 12237 C C . GLY G 1 139 ? 40.516 36.586 9.577 1.00 39.33 139 GLY J C 1
ATOM 12238 O O . GLY G 1 139 ? 41.621 36.187 9.928 1.00 41.03 139 GLY J O 1
ATOM 12239 N N . GLU G 1 140 ? 40.306 37.845 9.204 1.00 37.25 140 GLU J N 1
ATOM 12240 C CA . GLU G 1 140 ? 41.403 38.794 9.221 1.00 32.63 140 GLU J CA 1
ATOM 12241 C C . GLU G 1 140 ? 41.287 39.829 10.323 1.00 26.70 140 GLU J C 1
ATOM 12242 O O . GLU G 1 140 ? 41.854 40.895 10.229 1.00 29.65 140 GLU J O 1
ATOM 12248 N N . THR G 1 141 ? 40.616 39.472 11.405 1.00 21.03 141 THR J N 1
ATOM 12249 C CA . THR G 1 141 ? 40.451 40.352 12.545 1.00 21.70 141 THR J CA 1
ATOM 12250 C C . THR G 1 141 ? 41.691 41.136 12.984 1.00 20.41 141 THR J C 1
ATOM 12251 O O . THR G 1 141 ? 41.601 42.336 13.191 1.00 21.03 141 THR J O 1
ATOM 12255 N N . MET G 1 142 ? 42.840 40.490 13.143 1.00 20.28 142 MET J N 1
ATOM 12256 C CA . MET G 1 142 ? 44.014 41.252 13.579 1.00 22.56 142 MET J CA 1
ATOM 12257 C C . MET G 1 142 ? 44.685 42.129 12.559 1.00 23.17 142 MET J C 1
ATOM 12258 O O . MET G 1 142 ? 45.306 43.133 12.913 1.00 24.71 142 MET J O 1
ATOM 12263 N N . ALA G 1 143 ? 44.607 41.733 11.298 1.00 23.23 143 ALA J N 1
ATOM 12264 C CA . ALA G 1 143 ? 45.207 42.522 10.237 1.00 23.95 143 ALA J CA 1
ATOM 12265 C C . ALA G 1 143 ? 44.464 43.873 10.181 1.00 24.26 143 ALA J C 1
ATOM 12266 O O . ALA G 1 143 ? 45.089 44.932 10.096 1.00 24.24 143 ALA J O 1
ATOM 12268 N N . VAL G 1 144 ? 43.133 43.817 10.289 1.00 20.74 144 VAL J N 1
ATOM 12269 C CA . VAL G 1 144 ? 42.297 44.998 10.273 1.00 18.75 144 VAL J CA 1
ATOM 12270 C C . VAL G 1 144 ? 42.573 45.851 11.505 1.00 21.35 144 VAL J C 1
ATOM 12271 O O . VAL G 1 144 ? 42.932 47.014 11.381 1.00 25.79 144 VAL J O 1
ATOM 12275 N N . CYS G 1 145 ? 42.454 45.255 12.686 1.00 18.55 145 CYS J N 1
ATOM 12276 C CA . CYS G 1 145 ? 42.685 45.958 13.931 1.00 16.18 145 CYS J CA 1
ATOM 12277 C C . CYS G 1 145 ? 44.074 46.560 14.003 1.00 19.01 145 CYS J C 1
ATOM 12278 O O . CYS G 1 145 ? 44.238 47.731 14.328 1.00 24.66 145 CYS J O 1
ATOM 12281 N N . ALA G 1 146 ? 45.085 45.778 13.676 1.00 18.02 146 ALA J N 1
ATOM 12282 C CA . ALA G 1 146 ? 46.443 46.286 13.714 1.00 15.51 146 ALA J CA 1
ATOM 12283 C C . ALA G 1 146 ? 46.640 47.393 12.686 1.00 17.13 146 ALA J C 1
ATOM 12284 O O . ALA G 1 146 ? 47.387 48.349 12.906 1.00 17.59 146 ALA J O 1
ATOM 12286 N N . ARG G 1 147 ? 45.966 47.263 11.553 1.00 18.69 147 ARG J N 1
ATOM 12287 C CA . ARG G 1 147 ? 46.071 48.266 10.504 1.00 21.24 147 ARG J CA 1
ATOM 12288 C C . ARG G 1 147 ? 45.580 49.572 11.087 1.00 21.49 147 ARG J C 1
ATOM 12289 O O . ARG G 1 147 ? 46.281 50.577 11.090 1.00 26.59 147 ARG J O 1
ATOM 12297 N N . GLN G 1 148 ? 44.383 49.520 11.649 1.00 19.08 148 GLN J N 1
ATOM 12298 C CA . GLN G 1 148 ? 43.765 50.679 12.232 1.00 14.29 148 GLN J CA 1
ATOM 12299 C C . GLN G 1 148 ? 44.473 51.299 13.441 1.00 13.57 148 GLN J C 1
ATOM 12300 O O . GLN G 1 148 ? 44.391 52.521 13.626 1.00 17.94 148 GLN J O 1
ATOM 12306 N N . LEU G 1 149 ? 45.136 50.484 14.267 1.00 10.39 149 LEU J N 1
ATOM 12307 C CA . LEU G 1 149 ? 45.868 51.000 15.421 1.00 8.13 149 LEU J CA 1
ATOM 12308 C C . LEU G 1 149 ? 47.199 51.575 14.945 1.00 12.78 149 LEU J C 1
ATOM 12309 O O . LEU G 1 149 ? 47.707 52.569 15.490 1.00 14.84 149 LEU J O 1
ATOM 12314 N N . ASP G 1 150 ? 47.779 50.951 13.922 1.00 15.47 150 ASP J N 1
ATOM 12315 C CA . ASP G 1 150 ? 49.059 51.410 13.391 1.00 14.87 150 ASP J CA 1
ATOM 12316 C C . ASP G 1 150 ? 48.965 52.808 12.800 1.00 13.93 150 ASP J C 1
ATOM 12317 O O . ASP G 1 150 ? 49.925 53.570 12.838 1.00 16.84 150 ASP J O 1
ATOM 12322 N N . ALA G 1 151 ? 47.801 53.144 12.264 1.00 12.84 151 ALA J N 1
ATOM 12323 C CA . ALA G 1 151 ? 47.543 54.466 11.717 1.00 12.20 151 ALA J CA 1
ATOM 12324 C C . ALA G 1 151 ? 47.983 55.520 12.750 1.00 13.48 151 ALA J C 1
ATOM 12325 O O . ALA G 1 151 ? 48.546 56.567 12.400 1.00 14.93 151 ALA J O 1
ATOM 12327 N N . VAL G 1 152 ? 47.727 55.255 14.027 1.00 9.97 152 VAL J N 1
ATOM 12328 C CA . VAL G 1 152 ? 48.160 56.212 15.006 1.00 8.08 152 VAL J CA 1
ATOM 12329 C C . VAL G 1 152 ? 49.528 55.841 15.538 1.00 11.06 152 VAL J C 1
ATOM 12330 O O . VAL G 1 152 ? 50.384 56.705 15.628 1.00 13.26 152 VAL J O 1
ATOM 12334 N N . ILE G 1 153 ? 49.779 54.553 15.787 1.00 14.77 153 ILE J N 1
ATOM 12335 C CA . ILE G 1 153 ? 51.087 54.126 16.293 1.00 15.46 153 ILE J CA 1
ATOM 12336 C C . ILE G 1 153 ? 52.262 54.459 15.390 1.00 19.01 153 ILE J C 1
ATOM 12337 O O . ILE G 1 153 ? 53.312 54.887 15.867 1.00 22.32 153 ILE J O 1
ATOM 12342 N N . ASN G 1 154 ? 52.110 54.224 14.095 1.00 21.47 154 ASN J N 1
ATOM 12343 C CA . ASN G 1 154 ? 53.181 54.499 13.131 1.00 25.05 154 ASN J CA 1
ATOM 12344 C C . ASN G 1 154 ? 53.477 55.942 12.784 1.00 26.18 154 ASN J C 1
ATOM 12345 O O . ASN G 1 154 ? 54.467 56.231 12.120 1.00 31.36 154 ASN J O 1
ATOM 12350 N N . THR G 1 155 ? 52.603 56.845 13.190 1.00 25.29 155 THR J N 1
ATOM 12351 C CA . THR G 1 155 ? 52.788 58.235 12.882 1.00 22.06 155 THR J CA 1
ATOM 12352 C C . THR G 1 155 ? 52.973 59.030 14.161 1.00 22.52 155 THR J C 1
ATOM 12353 O O . THR G 1 155 ? 53.516 60.127 14.132 1.00 30.41 155 THR J O 1
ATOM 12357 N N . GLN G 1 156 ? 52.594 58.466 15.302 1.00 20.29 156 GLN J N 1
ATOM 12358 C CA . GLN G 1 156 ? 52.716 59.190 16.553 1.00 15.08 156 GLN J CA 1
ATOM 12359 C C . GLN G 1 156 ? 53.457 58.453 17.675 1.00 18.94 156 GLN J C 1
ATOM 12360 O O . GLN G 1 156 ? 53.768 59.070 18.701 1.00 21.31 156 GLN J O 1
ATOM 12366 N N . GLY G 1 157 ? 53.690 57.141 17.528 1.00 16.93 157 GLY J N 1
ATOM 12367 C CA . GLY G 1 157 ? 54.409 56.397 18.559 1.00 14.82 157 GLY J CA 1
ATOM 12368 C C . GLY G 1 157 ? 53.479 55.767 19.565 1.00 17.37 157 GLY J C 1
ATOM 12369 O O . GLY G 1 157 ? 52.488 56.396 19.903 1.00 19.28 157 GLY J O 1
ATOM 12370 N N . VAL G 1 158 ? 53.790 54.564 20.069 1.00 17.53 158 VAL J N 1
ATOM 12371 C CA . VAL G 1 158 ? 52.898 53.897 21.028 1.00 19.20 158 VAL J CA 1
ATOM 12372 C C . VAL G 1 158 ? 52.546 54.711 22.227 1.00 19.73 158 VAL J C 1
ATOM 12373 O O . VAL G 1 158 ? 51.541 54.440 22.861 1.00 25.28 158 VAL J O 1
ATOM 12377 N N . GLU G 1 159 ? 53.447 55.591 22.629 1.00 18.19 159 GLU J N 1
ATOM 12378 C CA . GLU G 1 159 ? 53.205 56.399 23.802 1.00 20.32 159 GLU J CA 1
ATOM 12379 C C . GLU G 1 159 ? 51.997 57.273 23.618 1.00 15.83 159 GLU J C 1
ATOM 12380 O O . GLU G 1 159 ? 51.422 57.735 24.588 1.00 18.25 159 GLU J O 1
ATOM 12386 N N . ALA G 1 160 ? 51.586 57.462 22.373 1.00 13.78 160 ALA J N 1
ATOM 12387 C CA . ALA G 1 160 ? 50.408 58.275 22.058 1.00 12.42 160 ALA J CA 1
ATOM 12388 C C . ALA G 1 160 ? 49.140 57.633 22.639 1.00 14.04 160 ALA J C 1
ATOM 12389 O O . ALA G 1 160 ? 48.135 58.309 22.879 1.00 18.98 160 ALA J O 1
ATOM 12391 N N . LEU G 1 161 ? 49.183 56.318 22.831 1.00 13.57 161 LEU J N 1
ATOM 12392 C CA . LEU G 1 161 ? 48.058 55.588 23.387 1.00 11.02 161 LEU J CA 1
ATOM 12393 C C . LEU G 1 161 ? 48.008 55.785 24.860 1.00 11.34 161 LEU J C 1
ATOM 12394 O O . LEU G 1 161 ? 47.013 55.454 25.474 1.00 13.08 161 LEU J O 1
ATOM 12399 N N . GLU G 1 162 ? 49.072 56.314 25.448 1.00 10.80 162 GLU J N 1
ATOM 12400 C CA . GLU G 1 162 ? 49.044 56.502 26.888 1.00 14.37 162 GLU J CA 1
ATOM 12401 C C . GLU G 1 162 ? 47.976 57.544 27.172 1.00 14.43 162 GLU J C 1
ATOM 12402 O O . GLU G 1 162 ? 47.965 58.616 26.579 1.00 15.00 162 GLU J O 1
ATOM 12408 N N . GLY G 1 163 ? 46.997 57.165 27.987 1.00 16.63 163 GLY J N 1
ATOM 12409 C CA . GLY G 1 163 ? 45.919 58.082 28.321 1.00 13.05 163 GLY J CA 1
ATOM 12410 C C . GLY G 1 163 ? 44.721 57.970 27.387 1.00 15.20 163 GLY J C 1
ATOM 12411 O O . GLY G 1 163 ? 43.724 58.663 27.558 1.00 20.31 163 GLY J O 1
ATOM 12412 N N . ALA G 1 164 ? 44.809 57.104 26.387 1.00 12.08 164 ALA J N 1
ATOM 12413 C CA . ALA G 1 164 ? 43.713 56.928 25.462 1.00 9.82 164 ALA J CA 1
ATOM 12414 C C . ALA G 1 164 ? 42.929 55.701 25.885 1.00 11.96 164 ALA J C 1
ATOM 12415 O O . ALA G 1 164 ? 43.320 54.976 26.813 1.00 12.49 164 ALA J O 1
ATOM 12417 N N . ILE G 1 165 ? 41.785 55.522 25.240 1.00 11.27 165 ILE J N 1
ATOM 12418 C CA . ILE G 1 165 ? 40.909 54.382 25.469 1.00 7.61 165 ILE J CA 1
ATOM 12419 C C . ILE G 1 165 ? 40.685 53.838 24.046 1.00 10.89 165 ILE J C 1
ATOM 12420 O O . ILE G 1 165 ? 40.595 54.639 23.085 1.00 10.65 165 ILE J O 1
ATOM 12425 N N . ILE G 1 166 ? 40.658 52.500 23.910 1.00 8.27 166 ILE J N 1
ATOM 12426 C CA . ILE G 1 166 ? 40.447 51.802 22.633 1.00 4.15 166 ILE J CA 1
ATOM 12427 C C . ILE G 1 166 ? 39.172 50.988 22.792 1.00 4.27 166 ILE J C 1
ATOM 12428 O O . ILE G 1 166 ? 38.985 50.386 23.819 1.00 11.72 166 ILE J O 1
ATOM 12433 N N . ALA G 1 167 ? 38.268 50.989 21.816 1.00 4.65 167 ALA J N 1
ATOM 12434 C CA . ALA G 1 167 ? 37.044 50.205 21.926 1.00 2.00 167 ALA J CA 1
ATOM 12435 C C . ALA G 1 167 ? 36.950 49.289 20.728 1.00 3.45 167 ALA J C 1
ATOM 12436 O O . ALA G 1 167 ? 36.866 49.758 19.596 1.00 5.07 167 ALA J O 1
ATOM 12438 N N . TYR G 1 168 ? 36.981 47.976 20.964 1.00 3.93 168 TYR J N 1
ATOM 12439 C CA . TYR G 1 168 ? 36.856 47.032 19.889 1.00 2.00 168 TYR J CA 1
ATOM 12440 C C . TYR G 1 168 ? 35.393 46.873 19.513 1.00 5.14 168 TYR J C 1
ATOM 12441 O O . TYR G 1 168 ? 34.559 46.537 20.356 1.00 6.35 168 TYR J O 1
ATOM 12450 N N . GLU G 1 169 ? 35.059 47.140 18.254 1.00 8.76 169 GLU J N 1
ATOM 12451 C CA . GLU G 1 169 ? 33.684 46.938 17.770 1.00 10.48 169 GLU J CA 1
ATOM 12452 C C . GLU G 1 169 ? 33.590 45.698 16.857 1.00 11.59 169 GLU J C 1
ATOM 12453 O O . GLU G 1 169 ? 34.140 45.674 15.741 1.00 10.98 169 GLU J O 1
ATOM 12459 N N . PRO G 1 170 ? 32.964 44.627 17.337 1.00 10.95 170 PRO J N 1
ATOM 12460 C CA . PRO G 1 170 ? 32.885 43.472 16.436 1.00 13.01 170 PRO J CA 1
ATOM 12461 C C . PRO G 1 170 ? 31.713 43.817 15.540 1.00 16.06 170 PRO J C 1
ATOM 12462 O O . PRO G 1 170 ? 30.553 43.644 15.920 1.00 17.05 170 PRO J O 1
ATOM 12466 N N . ILE G 1 171 ? 32.016 44.453 14.417 1.00 18.87 171 ILE J N 1
ATOM 12467 C CA . ILE G 1 171 ? 30.976 44.884 13.490 1.00 21.78 171 ILE J CA 1
ATOM 12468 C C . ILE G 1 171 ? 30.310 43.692 12.806 1.00 24.78 171 ILE J C 1
ATOM 12469 O O . ILE G 1 171 ? 29.110 43.733 12.514 1.00 26.05 171 ILE J O 1
ATOM 12474 N N . TRP G 1 172 ? 31.076 42.613 12.629 1.00 26.71 172 TRP J N 1
ATOM 12475 C CA . TRP G 1 172 ? 30.598 41.351 12.030 1.00 28.48 172 TRP J CA 1
ATOM 12476 C C . TRP G 1 172 ? 29.476 40.693 12.824 1.00 32.10 172 TRP J C 1
ATOM 12477 O O . TRP G 1 172 ? 28.723 39.866 12.305 1.00 36.01 172 TRP J O 1
ATOM 12488 N N . ALA G 1 173 ? 29.451 40.980 14.117 1.00 32.59 173 ALA J N 1
ATOM 12489 C CA . ALA G 1 173 ? 28.448 40.442 14.992 1.00 34.75 173 ALA J CA 1
ATOM 12490 C C . ALA G 1 173 ? 27.258 41.365 14.939 1.00 39.12 173 ALA J C 1
ATOM 12491 O O . ALA G 1 173 ? 26.114 40.959 15.191 1.00 44.67 173 ALA J O 1
ATOM 12493 N N . ILE G 1 174 ? 27.518 42.607 14.562 1.00 42.56 174 ILE J N 1
ATOM 12494 C CA . ILE G 1 174 ? 26.461 43.604 14.527 1.00 47.06 174 ILE J CA 1
ATOM 12495 C C . ILE G 1 174 ? 25.613 43.668 13.252 1.00 50.55 174 ILE J C 1
ATOM 12496 O O . ILE G 1 174 ? 26.109 43.933 12.138 1.00 49.77 174 ILE J O 1
ATOM 12501 N N . GLY G 1 175 ? 24.324 43.394 13.448 1.00 54.05 175 GLY J N 1
ATOM 12502 C CA . GLY G 1 175 ? 23.360 43.397 12.361 1.00 56.94 175 GLY J CA 1
ATOM 12503 C C . GLY G 1 175 ? 23.487 42.238 11.363 1.00 56.19 175 GLY J C 1
ATOM 12504 O O . GLY G 1 175 ? 22.851 42.266 10.288 1.00 59.97 175 GLY J O 1
ATOM 12505 N N . THR G 1 176 ? 24.263 41.211 11.716 1.00 52.22 176 THR J N 1
ATOM 12506 C CA . THR G 1 176 ? 24.464 40.074 10.811 1.00 48.37 176 THR J CA 1
ATOM 12507 C C . THR G 1 176 ? 24.585 38.743 11.519 1.00 47.67 176 THR J C 1
ATOM 12508 O O . THR G 1 176 ? 25.690 38.191 11.613 1.00 46.62 176 THR J O 1
ATOM 12512 N N . GLY G 1 177 ? 23.466 38.281 12.067 1.00 50.74 177 GLY J N 1
ATOM 12513 C CA . GLY G 1 177 ? 23.356 36.979 12.747 1.00 54.28 177 GLY J CA 1
ATOM 12514 C C . GLY G 1 177 ? 24.429 36.323 13.623 1.00 56.04 177 GLY J C 1
ATOM 12515 O O . GLY G 1 177 ? 24.156 35.299 14.289 1.00 54.73 177 GLY J O 1
ATOM 12516 N N . LYS G 1 178 ? 25.656 36.849 13.580 1.00 55.97 178 LYS J N 1
ATOM 12517 C CA . LYS G 1 178 ? 26.736 36.323 14.400 1.00 51.00 178 LYS J CA 1
ATOM 12518 C C . LYS G 1 178 ? 26.608 36.957 15.796 1.00 49.19 178 LYS J C 1
ATOM 12519 O O . LYS G 1 178 ? 25.815 37.909 16.002 1.00 46.71 178 LYS J O 1
ATOM 12525 N N . ALA G 1 179 ? 27.353 36.381 16.742 1.00 45.92 179 ALA J N 1
ATOM 12526 C CA . ALA G 1 179 ? 27.376 36.819 18.131 1.00 41.44 179 ALA J CA 1
ATOM 12527 C C . ALA G 1 179 ? 28.782 36.641 18.698 1.00 39.50 179 ALA J C 1
ATOM 12528 O O . ALA G 1 179 ? 29.529 35.728 18.285 1.00 35.99 179 ALA J O 1
ATOM 12530 N N . ALA G 1 180 ? 29.186 37.572 19.565 1.00 35.02 180 ALA J N 1
ATOM 12531 C CA . ALA G 1 180 ? 30.499 37.446 20.182 1.00 30.27 180 ALA J CA 1
ATOM 12532 C C . ALA G 1 180 ? 30.211 36.919 21.566 1.00 25.63 180 ALA J C 1
ATOM 12533 O O . ALA G 1 180 ? 29.085 36.965 22.034 1.00 25.76 180 ALA J O 1
ATOM 12535 N N . THR G 1 181 ? 31.206 36.304 22.166 1.00 23.76 181 THR J N 1
ATOM 12536 C CA . THR G 1 181 ? 31.037 35.742 23.486 1.00 19.88 181 THR J CA 1
ATOM 12537 C C . THR G 1 181 ? 32.110 36.361 24.317 1.00 14.74 181 THR J C 1
ATOM 12538 O O . THR G 1 181 ? 33.067 36.911 23.792 1.00 15.38 181 THR J O 1
ATOM 12542 N N . ALA G 1 182 ? 31.965 36.291 25.616 1.00 10.55 182 ALA J N 1
ATOM 12543 C CA . ALA G 1 182 ? 32.999 36.861 26.436 1.00 13.98 182 ALA J CA 1
ATOM 12544 C C . ALA G 1 182 ? 34.369 36.255 26.057 1.00 17.78 182 ALA J C 1
ATOM 12545 O O . ALA G 1 182 ? 35.399 36.953 26.020 1.00 17.80 182 ALA J O 1
ATOM 12547 N N . GLU G 1 183 ? 34.330 34.978 25.670 1.00 20.41 183 GLU J N 1
ATOM 12548 C CA . GLU G 1 183 ? 35.506 34.184 25.321 1.00 19.27 183 GLU J CA 1
ATOM 12549 C C . GLU G 1 183 ? 36.155 34.581 24.003 1.00 18.26 183 GLU J C 1
ATOM 12550 O O . GLU G 1 183 ? 37.381 34.571 23.893 1.00 21.09 183 GLU J O 1
ATOM 12556 N N . ASP G 1 184 ? 35.351 34.895 22.996 1.00 14.19 184 ASP J N 1
ATOM 12557 C CA . ASP G 1 184 ? 35.878 35.372 21.725 1.00 13.41 184 ASP J CA 1
ATOM 12558 C C . ASP G 1 184 ? 36.392 36.798 21.940 1.00 14.83 184 ASP J C 1
ATOM 12559 O O . ASP G 1 184 ? 37.389 37.206 21.357 1.00 16.30 184 ASP J O 1
ATOM 12564 N N . ALA G 1 185 ? 35.630 37.589 22.699 1.00 14.51 185 ALA J N 1
ATOM 12565 C CA . ALA G 1 185 ? 35.992 38.974 23.020 1.00 11.53 185 ALA J CA 1
ATOM 12566 C C . ALA G 1 185 ? 37.348 38.990 23.715 1.00 12.52 185 ALA J C 1
ATOM 12567 O O . ALA G 1 185 ? 38.270 39.679 23.276 1.00 14.68 185 ALA J O 1
ATOM 12569 N N . GLN G 1 186 ? 37.462 38.242 24.809 1.00 13.29 186 GLN J N 1
ATOM 12570 C CA . GLN G 1 186 ? 38.715 38.160 25.546 1.00 12.46 186 GLN J CA 1
ATOM 12571 C C . GLN G 1 186 ? 39.872 37.754 24.631 1.00 15.39 186 GLN J C 1
ATOM 12572 O O . GLN G 1 186 ? 40.999 38.229 24.796 1.00 18.41 186 GLN J O 1
ATOM 12578 N N . ARG G 1 187 ? 39.595 36.902 23.644 1.00 15.77 187 ARG J N 1
ATOM 12579 C CA . ARG G 1 187 ? 40.647 36.468 22.736 1.00 16.42 187 ARG J CA 1
ATOM 12580 C C . ARG G 1 187 ? 41.100 37.590 21.826 1.00 14.20 187 ARG J C 1
ATOM 12581 O O . ARG G 1 187 ? 42.297 37.698 21.536 1.00 14.34 187 ARG J O 1
ATOM 12589 N N . ILE G 1 188 ? 40.162 38.418 21.369 1.00 11.85 188 ILE J N 1
ATOM 12590 C CA . ILE G 1 188 ? 40.519 39.549 20.510 1.00 10.45 188 ILE J CA 1
ATOM 12591 C C . ILE G 1 188 ? 41.231 40.672 21.254 1.00 8.68 188 ILE J C 1
ATOM 12592 O O . ILE G 1 188 ? 42.207 41.225 20.740 1.00 11.90 188 ILE J O 1
ATOM 12597 N N . HIS G 1 189 ? 40.857 40.904 22.511 1.00 7.33 189 HIS J N 1
ATOM 12598 C CA . HIS G 1 189 ? 41.496 41.957 23.303 1.00 5.89 189 HIS J CA 1
ATOM 12599 C C . HIS G 1 189 ? 42.914 41.644 23.695 1.00 7.79 189 HIS J C 1
ATOM 12600 O O . HIS G 1 189 ? 43.705 42.533 23.956 1.00 8.36 189 HIS J O 1
ATOM 12607 N N . ALA G 1 190 ? 43.241 40.374 23.792 1.00 9.35 190 ALA J N 1
ATOM 12608 C CA . ALA G 1 190 ? 44.591 40.034 24.190 1.00 8.47 190 ALA J CA 1
ATOM 12609 C C . ALA G 1 190 ? 45.503 40.143 23.000 1.00 6.26 190 ALA J C 1
ATOM 12610 O O . ALA G 1 190 ? 46.682 40.409 23.162 1.00 4.85 190 ALA J O 1
ATOM 12612 N N . GLN G 1 191 ? 44.946 39.965 21.804 1.00 3.50 191 GLN J N 1
ATOM 12613 C CA . GLN G 1 191 ? 45.731 40.073 20.591 1.00 5.77 191 GLN J CA 1
ATOM 12614 C C . GLN G 1 191 ? 46.011 41.526 20.326 1.00 8.70 191 GLN J C 1
ATOM 12615 O O . GLN G 1 191 ? 47.111 41.901 19.894 1.00 9.87 191 GLN J O 1
ATOM 12621 N N . ILE G 1 192 ? 44.988 42.340 20.568 1.00 8.88 192 ILE J N 1
ATOM 12622 C CA . ILE G 1 192 ? 45.112 43.776 20.450 1.00 5.46 192 ILE J CA 1
ATOM 12623 C C . ILE G 1 192 ? 46.150 44.228 21.471 1.00 6.95 192 ILE J C 1
ATOM 12624 O O . ILE G 1 192 ? 47.132 44.849 21.106 1.00 13.34 192 ILE J O 1
ATOM 12629 N N . ARG G 1 193 ? 46.000 43.848 22.736 1.00 6.39 193 ARG J N 1
ATOM 12630 C CA . ARG G 1 193 ? 46.969 44.269 23.741 1.00 2.49 193 ARG J CA 1
ATOM 12631 C C . ARG G 1 193 ? 48.374 43.812 23.430 1.00 6.18 193 ARG J C 1
ATOM 12632 O O . ARG G 1 193 ? 49.337 44.519 23.688 1.00 5.00 193 ARG J O 1
ATOM 12640 N N . ALA G 1 194 ? 48.481 42.629 22.839 1.00 9.68 194 ALA J N 1
ATOM 12641 C CA . ALA G 1 194 ? 49.770 42.034 22.524 1.00 11.47 194 ALA J CA 1
ATOM 12642 C C . ALA G 1 194 ? 50.482 42.744 21.369 1.00 14.78 194 ALA J C 1
ATOM 12643 O O . ALA G 1 194 ? 51.714 42.702 21.266 1.00 20.31 194 ALA J O 1
ATOM 12645 N N . HIS G 1 195 ? 49.704 43.370 20.491 1.00 15.10 195 HIS J N 1
ATOM 12646 C CA . HIS G 1 195 ? 50.236 44.128 19.355 1.00 12.63 195 HIS J CA 1
ATOM 12647 C C . HIS G 1 195 ? 50.863 45.409 19.872 1.00 12.01 195 HIS J C 1
ATOM 12648 O O . HIS G 1 195 ? 51.918 45.835 19.418 1.00 12.65 195 HIS J O 1
ATOM 12655 N N . ILE G 1 196 ? 50.166 46.029 20.812 1.00 11.09 196 ILE J N 1
ATOM 12656 C CA . ILE G 1 196 ? 50.623 47.244 21.428 1.00 12.21 196 ILE J CA 1
ATOM 12657 C C . ILE G 1 196 ? 51.840 46.930 22.295 1.00 14.92 196 ILE J C 1
ATOM 12658 O O . ILE G 1 196 ? 52.751 47.761 22.438 1.00 18.56 196 ILE J O 1
ATOM 12663 N N . ALA G 1 197 ? 51.840 45.744 22.895 1.00 13.50 197 ALA J N 1
ATOM 12664 C CA . ALA G 1 197 ? 52.939 45.333 23.775 1.00 10.21 197 ALA J CA 1
ATOM 12665 C C . ALA G 1 197 ? 54.200 45.010 23.004 1.00 10.22 197 ALA J C 1
ATOM 12666 O O . ALA G 1 197 ? 55.296 45.033 23.550 1.00 10.93 197 ALA J O 1
ATOM 12668 N N . GLU G 1 198 ? 54.051 44.686 21.729 1.00 13.81 198 GLU J N 1
ATOM 12669 C CA . GLU G 1 198 ? 55.221 44.399 20.934 1.00 16.07 198 GLU J CA 1
ATOM 12670 C C . GLU G 1 198 ? 56.017 45.687 20.809 1.00 17.42 198 GLU J C 1
ATOM 12671 O O . GLU G 1 198 ? 57.214 45.631 20.594 1.00 24.14 198 GLU J O 1
ATOM 12677 N N . LYS G 1 199 ? 55.371 46.843 21.001 1.00 17.50 199 LYS J N 1
ATOM 12678 C CA . LYS G 1 199 ? 56.047 48.134 20.909 1.00 13.23 199 LYS J CA 1
ATOM 12679 C C . LYS G 1 199 ? 56.347 48.676 22.279 1.00 14.95 199 LYS J C 1
ATOM 12680 O O . LYS G 1 199 ? 57.344 49.355 22.470 1.00 22.92 199 LYS J O 1
ATOM 12686 N N . SER G 1 200 ? 55.470 48.431 23.235 1.00 15.40 200 SER J N 1
ATOM 12687 C CA . SER G 1 200 ? 55.696 48.890 24.602 1.00 13.83 200 SER J CA 1
ATOM 12688 C C . SER G 1 200 ? 54.846 48.101 25.580 1.00 17.05 200 SER J C 1
ATOM 12689 O O . SER G 1 200 ? 53.623 48.031 25.447 1.00 20.55 200 SER J O 1
ATOM 12692 N N . GLU G 1 201 ? 55.489 47.517 26.575 1.00 15.55 201 GLU J N 1
ATOM 12693 C CA . GLU G 1 201 ? 54.774 46.739 27.561 1.00 15.20 201 GLU J CA 1
ATOM 12694 C C . GLU G 1 201 ? 54.091 47.668 28.519 1.00 15.18 201 GLU J C 1
ATOM 12695 O O . GLU G 1 201 ? 52.966 47.413 28.951 1.00 14.51 201 GLU J O 1
ATOM 12701 N N . ALA G 1 202 ? 54.802 48.718 28.900 1.00 12.75 202 ALA J N 1
ATOM 12702 C CA . ALA G 1 202 ? 54.249 49.675 29.824 1.00 11.70 202 ALA J CA 1
ATOM 12703 C C . ALA G 1 202 ? 52.947 50.226 29.282 1.00 14.91 202 ALA J C 1
ATOM 12704 O O . ALA G 1 202 ? 51.944 50.215 29.988 1.00 18.05 202 ALA J O 1
ATOM 12706 N N . VAL G 1 203 ? 52.948 50.694 28.031 1.00 15.87 203 VAL J N 1
ATOM 12707 C CA . VAL G 1 203 ? 51.720 51.231 27.446 1.00 15.01 203 VAL J CA 1
ATOM 12708 C C . VAL G 1 203 ? 50.669 50.114 27.424 1.00 14.06 203 VAL J C 1
ATOM 12709 O O . VAL G 1 203 ? 49.655 50.235 28.083 1.00 21.03 203 VAL J O 1
ATOM 12713 N N . ALA G 1 204 ? 50.957 48.973 26.817 1.00 11.37 204 ALA J N 1
ATOM 12714 C CA . ALA G 1 204 ? 49.984 47.895 26.764 1.00 5.72 204 ALA J CA 1
ATOM 12715 C C . ALA G 1 204 ? 49.334 47.490 28.088 1.00 9.51 204 ALA J C 1
ATOM 12716 O O . ALA G 1 204 ? 48.147 47.174 28.115 1.00 12.49 204 ALA J O 1
ATOM 12718 N N . LYS G 1 205 ? 50.092 47.485 29.182 1.00 12.06 205 LYS J N 1
ATOM 12719 C CA . LYS G 1 205 ? 49.564 47.092 30.495 1.00 16.17 205 LYS J CA 1
ATOM 12720 C C . LYS G 1 205 ? 48.527 48.035 31.013 1.00 17.75 205 LYS J C 1
ATOM 12721 O O . LYS G 1 205 ? 47.632 47.657 31.766 1.00 19.33 205 LYS J O 1
ATOM 12727 N N . ASN G 1 206 ? 48.717 49.299 30.685 1.00 18.33 206 ASN J N 1
ATOM 12728 C CA . ASN G 1 206 ? 47.839 50.334 31.171 1.00 17.81 206 ASN J CA 1
ATOM 12729 C C . ASN G 1 206 ? 46.685 50.805 30.307 1.00 14.02 206 ASN J C 1
ATOM 12730 O O . ASN G 1 206 ? 45.760 51.387 30.817 1.00 16.97 206 ASN J O 1
ATOM 12735 N N . VAL G 1 207 ? 46.676 50.482 29.027 1.00 12.18 207 VAL J N 1
ATOM 12736 C CA . VAL G 1 207 ? 45.607 50.930 28.167 1.00 7.65 207 VAL J CA 1
ATOM 12737 C C . VAL G 1 207 ? 44.308 50.208 28.416 1.00 7.47 207 VAL J C 1
ATOM 12738 O O . VAL G 1 207 ? 44.279 48.976 28.587 1.00 10.77 207 VAL J O 1
ATOM 12742 N N . VAL G 1 208 ? 43.243 51.002 28.504 1.00 6.46 208 VAL J N 1
ATOM 12743 C CA . VAL G 1 208 ? 41.888 50.519 28.719 1.00 2.00 208 VAL J CA 1
ATOM 12744 C C . VAL G 1 208 ? 41.349 50.181 27.373 1.00 5.61 208 VAL J C 1
ATOM 12745 O O . VAL G 1 208 ? 41.341 51.043 26.490 1.00 6.46 208 VAL J O 1
ATOM 12749 N N . ILE G 1 209 ? 40.986 48.909 27.186 1.00 3.63 209 ILE J N 1
ATOM 12750 C CA . ILE G 1 209 ? 40.412 48.469 25.940 1.00 2.00 209 ILE J CA 1
ATOM 12751 C C . ILE G 1 209 ? 38.989 48.085 26.230 1.00 3.76 209 ILE J C 1
ATOM 12752 O O . ILE G 1 209 ? 38.729 47.096 26.871 1.00 10.25 209 ILE J O 1
ATOM 12757 N N . GLN G 1 210 ? 38.060 48.894 25.781 1.00 2.07 210 GLN J N 1
ATOM 12758 C CA . GLN G 1 210 ? 36.678 48.619 26.002 1.00 2.00 210 GLN J CA 1
ATOM 12759 C C . GLN G 1 210 ? 36.135 47.624 24.989 1.00 3.65 210 GLN J C 1
ATOM 12760 O O . GLN G 1 210 ? 36.618 47.507 23.867 1.00 4.80 210 GLN J O 1
ATOM 12766 N N . TYR G 1 211 ? 35.065 46.957 25.382 1.00 3.70 211 TYR J N 1
ATOM 12767 C CA . TYR G 1 211 ? 34.396 46.031 24.524 1.00 3.28 211 TYR J CA 1
ATOM 12768 C C . TYR G 1 211 ? 33.223 46.793 23.913 1.00 5.19 211 TYR J C 1
ATOM 12769 O O . TYR G 1 211 ? 32.336 47.270 24.630 1.00 4.96 211 TYR J O 1
ATOM 12778 N N . GLY G 1 212 ? 33.172 46.807 22.586 1.00 6.54 212 GLY J N 1
ATOM 12779 C CA . GLY G 1 212 ? 32.123 47.524 21.901 1.00 4.84 212 GLY J CA 1
ATOM 12780 C C . GLY G 1 212 ? 30.981 46.747 21.295 1.00 8.15 212 GLY J C 1
ATOM 12781 O O . GLY G 1 212 ? 30.134 47.323 20.627 1.00 11.15 212 GLY J O 1
ATOM 12782 N N . GLY G 1 213 ? 30.905 45.452 21.517 1.00 13.27 213 GLY J N 1
ATOM 12783 C CA . GLY G 1 213 ? 29.800 44.717 20.929 1.00 15.77 213 GLY J CA 1
ATOM 12784 C C . GLY G 1 213 ? 28.509 45.080 21.630 1.00 16.93 213 GLY J C 1
ATOM 12785 O O . GLY G 1 213 ? 28.435 46.112 22.264 1.00 19.52 213 GLY J O 1
ATOM 12786 N N . SER G 1 214 ? 27.487 44.244 21.511 1.00 19.87 214 SER J N 1
ATOM 12787 C CA . SER G 1 214 ? 26.234 44.517 22.178 1.00 19.16 214 SER J CA 1
ATOM 12788 C C . SER G 1 214 ? 26.320 44.057 23.625 1.00 19.18 214 SER J C 1
ATOM 12789 O O . SER G 1 214 ? 26.374 42.882 23.892 1.00 25.14 214 SER J O 1
ATOM 12792 N N . VAL G 1 215 ? 26.392 44.986 24.561 1.00 19.96 215 VAL J N 1
ATOM 12793 C CA . VAL G 1 215 ? 26.487 44.620 25.957 1.00 19.18 215 VAL J CA 1
ATOM 12794 C C . VAL G 1 215 ? 25.123 44.927 26.534 1.00 22.05 215 VAL J C 1
ATOM 12795 O O . VAL G 1 215 ? 24.455 45.879 26.097 1.00 23.31 215 VAL J O 1
ATOM 12799 N N . LYS G 1 216 ? 24.685 44.071 27.456 1.00 20.84 216 LYS J N 1
ATOM 12800 C CA . LYS G 1 216 ? 23.379 44.180 28.091 1.00 19.65 216 LYS J CA 1
ATOM 12801 C C . LYS G 1 216 ? 23.527 43.780 29.537 1.00 18.74 216 LYS J C 1
ATOM 12802 O O . LYS G 1 216 ? 24.470 43.071 29.878 1.00 19.53 216 LYS J O 1
ATOM 12808 N N . PRO G 1 217 ? 22.591 44.202 30.407 1.00 16.92 217 PRO J N 1
ATOM 12809 C CA . PRO G 1 217 ? 22.700 43.851 31.819 1.00 19.35 217 PRO J CA 1
ATOM 12810 C C . PRO G 1 217 ? 22.763 42.355 32.103 1.00 24.25 217 PRO J C 1
ATOM 12811 O O . PRO G 1 217 ? 23.355 41.951 33.112 1.00 26.41 217 PRO J O 1
ATOM 12815 N N . GLU G 1 218 ? 22.222 41.535 31.195 1.00 27.55 218 GLU J N 1
ATOM 12816 C CA . GLU G 1 218 ? 22.231 40.073 31.366 1.00 29.49 218 GLU J CA 1
ATOM 12817 C C . GLU G 1 218 ? 23.572 39.421 31.019 1.00 29.11 218 GLU J C 1
ATOM 12818 O O . GLU G 1 218 ? 24.018 38.497 31.702 1.00 32.56 218 GLU J O 1
ATOM 12824 N N . ASN G 1 219 ? 24.224 39.921 29.974 1.00 27.37 219 ASN J N 1
ATOM 12825 C CA . ASN G 1 219 ? 25.513 39.395 29.563 1.00 25.01 219 ASN J CA 1
ATOM 12826 C C . ASN G 1 219 ? 26.782 40.175 30.057 1.00 26.83 219 ASN J C 1
ATOM 12827 O O . ASN G 1 219 ? 27.915 39.726 29.836 1.00 30.62 219 ASN J O 1
ATOM 12832 N N . ALA G 1 220 ? 26.609 41.260 30.820 1.00 22.12 220 ALA J N 1
ATOM 12833 C CA . ALA G 1 220 ? 27.764 42.061 31.227 1.00 18.79 220 ALA J CA 1
ATOM 12834 C C . ALA G 1 220 ? 28.828 41.438 32.111 1.00 17.79 220 ALA J C 1
ATOM 12835 O O . ALA G 1 220 ? 30.016 41.562 31.810 1.00 23.14 220 ALA J O 1
ATOM 12837 N N . ALA G 1 221 ? 28.435 40.782 33.198 1.00 16.87 221 ALA J N 1
ATOM 12838 C CA . ALA G 1 221 ? 29.413 40.159 34.114 1.00 13.40 221 ALA J CA 1
ATOM 12839 C C . ALA G 1 221 ? 30.266 39.094 33.420 1.00 9.60 221 ALA J C 1
ATOM 12840 O O . ALA G 1 221 ? 31.392 38.820 33.806 1.00 5.44 221 ALA J O 1
ATOM 12842 N N . ALA G 1 222 ? 29.700 38.534 32.360 1.00 10.72 222 ALA J N 1
ATOM 12843 C CA . ALA G 1 222 ? 30.364 37.531 31.556 1.00 11.25 222 ALA J CA 1
ATOM 12844 C C . ALA G 1 222 ? 31.557 38.213 30.927 1.00 14.17 222 ALA J C 1
ATOM 12845 O O . ALA G 1 222 ? 32.667 37.681 30.973 1.00 17.34 222 ALA J O 1
ATOM 12847 N N . TYR G 1 223 ? 31.320 39.383 30.318 1.00 12.22 223 TYR J N 1
ATOM 12848 C CA . TYR G 1 223 ? 32.397 40.143 29.697 1.00 9.86 223 TYR J CA 1
ATOM 12849 C C . TYR G 1 223 ? 33.404 40.791 30.644 1.00 8.50 223 TYR J C 1
ATOM 12850 O O . TYR G 1 223 ? 34.620 40.704 30.404 1.00 6.68 223 TYR J O 1
ATOM 12859 N N . PHE G 1 224 ? 32.914 41.466 31.687 1.00 4.75 224 PHE J N 1
ATOM 12860 C CA . PHE G 1 224 ? 33.804 42.128 32.633 1.00 7.58 224 PHE J CA 1
ATOM 12861 C C . PHE G 1 224 ? 34.605 41.132 33.450 1.00 10.88 224 PHE J C 1
ATOM 12862 O O . PHE G 1 224 ? 35.435 41.518 34.265 1.00 12.71 224 PHE J O 1
ATOM 12870 N N . ALA G 1 225 ? 34.281 39.854 33.297 1.00 12.26 225 ALA J N 1
ATOM 12871 C CA . ALA G 1 225 ? 35.005 38.775 33.969 1.00 13.34 225 ALA J CA 1
ATOM 12872 C C . ALA G 1 225 ? 36.375 38.482 33.275 1.00 16.45 225 ALA J C 1
ATOM 12873 O O . ALA G 1 225 ? 37.348 38.113 33.937 1.00 16.47 225 ALA J O 1
ATOM 12875 N N . GLN G 1 226 ? 36.430 38.624 31.942 1.00 14.39 226 GLN J N 1
ATOM 12876 C CA . GLN G 1 226 ? 37.651 38.412 31.177 1.00 9.88 226 GLN J CA 1
ATOM 12877 C C . GLN G 1 226 ? 38.731 39.419 31.580 1.00 11.16 226 GLN J C 1
ATOM 12878 O O . GLN G 1 226 ? 38.508 40.628 31.634 1.00 15.54 226 GLN J O 1
ATOM 12884 N N . PRO G 1 227 ? 39.952 38.950 31.771 1.00 7.94 227 PRO J N 1
ATOM 12885 C CA . PRO G 1 227 ? 40.987 39.909 32.166 1.00 6.53 227 PRO J CA 1
ATOM 12886 C C . PRO G 1 227 ? 41.390 41.010 31.174 1.00 6.50 227 PRO J C 1
ATOM 12887 O O . PRO G 1 227 ? 42.031 41.977 31.560 1.00 7.25 227 PRO J O 1
ATOM 12891 N N . ASP G 1 228 ? 41.053 40.885 29.903 1.00 6.61 228 ASP J N 1
ATOM 12892 C CA . ASP G 1 228 ? 41.478 41.927 28.975 1.00 8.46 228 ASP J CA 1
ATOM 12893 C C . ASP G 1 228 ? 40.423 42.885 28.503 1.00 9.52 228 ASP J C 1
ATOM 12894 O O . ASP G 1 228 ? 40.670 43.644 27.566 1.00 10.80 228 ASP J O 1
ATOM 12899 N N . ILE G 1 229 ? 39.228 42.765 29.083 1.00 7.62 229 ILE J N 1
ATOM 12900 C CA . ILE G 1 229 ? 38.091 43.626 28.776 1.00 5.51 229 ILE J CA 1
ATOM 12901 C C . ILE G 1 229 ? 38.003 44.599 29.964 1.00 8.16 229 ILE J C 1
ATOM 12902 O O . ILE G 1 229 ? 37.686 44.172 31.080 1.00 6.58 229 ILE J O 1
ATOM 12907 N N . ASP G 1 230 ? 38.404 45.869 29.741 1.00 9.59 230 ASP J N 1
ATOM 12908 C CA . ASP G 1 230 ? 38.444 46.957 30.756 1.00 2.00 230 ASP J CA 1
ATOM 12909 C C . ASP G 1 230 ? 37.225 47.884 30.909 1.00 3.48 230 ASP J C 1
ATOM 12910 O O . ASP G 1 230 ? 37.240 48.831 31.698 1.00 6.52 230 ASP J O 1
ATOM 12915 N N . GLY G 1 231 ? 36.140 47.555 30.224 1.00 2.56 231 GLY J N 1
ATOM 12916 C CA . GLY G 1 231 ? 34.940 48.333 30.320 1.00 2.00 231 GLY J CA 1
ATOM 12917 C C . GLY G 1 231 ? 34.154 47.992 29.087 1.00 2.00 231 GLY J C 1
ATOM 12918 O O . GLY G 1 231 ? 34.443 47.011 28.402 1.00 2.00 231 GLY J O 1
ATOM 12919 N N . ALA G 1 232 ? 33.238 48.889 28.741 1.00 6.35 232 ALA J N 1
ATOM 12920 C CA . ALA G 1 232 ? 32.352 48.753 27.585 1.00 3.38 232 ALA J CA 1
ATOM 12921 C C . ALA G 1 232 ? 32.007 50.126 26.991 1.00 4.69 232 ALA J C 1
ATOM 12922 O O . ALA G 1 232 ? 32.077 51.146 27.681 1.00 2.56 232 ALA J O 1
ATOM 12924 N N . LEU G 1 233 ? 31.697 50.148 25.698 1.00 2.77 233 LEU J N 1
ATOM 12925 C CA . LEU G 1 233 ? 31.232 51.362 25.039 1.00 3.13 233 LEU J CA 1
ATOM 12926 C C . LEU G 1 233 ? 29.820 50.922 24.729 1.00 3.41 233 LEU J C 1
ATOM 12927 O O . LEU G 1 233 ? 29.596 50.085 23.863 1.00 2.00 233 LEU J O 1
ATOM 12932 N N . VAL G 1 234 ? 28.873 51.385 25.530 1.00 6.34 234 VAL J N 1
ATOM 12933 C CA . VAL G 1 234 ? 27.476 50.975 25.371 1.00 6.84 234 VAL J CA 1
ATOM 12934 C C . VAL G 1 234 ? 26.589 51.811 24.439 1.00 7.75 234 VAL J C 1
ATOM 12935 O O . VAL G 1 234 ? 26.638 53.032 24.441 1.00 10.46 234 VAL J O 1
ATOM 12939 N N . GLY G 1 235 ? 25.676 51.148 23.745 1.00 9.82 235 GLY J N 1
ATOM 12940 C CA . GLY G 1 235 ? 24.796 51.845 22.829 1.00 2.72 235 GLY J CA 1
ATOM 12941 C C . GLY G 1 235 ? 23.424 51.969 23.425 1.00 5.58 235 GLY J C 1
ATOM 12942 O O . GLY G 1 235 ? 23.190 52.805 24.301 1.00 8.09 235 GLY J O 1
ATOM 12943 N N . GLY G 1 236 ? 22.533 51.101 22.937 1.00 7.70 236 GLY J N 1
ATOM 12944 C CA . GLY G 1 236 ? 21.129 51.030 23.343 1.00 4.09 236 GLY J CA 1
ATOM 12945 C C . GLY G 1 236 ? 20.866 50.954 24.821 1.00 8.56 236 GLY J C 1
ATOM 12946 O O . GLY G 1 236 ? 19.967 51.616 25.292 1.00 18.51 236 GLY J O 1
ATOM 12947 N N . ALA G 1 237 ? 21.637 50.171 25.570 1.00 13.11 237 ALA J N 1
ATOM 12948 C CA . ALA G 1 237 ? 21.433 50.057 27.014 1.00 8.96 237 ALA J CA 1
ATOM 12949 C C . ALA G 1 237 ? 21.804 51.332 27.738 1.00 10.64 237 ALA J C 1
ATOM 12950 O O . ALA G 1 237 ? 21.498 51.472 28.920 1.00 14.67 237 ALA J O 1
ATOM 12952 N N . ALA G 1 238 ? 22.451 52.258 27.018 1.00 12.82 238 ALA J N 1
ATOM 12953 C CA . ALA G 1 238 ? 22.875 53.573 27.548 1.00 11.00 238 ALA J CA 1
ATOM 12954 C C . ALA G 1 238 ? 21.675 54.490 27.741 1.00 11.66 238 ALA J C 1
ATOM 12955 O O . ALA G 1 238 ? 21.713 55.374 28.574 1.00 13.94 238 ALA J O 1
ATOM 12957 N N . LEU G 1 239 ? 20.617 54.268 26.960 1.00 13.48 239 LEU J N 1
ATOM 12958 C CA . LEU G 1 239 ? 19.409 55.080 26.982 1.00 9.93 239 LEU J CA 1
ATOM 12959 C C . LEU G 1 239 ? 18.488 54.919 28.156 1.00 11.01 239 LEU J C 1
ATOM 12960 O O . LEU G 1 239 ? 17.517 55.640 28.251 1.00 10.73 239 LEU J O 1
ATOM 12965 N N . ASP G 1 240 ? 18.788 53.976 29.039 1.00 12.36 240 ASP J N 1
ATOM 12966 C CA . ASP G 1 240 ? 17.989 53.719 30.227 1.00 11.49 240 ASP J CA 1
ATOM 12967 C C . ASP G 1 240 ? 18.885 53.790 31.481 1.00 10.09 240 ASP J C 1
ATOM 12968 O O . ASP G 1 240 ? 19.896 53.114 31.570 1.00 14.29 240 ASP J O 1
ATOM 12973 N N . ALA G 1 241 ? 18.510 54.573 32.471 1.00 10.75 241 ALA J N 1
ATOM 12974 C CA . ALA G 1 241 ? 19.331 54.668 33.669 1.00 11.44 241 ALA J CA 1
ATOM 12975 C C . ALA G 1 241 ? 19.483 53.357 34.438 1.00 11.77 241 ALA J C 1
ATOM 12976 O O . ALA G 1 241 ? 20.566 53.064 34.980 1.00 11.30 241 ALA J O 1
ATOM 12978 N N . LYS G 1 242 ? 18.415 52.558 34.492 1.00 14.27 242 LYS J N 1
ATOM 12979 C CA . LYS G 1 242 ? 18.473 51.288 35.235 1.00 10.82 242 LYS J CA 1
ATOM 12980 C C . LYS G 1 242 ? 19.332 50.241 34.559 1.00 7.36 242 LYS J C 1
ATOM 12981 O O . LYS G 1 242 ? 20.120 49.601 35.226 1.00 8.66 242 LYS J O 1
ATOM 12987 N N . SER G 1 243 ? 19.268 50.159 33.230 1.00 4.32 243 SER J N 1
ATOM 12988 C CA . SER G 1 243 ? 20.114 49.258 32.460 1.00 4.03 243 SER J CA 1
ATOM 12989 C C . SER G 1 243 ? 21.563 49.688 32.448 1.00 6.01 243 SER J C 1
ATOM 12990 O O . SER G 1 243 ? 22.443 48.856 32.578 1.00 12.22 243 SER J O 1
ATOM 12993 N N . PHE G 1 244 ? 21.826 50.961 32.151 1.00 6.99 244 PHE J N 1
ATOM 12994 C CA . PHE G 1 244 ? 23.191 51.453 32.092 1.00 4.87 244 PHE J CA 1
ATOM 12995 C C . PHE G 1 244 ? 23.920 51.380 33.438 1.00 8.60 244 PHE J C 1
ATOM 12996 O O . PHE G 1 244 ? 25.121 51.084 33.466 1.00 13.51 244 PHE J O 1
ATOM 13004 N N . ALA G 1 245 ? 23.210 51.640 34.546 1.00 7.86 245 ALA J N 1
ATOM 13005 C CA . ALA G 1 245 ? 23.786 51.576 35.909 1.00 5.13 245 ALA J CA 1
ATOM 13006 C C . ALA G 1 245 ? 24.101 50.138 36.333 1.00 7.51 245 ALA J C 1
ATOM 13007 O O . ALA G 1 245 ? 25.032 49.893 37.110 1.00 7.72 245 ALA J O 1
ATOM 13009 N N . ALA G 1 246 ? 23.321 49.191 35.805 1.00 5.36 246 ALA J N 1
ATOM 13010 C CA . ALA G 1 246 ? 23.518 47.769 36.054 1.00 2.15 246 ALA J CA 1
ATOM 13011 C C . ALA G 1 246 ? 24.811 47.334 35.405 1.00 5.90 246 ALA J C 1
ATOM 13012 O O . ALA G 1 246 ? 25.603 46.635 36.024 1.00 14.48 246 ALA J O 1
ATOM 13014 N N . ILE G 1 247 ? 25.015 47.712 34.144 1.00 5.35 247 ILE J N 1
ATOM 13015 C CA . ILE G 1 247 ? 26.254 47.416 33.458 1.00 2.00 247 ILE J CA 1
ATOM 13016 C C . ILE G 1 247 ? 27.405 48.098 34.178 1.00 4.76 247 ILE J C 1
ATOM 13017 O O . ILE G 1 247 ? 28.442 47.486 34.358 1.00 7.29 247 ILE J O 1
ATOM 13022 N N . ALA G 1 248 ? 27.260 49.363 34.592 1.00 8.28 248 ALA J N 1
ATOM 13023 C CA . ALA G 1 248 ? 28.380 50.024 35.333 1.00 10.30 248 ALA J CA 1
ATOM 13024 C C . ALA G 1 248 ? 28.741 49.264 36.617 1.00 10.17 248 ALA J C 1
ATOM 13025 O O . ALA G 1 248 ? 29.913 49.022 36.876 1.00 13.57 248 ALA J O 1
ATOM 13027 N N . LYS G 1 249 ? 27.738 48.884 37.412 1.00 8.12 249 LYS J N 1
ATOM 13028 C CA . LYS G 1 249 ? 27.968 48.140 38.661 1.00 6.07 249 LYS J CA 1
ATOM 13029 C C . LYS G 1 249 ? 28.709 46.804 38.469 1.00 7.58 249 LYS J C 1
ATOM 13030 O O . LYS G 1 249 ? 29.703 46.521 39.163 1.00 13.50 249 LYS J O 1
ATOM 13036 N N . ALA G 1 250 ? 28.236 45.979 37.539 1.00 7.10 250 ALA J N 1
ATOM 13037 C CA . ALA G 1 250 ? 28.889 44.694 37.247 1.00 4.02 250 ALA J CA 1
ATOM 13038 C C . ALA G 1 250 ? 30.371 44.885 36.955 1.00 7.26 250 ALA J C 1
ATOM 13039 O O . ALA G 1 250 ? 31.185 44.060 37.348 1.00 15.97 250 ALA J O 1
ATOM 13041 N N . ALA G 1 251 ? 30.713 45.931 36.206 1.00 8.70 251 ALA J N 1
ATOM 13042 C CA . ALA G 1 251 ? 32.102 46.235 35.900 1.00 9.14 251 ALA J CA 1
ATOM 13043 C C . ALA G 1 251 ? 32.847 46.561 37.179 1.00 9.70 251 ALA J C 1
ATOM 13044 O O . ALA G 1 251 ? 33.978 46.105 37.358 1.00 15.49 251 ALA J O 1
ATOM 13046 N N . ALA G 1 252 ? 32.216 47.352 38.054 1.00 8.29 252 ALA J N 1
ATOM 13047 C CA . ALA G 1 252 ? 32.787 47.775 39.349 1.00 7.47 252 ALA J CA 1
ATOM 13048 C C . ALA G 1 252 ? 33.164 46.562 40.161 1.00 9.32 252 ALA J C 1
ATOM 13049 O O . ALA G 1 252 ? 34.312 46.409 40.566 1.00 11.17 252 ALA J O 1
ATOM 13051 N N . GLU G 1 253 ? 32.212 45.664 40.358 1.00 11.50 253 GLU J N 1
ATOM 13052 C CA . GLU G 1 253 ? 32.507 44.453 41.115 1.00 15.50 253 GLU J CA 1
ATOM 13053 C C . GLU G 1 253 ? 33.496 43.497 40.436 1.00 14.92 253 GLU J C 1
ATOM 13054 O O . GLU G 1 253 ? 34.432 43.036 41.071 1.00 20.00 253 GLU J O 1
ATOM 13060 N N . ALA G 1 254 ? 33.301 43.227 39.148 1.00 10.94 254 ALA J N 1
ATOM 13061 C CA . ALA G 1 254 ? 34.169 42.341 38.391 1.00 7.98 254 ALA J CA 1
ATOM 13062 C C . ALA G 1 254 ? 35.615 42.675 38.578 1.00 8.92 254 ALA J C 1
ATOM 13063 O O . ALA G 1 254 ? 36.451 41.810 38.701 1.00 16.06 254 ALA J O 1
ATOM 13065 N N . LYS G 1 255 ? 35.919 43.954 38.618 1.00 12.00 255 LYS J N 1
ATOM 13066 C CA . LYS G 1 255 ? 37.292 44.390 38.741 1.00 9.53 255 LYS J CA 1
ATOM 13067 C C . LYS G 1 255 ? 37.776 44.836 40.109 1.00 13.65 255 LYS J C 1
ATOM 13068 O O . LYS G 1 255 ? 38.869 45.389 40.220 1.00 16.34 255 LYS J O 1
ATOM 13074 N N . ALA G 1 256 ? 36.980 44.635 41.150 1.00 15.70 256 ALA J N 1
ATOM 13075 C CA . ALA G 1 256 ? 37.415 45.032 42.485 1.00 17.36 256 ALA J CA 1
ATOM 13076 C C . ALA G 1 256 ? 38.576 44.161 42.984 1.00 13.83 256 ALA J C 1
ATOM 13077 O O . ALA G 1 256 ? 39.329 44.615 43.844 0.00 20.00 256 ALA J O 1
ATOM 13080 N N . ARG H 1 2 ? 9.719 90.688 -2.399 1.00 45.63 2 ARG K N 1
ATOM 13081 C CA . ARG H 1 2 ? 10.757 89.859 -1.651 1.00 43.28 2 ARG K CA 1
ATOM 13082 C C . ARG H 1 2 ? 11.401 90.558 -0.438 1.00 41.52 2 ARG K C 1
ATOM 13083 O O . ARG H 1 2 ? 12.291 91.409 -0.591 1.00 41.42 2 ARG K O 1
ATOM 13091 N N . HIS H 1 3 ? 10.981 90.138 0.758 1.00 37.91 3 HIS K N 1
ATOM 13092 C CA . HIS H 1 3 ? 11.483 90.662 2.026 1.00 32.30 3 HIS K CA 1
ATOM 13093 C C . HIS H 1 3 ? 12.954 90.252 2.203 1.00 28.41 3 HIS K C 1
ATOM 13094 O O . HIS H 1 3 ? 13.271 89.061 2.239 1.00 31.02 3 HIS K O 1
ATOM 13101 N N . PRO H 1 4 ? 13.867 91.223 2.335 1.00 23.33 4 PRO K N 1
ATOM 13102 C CA . PRO H 1 4 ? 15.279 90.856 2.503 1.00 20.19 4 PRO K CA 1
ATOM 13103 C C . PRO H 1 4 ? 15.500 90.005 3.750 1.00 20.59 4 PRO K C 1
ATOM 13104 O O . PRO H 1 4 ? 14.757 90.146 4.730 1.00 22.87 4 PRO K O 1
ATOM 13108 N N . VAL H 1 5 ? 16.495 89.108 3.683 1.00 17.48 5 VAL K N 1
ATOM 13109 C CA . VAL H 1 5 ? 16.875 88.210 4.775 1.00 11.17 5 VAL K CA 1
ATOM 13110 C C . VAL H 1 5 ? 18.369 88.301 4.893 1.00 10.58 5 VAL K C 1
ATOM 13111 O O . VAL H 1 5 ? 19.044 88.116 3.891 1.00 13.15 5 VAL K O 1
ATOM 13115 N N . VAL H 1 6 ? 18.890 88.653 6.069 1.00 10.33 6 VAL K N 1
ATOM 13116 C CA . VAL H 1 6 ? 20.353 88.714 6.280 1.00 13.77 6 VAL K CA 1
ATOM 13117 C C . VAL H 1 6 ? 20.742 87.683 7.341 1.00 19.61 6 VAL K C 1
ATOM 13118 O O . VAL H 1 6 ? 20.302 87.790 8.500 1.00 21.22 6 VAL K O 1
ATOM 13122 N N . MET H 1 7 ? 21.584 86.716 6.951 1.00 18.81 7 MET K N 1
ATOM 13123 C CA . MET H 1 7 ? 22.039 85.679 7.865 1.00 13.60 7 MET K CA 1
ATOM 13124 C C . MET H 1 7 ? 23.513 85.722 8.185 1.00 14.41 7 MET K C 1
ATOM 13125 O O . MET H 1 7 ? 24.362 85.994 7.333 1.00 10.99 7 MET K O 1
ATOM 13130 N N . GLY H 1 8 ? 23.793 85.478 9.457 1.00 13.84 8 GLY K N 1
ATOM 13131 C CA . GLY H 1 8 ? 25.154 85.459 9.922 1.00 17.03 8 GLY K CA 1
ATOM 13132 C C . GLY H 1 8 ? 25.631 84.031 10.111 1.00 17.71 8 GLY K C 1
ATOM 13133 O O . GLY H 1 8 ? 25.063 83.273 10.901 1.00 19.08 8 GLY K O 1
ATOM 13134 N N . ASN H 1 9 ? 26.649 83.651 9.352 1.00 14.14 9 ASN K N 1
ATOM 13135 C CA . ASN H 1 9 ? 27.213 82.329 9.461 1.00 14.78 9 ASN K CA 1
ATOM 13136 C C . ASN H 1 9 ? 28.444 82.520 10.351 1.00 14.93 9 ASN K C 1
ATOM 13137 O O . ASN H 1 9 ? 29.459 83.053 9.893 1.00 18.40 9 ASN K O 1
ATOM 13142 N N . TRP H 1 10 ? 28.353 82.134 11.630 1.00 13.33 10 TRP K N 1
ATOM 13143 C CA . TRP H 1 10 ? 29.484 82.299 12.566 1.00 10.20 10 TRP K CA 1
ATOM 13144 C C . TRP H 1 10 ? 30.605 81.309 12.366 1.00 12.22 10 TRP K C 1
ATOM 13145 O O . TRP H 1 10 ? 31.705 81.507 12.874 1.00 10.30 10 TRP K O 1
ATOM 13156 N N . LYS H 1 11 ? 30.305 80.225 11.655 1.00 13.66 11 LYS K N 1
ATOM 13157 C CA . LYS H 1 11 ? 31.270 79.166 11.369 1.00 13.13 11 LYS K CA 1
ATOM 13158 C C . LYS H 1 11 ? 31.811 78.469 12.610 1.00 12.88 11 LYS K C 1
ATOM 13159 O O . LYS H 1 11 ? 31.033 78.028 13.442 1.00 17.97 11 LYS K O 1
ATOM 13165 N N . LEU H 1 12 ? 33.127 78.363 12.729 1.00 12.01 12 LEU K N 1
ATOM 13166 C CA . LEU H 1 12 ? 33.764 77.692 13.854 1.00 10.45 12 LEU K CA 1
ATOM 13167 C C . LEU H 1 12 ? 34.334 78.709 14.797 1.00 12.50 12 LEU K C 1
ATOM 13168 O O . LEU H 1 12 ? 35.561 78.763 15.021 1.00 13.04 12 LEU K O 1
ATOM 13173 N N . ASN H 1 13 ? 33.422 79.511 15.346 1.00 11.80 13 ASN K N 1
ATOM 13174 C CA . ASN H 1 13 ? 33.753 80.597 16.257 1.00 8.29 13 ASN K CA 1
ATOM 13175 C C . ASN H 1 13 ? 32.658 80.683 17.244 1.00 7.26 13 ASN K C 1
ATOM 13176 O O . ASN H 1 13 ? 31.486 80.781 16.877 1.00 5.02 13 ASN K O 1
ATOM 13181 N N . GLY H 1 14 ? 33.044 80.720 18.501 1.00 6.20 14 GLY K N 1
ATOM 13182 C CA . GLY H 1 14 ? 32.054 80.832 19.533 1.00 8.39 14 GLY K CA 1
ATOM 13183 C C . GLY H 1 14 ? 32.733 80.458 20.818 1.00 12.90 14 GLY K C 1
ATOM 13184 O O . GLY H 1 14 ? 33.764 79.781 20.811 1.00 15.26 14 GLY K O 1
ATOM 13185 N N . SER H 1 15 ? 32.179 80.967 21.910 1.00 12.51 15 SER K N 1
ATOM 13186 C CA . SER H 1 15 ? 32.647 80.695 23.255 1.00 11.18 15 SER K CA 1
ATOM 13187 C C . SER H 1 15 ? 31.458 81.068 24.127 1.00 11.88 15 SER K C 1
ATOM 13188 O O . SER H 1 15 ? 30.484 81.666 23.638 1.00 10.10 15 SER K O 1
ATOM 13191 N N . LYS H 1 16 ? 31.508 80.718 25.404 1.00 12.40 16 LYS K N 1
ATOM 13192 C CA . LYS H 1 16 ? 30.385 81.045 26.257 1.00 11.91 16 LYS K CA 1
ATOM 13193 C C . LYS H 1 16 ? 30.246 82.522 26.499 1.00 15.35 16 LYS K C 1
ATOM 13194 O O . LYS H 1 16 ? 29.130 83.002 26.588 1.00 17.21 16 LYS K O 1
ATOM 13200 N N . GLU H 1 17 ? 31.355 83.253 26.623 1.00 20.69 17 GLU K N 1
ATOM 13201 C CA . GLU H 1 17 ? 31.278 84.707 26.855 1.00 24.03 17 GLU K CA 1
ATOM 13202 C C . GLU H 1 17 ? 30.841 85.439 25.588 1.00 22.70 17 GLU K C 1
ATOM 13203 O O . GLU H 1 17 ? 29.835 86.186 25.582 1.00 21.03 17 GLU K O 1
ATOM 13209 N N . MET H 1 18 ? 31.560 85.171 24.499 1.00 18.12 18 MET K N 1
ATOM 13210 C CA . MET H 1 18 ? 31.236 85.774 23.223 1.00 15.73 18 MET K CA 1
ATOM 13211 C C . MET H 1 18 ? 29.771 85.609 22.787 1.00 15.04 18 MET K C 1
ATOM 13212 O O . MET H 1 18 ? 29.129 86.559 22.367 1.00 19.72 18 MET K O 1
ATOM 13217 N N . VAL H 1 19 ? 29.263 84.389 22.799 1.00 12.37 19 VAL K N 1
ATOM 13218 C CA . VAL H 1 19 ? 27.902 84.164 22.362 1.00 11.37 19 VAL K CA 1
ATOM 13219 C C . VAL H 1 19 ? 26.939 85.084 23.060 1.00 13.81 19 VAL K C 1
ATOM 13220 O O . VAL H 1 19 ? 26.093 85.699 22.420 1.00 19.69 19 VAL K O 1
ATOM 13224 N N . VAL H 1 20 ? 27.098 85.238 24.364 1.00 15.13 20 VAL K N 1
ATOM 13225 C CA . VAL H 1 20 ? 26.188 86.088 25.108 1.00 17.25 20 VAL K CA 1
ATOM 13226 C C . VAL H 1 20 ? 26.414 87.543 24.765 1.00 18.44 20 VAL K C 1
ATOM 13227 O O . VAL H 1 20 ? 25.454 88.287 24.520 1.00 17.01 20 VAL K O 1
ATOM 13231 N N . ASP H 1 21 ? 27.674 87.967 24.793 1.00 16.78 21 ASP K N 1
ATOM 13232 C CA . ASP H 1 21 ? 27.967 89.346 24.442 1.00 20.42 21 ASP K CA 1
ATOM 13233 C C . ASP H 1 21 ? 27.364 89.682 23.070 1.00 20.07 21 ASP K C 1
ATOM 13234 O O . ASP H 1 21 ? 26.419 90.470 22.957 1.00 24.01 21 ASP K O 1
ATOM 13239 N N . LEU H 1 22 ? 27.869 89.008 22.042 1.00 16.49 22 LEU K N 1
ATOM 13240 C CA . LEU H 1 22 ? 27.455 89.233 20.676 1.00 14.66 22 LEU K CA 1
ATOM 13241 C C . LEU H 1 22 ? 25.966 89.288 20.470 1.00 16.43 22 LEU K C 1
ATOM 13242 O O . LEU H 1 22 ? 25.474 90.241 19.895 1.00 19.26 22 LEU K O 1
ATOM 13247 N N . LEU H 1 23 ? 25.239 88.310 20.993 1.00 18.90 23 LEU K N 1
ATOM 13248 C CA . LEU H 1 23 ? 23.790 88.275 20.822 1.00 21.95 23 LEU K CA 1
ATOM 13249 C C . LEU H 1 23 ? 23.094 89.414 21.542 1.00 23.66 23 LEU K C 1
ATOM 13250 O O . LEU H 1 23 ? 21.989 89.786 21.166 1.00 27.91 23 LEU K O 1
ATOM 13255 N N . ASN H 1 24 ? 23.684 89.902 22.631 1.00 23.51 24 ASN K N 1
ATOM 13256 C CA . ASN H 1 24 ? 23.074 91.011 23.356 1.00 25.39 24 ASN K CA 1
ATOM 13257 C C . ASN H 1 24 ? 23.366 92.301 22.603 1.00 25.65 24 ASN K C 1
ATOM 13258 O O . ASN H 1 24 ? 22.465 93.107 22.357 1.00 23.06 24 ASN K O 1
ATOM 13263 N N . GLY H 1 25 ? 24.627 92.473 22.222 1.00 25.51 25 GLY K N 1
ATOM 13264 C CA . GLY H 1 25 ? 24.993 93.621 21.424 1.00 27.32 25 GLY K CA 1
ATOM 13265 C C . GLY H 1 25 ? 24.087 93.617 20.205 1.00 27.35 25 GLY K C 1
ATOM 13266 O O . GLY H 1 25 ? 23.348 94.551 19.972 1.00 32.95 25 GLY K O 1
ATOM 13267 N N . LEU H 1 26 ? 24.078 92.521 19.473 1.00 25.71 26 LEU K N 1
ATOM 13268 C CA . LEU H 1 26 ? 23.237 92.413 18.310 1.00 23.58 26 LEU K CA 1
ATOM 13269 C C . LEU H 1 26 ? 21.809 92.854 18.572 1.00 22.46 26 LEU K C 1
ATOM 13270 O O . LEU H 1 26 ? 21.221 93.571 17.784 1.00 24.46 26 LEU K O 1
ATOM 13275 N N . ASN H 1 27 ? 21.238 92.432 19.680 1.00 23.62 27 ASN K N 1
ATOM 13276 C CA . ASN H 1 27 ? 19.857 92.780 19.946 1.00 28.31 27 ASN K CA 1
ATOM 13277 C C . ASN H 1 27 ? 19.695 94.285 20.159 1.00 31.69 27 ASN K C 1
ATOM 13278 O O . ASN H 1 27 ? 18.691 94.900 19.763 1.00 31.86 27 ASN K O 1
ATOM 13283 N N . ALA H 1 28 ? 20.681 94.867 20.824 1.00 32.09 28 ALA K N 1
ATOM 13284 C CA . ALA H 1 28 ? 20.673 96.291 21.092 1.00 32.95 28 ALA K CA 1
ATOM 13285 C C . ALA H 1 28 ? 20.634 97.041 19.755 1.00 34.22 28 ALA K C 1
ATOM 13286 O O . ALA H 1 28 ? 19.649 97.724 19.455 1.00 35.46 28 ALA K O 1
ATOM 13288 N N . GLU H 1 29 ? 21.680 96.848 18.946 1.00 32.91 29 GLU K N 1
ATOM 13289 C CA . GLU H 1 29 ? 21.823 97.494 17.649 1.00 32.87 29 GLU K CA 1
ATOM 13290 C C . GLU H 1 29 ? 20.597 97.361 16.796 1.00 31.75 29 GLU K C 1
ATOM 13291 O O . GLU H 1 29 ? 20.128 98.306 16.202 1.00 33.96 29 GLU K O 1
ATOM 13297 N N . LEU H 1 30 ? 20.028 96.187 16.776 1.00 36.13 30 LEU K N 1
ATOM 13298 C CA . LEU H 1 30 ? 18.877 95.999 15.935 1.00 39.08 30 LEU K CA 1
ATOM 13299 C C . LEU H 1 30 ? 17.574 96.350 16.619 1.00 41.24 30 LEU K C 1
ATOM 13300 O O . LEU H 1 30 ? 16.500 96.059 16.105 1.00 43.30 30 LEU K O 1
ATOM 13305 N N . GLU H 1 31 ? 17.655 97.013 17.763 1.00 44.86 31 GLU K N 1
ATOM 13306 C CA . GLU H 1 31 ? 16.436 97.381 18.478 1.00 48.91 31 GLU K CA 1
ATOM 13307 C C . GLU H 1 31 ? 15.523 98.194 17.531 1.00 48.09 31 GLU K C 1
ATOM 13308 O O . GLU H 1 31 ? 15.911 99.268 17.017 1.00 46.09 31 GLU K O 1
ATOM 13314 N N . GLY H 1 32 ? 14.367 97.598 17.221 1.00 46.53 32 GLY K N 1
ATOM 13315 C CA . GLY H 1 32 ? 13.391 98.210 16.331 1.00 46.27 32 GLY K CA 1
ATOM 13316 C C . GLY H 1 32 ? 13.919 98.582 14.945 1.00 47.64 32 GLY K C 1
ATOM 13317 O O . GLY H 1 32 ? 13.665 99.699 14.458 1.00 48.10 32 GLY K O 1
ATOM 13318 N N . VAL H 1 33 ? 14.639 97.656 14.304 1.00 43.88 33 VAL K N 1
ATOM 13319 C CA . VAL H 1 33 ? 15.207 97.902 12.980 1.00 40.02 33 VAL K CA 1
ATOM 13320 C C . VAL H 1 33 ? 14.453 97.116 11.920 1.00 40.38 33 VAL K C 1
ATOM 13321 O O . VAL H 1 33 ? 15.057 96.475 11.058 1.00 44.04 33 VAL K O 1
ATOM 13325 N N . THR H 1 34 ? 13.128 97.232 11.982 1.00 38.08 34 THR K N 1
ATOM 13326 C CA . THR H 1 34 ? 12.150 96.597 11.082 1.00 39.47 34 THR K CA 1
ATOM 13327 C C . THR H 1 34 ? 12.540 96.574 9.605 1.00 39.47 34 THR K C 1
ATOM 13328 O O . THR H 1 34 ? 13.302 97.440 9.155 1.00 41.56 34 THR K O 1
ATOM 13332 N N . GLY H 1 35 ? 11.995 95.616 8.843 1.00 37.93 35 GLY K N 1
ATOM 13333 C CA . GLY H 1 35 ? 12.296 95.550 7.411 1.00 35.83 35 GLY K CA 1
ATOM 13334 C C . GLY H 1 35 ? 13.078 94.374 6.840 1.00 35.95 35 GLY K C 1
ATOM 13335 O O . GLY H 1 35 ? 12.965 94.045 5.648 1.00 36.24 35 GLY K O 1
ATOM 13336 N N . VAL H 1 36 ? 13.902 93.767 7.681 1.00 33.05 36 VAL K N 1
ATOM 13337 C CA . VAL H 1 36 ? 14.717 92.638 7.296 1.00 30.15 36 VAL K CA 1
ATOM 13338 C C . VAL H 1 36 ? 14.440 91.518 8.259 1.00 31.09 36 VAL K C 1
ATOM 13339 O O . VAL H 1 36 ? 13.849 91.728 9.317 1.00 35.03 36 VAL K O 1
ATOM 13343 N N . ASP H 1 37 ? 14.892 90.326 7.884 1.00 28.95 37 ASP K N 1
ATOM 13344 C CA . ASP H 1 37 ? 14.824 89.144 8.726 1.00 20.09 37 ASP K CA 1
ATOM 13345 C C . ASP H 1 37 ? 16.294 88.883 9.080 1.00 18.73 37 ASP K C 1
ATOM 13346 O O . ASP H 1 37 ? 17.119 88.704 8.184 1.00 19.47 37 ASP K O 1
ATOM 13351 N N . VAL H 1 38 ? 16.652 88.961 10.357 1.00 15.88 38 VAL K N 1
ATOM 13352 C CA . VAL H 1 38 ? 18.026 88.712 10.748 1.00 15.25 38 VAL K CA 1
ATOM 13353 C C . VAL H 1 38 ? 18.160 87.333 11.388 1.00 17.18 38 VAL K C 1
ATOM 13354 O O . VAL H 1 38 ? 17.416 86.987 12.298 1.00 19.26 38 VAL K O 1
ATOM 13358 N N . ALA H 1 39 ? 19.097 86.531 10.896 1.00 16.99 39 ALA K N 1
ATOM 13359 C CA . ALA H 1 39 ? 19.285 85.197 11.446 1.00 13.75 39 ALA K CA 1
ATOM 13360 C C . ALA H 1 39 ? 20.727 84.911 11.808 1.00 13.09 39 ALA K C 1
ATOM 13361 O O . ALA H 1 39 ? 21.643 85.509 11.263 1.00 10.73 39 ALA K O 1
ATOM 13363 N N . VAL H 1 40 ? 20.907 84.123 12.869 1.00 17.84 40 VAL K N 1
ATOM 13364 C CA . VAL H 1 40 ? 22.245 83.695 13.287 1.00 17.17 40 VAL K CA 1
ATOM 13365 C C . VAL H 1 40 ? 22.398 82.149 13.233 1.00 16.86 40 VAL K C 1
ATOM 13366 O O . VAL H 1 40 ? 21.427 81.382 13.422 1.00 16.61 40 VAL K O 1
ATOM 13370 N N . ALA H 1 41 ? 23.597 81.717 12.855 1.00 10.52 41 ALA K N 1
ATOM 13371 C CA . ALA H 1 41 ? 23.912 80.311 12.736 1.00 7.18 41 ALA K CA 1
ATOM 13372 C C . ALA H 1 41 ? 25.134 80.019 13.569 1.00 7.50 41 ALA K C 1
ATOM 13373 O O . ALA H 1 41 ? 26.257 80.154 13.095 1.00 11.66 41 ALA K O 1
ATOM 13375 N N . PRO H 1 42 ? 24.953 79.682 14.843 1.00 7.06 42 PRO K N 1
ATOM 13376 C CA . PRO H 1 42 ? 26.123 79.389 15.664 1.00 8.09 42 PRO K CA 1
ATOM 13377 C C . PRO H 1 42 ? 26.524 77.887 15.621 1.00 8.08 42 PRO K C 1
ATOM 13378 O O . PRO H 1 42 ? 25.788 77.045 15.097 1.00 6.82 42 PRO K O 1
ATOM 13382 N N . PRO H 1 43 ? 27.742 77.557 16.083 1.00 7.78 43 PRO K N 1
ATOM 13383 C CA . PRO H 1 43 ? 28.165 76.150 16.087 1.00 9.09 43 PRO K CA 1
ATOM 13384 C C . PRO H 1 43 ? 27.105 75.332 16.882 1.00 8.62 43 PRO K C 1
ATOM 13385 O O . PRO H 1 43 ? 26.513 75.843 17.812 1.00 13.01 43 PRO K O 1
ATOM 13389 N N . ALA H 1 44 ? 26.838 74.087 16.503 1.00 8.82 44 ALA K N 1
ATOM 13390 C CA . ALA H 1 44 ? 25.848 73.275 17.215 1.00 2.99 44 ALA K CA 1
ATOM 13391 C C . ALA H 1 44 ? 26.036 73.301 18.716 1.00 2.00 44 ALA K C 1
ATOM 13392 O O . ALA H 1 44 ? 25.061 73.359 19.459 1.00 2.00 44 ALA K O 1
ATOM 13394 N N . LEU H 1 45 ? 27.268 73.248 19.191 1.00 2.00 45 LEU K N 1
ATOM 13395 C CA . LEU H 1 45 ? 27.433 73.295 20.634 1.00 5.02 45 LEU K CA 1
ATOM 13396 C C . LEU H 1 45 ? 26.751 74.498 21.299 1.00 9.51 45 LEU K C 1
ATOM 13397 O O . LEU H 1 45 ? 26.345 74.365 22.461 1.00 14.47 45 LEU K O 1
ATOM 13402 N N . PHE H 1 46 ? 26.585 75.635 20.573 1.00 7.76 46 PHE K N 1
ATOM 13403 C CA . PHE H 1 46 ? 25.962 76.866 21.123 1.00 2.00 46 PHE K CA 1
ATOM 13404 C C . PHE H 1 46 ? 24.511 77.209 20.761 1.00 5.09 46 PHE K C 1
ATOM 13405 O O . PHE H 1 46 ? 24.018 78.305 21.074 1.00 4.96 46 PHE K O 1
ATOM 13413 N N . VAL H 1 47 ? 23.787 76.266 20.164 1.00 6.53 47 VAL K N 1
ATOM 13414 C CA . VAL H 1 47 ? 22.388 76.496 19.827 1.00 3.61 47 VAL K CA 1
ATOM 13415 C C . VAL H 1 47 ? 21.569 76.615 21.096 1.00 5.38 47 VAL K C 1
ATOM 13416 O O . VAL H 1 47 ? 20.654 77.431 21.161 1.00 10.53 47 VAL K O 1
ATOM 13420 N N . ASP H 1 48 ? 21.887 75.823 22.118 1.00 6.93 48 ASP K N 1
ATOM 13421 C CA . ASP H 1 48 ? 21.145 75.899 23.383 1.00 7.18 48 ASP K CA 1
ATOM 13422 C C . ASP H 1 48 ? 21.275 77.309 23.952 1.00 8.89 48 ASP K C 1
ATOM 13423 O O . ASP H 1 48 ? 20.239 77.924 24.210 1.00 10.25 48 ASP K O 1
ATOM 13428 N N . LEU H 1 49 ? 22.525 77.801 24.133 1.00 10.34 49 LEU K N 1
ATOM 13429 C CA . LEU H 1 49 ? 22.827 79.162 24.656 1.00 9.02 49 LEU K CA 1
ATOM 13430 C C . LEU H 1 49 ? 22.164 80.265 23.860 1.00 13.87 49 LEU K C 1
ATOM 13431 O O . LEU H 1 49 ? 21.606 81.191 24.438 1.00 17.69 49 LEU K O 1
ATOM 13436 N N . ALA H 1 50 ? 22.311 80.202 22.535 1.00 12.23 50 ALA K N 1
ATOM 13437 C CA . ALA H 1 50 ? 21.725 81.173 21.644 1.00 7.84 50 ALA K CA 1
ATOM 13438 C C . ALA H 1 50 ? 20.264 81.243 21.956 1.00 8.87 50 ALA K C 1
ATOM 13439 O O . ALA H 1 50 ? 19.772 82.290 22.296 1.00 13.49 50 ALA K O 1
ATOM 13441 N N . GLU H 1 51 ? 19.570 80.119 21.947 1.00 13.18 51 GLU K N 1
ATOM 13442 C CA . GLU H 1 51 ? 18.143 80.161 22.235 1.00 14.58 51 GLU K CA 1
ATOM 13443 C C . GLU H 1 51 ? 17.807 80.836 23.547 1.00 15.55 51 GLU K C 1
ATOM 13444 O O . GLU H 1 51 ? 16.918 81.645 23.607 1.00 20.65 51 GLU K O 1
ATOM 13450 N N . ARG H 1 52 ? 18.490 80.457 24.610 1.00 16.22 52 ARG K N 1
ATOM 13451 C CA . ARG H 1 52 ? 18.248 81.015 25.931 1.00 15.14 52 ARG K CA 1
ATOM 13452 C C . ARG H 1 52 ? 18.509 82.536 26.014 1.00 19.05 52 ARG K C 1
ATOM 13453 O O . ARG H 1 52 ? 17.770 83.297 26.646 1.00 22.32 52 ARG K O 1
ATOM 13461 N N . THR H 1 53 ? 19.593 82.963 25.402 1.00 18.17 53 THR K N 1
ATOM 13462 C CA . THR H 1 53 ? 19.954 84.360 25.382 1.00 17.91 53 THR K CA 1
ATOM 13463 C C . THR H 1 53 ? 18.913 85.192 24.616 1.00 21.59 53 THR K C 1
ATOM 13464 O O . THR H 1 53 ? 18.467 86.225 25.103 1.00 28.54 53 THR K O 1
ATOM 13468 N N . LEU H 1 54 ? 18.544 84.756 23.417 1.00 20.65 54 LEU K N 1
ATOM 13469 C CA . LEU H 1 54 ? 17.570 85.476 22.616 1.00 22.81 54 LEU K CA 1
ATOM 13470 C C . LEU H 1 54 ? 16.223 85.490 23.303 1.00 26.09 54 LEU K C 1
ATOM 13471 O O . LEU H 1 54 ? 15.590 86.536 23.379 1.00 29.87 54 LEU K O 1
ATOM 13476 N N . THR H 1 55 ? 15.794 84.345 23.829 1.00 26.44 55 THR K N 1
ATOM 13477 C CA . THR H 1 55 ? 14.514 84.273 24.515 1.00 28.67 55 THR K CA 1
ATOM 13478 C C . THR H 1 55 ? 14.469 85.202 25.728 1.00 31.40 55 THR K C 1
ATOM 13479 O O . THR H 1 55 ? 13.472 85.883 25.935 1.00 33.64 55 THR K O 1
ATOM 13483 N N . GLU H 1 56 ? 15.528 85.259 26.524 1.00 33.09 56 GLU K N 1
ATOM 13484 C CA . GLU H 1 56 ? 15.504 86.190 27.645 1.00 37.37 56 GLU K CA 1
ATOM 13485 C C . GLU H 1 56 ? 15.293 87.556 27.002 1.00 38.21 56 GLU K C 1
ATOM 13486 O O . GLU H 1 56 ? 14.261 88.198 27.199 1.00 42.66 56 GLU K O 1
ATOM 13492 N N . ALA H 1 57 ? 16.226 87.936 26.139 1.00 35.37 57 ALA K N 1
ATOM 13493 C CA . ALA H 1 57 ? 16.169 89.204 25.438 1.00 31.95 57 ALA K CA 1
ATOM 13494 C C . ALA H 1 57 ? 14.833 89.477 24.715 1.00 30.67 57 ALA K C 1
ATOM 13495 O O . ALA H 1 57 ? 14.581 90.590 24.288 1.00 31.19 57 ALA K O 1
ATOM 13497 N N . GLY H 1 58 ? 13.963 88.483 24.594 1.00 29.51 58 GLY K N 1
ATOM 13498 C CA . GLY H 1 58 ? 12.721 88.703 23.871 1.00 27.42 58 GLY K CA 1
ATOM 13499 C C . GLY H 1 58 ? 12.986 89.106 22.417 1.00 28.58 58 GLY K C 1
ATOM 13500 O O . GLY H 1 58 ? 12.085 89.583 21.740 1.00 31.08 58 GLY K O 1
ATOM 13501 N N . SER H 1 59 ? 14.209 88.854 21.934 1.00 27.49 59 SER K N 1
ATOM 13502 C CA . SER H 1 59 ? 14.679 89.170 20.580 1.00 22.69 59 SER K CA 1
ATOM 13503 C C . SER H 1 59 ? 13.877 88.651 19.382 1.00 21.94 59 SER K C 1
ATOM 13504 O O . SER H 1 59 ? 13.074 87.746 19.506 1.00 26.45 59 SER K O 1
ATOM 13507 N N . ALA H 1 60 ? 14.108 89.222 18.205 1.00 21.79 60 ALA K N 1
ATOM 13508 C CA . ALA H 1 60 ? 13.378 88.799 17.004 1.00 20.61 60 ALA K CA 1
ATOM 13509 C C . ALA H 1 60 ? 14.283 88.103 15.994 1.00 21.69 60 ALA K C 1
ATOM 13510 O O . ALA H 1 60 ? 13.832 87.720 14.896 1.00 21.64 60 ALA K O 1
ATOM 13512 N N . ILE H 1 61 ? 15.572 88.038 16.342 1.00 19.23 61 ILE K N 1
ATOM 13513 C CA . ILE H 1 61 ? 16.593 87.369 15.545 1.00 17.41 61 ILE K CA 1
ATOM 13514 C C . ILE H 1 61 ? 16.203 85.892 15.368 1.00 18.22 61 ILE K C 1
ATOM 13515 O O . ILE H 1 61 ? 15.694 85.260 16.297 1.00 17.22 61 ILE K O 1
ATOM 13520 N N . ILE H 1 62 ? 16.377 85.374 14.156 1.00 19.46 62 ILE K N 1
ATOM 13521 C CA . ILE H 1 62 ? 16.069 83.970 13.854 1.00 17.87 62 ILE K CA 1
ATOM 13522 C C . ILE H 1 62 ? 17.286 83.106 14.204 1.00 18.50 62 ILE K C 1
ATOM 13523 O O . ILE H 1 62 ? 18.454 83.553 14.112 1.00 17.87 62 ILE K O 1
ATOM 13528 N N . LEU H 1 63 ? 17.008 81.900 14.696 1.00 16.44 63 LEU K N 1
ATOM 13529 C CA . LEU H 1 63 ? 18.077 80.976 15.057 1.00 13.09 63 LEU K CA 1
ATOM 13530 C C . LEU H 1 63 ? 18.249 79.959 13.930 1.00 11.28 63 LEU K C 1
ATOM 13531 O O . LEU H 1 63 ? 17.280 79.437 13.387 1.00 10.55 63 LEU K O 1
ATOM 13536 N N . GLY H 1 64 ? 19.487 79.745 13.520 1.00 12.69 64 GLY K N 1
ATOM 13537 C CA . GLY H 1 64 ? 19.743 78.763 12.482 1.00 13.59 64 GLY K CA 1
ATOM 13538 C C . GLY H 1 64 ? 20.869 77.833 12.909 1.00 14.06 64 GLY K C 1
ATOM 13539 O O . GLY H 1 64 ? 21.299 77.857 14.063 1.00 15.82 64 GLY K O 1
ATOM 13540 N N . ALA H 1 65 ? 21.336 76.992 11.993 1.00 12.68 65 ALA K N 1
ATOM 13541 C CA . ALA H 1 65 ? 22.431 76.067 12.284 1.00 12.23 65 ALA K CA 1
ATOM 13542 C C . ALA H 1 65 ? 23.191 75.883 10.974 1.00 12.27 65 ALA K C 1
ATOM 13543 O O . ALA H 1 65 ? 22.642 76.139 9.895 1.00 11.63 65 ALA K O 1
ATOM 13545 N N . GLN H 1 66 ? 24.463 75.505 11.097 1.00 10.05 66 GLN K N 1
ATOM 13546 C CA . GLN H 1 66 ? 25.380 75.337 9.978 1.00 8.42 66 GLN K CA 1
ATOM 13547 C C . GLN H 1 66 ? 25.381 74.046 9.137 1.00 10.82 66 GLN K C 1
ATOM 13548 O O . GLN H 1 66 ? 26.266 73.894 8.303 1.00 10.95 66 GLN K O 1
ATOM 13554 N N . ASN H 1 67 ? 24.410 73.147 9.321 1.00 8.00 67 ASN K N 1
ATOM 13555 C CA . ASN H 1 67 ? 24.393 71.900 8.560 1.00 7.14 67 ASN K CA 1
ATOM 13556 C C . ASN H 1 67 ? 23.358 71.015 9.151 1.00 6.76 67 ASN K C 1
ATOM 13557 O O . ASN H 1 67 ? 22.815 71.331 10.183 1.00 10.40 67 ASN K O 1
ATOM 13562 N N . THR H 1 68 ? 23.082 69.908 8.476 1.00 6.40 68 THR K N 1
ATOM 13563 C CA . THR H 1 68 ? 22.159 68.904 8.975 1.00 6.35 68 THR K CA 1
ATOM 13564 C C . THR H 1 68 ? 22.593 67.569 8.414 1.00 10.51 68 THR K C 1
ATOM 13565 O O . THR H 1 68 ? 23.443 67.506 7.498 1.00 14.69 68 THR K O 1
ATOM 13569 N N . ASP H 1 69 ? 22.073 66.501 9.012 1.00 7.52 69 ASP K N 1
ATOM 13570 C CA . ASP H 1 69 ? 22.353 65.175 8.520 1.00 7.80 69 ASP K CA 1
ATOM 13571 C C . ASP H 1 69 ? 21.062 64.624 8.001 1.00 7.54 69 ASP K C 1
ATOM 13572 O O . ASP H 1 69 ? 20.092 65.363 7.934 1.00 14.08 69 ASP K O 1
ATOM 13577 N N . LEU H 1 70 ? 21.030 63.367 7.589 1.00 7.70 70 LEU K N 1
ATOM 13578 C CA . LEU H 1 70 ? 19.835 62.827 6.986 1.00 6.63 70 LEU K CA 1
ATOM 13579 C C . LEU H 1 70 ? 18.846 62.004 7.823 1.00 12.57 70 LEU K C 1
ATOM 13580 O O . LEU H 1 70 ? 17.958 61.345 7.269 1.00 16.36 70 LEU K O 1
ATOM 13585 N N . ASN H 1 71 ? 18.957 62.051 9.148 1.00 14.70 71 ASN K N 1
ATOM 13586 C CA . ASN H 1 71 ? 18.027 61.305 9.999 1.00 14.29 71 ASN K CA 1
ATOM 13587 C C . ASN H 1 71 ? 17.727 62.095 11.248 1.00 14.79 71 ASN K C 1
ATOM 13588 O O . ASN H 1 71 ? 18.562 62.874 11.721 1.00 10.28 71 ASN K O 1
ATOM 13593 N N . ASN H 1 72 ? 16.562 61.817 11.821 1.00 12.50 72 ASN K N 1
ATOM 13594 C CA . ASN H 1 72 ? 16.139 62.470 13.026 1.00 13.25 72 ASN K CA 1
ATOM 13595 C C . ASN H 1 72 ? 16.573 61.789 14.310 1.00 14.23 72 ASN K C 1
ATOM 13596 O O . ASN H 1 72 ? 16.743 62.443 15.354 1.00 10.57 72 ASN K O 1
ATOM 13601 N N . SER H 1 73 ? 16.743 60.477 14.238 1.00 12.13 73 SER K N 1
ATOM 13602 C CA . SER H 1 73 ? 17.163 59.709 15.402 1.00 16.85 73 SER K CA 1
ATOM 13603 C C . SER H 1 73 ? 17.610 58.338 14.961 1.00 15.31 73 SER K C 1
ATOM 13604 O O . SER H 1 73 ? 17.297 57.908 13.851 1.00 17.66 73 SER K O 1
ATOM 13607 N N . GLY H 1 74 ? 18.385 57.661 15.796 1.00 13.57 74 GLY K N 1
ATOM 13608 C CA . GLY H 1 74 ? 18.824 56.340 15.400 1.00 8.00 74 GLY K CA 1
ATOM 13609 C C . GLY H 1 74 ? 20.282 56.089 15.625 1.00 11.02 74 GLY K C 1
ATOM 13610 O O . GLY H 1 74 ? 20.968 56.847 16.321 1.00 10.65 74 GLY K O 1
ATOM 13611 N N . ALA H 1 75 ? 20.770 55.017 15.026 1.00 13.05 75 ALA K N 1
ATOM 13612 C CA . ALA H 1 75 ? 22.162 54.666 15.208 1.00 11.98 75 ALA K CA 1
ATOM 13613 C C . ALA H 1 75 ? 22.993 55.431 14.216 1.00 12.35 75 ALA K C 1
ATOM 13614 O O . ALA H 1 75 ? 23.439 54.870 13.207 1.00 15.11 75 ALA K O 1
ATOM 13616 N N . PHE H 1 76 ? 23.217 56.707 14.510 1.00 8.64 76 PHE K N 1
ATOM 13617 C CA . PHE H 1 76 ? 24.000 57.531 13.630 1.00 6.88 76 PHE K CA 1
ATOM 13618 C C . PHE H 1 76 ? 24.877 58.378 14.500 1.00 8.79 76 PHE K C 1
ATOM 13619 O O . PHE H 1 76 ? 24.586 59.550 14.783 1.00 11.90 76 PHE K O 1
ATOM 13627 N N . THR H 1 77 ? 25.948 57.746 14.958 1.00 6.03 77 THR K N 1
ATOM 13628 C CA . THR H 1 77 ? 26.879 58.395 15.843 1.00 6.52 77 THR K CA 1
ATOM 13629 C C . THR H 1 77 ? 27.470 59.639 15.213 1.00 11.50 77 THR K C 1
ATOM 13630 O O . THR H 1 77 ? 27.996 59.599 14.096 1.00 16.83 77 THR K O 1
ATOM 13634 N N . GLY H 1 78 ? 27.273 60.762 15.903 1.00 10.72 78 GLY K N 1
ATOM 13635 C CA . GLY H 1 78 ? 27.834 62.032 15.483 1.00 10.65 78 GLY K CA 1
ATOM 13636 C C . GLY H 1 78 ? 26.969 62.916 14.606 1.00 15.38 78 GLY K C 1
ATOM 13637 O O . GLY H 1 78 ? 27.360 64.054 14.358 1.00 13.02 78 GLY K O 1
ATOM 13638 N N . ASP H 1 79 ? 25.765 62.465 14.231 1.00 15.17 79 ASP K N 1
ATOM 13639 C CA . ASP H 1 79 ? 24.922 63.235 13.323 1.00 9.95 79 ASP K CA 1
ATOM 13640 C C . ASP H 1 79 ? 24.099 64.380 13.885 1.00 11.67 79 ASP K C 1
ATOM 13641 O O . ASP H 1 79 ? 23.834 64.467 15.093 1.00 12.13 79 ASP K O 1
ATOM 13646 N N . MET H 1 80 ? 23.720 65.264 12.961 1.00 14.51 80 MET K N 1
ATOM 13647 C CA . MET H 1 80 ? 22.902 66.449 13.203 1.00 17.48 80 MET K CA 1
ATOM 13648 C C . MET H 1 80 ? 21.480 66.140 12.783 1.00 15.32 80 MET K C 1
ATOM 13649 O O . MET H 1 80 ? 21.218 65.846 11.603 1.00 15.94 80 MET K O 1
ATOM 13654 N N . SER H 1 81 ? 20.562 66.244 13.739 1.00 11.21 81 SER K N 1
ATOM 13655 C CA . SER H 1 81 ? 19.152 65.945 13.512 1.00 9.66 81 SER K CA 1
ATOM 13656 C C . SER H 1 81 ? 18.196 67.149 13.443 1.00 14.01 81 SER K C 1
ATOM 13657 O O . SER H 1 81 ? 18.183 68.006 14.340 1.00 12.64 81 SER K O 1
ATOM 13660 N N . PRO H 1 82 ? 17.402 67.241 12.350 1.00 14.83 82 PRO K N 1
ATOM 13661 C CA . PRO H 1 82 ? 16.448 68.336 12.178 1.00 13.82 82 PRO K CA 1
ATOM 13662 C C . PRO H 1 82 ? 15.469 68.395 13.340 1.00 13.59 82 PRO K C 1
ATOM 13663 O O . PRO H 1 82 ? 15.139 69.471 13.838 1.00 14.12 82 PRO K O 1
ATOM 13667 N N . ALA H 1 83 ? 14.997 67.229 13.762 1.00 13.98 83 ALA K N 1
ATOM 13668 C CA . ALA H 1 83 ? 14.050 67.160 14.877 1.00 14.99 83 ALA K CA 1
ATOM 13669 C C . ALA H 1 83 ? 14.669 67.689 16.179 1.00 11.49 83 ALA K C 1
ATOM 13670 O O . ALA H 1 83 ? 13.977 68.304 16.976 1.00 12.60 83 ALA K O 1
ATOM 13672 N N . MET H 1 84 ? 15.967 67.459 16.383 1.00 9.41 84 MET K N 1
ATOM 13673 C CA . MET H 1 84 ? 16.628 67.961 17.578 1.00 10.02 84 MET K CA 1
ATOM 13674 C C . MET H 1 84 ? 16.824 69.482 17.511 1.00 11.03 84 MET K C 1
ATOM 13675 O O . MET H 1 84 ? 16.649 70.199 18.515 1.00 12.21 84 MET K O 1
ATOM 13680 N N . LEU H 1 85 ? 17.202 69.969 16.326 1.00 13.24 85 LEU K N 1
ATOM 13681 C CA . LEU H 1 85 ? 17.383 71.400 16.073 1.00 11.43 85 LEU K CA 1
ATOM 13682 C C . LEU H 1 85 ? 16.047 72.120 16.346 1.00 14.29 85 LEU K C 1
ATOM 13683 O O . LEU H 1 85 ? 16.045 73.184 16.936 1.00 17.53 85 LEU K O 1
ATOM 13688 N N . LYS H 1 86 ? 14.928 71.516 15.941 1.00 12.61 86 LYS K N 1
ATOM 13689 C CA . LYS H 1 86 ? 13.598 72.067 16.158 1.00 12.58 86 LYS K CA 1
ATOM 13690 C C . LYS H 1 86 ? 13.253 72.281 17.599 1.00 15.52 86 LYS K C 1
ATOM 13691 O O . LYS H 1 86 ? 12.409 73.105 17.911 1.00 22.87 86 LYS K O 1
ATOM 13697 N N . GLU H 1 87 ? 13.878 71.533 18.491 1.00 19.28 87 GLU K N 1
ATOM 13698 C CA . GLU H 1 87 ? 13.590 71.659 19.913 1.00 18.21 87 GLU K CA 1
ATOM 13699 C C . GLU H 1 87 ? 14.126 72.944 20.521 1.00 17.99 87 GLU K C 1
ATOM 13700 O O . GLU H 1 87 ? 13.767 73.290 21.646 1.00 20.08 87 GLU K O 1
ATOM 13706 N N . PHE H 1 88 ? 15.038 73.604 19.808 1.00 14.56 88 PHE K N 1
ATOM 13707 C CA . PHE H 1 88 ? 15.653 74.843 20.264 1.00 8.64 88 PHE K CA 1
ATOM 13708 C C . PHE H 1 88 ? 15.179 76.020 19.453 1.00 10.96 88 PHE K C 1
ATOM 13709 O O . PHE H 1 88 ? 15.734 77.099 19.574 1.00 13.63 88 PHE K O 1
ATOM 13717 N N . GLY H 1 89 ? 14.186 75.804 18.597 1.00 9.45 89 GLY K N 1
ATOM 13718 C CA . GLY H 1 89 ? 13.668 76.873 17.771 1.00 10.34 89 GLY K CA 1
ATOM 13719 C C . GLY H 1 89 ? 14.420 77.134 16.468 1.00 15.61 89 GLY K C 1
ATOM 13720 O O . GLY H 1 89 ? 13.934 77.930 15.678 1.00 21.39 89 GLY K O 1
ATOM 13721 N N . ALA H 1 90 ? 15.581 76.510 16.230 1.00 13.06 90 ALA K N 1
ATOM 13722 C CA . ALA H 1 90 ? 16.346 76.711 14.993 1.00 11.61 90 ALA K CA 1
ATOM 13723 C C . ALA H 1 90 ? 15.439 76.433 13.784 1.00 14.54 90 ALA K C 1
ATOM 13724 O O . ALA H 1 90 ? 14.493 75.654 13.897 1.00 23.71 90 ALA K O 1
ATOM 13726 N N . THR H 1 91 ? 15.653 77.084 12.648 1.00 10.82 91 THR K N 1
ATOM 13727 C CA . THR H 1 91 ? 14.776 76.827 11.505 1.00 9.43 91 THR K CA 1
ATOM 13728 C C . THR H 1 91 ? 15.405 77.076 10.164 1.00 10.51 91 THR K C 1
ATOM 13729 O O . THR H 1 91 ? 14.822 76.735 9.146 1.00 10.81 91 THR K O 1
ATOM 13733 N N . HIS H 1 92 ? 16.525 77.787 10.178 1.00 8.86 92 HIS K N 1
ATOM 13734 C CA . HIS H 1 92 ? 17.243 78.144 8.979 1.00 12.88 92 HIS K CA 1
ATOM 13735 C C . HIS H 1 92 ? 18.536 77.383 9.004 1.00 15.38 92 HIS K C 1
ATOM 13736 O O . HIS H 1 92 ? 19.427 77.719 9.793 1.00 18.53 92 HIS K O 1
ATOM 13743 N N . ILE H 1 93 ? 18.661 76.385 8.115 1.00 14.53 93 ILE K N 1
ATOM 13744 C CA . ILE H 1 93 ? 19.838 75.519 8.098 1.00 9.17 93 ILE K CA 1
ATOM 13745 C C . ILE H 1 93 ? 20.707 75.659 6.894 1.00 7.31 93 ILE K C 1
ATOM 13746 O O . ILE H 1 93 ? 20.329 75.248 5.809 1.00 10.22 93 ILE K O 1
ATOM 13751 N N . ILE H 1 94 ? 21.919 76.146 7.115 1.00 3.30 94 ILE K N 1
ATOM 13752 C CA . ILE H 1 94 ? 22.879 76.305 6.041 1.00 5.86 94 ILE K CA 1
ATOM 13753 C C . ILE H 1 94 ? 23.273 74.909 5.541 1.00 9.64 94 ILE K C 1
ATOM 13754 O O . ILE H 1 94 ? 23.629 74.045 6.336 1.00 15.11 94 ILE K O 1
ATOM 13759 N N . ILE H 1 95 ? 23.098 74.659 4.241 1.00 14.41 95 ILE K N 1
ATOM 13760 C CA . ILE H 1 95 ? 23.484 73.383 3.598 1.00 14.53 95 ILE K CA 1
ATOM 13761 C C . ILE H 1 95 ? 24.269 73.624 2.291 1.00 12.72 95 ILE K C 1
ATOM 13762 O O . ILE H 1 95 ? 24.024 74.589 1.586 1.00 14.40 95 ILE K O 1
ATOM 13767 N N . GLY H 1 96 ? 25.231 72.755 1.992 1.00 12.97 96 GLY K N 1
ATOM 13768 C CA . GLY H 1 96 ? 26.024 72.887 0.779 1.00 10.53 96 GLY K CA 1
ATOM 13769 C C . GLY H 1 96 ? 27.117 73.923 0.829 1.00 9.63 96 GLY K C 1
ATOM 13770 O O . GLY H 1 96 ? 27.809 74.169 -0.155 1.00 13.82 96 GLY K O 1
ATOM 13771 N N . HIS H 1 97 ? 27.310 74.535 1.978 1.00 8.61 97 HIS K N 1
ATOM 13772 C CA . HIS H 1 97 ? 28.334 75.547 2.079 1.00 8.58 97 HIS K CA 1
ATOM 13773 C C . HIS H 1 97 ? 29.645 75.098 1.426 1.00 12.58 97 HIS K C 1
ATOM 13774 O O . HIS H 1 97 ? 30.034 73.945 1.521 1.00 15.95 97 HIS K O 1
ATOM 13781 N N . SER H 1 98 ? 30.324 76.024 0.773 1.00 15.13 98 SER K N 1
ATOM 13782 C CA . SER H 1 98 ? 31.555 75.722 0.071 1.00 16.36 98 SER K CA 1
ATOM 13783 C C . SER H 1 98 ? 32.625 75.001 0.880 1.00 16.56 98 SER K C 1
ATOM 13784 O O . SER H 1 98 ? 33.453 74.279 0.318 1.00 20.84 98 SER K O 1
ATOM 13787 N N . GLU H 1 99 ? 32.598 75.200 2.192 1.00 17.30 99 GLU K N 1
ATOM 13788 C CA . GLU H 1 99 ? 33.569 74.595 3.106 1.00 14.31 99 GLU K CA 1
ATOM 13789 C C . GLU H 1 99 ? 33.288 73.121 3.381 1.00 13.99 99 GLU K C 1
ATOM 13790 O O . GLU H 1 99 ? 34.226 72.333 3.537 1.00 11.18 99 GLU K O 1
ATOM 13796 N N . ARG H 1 100 ? 32.006 72.757 3.455 1.00 12.48 100 ARG K N 1
ATOM 13797 C CA . ARG H 1 100 ? 31.624 71.378 3.678 1.00 12.28 100 ARG K CA 1
ATOM 13798 C C . ARG H 1 100 ? 31.833 70.608 2.373 1.00 14.77 100 ARG K C 1
ATOM 13799 O O . ARG H 1 100 ? 32.255 69.457 2.392 1.00 16.03 100 ARG K O 1
ATOM 13807 N N . ARG H 1 101 ? 31.470 71.221 1.244 1.00 15.83 101 ARG K N 1
ATOM 13808 C CA . ARG H 1 101 ? 31.614 70.592 -0.080 1.00 13.80 101 ARG K CA 1
ATOM 13809 C C . ARG H 1 101 ? 33.088 70.228 -0.375 1.00 16.45 101 ARG K C 1
ATOM 13810 O O . ARG H 1 101 ? 33.404 69.140 -0.880 1.00 19.29 101 ARG K O 1
ATOM 13818 N N . GLU H 1 102 ? 33.970 71.178 -0.089 1.00 17.04 102 GLU K N 1
ATOM 13819 C CA . GLU H 1 102 ? 35.389 71.030 -0.270 1.00 18.72 102 GLU K CA 1
ATOM 13820 C C . GLU H 1 102 ? 36.026 70.086 0.749 1.00 23.36 102 GLU K C 1
ATOM 13821 O O . GLU H 1 102 ? 36.620 69.078 0.386 1.00 28.18 102 GLU K O 1
ATOM 13827 N N . TYR H 1 103 ? 35.873 70.395 2.030 1.00 22.24 103 TYR K N 1
ATOM 13828 C CA . TYR H 1 103 ? 36.478 69.589 3.062 1.00 21.16 103 TYR K CA 1
ATOM 13829 C C . TYR H 1 103 ? 35.797 68.277 3.330 1.00 21.11 103 TYR K C 1
ATOM 13830 O O . TYR H 1 103 ? 36.465 67.264 3.492 1.00 25.90 103 TYR K O 1
ATOM 13839 N N . HIS H 1 104 ? 34.476 68.276 3.396 1.00 19.67 104 HIS K N 1
ATOM 13840 C CA . HIS H 1 104 ? 33.752 67.050 3.703 1.00 15.75 104 HIS K CA 1
ATOM 13841 C C . HIS H 1 104 ? 33.250 66.347 2.491 1.00 21.12 104 HIS K C 1
ATOM 13842 O O . HIS H 1 104 ? 32.500 65.372 2.596 1.00 24.48 104 HIS K O 1
ATOM 13849 N N . ALA H 1 105 ? 33.646 66.862 1.329 1.00 24.48 105 ALA K N 1
ATOM 13850 C CA . ALA H 1 105 ? 33.254 66.285 0.054 1.00 24.07 105 ALA K CA 1
ATOM 13851 C C . ALA H 1 105 ? 31.743 66.037 -0.087 1.00 26.60 105 ALA K C 1
ATOM 13852 O O . ALA H 1 105 ? 31.301 64.970 -0.541 1.00 30.64 105 ALA K O 1
ATOM 13854 N N . GLU H 1 106 ? 30.945 67.014 0.330 1.00 25.26 106 GLU K N 1
ATOM 13855 C CA . GLU H 1 106 ? 29.513 66.886 0.208 1.00 22.15 106 GLU K CA 1
ATOM 13856 C C . GLU H 1 106 ? 29.225 67.117 -1.269 1.00 22.48 106 GLU K C 1
ATOM 13857 O O . GLU H 1 106 ? 29.783 68.009 -1.903 1.00 23.86 106 GLU K O 1
ATOM 13863 N N . SER H 1 107 ? 28.412 66.249 -1.830 1.00 23.46 107 SER K N 1
ATOM 13864 C CA . SER H 1 107 ? 28.096 66.299 -3.241 1.00 23.18 107 SER K CA 1
ATOM 13865 C C . SER H 1 107 ? 26.754 66.958 -3.488 1.00 24.69 107 SER K C 1
ATOM 13866 O O . SER H 1 107 ? 25.955 67.111 -2.553 1.00 22.40 107 SER K O 1
ATOM 13869 N N . ASP H 1 108 ? 26.502 67.250 -4.775 1.00 23.60 108 ASP K N 1
ATOM 13870 C CA . ASP H 1 108 ? 25.263 67.869 -5.243 1.00 21.86 108 ASP K CA 1
ATOM 13871 C C . ASP H 1 108 ? 24.089 66.976 -4.814 1.00 19.88 108 ASP K C 1
ATOM 13872 O O . ASP H 1 108 ? 23.090 67.444 -4.295 1.00 22.70 108 ASP K O 1
ATOM 13877 N N . GLU H 1 109 ? 24.219 65.679 -5.007 1.00 20.34 109 GLU K N 1
ATOM 13878 C CA . GLU H 1 109 ? 23.126 64.799 -4.671 1.00 23.43 109 GLU K CA 1
ATOM 13879 C C . GLU H 1 109 ? 22.959 64.706 -3.174 1.00 21.77 109 GLU K C 1
ATOM 13880 O O . GLU H 1 109 ? 21.836 64.695 -2.674 1.00 19.60 109 GLU K O 1
ATOM 13886 N N . PHE H 1 110 ? 24.072 64.724 -2.446 1.00 21.57 110 PHE K N 1
ATOM 13887 C CA . PHE H 1 110 ? 24.008 64.656 -0.972 1.00 21.05 110 PHE K CA 1
ATOM 13888 C C . PHE H 1 110 ? 23.282 65.886 -0.428 1.00 18.93 110 PHE K C 1
ATOM 13889 O O . PHE H 1 110 ? 22.299 65.764 0.306 1.00 23.04 110 PHE K O 1
ATOM 13897 N N . VAL H 1 111 ? 23.785 67.061 -0.806 1.00 16.77 111 VAL K N 1
ATOM 13898 C CA . VAL H 1 111 ? 23.213 68.344 -0.421 1.00 12.43 111 VAL K CA 1
ATOM 13899 C C . VAL H 1 111 ? 21.748 68.443 -0.856 1.00 14.55 111 VAL K C 1
ATOM 13900 O O . VAL H 1 111 ? 20.952 69.047 -0.160 1.00 22.24 111 VAL K O 1
ATOM 13904 N N . ALA H 1 112 ? 21.380 67.846 -1.986 1.00 13.70 112 ALA K N 1
ATOM 13905 C CA . ALA H 1 112 ? 19.986 67.860 -2.437 1.00 17.53 112 ALA K CA 1
ATOM 13906 C C . ALA H 1 112 ? 19.074 67.020 -1.519 1.00 20.35 112 ALA K C 1
ATOM 13907 O O . ALA H 1 112 ? 17.911 67.360 -1.288 1.00 23.06 112 ALA K O 1
ATOM 13909 N N . LYS H 1 113 ? 19.597 65.908 -1.012 1.00 22.33 113 LYS K N 1
ATOM 13910 C CA . LYS H 1 113 ? 18.846 65.056 -0.106 1.00 21.81 113 LYS K CA 1
ATOM 13911 C C . LYS H 1 113 ? 18.615 65.821 1.194 1.00 22.90 113 LYS K C 1
ATOM 13912 O O . LYS H 1 113 ? 17.551 65.720 1.840 1.00 22.55 113 LYS K O 1
ATOM 13918 N N . LYS H 1 114 ? 19.652 66.532 1.622 1.00 19.78 114 LYS K N 1
ATOM 13919 C CA . LYS H 1 114 ? 19.529 67.338 2.822 1.00 18.55 114 LYS K CA 1
ATOM 13920 C C . LYS H 1 114 ? 18.397 68.369 2.588 1.00 17.96 114 LYS K C 1
ATOM 13921 O O . LYS H 1 114 ? 17.480 68.477 3.403 1.00 18.51 114 LYS K O 1
ATOM 13927 N N . PHE H 1 115 ? 18.421 69.034 1.424 1.00 17.65 115 PHE K N 1
ATOM 13928 C CA . PHE H 1 115 ? 17.435 70.042 1.043 1.00 15.53 115 PHE K CA 1
ATOM 13929 C C . PHE H 1 115 ? 16.020 69.500 1.230 1.00 18.91 115 PHE K C 1
ATOM 13930 O O . PHE H 1 115 ? 15.156 70.126 1.876 1.00 16.49 115 PHE K O 1
ATOM 13938 N N . ALA H 1 116 ? 15.795 68.318 0.658 1.00 21.75 116 ALA K N 1
ATOM 13939 C CA . ALA H 1 116 ? 14.503 67.635 0.737 1.00 20.74 116 ALA K CA 1
ATOM 13940 C C . ALA H 1 116 ? 14.091 67.230 2.148 1.00 20.45 116 ALA K C 1
ATOM 13941 O O . ALA H 1 116 ? 12.916 67.330 2.501 1.00 22.38 116 ALA K O 1
ATOM 13943 N N . PHE H 1 117 ? 15.043 66.723 2.927 1.00 18.53 117 PHE K N 1
ATOM 13944 C CA . PHE H 1 117 ? 14.763 66.291 4.292 1.00 17.73 117 PHE K CA 1
ATOM 13945 C C . PHE H 1 117 ? 14.399 67.467 5.198 1.00 15.25 117 PHE K C 1
ATOM 13946 O O . PHE H 1 117 ? 13.469 67.379 5.993 1.00 14.53 117 PHE K O 1
ATOM 13954 N N . LEU H 1 118 ? 15.126 68.569 5.058 1.00 12.70 118 LEU K N 1
ATOM 13955 C CA . LEU H 1 118 ? 14.857 69.771 5.836 1.00 16.56 118 LEU K CA 1
ATOM 13956 C C . LEU H 1 118 ? 13.433 70.247 5.594 1.00 19.16 118 LEU K C 1
ATOM 13957 O O . LEU H 1 118 ? 12.692 70.564 6.530 1.00 21.99 118 LEU K O 1
ATOM 13962 N N . LYS H 1 119 ? 13.068 70.303 4.321 1.00 22.80 119 LYS K N 1
ATOM 13963 C CA . LYS H 1 119 ? 11.741 70.752 3.921 1.00 28.11 119 LYS K CA 1
ATOM 13964 C C . LYS H 1 119 ? 10.683 69.831 4.467 1.00 26.92 119 LYS K C 1
ATOM 13965 O O . LYS H 1 119 ? 9.586 70.270 4.828 1.00 25.63 119 LYS K O 1
ATOM 13971 N N . GLU H 1 120 ? 11.038 68.553 4.524 1.00 29.42 120 GLU K N 1
ATOM 13972 C CA . GLU H 1 120 ? 10.162 67.495 5.013 1.00 29.25 120 GLU K CA 1
ATOM 13973 C C . GLU H 1 120 ? 9.960 67.689 6.509 1.00 27.79 120 GLU K C 1
ATOM 13974 O O . GLU H 1 120 ? 8.944 67.284 7.079 1.00 26.73 120 GLU K O 1
ATOM 13980 N N . ASN H 1 121 ? 10.901 68.388 7.126 1.00 23.20 121 ASN K N 1
ATOM 13981 C CA . ASN H 1 121 ? 10.832 68.597 8.542 1.00 21.05 121 ASN K CA 1
ATOM 13982 C C . ASN H 1 121 ? 10.307 69.936 8.957 1.00 20.60 121 ASN K C 1
ATOM 13983 O O . ASN H 1 121 ? 10.312 70.274 10.144 1.00 20.38 121 ASN K O 1
ATOM 13988 N N . GLY H 1 122 ? 9.801 70.677 7.984 1.00 17.77 122 GLY K N 1
ATOM 13989 C CA . GLY H 1 122 ? 9.261 71.986 8.271 1.00 17.22 122 GLY K CA 1
ATOM 13990 C C . GLY H 1 122 ? 10.330 73.041 8.468 1.00 17.86 122 GLY K C 1
ATOM 13991 O O . GLY H 1 122 ? 10.051 74.090 9.011 1.00 20.95 122 GLY K O 1
ATOM 13992 N N . LEU H 1 123 ? 11.556 72.772 8.037 1.00 18.20 123 LEU K N 1
ATOM 13993 C CA . LEU H 1 123 ? 12.633 73.727 8.204 1.00 15.73 123 LEU K CA 1
ATOM 13994 C C . LEU H 1 123 ? 12.931 74.478 6.907 1.00 15.88 123 LEU K C 1
ATOM 13995 O O . LEU H 1 123 ? 12.494 74.084 5.814 1.00 19.90 123 LEU K O 1
ATOM 14000 N N . THR H 1 124 ? 13.733 75.526 7.020 1.00 12.72 124 THR K N 1
ATOM 14001 C CA . THR H 1 124 ? 14.090 76.326 5.867 1.00 14.95 124 THR K CA 1
ATOM 14002 C C . THR H 1 124 ? 15.523 76.157 5.397 1.00 13.09 124 THR K C 1
ATOM 14003 O O . THR H 1 124 ? 16.461 76.578 6.071 1.00 12.50 124 THR K O 1
ATOM 14007 N N . PRO H 1 125 ? 15.711 75.553 4.216 1.00 12.98 125 PRO K N 1
ATOM 14008 C CA . PRO H 1 125 ? 17.089 75.386 3.745 1.00 10.21 125 PRO K CA 1
ATOM 14009 C C . PRO H 1 125 ? 17.663 76.671 3.193 1.00 9.81 125 PRO K C 1
ATOM 14010 O O . PRO H 1 125 ? 16.943 77.524 2.747 1.00 14.33 125 PRO K O 1
ATOM 14014 N N . VAL H 1 126 ? 18.965 76.825 3.345 1.00 11.34 126 VAL K N 1
ATOM 14015 C CA . VAL H 1 126 ? 19.719 77.963 2.870 1.00 10.23 126 VAL K CA 1
ATOM 14016 C C . VAL H 1 126 ? 20.785 77.263 2.039 1.00 10.86 126 VAL K C 1
ATOM 14017 O O . VAL H 1 126 ? 21.905 77.049 2.489 1.00 10.94 126 VAL K O 1
ATOM 14021 N N . LEU H 1 127 ? 20.383 76.891 0.827 1.00 11.56 127 LEU K N 1
ATOM 14022 C CA . LEU H 1 127 ? 21.210 76.173 -0.131 1.00 12.62 127 LEU K CA 1
ATOM 14023 C C . LEU H 1 127 ? 22.336 76.997 -0.706 1.00 14.24 127 LEU K C 1
ATOM 14024 O O . LEU H 1 127 ? 22.077 78.006 -1.345 1.00 19.08 127 LEU K O 1
ATOM 14029 N N . CYS H 1 128 ? 23.585 76.582 -0.504 1.00 11.06 128 CYS K N 1
ATOM 14030 C CA . CYS H 1 128 ? 24.684 77.336 -1.072 1.00 9.38 128 CYS K CA 1
ATOM 14031 C C . CYS H 1 128 ? 25.201 76.751 -2.345 1.00 14.38 128 CYS K C 1
ATOM 14032 O O . CYS H 1 128 ? 25.455 75.553 -2.424 1.00 19.08 128 CYS K O 1
ATOM 14035 N N . ILE H 1 129 ? 25.376 77.610 -3.337 1.00 14.48 129 ILE K N 1
ATOM 14036 C CA . ILE H 1 129 ? 25.932 77.235 -4.631 1.00 13.41 129 ILE K CA 1
ATOM 14037 C C . ILE H 1 129 ? 27.063 78.210 -4.917 1.00 17.35 129 ILE K C 1
ATOM 14038 O O . ILE H 1 129 ? 27.207 79.229 -4.230 1.00 22.65 129 ILE K O 1
ATOM 14043 N N . GLY H 1 130 ? 27.878 77.919 -5.922 1.00 20.43 130 GLY K N 1
ATOM 14044 C CA . GLY H 1 130 ? 28.998 78.800 -6.206 1.00 22.69 130 GLY K CA 1
ATOM 14045 C C . GLY H 1 130 ? 30.117 78.088 -6.937 1.00 25.97 130 GLY K C 1
ATOM 14046 O O . GLY H 1 130 ? 30.362 76.911 -6.689 1.00 30.28 130 GLY K O 1
ATOM 14047 N N . GLU H 1 131 ? 30.801 78.815 -7.820 1.00 27.53 131 GLU K N 1
ATOM 14048 C CA . GLU H 1 131 ? 31.878 78.283 -8.636 1.00 25.45 131 GLU K CA 1
ATOM 14049 C C . GLU H 1 131 ? 33.299 78.611 -8.151 1.00 25.27 131 GLU K C 1
ATOM 14050 O O . GLU H 1 131 ? 33.554 79.602 -7.463 1.00 25.99 131 GLU K O 1
ATOM 14056 N N . SER H 1 132 ? 34.223 77.743 -8.533 1.00 26.03 132 SER K N 1
ATOM 14057 C CA . SER H 1 132 ? 35.628 77.848 -8.187 1.00 27.94 132 SER K CA 1
ATOM 14058 C C . SER H 1 132 ? 36.346 78.943 -8.965 1.00 30.22 132 SER K C 1
ATOM 14059 O O . SER H 1 132 ? 35.787 79.570 -9.848 1.00 34.19 132 SER K O 1
ATOM 14062 N N . ASP H 1 133 ? 37.629 79.092 -8.691 1.00 31.96 133 ASP K N 1
ATOM 14063 C CA . ASP H 1 133 ? 38.449 80.077 -9.350 1.00 34.06 133 ASP K CA 1
ATOM 14064 C C . ASP H 1 133 ? 38.612 79.702 -10.802 1.00 34.47 133 ASP K C 1
ATOM 14065 O O . ASP H 1 133 ? 38.541 80.548 -11.689 1.00 37.81 133 ASP K O 1
ATOM 14070 N N . ALA H 1 134 ? 38.847 78.421 -11.031 1.00 35.41 134 ALA K N 1
ATOM 14071 C CA . ALA H 1 134 ? 39.076 77.900 -12.363 1.00 35.18 134 ALA K CA 1
ATOM 14072 C C . ALA H 1 134 ? 37.838 77.717 -13.165 1.00 36.37 134 ALA K C 1
ATOM 14073 O O . ALA H 1 134 ? 37.926 77.685 -14.382 1.00 40.75 134 ALA K O 1
ATOM 14075 N N . GLN H 1 135 ? 36.708 77.458 -12.516 1.00 33.89 135 GLN K N 1
ATOM 14076 C CA . GLN H 1 135 ? 35.474 77.322 -13.266 1.00 31.72 135 GLN K CA 1
ATOM 14077 C C . GLN H 1 135 ? 35.066 78.736 -13.712 1.00 32.08 135 GLN K C 1
ATOM 14078 O O . GLN H 1 135 ? 34.382 78.889 -14.725 1.00 31.33 135 GLN K O 1
ATOM 14084 N N . ASN H 1 136 ? 35.555 79.752 -12.981 1.00 31.99 136 ASN K N 1
ATOM 14085 C CA . ASN H 1 136 ? 35.303 81.185 -13.254 1.00 33.29 136 ASN K CA 1
ATOM 14086 C C . ASN H 1 136 ? 36.206 81.750 -14.375 1.00 35.43 136 ASN K C 1
ATOM 14087 O O . ASN H 1 136 ? 35.775 82.585 -15.188 1.00 35.66 136 ASN K O 1
ATOM 14092 N N . GLU H 1 137 ? 37.480 81.363 -14.344 1.00 36.24 137 GLU K N 1
ATOM 14093 C CA . GLU H 1 137 ? 38.429 81.748 -15.375 1.00 34.13 137 GLU K CA 1
ATOM 14094 C C . GLU H 1 137 ? 37.905 81.151 -16.653 1.00 32.44 137 GLU K C 1
ATOM 14095 O O . GLU H 1 137 ? 37.899 81.808 -17.676 1.00 39.59 137 GLU K O 1
ATOM 14101 N N . ALA H 1 138 ? 37.430 79.917 -16.577 1.00 27.15 138 ALA K N 1
ATOM 14102 C CA . ALA H 1 138 ? 36.873 79.224 -17.724 1.00 29.46 138 ALA K CA 1
ATOM 14103 C C . ALA H 1 138 ? 35.502 79.756 -18.173 1.00 30.38 138 ALA K C 1
ATOM 14104 O O . ALA H 1 138 ? 34.912 79.248 -19.135 1.00 31.82 138 ALA K O 1
ATOM 14106 N N . GLY H 1 139 ? 34.973 80.744 -17.464 1.00 28.47 139 GLY K N 1
ATOM 14107 C CA . GLY H 1 139 ? 33.677 81.267 -17.846 1.00 24.30 139 GLY K CA 1
ATOM 14108 C C . GLY H 1 139 ? 32.588 80.228 -17.723 1.00 22.60 139 GLY K C 1
ATOM 14109 O O . GLY H 1 139 ? 31.701 80.164 -18.553 1.00 23.43 139 GLY K O 1
ATOM 14110 N N . GLU H 1 140 ? 32.649 79.412 -16.676 1.00 27.46 140 GLU K N 1
ATOM 14111 C CA . GLU H 1 140 ? 31.636 78.373 -16.445 1.00 31.33 140 GLU K CA 1
ATOM 14112 C C . GLU H 1 140 ? 30.686 78.628 -15.254 1.00 28.83 140 GLU K C 1
ATOM 14113 O O . GLU H 1 140 ? 29.935 77.725 -14.838 1.00 29.57 140 GLU K O 1
ATOM 14119 N N . THR H 1 141 ? 30.711 79.851 -14.725 1.00 24.47 141 THR K N 1
ATOM 14120 C CA . THR H 1 141 ? 29.901 80.232 -13.581 1.00 22.68 141 THR K CA 1
ATOM 14121 C C . THR H 1 141 ? 28.474 79.718 -13.562 1.00 26.18 141 THR K C 1
ATOM 14122 O O . THR H 1 141 ? 28.034 79.158 -12.563 1.00 29.46 141 THR K O 1
ATOM 14126 N N . MET H 1 142 ? 27.752 79.889 -14.661 1.00 29.18 142 MET K N 1
ATOM 14127 C CA . MET H 1 142 ? 26.357 79.462 -14.716 1.00 30.02 142 MET K CA 1
ATOM 14128 C C . MET H 1 142 ? 26.155 78.001 -14.971 1.00 30.01 142 MET K C 1
ATOM 14129 O O . MET H 1 142 ? 25.091 77.448 -14.672 1.00 30.83 142 MET K O 1
ATOM 14134 N N . ALA H 1 143 ? 27.164 77.384 -15.567 1.00 28.20 143 ALA K N 1
ATOM 14135 C CA . ALA H 1 143 ? 27.108 75.969 -15.843 1.00 24.52 143 ALA K CA 1
ATOM 14136 C C . ALA H 1 143 ? 27.061 75.371 -14.461 1.00 23.95 143 ALA K C 1
ATOM 14137 O O . ALA H 1 143 ? 26.110 74.684 -14.115 1.00 29.68 143 ALA K O 1
ATOM 14139 N N . VAL H 1 144 ? 28.029 75.748 -13.636 1.00 20.74 144 VAL K N 1
ATOM 14140 C CA . VAL H 1 144 ? 28.103 75.267 -12.272 1.00 21.68 144 VAL K CA 1
ATOM 14141 C C . VAL H 1 144 ? 26.864 75.548 -11.413 1.00 23.18 144 VAL K C 1
ATOM 14142 O O . VAL H 1 144 ? 26.317 74.629 -10.805 1.00 26.43 144 VAL K O 1
ATOM 14146 N N . CYS H 1 145 ? 26.407 76.800 -11.380 1.00 23.87 145 CYS K N 1
ATOM 14147 C CA . CYS H 1 145 ? 25.225 77.180 -10.597 1.00 19.34 145 CYS K CA 1
ATOM 14148 C C . CYS H 1 145 ? 23.969 76.515 -11.109 1.00 19.19 145 CYS K C 1
ATOM 14149 O O . CYS H 1 145 ? 23.051 76.232 -10.352 1.00 18.01 145 CYS K O 1
ATOM 14152 N N . ALA H 1 146 ? 23.911 76.292 -12.409 1.00 19.95 146 ALA K N 1
ATOM 14153 C CA . ALA H 1 146 ? 22.752 75.638 -12.983 1.00 21.24 146 ALA K CA 1
ATOM 14154 C C . ALA H 1 146 ? 22.755 74.185 -12.510 1.00 22.72 146 ALA K C 1
ATOM 14155 O O . ALA H 1 146 ? 21.711 73.617 -12.134 1.00 19.30 146 ALA K O 1
ATOM 14157 N N . ARG H 1 147 ? 23.955 73.606 -12.503 1.00 24.25 147 ARG K N 1
ATOM 14158 C CA . ARG H 1 147 ? 24.159 72.213 -12.100 1.00 25.05 147 ARG K CA 1
ATOM 14159 C C . ARG H 1 147 ? 23.719 71.981 -10.635 1.00 25.19 147 ARG K C 1
ATOM 14160 O O . ARG H 1 147 ? 22.786 71.206 -10.361 1.00 25.19 147 ARG K O 1
ATOM 14168 N N . GLN H 1 148 ? 24.332 72.727 -9.715 1.00 20.43 148 GLN K N 1
ATOM 14169 C CA . GLN H 1 148 ? 24.019 72.628 -8.305 1.00 15.03 148 GLN K CA 1
ATOM 14170 C C . GLN H 1 148 ? 22.560 72.862 -7.962 1.00 17.57 148 GLN K C 1
ATOM 14171 O O . GLN H 1 148 ? 22.024 72.255 -7.048 1.00 21.64 148 GLN K O 1
ATOM 14177 N N . LEU H 1 149 ? 21.884 73.654 -8.772 1.00 21.38 149 LEU K N 1
ATOM 14178 C CA . LEU H 1 149 ? 20.490 73.974 -8.541 1.00 24.20 149 LEU K CA 1
ATOM 14179 C C . LEU H 1 149 ? 19.546 72.920 -9.091 1.00 25.93 149 LEU K C 1
ATOM 14180 O O . LEU H 1 149 ? 18.499 72.648 -8.509 1.00 24.14 149 LEU K O 1
ATOM 14185 N N . ASP H 1 150 ? 19.919 72.344 -10.232 1.00 28.31 150 ASP K N 1
ATOM 14186 C CA . ASP H 1 150 ? 19.121 71.305 -10.891 1.00 29.14 150 ASP K CA 1
ATOM 14187 C C . ASP H 1 150 ? 19.047 69.972 -10.156 1.00 26.62 150 ASP K C 1
ATOM 14188 O O . ASP H 1 150 ? 18.112 69.203 -10.344 1.00 26.28 150 ASP K O 1
ATOM 14193 N N . ALA H 1 151 ? 20.025 69.725 -9.290 1.00 27.50 151 ALA K N 1
ATOM 14194 C CA . ALA H 1 151 ? 20.065 68.513 -8.475 1.00 22.10 151 ALA K CA 1
ATOM 14195 C C . ALA H 1 151 ? 18.828 68.480 -7.588 1.00 19.64 151 ALA K C 1
ATOM 14196 O O . ALA H 1 151 ? 18.414 67.426 -7.136 1.00 23.43 151 ALA K O 1
ATOM 14198 N N . VAL H 1 152 ? 18.226 69.643 -7.365 1.00 19.87 152 VAL K N 1
ATOM 14199 C CA . VAL H 1 152 ? 17.013 69.738 -6.566 1.00 22.95 152 VAL K CA 1
ATOM 14200 C C . VAL H 1 152 ? 15.796 69.829 -7.485 1.00 26.86 152 VAL K C 1
ATOM 14201 O O . VAL H 1 152 ? 14.845 69.064 -7.362 1.00 27.15 152 VAL K O 1
ATOM 14205 N N . ILE H 1 153 ? 15.849 70.794 -8.399 1.00 32.37 153 ILE K N 1
ATOM 14206 C CA . ILE H 1 153 ? 14.780 71.063 -9.349 1.00 34.67 153 ILE K CA 1
ATOM 14207 C C . ILE H 1 153 ? 14.481 69.834 -10.178 1.00 35.26 153 ILE K C 1
ATOM 14208 O O . ILE H 1 153 ? 13.317 69.440 -10.331 1.00 33.68 153 ILE K O 1
ATOM 14213 N N . ASN H 1 154 ? 15.526 69.229 -10.733 1.00 34.91 154 ASN K N 1
ATOM 14214 C CA . ASN H 1 154 ? 15.310 68.051 -11.564 1.00 38.92 154 ASN K CA 1
ATOM 14215 C C . ASN H 1 154 ? 14.942 66.791 -10.822 1.00 39.79 154 ASN K C 1
ATOM 14216 O O . ASN H 1 154 ? 15.019 65.716 -11.385 1.00 44.59 154 ASN K O 1
ATOM 14221 N N . THR H 1 155 ? 14.577 66.905 -9.553 1.00 39.99 155 THR K N 1
ATOM 14222 C CA . THR H 1 155 ? 14.186 65.732 -8.792 1.00 38.96 155 THR K CA 1
ATOM 14223 C C . THR H 1 155 ? 12.932 66.065 -8.046 1.00 39.34 155 THR K C 1
ATOM 14224 O O . THR H 1 155 ? 11.908 65.397 -8.187 1.00 44.10 155 THR K O 1
ATOM 14228 N N . GLN H 1 156 ? 13.034 67.115 -7.247 1.00 36.68 156 GLN K N 1
ATOM 14229 C CA . GLN H 1 156 ? 11.944 67.571 -6.419 1.00 33.91 156 GLN K CA 1
ATOM 14230 C C . GLN H 1 156 ? 11.020 68.514 -7.161 1.00 34.59 156 GLN K C 1
ATOM 14231 O O . GLN H 1 156 ? 9.838 68.635 -6.811 1.00 34.64 156 GLN K O 1
ATOM 14237 N N . GLY H 1 157 ? 11.561 69.163 -8.190 1.00 33.51 157 GLY K N 1
ATOM 14238 C CA . GLY H 1 157 ? 10.785 70.091 -8.990 1.00 34.34 157 GLY K CA 1
ATOM 14239 C C . GLY H 1 157 ? 10.857 71.538 -8.545 1.00 32.88 157 GLY K C 1
ATOM 14240 O O . GLY H 1 157 ? 10.873 71.806 -7.357 1.00 34.48 157 GLY K O 1
ATOM 14241 N N . VAL H 1 158 ? 10.844 72.456 -9.509 1.00 31.20 158 VAL K N 1
ATOM 14242 C CA . VAL H 1 158 ? 10.900 73.885 -9.264 1.00 29.31 158 VAL K CA 1
ATOM 14243 C C . VAL H 1 158 ? 10.186 74.318 -8.009 1.00 29.61 158 VAL K C 1
ATOM 14244 O O . VAL H 1 158 ? 10.743 75.057 -7.215 1.00 29.56 158 VAL K O 1
ATOM 14248 N N . GLU H 1 159 ? 8.938 73.901 -7.858 1.00 29.72 159 GLU K N 1
ATOM 14249 C CA . GLU H 1 159 ? 8.176 74.273 -6.683 1.00 35.14 159 GLU K CA 1
ATOM 14250 C C . GLU H 1 159 ? 9.036 74.134 -5.444 1.00 35.48 159 GLU K C 1
ATOM 14251 O O . GLU H 1 159 ? 9.083 75.052 -4.658 1.00 38.75 159 GLU K O 1
ATOM 14257 N N . ALA H 1 160 ? 9.739 73.008 -5.290 1.00 34.23 160 ALA K N 1
ATOM 14258 C CA . ALA H 1 160 ? 10.578 72.744 -4.104 1.00 31.48 160 ALA K CA 1
ATOM 14259 C C . ALA H 1 160 ? 11.362 73.928 -3.549 1.00 30.53 160 ALA K C 1
ATOM 14260 O O . ALA H 1 160 ? 11.597 73.982 -2.350 1.00 31.56 160 ALA K O 1
ATOM 14262 N N . LEU H 1 161 ? 11.757 74.876 -4.397 1.00 27.55 161 LEU K N 1
ATOM 14263 C CA . LEU H 1 161 ? 12.482 76.052 -3.911 1.00 29.29 161 LEU K CA 1
ATOM 14264 C C . LEU H 1 161 ? 11.530 77.029 -3.206 1.00 30.29 161 LEU K C 1
ATOM 14265 O O . LEU H 1 161 ? 11.916 78.111 -2.746 1.00 30.53 161 LEU K O 1
ATOM 14270 N N . GLU H 1 162 ? 10.275 76.606 -3.136 1.00 33.74 162 GLU K N 1
ATOM 14271 C CA . GLU H 1 162 ? 9.173 77.319 -2.496 1.00 37.75 162 GLU K CA 1
ATOM 14272 C C . GLU H 1 162 ? 9.551 77.561 -1.038 1.00 34.25 162 GLU K C 1
ATOM 14273 O O . GLU H 1 162 ? 9.690 76.623 -0.269 1.00 36.02 162 GLU K O 1
ATOM 14279 N N . GLY H 1 163 ? 9.791 78.802 -0.661 1.00 33.29 163 GLY K N 1
ATOM 14280 C CA . GLY H 1 163 ? 10.112 79.046 0.733 1.00 32.42 163 GLY K CA 1
ATOM 14281 C C . GLY H 1 163 ? 11.436 78.482 1.199 1.00 32.26 163 GLY K C 1
ATOM 14282 O O . GLY H 1 163 ? 11.542 77.860 2.260 1.00 34.07 163 GLY K O 1
ATOM 14283 N N . ALA H 1 164 ? 12.439 78.678 0.357 1.00 31.74 164 ALA K N 1
ATOM 14284 C CA . ALA H 1 164 ? 13.805 78.267 0.626 1.00 29.48 164 ALA K CA 1
ATOM 14285 C C . ALA H 1 164 ? 14.612 79.512 0.297 1.00 26.31 164 ALA K C 1
ATOM 14286 O O . ALA H 1 164 ? 14.103 80.430 -0.336 1.00 29.56 164 ALA K O 1
ATOM 14288 N N . ILE H 1 165 ? 15.852 79.550 0.748 1.00 21.28 165 ILE K N 1
ATOM 14289 C CA . ILE H 1 165 ? 16.753 80.649 0.462 1.00 18.11 165 ILE K CA 1
ATOM 14290 C C . ILE H 1 165 ? 17.928 80.022 -0.330 1.00 22.93 165 ILE K C 1
ATOM 14291 O O . ILE H 1 165 ? 18.244 78.822 -0.169 1.00 23.82 165 ILE K O 1
ATOM 14296 N N . ILE H 1 166 ? 18.484 80.786 -1.273 1.00 21.47 166 ILE K N 1
ATOM 14297 C CA . ILE H 1 166 ? 19.597 80.321 -2.086 1.00 15.73 166 ILE K CA 1
ATOM 14298 C C . ILE H 1 166 ? 20.665 81.328 -1.775 1.00 16.38 166 ILE K C 1
ATOM 14299 O O . ILE H 1 166 ? 20.365 82.489 -1.593 1.00 18.51 166 ILE K O 1
ATOM 14304 N N . ALA H 1 167 ? 21.902 80.888 -1.654 1.00 13.77 167 ALA K N 1
ATOM 14305 C CA . ALA H 1 167 ? 22.960 81.810 -1.340 1.00 10.84 167 ALA K CA 1
ATOM 14306 C C . ALA H 1 167 ? 24.072 81.555 -2.341 1.00 16.70 167 ALA K C 1
ATOM 14307 O O . ALA H 1 167 ? 24.551 80.431 -2.465 1.00 20.12 167 ALA K O 1
ATOM 14309 N N . TYR H 1 168 ? 24.439 82.585 -3.103 1.00 18.19 168 TYR K N 1
ATOM 14310 C CA . TYR H 1 168 ? 25.466 82.439 -4.101 1.00 15.17 168 TYR K CA 1
ATOM 14311 C C . TYR H 1 168 ? 26.842 82.760 -3.554 1.00 17.65 168 TYR K C 1
ATOM 14312 O O . TYR H 1 168 ? 27.120 83.890 -3.176 1.00 17.52 168 TYR K O 1
ATOM 14321 N N . GLU H 1 169 ? 27.714 81.759 -3.541 1.00 17.23 169 GLU K N 1
ATOM 14322 C CA . GLU H 1 169 ? 29.070 81.944 -3.045 1.00 19.66 169 GLU K CA 1
ATOM 14323 C C . GLU H 1 169 ? 30.132 82.110 -4.124 1.00 21.79 169 GLU K C 1
ATOM 14324 O O . GLU H 1 169 ? 30.509 81.156 -4.808 1.00 23.58 169 GLU K O 1
ATOM 14330 N N . PRO H 1 170 ? 30.679 83.307 -4.252 1.00 21.84 170 PRO K N 1
ATOM 14331 C CA . PRO H 1 170 ? 31.715 83.509 -5.260 1.00 23.01 170 PRO K CA 1
ATOM 14332 C C . PRO H 1 170 ? 33.021 82.964 -4.676 1.00 24.37 170 PRO K C 1
ATOM 14333 O O . PRO H 1 170 ? 33.853 83.726 -4.187 1.00 27.40 170 PRO K O 1
ATOM 14337 N N . ILE H 1 171 ? 33.175 81.644 -4.692 1.00 22.96 171 ILE K N 1
ATOM 14338 C CA . ILE H 1 171 ? 34.375 80.999 -4.148 1.00 21.99 171 ILE K CA 1
ATOM 14339 C C . ILE H 1 171 ? 35.664 81.464 -4.837 1.00 24.75 171 ILE K C 1
ATOM 14340 O O . ILE H 1 171 ? 36.739 81.502 -4.204 1.00 25.17 171 ILE K O 1
ATOM 14345 N N . TRP H 1 172 ? 35.564 81.768 -6.137 1.00 27.45 172 TRP K N 1
ATOM 14346 C CA . TRP H 1 172 ? 36.712 82.244 -6.922 1.00 29.81 172 TRP K CA 1
ATOM 14347 C C . TRP H 1 172 ? 37.378 83.468 -6.287 1.00 34.15 172 TRP K C 1
ATOM 14348 O O . TRP H 1 172 ? 38.616 83.538 -6.223 1.00 39.00 172 TRP K O 1
ATOM 14359 N N . ALA H 1 173 ? 36.574 84.405 -5.772 1.00 37.24 173 ALA K N 1
ATOM 14360 C CA . ALA H 1 173 ? 37.121 85.601 -5.093 1.00 40.80 173 ALA K CA 1
ATOM 14361 C C . ALA H 1 173 ? 37.550 84.995 -3.739 1.00 47.42 173 ALA K C 1
ATOM 14362 O O . ALA H 1 173 ? 37.470 83.749 -3.596 1.00 55.30 173 ALA K O 1
ATOM 14364 N N . ILE H 1 174 ? 37.898 85.824 -2.739 1.00 50.50 174 ILE K N 1
ATOM 14365 C CA . ILE H 1 174 ? 38.305 85.341 -1.389 1.00 54.41 174 ILE K CA 1
ATOM 14366 C C . ILE H 1 174 ? 39.825 85.370 -1.130 1.00 59.36 174 ILE K C 1
ATOM 14367 O O . ILE H 1 174 ? 40.549 84.358 -1.336 1.00 59.05 174 ILE K O 1
ATOM 14372 N N . GLY H 1 175 ? 40.287 86.560 -0.728 1.00 62.82 175 GLY K N 1
ATOM 14373 C CA . GLY H 1 175 ? 41.694 86.768 -0.421 1.00 62.68 175 GLY K CA 1
ATOM 14374 C C . GLY H 1 175 ? 42.674 86.612 -1.579 1.00 61.39 175 GLY K C 1
ATOM 14375 O O . GLY H 1 175 ? 43.818 87.120 -1.494 1.00 62.31 175 GLY K O 1
ATOM 14376 N N . THR H 1 176 ? 42.224 85.923 -2.642 1.00 59.88 176 THR K N 1
ATOM 14377 C CA . THR H 1 176 ? 43.002 85.642 -3.854 1.00 56.18 176 THR K CA 1
ATOM 14378 C C . THR H 1 176 ? 43.149 86.870 -4.771 1.00 56.24 176 THR K C 1
ATOM 14379 O O . THR H 1 176 ? 43.258 86.746 -6.006 1.00 57.40 176 THR K O 1
ATOM 14383 N N . GLY H 1 177 ? 43.192 88.046 -4.139 1.00 56.36 177 GLY K N 1
ATOM 14384 C CA . GLY H 1 177 ? 43.341 89.299 -4.846 1.00 56.80 177 GLY K CA 1
ATOM 14385 C C . GLY H 1 177 ? 42.109 89.601 -5.664 1.00 59.28 177 GLY K C 1
ATOM 14386 O O . GLY H 1 177 ? 41.894 90.758 -6.063 1.00 63.27 177 GLY K O 1
ATOM 14387 N N . LYS H 1 178 ? 41.310 88.566 -5.936 1.00 55.50 178 LYS K N 1
ATOM 14388 C CA . LYS H 1 178 ? 40.097 88.734 -6.717 1.00 51.57 178 LYS K CA 1
ATOM 14389 C C . LYS H 1 178 ? 38.913 89.194 -5.928 1.00 50.38 178 LYS K C 1
ATOM 14390 O O . LYS H 1 178 ? 38.769 88.877 -4.730 1.00 50.05 178 LYS K O 1
ATOM 14396 N N . ALA H 1 179 ? 38.100 89.993 -6.622 1.00 50.24 179 ALA K N 1
ATOM 14397 C CA . ALA H 1 179 ? 36.913 90.621 -6.062 1.00 47.29 179 ALA K CA 1
ATOM 14398 C C . ALA H 1 179 ? 35.706 90.590 -6.963 1.00 46.58 179 ALA K C 1
ATOM 14399 O O . ALA H 1 179 ? 35.823 90.682 -8.199 1.00 48.31 179 ALA K O 1
ATOM 14401 N N . ALA H 1 180 ? 34.551 90.462 -6.310 1.00 43.04 180 ALA K N 1
ATOM 14402 C CA . ALA H 1 180 ? 33.251 90.473 -6.961 1.00 42.28 180 ALA K CA 1
ATOM 14403 C C . ALA H 1 180 ? 32.750 91.896 -6.674 1.00 42.05 180 ALA K C 1
ATOM 14404 O O . ALA H 1 180 ? 33.106 92.491 -5.651 1.00 46.56 180 ALA K O 1
ATOM 14406 N N . THR H 1 181 ? 31.999 92.473 -7.603 1.00 38.35 181 THR K N 1
ATOM 14407 C CA . THR H 1 181 ? 31.483 93.815 -7.420 1.00 35.11 181 THR K CA 1
ATOM 14408 C C . THR H 1 181 ? 29.981 93.646 -7.325 1.00 36.07 181 THR K C 1
ATOM 14409 O O . THR H 1 181 ? 29.464 92.555 -7.595 1.00 36.94 181 THR K O 1
ATOM 14413 N N . ALA H 1 182 ? 29.268 94.707 -6.959 1.00 35.37 182 ALA K N 1
ATOM 14414 C CA . ALA H 1 182 ? 27.815 94.601 -6.870 1.00 34.21 182 ALA K CA 1
ATOM 14415 C C . ALA H 1 182 ? 27.227 94.309 -8.253 1.00 34.46 182 ALA K C 1
ATOM 14416 O O . ALA H 1 182 ? 26.149 93.725 -8.361 1.00 34.94 182 ALA K O 1
ATOM 14418 N N . GLU H 1 183 ? 27.984 94.655 -9.300 1.00 36.96 183 GLU K N 1
ATOM 14419 C CA . GLU H 1 183 ? 27.568 94.453 -10.700 1.00 37.22 183 GLU K CA 1
ATOM 14420 C C . GLU H 1 183 ? 27.695 92.983 -11.092 1.00 35.96 183 GLU K C 1
ATOM 14421 O O . GLU H 1 183 ? 26.814 92.430 -11.756 1.00 35.15 183 GLU K O 1
ATOM 14427 N N . ASP H 1 184 ? 28.819 92.385 -10.706 1.00 33.68 184 ASP K N 1
ATOM 14428 C CA . ASP H 1 184 ? 29.087 90.969 -10.926 1.00 34.45 184 ASP K CA 1
ATOM 14429 C C . ASP H 1 184 ? 27.966 90.190 -10.240 1.00 33.47 184 ASP K C 1
ATOM 14430 O O . ASP H 1 184 ? 27.282 89.372 -10.865 1.00 35.07 184 ASP K O 1
ATOM 14435 N N . ALA H 1 185 ? 27.822 90.442 -8.935 1.00 28.58 185 ALA K N 1
ATOM 14436 C CA . ALA H 1 185 ? 26.820 89.808 -8.109 1.00 22.89 185 ALA K CA 1
ATOM 14437 C C . ALA H 1 185 ? 25.441 89.849 -8.764 1.00 24.88 185 ALA K C 1
ATOM 14438 O O . ALA H 1 185 ? 24.788 88.803 -8.921 1.00 23.65 185 ALA K O 1
ATOM 14440 N N . GLN H 1 186 ? 25.008 91.044 -9.178 1.00 23.09 186 GLN K N 1
ATOM 14441 C CA . GLN H 1 186 ? 23.693 91.204 -9.800 1.00 21.25 186 GLN K CA 1
ATOM 14442 C C . GLN H 1 186 ? 23.607 90.466 -11.119 1.00 22.45 186 GLN K C 1
ATOM 14443 O O . GLN H 1 186 ? 22.571 89.895 -11.450 1.00 23.18 186 GLN K O 1
ATOM 14449 N N . ARG H 1 187 ? 24.702 90.486 -11.872 1.00 22.88 187 ARG K N 1
ATOM 14450 C CA . ARG H 1 187 ? 24.789 89.819 -13.175 1.00 25.41 187 ARG K CA 1
ATOM 14451 C C . ARG H 1 187 ? 24.417 88.384 -12.907 1.00 26.41 187 ARG K C 1
ATOM 14452 O O . ARG H 1 187 ? 23.323 87.936 -13.259 1.00 29.87 187 ARG K O 1
ATOM 14460 N N . ILE H 1 188 ? 25.258 87.739 -12.103 1.00 25.22 188 ILE K N 1
ATOM 14461 C CA . ILE H 1 188 ? 25.079 86.350 -11.711 1.00 21.70 188 ILE K CA 1
ATOM 14462 C C . ILE H 1 188 ? 23.700 86.005 -11.095 1.00 19.97 188 ILE K C 1
ATOM 14463 O O . ILE H 1 188 ? 23.059 85.043 -11.532 1.00 21.96 188 ILE K O 1
ATOM 14468 N N . HIS H 1 189 ? 23.217 86.811 -10.141 1.00 18.77 189 HIS K N 1
ATOM 14469 C CA . HIS H 1 189 ? 21.913 86.552 -9.494 1.00 16.49 189 HIS K CA 1
ATOM 14470 C C . HIS H 1 189 ? 20.770 86.652 -10.456 1.00 15.93 189 HIS K C 1
ATOM 14471 O O . HIS H 1 189 ? 19.709 86.096 -10.216 1.00 18.65 189 HIS K O 1
ATOM 14478 N N . ALA H 1 190 ? 20.961 87.402 -11.529 1.00 19.53 190 ALA K N 1
ATOM 14479 C CA . ALA H 1 190 ? 19.908 87.553 -12.515 1.00 19.87 190 ALA K CA 1
ATOM 14480 C C . ALA H 1 190 ? 19.829 86.297 -13.357 1.00 19.85 190 ALA K C 1
ATOM 14481 O O . ALA H 1 190 ? 18.729 85.835 -13.689 1.00 19.36 190 ALA K O 1
ATOM 14483 N N . GLN H 1 191 ? 20.998 85.734 -13.676 1.00 22.02 191 GLN K N 1
ATOM 14484 C CA . GLN H 1 191 ? 21.076 84.500 -14.463 1.00 25.33 191 GLN K CA 1
ATOM 14485 C C . GLN H 1 191 ? 20.448 83.323 -13.703 1.00 25.18 191 GLN K C 1
ATOM 14486 O O . GLN H 1 191 ? 19.684 82.552 -14.275 1.00 26.38 191 GLN K O 1
ATOM 14492 N N . ILE H 1 192 ? 20.766 83.195 -12.411 1.00 23.82 192 ILE K N 1
ATOM 14493 C CA . ILE H 1 192 ? 20.222 82.117 -11.585 1.00 19.62 192 ILE K CA 1
ATOM 14494 C C . ILE H 1 192 ? 18.721 82.225 -11.533 1.00 21.69 192 ILE K C 1
ATOM 14495 O O . ILE H 1 192 ? 18.026 81.257 -11.777 1.00 24.89 192 ILE K O 1
ATOM 14500 N N . ARG H 1 193 ? 18.216 83.404 -11.176 1.00 25.64 193 ARG K N 1
ATOM 14501 C CA . ARG H 1 193 ? 16.770 83.610 -11.075 1.00 27.07 193 ARG K CA 1
ATOM 14502 C C . ARG H 1 193 ? 16.130 83.238 -12.394 1.00 28.77 193 ARG K C 1
ATOM 14503 O O . ARG H 1 193 ? 15.146 82.497 -12.427 1.00 28.56 193 ARG K O 1
ATOM 14511 N N . ALA H 1 194 ? 16.746 83.711 -13.478 1.00 30.31 194 ALA K N 1
ATOM 14512 C CA . ALA H 1 194 ? 16.283 83.448 -14.839 1.00 30.73 194 ALA K CA 1
ATOM 14513 C C . ALA H 1 194 ? 16.190 81.949 -15.118 1.00 31.56 194 ALA K C 1
ATOM 14514 O O . ALA H 1 194 ? 15.238 81.473 -15.755 1.00 35.82 194 ALA K O 1
ATOM 14516 N N . HIS H 1 195 ? 17.173 81.210 -14.615 1.00 30.68 195 HIS K N 1
ATOM 14517 C CA . HIS H 1 195 ? 17.219 79.758 -14.789 1.00 31.42 195 HIS K CA 1
ATOM 14518 C C . HIS H 1 195 ? 16.018 79.103 -14.120 1.00 28.41 195 HIS K C 1
ATOM 14519 O O . HIS H 1 195 ? 15.515 78.056 -14.546 1.00 30.27 195 HIS K O 1
ATOM 14526 N N . ILE H 1 196 ? 15.574 79.743 -13.056 1.00 27.33 196 ILE K N 1
ATOM 14527 C CA . ILE H 1 196 ? 14.445 79.267 -12.301 1.00 29.54 196 ILE K CA 1
ATOM 14528 C C . ILE H 1 196 ? 13.192 79.745 -13.042 1.00 32.31 196 ILE K C 1
ATOM 14529 O O . ILE H 1 196 ? 12.242 78.983 -13.223 1.00 34.32 196 ILE K O 1
ATOM 14534 N N . ALA H 1 197 ? 13.245 80.968 -13.567 1.00 32.41 197 ALA K N 1
ATOM 14535 C CA . ALA H 1 197 ? 12.114 81.552 -14.283 1.00 34.10 197 ALA K CA 1
ATOM 14536 C C . ALA H 1 197 ? 11.737 80.772 -15.525 1.00 35.60 197 ALA K C 1
ATOM 14537 O O . ALA H 1 197 ? 10.657 80.947 -16.085 1.00 36.87 197 ALA K O 1
ATOM 14539 N N . GLU H 1 198 ? 12.642 79.904 -15.945 1.00 39.09 198 GLU K N 1
ATOM 14540 C CA . GLU H 1 198 ? 12.465 79.069 -17.122 1.00 39.89 198 GLU K CA 1
ATOM 14541 C C . GLU H 1 198 ? 11.497 77.931 -16.859 1.00 40.77 198 GLU K C 1
ATOM 14542 O O . GLU H 1 198 ? 10.825 77.444 -17.777 1.00 42.44 198 GLU K O 1
ATOM 14548 N N . LYS H 1 199 ? 11.489 77.444 -15.622 1.00 41.14 199 LYS K N 1
ATOM 14549 C CA . LYS H 1 199 ? 10.575 76.360 -15.262 1.00 41.79 199 LYS K CA 1
ATOM 14550 C C . LYS H 1 199 ? 9.304 76.965 -14.645 1.00 42.82 199 LYS K C 1
ATOM 14551 O O . LYS H 1 199 ? 8.191 76.461 -14.858 1.00 45.86 199 LYS K O 1
ATOM 14557 N N . SER H 1 200 ? 9.495 78.043 -13.881 1.00 43.30 200 SER K N 1
ATOM 14558 C CA . SER H 1 200 ? 8.422 78.766 -13.208 1.00 41.89 200 SER K CA 1
ATOM 14559 C C . SER H 1 200 ? 8.860 80.204 -12.913 1.00 44.15 200 SER K C 1
ATOM 14560 O O . SER H 1 200 ? 9.951 80.442 -12.380 1.00 43.40 200 SER K O 1
ATOM 14563 N N . GLU H 1 201 ? 8.022 81.160 -13.302 1.00 45.49 201 GLU K N 1
ATOM 14564 C CA . GLU H 1 201 ? 8.301 82.581 -13.086 1.00 46.15 201 GLU K CA 1
ATOM 14565 C C . GLU H 1 201 ? 7.780 83.032 -11.722 1.00 44.40 201 GLU K C 1
ATOM 14566 O O . GLU H 1 201 ? 8.303 83.980 -11.118 1.00 43.31 201 GLU K O 1
ATOM 14572 N N . ALA H 1 202 ? 6.727 82.366 -11.253 1.00 41.17 202 ALA K N 1
ATOM 14573 C CA . ALA H 1 202 ? 6.145 82.693 -9.963 1.00 40.14 202 ALA K CA 1
ATOM 14574 C C . ALA H 1 202 ? 7.191 82.381 -8.906 1.00 39.93 202 ALA K C 1
ATOM 14575 O O . ALA H 1 202 ? 7.548 83.243 -8.094 1.00 40.91 202 ALA K O 1
ATOM 14577 N N . VAL H 1 203 ? 7.717 81.161 -8.968 1.00 35.82 203 VAL K N 1
ATOM 14578 C CA . VAL H 1 203 ? 8.750 80.722 -8.049 1.00 32.52 203 VAL K CA 1
ATOM 14579 C C . VAL H 1 203 ? 9.915 81.707 -8.154 1.00 32.61 203 VAL K C 1
ATOM 14580 O O . VAL H 1 203 ? 10.254 82.398 -7.197 1.00 34.14 203 VAL K O 1
ATOM 14584 N N . ALA H 1 204 ? 10.451 81.850 -9.354 1.00 31.49 204 ALA K N 1
ATOM 14585 C CA . ALA H 1 204 ? 11.584 82.729 -9.557 1.00 31.16 204 ALA K CA 1
ATOM 14586 C C . ALA H 1 204 ? 11.439 84.125 -8.972 1.00 31.38 204 ALA K C 1
ATOM 14587 O O . ALA H 1 204 ? 12.326 84.608 -8.272 1.00 33.45 204 ALA K O 1
ATOM 14589 N N . LYS H 1 205 ? 10.303 84.762 -9.193 1.00 32.59 205 LYS K N 1
ATOM 14590 C CA . LYS H 1 205 ? 10.169 86.118 -8.692 1.00 33.45 205 LYS K CA 1
ATOM 14591 C C . LYS H 1 205 ? 10.113 86.202 -7.186 1.00 33.40 205 LYS K C 1
ATOM 14592 O O . LYS H 1 205 ? 10.475 87.220 -6.612 1.00 31.09 205 LYS K O 1
ATOM 14598 N N . ASN H 1 206 ? 9.727 85.096 -6.558 1.00 36.37 206 ASN K N 1
ATOM 14599 C CA . ASN H 1 206 ? 9.594 84.997 -5.096 1.00 38.21 206 ASN K CA 1
ATOM 14600 C C . ASN H 1 206 ? 10.815 84.497 -4.294 1.00 37.28 206 ASN K C 1
ATOM 14601 O O . ASN H 1 206 ? 10.975 84.836 -3.116 1.00 39.22 206 ASN K O 1
ATOM 14606 N N . VAL H 1 207 ? 11.649 83.667 -4.907 1.00 32.53 207 VAL K N 1
ATOM 14607 C CA . VAL H 1 207 ? 12.770 83.092 -4.196 1.00 25.24 207 VAL K CA 1
ATOM 14608 C C . VAL H 1 207 ? 13.808 84.084 -3.760 1.00 21.79 207 VAL K C 1
ATOM 14609 O O . VAL H 1 207 ? 14.315 84.838 -4.568 1.00 23.57 207 VAL K O 1
ATOM 14613 N N . VAL H 1 208 ? 1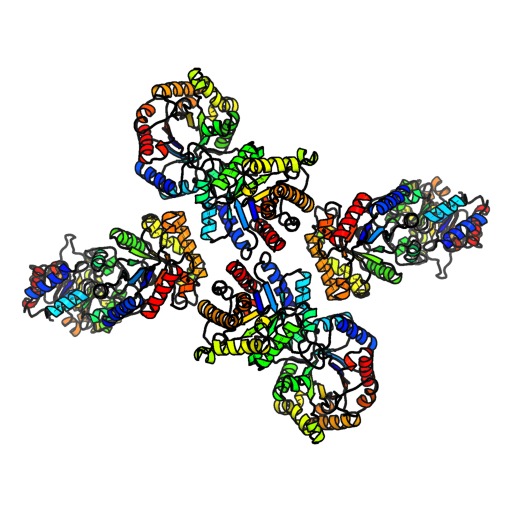4.096 84.087 -2.462 1.00 20.20 208 VAL K N 1
ATOM 14614 C CA . VAL H 1 208 ? 15.111 84.961 -1.887 1.00 16.78 208 VAL K CA 1
ATOM 14615 C C . VAL H 1 208 ? 16.427 84.383 -2.309 1.00 17.05 208 VAL K C 1
ATOM 14616 O O . VAL H 1 208 ? 16.654 83.200 -2.181 1.00 23.28 208 VAL K O 1
ATOM 14620 N N . ILE H 1 209 ? 17.276 85.225 -2.861 1.00 17.18 209 ILE K N 1
ATOM 14621 C CA . ILE H 1 209 ? 18.570 84.822 -3.338 1.00 12.69 209 ILE K CA 1
ATOM 14622 C C . ILE H 1 209 ? 19.560 85.755 -2.691 1.00 15.67 209 ILE K C 1
ATOM 14623 O O . ILE H 1 209 ? 19.706 86.904 -3.111 1.00 17.97 209 ILE K O 1
ATOM 14628 N N . GLN H 1 210 ? 20.211 85.273 -1.637 1.00 15.36 210 GLN K N 1
ATOM 14629 C CA . GLN H 1 210 ? 21.193 86.058 -0.913 1.00 12.77 210 GLN K CA 1
ATOM 14630 C C . GLN H 1 210 ? 22.537 86.007 -1.621 1.00 10.74 210 GLN K C 1
ATOM 14631 O O . GLN H 1 210 ? 22.843 85.038 -2.276 1.00 13.30 210 GLN K O 1
ATOM 14637 N N . TYR H 1 211 ? 23.374 87.003 -1.372 1.00 8.68 211 TYR K N 1
ATOM 14638 C CA . TYR H 1 211 ? 24.704 87.077 -1.929 1.00 9.87 211 TYR K CA 1
ATOM 14639 C C . TYR H 1 211 ? 25.686 86.632 -0.845 1.00 12.11 211 TYR K C 1
ATOM 14640 O O . TYR H 1 211 ? 25.714 87.198 0.244 1.00 15.08 211 TYR K O 1
ATOM 14649 N N . GLY H 1 212 ? 26.529 85.655 -1.166 1.00 14.55 212 GLY K N 1
ATOM 14650 C CA . GLY H 1 212 ? 27.480 85.152 -0.195 1.00 13.20 212 GLY K CA 1
ATOM 14651 C C . GLY H 1 212 ? 28.907 85.654 -0.291 1.00 17.66 212 GLY K C 1
ATOM 14652 O O . GLY H 1 212 ? 29.806 85.078 0.305 1.00 20.91 212 GLY K O 1
ATOM 14653 N N . GLY H 1 213 ? 29.150 86.735 -1.009 1.00 20.33 213 GLY K N 1
ATOM 14654 C CA . GLY H 1 213 ? 30.517 87.212 -1.119 1.00 21.46 213 GLY K CA 1
ATOM 14655 C C . GLY H 1 213 ? 30.909 88.022 0.077 1.00 23.88 213 GLY K C 1
ATOM 14656 O O . GLY H 1 213 ? 30.194 88.036 1.076 1.00 28.49 213 GLY K O 1
ATOM 14657 N N . SER H 1 214 ? 32.058 88.680 -0.006 1.00 26.83 214 SER K N 1
ATOM 14658 C CA . SER H 1 214 ? 32.528 89.520 1.085 1.00 29.26 214 SER K CA 1
ATOM 14659 C C . SER H 1 214 ? 31.811 90.863 1.083 1.00 30.33 214 SER K C 1
ATOM 14660 O O . SER H 1 214 ? 32.064 91.716 0.237 1.00 36.05 214 SER K O 1
ATOM 14663 N N . VAL H 1 215 ? 30.921 91.038 2.047 1.00 30.51 215 VAL K N 1
ATOM 14664 C CA . VAL H 1 215 ? 30.131 92.241 2.178 1.00 28.81 215 VAL K CA 1
ATOM 14665 C C . VAL H 1 215 ? 30.478 92.849 3.525 1.00 28.60 215 VAL K C 1
ATOM 14666 O O . VAL H 1 215 ? 30.605 92.142 4.513 1.00 29.82 215 VAL K O 1
ATOM 14670 N N . LYS H 1 216 ? 30.730 94.151 3.529 1.00 29.12 216 LYS K N 1
ATOM 14671 C CA . LYS H 1 216 ? 31.072 94.877 4.741 1.00 29.53 216 LYS K CA 1
ATOM 14672 C C . LYS H 1 216 ? 30.088 96.046 4.883 1.00 32.41 216 LYS K C 1
ATOM 14673 O O . LYS H 1 216 ? 29.345 96.359 3.938 1.00 33.96 216 LYS K O 1
ATOM 14679 N N . PRO H 1 217 ? 30.054 96.706 6.064 1.00 33.45 217 PRO K N 1
ATOM 14680 C CA . PRO H 1 217 ? 29.152 97.846 6.311 1.00 32.45 217 PRO K CA 1
ATOM 14681 C C . PRO H 1 217 ? 29.068 98.839 5.167 1.00 34.51 217 PRO K C 1
ATOM 14682 O O . PRO H 1 217 ? 27.985 99.315 4.828 1.00 38.44 217 PRO K O 1
ATOM 14686 N N . GLU H 1 218 ? 30.213 99.126 4.561 1.00 36.40 218 GLU K N 1
ATOM 14687 C CA . GLU H 1 218 ? 30.298 100.049 3.431 1.00 41.21 218 GLU K CA 1
ATOM 14688 C C . GLU H 1 218 ? 30.372 99.359 2.053 1.00 42.09 218 GLU K C 1
ATOM 14689 O O . GLU H 1 218 ? 31.153 99.750 1.188 1.00 42.56 218 GLU K O 1
ATOM 14695 N N . ASN H 1 219 ? 29.591 98.295 1.890 1.00 43.82 219 ASN K N 1
ATOM 14696 C CA . ASN H 1 219 ? 29.492 97.531 0.634 1.00 43.46 219 ASN K CA 1
ATOM 14697 C C . ASN H 1 219 ? 28.002 97.366 0.568 1.00 43.09 219 ASN K C 1
ATOM 14698 O O . ASN H 1 219 ? 27.339 97.778 -0.383 1.00 42.90 219 ASN K O 1
ATOM 14703 N N . ALA H 1 220 ? 27.519 96.798 1.671 1.00 39.94 220 ALA K N 1
ATOM 14704 C CA . ALA H 1 220 ? 26.146 96.446 1.906 1.00 38.80 220 ALA K CA 1
ATOM 14705 C C . ALA H 1 220 ? 25.067 97.114 1.054 1.00 38.25 220 ALA K C 1
ATOM 14706 O O . ALA H 1 220 ? 24.314 96.418 0.342 1.00 37.85 220 ALA K O 1
ATOM 14708 N N . ALA H 1 221 ? 25.005 98.447 1.072 1.00 34.91 221 ALA K N 1
ATOM 14709 C CA . ALA H 1 221 ? 23.955 99.120 0.303 1.00 29.60 221 ALA K CA 1
ATOM 14710 C C . ALA H 1 221 ? 24.204 99.152 -1.211 1.00 27.91 221 ALA K C 1
ATOM 14711 O O . ALA H 1 221 ? 23.262 99.265 -2.014 1.00 28.69 221 ALA K O 1
ATOM 14713 N N . ALA H 1 222 ? 25.463 99.020 -1.608 1.00 23.39 222 ALA K N 1
ATOM 14714 C CA . ALA H 1 222 ? 25.772 98.972 -3.020 1.00 22.57 222 ALA K CA 1
ATOM 14715 C C . ALA H 1 222 ? 25.181 97.634 -3.501 1.00 23.97 222 ALA K C 1
ATOM 14716 O O . ALA H 1 222 ? 24.569 97.529 -4.580 1.00 27.07 222 ALA K O 1
ATOM 14718 N N . TYR H 1 223 ? 25.296 96.627 -2.643 1.00 20.47 223 TYR K N 1
ATOM 14719 C CA . TYR H 1 223 ? 24.776 95.328 -2.967 1.00 15.62 223 TYR K CA 1
ATOM 14720 C C . TYR H 1 223 ? 23.294 95.264 -2.861 1.00 16.55 223 TYR K C 1
ATOM 14721 O O . TYR H 1 223 ? 22.625 94.855 -3.793 1.00 19.80 223 TYR K O 1
ATOM 14730 N N . PHE H 1 224 ? 22.759 95.660 -1.717 1.00 19.87 224 PHE K N 1
ATOM 14731 C CA . PHE H 1 224 ? 21.323 95.573 -1.526 1.00 23.51 224 PHE K CA 1
ATOM 14732 C C . PHE H 1 224 ? 20.491 96.442 -2.436 1.00 24.99 224 PHE K C 1
ATOM 14733 O O . PHE H 1 224 ? 19.268 96.410 -2.389 1.00 27.48 224 PHE K O 1
ATOM 14741 N N . ALA H 1 225 ? 21.180 97.135 -3.332 1.00 26.02 225 ALA K N 1
ATOM 14742 C CA . ALA H 1 225 ? 20.565 98.011 -4.326 1.00 28.58 225 ALA K CA 1
ATOM 14743 C C . ALA H 1 225 ? 20.146 97.204 -5.562 1.00 28.32 225 ALA K C 1
ATOM 14744 O O . ALA H 1 225 ? 19.142 97.519 -6.216 1.00 30.50 225 ALA K O 1
ATOM 14746 N N . GLN H 1 226 ? 20.942 96.195 -5.909 1.00 23.91 226 GLN K N 1
ATOM 14747 C CA . GLN H 1 226 ? 20.640 95.370 -7.051 1.00 24.38 226 GLN K CA 1
ATOM 14748 C C . GLN H 1 226 ? 19.274 94.722 -6.866 1.00 24.85 226 GLN K C 1
ATOM 14749 O O . GLN H 1 226 ? 18.892 94.320 -5.788 1.00 25.81 226 GLN K O 1
ATOM 14755 N N . PRO H 1 227 ? 18.494 94.677 -7.918 1.00 24.60 227 PRO K N 1
ATOM 14756 C CA . PRO H 1 227 ? 17.164 94.084 -7.835 1.00 26.92 227 PRO K CA 1
ATOM 14757 C C . PRO H 1 227 ? 17.062 92.572 -7.601 1.00 28.84 227 PRO K C 1
ATOM 14758 O O . PRO H 1 227 ? 16.006 92.086 -7.174 1.00 27.90 227 PRO K O 1
ATOM 14762 N N . ASP H 1 228 ? 18.131 91.828 -7.905 1.00 30.79 228 ASP K N 1
ATOM 14763 C CA . ASP H 1 228 ? 18.123 90.361 -7.718 1.00 29.12 228 ASP K CA 1
ATOM 14764 C C . ASP H 1 228 ? 18.913 89.793 -6.541 1.00 24.95 228 ASP K C 1
ATOM 14765 O O . ASP H 1 228 ? 18.992 88.574 -6.393 1.00 24.50 228 ASP K O 1
ATOM 14770 N N . ILE H 1 229 ? 19.529 90.692 -5.767 1.00 18.32 229 ILE K N 1
ATOM 14771 C CA . ILE H 1 229 ? 20.274 90.374 -4.560 1.00 17.15 229 ILE K CA 1
ATOM 14772 C C . ILE H 1 229 ? 19.271 90.672 -3.430 1.00 20.06 229 ILE K C 1
ATOM 14773 O O . ILE H 1 229 ? 18.898 91.817 -3.255 1.00 25.05 229 ILE K O 1
ATOM 14778 N N . ASP H 1 230 ? 18.829 89.673 -2.665 1.00 21.08 230 ASP K N 1
ATOM 14779 C CA . ASP H 1 230 ? 17.833 89.910 -1.604 1.00 18.97 230 ASP K CA 1
ATOM 14780 C C . ASP H 1 230 ? 18.290 89.846 -0.172 1.00 18.79 230 ASP K C 1
ATOM 14781 O O . ASP H 1 230 ? 17.472 89.712 0.732 1.00 22.57 230 ASP K O 1
ATOM 14786 N N . GLY H 1 231 ? 19.587 89.949 0.051 1.00 19.29 231 GLY K N 1
ATOM 14787 C CA . GLY H 1 231 ? 20.097 89.857 1.401 1.00 18.25 231 GLY K CA 1
ATOM 14788 C C . GLY H 1 231 ? 21.525 89.356 1.327 1.00 16.82 231 GLY K C 1
ATOM 14789 O O . GLY H 1 231 ? 22.127 89.360 0.271 1.00 14.07 231 GLY K O 1
ATOM 14790 N N . ALA H 1 232 ? 22.075 88.917 2.444 1.00 17.82 232 ALA K N 1
ATOM 14791 C CA . ALA H 1 232 ? 23.440 88.438 2.436 1.00 18.14 232 ALA K CA 1
ATOM 14792 C C . ALA H 1 232 ? 23.702 87.303 3.445 1.00 18.32 232 ALA K C 1
ATOM 14793 O O . ALA H 1 232 ? 23.018 87.201 4.475 1.00 17.86 232 ALA K O 1
ATOM 14795 N N . LEU H 1 233 ? 24.579 86.376 3.076 1.00 11.55 233 LEU K N 1
ATOM 14796 C CA . LEU H 1 233 ? 24.933 85.351 4.016 1.00 13.40 233 LEU K CA 1
ATOM 14797 C C . LEU H 1 233 ? 26.295 85.872 4.426 1.00 12.75 233 LEU K C 1
ATOM 14798 O O . LEU H 1 233 ? 27.263 85.766 3.699 1.00 13.33 233 LEU K O 1
ATOM 14803 N N . VAL H 1 234 ? 26.343 86.475 5.599 1.00 12.82 234 VAL K N 1
ATOM 14804 C CA . VAL H 1 234 ? 27.544 87.101 6.071 1.00 13.05 234 VAL K CA 1
ATOM 14805 C C . VAL H 1 234 ? 28.459 86.205 6.877 1.00 12.44 234 VAL K C 1
ATOM 14806 O O . VAL H 1 234 ? 28.002 85.530 7.800 1.00 14.05 234 VAL K O 1
ATOM 14810 N N . GLY H 1 235 ? 29.753 86.290 6.545 1.00 11.21 235 GLY K N 1
ATOM 14811 C CA . GLY H 1 235 ? 30.816 85.563 7.200 1.00 7.80 235 GLY K CA 1
ATOM 14812 C C . GLY H 1 235 ? 31.473 86.396 8.293 1.00 14.91 235 GLY K C 1
ATOM 14813 O O . GLY H 1 235 ? 30.866 86.566 9.343 1.00 23.08 235 GLY K O 1
ATOM 14814 N N . GLY H 1 236 ? 32.673 86.939 8.070 1.00 14.39 236 GLY K N 1
ATOM 14815 C CA . GLY H 1 236 ? 33.352 87.722 9.101 1.00 17.38 236 GLY K CA 1
ATOM 14816 C C . GLY H 1 236 ? 32.590 88.851 9.803 1.00 23.58 236 GLY K C 1
ATOM 14817 O O . GLY H 1 236 ? 32.664 88.993 11.029 1.00 27.42 236 GLY K O 1
ATOM 14818 N N . ALA H 1 237 ? 31.841 89.661 9.055 1.00 25.27 237 ALA K N 1
ATOM 14819 C CA . ALA H 1 237 ? 31.093 90.761 9.678 1.00 25.25 237 ALA K CA 1
ATOM 14820 C C . ALA H 1 237 ? 30.062 90.314 10.726 1.00 24.31 237 ALA K C 1
ATOM 14821 O O . ALA H 1 237 ? 29.652 91.108 11.581 1.00 24.41 237 ALA K O 1
ATOM 14823 N N . ALA H 1 238 ? 29.622 89.056 10.619 1.00 23.40 238 ALA K N 1
ATOM 14824 C CA . ALA H 1 238 ? 28.627 88.461 11.521 1.00 20.08 238 ALA K CA 1
ATOM 14825 C C . ALA H 1 238 ? 29.124 88.307 12.949 1.00 14.67 238 ALA K C 1
ATOM 14826 O O . ALA H 1 238 ? 28.344 88.149 13.877 1.00 11.65 238 ALA K O 1
ATOM 14828 N N . LEU H 1 239 ? 30.427 88.412 13.116 1.00 15.43 239 LEU K N 1
ATOM 14829 C CA . LEU H 1 239 ? 31.051 88.254 14.415 1.00 17.92 239 LEU K CA 1
ATOM 14830 C C . LEU H 1 239 ? 31.141 89.529 15.195 1.00 20.96 239 LEU K C 1
ATOM 14831 O O . LEU H 1 239 ? 31.587 89.530 16.350 1.00 24.86 239 LEU K O 1
ATOM 14836 N N . ASP H 1 240 ? 30.771 90.628 14.548 1.00 24.58 240 ASP K N 1
ATOM 14837 C CA . ASP H 1 240 ? 30.779 91.933 15.196 1.00 23.29 240 ASP K CA 1
ATOM 14838 C C . ASP H 1 240 ? 29.364 92.495 15.161 1.00 22.73 240 ASP K C 1
ATOM 14839 O O . ASP H 1 240 ? 28.774 92.672 14.087 1.00 20.32 240 ASP K O 1
ATOM 14844 N N . ALA H 1 241 ? 28.824 92.751 16.351 1.00 20.04 241 ALA K N 1
ATOM 14845 C CA . ALA H 1 241 ? 27.487 93.291 16.494 1.00 21.31 241 ALA K CA 1
ATOM 14846 C C . ALA H 1 241 ? 27.261 94.595 15.675 1.00 26.25 241 ALA K C 1
ATOM 14847 O O . ALA H 1 241 ? 26.236 94.743 14.996 1.00 27.83 241 ALA K O 1
ATOM 14849 N N . LYS H 1 242 ? 28.223 95.520 15.705 1.00 27.69 242 LYS K N 1
ATOM 14850 C CA . LYS H 1 242 ? 28.085 96.787 14.992 1.00 26.14 242 LYS K CA 1
ATOM 14851 C C . LYS H 1 242 ? 28.000 96.571 13.514 1.00 23.32 242 LYS K C 1
ATOM 14852 O O . LYS H 1 242 ? 26.979 96.898 12.888 1.00 21.77 242 LYS K O 1
ATOM 14858 N N . SER H 1 243 ? 29.060 95.971 12.975 1.00 18.48 243 SER K N 1
ATOM 14859 C CA . SER H 1 243 ? 29.151 95.685 11.544 1.00 19.58 243 SER K CA 1
ATOM 14860 C C . SER H 1 243 ? 27.985 94.894 11.029 1.00 21.10 243 SER K C 1
ATOM 14861 O O . SER H 1 243 ? 27.448 95.186 9.968 1.00 26.66 243 SER K O 1
ATOM 14864 N N . PHE H 1 244 ? 27.611 93.858 11.764 1.00 21.14 244 PHE K N 1
ATOM 14865 C CA . PHE H 1 244 ? 26.538 93.017 11.307 1.00 19.95 244 PHE K CA 1
ATOM 14866 C C . PHE H 1 244 ? 25.176 93.698 11.338 1.00 22.16 244 PHE K C 1
ATOM 14867 O O . PHE H 1 244 ? 24.359 93.508 10.410 1.00 23.07 244 PHE K O 1
ATOM 14875 N N . ALA H 1 245 ? 24.931 94.507 12.373 1.00 22.20 245 ALA K N 1
ATOM 14876 C CA . ALA H 1 245 ? 23.649 95.219 12.483 1.00 22.35 245 ALA K CA 1
ATOM 14877 C C . ALA H 1 245 ? 23.582 96.191 11.319 1.00 23.35 245 ALA K C 1
ATOM 14878 O O . ALA H 1 245 ? 22.539 96.318 10.658 1.00 27.07 245 ALA K O 1
ATOM 14880 N N . ALA H 1 246 ? 24.728 96.827 11.044 1.00 24.16 246 ALA K N 1
ATOM 14881 C CA . ALA H 1 246 ? 24.887 97.776 9.931 1.00 21.36 246 ALA K CA 1
ATOM 14882 C C . ALA H 1 246 ? 24.377 97.141 8.640 1.00 20.84 246 ALA K C 1
ATOM 14883 O O . ALA H 1 246 ? 23.403 97.613 8.036 1.00 23.17 246 ALA K O 1
ATOM 14885 N N . ILE H 1 247 ? 25.005 96.022 8.267 1.00 19.27 247 ILE K N 1
ATOM 14886 C CA . ILE H 1 247 ? 24.625 95.281 7.065 1.00 18.54 247 ILE K CA 1
ATOM 14887 C C . ILE H 1 247 ? 23.139 94.946 7.069 1.00 17.45 247 ILE K C 1
ATOM 14888 O O . ILE H 1 247 ? 22.487 95.017 6.040 1.00 20.17 247 ILE K O 1
ATOM 14893 N N . ALA H 1 248 ? 22.588 94.659 8.240 1.00 18.67 248 ALA K N 1
ATOM 14894 C CA . ALA H 1 248 ? 21.183 94.321 8.312 1.00 22.09 248 ALA K CA 1
ATOM 14895 C C . ALA H 1 248 ? 20.375 95.555 7.996 1.00 26.10 248 ALA K C 1
ATOM 14896 O O . ALA H 1 248 ? 19.435 95.490 7.185 1.00 27.51 248 ALA K O 1
ATOM 14898 N N . LYS H 1 249 ? 20.749 96.682 8.612 1.00 28.06 249 LYS K N 1
ATOM 14899 C CA . LYS H 1 249 ? 20.033 97.955 8.407 1.00 28.79 249 LYS K CA 1
ATOM 14900 C C . LYS H 1 249 ? 20.040 98.376 6.940 1.00 28.71 249 LYS K C 1
ATOM 14901 O O . LYS H 1 249 ? 18.990 98.651 6.345 1.00 29.71 249 LYS K O 1
ATOM 14907 N N . ALA H 1 250 ? 21.236 98.397 6.359 1.00 25.68 250 ALA K N 1
ATOM 14908 C CA . ALA H 1 250 ? 21.408 98.763 4.974 1.00 23.13 250 ALA K CA 1
ATOM 14909 C C . ALA H 1 250 ? 20.434 98.014 4.091 1.00 25.31 250 ALA K C 1
ATOM 14910 O O . ALA H 1 250 ? 19.750 98.613 3.283 1.00 30.89 250 ALA K O 1
ATOM 14912 N N . ALA H 1 251 ? 20.317 96.709 4.278 1.00 26.64 251 ALA K N 1
ATOM 14913 C CA . ALA H 1 251 ? 19.398 95.948 3.442 1.00 27.14 251 ALA K CA 1
ATOM 14914 C C . ALA H 1 251 ? 17.944 96.302 3.688 1.00 24.89 251 ALA K C 1
ATOM 14915 O O . ALA H 1 251 ? 17.147 96.269 2.769 1.00 28.08 251 ALA K O 1
ATOM 14917 N N . ALA H 1 252 ? 17.606 96.653 4.924 1.00 25.26 252 ALA K N 1
ATOM 14918 C CA . ALA H 1 252 ? 16.230 96.973 5.296 1.00 25.30 252 ALA K CA 1
ATOM 14919 C C . ALA H 1 252 ? 15.704 98.167 4.527 1.00 28.44 252 ALA K C 1
ATOM 14920 O O . ALA H 1 252 ? 14.652 98.104 3.879 1.00 28.59 252 ALA K O 1
ATOM 14922 N N . GLU H 1 253 ? 16.445 99.260 4.629 1.00 30.47 253 GLU K N 1
ATOM 14923 C CA . GLU H 1 253 ? 16.107 100.502 3.970 1.00 34.40 253 GLU K CA 1
ATOM 14924 C C . GLU H 1 253 ? 16.265 100.374 2.467 1.00 33.69 253 GLU K C 1
ATOM 14925 O O . GLU H 1 253 ? 15.307 100.568 1.716 1.00 35.41 253 GLU K O 1
ATOM 14931 N N . ALA H 1 254 ? 17.474 100.015 2.044 1.00 33.92 254 ALA K N 1
ATOM 14932 C CA . ALA H 1 254 ? 17.805 99.855 0.632 1.00 34.86 254 ALA K CA 1
ATOM 14933 C C . ALA H 1 254 ? 16.722 99.125 -0.137 1.00 34.97 254 ALA K C 1
ATOM 14934 O O . ALA H 1 254 ? 16.458 99.429 -1.296 1.00 41.41 254 ALA K O 1
ATOM 14936 N N . LYS H 1 255 ? 16.042 98.211 0.533 1.00 33.53 255 LYS K N 1
ATOM 14937 C CA . LYS H 1 255 ? 15.004 97.436 -0.120 1.00 33.13 255 LYS K CA 1
ATOM 14938 C C . LYS H 1 255 ? 13.631 98.111 -0.047 1.00 30.20 255 LYS K C 1
ATOM 14939 O O . LYS H 1 255 ? 12.658 97.528 -0.525 0.00 20.00 255 LYS K O 1
#

Organism: Moritella marina (NCBI:txid90736)

Foldseek 3Di:
DQFEAEEEAPPDDDLVLLLVQVVLLQVLCVVPDRYAYEYADEPVCLQVNLVNCVVVVGRHAYAHEEAAQDQDDPDPPGHHLVVCVVSRHAEYEFPPPVCCPVVVQDLLRSLSVLVSSVVSRGEYAAEFEDAQVCVVVPPTCVRLVVSVCSNCVVPNLCSLQRYEYEYEHNSCPPDVHDAFLVNQLVSLVSSLVSSVVRPVVSSVPYAYAYEYADWLVRQLRNLLRPRHRYHHYYVLSSHSVTSSSNRVSNSVSVD/DQFEAEEEADPDDDLVLLLVQLVLLQVLCPVLPGYAYEYADEVVCLQVNLVNCVVVVHRYAYAHAEAAQDQDDPDPPGHHLVVSVVSRHAEYEFPPPCCCVPVVQDLLNSLSRLVRSVVSVGAYAAEFEDALVCVVVVNTCVRLLVSVCSNCVPVNLCSLVRYAYEYDHNSADPPPDDAALVNQLVSLVSNLVSSVVRPVVSSVPHAYAYEYADWLVRLLVNLLRPRHRYYHDYVLSSHSVTSSSSRSSNRVSD/DQFEAEEEAPPDDDLVLLLVQVVLLQVLCVVPDRYAYEYADEPVCLQVNLVNCVVVVGRHAYAHEEAAQDQDDPDPPGHHLVVCVVSRHAEYEFPPPVCCPVVVQDLLRSLSVLVSSVVSRGEYAAEFEDAQVCVVVPPTCVRLVVSVCSNCVVPNLCSLQRYEYEYEHNSCPPDVHDAFLVNQLVSLVSSLVSSVVRPVVSSVPYAYAYEYADWLVRQLRNLLRPRHRYHHYYVLSSHSVTSSSSRVSNSVSVD/DQFEAEEEADPDDDLVLLLVQLVLLQVLCPVLPGYAYEYADEVVCLQVNLVNCVVVVGRYAYAHAEAAQDQDDPDPPGHHLVVSVVSRHAEYEFPPPCCCVPVVQDLLNSLSRLVRSVVSVGAYAAEFEDALVCVVVVNTCVRLLVSVCSNCVPVNLCSLVRYAYEYDHNSADPPPDDAALVNQLVSLVSNLVSSVVRPVVSSVPHAYAYEYADWLVRLLVNLLRPRHRYYHDYVLSSHSVTSSSSRSSNRVSD/DQFEAEEEAPPDDDLVLLLVQVVLLQVLCVVPDRYAYEYADEPVCLQVNLVNCVVVVGRHAYAHEEAAQDQDDPDPPGHHLVVCVVSRHAEYEFPPPVCCPVVVQDLLRSLSVLVSSVVSRGEYAAEFEDAQVCVVVPPTCVRLVVSVCSNCVVPNLCSLQRYEYEYEHNSCPPDVHDAFLVNQLVSLVSSLVSSVVRPVVSSVPYAYAYEYADWLVRQLRNLLRPRHRYHHYYVLSSHSVTSSSNRVSNSVSVD/DQFEAEEEADPDDDLVLLLVQLVLLQVLCPVLPGYAYEYADEVVCLQVNLVNCVVVVGRYAYAHAEAAQDQDDPDPPGHHLVVSVVSRHAEYEFPPPCCCVPVVQDLLNSLSRLVRSVVSVGAYAAEFEDALVCVVVVNTCVRLLVSVCSNCVPVNLCSLVRYAYEYDHNSADPPPDDAALVNQLVSLVSNLVSSVVRPVVSSVPHAYAYEYADWLVRLLSNLLRPRHRYYHDYVLSSHSVTSSSSRSSNRVSD/DQFEAEEEAPPDDDLVLLLVQVVLLQVLCVVPDRYAYEYADEPVCLQVNLVNCVVVVGRHAYAHEEAAQDQDDPDPPGHHLVVCVVSRHAEYEFPPPVCCPVVVQDLLRSLSVLVSSVVSRGEYAAEFEDAQVCVVVPPTCVRLVVSVCSNCVVPNLCSLQRYEYEYEHNSCPPDVHDAFLVNQLVSLVSSLVSSVVRPVVSSVPYAYAYEYADWLVRQLRNLLRPRHRYHHYYVLSSHSVTSSSNRVSNSVSVD/DQFEAEEEADPDDDLVLLLVQLVLLQVLCPVLPGYAYEYADEVVCLQVNLVNCVVVVGRYAYAHAEAAQDQDDPDPPGHHLVVSVVSRHAEYEFPPPCCCVPVVQDLLNSLSRLVRSVVSVGAYAAEFEDALVCVVVVNTCVRLLVSVCSNCVPVNLCSLVRYAYEYDHNSADPPPDDAALVNQLVSLVSNLVSSVVRPVVSSVPHAYAYEYADWLVRLLVNLLRPRHRYYHDYVLSSHSVTSSSSRSSNRVSD

Sequence (2036 aa):
RHPVVMGNWKLNGSKEMVVDLLNGLNAELEGVTGVDVAVAPPALFVDLAERTLTEAGSAIILGAQNTDLNNSGAFTGDMSPAMLKEFGATHIIIGHSERREYHAESDEFVAKKFAFLKENGLTPVLCIGESDAQNEAGETMAVCARQLDAVINTQGVEALEGAIIAYEPIWAIGTGKAATAEDAQRIHAQIRAHIAEKSEAVAKNVVIQYGGSVKPENAAAYFAQPDIDGALVGGAALDAKSFAAIAKAAAEAKARHPVVMGNWKLNGSKEMVVDLLNGLNAELEGVTGVDVAVAPPALFVDLAERTLTEAGSAIILGAQNTDLNNSGAFTGDMSPAMLKEFGATHIIIGHSERREYHAESDEFVAKKFAFLKENGLTPVLCIGESDAQNEAGETMAVCARQLDAVINTQGVEALEGAIIAYEPIWAIGTGKAATAEDAQRIHAQIRAHIAEKSEAVAKNVVIQYGGSVKPENAAAYFAQPDIDGALVGGAALDAKSFAAIAKAAAEAKRHPVVMGNWKLNGSKEMVVDLLNGLNAELEGVTGVDVAVAPPALFVDLAERTLTEAGSAIILGAQNTDLNNSGAFTGDMSPAMLKEFGATHIIIGHSERREYHAESDEFVAKKFAFLKENGLTPVLCIGESDAQNEAGETMAVCARQLDAVINTQGVEALEGAIIAYEPIWAIGTGKAATAEDAQRIHAQIRAHIAEKSEAVAKNVVIQYGGSVKPENAAAYFAQPDIDGALVGGAALDAKSFAAIAKAAAEAKARHPVVMGNWKLNGSKEMVVDLLNGLNAELEGVTGVDVAVAPPALFVDLAERTLTEAGSAIILGAQNTDLNNSGAFTGDMSPAMLKEFGATHIIIGHSERREYHAESDEFVAKKFAFLKENGLTPVLCIGESDAQNEAGETMAVCARQLDAVINTQGVEALEGAIIAYEPIWAIGTGKAATAEDAQRIHAQIRAHIAEKSEAVAKNVVIQYGGSVKPENAAAYFAQPDIDGALVGGAALDAKSFAAIAKAAAEAKRHPVVMGNWKLNGSKEMVVDLLNGLNAELEGVTGVDVAVAPPALFVDLAERTLTEAGSAIILGAQNTDLNNSGAFTGDMSPAMLKEFGATHIIIGHSERREYHAESDEFVAKKFAFLKENGLTPVLCIGESDAQNEAGETMAVCARQLDAVINTQGVEALEGAIIAYEPIWAIGTGKAATAEDAQRIHAQIRAHIAEKSEAVAKNVVIQYGGSVKPENAAAYFAQPDIDGALVGGAALDAKSFAAIAKAAAEAKARHPVVMGNWKLNGSKEMVVDLLNGLNAELEGVTGVDVAVAPPALFVDLAERTLTEAGSAIILGAQNTDLNNSGAFTGDMSPAMLKEFGATHIIIGHSERREYHAESDEFVAKKFAFLKENGLTPVLCIGESDAQNEAGETMAVCARQLDAVINTQGVEALEGAIIAYEPIWAIGTGKAATAEDAQRIHAQIRAHIAEKSEAVAKNVVIQYGGSVKPENAAAYFAQPDIDGALVGGAALDAKSFAAIAKAAAEAKRHPVVMGNWKLNGSKEMVVDLLNGLNAELEGVTGVDVAVAPPALFVDLAERTLTEAGSAIILGAQNTDLNNSGAFTGDMSPAMLKEFGATHIIIGHSERREYHAESDEFVAKKFAFLKENGLTPVLCIGESDAQNEAGETMAVCARQLDAVINTQGVEALEGAIIAYEPIWAIGTGKAATAEDAQRIHAQIRAHIAEKSEAVAKNVVIQYGGSVKPENAAAYFAQPDIDGALVGGAALDAKSFAAIAKAAAEAKARHPVVMGNWKLNGSKEMVVDLLNGLNAELEGVTGVDVAVAPPALFVDLAERTLTEAGSAIILGAQNTDLNNSGAFTGDMSPAMLKEFGATHIIIGHSERREYHAESDEFVAKKFAFLKENGLTPVLCIGESDAQNEAGETMAVCARQLDAVINTQGVEALEGAIIAYEPIWAIGTGKAATAEDAQRIHAQIRAHIAEKSEAVAKNVVIQYGGSVKPENAAAYFAQPDIDGALVGGAALDAKSFAAIAKAAAEAK

Secondary structure (DSSP, 8-state):
---EEEEE--B---HHHHHHHHHHHHHHTTT--SSEEEEE--GGGHHHHHHHHHHHT--PEEEES---S-SSBS-TT---HHHHHHHT--EEEES-HHHHHHS---HHHHHHHHHHHHHHT-EEEEEE---HHHHHTT-HHHHHHHHHHHHHHHH-GGGGTT-EEEE--TTTTTSS----HHHHHHHHHHHHHHHHTT-HHHHHH-EEEE-S---TTTHHHHTTSTT--EEEESGGGG-HHHHHHHHHHHHHHT-/---EEEEE--B---HHHHHHHHHHHHHHTTT--SSEEEEE--GGGHHHHHHHHHHHT--PEEEES---S-SSBS-TT---HHHHHTTT--EEEES-HHHHHHS---HHHHHHHHHHHHHTT-EEEEEE---HHHHHTT-HHHHHHHHHHHHHHHH-GGGGTT-EEEE--TT-SSSS----HHHHHHHHHHHHHHHHTT-HHHHHH-EEEE-S---TTTHHHHTTSTT--EEEESGGGGSHHHHHHHHHHHHHH-/---EEEEE--B---HHHHHHHHHHHHHHTTT--SSEEEEE--GGGHHHHHHHHHHHT--PEEEES---S-SSBS-TT---HHHHHHHT--EEEES-HHHHHHS---HHHHHHHHHHHHHHT-EEEEEE---HHHHHTT-HHHHHHHHHHHHHHHH-GGGGTT-EEEE--TTTTTSS----HHHHHHHHHHHHHHHHTT-HHHHHH-EEEE-S---TTTHHHHTTSTT--EEEESGGGG-HHHHHHHHHHHHHHT-/---EEEEE--B---HHHHHHHHHHHHHHTTT--SSEEEEE--GGGHHHHHHHHHHHT--PEEEES---S-SSBS-TT---HHHHHTTT--EEEES-HHHHHHS---HHHHHHHHHHHHHTT-EEEEEE---HHHHHTT-HHHHHHHHHHHHHHHH-GGGGTT-EEEE--TT-SSSS----HHHHHHHHHHHHHHHHTT-HHHHHH-EEEE-S---TTTHHHHTTSTT--EEEESGGGGSHHHHHHHHHHHHHH-/---EEEEE--B---HHHHHHHHHHHHHHTTT--SSEEEEE--GGGHHHHHHHHHHHT--PEEEES---S-SSBS-TT---HHHHHHHT--EEEES-HHHHHHS---HHHHHHHHHHHHHHT-EEEEEE---HHHHHTT-HHHHHHHHHHHHHHHH-GGGGTT-EEEE--TTTTTSS----HHHHHHHHHHHHHHHHTT-HHHHHH-EEEE-S---TTTHHHHTTSTT--EEEESGGGG-HHHHHHHHHHHHHHT-/---EEEEE--B---HHHHHHHHHHHHHHTTT--SSEEEEE--GGGHHHHHHHHHHHT--PEEEES---S-SSBS-TT---HHHHHTTT--EEEES-HHHHHHS---HHHHHHHHHHHHHTT-EEEEEE---HHHHHTT-HHHHHHHHHHHHHHHH-GGGGTT-EEEE--TT-SSSS----HHHHHHHHHHHHHHHHTT-HHHHHH-EEEE-S---TTTHHHHTTSTT--EEEESGGGGSHHHHHHHHHHHHHH-/---EEEEE--B---HHHHHHHHHHHHHHTTT--SSEEEEE--GGGHHHHHHHHHHHT--PEEEES---S-SSBS-TT---HHHHHHHT--EEEES-HHHHHHS---HHHHHHHHHHHHHHT-EEEEEE---HHHHHTT-HHHHHHHHHHHHHHHH-GGGGTT-EEEE--TTTTTSS----HHHHHHHHHHHHHHHHTT-HHHHHH-EEEE-S---TTTHHHHTTSTT--EEEESGGGG-HHHHHHHHHHHHHHT-/---EEEEE--B---HHHHHHHHHHHHHHTTT--SSEEEEE--GGGHHHHHHHHHHHT--PEEEES---S-SSBS-TT---HHHHHTTT--EEEES-HHHHHHS---HHHHHHHHHHHHHTT-EEEEEE---HHHHHTT-HHHHHHHHHHHHHHHH-GGGGTT-EEEE--TT-SSSS----HHHHHHHHHHHHHHHHTT-HHHHHH-EEEE-S---TTTHHHHTTSTT--EEEESGGGGSHHHHHHHHHHHHHH-

GO terms:
  GO:0004807 triose-phosphate isomerase activity (F, EXP)